Protein AF-0000000083202776 (afdb_homodimer)

Radius of gyration: 40.91 Å; Cα contacts (8 Å, |Δi|>4): 5464; chains: 2; bounding box: 104×120×97 Å

pLDDT: mean 87.48, std 12.52, range [18.85, 97.44]

InterPro domains:
  IPR012910 TonB-dependent receptor, plug domain [PF07715] (33-133)
  IPR023996 TonB-dependent outer membrane protein, SusC/RagA [TIGR04056] (6-969)
  IPR036942 TonB-dependent receptor-like, beta-barrel domain superfamily [G3DSA:2.40.170.20] (216-850)
  IPR037066 TonB-dependent receptor, plug domain superfamily [G3DSA:2.170.130.10] (11-143)
  IPR039426 TonB-dependent receptor-like [PS52016] (31-162)

Secondary structure (DSSP, 8-state):
------SSTTTTTTTTTGGG-EEEETTEEEEGGG--S-EEEEEHHHHTSS--SSHHHHTTTTSTTEEEE-----TT--PPEEEETT-SS-PEEEETTEE---TTS-GGGEEEEEEE-SHHHHGGG-TT-TT-EEEEEEP---SEEEEEEEEEEEEEEEES----B--HHHHHHHHHHHHHHTT------HHHHHHHHHT-TT-----HHHHH---EEEEEEEEEEEEE-SSEEEEEEEEEEEEE-SSTT-EEEEEEEEEEEEEEEETTEEEEEEEEEEEEEEEE-SS--S-----SGGG-GGG-HHHHHHHS-TTS-SEETTEEEEEE-TT--EE-HHHHHHTSEEEEEEEEEEEEEEEEEEE-TTSTTEEEEEEEEEEEEEEEEEEEE---EEEEEE---SS--S-EEEEEE-TTS-TT-SSS---EEEEEEEEEEEEEEEEEEEEEEEEETTTEEEEEEEEEEEEEEEEEEEEEEEEEES-TTS--GGG-SEEEEEEEEEEEEEEEEEEEEEEEEEEETTTEEEEEEEEEEEETTS-SSSTTTSEEEEEEEEEEEEGGGSGGGGGGTTTEEEEEEEEEEEEEEE-TTS-TTTTS-EEEE--SS-SEEETTEEE--EEEEE---TT---EEEEEEEEEEEEEETTTTEEEEEEEEEEEEEEEEEE-----GGGTT-S-SEEEEEEEEEEEEEEEEEEEEE-S---EEEEEEEEEEEEEEEEE----TTS-GGG--TTS-TT-EEEEPEEEE---HHHHHTS--BTT----TTSEEE--SS-SS-B-TTTSEEEESS-SS-SEEEEEEEEEEETTEEEEEEEEEEES-EEESSEE-TT--EE--TTTSTTGGG---BHHHHHTB-BTTBTT-SBPPP---TT-GGGGS-BGGGEEE--EEEEEEEEEEEEPPHHHHHTTT-SEEEEEEEEEEEEEEESSPTT--TT--S--SS----EEEEEEEEEEE-/------SSTTTGGGTTTGGG-EEEETTEEEEGGG--S-EEEEEHHHHTSS--SSHHHHTTTTSTTEEEE-----TT--PPEEEETT-SS-PEEEETTEE---TTS-GGGEEEEEEE-SHHHHGGG-TT-TT-EEEEEEP---SEEEEEEEEEEEEEEEES----B--HHHHHHHHHHHHHHTT------HHHHHHHHHT-TT-----HHHHH---EEEEEEEEEEEEE-SSEEEEEEEEEEEEE-SSTT-EEEEEEEEEEEEEEEETTEEEEEEEEEEEEEEEE-SS--S-----SGGG-GGG-HHHHHHHS-TTS-SEETTEEEEEE-TT--EE-HHHHHHTSEEEEEEEEEEEEEEEEEEE-TTSTTEEEEEEEEEEEEEEEEEEEE---EEEEEE---TTT-S-EEEEEE-TTS-TT-SSS---EEEEEEEEEEEEEEEEEEEEEEEEETTTEEEEEEEEEEEEEEEEEEEEEEEEEES-TTS--GGG-SEEEEEEEEEEEEEEEEEEEEEEEEEEETTTEEEEEEEEEEEETTS-SSSTTTSEEEEEEEEEEEEGGGSGGGGGGTTTEEEEEEEEEEEEEEE-TTS-TTTTS-EEEE--SS-SEEETTEEE--EEEEE---TT---EEEEEEEEEEEEEETTTTEEEEEEEEEEEEEEEEEE-----GGGTT-S-SEEEEEEEEEEEEEEEEEEEEE-S---EEEEEEEEEEEEEEEEE----TTS-GGG--TTS-TT-EEEEPEEEE---HHHHHTS--BTT----TTSEEE--SS-SS-B-TTTSEEEESS-SS-SEEEEEEEEEEETTEEEEEEEEEEES-EEESSEE-TT--EE--TTTSTTGGG---BHHHHHTB-BTTBTT-SBPPP---TT-GGGGS-BGGGEEE--EEEEEEEEEEEEPPHHHHHTTT-SEEEEEEEEEEEEEEESSPTT--TT--S--SS----EEEEEEEEEEE-

Structure (mmCIF, N/CA/C/O backbone):
data_AF-0000000083202776-model_v1
#
loop_
_entity.id
_entity.type
_entity.pdbx_description
1 polymer 'TonB-dependent receptor'
#
loop_
_atom_site.group_PDB
_atom_site.id
_atom_site.type_symbol
_atom_site.label_atom_id
_atom_site.label_alt_id
_atom_site.label_comp_id
_atom_site.label_asym_id
_atom_site.label_entity_id
_atom_site.label_seq_id
_atom_site.pdbx_PDB_ins_code
_atom_site.Cartn_x
_atom_site.Cartn_y
_atom_site.Cartn_z
_atom_site.occupancy
_atom_site.B_iso_or_equiv
_atom_site.auth_seq_id
_atom_site.auth_comp_id
_atom_site.auth_asym_id
_atom_site.auth_atom_id
_atom_site.pdbx_PDB_model_num
ATOM 1 N N . MET A 1 1 ? 58.041 21.54 5.74 1 18.85 1 MET A N 1
ATOM 2 C CA . MET A 1 1 ? 57.846 22.984 5.656 1 18.85 1 MET A CA 1
ATOM 3 C C . MET A 1 1 ? 56.395 23.32 5.331 1 18.85 1 MET A C 1
ATOM 5 O O . MET A 1 1 ? 55.989 23.278 4.168 1 18.85 1 MET A O 1
ATOM 9 N N . GLY A 1 2 ? 55.449 22.74 6.125 1 20.6 2 GLY A N 1
ATOM 10 C CA . GLY A 1 2 ? 54.08 22.614 6.599 1 20.6 2 GLY A CA 1
ATOM 11 C C . GLY A 1 2 ? 53.427 23.951 6.899 1 20.6 2 GLY A C 1
ATOM 12 O O . GLY A 1 2 ? 53.464 24.424 8.036 1 20.6 2 GLY A O 1
ATOM 13 N N . GLY A 1 3 ? 53.66 24.946 5.815 1 23.14 3 GLY A N 1
ATOM 14 C CA . GLY A 1 3 ? 53.224 26.333 5.845 1 23.14 3 GLY A CA 1
ATOM 15 C C . GLY A 1 3 ? 51.775 26.495 6.263 1 23.14 3 GLY A C 1
ATOM 16 O O . GLY A 1 3 ? 50.936 25.645 5.957 1 23.14 3 GLY A O 1
ATOM 17 N N . GLY A 1 4 ? 51.558 27.081 7.431 1 23.81 4 GLY A N 1
ATOM 18 C CA . GLY A 1 4 ? 50.467 27.503 8.295 1 23.81 4 GLY A CA 1
ATOM 19 C C . GLY A 1 4 ? 49.439 28.361 7.583 1 23.81 4 GLY A C 1
ATOM 20 O O . GLY A 1 4 ? 49.576 29.585 7.528 1 23.81 4 GLY A O 1
ATOM 21 N N . ILE A 1 5 ? 48.886 27.891 6.391 1 24.77 5 ILE A N 1
ATOM 22 C CA . ILE A 1 5 ? 47.933 28.768 5.719 1 24.77 5 ILE A CA 1
ATOM 23 C C . ILE A 1 5 ? 46.928 29.312 6.732 1 24.77 5 ILE A C 1
ATOM 25 O O . ILE A 1 5 ? 46.338 28.55 7.501 1 24.77 5 ILE A O 1
ATOM 29 N N . SER A 1 6 ? 47.024 30.615 7.006 1 24.49 6 SER A N 1
ATOM 30 C CA . SER A 1 6 ? 46.397 31.65 7.822 1 24.49 6 SER A CA 1
ATOM 31 C C . SER A 1 6 ? 44.878 31.516 7.813 1 24.49 6 SER A C 1
ATOM 33 O O . SER A 1 6 ? 44.275 31.305 6.759 1 24.49 6 SER A O 1
ATOM 35 N N . ASN A 1 7 ? 44.215 31.147 8.936 1 26.67 7 ASN A N 1
ATOM 36 C CA . ASN A 1 7 ? 42.873 30.953 9.474 1 26.67 7 ASN A CA 1
ATOM 37 C C . ASN A 1 7 ? 41.966 32.139 9.16 1 26.67 7 ASN A C 1
ATOM 39 O O . ASN A 1 7 ? 40.752 32.069 9.361 1 26.67 7 ASN A O 1
ATOM 43 N N . LEU A 1 8 ? 42.545 33.418 9.158 1 29.32 8 LEU A N 1
ATOM 44 C CA . LEU A 1 8 ? 41.735 34.631 9.172 1 29.32 8 LEU A CA 1
ATOM 45 C C . LEU A 1 8 ? 40.888 34.734 7.908 1 29.32 8 LEU A C 1
ATOM 47 O O . LEU A 1 8 ? 39.772 35.258 7.944 1 29.32 8 LEU A O 1
ATOM 51 N N . ASP A 1 9 ? 41.522 34.566 6.74 1 29.55 9 ASP A N 1
ATOM 52 C CA . ASP A 1 9 ? 40.92 34.837 5.438 1 29.55 9 ASP A CA 1
ATOM 53 C C . ASP A 1 9 ? 39.696 33.953 5.205 1 29.55 9 ASP A C 1
ATOM 55 O O . ASP A 1 9 ? 39.044 34.049 4.163 1 29.55 9 ASP A O 1
ATOM 59 N N . VAL A 1 10 ? 39.495 32.986 6.026 1 32.42 10 VAL A N 1
ATOM 60 C CA . VAL A 1 10 ? 38.434 32.015 5.778 1 32.42 10 VAL A CA 1
ATOM 61 C C . VAL A 1 10 ? 37.083 32.618 6.154 1 32.42 10 VAL A C 1
ATOM 63 O O . VAL A 1 10 ? 36.048 32.224 5.611 1 32.42 10 VAL A O 1
ATOM 66 N N . THR A 1 11 ? 37.04 33.511 7.227 1 32.16 11 THR A N 1
ATOM 67 C CA . THR A 1 11 ? 35.726 33.925 7.706 1 32.16 11 THR A CA 1
ATOM 68 C C . THR A 1 11 ? 35.081 34.908 6.733 1 32.16 11 THR A C 1
ATOM 70 O O . THR A 1 11 ? 33.858 34.927 6.581 1 32.16 11 THR A O 1
ATOM 73 N N . MET A 1 12 ? 35.79 36.041 6.343 1 34.08 12 MET A N 1
ATOM 74 C CA . MET A 1 12 ? 35.255 37.076 5.464 1 34.08 12 MET A CA 1
ATOM 75 C C . MET A 1 12 ? 34.798 36.479 4.137 1 34.08 12 MET A C 1
ATOM 77 O O . MET A 1 12 ? 34.042 37.109 3.395 1 34.08 12 MET A O 1
ATOM 81 N N . LYS A 1 13 ? 35.442 35.597 3.622 1 35.98 13 LYS A N 1
ATOM 82 C CA . LYS A 1 13 ? 35.142 34.893 2.378 1 35.98 13 LYS A CA 1
ATOM 83 C C . LYS A 1 13 ? 33.833 34.116 2.488 1 35.98 13 LYS A C 1
ATOM 85 O O . LYS A 1 13 ? 33.363 33.538 1.506 1 35.98 13 LYS A O 1
ATOM 90 N N . GLU A 1 14 ? 33.407 33.993 3.566 1 37.95 14 GLU A N 1
ATOM 91 C CA . GLU A 1 14 ? 32.157 33.255 3.717 1 37.95 14 GLU A CA 1
ATOM 92 C C . GLU A 1 14 ? 30.98 34.037 3.14 1 37.95 14 GLU A C 1
ATOM 94 O O . GLU A 1 14 ? 30.07 33.452 2.548 1 37.95 14 GLU A O 1
ATOM 99 N N . ASP A 1 15 ? 30.839 35.383 3.459 1 39.88 15 ASP A N 1
ATOM 100 C CA . ASP A 1 15 ? 29.658 36.158 3.089 1 39.88 15 ASP A CA 1
ATOM 101 C C . ASP A 1 15 ? 29.69 36.536 1.61 1 39.88 15 ASP A C 1
ATOM 103 O O . ASP A 1 15 ? 28.642 36.696 0.982 1 39.88 15 ASP A O 1
ATOM 107 N N . ALA A 1 16 ? 30.817 37.158 1.128 1 41.19 16 ALA A N 1
ATOM 108 C CA . ALA A 1 16 ? 30.925 37.203 -0.328 1 41.19 16 ALA A CA 1
ATOM 109 C C . ALA A 1 16 ? 30.571 35.854 -0.946 1 41.19 16 ALA A C 1
ATOM 111 O O . ALA A 1 16 ? 30.304 35.765 -2.147 1 41.19 16 ALA A O 1
ATOM 112 N N . ALA A 1 17 ? 30.573 34.939 -0.207 1 46.48 17 ALA A N 1
ATOM 113 C CA . ALA A 1 17 ? 30.279 33.523 -0.412 1 46.48 17 ALA A CA 1
ATOM 114 C C . ALA A 1 17 ? 28.777 33.29 -0.552 1 46.48 17 ALA A C 1
ATOM 116 O O . ALA A 1 17 ? 28.348 32.368 -1.248 1 46.48 17 ALA A O 1
ATOM 117 N N . ARG A 1 18 ? 28.024 34.19 -0.036 1 59.59 18 ARG A N 1
ATOM 118 C CA . ARG A 1 18 ? 26.58 34.018 -0.163 1 59.59 18 ARG A CA 1
ATOM 119 C C . ARG A 1 18 ? 26.109 34.369 -1.57 1 59.59 18 ARG A C 1
ATOM 121 O O . ARG A 1 18 ? 25.115 33.822 -2.052 1 59.59 18 ARG A O 1
ATOM 128 N N . LEU A 1 19 ? 26.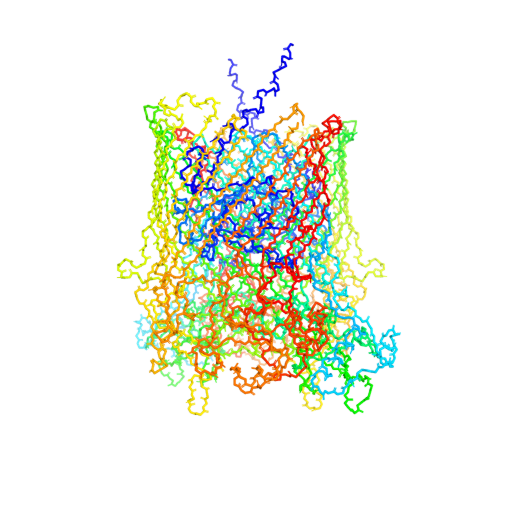847 35.321 -2.195 1 65.53 19 LEU A N 1
ATOM 129 C CA . LEU A 1 19 ? 26.476 35.643 -3.568 1 65.53 19 LEU A CA 1
ATOM 130 C C . LEU A 1 19 ? 26.696 34.446 -4.487 1 65.53 19 LEU A C 1
ATOM 132 O O . LEU A 1 19 ? 26.091 34.36 -5.558 1 65.53 19 LEU A O 1
ATOM 136 N N . ASP A 1 20 ? 27.487 33.538 -3.941 1 69.92 20 ASP A N 1
ATOM 137 C CA . ASP A 1 20 ? 27.792 32.375 -4.769 1 69.92 20 ASP A CA 1
ATOM 138 C C . ASP A 1 20 ? 26.954 31.169 -4.35 1 69.92 20 ASP A C 1
ATOM 140 O O . ASP A 1 20 ? 27.103 30.079 -4.907 1 69.92 20 ASP A O 1
ATOM 144 N N . GLU A 1 21 ? 26.06 31.518 -3.458 1 78.9 21 GLU A N 1
ATOM 145 C CA . GLU A 1 21 ? 25.17 30.431 -3.063 1 78.9 21 GLU A CA 1
ATOM 146 C C . GLU A 1 21 ? 24.256 30.019 -4.214 1 78.9 21 GLU A C 1
ATOM 148 O O . GLU A 1 21 ? 23.819 30.863 -4.998 1 78.9 21 GLU A O 1
ATOM 153 N N . VAL A 1 22 ? 24.114 28.783 -4.306 1 78.7 22 VAL A N 1
ATOM 154 C CA . VAL A 1 22 ? 23.293 28.255 -5.39 1 78.7 22 VAL A CA 1
ATOM 155 C C . VAL A 1 22 ? 21.826 28.241 -4.967 1 78.7 22 VAL A C 1
ATOM 157 O O . VAL A 1 22 ? 21.495 27.795 -3.866 1 78.7 22 VAL A O 1
ATOM 160 N N . VAL A 1 23 ? 21.034 28.817 -5.776 1 80.38 23 VAL A N 1
ATOM 161 C CA . VAL A 1 23 ? 19.59 28.836 -5.565 1 80.38 23 VAL A CA 1
ATOM 162 C C . VAL A 1 23 ? 18.9 27.996 -6.638 1 80.38 23 VAL A C 1
ATOM 164 O O . VAL A 1 23 ? 19.257 28.067 -7.816 1 80.38 23 VAL A O 1
ATOM 167 N N . ILE A 1 24 ? 18.075 27.225 -6.131 1 76.81 24 ILE A N 1
ATOM 168 C CA . ILE A 1 24 ? 17.343 26.387 -7.074 1 76.81 24 ILE A CA 1
ATOM 169 C C . ILE A 1 24 ? 16.126 27.144 -7.601 1 76.81 24 ILE A C 1
ATOM 171 O O . ILE A 1 24 ? 15.319 27.655 -6.821 1 76.81 24 ILE A O 1
ATOM 175 N N . LEU A 1 25 ? 16.085 27.31 -8.797 1 73.24 25 LEU A N 1
ATOM 176 C CA . LEU A 1 25 ? 14.978 27.976 -9.475 1 73.24 25 LEU A CA 1
ATOM 177 C C . LEU A 1 25 ? 14.502 27.158 -10.671 1 73.24 25 LEU A C 1
ATOM 179 O O . LEU A 1 25 ? 15.293 26.825 -11.556 1 73.24 25 LEU A O 1
ATOM 183 N N . GLY A 1 26 ? 13.278 26.905 -10.552 1 65.96 26 GLY A N 1
ATOM 184 C CA . GLY A 1 26 ? 12.766 26.152 -11.686 1 65.96 26 GLY A CA 1
ATOM 185 C C . GLY A 1 26 ? 13.402 24.783 -11.83 1 65.96 26 GLY A C 1
ATOM 186 O O . GLY A 1 26 ? 13.41 23.993 -10.883 1 65.96 26 GLY A O 1
ATOM 187 N N . TYR A 1 27 ? 13.799 24.472 -12.896 1 75.87 27 TYR A N 1
ATOM 188 C CA . TYR A 1 27 ? 14.425 23.196 -13.224 1 75.87 27 TYR A CA 1
ATOM 189 C C . TYR A 1 27 ? 15.933 23.353 -13.38 1 75.87 27 TYR A C 1
ATOM 191 O O . TYR A 1 27 ? 16.58 22.549 -14.055 1 75.87 27 TYR A O 1
ATOM 199 N N . GLY A 1 28 ? 16.423 24.528 -12.587 1 73.83 28 GLY A N 1
ATOM 200 C CA . GLY A 1 28 ? 17.858 24.758 -12.625 1 73.83 28 GLY A CA 1
ATOM 201 C C . GLY A 1 28 ? 18.386 25.447 -11.381 1 73.83 28 GLY A C 1
ATOM 202 O O . GLY A 1 28 ? 17.637 25.681 -10.43 1 73.83 28 GLY A O 1
ATOM 203 N N . SER A 1 29 ? 19.677 25.546 -11.366 1 79.58 29 SER A N 1
ATOM 204 C CA . SER A 1 29 ? 20.346 26.242 -10.271 1 79.58 29 SER A CA 1
ATOM 205 C C . SER A 1 29 ? 21.077 27.484 -10.77 1 79.58 29 SER A C 1
ATOM 207 O O . SER A 1 29 ? 21.527 27.527 -11.917 1 79.58 29 SER A O 1
ATOM 209 N N . GLN A 1 30 ? 20.966 28.463 -10.006 1 82.03 30 GLN A N 1
ATOM 210 C CA . GLN A 1 30 ? 21.667 29.712 -10.287 1 82.03 30 GLN A CA 1
ATOM 211 C C . GLN A 1 30 ? 22.412 30.214 -9.054 1 82.03 30 GLN A C 1
ATOM 213 O O . GLN A 1 30 ? 22.031 29.904 -7.923 1 82.03 30 GLN A O 1
ATOM 218 N N . ARG A 1 31 ? 23.405 31.119 -9.458 1 81.27 31 ARG A N 1
ATOM 219 C CA . ARG A 1 31 ? 24.037 31.862 -8.373 1 81.27 31 ARG A CA 1
ATOM 220 C C . ARG A 1 31 ? 23.11 32.949 -7.84 1 81.27 31 ARG A C 1
ATOM 222 O O . ARG A 1 31 ? 22.403 33.601 -8.61 1 81.27 31 ARG A O 1
ATOM 229 N N . ARG A 1 32 ? 23.09 33.002 -6.586 1 83.57 32 ARG A N 1
ATOM 230 C CA . ARG A 1 32 ? 22.244 34.002 -5.944 1 83.57 32 ARG A CA 1
ATOM 231 C C . ARG A 1 32 ? 22.433 35.373 -6.585 1 83.57 32 ARG A C 1
ATOM 233 O O . ARG A 1 32 ? 21.484 36.152 -6.689 1 83.57 32 ARG A O 1
ATOM 240 N N . ALA A 1 33 ? 23.657 35.691 -6.926 1 84.39 33 ALA A N 1
ATOM 241 C CA . ALA A 1 33 ? 23.966 36.986 -7.527 1 84.39 33 ALA A CA 1
ATOM 242 C C . ALA A 1 33 ? 23.26 37.15 -8.87 1 84.39 33 ALA A C 1
ATOM 244 O O . ALA A 1 33 ? 22.982 38.272 -9.3 1 84.39 33 ALA A O 1
ATOM 245 N N . ASP A 1 34 ? 22.94 36.069 -9.531 1 86.14 34 ASP A N 1
ATOM 246 C CA . ASP A 1 34 ? 22.37 36.121 -10.874 1 86.14 34 ASP A CA 1
ATOM 247 C C . ASP A 1 34 ? 20.849 36.001 -10.83 1 86.14 34 ASP A C 1
ATOM 249 O O . ASP A 1 34 ? 20.185 36.067 -11.867 1 86.14 34 ASP A O 1
ATOM 253 N N . VAL A 1 35 ? 20.344 35.834 -9.645 1 87.77 35 VAL A N 1
ATOM 254 C CA . VAL A 1 35 ? 18.902 35.645 -9.524 1 87.77 35 VAL A CA 1
ATOM 255 C C . VAL A 1 35 ? 18.192 36.991 -9.656 1 87.77 35 VAL A C 1
ATOM 257 O O . VAL A 1 35 ? 18.54 37.953 -8.968 1 87.77 35 VAL A O 1
ATOM 260 N N . THR A 1 36 ? 17.288 37.097 -10.531 1 89.22 36 THR A N 1
ATOM 261 C CA . THR A 1 36 ? 16.566 38.344 -10.759 1 89.22 36 THR A CA 1
ATOM 262 C C . THR A 1 36 ? 15.154 38.264 -10.186 1 89.22 36 THR A C 1
ATOM 264 O O . THR A 1 36 ? 14.474 39.283 -10.054 1 89.22 36 THR A O 1
ATOM 267 N N . ALA A 1 37 ? 14.692 37.088 -9.81 1 86.33 37 ALA A N 1
ATOM 268 C CA . ALA A 1 37 ? 13.356 36.886 -9.256 1 86.33 37 ALA A CA 1
ATOM 269 C C . ALA A 1 37 ? 13.38 36.945 -7.731 1 86.33 37 ALA A C 1
ATOM 271 O O . ALA A 1 37 ? 14.448 36.882 -7.118 1 86.33 37 ALA A O 1
ATOM 272 N N . ALA A 1 38 ? 12.247 37.166 -7.2 1 87.87 38 ALA A N 1
ATOM 273 C CA . ALA A 1 38 ? 12.137 37.194 -5.744 1 87.87 38 ALA A CA 1
ATOM 274 C C . ALA A 1 38 ? 12.125 35.782 -5.168 1 87.87 38 ALA A C 1
ATOM 276 O O . ALA A 1 38 ? 11.142 35.052 -5.316 1 87.87 38 ALA A O 1
ATOM 277 N N . VAL A 1 39 ? 13.161 35.403 -4.512 1 88.28 39 VAL A N 1
ATOM 278 C CA . VAL A 1 39 ? 13.297 34.069 -3.937 1 88.28 39 VAL A CA 1
ATOM 279 C C . VAL A 1 39 ? 13.896 34.17 -2.535 1 88.28 39 VAL A C 1
ATOM 281 O O . VAL A 1 39 ? 14.801 34.973 -2.296 1 88.28 39 VAL A O 1
ATOM 284 N N . SER A 1 40 ? 13.27 33.518 -1.673 1 89.43 40 SER A N 1
ATOM 285 C CA . SER A 1 40 ? 13.833 33.359 -0.337 1 89.43 40 SER A CA 1
ATOM 286 C C . SER A 1 40 ? 14.218 31.908 -0.068 1 89.43 40 SER A C 1
ATOM 288 O O . SER A 1 40 ? 13.542 30.986 -0.53 1 89.43 40 SER A O 1
ATOM 290 N N . GLN A 1 41 ? 15.282 31.713 0.62 1 90.01 41 GLN A N 1
ATOM 291 C CA . GLN A 1 41 ? 15.758 30.356 0.867 1 90.01 41 GLN A CA 1
ATOM 292 C C . GLN A 1 41 ? 16.238 30.194 2.306 1 90.01 41 GLN A C 1
ATOM 294 O O . GLN A 1 41 ? 16.724 31.149 2.915 1 90.01 41 GLN A O 1
ATOM 299 N N . ILE A 1 42 ? 16.075 29.007 2.784 1 90.27 42 ILE A N 1
ATOM 300 C CA . ILE A 1 42 ? 16.6 28.665 4.102 1 90.27 42 ILE A CA 1
ATOM 301 C C . ILE A 1 42 ? 17.325 27.322 4.036 1 90.27 42 ILE A C 1
ATOM 303 O O . ILE A 1 42 ? 16.914 26.424 3.298 1 90.27 42 ILE A O 1
ATOM 307 N N . ASP A 1 43 ? 18.36 27.326 4.82 1 89.82 43 ASP A N 1
ATOM 308 C CA . ASP A 1 43 ? 19.137 26.092 4.885 1 89.82 43 ASP A CA 1
ATOM 309 C C . ASP A 1 43 ? 18.495 25.09 5.842 1 89.82 43 ASP A C 1
ATOM 311 O O . ASP A 1 43 ? 17.945 25.475 6.876 1 89.82 43 ASP A O 1
ATOM 315 N N . GLY A 1 44 ? 18.66 23.905 5.509 1 88.68 44 GLY A N 1
ATOM 316 C CA . GLY A 1 44 ? 18.114 22.839 6.334 1 88.68 44 GLY A CA 1
ATOM 317 C C . GLY A 1 44 ? 18.674 22.828 7.744 1 88.68 44 GLY A C 1
ATOM 318 O O . GLY A 1 44 ? 17.982 22.446 8.69 1 88.68 44 GLY A O 1
ATOM 319 N N . LYS A 1 45 ? 19.897 23.209 7.909 1 85.39 45 LYS A N 1
ATOM 320 C CA . LYS A 1 45 ? 20.523 23.239 9.228 1 85.39 45 LYS A CA 1
ATOM 321 C C . LYS A 1 45 ? 19.808 24.22 10.153 1 85.39 45 LYS A C 1
ATOM 323 O O . LYS A 1 45 ? 19.691 23.975 11.356 1 85.39 45 LYS A O 1
ATOM 328 N N . GLU A 1 46 ? 19.365 25.26 9.554 1 86.01 46 GLU A N 1
ATOM 329 C CA . GLU A 1 46 ? 18.625 26.243 10.339 1 86.01 46 GLU A CA 1
ATOM 330 C C . GLU A 1 46 ? 17.268 25.696 10.773 1 86.01 46 GLU A C 1
ATOM 332 O O . GLU A 1 46 ? 16.771 26.036 11.848 1 86.01 46 GLU A O 1
ATOM 337 N N . LEU A 1 47 ? 16.725 24.851 9.966 1 85.93 47 LEU A N 1
ATOM 338 C CA . LEU A 1 47 ? 15.422 24.262 10.259 1 85.93 47 LEU A CA 1
ATOM 339 C C . LEU A 1 47 ? 15.519 23.276 11.418 1 85.93 47 LEU A C 1
ATOM 341 O O . LEU A 1 47 ? 14.538 23.051 12.13 1 85.93 47 LEU A O 1
ATOM 345 N N . GLN A 1 48 ? 16.702 22.752 11.565 1 85.81 48 GLN A N 1
ATOM 346 C CA . GLN A 1 48 ? 16.869 21.694 12.555 1 85.81 48 GLN A CA 1
ATOM 347 C C . GLN A 1 48 ? 17.094 22.275 13.948 1 85.81 48 GLN A C 1
ATOM 349 O O . GLN A 1 48 ? 17.235 21.532 14.922 1 85.81 48 GLN A O 1
ATOM 354 N N . LYS A 1 49 ? 17.066 23.583 14.133 1 85.64 49 LYS A N 1
ATOM 355 C CA . LYS A 1 49 ? 17.34 24.209 15.424 1 85.64 49 LYS A CA 1
ATOM 356 C C . LYS A 1 49 ? 16.055 24.401 16.225 1 85.64 49 LYS A C 1
ATOM 358 O O . LYS A 1 49 ? 15.955 25.324 17.036 1 85.64 49 LYS A O 1
ATOM 363 N N . MET A 1 50 ? 15.035 23.662 15.959 1 85.41 50 MET A N 1
ATOM 364 C CA . MET A 1 50 ? 13.799 23.59 16.734 1 85.41 50 MET A CA 1
ATOM 365 C C . MET A 1 50 ? 13.177 22.201 16.638 1 85.41 50 MET A C 1
ATOM 367 O O . MET A 1 50 ? 13.356 21.503 15.638 1 85.41 50 MET A O 1
ATOM 371 N N . PRO A 1 51 ? 12.521 21.856 17.678 1 85.87 51 PRO A N 1
ATOM 372 C CA . PRO A 1 51 ? 11.792 20.59 17.571 1 85.87 51 PRO A CA 1
ATOM 373 C C . PRO A 1 51 ? 10.608 20.672 16.61 1 85.87 51 PRO A C 1
ATOM 375 O O . PRO A 1 51 ? 9.81 21.609 16.686 1 85.87 51 PRO A O 1
ATOM 378 N N . MET A 1 52 ? 10.612 19.943 15.625 1 84.2 52 MET A N 1
ATOM 379 C CA . MET A 1 52 ? 9.485 19.958 14.696 1 84.2 52 MET A CA 1
ATOM 380 C C . MET A 1 52 ? 9.112 18.542 14.27 1 84.2 52 MET A C 1
ATOM 382 O O . MET A 1 52 ? 9.986 17.693 14.091 1 84.2 52 MET A O 1
ATOM 386 N N . SER A 1 53 ? 7.815 18.309 14.233 1 84.71 53 SER A N 1
ATOM 387 C CA . SER A 1 53 ? 7.31 17.03 13.744 1 84.71 53 SER A CA 1
ATOM 388 C C . SER A 1 53 ? 7.223 17.016 12.221 1 84.71 53 SER A C 1
ATOM 390 O O . SER A 1 53 ? 7.177 15.949 11.606 1 84.71 53 SER A O 1
ATOM 392 N N . ASN A 1 54 ? 7.125 18.219 11.658 1 88.96 54 ASN A N 1
ATOM 393 C CA . ASN A 1 54 ? 7.085 18.387 10.209 1 88.96 54 ASN A CA 1
ATOM 394 C C . ASN A 1 54 ? 7.743 19.694 9.778 1 88.96 54 ASN A C 1
ATOM 396 O O . ASN A 1 54 ? 7.909 20.608 10.588 1 88.96 54 ASN A O 1
ATOM 400 N N . ILE A 1 55 ? 8.02 19.857 8.592 1 89.59 55 ILE A N 1
ATOM 401 C CA . ILE A 1 55 ? 8.843 20.963 8.116 1 89.59 55 ILE A CA 1
ATOM 402 C C . ILE A 1 55 ? 8.033 22.257 8.139 1 89.59 55 ILE A C 1
ATOM 404 O O . ILE A 1 55 ? 8.591 23.344 8.308 1 89.59 55 ILE A O 1
ATOM 408 N N . SER A 1 56 ? 6.747 22.124 7.981 1 89.36 56 SER A N 1
ATOM 409 C CA . SER A 1 56 ? 5.93 23.331 7.915 1 89.36 56 SER A CA 1
ATOM 410 C C . SER A 1 56 ? 5.98 24.105 9.228 1 89.36 56 SER A C 1
ATOM 412 O O . SER A 1 56 ? 5.918 25.336 9.232 1 89.36 56 SER A O 1
ATOM 414 N N . GLN A 1 57 ? 6.169 23.441 10.307 1 87.52 57 GLN A N 1
ATOM 415 C CA . GLN A 1 57 ? 6.273 24.086 11.611 1 87.52 57 GLN A CA 1
ATOM 416 C C . GLN A 1 57 ? 7.545 24.924 11.711 1 87.52 57 GLN A C 1
ATOM 418 O O . GLN A 1 57 ? 7.554 25.974 12.357 1 87.52 57 GLN A O 1
ATOM 423 N N . GLY A 1 58 ? 8.535 24.456 11.032 1 87.42 58 GLY A N 1
ATOM 424 C CA . GLY A 1 58 ? 9.831 25.104 11.156 1 87.42 58 GLY A CA 1
ATOM 425 C C . GLY A 1 58 ? 9.999 26.285 10.219 1 87.42 58 GLY A C 1
ATOM 426 O O . GLY A 1 58 ? 10.942 27.066 10.359 1 87.42 58 GLY A O 1
ATOM 427 N N . LEU A 1 59 ? 9.067 26.469 9.415 1 90.24 59 LEU A N 1
ATOM 428 C CA . LEU A 1 59 ? 9.228 27.507 8.403 1 90.24 59 LEU A CA 1
ATOM 429 C C . LEU A 1 59 ? 8.611 28.822 8.87 1 90.24 59 LEU A C 1
ATOM 431 O O . LEU A 1 59 ? 8.883 29.878 8.295 1 90.24 59 LEU A O 1
ATOM 435 N N . ALA A 1 60 ? 7.888 28.782 9.885 1 86.45 60 ALA A N 1
ATOM 436 C CA . ALA A 1 60 ? 7.205 29.978 10.371 1 86.45 60 ALA A CA 1
ATOM 437 C C . ALA A 1 60 ? 8.207 31.062 10.76 1 86.45 60 ALA A C 1
ATOM 439 O O . ALA A 1 60 ? 9.08 30.836 11.602 1 86.45 60 ALA A O 1
ATOM 440 N N . GLY A 1 61 ? 8.156 32.172 10.076 1 87.38 61 GLY A N 1
ATOM 441 C CA . GLY A 1 61 ? 8.954 33.338 10.421 1 87.38 61 GLY A CA 1
ATOM 442 C C . GLY A 1 61 ? 10.347 33.306 9.822 1 87.38 61 GLY A C 1
ATOM 443 O O . GLY A 1 61 ? 11.134 34.235 10.019 1 87.38 61 GLY A O 1
ATOM 444 N N . ARG A 1 62 ? 10.572 32.353 9.098 1 90.34 62 ARG A N 1
ATOM 445 C CA . ARG A 1 62 ? 11.948 32.22 8.631 1 90.34 62 ARG A CA 1
ATOM 446 C C . ARG A 1 62 ? 12.097 32.748 7.209 1 90.34 62 ARG A C 1
ATOM 448 O O . ARG A 1 62 ? 13.206 33.063 6.771 1 90.34 62 ARG A O 1
ATOM 455 N N . LEU A 1 63 ? 11.026 32.846 6.575 1 91.22 63 LEU A N 1
ATOM 456 C CA . LEU A 1 63 ? 11.059 33.309 5.192 1 91.22 63 LEU A CA 1
ATOM 457 C C . LEU A 1 63 ? 10.121 34.495 4.993 1 91.22 63 LEU A C 1
ATOM 459 O O . LEU A 1 63 ? 8.912 34.377 5.206 1 91.22 63 LEU A O 1
ATOM 463 N N . PRO A 1 64 ? 10.719 35.613 4.601 1 91.76 64 PRO A N 1
ATOM 464 C CA . PRO A 1 64 ? 9.808 36.712 4.275 1 91.76 64 PRO A CA 1
ATOM 465 C C . PRO A 1 64 ? 8.814 36.348 3.173 1 91.76 64 PRO A C 1
ATOM 467 O O . PRO A 1 64 ? 9.173 35.654 2.219 1 91.76 64 PRO A O 1
ATOM 470 N N . GLY A 1 65 ? 7.623 36.78 3.35 1 90.31 65 GLY A N 1
ATOM 471 C CA . GLY A 1 65 ? 6.582 36.496 2.376 1 90.31 65 GLY A CA 1
ATOM 472 C C . GLY A 1 65 ? 5.734 35.292 2.743 1 90.31 65 GLY A C 1
ATOM 473 O O . GLY A 1 65 ? 4.659 35.087 2.175 1 90.31 65 GLY A O 1
ATOM 474 N N . LEU A 1 66 ? 6.232 34.556 3.674 1 90.26 66 LEU A N 1
ATOM 475 C CA . LEU A 1 66 ? 5.496 33.365 4.085 1 90.26 66 LEU A CA 1
ATOM 476 C C . LEU A 1 66 ? 4.664 33.644 5.332 1 90.26 66 LEU A C 1
ATOM 478 O O . LEU A 1 66 ? 5.195 34.091 6.351 1 90.26 66 LEU A O 1
ATOM 482 N N . ILE A 1 67 ? 3.458 33.358 5.206 1 85.86 67 ILE A N 1
ATOM 483 C CA . ILE A 1 67 ? 2.551 33.454 6.344 1 85.86 67 ILE A CA 1
ATOM 484 C C . ILE A 1 67 ? 2.13 32.055 6.788 1 85.86 67 ILE A C 1
ATOM 486 O O . ILE A 1 67 ? 1.61 31.273 5.988 1 85.86 67 ILE A O 1
ATOM 490 N N . SER A 1 68 ? 2.425 31.765 8.016 1 85.96 68 SER A N 1
ATOM 491 C CA . SER A 1 68 ? 2.14 30.438 8.553 1 85.96 68 SER A CA 1
ATOM 492 C C . SER A 1 68 ? 1.206 30.518 9.756 1 85.96 68 SER A C 1
ATOM 494 O O . SER A 1 68 ? 1.388 31.363 10.635 1 85.96 68 SER A O 1
ATOM 496 N N . VAL A 1 69 ? 0.157 29.672 9.772 1 83.46 69 VAL A N 1
ATOM 497 C CA . VAL A 1 69 ? -0.761 29.557 10.901 1 83.46 69 VAL A CA 1
ATOM 498 C C . VAL A 1 69 ? -0.942 28.086 11.272 1 83.46 69 VAL A C 1
ATOM 500 O O . VAL A 1 69 ? -1.297 27.265 10.423 1 83.46 69 VAL A O 1
ATOM 503 N N . GLN A 1 70 ? -0.662 27.751 12.478 1 86.46 70 GLN A N 1
ATOM 504 C CA . GLN A 1 70 ? -0.888 26.397 12.975 1 86.46 70 GLN A CA 1
ATOM 505 C C . GLN A 1 70 ? -2.139 26.333 13.847 1 86.46 70 GLN A C 1
ATOM 507 O O . GLN A 1 70 ? -2.095 26.675 15.03 1 86.46 70 GLN A O 1
ATOM 512 N N . ASN A 1 71 ? -3.141 25.663 13.326 1 81.76 71 ASN A N 1
ATOM 513 C CA . ASN A 1 71 ? -4.433 25.706 14.004 1 81.76 71 ASN A CA 1
ATOM 514 C C . ASN A 1 71 ? -4.65 24.473 14.876 1 81.76 71 ASN A C 1
ATOM 516 O O . ASN A 1 71 ? -5.701 24.328 15.504 1 81.76 71 ASN A O 1
ATOM 520 N N . SER A 1 72 ? -3.71 23.568 14.89 1 87.3 72 SER A N 1
ATOM 521 C CA . SER A 1 72 ? -3.902 22.356 15.679 1 87.3 72 SER A CA 1
ATOM 522 C C . SER A 1 72 ? -2.576 21.837 16.226 1 87.3 72 SER A C 1
ATOM 524 O O . SER A 1 72 ? -1.544 21.929 15.557 1 87.3 72 SER A O 1
ATOM 526 N N . GLY A 1 73 ? -2.699 21.335 17.395 1 89.19 73 GLY A N 1
ATOM 527 C CA . GLY A 1 73 ? -1.557 20.658 17.986 1 89.19 73 GLY A CA 1
ATOM 528 C C . GLY A 1 73 ? -1.732 19.153 18.067 1 89.19 73 GLY A C 1
ATOM 529 O O . GLY A 1 73 ? -0.942 18.465 18.718 1 89.19 73 GLY A O 1
ATOM 530 N N . GLN A 1 74 ? -2.773 18.589 17.413 1 91.41 74 GLN A N 1
ATOM 531 C CA . GLN A 1 74 ? -3.06 17.16 17.474 1 91.41 74 GLN A CA 1
ATOM 532 C C . GLN A 1 74 ? -1.951 16.348 16.813 1 91.41 74 GLN A C 1
ATOM 534 O O . GLN A 1 74 ? -1.515 16.668 15.705 1 91.41 74 GLN A O 1
ATOM 539 N N . PRO A 1 75 ? -1.532 15.314 17.492 1 92.14 75 PRO A N 1
ATOM 540 C CA . PRO A 1 75 ? -0.47 14.492 16.909 1 92.14 75 PRO A CA 1
ATOM 541 C C . PRO A 1 75 ? -0.789 14.038 15.486 1 92.14 75 PRO A C 1
ATOM 543 O O . PRO A 1 75 ? -1.858 13.473 15.239 1 92.14 75 PRO A O 1
ATOM 546 N N . GLY A 1 76 ? 0.093 14.326 14.653 1 90.74 76 GLY A N 1
ATOM 547 C CA . GLY A 1 76 ? -0.043 13.915 13.264 1 90.74 76 GLY A CA 1
ATOM 548 C C . GLY A 1 76 ? -0.865 14.882 12.433 1 90.74 76 GLY A C 1
ATOM 549 O O . GLY A 1 76 ? -0.989 14.714 11.218 1 90.74 76 GLY A O 1
ATOM 550 N N . GLN A 1 77 ? -1.499 15.818 12.984 1 89.1 77 GLN A N 1
ATOM 551 C CA . GLN A 1 77 ? -2.288 16.836 12.299 1 89.1 77 GLN A CA 1
ATOM 552 C C . GLN A 1 77 ? -1.9 18.237 12.763 1 89.1 77 GLN A C 1
ATOM 554 O O . GLN A 1 77 ? -2.767 19.085 12.987 1 89.1 77 GLN A O 1
ATOM 559 N N . ASP A 1 78 ? -0.675 18.385 13.033 1 88.39 78 ASP A N 1
ATOM 560 C CA . ASP A 1 78 ? -0.186 19.651 13.57 1 88.39 78 ASP A CA 1
ATOM 561 C C . ASP A 1 78 ? 0.558 20.45 12.503 1 88.39 78 ASP A C 1
ATOM 563 O O . ASP A 1 78 ? 1.381 21.31 12.826 1 88.39 78 ASP A O 1
ATOM 567 N N . GLN A 1 79 ? 0.236 20.263 11.322 1 89.07 79 GLN A N 1
ATOM 568 C CA . GLN A 1 79 ? 0.871 21.001 10.235 1 89.07 79 GLN A CA 1
ATOM 569 C C . GLN A 1 79 ? 0.379 22.445 10.189 1 89.07 79 GLN A C 1
ATOM 571 O O . GLN A 1 79 ? -0.775 22.723 10.523 1 89.07 79 GLN A O 1
ATOM 576 N N . ALA A 1 80 ? 1.264 23.287 9.718 1 87.36 80 ALA A N 1
ATOM 577 C CA . ALA A 1 80 ? 0.888 24.69 9.565 1 87.36 80 ALA A CA 1
ATOM 578 C C . ALA A 1 80 ? 0.323 24.958 8.173 1 87.36 80 ALA A C 1
ATOM 580 O O . ALA A 1 80 ? 0.798 24.395 7.184 1 87.36 80 ALA A O 1
ATOM 581 N N . SER A 1 81 ? -0.694 25.72 8.174 1 84.86 81 SER A N 1
ATOM 582 C CA . SER A 1 81 ? -1.185 26.238 6.902 1 84.86 81 SER A CA 1
ATOM 583 C C . SER A 1 81 ? -0.342 27.415 6.422 1 84.86 81 SER A C 1
ATOM 585 O O . SER A 1 81 ? -0.124 28.373 7.166 1 84.86 81 SER A O 1
ATOM 587 N N . MET A 1 82 ? 0.091 27.329 5.168 1 86.74 82 MET A N 1
ATOM 588 C CA . MET A 1 82 ? 1.018 28.338 4.661 1 86.74 82 MET A CA 1
ATOM 589 C C . MET A 1 82 ? 0.437 29.046 3.442 1 86.74 82 MET A C 1
ATOM 591 O O . MET A 1 82 ? -0.218 28.419 2.607 1 86.74 82 MET A O 1
ATOM 595 N N . THR A 1 83 ? 0.686 30.336 3.356 1 87.17 83 THR A N 1
ATOM 596 C CA . THR A 1 83 ? 0.357 31.166 2.202 1 87.17 83 THR A CA 1
ATOM 597 C C . THR A 1 83 ? 1.51 32.106 1.866 1 87.17 83 THR A C 1
ATOM 599 O O . THR A 1 83 ? 2.224 32.567 2.76 1 87.17 83 THR A O 1
ATOM 602 N N . ILE A 1 84 ? 1.645 32.32 0.687 1 90.21 84 ILE A N 1
ATOM 603 C CA . ILE A 1 84 ? 2.678 33.249 0.241 1 90.21 84 ILE A CA 1
ATOM 604 C C . ILE A 1 84 ? 2.045 34.592 -0.114 1 90.21 84 ILE A C 1
ATOM 606 O O . ILE A 1 84 ? 1.14 34.658 -0.949 1 90.21 84 ILE A O 1
ATOM 610 N N . ARG A 1 85 ? 2.538 35.653 0.512 1 87.98 85 ARG A N 1
ATOM 611 C CA . ARG A 1 85 ? 2.148 37.033 0.241 1 87.98 85 ARG A CA 1
ATOM 612 C C . ARG A 1 85 ? 0.632 37.193 0.294 1 87.98 85 ARG A C 1
ATOM 614 O O . ARG A 1 85 ? 0.048 37.9 -0.53 1 87.98 85 ARG A O 1
ATOM 621 N N . GLY A 1 86 ? -0.013 36.414 1.225 1 73.9 86 GLY A N 1
ATOM 622 C CA . GLY A 1 86 ? -1.436 36.555 1.488 1 73.9 86 GLY A CA 1
ATOM 623 C C . GLY A 1 86 ? -2.305 36.112 0.326 1 73.9 86 GLY A C 1
ATOM 624 O O . GLY A 1 86 ? -3.519 36.325 0.335 1 73.9 86 GLY A O 1
ATOM 625 N N . ALA A 1 87 ? -1.609 35.756 -0.747 1 63.39 87 ALA A N 1
ATOM 626 C CA . ALA A 1 87 ? -2.347 35.41 -1.96 1 63.39 87 ALA A CA 1
ATOM 627 C C . ALA A 1 87 ? -3.264 34.214 -1.721 1 63.39 87 ALA A C 1
ATOM 629 O O . ALA A 1 87 ? -3.4 33.744 -0.589 1 63.39 87 ALA A O 1
ATOM 630 N N . LYS A 1 88 ? -3.826 33.708 -2.852 1 63.66 88 LYS A N 1
ATOM 631 C CA . LYS A 1 88 ? -4.757 32.585 -2.914 1 63.66 88 LYS A CA 1
ATOM 632 C C . LYS A 1 88 ? -4.194 31.363 -2.194 1 63.66 88 LYS A C 1
ATOM 634 O O . LYS A 1 88 ? -2.976 31.187 -2.119 1 63.66 88 LYS A O 1
ATOM 639 N N . SER A 1 89 ? -5.116 30.773 -1.509 1 61.15 89 SER A N 1
ATOM 640 C CA . SER A 1 89 ? -4.858 29.561 -0.739 1 61.15 89 SER A CA 1
ATOM 641 C C . SER A 1 89 ? -4.297 28.453 -1.624 1 61.15 89 SER A C 1
ATOM 643 O O . SER A 1 89 ? -4.733 28.281 -2.764 1 61.15 89 SER A O 1
ATOM 645 N N . GLY A 1 90 ? -2.939 28.134 -1.589 1 70.08 90 GLY A N 1
ATOM 646 C CA . GLY A 1 90 ? -2.407 26.891 -2.123 1 70.08 90 GLY A CA 1
ATOM 647 C C . GLY A 1 90 ? -0.977 27.016 -2.615 1 70.08 90 GLY A C 1
ATOM 648 O O . GLY A 1 90 ? -0.72 27.663 -3.632 1 70.08 90 GLY A O 1
ATOM 649 N N . ILE A 1 91 ? -0.093 26.717 -1.849 1 83.24 91 ILE A N 1
ATOM 650 C CA . ILE A 1 91 ? 1.317 26.645 -2.218 1 83.24 91 ILE A CA 1
ATOM 651 C C . ILE A 1 91 ? 1.595 25.33 -2.941 1 83.24 91 ILE A C 1
ATOM 653 O O . ILE A 1 91 ? 1.12 24.271 -2.523 1 83.24 91 ILE A O 1
ATOM 657 N N . LEU A 1 92 ? 2.109 25.522 -4.157 1 89.47 92 LEU A N 1
ATOM 658 C CA . LEU A 1 92 ? 2.585 24.314 -4.822 1 89.47 92 LEU A CA 1
ATOM 659 C C . LEU A 1 92 ? 3.892 23.832 -4.202 1 89.47 92 LEU A C 1
ATOM 661 O O . LEU A 1 92 ? 4.854 24.597 -4.098 1 89.47 92 LEU A O 1
ATOM 665 N N . TYR A 1 93 ? 3.924 22.682 -3.766 1 91.96 93 TYR A N 1
ATOM 666 C CA . TYR A 1 93 ? 5.13 22.112 -3.176 1 91.96 93 TYR A CA 1
ATOM 667 C C . TYR A 1 93 ? 5.872 21.242 -4.183 1 91.96 93 TYR A C 1
ATOM 669 O O . TYR A 1 93 ? 5.28 20.352 -4.799 1 91.96 93 TYR A O 1
ATOM 677 N N . ILE A 1 94 ? 7.117 21.533 -4.343 1 92.91 94 ILE A N 1
ATOM 678 C CA . ILE A 1 94 ? 7.987 20.75 -5.214 1 92.91 94 ILE A CA 1
ATOM 679 C C . ILE A 1 94 ? 9.112 20.125 -4.392 1 92.91 94 ILE A C 1
ATOM 681 O O . ILE A 1 94 ? 9.884 20.836 -3.744 1 92.91 94 ILE A O 1
ATOM 685 N N . VAL A 1 95 ? 9.208 18.886 -4.411 1 94.33 95 VAL A N 1
ATOM 686 C CA . VAL A 1 95 ? 10.292 18.177 -3.738 1 94.33 95 VAL A CA 1
ATOM 687 C C . VAL A 1 95 ? 11.195 17.511 -4.774 1 94.33 95 VAL A C 1
ATOM 689 O O . VAL A 1 95 ? 10.774 16.582 -5.468 1 94.33 95 VAL A O 1
ATOM 692 N N . ASP A 1 96 ? 12.355 18.002 -4.915 1 91.97 96 ASP A N 1
ATOM 693 C CA . ASP A 1 96 ? 13.331 17.485 -5.869 1 91.97 96 ASP A CA 1
ATOM 694 C C . ASP A 1 96 ? 12.766 17.485 -7.287 1 91.97 96 ASP A C 1
ATOM 696 O O . ASP A 1 96 ? 12.86 16.483 -7.999 1 91.97 96 ASP A O 1
ATOM 700 N N . GLY A 1 97 ? 12.059 18.525 -7.631 1 89.07 97 GLY A N 1
ATOM 701 C CA . GLY A 1 97 ? 11.607 18.75 -8.995 1 89.07 97 GLY A CA 1
ATOM 702 C C . GLY A 1 97 ? 10.241 18.152 -9.276 1 89.07 97 GLY A C 1
ATOM 703 O O . GLY A 1 97 ? 9.712 18.293 -10.381 1 89.07 97 GLY A O 1
ATOM 704 N N . VAL A 1 98 ? 9.63 17.514 -8.252 1 92.34 98 VAL A N 1
ATOM 705 C CA . VAL A 1 98 ? 8.335 16.867 -8.434 1 92.34 98 VAL A CA 1
ATOM 706 C C . VAL A 1 98 ? 7.335 17.418 -7.419 1 92.34 98 VAL A C 1
ATOM 708 O O . VAL A 1 98 ? 7.688 17.672 -6.265 1 92.34 98 VAL A O 1
ATOM 711 N N . GLN A 1 99 ? 6.097 17.655 -7.803 1 91.1 99 GLN A N 1
ATOM 712 C CA . GLN A 1 99 ? 5.052 18.102 -6.888 1 91.1 99 GLN A CA 1
ATOM 713 C C . GLN A 1 99 ? 4.741 17.034 -5.844 1 91.1 99 GLN A C 1
ATOM 715 O O . GLN A 1 99 ? 4.35 15.917 -6.188 1 91.1 99 GLN A O 1
ATOM 720 N N . ARG A 1 100 ? 4.991 17.303 -4.632 1 93.52 100 ARG A N 1
ATOM 721 C CA . ARG A 1 100 ? 4.778 16.387 -3.516 1 93.52 100 ARG A CA 1
ATOM 722 C C . ARG A 1 100 ? 4.38 17.145 -2.254 1 93.52 100 ARG A C 1
ATOM 724 O O . ARG A 1 100 ? 4.59 18.356 -2.158 1 93.52 100 ARG A O 1
ATOM 731 N N . SER A 1 101 ? 3.738 16.476 -1.365 1 89.85 101 SER A N 1
ATOM 732 C CA . SER A 1 101 ? 3.507 17.052 -0.044 1 89.85 101 SER A CA 1
ATOM 733 C C . SER A 1 101 ? 4.806 17.161 0.746 1 89.85 101 SER A C 1
ATOM 735 O O . SER A 1 101 ? 5.717 16.349 0.568 1 89.85 101 SER A O 1
ATOM 737 N N . ILE A 1 102 ? 4.885 18.073 1.619 1 89.56 102 ILE A N 1
ATOM 738 C CA . ILE A 1 102 ? 6.097 18.257 2.41 1 89.56 102 ILE A CA 1
ATOM 739 C C . ILE A 1 102 ? 5.837 17.844 3.857 1 89.56 102 ILE A C 1
ATOM 741 O O . ILE A 1 102 ? 6.75 17.853 4.685 1 89.56 102 ILE A O 1
ATOM 745 N N . ASN A 1 103 ? 4.621 17.513 4.18 1 82.41 103 ASN A N 1
ATOM 746 C CA . ASN A 1 103 ? 4.199 17.353 5.568 1 82.41 103 ASN A CA 1
ATOM 747 C C . ASN A 1 103 ? 4.855 16.138 6.217 1 82.41 103 ASN A C 1
ATOM 749 O O . ASN A 1 103 ? 5.044 16.105 7.434 1 82.41 103 ASN A O 1
ATOM 753 N N . ASP A 1 104 ? 5.243 15.191 5.477 1 81.37 104 ASP A N 1
ATOM 754 C CA . ASP A 1 104 ? 5.718 13.97 6.12 1 81.37 104 ASP A CA 1
ATOM 755 C C . ASP A 1 104 ? 7.179 13.696 5.769 1 81.37 104 ASP A C 1
ATOM 757 O O . ASP A 1 104 ? 7.669 12.581 5.955 1 81.37 104 ASP A O 1
ATOM 761 N N . ILE A 1 105 ? 7.854 14.758 5.359 1 90.45 105 ILE A N 1
ATOM 762 C CA . ILE A 1 105 ? 9.289 14.646 5.128 1 90.45 105 ILE A CA 1
ATOM 763 C C . ILE A 1 105 ? 10.038 14.776 6.452 1 90.45 105 ILE A C 1
ATOM 765 O O . ILE A 1 105 ? 9.713 15.636 7.274 1 90.45 105 ILE A O 1
ATOM 769 N N . ASP A 1 106 ? 10.97 13.948 6.645 1 91.88 106 ASP A N 1
ATOM 770 C CA . ASP A 1 106 ? 11.855 14.116 7.793 1 91.88 106 ASP A CA 1
ATOM 771 C C . ASP A 1 106 ? 12.707 15.375 7.65 1 91.88 106 ASP A C 1
ATOM 773 O O . ASP A 1 106 ? 13.449 15.522 6.677 1 91.88 106 ASP A O 1
ATOM 777 N N . PRO A 1 107 ? 12.62 16.24 8.586 1 90.67 107 PRO A N 1
ATOM 778 C CA . PRO A 1 107 ? 13.407 17.473 8.501 1 90.67 107 PRO A CA 1
ATOM 779 C C . PRO A 1 107 ? 14.901 17.208 8.33 1 90.67 107 PRO A C 1
ATOM 781 O O . PRO A 1 107 ? 15.612 18.023 7.737 1 90.67 107 PRO A O 1
ATOM 784 N N . ASN A 1 108 ? 15.422 16.094 8.766 1 91.33 108 ASN A N 1
ATOM 785 C CA . ASN A 1 108 ? 16.838 15.756 8.673 1 91.33 108 ASN A CA 1
ATOM 786 C C . ASN A 1 108 ? 17.248 15.447 7.236 1 91.33 108 ASN A C 1
ATOM 788 O O . ASN A 1 108 ? 18.438 15.418 6.918 1 91.33 108 ASN A O 1
ATOM 792 N N . ASP A 1 109 ? 16.282 15.295 6.41 1 94.01 109 ASP A N 1
ATOM 793 C CA . ASP A 1 109 ? 16.565 14.973 5.015 1 94.01 109 ASP A CA 1
ATOM 794 C C . ASP A 1 109 ? 16.638 16.238 4.163 1 94.01 109 ASP A C 1
ATOM 796 O O . ASP A 1 109 ? 17.037 16.186 2.998 1 94.01 109 ASP A O 1
ATOM 800 N N . VAL A 1 110 ? 16.287 17.347 4.699 1 94.01 110 VAL A N 1
ATOM 801 C CA . VAL A 1 110 ? 16.127 18.572 3.924 1 94.01 110 VAL A CA 1
ATOM 802 C C . VAL A 1 110 ? 17.461 19.312 3.843 1 94.01 110 VAL A C 1
ATOM 804 O O . VAL A 1 110 ? 18.099 19.567 4.867 1 94.01 110 VAL A O 1
ATOM 807 N N . GLU A 1 111 ? 17.868 19.615 2.697 1 94.17 111 GLU A N 1
ATOM 808 C CA . GLU A 1 111 ? 19.058 20.428 2.465 1 94.17 111 GLU A CA 1
ATOM 809 C C . GLU A 1 111 ? 18.718 21.916 2.465 1 94.17 111 GLU A C 1
ATOM 811 O O . GLU A 1 111 ? 19.462 22.728 3.018 1 94.17 111 GLU A O 1
ATOM 816 N N . SER A 1 112 ? 17.63 22.23 1.77 1 92.77 112 SER A N 1
ATOM 817 C CA . SER A 1 112 ? 17.216 23.627 1.705 1 92.77 112 SER A CA 1
ATOM 818 C C . SER A 1 112 ? 15.746 23.751 1.318 1 92.77 112 SER A C 1
ATOM 820 O O . SER A 1 112 ? 15.157 22.806 0.789 1 92.77 112 SER A O 1
ATOM 822 N N . VAL A 1 113 ? 15.131 24.793 1.641 1 92.82 113 VAL A N 1
ATOM 823 C CA . VAL A 1 113 ? 13.78 25.174 1.243 1 92.82 113 VAL A CA 1
ATOM 824 C C . VAL A 1 113 ? 13.806 26.546 0.573 1 92.82 113 VAL A C 1
ATOM 826 O O . VAL A 1 113 ? 14.366 27.5 1.119 1 92.82 113 VAL A O 1
ATOM 829 N N . SER A 1 114 ? 13.255 26.647 -0.602 1 91.98 114 SER A N 1
ATOM 830 C CA . SER A 1 114 ? 13.182 27.902 -1.342 1 91.98 114 SER A CA 1
ATOM 831 C C . SER A 1 114 ? 11.736 28.318 -1.586 1 91.98 114 SER A C 1
ATOM 833 O O . SER A 1 114 ? 10.894 27.485 -1.927 1 91.98 114 SER A O 1
ATOM 835 N N . LEU A 1 115 ? 11.518 29.491 -1.367 1 91.69 115 LEU A N 1
ATOM 836 C CA . LEU A 1 115 ? 10.201 30.07 -1.607 1 91.69 115 LEU A CA 1
ATOM 837 C C . LEU A 1 115 ? 10.225 30.994 -2.82 1 91.69 115 LEU A C 1
ATOM 839 O O . LEU A 1 115 ? 10.928 32.007 -2.82 1 91.69 115 LEU A O 1
ATOM 843 N N . LEU A 1 116 ? 9.551 30.601 -3.801 1 90.86 116 LEU A N 1
ATOM 844 C CA . LEU A 1 116 ? 9.39 31.444 -4.981 1 90.86 116 LEU A CA 1
ATOM 845 C C . LEU A 1 116 ? 8.124 32.288 -4.877 1 90.86 116 LEU A C 1
ATOM 847 O O . LEU A 1 116 ? 7.018 31.749 -4.798 1 90.86 116 LEU A O 1
ATOM 851 N N . LYS A 1 117 ? 8.285 33.567 -4.992 1 89.32 117 LYS A N 1
ATOM 852 C CA . LYS A 1 117 ? 7.192 34.444 -4.583 1 89.32 117 LYS A CA 1
ATOM 853 C C . LYS A 1 117 ? 6.639 35.225 -5.772 1 89.32 117 LYS A C 1
ATOM 855 O O . LYS A 1 117 ? 5.543 35.784 -5.698 1 89.32 117 LYS A O 1
ATOM 860 N N . ASP A 1 118 ? 7.408 35.376 -6.815 1 85.06 118 ASP A N 1
ATOM 861 C CA . ASP A 1 118 ? 6.893 36.196 -7.908 1 85.06 118 ASP A CA 1
ATOM 862 C C . ASP A 1 118 ? 6.688 35.361 -9.17 1 85.06 118 ASP A C 1
ATOM 864 O O . ASP A 1 118 ? 7.104 34.202 -9.229 1 85.06 118 ASP A O 1
ATOM 868 N N . GLY A 1 119 ? 6.024 35.905 -10.067 1 80.5 119 GLY A N 1
ATOM 869 C CA . GLY A 1 119 ? 5.609 35.211 -11.276 1 80.5 119 GLY A CA 1
ATOM 870 C C . GLY A 1 119 ? 6.776 34.719 -12.112 1 80.5 119 GLY A C 1
ATOM 871 O O . GLY A 1 119 ? 6.704 33.649 -12.72 1 80.5 119 GLY A O 1
ATOM 872 N N . ALA A 1 120 ? 7.793 35.424 -12.099 1 78.44 120 ALA A N 1
ATOM 873 C CA . ALA A 1 120 ? 8.938 35.035 -12.918 1 78.44 120 ALA A CA 1
ATOM 874 C C . ALA A 1 120 ? 9.62 33.792 -12.354 1 78.44 120 ALA A C 1
ATOM 876 O O . ALA A 1 120 ? 10.141 32.966 -13.108 1 78.44 120 ALA A O 1
ATOM 877 N N . ALA A 1 121 ? 9.569 33.701 -11.14 1 76.54 121 ALA A N 1
ATOM 878 C CA . ALA A 1 121 ? 10.189 32.547 -10.495 1 76.54 121 ALA A CA 1
ATOM 879 C C . ALA A 1 121 ? 9.293 31.316 -10.595 1 76.54 121 ALA A C 1
ATOM 881 O O . ALA A 1 121 ? 9.784 30.186 -10.655 1 76.54 121 ALA A O 1
ATOM 882 N N . VAL A 1 122 ? 8.025 31.474 -10.569 1 80.98 122 VAL A N 1
ATOM 883 C CA . VAL A 1 122 ? 7.059 30.392 -10.407 1 80.98 122 VAL A CA 1
ATOM 884 C C . VAL A 1 122 ? 6.609 29.892 -11.778 1 80.98 122 VAL A C 1
ATOM 886 O O . VAL A 1 122 ? 6.136 28.76 -11.908 1 80.98 122 VAL A O 1
ATOM 889 N N . ALA A 1 123 ? 6.825 30.644 -12.77 1 75.26 123 ALA A N 1
ATOM 890 C CA . ALA A 1 123 ? 6.221 30.407 -14.078 1 75.26 123 ALA A CA 1
ATOM 891 C C . ALA A 1 123 ? 6.617 29.038 -14.625 1 75.26 123 ALA A C 1
ATOM 893 O O . ALA A 1 123 ? 5.851 28.411 -15.361 1 75.26 123 ALA A O 1
ATOM 894 N N . VAL A 1 124 ? 7.674 28.589 -14.218 1 78.59 124 VAL A N 1
ATOM 895 C CA . VAL A 1 124 ? 8.162 27.344 -14.801 1 78.59 124 VAL A CA 1
ATOM 896 C C . VAL A 1 124 ? 7.419 26.159 -14.187 1 78.59 124 VAL A C 1
ATOM 898 O O . VAL A 1 124 ? 7.38 25.073 -14.769 1 78.59 124 VAL A O 1
ATOM 901 N N . TYR A 1 125 ? 6.835 26.312 -13.11 1 77.95 125 TYR A N 1
ATOM 902 C CA . TYR A 1 125 ? 6.224 25.175 -12.429 1 77.95 125 TYR A CA 1
ATOM 903 C C . TYR A 1 125 ? 4.75 25.05 -12.793 1 77.95 125 TYR A C 1
ATOM 905 O O . TYR A 1 125 ? 4.129 24.013 -12.545 1 77.95 125 TYR A O 1
ATOM 913 N N . GLY A 1 126 ? 4.226 25.907 -13.584 1 64.88 126 GLY A N 1
ATOM 914 C CA . GLY A 1 126 ? 2.972 25.649 -14.275 1 64.88 126 GLY A CA 1
ATOM 915 C C . GLY A 1 126 ? 1.751 25.955 -13.429 1 64.88 126 GLY A C 1
ATOM 916 O O . GLY A 1 126 ? 1.76 26.897 -12.634 1 64.88 126 GLY A O 1
ATOM 917 N N . LEU A 1 127 ? 0.585 24.959 -13.554 1 61.49 127 LEU A N 1
ATOM 918 C CA . LEU A 1 127 ? -0.866 25.066 -13.448 1 61.49 127 LEU A CA 1
ATOM 919 C C . LEU A 1 127 ? -1.291 25.29 -12.001 1 61.49 127 LEU A C 1
ATOM 921 O O . LEU A 1 127 ? -2.328 25.905 -11.742 1 61.49 127 LEU A O 1
ATOM 925 N N . GLU A 1 128 ? -0.487 25.292 -11.104 1 68.41 128 GLU A N 1
ATOM 926 C CA . GLU A 1 128 ? -0.951 25.404 -9.724 1 68.41 128 GLU A CA 1
ATOM 927 C C . GLU A 1 128 ? 0.001 26.256 -8.889 1 68.41 128 GLU A C 1
ATOM 929 O O . GLU A 1 128 ? -0.021 26.194 -7.658 1 68.41 128 GLU A O 1
ATOM 934 N N . ALA A 1 129 ? 0.651 27.054 -9.59 1 74.26 129 ALA A N 1
ATOM 935 C CA . ALA A 1 129 ? 1.684 27.802 -8.879 1 74.26 129 ALA A CA 1
ATOM 936 C C . ALA A 1 129 ? 1.233 29.233 -8.601 1 74.26 129 ALA A C 1
ATOM 938 O O . ALA A 1 129 ? 2.044 30.086 -8.233 1 74.26 129 ALA A O 1
ATOM 939 N N . ALA A 1 130 ? -0.059 29.436 -8.829 1 70.45 130 ALA A N 1
ATOM 940 C CA . ALA A 1 130 ? -0.537 30.81 -8.693 1 70.45 130 ALA A CA 1
ATOM 941 C C . ALA A 1 130 ? -0.34 31.321 -7.269 1 70.45 130 ALA A C 1
ATOM 943 O O . ALA A 1 130 ? -0.169 32.523 -7.052 1 70.45 130 ALA A O 1
ATOM 944 N N . GLY A 1 131 ? -0.329 30.41 -6.345 1 74.73 131 GLY A N 1
ATOM 945 C CA . GLY A 1 131 ? -0.134 30.806 -4.96 1 74.73 131 GLY A CA 1
ATOM 946 C C . GLY A 1 131 ? 1.326 30.839 -4.549 1 74.73 131 GLY A C 1
ATOM 947 O O . GLY A 1 131 ? 1.646 31.16 -3.402 1 74.73 131 GLY A O 1
ATOM 948 N N . GLY A 1 132 ? 2.229 30.571 -5.437 1 82.87 132 GLY A N 1
ATOM 949 C CA . GLY A 1 132 ? 3.642 30.466 -5.112 1 82.87 132 GLY A CA 1
ATOM 950 C C . GLY A 1 132 ? 4.133 29.032 -5.039 1 82.87 132 GLY A C 1
ATOM 951 O O . GLY A 1 132 ? 3.332 28.095 -5.067 1 82.87 132 GLY A O 1
ATOM 952 N N . VAL A 1 133 ? 5.39 28.951 -5.047 1 89.73 133 VAL A N 1
ATOM 953 C CA . VAL A 1 133 ? 5.977 27.616 -5.056 1 89.73 133 VAL A CA 1
ATOM 954 C C . VAL A 1 133 ? 6.999 27.493 -3.928 1 89.73 133 VAL A C 1
ATOM 956 O O . VAL A 1 133 ? 7.77 28.422 -3.677 1 89.73 133 VAL A O 1
ATOM 959 N N . MET A 1 134 ? 6.906 26.453 -3.247 1 91.98 134 MET A N 1
ATOM 960 C CA . MET A 1 134 ? 7.94 26.08 -2.286 1 91.98 134 MET A CA 1
ATOM 961 C C . MET A 1 134 ? 8.712 24.856 -2.766 1 91.98 134 MET A C 1
ATOM 963 O O . MET A 1 134 ? 8.119 23.812 -3.044 1 91.98 134 MET A O 1
ATOM 967 N N . ILE A 1 135 ? 9.965 25.012 -2.864 1 92.92 135 ILE A N 1
ATOM 968 C CA . ILE A 1 135 ? 10.815 23.922 -3.33 1 92.92 135 ILE A CA 1
ATOM 969 C C . ILE A 1 135 ? 11.593 23.335 -2.154 1 92.92 135 ILE A C 1
ATOM 971 O O . ILE A 1 135 ? 12.284 24.061 -1.435 1 92.92 135 ILE A O 1
ATOM 975 N N . VAL A 1 136 ? 11.498 22.13 -1.973 1 93.99 136 VAL A N 1
ATOM 976 C CA . VAL A 1 136 ? 12.291 21.408 -0.983 1 93.99 136 VAL A CA 1
ATOM 977 C C . VAL A 1 136 ? 13.332 20.542 -1.687 1 93.99 136 VAL A C 1
ATOM 979 O O . VAL A 1 136 ? 12.989 19.709 -2.529 1 93.99 136 VAL A O 1
ATOM 982 N N . THR A 1 137 ? 14.503 20.838 -1.391 1 93.91 137 THR A N 1
ATOM 983 C CA . THR A 1 137 ? 15.606 20.023 -1.89 1 93.91 137 THR A CA 1
ATOM 984 C C . THR A 1 137 ? 16.129 19.094 -0.798 1 93.91 137 THR A C 1
ATOM 986 O O . THR A 1 137 ? 16.47 19.544 0.298 1 93.91 137 THR A O 1
ATOM 989 N N . THR A 1 138 ? 16.237 17.9 -1.052 1 94.87 138 THR A N 1
ATOM 990 C CA . THR A 1 138 ? 16.718 16.947 -0.058 1 94.87 138 THR A CA 1
ATOM 991 C C . THR A 1 138 ? 18.224 16.744 -0.188 1 94.87 138 THR A C 1
ATOM 993 O O . THR A 1 138 ? 18.818 17.096 -1.209 1 94.87 138 THR A O 1
ATOM 996 N N . LYS A 1 139 ? 18.804 16.31 0.811 1 94.18 139 LYS A N 1
ATOM 997 C CA . LYS A 1 139 ? 20.25 16.115 0.861 1 94.18 139 LYS A CA 1
ATOM 998 C C . LYS A 1 139 ? 20.704 15.098 -0.182 1 94.18 139 LYS A C 1
ATOM 1000 O O . LYS A 1 139 ? 19.999 14.125 -0.457 1 94.18 139 LYS A O 1
ATOM 1005 N N . LYS A 1 140 ? 21.852 15.454 -0.745 1 89.88 140 LYS A N 1
ATOM 1006 C CA . LYS A 1 140 ? 22.493 14.572 -1.717 1 89.88 140 LYS A CA 1
ATOM 1007 C C . LYS A 1 140 ? 23.785 13.984 -1.158 1 89.88 140 LYS A C 1
ATOM 1009 O O . LYS A 1 140 ? 24.217 14.35 -0.063 1 89.88 140 LYS A O 1
ATOM 1014 N N . GLY A 1 141 ? 24.359 13.082 -1.918 1 85.37 141 GLY A N 1
ATOM 1015 C CA . GLY A 1 141 ? 25.622 12.491 -1.505 1 85.37 141 GLY A CA 1
ATOM 1016 C C . GLY A 1 141 ? 26.803 13.43 -1.671 1 85.37 141 GLY A C 1
ATOM 1017 O O . GLY A 1 141 ? 26.719 14.417 -2.406 1 85.37 141 GLY A O 1
ATOM 1018 N N . ARG A 1 142 ? 27.791 13.238 -0.854 1 81.21 142 ARG A N 1
ATOM 1019 C CA . ARG A 1 142 ? 29.026 14.008 -0.957 1 81.21 142 ARG A CA 1
ATOM 1020 C C . ARG A 1 142 ? 30.21 13.103 -1.285 1 81.21 142 ARG A C 1
ATOM 1022 O O . ARG A 1 142 ? 30.228 11.933 -0.899 1 81.21 142 ARG A O 1
ATOM 1029 N N . GLN A 1 143 ? 31.07 13.704 -2.021 1 80.48 143 GLN A N 1
ATOM 1030 C CA . GLN A 1 143 ? 32.299 12.961 -2.275 1 80.48 143 GLN A CA 1
ATOM 1031 C C . GLN A 1 143 ? 33.136 12.831 -1.005 1 80.48 143 GLN A C 1
ATOM 1033 O O . GLN A 1 143 ? 33.198 13.76 -0.198 1 80.48 143 GLN A O 1
ATOM 1038 N N . GLY A 1 144 ? 33.658 11.697 -0.813 1 76.06 144 GLY A N 1
ATOM 1039 C CA . GLY A 1 144 ? 34.527 11.497 0.336 1 76.06 144 GLY A CA 1
ATOM 1040 C C . GLY A 1 144 ? 34.136 10.297 1.178 1 76.06 144 GLY A C 1
ATOM 1041 O O . GLY A 1 144 ? 33.348 9.456 0.741 1 76.06 144 GLY A O 1
ATOM 1042 N N . ALA A 1 145 ? 34.744 10.347 2.368 1 73.45 145 ALA A N 1
ATOM 1043 C CA . ALA A 1 145 ? 34.552 9.231 3.29 1 73.45 145 ALA A CA 1
ATOM 1044 C C . ALA A 1 145 ? 33.12 9.194 3.816 1 73.45 145 ALA A C 1
ATOM 1046 O O . ALA A 1 145 ? 32.442 10.223 3.862 1 73.45 145 ALA A O 1
ATOM 1047 N N . MET A 1 146 ? 32.63 8.104 4.1 1 77.28 146 MET A N 1
ATOM 1048 C CA . MET A 1 146 ? 31.293 7.928 4.659 1 77.28 146 MET A CA 1
ATOM 1049 C C . MET A 1 146 ? 31.16 8.657 5.992 1 77.28 146 MET A C 1
ATOM 1051 O O . MET A 1 146 ? 32.07 8.615 6.821 1 77.28 146 MET A O 1
ATOM 1055 N N . ASN A 1 147 ? 30.159 9.386 6.134 1 83.56 147 ASN A N 1
ATOM 1056 C CA . ASN A 1 147 ? 29.787 10.073 7.366 1 83.56 147 ASN A CA 1
ATOM 1057 C C . ASN A 1 147 ? 28.461 9.556 7.918 1 83.56 147 ASN A C 1
ATOM 1059 O O . ASN A 1 147 ? 27.45 9.55 7.213 1 83.56 147 ASN A O 1
ATOM 1063 N N . LEU A 1 148 ? 28.52 8.998 9.141 1 85.5 148 LEU A N 1
ATOM 1064 C CA . LEU A 1 148 ? 27.323 8.517 9.823 1 85.5 148 LEU A CA 1
ATOM 1065 C C . LEU A 1 148 ? 26.915 9.469 10.942 1 85.5 148 LEU A C 1
ATOM 1067 O O . LEU A 1 148 ? 27.72 9.78 11.823 1 85.5 148 LEU A O 1
ATOM 1071 N N . THR A 1 149 ? 25.728 9.9 10.885 1 91.51 149 THR A N 1
ATOM 1072 C CA . THR A 1 149 ? 25.241 10.827 11.9 1 91.51 149 THR A CA 1
ATOM 1073 C C . THR A 1 149 ? 23.989 10.277 12.578 1 91.51 149 THR A C 1
ATOM 1075 O O . THR A 1 149 ? 23.048 9.851 11.905 1 91.51 149 THR A O 1
ATOM 1078 N N . TYR A 1 150 ? 24.021 10.18 13.831 1 92.41 150 TYR A N 1
ATOM 1079 C CA . TYR A 1 150 ? 22.84 9.866 14.628 1 92.41 150 TYR A CA 1
ATOM 1080 C C . TYR A 1 150 ? 22.316 11.108 15.339 1 92.41 150 TYR A C 1
ATOM 1082 O O . TYR A 1 150 ? 23.077 11.823 15.996 1 92.41 150 TYR A O 1
ATOM 1090 N N . LYS A 1 151 ? 21.074 11.294 15.203 1 94.95 151 LYS A N 1
ATOM 1091 C CA . LYS A 1 151 ? 20.396 12.358 15.938 1 94.95 151 LYS A CA 1
ATOM 1092 C C . LYS A 1 151 ? 19.196 11.816 16.709 1 94.95 151 LYS A C 1
ATOM 1094 O O . LYS A 1 151 ? 18.303 11.199 16.125 1 94.95 151 LYS A O 1
ATOM 1099 N N . GLY A 1 152 ? 19.168 11.958 17.979 1 95.23 152 GLY A N 1
ATOM 1100 C CA . GLY A 1 152 ? 18.072 11.535 18.836 1 95.23 152 GLY A CA 1
ATOM 1101 C C . GLY A 1 152 ? 17.612 12.618 19.794 1 95.23 152 GLY A C 1
ATOM 1102 O O . GLY A 1 152 ? 18.427 13.39 20.303 1 95.23 152 GLY A O 1
ATOM 1103 N N . SER A 1 153 ? 16.347 12.676 19.969 1 96 153 SER A N 1
ATOM 1104 C CA . SER A 1 153 ? 15.813 13.65 20.916 1 96 153 SER A CA 1
ATOM 1105 C C . SER A 1 153 ? 14.573 13.112 21.623 1 96 153 SER A C 1
ATOM 1107 O O . SER A 1 153 ? 13.912 12.201 21.12 1 96 153 SER A O 1
ATOM 1109 N N . TYR A 1 154 ? 14.302 13.54 22.785 1 97.13 154 TYR A N 1
ATOM 1110 C CA . TYR A 1 154 ? 13.142 13.224 23.61 1 97.13 154 TYR A CA 1
ATOM 1111 C C . TYR A 1 154 ? 12.665 14.452 24.375 1 97.13 154 TYR A C 1
ATOM 1113 O O . TYR A 1 154 ? 13.478 15.245 24.858 1 97.13 154 TYR A O 1
ATOM 1121 N N . GLY A 1 155 ? 11.347 14.606 24.405 1 96.69 155 GLY A N 1
ATOM 1122 C CA . GLY A 1 155 ? 10.853 15.776 25.113 1 96.69 155 GLY A CA 1
ATOM 1123 C C . GLY A 1 155 ? 9.389 15.666 25.498 1 96.69 155 GLY A C 1
ATOM 1124 O O . GLY A 1 155 ? 8.806 14.582 25.437 1 96.69 155 GLY A O 1
ATOM 1125 N N . ALA A 1 156 ? 8.899 16.777 25.995 1 96.67 156 ALA A N 1
ATOM 1126 C CA . ALA A 1 156 ? 7.529 16.874 26.491 1 96.67 156 ALA A CA 1
ATOM 1127 C C . ALA A 1 156 ? 6.761 17.977 25.77 1 96.67 156 ALA A C 1
ATOM 1129 O O . ALA A 1 156 ? 7.36 18.919 25.245 1 96.67 156 ALA A O 1
ATOM 1130 N N . SER A 1 157 ? 5.437 17.826 25.735 1 95.17 157 SER A N 1
ATOM 1131 C CA . SER A 1 157 ? 4.555 18.802 25.103 1 95.17 157 SER A CA 1
ATOM 1132 C C . SER A 1 157 ? 3.388 19.164 26.016 1 95.17 157 SER A C 1
ATOM 1134 O O . SER A 1 157 ? 2.844 18.302 26.709 1 95.17 157 SER A O 1
ATOM 1136 N N . PHE A 1 158 ? 3.047 20.455 25.989 1 93.67 158 PHE A N 1
ATOM 1137 C CA . PHE A 1 158 ? 1.976 21.062 26.77 1 93.67 158 PHE A CA 1
ATOM 1138 C C . PHE A 1 158 ? 1.174 22.041 25.921 1 93.67 158 PHE A C 1
ATOM 1140 O O . PHE A 1 158 ? 1.648 22.5 24.879 1 93.67 158 PHE A O 1
ATOM 1147 N N . ASN A 1 159 ? -0.045 22.26 26.41 1 93.1 159 ASN A N 1
ATOM 1148 C CA . ASN A 1 159 ? -0.769 23.326 25.724 1 93.1 159 ASN A CA 1
ATOM 1149 C C . ASN A 1 159 ? -0.037 24.66 25.833 1 93.1 159 ASN A C 1
ATOM 1151 O O . ASN A 1 159 ? 0.538 24.975 26.876 1 93.1 159 ASN A O 1
ATOM 1155 N N . THR A 1 160 ? -0.015 25.416 24.807 1 92.21 160 THR A N 1
ATOM 1156 C CA . THR A 1 160 ? 0.541 26.762 24.888 1 92.21 160 THR A CA 1
ATOM 1157 C C . THR A 1 160 ? -0.301 27.64 25.809 1 92.21 160 THR A C 1
ATOM 1159 O O . THR A 1 160 ? 0.239 28.404 26.612 1 92.21 160 THR A O 1
ATOM 1162 N N . SER A 1 161 ? -1.592 27.551 25.519 1 89.02 161 SER A N 1
ATOM 1163 C CA . SER A 1 161 ? -2.552 28.324 26.299 1 89.02 161 SER A CA 1
ATOM 1164 C C . SER A 1 161 ? -3.962 27.76 26.158 1 89.02 161 SER A C 1
ATOM 1166 O O . SER A 1 161 ? -4.298 27.166 25.131 1 89.02 161 SER A O 1
ATOM 1168 N N . TYR A 1 162 ? -4.684 27.881 27.25 1 90.12 162 TYR A N 1
ATOM 1169 C CA . TYR A 1 162 ? -6.105 27.553 27.266 1 90.12 162 TYR A CA 1
ATOM 1170 C C . TYR A 1 162 ? -6.829 28.317 28.368 1 90.12 162 TYR A C 1
ATOM 1172 O O . TYR A 1 162 ? -6.338 28.404 29.497 1 90.12 162 TYR A O 1
ATOM 1180 N N . PRO A 1 163 ? -7.985 28.83 28.017 1 91.06 163 PRO A N 1
ATOM 1181 C CA . PRO A 1 163 ? -8.674 29.635 29.028 1 91.06 163 PRO A CA 1
ATOM 1182 C C . PRO A 1 163 ? -9.024 28.835 30.281 1 91.06 163 PRO A C 1
ATOM 1184 O O . PRO A 1 163 ? -9.332 27.644 30.192 1 91.06 163 PRO A O 1
ATOM 1187 N N . GLU A 1 164 ? -9.004 29.542 31.388 1 93.45 164 GLU A N 1
ATOM 1188 C CA . GLU A 1 164 ? -9.436 28.924 32.638 1 93.45 164 GLU A CA 1
ATOM 1189 C C . GLU A 1 164 ? -10.956 28.958 32.775 1 93.45 164 GLU A C 1
ATOM 1191 O O . GLU A 1 164 ? -11.59 29.966 32.457 1 93.45 164 GLU A O 1
ATOM 1196 N N . PHE A 1 165 ? -11.522 27.924 33.236 1 96.02 165 PHE A N 1
ATOM 1197 C CA . PHE A 1 165 ? -12.963 27.811 33.429 1 96.02 165 PHE A CA 1
ATOM 1198 C C . PHE A 1 165 ? -13.313 27.829 34.912 1 96.02 165 PHE A C 1
ATOM 1200 O O . PHE A 1 165 ? -12.428 27.742 35.766 1 96.02 165 PHE A O 1
ATOM 1207 N N . LEU A 1 166 ? -14.603 27.925 35.155 1 97.17 166 LEU A N 1
ATOM 1208 C CA . LEU A 1 166 ? -15.06 28.045 36.535 1 97.17 166 LEU A CA 1
ATOM 1209 C C . LEU A 1 166 ? -15.008 26.696 37.244 1 97.17 166 LEU A C 1
ATOM 1211 O O . LEU A 1 166 ? -15.223 25.654 36.62 1 97.17 166 LEU A O 1
ATOM 1215 N N . ASP A 1 167 ? -14.694 26.754 38.486 1 96.79 167 ASP A N 1
ATOM 1216 C CA . ASP A 1 167 ? -14.863 25.556 39.304 1 96.79 167 ASP A CA 1
ATOM 1217 C C . ASP A 1 167 ? -16.292 25.447 39.83 1 96.79 167 ASP A C 1
ATOM 1219 O O . ASP A 1 167 ? -17.161 26.235 39.45 1 96.79 167 ASP A O 1
ATOM 1223 N N . GLY A 1 168 ? -16.605 24.446 40.628 1 96.83 168 GLY A N 1
ATOM 1224 C CA . GLY A 1 168 ? -17.96 24.211 41.103 1 96.83 168 GLY A CA 1
ATOM 1225 C C . GLY A 1 168 ? -18.568 25.416 41.794 1 96.83 168 GLY A C 1
ATOM 1226 O O . GLY A 1 168 ? -19.581 25.953 41.34 1 96.83 168 GLY A O 1
ATOM 1227 N N . PRO A 1 169 ? -17.951 25.872 42.87 1 97.16 169 PRO A N 1
ATOM 1228 C CA . PRO A 1 169 ? -18.455 27.044 43.59 1 97.16 169 PRO A CA 1
ATOM 1229 C C . PRO A 1 169 ? -18.526 28.291 42.712 1 97.16 169 PRO A C 1
ATOM 1231 O O . PRO A 1 169 ? -19.482 29.064 42.807 1 97.16 169 PRO A O 1
ATOM 1234 N N . GLY A 1 170 ? -17.483 28.479 41.961 1 97.06 170 GLY A N 1
ATOM 1235 C CA . GLY A 1 170 ? -17.528 29.606 41.043 1 97.06 170 GLY A CA 1
ATOM 1236 C C . GLY A 1 170 ? -18.68 29.528 40.059 1 97.06 170 GLY A C 1
ATOM 1237 O O . GLY A 1 170 ? -19.321 30.539 39.765 1 97.06 170 GLY A O 1
ATOM 1238 N N . TYR A 1 171 ? -18.851 28.342 39.585 1 97.07 171 TYR A N 1
ATOM 1239 C CA . TYR A 1 171 ? -19.985 28.117 38.695 1 97.07 171 TYR A CA 1
ATOM 1240 C C . TYR A 1 171 ? -21.298 28.464 39.387 1 97.07 171 TYR A C 1
ATOM 1242 O O . TYR A 1 171 ? -22.145 29.155 38.815 1 97.07 171 TYR A O 1
ATOM 1250 N N . ALA A 1 172 ? -21.515 28.017 40.57 1 95.78 172 ALA A N 1
ATOM 1251 C CA . ALA A 1 172 ? -22.733 28.273 41.334 1 95.78 172 ALA A CA 1
ATOM 1252 C C . ALA A 1 172 ? -22.937 29.768 41.558 1 95.78 172 ALA A C 1
ATOM 1254 O O . ALA A 1 172 ? -24.05 30.279 41.409 1 95.78 172 ALA A O 1
ATOM 1255 N N . TYR A 1 173 ? -21.903 30.417 41.903 1 96.59 173 TYR A N 1
ATOM 1256 C CA . TYR A 1 173 ? -21.988 31.846 42.183 1 96.59 173 TYR A CA 1
ATOM 1257 C C . TYR A 1 173 ? -22.413 32.621 40.942 1 96.59 173 TYR A C 1
ATOM 1259 O O . TYR A 1 173 ? -23.38 33.385 40.98 1 96.59 173 TYR A O 1
ATOM 1267 N N . TRP A 1 174 ? -21.713 32.39 39.876 1 96.68 174 TRP A N 1
ATOM 1268 C CA . TRP A 1 174 ? -21.952 33.2 38.686 1 96.68 174 TRP A CA 1
ATOM 1269 C C . TRP A 1 174 ? -23.245 32.783 37.994 1 96.68 174 TRP A C 1
ATOM 1271 O O . TRP A 1 174 ? -23.929 33.613 37.39 1 96.68 174 TRP A O 1
ATOM 1281 N N . TYR A 1 175 ? -23.546 31.503 38.075 1 95.12 175 TYR A N 1
ATOM 1282 C CA . TYR A 1 175 ? -24.831 31.057 37.547 1 95.12 175 TYR A CA 1
ATOM 1283 C C . TYR A 1 175 ? -25.985 31.712 38.296 1 95.12 175 TYR A C 1
ATOM 1285 O O . TYR A 1 175 ? -26.947 32.18 37.681 1 95.12 175 TYR A O 1
ATOM 1293 N N . ASN A 1 176 ? -25.949 31.785 39.643 1 94.31 176 ASN A N 1
ATOM 1294 C CA . ASN A 1 176 ? -26.948 32.465 40.46 1 94.31 176 ASN A CA 1
ATOM 1295 C C . ASN A 1 176 ? -27.016 33.955 40.137 1 94.31 176 ASN A C 1
ATOM 1297 O O . ASN A 1 176 ? -28.1 34.54 40.112 1 94.31 176 ASN A O 1
ATOM 1301 N N . LYS A 1 177 ? -25.855 34.488 39.944 1 94.5 177 LYS A N 1
ATOM 1302 C CA . LYS A 1 177 ? -25.825 35.905 39.593 1 94.5 177 LYS A CA 1
ATOM 1303 C C . LYS A 1 177 ? -26.545 36.161 38.272 1 94.5 177 LYS A C 1
ATOM 1305 O O . LYS A 1 177 ? -27.254 37.159 38.129 1 94.5 177 LYS A O 1
ATOM 1310 N N . ALA A 1 178 ? -26.332 35.318 37.301 1 94.05 178 ALA A N 1
ATOM 1311 C CA . ALA A 1 178 ? -27.028 35.434 36.022 1 94.05 178 ALA A CA 1
ATOM 1312 C C . ALA A 1 178 ? -28.538 35.322 36.208 1 94.05 178 ALA A C 1
ATOM 1314 O O . ALA A 1 178 ? -29.303 36.065 35.588 1 94.05 178 ALA A O 1
ATOM 1315 N N . LEU A 1 179 ? -28.985 34.431 37.092 1 91.64 179 LEU A N 1
ATOM 1316 C CA . LEU A 1 179 ? -30.403 34.274 37.394 1 91.64 179 LEU A CA 1
ATOM 1317 C C . LEU A 1 179 ? -30.963 35.532 38.048 1 91.64 179 LEU A C 1
ATOM 1319 O O . LEU A 1 179 ? -32.056 35.985 37.7 1 91.64 179 LEU A O 1
ATOM 1323 N N . GLU A 1 180 ? -30.228 36.033 38.915 1 92.33 180 GLU A N 1
ATOM 1324 C CA . GLU A 1 180 ? -30.634 37.26 39.593 1 92.33 180 GLU A CA 1
ATOM 1325 C C . GLU A 1 180 ? -30.837 38.399 38.598 1 92.33 180 GLU A C 1
ATOM 1327 O O . GLU A 1 180 ? -31.837 39.118 38.665 1 92.33 180 GLU A O 1
ATOM 1332 N N . LEU A 1 181 ? -29.909 38.473 37.73 1 91.64 181 LEU A N 1
ATOM 1333 C CA . LEU A 1 181 ? -29.969 39.549 36.747 1 91.64 181 LEU A CA 1
ATOM 1334 C C . LEU A 1 181 ? -31.107 39.318 35.758 1 91.64 181 LEU A C 1
ATOM 1336 O O . LEU A 1 181 ? -31.584 40.262 35.124 1 91.64 181 LEU A O 1
ATOM 1340 N N . ASP A 1 182 ? -31.501 38.14 35.661 1 89.96 182 ASP A N 1
ATOM 1341 C CA . ASP A 1 182 ? -32.641 37.809 34.812 1 89.96 182 ASP A CA 1
ATOM 1342 C C . ASP A 1 182 ? -33.952 37.909 35.589 1 89.96 182 ASP A C 1
ATOM 1344 O O . ASP A 1 182 ? -35.026 37.65 35.042 1 89.96 182 ASP A O 1
ATOM 1348 N N . GLY A 1 183 ? -33.9 38.214 36.841 1 87.69 183 GLY A N 1
ATOM 1349 C CA . GLY A 1 183 ? -35.083 38.346 37.677 1 87.69 183 GLY A CA 1
ATOM 1350 C C . GLY A 1 183 ? -35.596 37.017 38.2 1 87.69 183 GLY A C 1
ATOM 1351 O O . GLY A 1 183 ? -36.787 36.873 38.481 1 87.69 183 GLY A O 1
ATOM 1352 N N . GLN A 1 184 ? -34.669 36.062 38.23 1 89.73 184 GLN A N 1
ATOM 1353 C CA . GLN A 1 184 ? -35.045 34.735 38.706 1 89.73 184 GLN A CA 1
ATOM 1354 C C . GLN A 1 184 ? -34.38 34.421 40.043 1 89.73 184 GLN A C 1
ATOM 1356 O O . GLN A 1 184 ? -33.43 35.097 40.443 1 89.73 184 GLN A O 1
ATOM 1361 N N . GLU A 1 185 ? -34.896 33.425 40.73 1 88.82 185 GLU A N 1
ATOM 1362 C CA . GLU A 1 185 ? -34.352 33.008 42.019 1 88.82 185 GLU A CA 1
ATOM 1363 C C . GLU A 1 185 ? -33.114 32.135 41.838 1 88.82 185 GLU A C 1
ATOM 1365 O O . GLU A 1 185 ? -33.035 31.348 40.893 1 88.82 185 GLU A O 1
ATOM 1370 N N . PRO A 1 186 ? -32.171 32.263 42.73 1 90.46 186 PRO A N 1
ATOM 1371 C CA . PRO A 1 186 ? -30.997 31.389 42.666 1 90.46 186 PRO A CA 1
ATOM 1372 C C . PRO A 1 186 ? -31.349 29.915 42.848 1 90.46 186 PRO A C 1
ATOM 1374 O O . PRO A 1 186 ? -32.273 29.584 43.596 1 90.46 186 PRO A O 1
ATOM 1377 N N . ILE A 1 187 ? -30.591 29.081 42.222 1 90.86 187 ILE A N 1
ATOM 1378 C CA . ILE A 1 187 ? -30.892 27.656 42.3 1 90.86 187 ILE A CA 1
ATOM 1379 C C . ILE A 1 187 ? -29.88 26.964 43.211 1 90.86 187 ILE A C 1
ATOM 1381 O O . ILE A 1 187 ? -30.19 25.945 43.832 1 90.86 187 ILE A O 1
ATOM 1385 N N . PHE A 1 188 ? -28.658 27.512 43.32 1 94.65 188 PHE A N 1
ATOM 1386 C CA . PHE A 1 188 ? -27.641 26.913 44.176 1 94.65 188 PHE A CA 1
ATOM 1387 C C . PHE A 1 188 ? -27.625 27.58 45.546 1 94.65 188 PHE A C 1
ATOM 1389 O O . PHE A 1 188 ? -27.548 28.807 45.644 1 94.65 188 PHE A O 1
ATOM 1396 N N . THR A 1 189 ? -27.668 26.791 46.584 1 93.5 189 THR A N 1
ATOM 1397 C CA . THR A 1 189 ? -27.671 27.293 47.954 1 93.5 189 THR A CA 1
ATOM 1398 C C . THR A 1 189 ? -26.275 27.208 48.564 1 93.5 189 THR A C 1
ATOM 1400 O O . THR A 1 189 ? -25.373 26.605 47.98 1 93.5 189 THR A O 1
ATOM 1403 N N . ALA A 1 190 ? -26.182 27.816 49.708 1 94.39 190 ALA A N 1
ATOM 1404 C CA . ALA A 1 190 ? -24.923 27.732 50.445 1 94.39 190 ALA A CA 1
ATOM 1405 C C . ALA A 1 190 ? -24.588 26.285 50.796 1 94.39 190 ALA A C 1
ATOM 1407 O O . ALA A 1 190 ? -23.416 25.902 50.823 1 94.39 190 ALA A O 1
ATOM 1408 N N . LYS A 1 191 ? -25.632 25.575 51.052 1 94.07 191 LYS A N 1
ATOM 1409 C CA . LYS A 1 191 ? -25.443 24.157 51.344 1 94.07 191 LYS A CA 1
ATOM 1410 C C . LYS A 1 191 ? -24.886 23.415 50.132 1 94.07 191 LYS A C 1
ATOM 1412 O O . LYS A 1 191 ? -24.012 22.557 50.271 1 94.07 191 LYS A O 1
ATOM 1417 N N . HIS A 1 192 ? -25.399 23.734 49.02 1 94.92 192 HIS A N 1
ATOM 1418 C CA . HIS A 1 192 ? -24.885 23.12 47.801 1 94.92 192 HIS A CA 1
ATOM 1419 C C . HIS A 1 192 ? -23.397 23.406 47.625 1 94.92 192 HIS A C 1
ATOM 1421 O O . HIS A 1 192 ? -22.621 22.504 47.299 1 94.92 192 HIS A O 1
ATOM 1427 N N . VAL A 1 193 ? -23.011 24.65 47.727 1 96.49 193 VAL A N 1
ATOM 1428 C CA . VAL A 1 193 ? -21.632 25.091 47.547 1 96.49 193 VAL A CA 1
ATOM 1429 C C . VAL A 1 193 ? -20.719 24.342 48.516 1 96.49 193 VAL A C 1
ATOM 1431 O O . VAL A 1 193 ? -19.607 23.952 48.154 1 96.49 193 VAL A O 1
ATOM 1434 N N . GLN A 1 194 ? -21.23 24.151 49.723 1 96.27 194 GLN A N 1
ATOM 1435 C CA . GLN A 1 194 ? -20.464 23.39 50.705 1 96.27 194 GLN A CA 1
ATOM 1436 C C . GLN A 1 194 ? -20.289 21.941 50.262 1 96.27 194 GLN A C 1
ATOM 1438 O O . GLN A 1 194 ? -19.197 21.379 50.374 1 96.27 194 GLN A O 1
ATOM 1443 N N . MET A 1 195 ? -21.342 21.388 49.803 1 96.18 195 MET A N 1
ATOM 1444 C CA . MET A 1 195 ? -21.289 20.006 49.335 1 96.18 195 MET A CA 1
ATOM 1445 C C . MET A 1 195 ? -20.353 19.871 48.138 1 96.18 195 MET A C 1
ATOM 1447 O O . MET A 1 195 ? -19.69 18.846 47.976 1 96.18 195 MET A O 1
ATOM 1451 N N . MET A 1 196 ? -20.305 20.882 47.283 1 97.13 196 MET A N 1
ATOM 1452 C CA . MET A 1 196 ? -19.374 20.894 46.158 1 97.13 196 MET A CA 1
ATOM 1453 C C . MET A 1 196 ? -17.93 20.857 46.647 1 97.13 196 MET A C 1
ATOM 1455 O O . MET A 1 196 ? -17.104 20.124 46.1 1 97.13 196 MET A O 1
ATOM 1459 N N . ARG A 1 197 ? -17.607 21.612 47.575 1 96.38 197 ARG A N 1
ATOM 1460 C CA . ARG A 1 197 ? -16.253 21.712 48.112 1 96.38 197 ARG A CA 1
ATOM 1461 C C . ARG A 1 197 ? -15.836 20.412 48.791 1 96.38 197 ARG A C 1
ATOM 1463 O O . ARG A 1 197 ? -14.667 20.026 48.74 1 96.38 197 ARG A O 1
ATOM 1470 N N . GLU A 1 198 ? -16.843 19.761 49.403 1 95.71 198 GLU A N 1
ATOM 1471 C CA . GLU A 1 198 ? -16.554 18.547 50.161 1 95.71 198 GLU A CA 1
ATOM 1472 C C . GLU A 1 198 ? -16.667 17.306 49.28 1 95.71 198 GLU A C 1
ATOM 1474 O O . GLU A 1 198 ? -16.153 16.241 49.63 1 95.71 198 GLU A O 1
ATOM 1479 N N . GLY A 1 199 ? -17.226 17.507 48.186 1 94.76 199 GLY A N 1
ATOM 1480 C CA . GLY A 1 199 ? -17.451 16.359 47.322 1 94.76 199 GLY A CA 1
ATOM 1481 C C . GLY A 1 199 ? -18.407 15.342 47.917 1 94.76 199 GLY A C 1
ATOM 1482 O O . GLY A 1 199 ? -18.108 14.147 47.953 1 94.76 199 GLY A O 1
ATOM 1483 N N . THR A 1 200 ? -19.551 15.817 48.498 1 94.23 200 THR A N 1
ATOM 1484 C CA . THR A 1 200 ? -20.49 14.928 49.174 1 94.23 200 THR A CA 1
ATOM 1485 C C . THR A 1 200 ? -21.864 14.989 48.513 1 94.23 200 THR A C 1
ATOM 1487 O O . THR A 1 200 ? -22.155 15.919 47.757 1 94.23 200 THR A O 1
ATOM 1490 N N . ASN A 1 201 ? -22.732 13.973 48.745 1 92.58 201 ASN A N 1
ATOM 1491 C CA . ASN A 1 201 ? -24.13 13.899 48.331 1 92.58 201 ASN A CA 1
ATOM 1492 C C . ASN A 1 201 ? -24.278 14.077 46.822 1 92.58 201 ASN A C 1
ATOM 1494 O O . ASN A 1 201 ? -25.179 14.779 46.361 1 92.58 201 ASN A O 1
ATOM 1498 N N . GLY A 1 202 ? -23.281 13.589 46.07 1 93.5 202 GLY A N 1
ATOM 1499 C CA . GLY A 1 202 ? -23.379 13.599 44.619 1 93.5 202 GLY A CA 1
ATOM 1500 C C . GLY A 1 202 ? -22.767 14.835 43.988 1 93.5 202 GLY A C 1
ATOM 1501 O O . GLY A 1 202 ? -22.753 14.971 42.763 1 93.5 202 GLY A O 1
ATOM 1502 N N . TRP A 1 203 ? -22.368 15.745 44.81 1 95.89 203 TRP A N 1
ATOM 1503 C CA . TRP A 1 203 ? -21.707 16.946 44.31 1 95.89 203 TRP A CA 1
ATOM 1504 C C . TRP A 1 203 ? -20.197 16.746 44.236 1 95.89 203 TRP A C 1
ATOM 1506 O O . TRP A 1 203 ? -19.646 15.879 44.918 1 95.89 203 TRP A O 1
ATOM 1516 N N . GLY A 1 204 ? -19.548 17.426 43.351 1 96.05 204 GLY A N 1
ATOM 1517 C CA . GLY A 1 204 ? -18.101 17.421 43.209 1 96.05 204 GLY A CA 1
ATOM 1518 C C . GLY A 1 204 ? -17.537 18.769 42.799 1 96.05 204 GLY A C 1
ATOM 1519 O O . GLY A 1 204 ? -18.25 19.775 42.81 1 96.05 204 GLY A O 1
ATOM 1520 N N . ASN A 1 205 ? -16.293 18.898 42.583 1 97.11 205 ASN A N 1
ATOM 1521 C CA . ASN A 1 205 ? -15.542 20.053 42.103 1 97.11 205 ASN A CA 1
ATOM 1522 C C . ASN A 1 205 ? -14.427 19.639 41.146 1 97.11 205 ASN A C 1
ATOM 1524 O O . ASN A 1 205 ? -13.252 19.646 41.516 1 97.11 205 ASN A O 1
ATOM 1528 N N . THR A 1 206 ? -14.864 19.356 39.988 1 96.27 206 THR A N 1
ATOM 1529 C CA . THR A 1 206 ? -13.957 18.759 39.014 1 96.27 206 THR A CA 1
ATOM 1530 C C . THR A 1 206 ? -13.538 19.785 37.966 1 96.27 206 THR A C 1
ATOM 1532 O O . THR A 1 206 ? -14.387 20.395 37.312 1 96.27 206 THR A O 1
ATOM 1535 N N . ASN A 1 207 ? -12.282 20 37.768 1 95.88 207 ASN A N 1
ATOM 1536 C CA . ASN A 1 207 ? -11.759 20.74 36.625 1 95.88 207 ASN A CA 1
ATOM 1537 C C . ASN A 1 207 ? -11.535 19.829 35.422 1 95.88 207 ASN A C 1
ATOM 1539 O O . ASN A 1 207 ? -10.438 19.301 35.233 1 95.88 207 ASN A O 1
ATOM 1543 N N . TRP A 1 208 ? -12.5 19.757 34.667 1 95.77 208 TRP A N 1
ATOM 1544 C CA . TRP A 1 208 ? -12.507 18.816 33.552 1 95.77 208 TRP A CA 1
ATOM 1545 C C . TRP A 1 208 ? -11.383 19.127 32.57 1 95.77 208 TRP A C 1
ATOM 1547 O O . TRP A 1 208 ? -10.852 18.225 31.918 1 95.77 208 TRP A O 1
ATOM 1557 N N . ILE A 1 209 ? -11 20.388 32.383 1 93.36 209 ILE A N 1
ATOM 1558 C CA . ILE A 1 209 ? -9.927 20.782 31.477 1 93.36 209 ILE A CA 1
ATOM 1559 C C . ILE A 1 209 ? -8.611 20.155 31.931 1 93.36 209 ILE A C 1
ATOM 1561 O O . ILE A 1 209 ? -7.864 19.606 31.118 1 93.36 209 ILE A O 1
ATOM 1565 N N . ASP A 1 210 ? -8.352 20.204 33.158 1 93.32 210 ASP A N 1
ATOM 1566 C CA . ASP A 1 210 ? -7.115 19.654 33.702 1 93.32 210 ASP A CA 1
ATOM 1567 C C . ASP A 1 210 ? -7.119 18.128 33.643 1 93.32 210 ASP A C 1
ATOM 1569 O O . ASP A 1 210 ? -6.06 17.502 33.563 1 93.32 210 ASP A O 1
ATOM 1573 N N . GLU A 1 211 ? -8.31 17.584 33.764 1 94.23 211 GLU A N 1
ATOM 1574 C CA . GLU A 1 211 ? -8.415 16.129 33.724 1 94.23 211 GLU A CA 1
ATOM 1575 C C . GLU A 1 211 ? -8.107 15.592 32.329 1 94.23 211 GLU A C 1
ATOM 1577 O O . GLU A 1 211 ? -7.614 14.471 32.185 1 94.23 211 GLU A O 1
ATOM 1582 N N . ILE A 1 212 ? -8.389 16.356 31.36 1 93.65 212 ILE A N 1
ATOM 1583 C CA . ILE A 1 212 ? -8.293 15.877 29.986 1 93.65 212 ILE A CA 1
ATOM 1584 C C . ILE A 1 212 ? -6.923 16.229 29.411 1 93.65 212 ILE A C 1
ATOM 1586 O O . ILE A 1 212 ? -6.32 15.429 28.692 1 93.65 212 ILE A O 1
ATOM 1590 N N . PHE A 1 213 ? -6.486 17.457 29.666 1 93.84 213 PHE A N 1
ATOM 1591 C CA . PHE A 1 213 ? -5.221 17.898 29.09 1 93.84 213 PHE A CA 1
ATOM 1592 C C . PHE A 1 213 ? -4.07 17.651 30.057 1 93.84 213 PHE A C 1
ATOM 1594 O O . PHE A 1 213 ? -4.039 18.218 31.151 1 93.84 213 PHE A O 1
ATOM 1601 N N . GLY A 1 214 ? -3.202 16.798 29.64 1 93.73 214 GLY A N 1
ATOM 1602 C CA . GLY A 1 214 ? -2.011 16.505 30.421 1 93.73 214 GLY A CA 1
ATOM 1603 C C . GLY A 1 214 ? -0.722 16.8 29.676 1 93.73 214 GLY A C 1
ATOM 1604 O O . GLY A 1 214 ? -0.576 17.866 29.077 1 93.73 214 GLY A O 1
ATOM 1605 N N . THR A 1 215 ? 0.134 15.921 29.845 1 95.62 215 THR A N 1
ATOM 1606 C CA . THR A 1 215 ? 1.442 16.064 29.214 1 95.62 215 THR A CA 1
ATOM 1607 C C . THR A 1 215 ? 1.62 15.039 28.098 1 95.62 215 THR A C 1
ATOM 1609 O O . THR A 1 215 ? 1.327 13.855 28.283 1 95.62 215 THR A O 1
ATOM 1612 N N . GLY A 1 216 ? 1.987 15.554 26.978 1 96.3 216 GLY A N 1
ATOM 1613 C CA . GLY A 1 216 ? 2.361 14.668 25.887 1 96.3 216 GLY A CA 1
ATOM 1614 C C . GLY A 1 216 ? 3.857 14.434 25.794 1 96.3 216 GLY A C 1
ATOM 1615 O O . GLY A 1 216 ? 4.629 14.999 26.571 1 96.3 216 GLY A O 1
ATOM 1616 N N . THR A 1 217 ? 4.262 13.523 24.926 1 96.72 217 THR A N 1
ATOM 1617 C CA . THR A 1 217 ? 5.678 13.259 24.698 1 96.72 217 THR A CA 1
ATOM 1618 C C . THR A 1 217 ? 5.986 13.215 23.204 1 96.72 217 THR A C 1
ATOM 1620 O O . THR A 1 217 ? 5.095 12.968 22.388 1 96.72 217 THR A O 1
ATOM 1623 N N . ILE A 1 218 ? 7.216 13.531 22.878 1 95.67 218 ILE A N 1
ATOM 1624 C CA . ILE A 1 218 ? 7.692 13.465 21.501 1 95.67 218 ILE A CA 1
ATOM 1625 C C . ILE A 1 218 ? 9.103 12.884 21.47 1 95.67 218 ILE A C 1
ATOM 1627 O O . ILE A 1 218 ? 9.934 13.209 22.321 1 95.67 218 ILE A O 1
ATOM 1631 N N . GLN A 1 219 ? 9.371 12.054 20.652 1 96.38 219 GLN A N 1
ATOM 1632 C CA . GLN A 1 219 ? 10.715 11.528 20.443 1 96.38 219 GLN A CA 1
ATOM 1633 C C . GLN A 1 219 ? 11.021 11.373 18.956 1 96.38 219 GLN A C 1
ATOM 1635 O O . GLN A 1 219 ? 10.125 11.085 18.16 1 96.38 219 GLN A O 1
ATOM 1640 N N . GLN A 1 220 ? 12.235 11.57 18.602 1 95.69 220 GLN A N 1
ATOM 1641 C CA . GLN A 1 220 ? 12.698 11.453 17.223 1 95.69 220 GLN A CA 1
ATOM 1642 C C . GLN A 1 220 ? 14.072 10.791 17.159 1 95.69 220 GLN A C 1
ATOM 1644 O O . GLN A 1 220 ? 14.937 11.062 17.993 1 95.69 220 GLN A O 1
ATOM 1649 N N . HIS A 1 221 ? 14.263 9.923 16.281 1 95.45 221 HIS A N 1
ATOM 1650 C CA . HIS A 1 221 ? 15.529 9.259 15.988 1 95.45 221 HIS A CA 1
ATOM 1651 C C . HIS A 1 221 ? 15.803 9.232 14.488 1 95.45 221 HIS A C 1
ATOM 1653 O O . HIS A 1 221 ? 14.909 8.927 13.695 1 95.45 221 HIS A O 1
ATOM 1659 N N . SER A 1 222 ? 16.97 9.665 14.137 1 94.33 222 SER A N 1
ATOM 1660 C CA . SER A 1 222 ? 17.359 9.66 12.73 1 94.33 222 SER A CA 1
ATOM 1661 C C . SER A 1 222 ? 18.793 9.172 12.555 1 94.33 222 SER A C 1
ATOM 1663 O O . SER A 1 222 ? 19.674 9.52 13.344 1 94.33 222 SER A O 1
ATOM 1665 N N . VAL A 1 223 ? 19.018 8.366 11.651 1 91.06 223 VAL A N 1
ATOM 1666 C CA . VAL A 1 223 ? 20.346 7.93 11.234 1 91.06 223 VAL A CA 1
ATOM 1667 C C . VAL A 1 223 ? 20.561 8.264 9.759 1 91.06 223 VAL A C 1
ATOM 1669 O O . VAL A 1 223 ? 19.753 7.887 8.907 1 91.06 223 VAL A O 1
ATOM 1672 N N . THR A 1 224 ? 21.548 9.039 9.503 1 91.24 224 THR A N 1
ATOM 1673 C CA . THR A 1 224 ? 21.855 9.431 8.131 1 91.24 224 THR A CA 1
ATOM 1674 C C . THR A 1 224 ? 23.27 9.005 7.751 1 91.24 224 THR A C 1
ATOM 1676 O O . THR A 1 224 ? 24.186 9.071 8.573 1 91.24 224 THR A O 1
ATOM 1679 N N . SER A 1 225 ? 23.422 8.591 6.581 1 86.21 225 SER A N 1
ATOM 1680 C CA . SER A 1 225 ? 24.722 8.221 6.03 1 86.21 225 SER A CA 1
ATOM 1681 C C . SER A 1 225 ? 24.964 8.896 4.684 1 86.21 225 SER A C 1
ATOM 1683 O O . SER A 1 225 ? 24.079 8.917 3.826 1 86.21 225 SER A O 1
ATOM 1685 N N . THR A 1 226 ? 26.094 9.501 4.562 1 87.5 226 THR A N 1
ATOM 1686 C CA . THR A 1 226 ? 26.478 10.132 3.305 1 87.5 226 THR A CA 1
ATOM 1687 C C . THR A 1 226 ? 27.906 9.751 2.923 1 87.5 226 THR A C 1
ATOM 1689 O O . THR A 1 226 ? 28.75 9.532 3.795 1 87.5 226 THR A O 1
ATOM 1692 N N . GLY A 1 227 ? 28.202 9.585 1.652 1 81.02 227 GLY A N 1
ATOM 1693 C CA . GLY A 1 227 ? 29.53 9.266 1.15 1 81.02 227 GLY A CA 1
ATOM 1694 C C . GLY A 1 227 ? 29.554 8.992 -0.342 1 81.02 227 GLY A C 1
ATOM 1695 O O . GLY A 1 227 ? 28.527 9.104 -1.015 1 81.02 227 GLY A O 1
ATOM 1696 N N . GLY A 1 228 ? 30.735 8.955 -0.871 1 78.75 228 GLY A N 1
ATOM 1697 C CA . GLY A 1 228 ? 30.842 8.621 -2.282 1 78.75 228 GLY A CA 1
ATOM 1698 C C . GLY A 1 228 ? 32.24 8.82 -2.838 1 78.75 228 GLY A C 1
ATOM 1699 O O . GLY A 1 228 ? 33.161 9.177 -2.101 1 78.75 228 GLY A O 1
ATOM 1700 N N . SER A 1 229 ? 32.398 8.384 -4.082 1 78.61 229 SER A N 1
ATOM 1701 C CA . SER A 1 229 ? 33.602 8.608 -4.876 1 78.61 229 SER A CA 1
ATOM 1702 C C . SER A 1 229 ? 33.364 9.654 -5.96 1 78.61 229 SER A C 1
ATOM 1704 O O . SER A 1 229 ? 32.343 10.345 -5.949 1 78.61 229 SER A O 1
ATOM 1706 N N . ASP A 1 230 ? 34.336 9.808 -6.755 1 77.24 230 ASP A N 1
ATOM 1707 C CA . ASP A 1 230 ? 34.212 10.768 -7.847 1 77.24 230 ASP A CA 1
ATOM 1708 C C . ASP A 1 230 ? 33.154 10.322 -8.854 1 77.24 230 ASP A C 1
ATOM 1710 O O . ASP A 1 230 ? 32.627 11.139 -9.611 1 77.24 230 ASP A O 1
ATOM 1714 N N . ARG A 1 231 ? 32.848 9.102 -8.846 1 76.62 231 ARG A N 1
ATOM 1715 C CA . ARG A 1 231 ? 31.935 8.593 -9.865 1 76.62 231 ARG A CA 1
ATOM 1716 C C . ARG A 1 231 ? 30.546 8.349 -9.283 1 76.62 231 ARG A C 1
ATOM 1718 O O . ARG A 1 231 ? 29.559 8.3 -10.02 1 76.62 231 ARG A O 1
ATOM 1725 N N . ILE A 1 232 ? 30.485 8.109 -7.963 1 78.47 232 ILE A N 1
ATOM 1726 C CA . ILE A 1 232 ? 29.186 7.815 -7.368 1 78.47 232 ILE A CA 1
ATOM 1727 C C . ILE A 1 232 ? 29.104 8.434 -5.974 1 78.47 232 ILE A C 1
ATOM 1729 O O . ILE A 1 232 ? 30.082 8.419 -5.223 1 78.47 232 ILE A O 1
ATOM 1733 N N . SER A 1 233 ? 28.079 9.027 -5.668 1 85.79 233 SER A N 1
ATOM 1734 C CA . SER A 1 233 ? 27.778 9.562 -4.343 1 85.79 233 SER A CA 1
ATOM 1735 C C . SER A 1 233 ? 26.384 9.15 -3.884 1 85.79 233 SER A C 1
ATOM 1737 O O . SER A 1 233 ? 25.487 8.952 -4.707 1 85.79 233 SER A O 1
ATOM 1739 N N . TYR A 1 234 ? 26.205 8.919 -2.579 1 83.01 234 TYR A N 1
ATOM 1740 C CA . TYR A 1 234 ? 24.907 8.484 -2.077 1 83.01 234 TYR A CA 1
ATOM 1741 C C . TYR A 1 234 ? 24.549 9.212 -0.787 1 83.01 234 TYR A C 1
ATOM 1743 O O . TYR A 1 234 ? 25.43 9.718 -0.087 1 83.01 234 TYR A O 1
ATOM 1751 N N . PHE A 1 235 ? 23.326 9.293 -0.498 1 91.12 235 PHE A N 1
ATOM 1752 C CA . PHE A 1 235 ? 22.701 9.715 0.75 1 91.12 235 PHE A CA 1
ATOM 1753 C C . PHE A 1 235 ? 21.629 8.721 1.181 1 91.12 235 PHE A C 1
ATOM 1755 O O . PHE A 1 235 ? 20.801 8.303 0.37 1 91.12 235 PHE A O 1
ATOM 1762 N N . ALA A 1 236 ? 21.671 8.22 2.409 1 87 236 ALA A N 1
ATOM 1763 C CA . ALA A 1 236 ? 20.657 7.335 2.976 1 87 236 ALA A CA 1
ATOM 1764 C C . ALA A 1 236 ? 20.222 7.814 4.358 1 87 236 ALA A C 1
ATOM 1766 O O . ALA A 1 236 ? 21.047 8.278 5.149 1 87 236 ALA A O 1
ATOM 1767 N N . SER A 1 237 ? 18.925 7.656 4.634 1 93.07 237 SER A N 1
ATOM 1768 C CA . SER A 1 237 ? 18.396 8.139 5.906 1 93.07 237 SER A CA 1
ATOM 1769 C C . SER A 1 237 ? 17.262 7.251 6.406 1 93.07 237 SER A C 1
ATOM 1771 O O . SER A 1 237 ? 16.429 6.797 5.62 1 93.07 237 SER A O 1
ATOM 1773 N N . LEU A 1 238 ? 17.315 6.871 7.674 1 90.02 238 LEU A N 1
ATOM 1774 C CA . LEU A 1 238 ? 16.237 6.221 8.412 1 90.02 238 LEU A CA 1
ATOM 1775 C C . LEU A 1 238 ? 15.762 7.097 9.565 1 90.02 238 LEU A C 1
ATOM 1777 O O . LEU A 1 238 ? 16.573 7.582 10.358 1 90.02 238 LEU A O 1
ATOM 1781 N N . GLY A 1 239 ? 14.463 7.297 9.592 1 93.97 239 GLY A N 1
ATOM 1782 C CA . GLY A 1 239 ? 13.911 8.153 10.629 1 93.97 239 GLY A CA 1
ATOM 1783 C C . GLY A 1 239 ? 12.703 7.548 11.321 1 93.97 239 GLY A C 1
ATOM 1784 O O . GLY A 1 239 ? 11.909 6.846 10.693 1 93.97 239 GLY A O 1
ATOM 1785 N N . TYR A 1 240 ? 12.574 7.791 12.633 1 94.85 240 TYR A N 1
ATOM 1786 C CA . TYR A 1 240 ? 11.421 7.422 13.447 1 94.85 240 TYR A CA 1
ATOM 1787 C C . TYR A 1 240 ? 10.964 8.595 14.307 1 94.85 240 TYR A C 1
ATOM 1789 O O . TYR A 1 240 ? 11.784 9.27 14.934 1 94.85 240 TYR A O 1
ATOM 1797 N N . MET A 1 241 ? 9.691 8.871 14.308 1 96.06 241 MET A N 1
ATOM 1798 C CA . MET A 1 241 ? 9.1 9.905 15.153 1 96.06 241 MET A CA 1
ATOM 1799 C C . MET A 1 241 ? 7.845 9.388 15.847 1 96.06 241 MET A C 1
ATOM 1801 O O . MET A 1 241 ? 7.01 8.732 15.222 1 96.06 241 MET A O 1
ATOM 1805 N N . ASN A 1 242 ? 7.723 9.609 17.105 1 96.5 242 ASN A N 1
ATOM 1806 C CA . ASN A 1 242 ? 6.542 9.293 17.902 1 96.5 242 ASN A CA 1
ATOM 1807 C C . ASN A 1 242 ? 6.022 10.52 18.644 1 96.5 242 ASN A C 1
ATOM 1809 O O . ASN A 1 242 ? 6.798 11.255 19.257 1 96.5 242 ASN A O 1
ATOM 1813 N N . GLN A 1 243 ? 4.741 10.762 18.484 1 95.82 243 GLN A N 1
ATOM 1814 C CA . GLN A 1 243 ? 4.048 11.827 19.199 1 95.82 243 GLN A CA 1
ATOM 1815 C C . GLN A 1 243 ? 2.862 11.28 19.988 1 95.82 243 GLN A C 1
ATOM 1817 O O . GLN A 1 243 ? 1.855 10.873 19.404 1 95.82 243 GLN A O 1
ATOM 1822 N N . THR A 1 244 ? 3.054 11.341 21.282 1 96.4 244 THR A N 1
ATOM 1823 C CA . THR A 1 244 ? 1.927 11.046 22.16 1 96.4 244 THR A CA 1
ATOM 1824 C C . THR A 1 244 ? 1.245 12.333 22.614 1 96.4 244 THR A C 1
ATOM 1826 O O . THR A 1 244 ? 1.885 13.208 23.202 1 96.4 244 THR A O 1
ATOM 1829 N N . GLY A 1 245 ? -0.045 12.412 22.358 1 94.92 245 GLY A N 1
ATOM 1830 C CA . GLY A 1 245 ? -0.772 13.629 22.682 1 94.92 245 GLY A CA 1
ATOM 1831 C C . GLY A 1 245 ? -0.918 13.858 24.174 1 94.92 245 GLY A C 1
ATOM 1832 O O . GLY A 1 245 ? -0.663 12.955 24.974 1 94.92 245 GLY A O 1
ATOM 1833 N N . ASN A 1 246 ? -1.22 15.046 24.557 1 94.9 246 ASN A N 1
ATOM 1834 C CA . ASN A 1 246 ? -1.479 15.356 25.959 1 94.9 246 ASN A CA 1
ATOM 1835 C C . ASN A 1 246 ? -2.905 14.991 26.36 1 94.9 246 ASN A C 1
ATOM 1837 O O . ASN A 1 246 ? -3.301 15.186 27.511 1 94.9 246 ASN A O 1
ATOM 1841 N N . VAL A 1 247 ? -3.669 14.573 25.38 1 94.56 247 VAL A N 1
ATOM 1842 C CA . VAL A 1 247 ? -4.943 13.903 25.614 1 94.56 247 VAL A CA 1
ATOM 1843 C C . VAL A 1 247 ? -4.791 12.403 25.37 1 94.56 247 VAL A C 1
ATOM 1845 O O . VAL A 1 247 ? -4.241 11.987 24.348 1 94.56 247 VAL A O 1
ATOM 1848 N N . LYS A 1 248 ? -5.296 11.679 26.236 1 94.36 248 LYS A N 1
ATOM 1849 C CA . LYS A 1 248 ? -5.11 10.232 26.171 1 94.36 248 LYS A CA 1
ATOM 1850 C C . LYS A 1 248 ? -5.642 9.667 24.857 1 94.36 248 LYS A C 1
ATOM 1852 O O . LYS A 1 248 ? -6.682 10.107 24.362 1 94.36 248 LYS A O 1
ATOM 1857 N N . ASN A 1 249 ? -4.94 8.72 24.269 1 94.5 249 ASN A N 1
ATOM 1858 C CA . ASN A 1 249 ? -5.316 7.881 23.136 1 94.5 249 ASN A CA 1
ATOM 1859 C C . ASN A 1 249 ? -5.194 8.635 21.815 1 94.5 249 ASN A C 1
ATOM 1861 O O . ASN A 1 249 ? -5.735 8.202 20.796 1 94.5 249 ASN A O 1
ATOM 1865 N N . PHE A 1 250 ? -4.571 9.801 21.834 1 94.84 250 PHE A N 1
ATOM 1866 C CA . PHE A 1 250 ? -4.104 10.446 20.613 1 94.84 250 PHE A CA 1
ATOM 1867 C C . PHE A 1 250 ? -2.622 10.172 20.388 1 94.84 250 PHE A C 1
ATOM 1869 O O . PHE A 1 250 ? -1.773 10.672 21.128 1 94.84 250 PHE A O 1
ATOM 1876 N N . ASP A 1 251 ? -2.34 9.438 19.394 1 95.58 251 ASP A N 1
ATOM 1877 C CA . ASP A 1 251 ? -0.96 9.035 19.143 1 95.58 251 ASP A CA 1
ATOM 1878 C C . ASP A 1 251 ? -0.654 9.027 17.647 1 95.58 251 ASP A C 1
ATOM 1880 O O . ASP A 1 251 ? -1.547 8.807 16.826 1 95.58 251 ASP A O 1
ATOM 1884 N N . TYR A 1 252 ? 0.613 9.273 17.35 1 96.01 252 TYR A N 1
ATOM 1885 C CA . TYR A 1 252 ? 1.067 9.223 15.965 1 96.01 252 TYR A CA 1
ATOM 1886 C C . TYR A 1 252 ? 2.476 8.65 15.873 1 96.01 252 TYR A C 1
ATOM 1888 O O . TYR A 1 252 ? 3.378 9.084 16.593 1 96.01 252 TYR A O 1
ATOM 1896 N N . ASP A 1 253 ? 2.723 7.712 15.028 1 96.03 253 ASP A N 1
ATOM 1897 C CA . ASP A 1 253 ? 4.025 7.146 14.688 1 96.03 253 ASP A CA 1
ATOM 1898 C C . ASP A 1 253 ? 4.347 7.358 13.211 1 96.03 253 ASP A C 1
ATOM 1900 O O . ASP A 1 253 ? 3.491 7.154 12.348 1 96.03 253 ASP A O 1
ATOM 1904 N N . ARG A 1 254 ? 5.54 7.741 12.95 1 95.68 254 ARG A N 1
ATOM 1905 C CA . ARG A 1 254 ? 5.968 7.91 11.565 1 95.68 254 ARG A CA 1
ATOM 1906 C C . ARG A 1 254 ? 7.329 7.261 11.33 1 95.68 254 ARG A C 1
ATOM 1908 O O . ARG A 1 254 ? 8.272 7.492 12.09 1 95.68 254 ARG A O 1
ATOM 1915 N N . TYR A 1 255 ? 7.492 6.526 10.376 1 93.53 255 TYR A N 1
ATOM 1916 C CA . TYR A 1 255 ? 8.735 5.924 9.906 1 93.53 255 TYR A CA 1
ATOM 1917 C C . TYR A 1 255 ? 9.122 6.471 8.537 1 93.53 255 TYR A C 1
ATOM 1919 O O . TYR A 1 255 ? 8.281 6.568 7.641 1 93.53 255 TYR A O 1
ATOM 1927 N N . ASN A 1 256 ? 10.348 6.859 8.401 1 94.46 256 ASN A N 1
ATOM 1928 C CA . ASN A 1 256 ? 10.824 7.41 7.137 1 94.46 256 ASN A CA 1
ATOM 1929 C C . ASN A 1 256 ? 12.051 6.66 6.625 1 94.46 256 ASN A C 1
ATOM 1931 O O . ASN A 1 256 ? 12.901 6.241 7.413 1 94.46 256 ASN A O 1
ATOM 1935 N N . LEU A 1 257 ? 12.128 6.56 5.376 1 90.76 257 LEU A N 1
ATOM 1936 C CA . LEU A 1 257 ? 13.287 6.067 4.64 1 90.76 257 LEU A CA 1
ATOM 1937 C C . LEU A 1 257 ? 13.558 6.928 3.411 1 90.76 257 LEU A C 1
ATOM 1939 O O . LEU A 1 257 ? 12.629 7.288 2.684 1 90.76 257 LEU A O 1
ATOM 1943 N N . ARG A 1 258 ? 14.774 7.294 3.181 1 92.88 258 ARG A N 1
ATOM 1944 C CA . ARG A 1 258 ? 15.137 8.031 1.975 1 92.88 258 ARG A CA 1
ATOM 1945 C C . ARG A 1 258 ? 16.526 7.632 1.488 1 92.88 258 ARG A C 1
ATOM 1947 O O . ARG A 1 258 ? 17.451 7.482 2.288 1 92.88 258 ARG A O 1
ATOM 1954 N N . THR A 1 259 ? 16.708 7.519 0.209 1 88.8 259 THR A N 1
ATOM 1955 C CA . THR A 1 259 ? 17.998 7.293 -0.434 1 88.8 259 THR A CA 1
ATOM 1956 C C . THR A 1 259 ? 18.102 8.088 -1.732 1 88.8 259 THR A C 1
ATOM 1958 O O . THR A 1 259 ? 17.156 8.126 -2.521 1 88.8 259 THR A O 1
ATOM 1961 N N . ASN A 1 260 ? 19.131 8.775 -1.893 1 91.28 260 ASN A N 1
ATOM 1962 C CA . ASN A 1 260 ? 19.5 9.477 -3.118 1 91.28 260 ASN A CA 1
ATOM 1963 C C . ASN A 1 260 ? 20.859 9.018 -3.639 1 91.28 260 ASN A C 1
ATOM 1965 O O . ASN A 1 260 ? 21.839 8.992 -2.893 1 91.28 260 ASN A O 1
ATOM 1969 N N . ILE A 1 261 ? 20.931 8.704 -4.896 1 85.1 261 ILE A N 1
ATOM 1970 C CA . ILE A 1 261 ? 22.159 8.225 -5.521 1 85.1 261 ILE A CA 1
ATOM 1971 C C . ILE A 1 261 ? 22.44 9.029 -6.789 1 85.1 261 ILE A C 1
ATOM 1973 O O . ILE A 1 261 ? 21.524 9.327 -7.558 1 85.1 261 ILE A O 1
ATOM 1977 N N . GLU A 1 262 ? 23.606 9.463 -6.983 1 87.96 262 GLU A N 1
ATOM 1978 C CA . GLU A 1 262 ? 24.108 10.081 -8.207 1 87.96 262 GLU A CA 1
ATOM 1979 C C . GLU A 1 262 ? 25.328 9.337 -8.741 1 87.96 262 GLU A C 1
ATOM 1981 O O . GLU A 1 262 ? 26.31 9.146 -8.021 1 87.96 262 GLU A O 1
ATOM 1986 N N . ALA A 1 263 ? 25.29 8.947 -9.975 1 80.29 263 ALA A N 1
ATOM 1987 C CA . ALA A 1 263 ? 26.375 8.169 -10.567 1 80.29 263 ALA A CA 1
ATOM 1988 C C . ALA A 1 263 ? 26.766 8.725 -11.934 1 80.29 263 ALA A C 1
ATOM 1990 O O . ALA A 1 263 ? 25.904 8.962 -12.784 1 80.29 263 ALA A O 1
ATOM 1991 N N . LYS A 1 264 ? 27.969 8.982 -12.089 1 83.8 264 LYS A N 1
ATOM 1992 C CA . LYS A 1 264 ? 28.504 9.285 -13.414 1 83.8 264 LYS A CA 1
ATOM 1993 C C . LYS A 1 264 ? 28.805 8.007 -14.191 1 83.8 264 LYS A C 1
ATOM 1995 O O . LYS A 1 264 ? 29.924 7.491 -14.138 1 83.8 264 LYS A O 1
ATOM 2000 N N . ILE A 1 265 ? 27.892 7.6 -14.99 1 73.86 265 ILE A N 1
ATOM 2001 C CA . ILE A 1 265 ? 27.968 6.318 -15.682 1 73.86 265 ILE A CA 1
ATOM 2002 C C . ILE A 1 265 ? 29.025 6.387 -16.782 1 73.86 265 ILE A C 1
ATOM 2004 O O . ILE A 1 265 ? 29.67 5.383 -17.095 1 73.86 265 ILE A O 1
ATOM 2008 N N . ALA A 1 266 ? 29.127 7.506 -17.464 1 74.93 266 ALA A N 1
ATOM 2009 C CA . ALA A 1 266 ? 30.152 7.835 -18.451 1 74.93 266 ALA A CA 1
ATOM 2010 C C . ALA A 1 266 ? 30.612 9.282 -18.303 1 74.93 266 ALA A C 1
ATOM 2012 O O . ALA A 1 266 ? 30.052 10.039 -17.507 1 74.93 266 ALA A O 1
ATOM 2013 N N . LYS A 1 267 ? 31.629 9.576 -18.851 1 77.14 267 LYS A N 1
ATOM 2014 C CA . LYS A 1 267 ? 32.192 10.916 -18.717 1 77.14 267 LYS A CA 1
ATOM 2015 C C . LYS A 1 267 ? 31.133 11.986 -18.97 1 77.14 267 LYS A C 1
ATOM 2017 O O . LYS A 1 267 ? 31.138 13.036 -18.326 1 77.14 267 LYS A O 1
ATOM 2022 N N . SER A 1 268 ? 30.171 11.62 -19.858 1 85.68 268 SER A N 1
ATOM 2023 C CA . SER A 1 268 ? 29.193 12.648 -20.201 1 85.68 268 SER A CA 1
ATOM 2024 C C . SER A 1 268 ? 27.778 12.205 -19.845 1 85.68 268 SER A C 1
ATOM 2026 O O . SER A 1 268 ? 26.801 12.793 -20.313 1 85.68 268 SER A O 1
ATOM 2028 N N . LEU A 1 269 ? 27.631 11.163 -19.114 1 85.96 269 LEU A N 1
ATOM 2029 C CA . LEU A 1 269 ? 26.313 10.637 -18.778 1 85.96 269 LEU A CA 1
ATOM 2030 C C . LEU A 1 269 ? 26.156 10.485 -17.269 1 85.96 269 LEU A C 1
ATOM 2032 O O . LEU A 1 269 ? 26.899 9.732 -16.636 1 85.96 269 LEU A O 1
ATOM 2036 N N . THR A 1 270 ? 25.205 11.221 -16.685 1 88.96 270 THR A N 1
ATOM 2037 C CA . THR A 1 270 ? 24.952 11.19 -15.249 1 88.96 270 THR A CA 1
ATOM 2038 C C . THR A 1 270 ? 23.573 10.609 -14.955 1 88.96 270 THR A C 1
ATOM 2040 O O . THR A 1 270 ? 22.577 11.03 -15.547 1 88.96 270 THR A O 1
ATOM 2043 N N . PHE A 1 271 ? 23.511 9.636 -14.152 1 86.43 271 PHE A N 1
ATOM 2044 C CA . PHE A 1 271 ? 22.261 9.028 -13.712 1 86.43 271 PHE A CA 1
ATOM 2045 C C . PHE A 1 271 ? 21.955 9.403 -12.267 1 86.43 271 PHE A C 1
ATOM 2047 O O . PHE A 1 271 ? 22.828 9.318 -11.4 1 86.43 271 PHE A O 1
ATOM 2054 N N . THR A 1 272 ? 20.772 9.88 -11.916 1 90.45 272 THR A N 1
ATOM 2055 C CA . THR A 1 272 ? 20.311 10.174 -10.564 1 90.45 272 THR A CA 1
ATOM 2056 C C . THR A 1 272 ? 19.076 9.346 -10.221 1 90.45 272 THR A C 1
ATOM 2058 O O . THR A 1 272 ? 18.184 9.177 -11.055 1 90.45 272 THR A O 1
ATOM 2061 N N . PHE A 1 273 ? 19.059 8.829 -9.055 1 87.29 273 PHE A N 1
ATOM 2062 C CA . PHE A 1 273 ? 17.942 8.021 -8.582 1 87.29 273 PHE A CA 1
ATOM 2063 C C . PHE A 1 273 ? 17.607 8.356 -7.133 1 87.29 273 PHE A C 1
ATOM 2065 O O . PHE A 1 273 ? 18.502 8.462 -6.292 1 87.29 273 PHE A O 1
ATOM 2072 N N . GLY A 1 274 ? 16.358 8.592 -6.787 1 89.45 274 GLY A N 1
ATOM 2073 C CA . GLY A 1 274 ? 15.876 8.831 -5.436 1 89.45 274 GLY A CA 1
ATOM 2074 C C . GLY A 1 274 ? 14.641 8.02 -5.091 1 89.45 274 GLY A C 1
ATOM 2075 O O . GLY A 1 274 ? 13.764 7.826 -5.936 1 89.45 274 GLY A O 1
ATOM 2076 N N . VAL A 1 275 ? 14.627 7.474 -3.927 1 88.27 275 VAL A N 1
ATOM 2077 C CA . VAL A 1 275 ? 13.45 6.792 -3.397 1 88.27 275 VAL A CA 1
ATOM 2078 C C . VAL A 1 275 ? 13.195 7.24 -1.96 1 88.27 275 VAL A C 1
ATOM 2080 O O . VAL A 1 275 ? 14.135 7.396 -1.176 1 88.27 275 VAL A O 1
ATOM 2083 N N . ALA A 1 276 ? 11.934 7.498 -1.643 1 93.02 276 ALA A N 1
ATOM 2084 C CA . ALA A 1 276 ? 11.508 7.842 -0.289 1 93.02 276 ALA A CA 1
ATOM 2085 C C . ALA A 1 276 ? 10.257 7.062 0.107 1 93.02 276 ALA A C 1
ATOM 2087 O O . ALA A 1 276 ? 9.367 6.843 -0.718 1 93.02 276 ALA A O 1
ATOM 2088 N N . GLY A 1 277 ? 10.281 6.545 1.241 1 90.33 277 GLY A N 1
ATOM 2089 C CA . GLY A 1 277 ? 9.132 5.86 1.813 1 90.33 277 GLY A CA 1
ATOM 2090 C C . GLY A 1 277 ? 8.732 6.4 3.172 1 90.33 277 GLY A C 1
ATOM 2091 O O . GLY A 1 277 ? 9.584 6.838 3.948 1 90.33 277 GLY A O 1
ATOM 2092 N N . GLN A 1 278 ? 7.441 6.342 3.461 1 94 278 GLN A N 1
ATOM 2093 C CA . GLN A 1 278 ? 6.925 6.791 4.749 1 94 278 GLN A CA 1
ATOM 2094 C C . GLN A 1 278 ? 5.737 5.943 5.193 1 94 278 GLN A C 1
ATOM 2096 O O . GLN A 1 278 ? 4.891 5.575 4.376 1 94 278 GLN A O 1
ATOM 2101 N N . ILE A 1 279 ? 5.688 5.558 6.452 1 94.07 279 ILE A N 1
ATOM 2102 C CA . ILE A 1 279 ? 4.542 4.923 7.094 1 94.07 279 ILE A CA 1
ATOM 2103 C C . ILE A 1 279 ? 4.068 5.779 8.267 1 94.07 279 ILE A C 1
ATOM 2105 O O . ILE A 1 279 ? 4.836 6.056 9.191 1 94.07 279 ILE A O 1
ATOM 2109 N N . GLY A 1 280 ? 2.875 6.22 8.215 1 95.42 280 GLY A N 1
ATOM 2110 C CA . GLY A 1 280 ? 2.264 6.983 9.293 1 95.42 280 GLY A CA 1
ATOM 2111 C C . GLY A 1 280 ? 1.09 6.272 9.937 1 95.42 280 GLY A C 1
ATOM 2112 O O . GLY A 1 280 ? 0.136 5.894 9.254 1 95.42 280 GLY A O 1
ATOM 2113 N N . ASP A 1 281 ? 1.193 6.034 11.262 1 95.62 281 ASP A N 1
ATOM 2114 C CA . ASP A 1 281 ? 0.131 5.403 12.04 1 95.62 281 ASP A CA 1
ATOM 2115 C C . ASP A 1 281 ? -0.512 6.399 13.002 1 95.62 281 ASP A C 1
ATOM 2117 O O . ASP A 1 281 ? 0.135 6.871 13.939 1 95.62 281 ASP A O 1
ATOM 2121 N N . ARG A 1 282 ? -1.761 6.639 12.797 1 95.67 282 ARG A N 1
ATOM 2122 C CA . ARG A 1 282 ? -2.5 7.57 13.643 1 95.67 282 ARG A CA 1
ATOM 2123 C C . ARG A 1 282 ? -3.59 6.85 14.429 1 95.67 282 ARG A C 1
ATOM 2125 O O . ARG A 1 282 ? -4.331 6.038 13.87 1 95.67 282 ARG A O 1
ATOM 2132 N N . LYS A 1 283 ? -3.694 7.136 15.697 1 95.25 283 LYS A N 1
ATOM 2133 C CA . LYS A 1 283 ? -4.727 6.601 16.578 1 95.25 283 LYS A CA 1
ATOM 2134 C C . LYS A 1 283 ? -5.465 7.721 17.305 1 95.25 283 LYS A C 1
ATOM 2136 O O . LYS A 1 283 ? -4.838 8.625 17.862 1 95.25 283 LYS A O 1
ATOM 2141 N N . GLU A 1 284 ? -6.768 7.616 17.301 1 93.53 284 GLU A N 1
ATOM 2142 C CA . GLU A 1 284 ? -7.665 8.548 17.978 1 93.53 284 GLU A CA 1
ATOM 2143 C C . GLU A 1 284 ? -8.835 7.815 18.628 1 93.53 284 GLU A C 1
ATOM 2145 O O . GLU A 1 284 ? -9.182 6.705 18.22 1 93.53 284 GLU A O 1
ATOM 2150 N N . PRO A 1 285 ? -9.389 8.409 19.644 1 93.13 285 PRO A N 1
ATOM 2151 C CA . PRO A 1 285 ? -10.63 7.845 20.178 1 93.13 285 PRO A CA 1
ATOM 2152 C C . PRO A 1 285 ? -11.793 7.938 19.193 1 93.13 285 PRO A C 1
ATOM 2154 O O . PRO A 1 285 ? -11.619 8.422 18.071 1 93.13 285 PRO A O 1
ATOM 2157 N N . GLY A 1 286 ? -12.941 7.417 19.704 1 89.14 286 GLY A N 1
ATOM 2158 C CA . GLY A 1 286 ? -14.124 7.471 18.86 1 89.14 286 GLY A CA 1
ATOM 2159 C C . GLY A 1 286 ? -14.595 8.887 18.582 1 89.14 286 GLY A C 1
ATOM 2160 O O . GLY A 1 286 ? -15.131 9.169 17.509 1 89.14 286 GLY A O 1
ATOM 2161 N N . PHE A 1 287 ? -14.365 9.744 19.537 1 89.31 287 PHE A N 1
ATOM 2162 C CA . PHE A 1 287 ? -14.695 11.153 19.359 1 89.31 287 PHE A CA 1
ATOM 2163 C C . PHE A 1 287 ? -13.463 11.95 18.944 1 89.31 287 PHE A C 1
ATOM 2165 O O . PHE A 1 287 ? -12.356 11.678 19.412 1 89.31 287 PHE A O 1
ATOM 2172 N N . PRO A 1 288 ? -13.668 12.926 18.11 1 86.19 288 PRO A N 1
ATOM 2173 C CA . PRO A 1 288 ? -12.525 13.737 17.683 1 86.19 288 PRO A CA 1
ATOM 2174 C C . PRO A 1 288 ? -12.05 14.704 18.765 1 86.19 288 PRO A C 1
ATOM 2176 O O . PRO A 1 288 ? -12.76 14.933 19.748 1 86.19 288 PRO A O 1
ATOM 2179 N N . ALA A 1 289 ? -10.79 15.165 18.572 1 79.74 289 ALA A N 1
ATOM 2180 C CA . ALA A 1 289 ? -10.256 16.125 19.534 1 79.74 289 ALA A CA 1
ATOM 2181 C C . ALA A 1 289 ? -10.888 17.501 19.344 1 79.74 289 ALA A C 1
ATOM 2183 O O . ALA A 1 289 ? -11.052 18.254 20.306 1 79.74 289 ALA A O 1
ATOM 2184 N N . GLY A 1 290 ? -11.159 17.843 18.121 1 69.67 290 GLY A N 1
ATOM 2185 C CA . GLY A 1 290 ? -11.707 19.143 17.767 1 69.67 290 GLY A CA 1
ATOM 2186 C C . GLY A 1 290 ? -11.525 19.488 16.301 1 69.67 290 GLY A C 1
ATOM 2187 O O . GLY A 1 290 ? -10.85 18.764 15.567 1 69.67 290 GLY A O 1
ATOM 2188 N N . GLY A 1 291 ? -12.173 20.433 15.808 1 55.11 291 GLY A N 1
ATOM 2189 C CA . GLY A 1 291 ? -11.898 21.135 14.565 1 55.11 291 GLY A CA 1
ATOM 2190 C C . GLY A 1 291 ? -12.391 20.392 13.338 1 55.11 291 GLY A C 1
ATOM 2191 O O . GLY A 1 291 ? -12.015 20.724 12.212 1 55.11 291 GLY A O 1
ATOM 2192 N N . THR A 1 292 ? -12.951 19.121 13.457 1 52.56 292 THR A N 1
ATOM 2193 C CA . THR A 1 292 ? -13.217 18.417 12.207 1 52.56 292 THR A CA 1
ATOM 2194 C C . THR A 1 292 ? -14.661 18.631 11.763 1 52.56 292 THR A C 1
ATOM 2196 O O . THR A 1 292 ? -15.509 19.033 12.562 1 52.56 292 THR A O 1
ATOM 2199 N N . SER A 1 293 ? -14.955 18.878 10.493 1 44.52 293 SER A N 1
ATOM 2200 C CA . SER A 1 293 ? -16.265 19.035 9.872 1 44.52 293 SER A CA 1
ATOM 2201 C C . SER A 1 293 ? -17.052 17.729 9.903 1 44.52 293 SER A C 1
ATOM 2203 O O . SER A 1 293 ? -18.103 17.616 9.269 1 44.52 293 SER A O 1
ATOM 2205 N N . GLY A 1 294 ? -16.643 16.757 10.73 1 48.42 294 GLY A N 1
ATOM 2206 C CA . GLY A 1 294 ? -17.378 15.521 10.517 1 48.42 294 GLY A CA 1
ATOM 2207 C C . GLY A 1 294 ? -18.846 15.629 10.884 1 48.42 294 GLY A C 1
ATOM 2208 O O . GLY A 1 294 ? -19.223 16.452 11.721 1 48.42 294 GLY A O 1
ATOM 2209 N N . THR A 1 295 ? -19.812 15.268 9.986 1 44.74 295 THR A N 1
ATOM 2210 C CA . THR A 1 295 ? -21.259 15.359 10.146 1 44.74 295 THR A CA 1
ATOM 2211 C C . THR A 1 295 ? -21.781 14.213 11.008 1 44.74 295 THR A C 1
ATOM 2213 O O . THR A 1 295 ? -22.912 14.263 11.497 1 44.74 295 THR A O 1
ATOM 2216 N N . SER A 1 296 ? -20.977 13.167 11.115 1 49.88 296 SER A N 1
ATOM 2217 C CA . SER A 1 296 ? -21.518 12.082 11.926 1 49.88 296 SER A CA 1
ATOM 2218 C C . SER A 1 296 ? -21.205 12.288 13.405 1 49.88 296 SER A C 1
ATOM 2220 O O . SER A 1 296 ? -20.222 12.946 13.75 1 49.88 296 SER A O 1
ATOM 2222 N N . VAL A 1 297 ? -22.216 12.02 14.2 1 46.22 297 VAL A N 1
ATOM 2223 C CA . VAL A 1 297 ? -22.117 12.21 15.644 1 46.22 297 VAL A CA 1
ATOM 2224 C C . VAL A 1 297 ? -20.738 11.77 16.13 1 46.22 297 VAL A C 1
ATOM 2226 O O . VAL A 1 297 ? -20.131 12.43 16.977 1 46.22 297 VAL A O 1
ATOM 2229 N N . SER A 1 298 ? -20.22 10.693 15.529 1 50.85 298 SER A N 1
ATOM 2230 C CA . SER A 1 298 ? -18.942 10.178 16.007 1 50.85 298 SER A CA 1
ATOM 2231 C C . SER A 1 298 ? -17.78 11.028 15.503 1 50.85 298 SER A C 1
ATOM 2233 O O . SER A 1 298 ? -16.676 10.966 16.048 1 50.85 298 SER A O 1
ATOM 2235 N N . THR A 1 299 ? -18.124 11.93 14.549 1 55.49 299 THR A N 1
ATOM 2236 C CA . THR A 1 299 ? -17.061 12.754 13.985 1 55.49 299 THR A CA 1
ATOM 2237 C C . THR A 1 299 ? -17.429 14.233 14.055 1 55.49 299 THR A C 1
ATOM 2239 O O . THR A 1 299 ? -16.749 15.076 13.466 1 55.49 299 THR A O 1
ATOM 2242 N N . ALA A 1 300 ? -18.5 14.469 14.844 1 63.32 300 ALA A N 1
ATOM 2243 C CA . ALA A 1 300 ? -19.006 15.839 14.848 1 63.32 300 ALA A CA 1
ATOM 2244 C C . ALA A 1 300 ? -18.14 16.741 15.723 1 63.32 300 ALA A C 1
ATOM 2246 O O . ALA A 1 300 ? -17.92 16.448 16.9 1 63.32 300 ALA A O 1
ATOM 2247 N N . PRO A 1 301 ? -17.753 17.736 15.245 1 64.55 301 PRO A N 1
ATOM 2248 C CA . PRO A 1 301 ? -16.91 18.658 16.01 1 64.55 301 PRO A CA 1
ATOM 2249 C C . PRO A 1 301 ? -17.604 19.192 17.261 1 64.55 301 PRO A C 1
ATOM 2251 O O . PRO A 1 301 ? -16.94 19.527 18.245 1 64.55 301 PRO A O 1
ATOM 2254 N N . TRP A 1 302 ? -18.965 19.126 17.287 1 72.68 302 TRP A N 1
ATOM 2255 C CA . TRP A 1 302 ? -19.67 19.691 18.433 1 72.68 302 TRP A CA 1
ATOM 2256 C C . TRP A 1 302 ? -19.732 18.69 19.582 1 72.68 302 TRP A C 1
ATOM 2258 O O . TRP A 1 302 ? -20.292 18.984 20.64 1 72.68 302 TRP A O 1
ATOM 2268 N N . LEU A 1 303 ? -19.133 17.567 19.332 1 81.81 303 LEU A N 1
ATOM 2269 C CA . LEU A 1 303 ? -19.004 16.582 20.4 1 81.81 303 LEU A CA 1
ATOM 2270 C C . LEU A 1 303 ? -17.545 16.186 20.602 1 81.81 303 LEU A C 1
ATOM 2272 O O . LEU A 1 303 ? -17.255 15.072 21.042 1 81.81 303 LEU A O 1
ATOM 2276 N N . SER A 1 304 ? -16.733 17.167 20.214 1 86.84 304 SER A N 1
ATOM 2277 C CA . SER A 1 304 ? -15.312 16.897 20.41 1 86.84 304 SER A CA 1
ATOM 2278 C C . SER A 1 304 ? -14.973 16.769 21.891 1 86.84 304 SER A C 1
ATOM 2280 O O . SER A 1 304 ? -15.71 17.263 22.747 1 86.84 304 SER A O 1
ATOM 2282 N N . ILE A 1 305 ? -13.885 16.176 22.147 1 91.47 305 ILE A N 1
ATOM 2283 C CA . ILE A 1 305 ? -13.459 15.939 23.522 1 91.47 305 ILE A CA 1
ATOM 2284 C C . ILE A 1 305 ? -13.168 17.272 24.209 1 91.47 305 ILE A C 1
ATOM 2286 O O . ILE A 1 305 ? -13.529 17.47 25.371 1 91.47 305 ILE A O 1
ATOM 2290 N N . ALA A 1 306 ? -12.586 18.162 23.51 1 89.09 306 ALA A N 1
ATOM 2291 C CA . ALA A 1 306 ? -12.295 19.48 24.069 1 89.09 306 ALA A CA 1
ATOM 2292 C C . ALA A 1 306 ? -13.581 20.245 24.368 1 89.09 306 ALA A C 1
ATOM 2294 O O . ALA A 1 306 ? -13.671 20.95 25.375 1 89.09 306 ALA A O 1
ATOM 2295 N N . GLU A 1 307 ? -14.498 20.139 23.497 1 88.9 307 GLU A N 1
ATOM 2296 C CA . GLU A 1 307 ? -15.784 20.785 23.743 1 88.9 307 GLU A CA 1
ATOM 2297 C C . GLU A 1 307 ? -16.489 20.172 24.95 1 88.9 307 GLU A C 1
ATOM 2299 O O . GLU A 1 307 ? -17.064 20.891 25.77 1 88.9 307 GLU A O 1
ATOM 2304 N N . GLN A 1 308 ? -16.45 18.893 25.008 1 91.98 308 GLN A N 1
ATOM 2305 C CA . GLN A 1 308 ? -17.081 18.226 26.142 1 91.98 308 GLN A CA 1
ATOM 2306 C C . GLN A 1 308 ? -16.437 18.65 27.458 1 91.98 308 GLN A C 1
ATOM 2308 O O . GLN A 1 308 ? -17.122 18.796 28.472 1 91.98 308 GLN A O 1
ATOM 2313 N N . ALA A 1 309 ? -15.203 18.85 27.44 1 92.88 309 ALA A N 1
ATOM 2314 C CA . ALA A 1 309 ? -14.509 19.288 28.648 1 92.88 309 ALA A CA 1
ATOM 2315 C C . ALA A 1 309 ? -14.958 20.686 29.062 1 92.88 309 ALA A C 1
ATOM 2317 O O . ALA A 1 309 ? -15.106 20.971 30.253 1 92.88 309 ALA A O 1
ATOM 2318 N N . ALA A 1 310 ? -15.18 21.48 28.116 1 90.69 310 ALA A N 1
ATOM 2319 C CA . ALA A 1 310 ? -15.604 22.851 28.388 1 90.69 310 ALA A CA 1
ATOM 2320 C C . ALA A 1 310 ? -17.069 22.898 28.812 1 90.69 310 ALA A C 1
ATOM 2322 O O . ALA A 1 310 ? -17.479 23.792 29.556 1 90.69 310 ALA A O 1
ATOM 2323 N N . TYR A 1 311 ? -17.82 21.95 28.358 1 92.27 311 TYR A N 1
ATOM 2324 C CA . TYR A 1 311 ? -19.26 21.956 28.586 1 92.27 311 TYR A CA 1
ATOM 2325 C C . TYR A 1 311 ? -19.61 21.247 29.889 1 92.27 311 TYR A C 1
ATOM 2327 O O . TYR A 1 311 ? -20.675 21.481 30.464 1 92.27 311 TYR A O 1
ATOM 2335 N N . ALA A 1 312 ? -18.759 20.422 30.325 1 95 312 ALA A N 1
ATOM 2336 C CA . ALA A 1 312 ? -19.051 19.645 31.526 1 95 312 ALA A CA 1
ATOM 2337 C C . ALA A 1 312 ? -19.167 20.549 32.75 1 95 312 ALA A C 1
ATOM 2339 O O . ALA A 1 312 ? -18.41 21.512 32.892 1 95 312 ALA A O 1
ATOM 2340 N N . HIS A 1 313 ? -20.134 20.212 33.613 1 96.85 313 HIS A N 1
ATOM 2341 C CA . HIS A 1 313 ? -20.344 21.021 34.809 1 96.85 313 HIS A CA 1
ATOM 2342 C C . HIS A 1 313 ? -19.264 20.754 35.852 1 96.85 313 HIS A C 1
ATOM 2344 O O . HIS A 1 313 ? -19.016 19.601 36.213 1 96.85 313 HIS A O 1
ATOM 2350 N N . PRO A 1 314 ? -18.649 21.782 36.315 1 97.23 314 PRO A N 1
ATOM 2351 C CA . PRO A 1 314 ? -17.509 21.602 37.218 1 97.23 314 PRO A CA 1
ATOM 2352 C C . PRO A 1 314 ? -17.928 21.138 38.611 1 97.23 314 PRO A C 1
ATOM 2354 O O . PRO A 1 314 ? -17.08 20.743 39.416 1 97.23 314 PRO A O 1
ATOM 2357 N N . TYR A 1 315 ? -19.265 21.12 38.95 1 97.13 315 TYR A N 1
ATOM 2358 C CA . TYR A 1 315 ? -19.716 20.715 40.276 1 97.13 315 TYR A CA 1
ATOM 2359 C C . TYR A 1 315 ? -20.043 19.227 40.311 1 97.13 315 TYR A C 1
ATOM 2361 O O . TYR A 1 315 ? -20.56 18.721 41.31 1 97.13 315 TYR A O 1
ATOM 2369 N N . LEU A 1 316 ? -19.752 18.519 39.28 1 97.18 316 LEU A N 1
ATOM 2370 C CA . LEU A 1 316 ? -19.973 17.078 39.235 1 97.18 316 LEU A CA 1
ATOM 2371 C C . LEU A 1 316 ? -18.714 16.322 39.647 1 97.18 316 LEU A C 1
ATOM 2373 O O . LEU A 1 316 ? -17.6 16.741 39.326 1 97.18 316 LEU A O 1
ATOM 2377 N N . PRO A 1 317 ? -18.906 15.201 40.318 1 96.45 317 PRO A N 1
ATOM 2378 C CA . PRO A 1 317 ? -17.767 14.298 40.5 1 96.45 317 PRO A CA 1
ATOM 2379 C C . PRO A 1 317 ? -17.41 13.533 39.228 1 96.45 317 PRO A C 1
ATOM 2381 O O . PRO A 1 317 ? -18.207 13.485 38.288 1 96.45 317 PRO A O 1
ATOM 2384 N N . LYS A 1 318 ? -16.347 12.918 39.223 1 96.09 318 LYS A N 1
ATOM 2385 C CA . LYS A 1 318 ? -15.919 12.158 38.052 1 96.09 318 LYS A CA 1
ATOM 2386 C C . LYS A 1 318 ? -16.782 10.915 37.857 1 96.09 318 LYS A C 1
ATOM 2388 O O . LYS A 1 318 ? -17.074 10.526 36.725 1 96.09 318 LYS A O 1
ATOM 2393 N N . THR A 1 319 ? -17.114 10.322 38.987 1 95.71 319 THR A N 1
ATOM 2394 C CA . THR A 1 319 ? -17.933 9.116 38.952 1 95.71 319 THR A CA 1
ATOM 2395 C C . THR A 1 319 ? -19.023 9.172 40.019 1 95.71 319 THR A C 1
ATOM 2397 O O . THR A 1 319 ? -18.894 9.895 41.008 1 95.71 319 THR A O 1
ATOM 2400 N N . TYR A 1 320 ? -20.16 8.543 39.786 1 95.87 320 TYR A N 1
ATOM 2401 C CA . TYR A 1 320 ? -21.277 8.345 40.704 1 95.87 320 TYR A CA 1
ATOM 2402 C C . TYR A 1 320 ? -21.874 6.952 40.544 1 95.87 320 TYR A C 1
ATOM 2404 O O . TYR A 1 320 ? -22.232 6.546 39.436 1 95.87 320 TYR A O 1
ATOM 2412 N N . ASP A 1 321 ? -22.363 6.315 41.687 1 93.3 321 ASP A N 1
ATOM 2413 C CA . ASP A 1 321 ? -22.91 4.961 41.719 1 93.3 321 ASP A CA 1
ATOM 2414 C C . ASP A 1 321 ? -22.144 4.037 40.775 1 93.3 321 ASP A C 1
ATOM 2416 O O . ASP A 1 321 ? -22.748 3.258 40.036 1 93.3 321 ASP A O 1
ATOM 2420 N N . GLY A 1 322 ? -20.536 4.164 40.413 1 93.17 322 GLY A N 1
ATOM 2421 C CA . GLY A 1 322 ? -19.657 3.295 39.648 1 93.17 322 GLY A CA 1
ATOM 2422 C C . GLY A 1 322 ? -19.56 3.684 38.185 1 93.17 322 GLY A C 1
ATOM 2423 O O . GLY A 1 322 ? -18.788 3.09 37.429 1 93.17 322 GLY A O 1
ATOM 2424 N N . LEU A 1 323 ? -20.246 4.658 37.738 1 95.49 323 LEU A N 1
ATOM 2425 C CA . LEU A 1 323 ? -20.24 5.107 36.35 1 95.49 323 LEU A CA 1
ATOM 2426 C C . LEU A 1 323 ? -19.763 6.552 36.249 1 95.49 323 LEU A C 1
ATOM 2428 O O . LEU A 1 323 ? -19.906 7.326 37.199 1 95.49 323 LEU A O 1
ATOM 2432 N N . PRO A 1 324 ? -19.136 6.889 35.079 1 96.75 324 PRO A N 1
ATOM 2433 C CA . PRO A 1 324 ? -18.787 8.302 34.91 1 96.75 324 PRO A CA 1
ATOM 2434 C C . PRO A 1 324 ? -20.006 9.22 34.952 1 96.75 324 PRO A C 1
ATOM 2436 O O . PRO A 1 324 ? -21.074 8.858 34.452 1 96.75 324 PRO A O 1
ATOM 2439 N N . THR A 1 325 ? -19.84 10.413 35.468 1 97.07 325 THR A N 1
ATOM 2440 C CA . THR A 1 325 ? -20.942 11.365 35.558 1 97.07 325 THR A CA 1
ATOM 2441 C C . THR A 1 325 ? -21.049 12.19 34.279 1 97.07 325 THR A C 1
ATOM 2443 O O . THR A 1 325 ? -20.079 12.308 33.527 1 97.07 325 THR A O 1
ATOM 2446 N N . ALA A 1 326 ? -22.234 12.689 33.978 1 95.27 326 ALA A N 1
ATOM 2447 C CA . ALA A 1 326 ? -22.445 13.492 32.777 1 95.27 326 ALA A CA 1
ATOM 2448 C C . ALA A 1 326 ? -23.32 14.706 33.076 1 95.27 326 ALA A C 1
ATOM 2450 O O . ALA A 1 326 ? -24.15 14.672 33.987 1 95.27 326 ALA A O 1
ATOM 2451 N N . SER A 1 327 ? -22.99 15.717 32.405 1 93.97 327 SER A N 1
ATOM 2452 C CA . SER A 1 327 ? -23.911 16.841 32.277 1 93.97 327 SER A CA 1
ATOM 2453 C C . SER A 1 327 ? -24.632 16.815 30.933 1 93.97 327 SER A C 1
ATOM 2455 O O . SER A 1 327 ? -24.223 16.097 30.018 1 93.97 327 SER A O 1
ATOM 2457 N N . GLN A 1 328 ? -25.672 17.404 30.877 1 90.52 328 GLN A N 1
ATOM 2458 C CA . GLN A 1 328 ? -26.417 17.499 29.626 1 90.52 328 GLN A CA 1
ATOM 2459 C C . GLN A 1 328 ? -26.451 18.936 29.114 1 90.52 328 GLN A C 1
ATOM 2461 O O . GLN A 1 328 ? -26.745 19.863 29.87 1 90.52 328 GLN A O 1
ATOM 2466 N N . ASN A 1 329 ? -26.078 19.059 27.954 1 84.66 329 ASN A N 1
ATOM 2467 C CA . ASN A 1 329 ? -26.209 20.395 27.383 1 84.66 329 ASN A CA 1
ATOM 2468 C C . ASN A 1 329 ? -27.641 20.677 26.938 1 84.66 329 ASN A C 1
ATOM 2470 O O . ASN A 1 329 ? -28.508 19.807 27.034 1 84.66 329 ASN A O 1
ATOM 2474 N N . ASN A 1 330 ? -27.912 21.803 26.448 1 80.13 330 ASN A N 1
ATOM 2475 C CA . ASN A 1 330 ? -29.268 22.215 26.1 1 80.13 330 ASN A CA 1
ATOM 2476 C C . ASN A 1 330 ? -29.76 21.513 24.837 1 80.13 330 ASN A C 1
ATOM 2478 O O . ASN A 1 330 ? -30.945 21.58 24.507 1 80.13 330 ASN A O 1
ATOM 2482 N N . TYR A 1 331 ? -28.843 20.842 24.16 1 76.32 331 TYR A N 1
ATOM 2483 C CA . TYR A 1 331 ? -29.237 20.092 22.973 1 76.32 331 TYR A CA 1
ATOM 2484 C C . TYR A 1 331 ? -29.562 18.645 23.325 1 76.32 331 TYR A C 1
ATOM 2486 O O . TYR A 1 331 ? -29.941 17.858 22.455 1 76.32 331 TYR A O 1
ATOM 2494 N N . GLY A 1 332 ? -29.413 18.359 24.592 1 80.3 332 GLY A N 1
ATOM 2495 C CA . GLY A 1 332 ? -29.795 17.043 25.076 1 80.3 332 GLY A CA 1
ATOM 2496 C C . GLY A 1 332 ? -28.662 16.036 25.025 1 80.3 332 GLY A C 1
ATOM 2497 O O . GLY A 1 332 ? -28.876 14.84 25.237 1 80.3 332 GLY A O 1
ATOM 2498 N N . ASN A 1 333 ? -27.473 16.518 24.793 1 86.95 333 ASN A N 1
ATOM 2499 C CA . ASN A 1 333 ? -26.34 15.604 24.699 1 86.95 333 ASN A CA 1
ATOM 2500 C C . ASN A 1 333 ? -25.726 15.329 26.069 1 86.95 333 ASN A C 1
ATOM 2502 O O . ASN A 1 333 ? -25.528 16.252 26.861 1 86.95 333 ASN A O 1
ATOM 2506 N N . THR A 1 334 ? -25.534 14.056 26.341 1 90.69 334 THR A N 1
ATOM 2507 C CA . THR A 1 334 ? -24.857 13.66 27.571 1 90.69 334 THR A CA 1
ATOM 2508 C C . THR A 1 334 ? -23.343 13.753 27.41 1 90.69 334 THR A C 1
ATOM 2510 O O . THR A 1 334 ? -22.754 13.034 26.6 1 90.69 334 THR A O 1
ATOM 2513 N N . ILE A 1 335 ? -22.791 14.567 28.269 1 90.68 335 ILE A N 1
ATOM 2514 C CA . ILE A 1 335 ? -21.405 14.957 28.033 1 90.68 335 ILE A CA 1
ATOM 2515 C C . ILE A 1 335 ? -20.52 14.422 29.156 1 90.68 335 ILE A C 1
ATOM 2517 O O . ILE A 1 335 ? -20.844 14.573 30.336 1 90.68 335 ILE A O 1
ATOM 2521 N N . ASN A 1 336 ? -19.426 13.781 28.844 1 94.75 336 ASN A N 1
ATOM 2522 C CA . ASN A 1 336 ? -18.331 13.391 29.726 1 94.75 336 ASN A CA 1
ATOM 2523 C C . ASN A 1 336 ? -17.027 13.211 28.955 1 94.75 336 ASN A C 1
ATOM 2525 O O . ASN A 1 336 ? -16.82 12.183 28.307 1 94.75 336 ASN A O 1
ATOM 2529 N N . PRO A 1 337 ? -16.119 14.156 29.052 1 94.04 337 PRO A N 1
ATOM 2530 C CA . PRO A 1 337 ? -14.921 14.117 28.21 1 94.04 337 PRO A CA 1
ATOM 2531 C C . PRO A 1 337 ? -14.022 12.922 28.517 1 94.04 337 PRO A C 1
ATOM 2533 O O . PRO A 1 337 ? -13.325 12.424 27.629 1 94.04 337 PRO A O 1
ATOM 2536 N N . ILE A 1 338 ? -13.937 12.418 29.711 1 95.9 338 ILE A N 1
ATOM 2537 C CA . ILE A 1 338 ? -13.094 11.282 30.067 1 95.9 338 ILE A CA 1
ATOM 2538 C C . ILE A 1 338 ? -13.631 10.013 29.409 1 95.9 338 ILE A C 1
ATOM 2540 O O . ILE A 1 338 ? -12.871 9.245 28.816 1 95.9 338 ILE A O 1
ATOM 2544 N N . ALA A 1 339 ? -14.981 9.807 29.549 1 95.53 339 ALA A N 1
ATOM 2545 C CA . ALA A 1 339 ? -15.591 8.639 28.919 1 95.53 339 ALA A CA 1
ATOM 2546 C C . ALA A 1 339 ? -15.447 8.697 27.401 1 95.53 339 ALA A C 1
ATOM 2548 O O . ALA A 1 339 ? -15.24 7.669 26.751 1 95.53 339 ALA A O 1
ATOM 2549 N N . ALA A 1 340 ? -15.583 9.834 26.85 1 92.72 340 ALA A N 1
ATOM 2550 C CA . ALA A 1 340 ? -15.447 10.012 25.407 1 92.72 340 ALA A CA 1
ATOM 2551 C C . ALA A 1 340 ? -14.055 9.605 24.933 1 92.72 340 ALA A C 1
ATOM 2553 O O . ALA A 1 340 ? -13.897 9.083 23.827 1 92.72 340 ALA A O 1
ATOM 2554 N N . THR A 1 341 ? -13.066 9.854 25.752 1 93.73 341 THR A N 1
ATOM 2555 C CA . THR A 1 341 ? -11.682 9.569 25.391 1 93.73 341 THR A CA 1
ATOM 2556 C C . THR A 1 341 ? -11.364 8.091 25.595 1 93.73 341 THR A C 1
ATOM 2558 O O . THR A 1 341 ? -10.642 7.49 24.796 1 93.73 341 THR A O 1
ATOM 2561 N N . GLU A 1 342 ? -11.927 7.495 26.614 1 94.97 342 GLU A N 1
ATOM 2562 C CA . GLU A 1 342 ? -11.416 6.198 27.047 1 94.97 342 GLU A CA 1
ATOM 2563 C C . GLU A 1 342 ? -12.368 5.071 26.656 1 94.97 342 GLU A C 1
ATOM 2565 O O . GLU A 1 342 ? -11.96 3.912 26.56 1 94.97 342 GLU A O 1
ATOM 2570 N N . LEU A 1 343 ? -13.658 5.383 26.415 1 94.26 343 LEU A N 1
ATOM 2571 C CA . LEU A 1 343 ? -14.636 4.309 26.28 1 94.26 343 LEU A CA 1
ATOM 2572 C C . LEU A 1 343 ? -15.309 4.354 24.912 1 94.26 343 LEU A C 1
ATOM 2574 O O . LEU A 1 343 ? -16.126 3.489 24.589 1 94.26 343 LEU A O 1
ATOM 2578 N N . SER A 1 344 ? -15.016 5.27 24.094 1 92.06 344 SER A N 1
ATOM 2579 C CA . SER A 1 344 ? -15.831 5.561 22.919 1 92.06 344 SER A CA 1
ATOM 2580 C C . SER A 1 344 ? -15.396 4.721 21.723 1 92.06 344 SER A C 1
ATOM 2582 O O . SER A 1 344 ? -15.993 4.806 20.648 1 92.06 344 SER A O 1
ATOM 2584 N N . GLY A 1 345 ? -14.38 3.896 21.875 1 93.37 345 GLY A N 1
ATOM 2585 C CA . GLY A 1 345 ? -13.811 3.183 20.741 1 93.37 345 GLY A CA 1
ATOM 2586 C C . GLY A 1 345 ? -12.556 3.837 20.195 1 93.37 345 GLY A C 1
ATOM 2587 O O . GLY A 1 345 ? -11.747 4.372 20.955 1 93.37 345 GLY A O 1
ATOM 2588 N N . TYR A 1 346 ? -12.335 3.623 18.891 1 93.37 346 TYR A N 1
ATOM 2589 C CA . TYR A 1 346 ? -11.123 4.195 18.314 1 93.37 346 TYR A CA 1
ATOM 2590 C C . TYR A 1 346 ? -11.321 4.518 16.838 1 93.37 346 TYR A C 1
ATOM 2592 O O . TYR A 1 346 ? -12.266 4.033 16.212 1 93.37 346 TYR A O 1
ATOM 2600 N N . SER A 1 347 ? -10.544 5.386 16.298 1 93.68 347 SER A N 1
ATOM 2601 C CA . SER A 1 347 ? -10.319 5.67 14.885 1 93.68 347 SER A CA 1
ATOM 2602 C C . SER A 1 347 ? -8.842 5.548 14.525 1 93.68 347 SER A C 1
ATOM 2604 O O . SER A 1 347 ? -8.031 6.391 14.913 1 93.68 347 SER A O 1
ATOM 2606 N N . LYS A 1 348 ? -8.516 4.523 13.856 1 94.81 348 LYS A N 1
ATOM 2607 C CA . LYS A 1 348 ? -7.13 4.272 13.469 1 94.81 348 LYS A CA 1
ATOM 2608 C C . LYS A 1 348 ? -6.941 4.436 11.964 1 94.81 348 LYS A C 1
ATOM 2610 O O . LYS A 1 348 ? -7.83 4.096 11.18 1 94.81 348 LYS A O 1
ATOM 2615 N N . SER A 1 349 ? -5.83 5.005 11.564 1 95.19 349 SER A N 1
ATOM 2616 C CA . SER A 1 349 ? -5.482 5.124 10.152 1 95.19 349 SER A CA 1
ATOM 2617 C C . SER A 1 349 ? -3.995 4.873 9.927 1 95.19 349 SER A C 1
ATOM 2619 O O . SER A 1 349 ? -3.166 5.222 10.77 1 95.19 349 SER A O 1
ATOM 2621 N N . GLN A 1 350 ? -3.663 4.211 8.897 1 94.84 350 GLN A N 1
ATOM 2622 C CA . GLN A 1 350 ? -2.288 3.99 8.462 1 94.84 350 GLN A CA 1
ATOM 2623 C C . GLN A 1 350 ? -2.086 4.451 7.021 1 94.84 350 GLN A C 1
ATOM 2625 O O . GLN A 1 350 ? -2.83 4.047 6.125 1 94.84 350 GLN A O 1
ATOM 2630 N N . THR A 1 351 ? -1.119 5.306 6.781 1 95.7 351 THR A N 1
ATOM 2631 C CA . THR A 1 351 ? -0.768 5.777 5.446 1 95.7 351 THR A CA 1
ATOM 2632 C C . THR A 1 351 ? 0.61 5.264 5.037 1 95.7 351 THR A C 1
ATOM 2634 O O . THR A 1 351 ? 1.577 5.401 5.789 1 95.7 351 THR A O 1
ATOM 2637 N N . VAL A 1 352 ? 0.705 4.71 3.95 1 93.57 352 VAL A N 1
ATOM 2638 C CA . VAL A 1 352 ? 1.965 4.287 3.348 1 93.57 352 VAL A CA 1
ATOM 2639 C C . VAL A 1 352 ? 2.188 5.034 2.035 1 93.57 352 VAL A C 1
ATOM 2641 O O . VAL A 1 352 ? 1.345 4.986 1.136 1 93.57 352 VAL A O 1
ATOM 2644 N N . ALA A 1 353 ? 3.255 5.731 1.949 1 94.48 353 ALA A N 1
ATOM 2645 C CA . ALA A 1 353 ? 3.573 6.496 0.747 1 94.48 353 ALA A CA 1
ATOM 2646 C C . ALA A 1 353 ? 4.954 6.128 0.212 1 94.48 353 ALA A C 1
ATOM 2648 O O . ALA A 1 353 ? 5.887 5.905 0.986 1 94.48 353 ALA A O 1
ATOM 2649 N N . VAL A 1 354 ? 5.08 6.072 -1.062 1 91.4 354 VAL A N 1
ATOM 2650 C CA . VAL A 1 354 ? 6.34 5.827 -1.756 1 91.4 354 VAL A CA 1
ATOM 2651 C C . VAL A 1 354 ? 6.533 6.865 -2.859 1 91.4 354 VAL A C 1
ATOM 2653 O O . VAL A 1 354 ? 5.596 7.177 -3.598 1 91.4 354 VAL A O 1
ATOM 2656 N N . GLN A 1 355 ? 7.688 7.383 -2.889 1 94.27 355 GLN A N 1
ATOM 2657 C CA . GLN A 1 355 ? 8.075 8.351 -3.909 1 94.27 355 GLN A CA 1
ATOM 2658 C C . GLN A 1 355 ? 9.371 7.936 -4.599 1 94.27 355 GLN A C 1
ATOM 2660 O O . GLN A 1 355 ? 10.36 7.62 -3.934 1 94.27 355 GLN A O 1
ATOM 2665 N N . THR A 1 356 ? 9.379 7.912 -5.922 1 90.46 356 THR A N 1
ATOM 2666 C CA . THR A 1 356 ? 10.586 7.588 -6.675 1 90.46 356 THR A CA 1
ATOM 2667 C C . THR A 1 356 ? 10.831 8.618 -7.774 1 90.46 356 THR A C 1
ATOM 2669 O O . THR A 1 356 ? 9.884 9.201 -8.308 1 90.46 356 THR A O 1
ATOM 2672 N N . ASN A 1 357 ? 12.002 8.901 -8.036 1 91.71 357 ASN A N 1
ATOM 2673 C CA . ASN A 1 357 ? 12.399 9.707 -9.186 1 91.71 357 ASN A CA 1
ATOM 2674 C C . ASN A 1 357 ? 13.72 9.225 -9.778 1 91.71 357 ASN A C 1
ATOM 2676 O O . ASN A 1 357 ? 14.633 8.846 -9.043 1 91.71 357 ASN A O 1
ATOM 2680 N N . ALA A 1 358 ? 13.805 9.18 -11.026 1 89.31 358 ALA A N 1
ATOM 2681 C CA . ALA A 1 358 ? 14.988 8.792 -11.789 1 89.31 358 ALA A CA 1
ATOM 2682 C C . ALA A 1 358 ? 15.23 9.75 -12.952 1 89.31 358 ALA A C 1
ATOM 2684 O O . ALA A 1 358 ? 14.283 10.194 -13.605 1 89.31 358 ALA A O 1
ATOM 2685 N N . ALA A 1 359 ? 16.472 10.124 -13.146 1 92.77 359 ALA A N 1
ATOM 2686 C CA . ALA A 1 359 ? 16.828 11.031 -14.235 1 92.77 359 ALA A CA 1
ATOM 2687 C C . ALA A 1 359 ? 18.112 10.581 -14.926 1 92.77 359 ALA A C 1
ATOM 2689 O O . ALA A 1 359 ? 19.026 10.066 -14.277 1 92.77 359 ALA A O 1
ATOM 2690 N N . LEU A 1 360 ? 18.177 10.702 -16.214 1 91.08 360 LEU A N 1
ATOM 2691 C CA . LEU A 1 360 ? 19.353 10.503 -17.054 1 91.08 360 LEU A CA 1
ATOM 2692 C C . LEU A 1 360 ? 19.72 11.788 -17.789 1 91.08 360 LEU A C 1
ATOM 2694 O O . LEU A 1 360 ? 18.906 12.333 -18.538 1 91.08 360 LEU A O 1
ATOM 2698 N N . GLN A 1 361 ? 20.87 12.257 -17.49 1 94.06 361 GLN A N 1
ATOM 2699 C CA . GLN A 1 361 ? 21.371 13.465 -18.138 1 94.06 361 GLN A CA 1
ATOM 2700 C C . GLN A 1 361 ? 22.567 13.153 -19.033 1 94.06 361 GLN A C 1
ATOM 2702 O O . GLN A 1 361 ? 23.536 12.534 -18.59 1 94.06 361 GLN A O 1
ATOM 2707 N N . TRP A 1 362 ? 22.535 13.619 -20.268 1 94.14 362 TRP A N 1
ATOM 2708 C CA . TRP A 1 362 ? 23.587 13.409 -21.257 1 94.14 362 TRP A CA 1
ATOM 2709 C C . TRP A 1 362 ? 24.167 14.738 -21.727 1 94.14 362 TRP A C 1
ATOM 2711 O O . TRP A 1 362 ? 23.526 15.468 -22.488 1 94.14 362 TRP A O 1
ATOM 2721 N N . ASP A 1 363 ? 25.361 14.98 -21.223 1 93.58 363 ASP A N 1
ATOM 2722 C CA . ASP A 1 363 ? 26.091 16.123 -21.763 1 93.58 363 ASP A CA 1
ATOM 2723 C C . ASP A 1 363 ? 26.763 15.769 -23.088 1 93.58 363 ASP A C 1
ATOM 2725 O O . ASP A 1 363 ? 27.788 15.084 -23.107 1 93.58 363 ASP A O 1
ATOM 2729 N N . LEU A 1 364 ? 26.27 16.331 -24.097 1 91.62 364 LEU A N 1
ATOM 2730 C CA . LEU A 1 364 ? 26.755 15.937 -25.416 1 91.62 364 LEU A CA 1
ATOM 2731 C C . LEU A 1 364 ? 28.21 16.353 -25.606 1 91.62 364 LEU A C 1
ATOM 2733 O O . LEU A 1 364 ? 28.526 17.545 -25.587 1 91.62 364 LEU A O 1
ATOM 2737 N N . PRO A 1 365 ? 29.164 15.434 -25.825 1 86.78 365 PRO A N 1
ATOM 2738 C CA . PRO A 1 365 ? 30.593 15.752 -25.876 1 86.78 365 PRO A CA 1
ATOM 2739 C C . PRO A 1 365 ? 30.975 16.557 -27.116 1 86.78 365 PRO A C 1
ATOM 2741 O O . PRO A 1 365 ? 31.984 17.267 -27.11 1 86.78 365 PRO A O 1
ATOM 2744 N N . TRP A 1 366 ? 30.181 16.543 -28.158 1 88.5 366 TRP A N 1
ATOM 2745 C CA . TRP A 1 366 ? 30.587 17.18 -29.406 1 88.5 366 TRP A CA 1
ATOM 2746 C C . TRP A 1 366 ? 30.03 18.597 -29.5 1 88.5 366 TRP A C 1
ATOM 2748 O O . TRP A 1 366 ? 30.373 19.346 -30.418 1 88.5 366 TRP A O 1
ATOM 2758 N N . VAL A 1 367 ? 29.075 18.92 -28.697 1 92.51 367 VAL A N 1
ATOM 2759 C CA . VAL A 1 367 ? 28.552 20.281 -28.632 1 92.51 367 VAL A CA 1
ATOM 2760 C C . VAL A 1 367 ? 28.725 20.834 -27.219 1 92.51 367 VAL A C 1
ATOM 2762 O O . VAL A 1 367 ? 27.945 20.511 -26.319 1 92.51 367 VAL A O 1
ATOM 2765 N N . LYS A 1 368 ? 29.574 21.665 -27.059 1 91.57 368 LYS A N 1
ATOM 2766 C CA . LYS A 1 368 ? 29.87 22.218 -25.741 1 91.57 368 LYS A CA 1
ATOM 2767 C C . LYS A 1 368 ? 28.649 22.922 -25.153 1 91.57 368 LYS A C 1
ATOM 2769 O O . LYS A 1 368 ? 28.039 23.769 -25.808 1 91.57 368 LYS A O 1
ATOM 2774 N N . GLY A 1 369 ? 28.257 22.508 -24.01 1 93.45 369 GLY A N 1
ATOM 2775 C CA . GLY A 1 369 ? 27.22 23.2 -23.261 1 93.45 369 GLY A CA 1
ATOM 2776 C C . GLY A 1 369 ? 25.841 22.6 -23.459 1 93.45 369 GLY A C 1
ATOM 2777 O O . GLY A 1 369 ? 24.888 22.981 -22.775 1 93.45 369 GLY A O 1
ATOM 2778 N N . LEU A 1 370 ? 25.675 21.748 -24.446 1 95.69 370 LEU A N 1
ATOM 2779 C CA . LEU A 1 370 ? 24.373 21.143 -24.705 1 95.69 370 LEU A CA 1
ATOM 2780 C C . LEU A 1 370 ? 24.172 19.898 -23.848 1 95.69 370 LEU A C 1
ATOM 2782 O O . LEU A 1 370 ? 25.04 19.023 -23.803 1 95.69 370 LEU A O 1
ATOM 2786 N N . SER A 1 371 ? 23.033 19.823 -23.147 1 95.17 371 SER A N 1
ATOM 2787 C CA . SER A 1 371 ? 22.714 18.69 -22.285 1 95.17 371 SER A CA 1
ATOM 2788 C C . SER A 1 371 ? 21.279 18.219 -22.498 1 95.17 371 SER A C 1
ATOM 2790 O O . SER A 1 371 ? 20.372 19.035 -22.67 1 95.17 371 SER A O 1
ATOM 2792 N N . LEU A 1 372 ? 21.065 16.96 -22.634 1 96.42 372 LEU A N 1
ATOM 2793 C CA . LEU A 1 372 ? 19.752 16.327 -22.686 1 96.42 372 LEU A CA 1
ATOM 2794 C C . LEU A 1 372 ? 19.437 15.619 -21.372 1 96.42 372 LEU A C 1
ATOM 2796 O O . LEU A 1 372 ? 20.294 14.93 -20.813 1 96.42 372 LEU A O 1
ATOM 2800 N N . LYS A 1 373 ? 18.209 15.828 -20.819 1 95.31 373 LYS A N 1
ATOM 2801 C CA . LYS A 1 373 ? 17.831 15.192 -19.56 1 95.31 373 LYS A CA 1
ATOM 2802 C C . LYS A 1 373 ? 16.428 14.597 -19.645 1 95.31 373 LYS A C 1
ATOM 2804 O O . LYS A 1 373 ? 15.507 15.236 -20.158 1 95.31 373 LYS A O 1
ATOM 2809 N N . VAL A 1 374 ? 16.236 13.382 -19.302 1 95.19 374 VAL A N 1
ATOM 2810 C CA . VAL A 1 374 ? 14.937 12.737 -19.147 1 95.19 374 VAL A CA 1
ATOM 2811 C C . VAL A 1 374 ? 14.735 12.323 -17.691 1 95.19 374 VAL A C 1
ATOM 2813 O O . VAL A 1 374 ? 15.641 11.768 -17.066 1 95.19 374 VAL A O 1
ATOM 2816 N N . MET A 1 375 ? 13.569 12.664 -17.117 1 94.66 375 MET A N 1
ATOM 2817 C CA . MET A 1 375 ? 13.266 12.334 -15.728 1 94.66 375 MET A CA 1
ATOM 2818 C C . MET A 1 375 ? 11.873 11.727 -15.604 1 94.66 375 MET A C 1
ATOM 2820 O O . MET A 1 375 ? 10.94 12.16 -16.283 1 94.66 375 MET A O 1
ATOM 2824 N N . GLY A 1 376 ? 11.732 10.735 -14.862 1 93.7 376 GLY A N 1
ATOM 2825 C CA . GLY A 1 376 ? 10.462 10.119 -14.513 1 93.7 376 GLY A CA 1
ATOM 2826 C C . GLY A 1 376 ? 10.277 9.936 -13.019 1 93.7 376 GLY A C 1
ATOM 2827 O O . GLY A 1 376 ? 11.235 9.637 -12.302 1 93.7 376 GLY A O 1
ATOM 2828 N N . ALA A 1 377 ? 9.025 10.177 -12.517 1 95.55 377 ALA A N 1
ATOM 2829 C CA . ALA A 1 377 ? 8.706 9.99 -11.104 1 95.55 377 ALA A CA 1
ATOM 2830 C C . ALA A 1 377 ? 7.405 9.21 -10.935 1 95.55 377 ALA A C 1
ATOM 2832 O O . ALA A 1 377 ? 6.449 9.414 -11.686 1 95.55 377 ALA A O 1
ATOM 2833 N N . TYR A 1 378 ? 7.418 8.253 -10.109 1 93.69 378 TYR A N 1
ATOM 2834 C CA . TYR A 1 378 ? 6.241 7.496 -9.699 1 93.69 378 TYR A CA 1
ATOM 2835 C C . TYR A 1 378 ? 5.958 7.69 -8.214 1 93.69 378 TYR A C 1
ATOM 2837 O O . TYR A 1 378 ? 6.784 7.34 -7.367 1 93.69 378 TYR A O 1
ATOM 2845 N N . ASP A 1 379 ? 4.793 8.221 -7.851 1 95.84 379 ASP A N 1
ATOM 2846 C CA . ASP A 1 379 ? 4.358 8.426 -6.472 1 95.84 379 ASP A CA 1
ATOM 2847 C C . ASP A 1 379 ? 3.073 7.655 -6.181 1 95.84 379 ASP A C 1
ATOM 2849 O O . ASP A 1 379 ? 2.16 7.624 -7.008 1 95.84 379 ASP A O 1
ATOM 2853 N N . ARG A 1 380 ? 3.081 7.077 -5.083 1 94.56 380 ARG A N 1
ATOM 2854 C CA . ARG A 1 380 ? 1.892 6.348 -4.654 1 94.56 380 ARG A CA 1
ATOM 2855 C C . ARG A 1 380 ? 1.652 6.524 -3.158 1 94.56 380 ARG A C 1
ATOM 2857 O O . ARG A 1 380 ? 2.6 6.541 -2.37 1 94.56 380 ARG A O 1
ATOM 2864 N N . SER A 1 381 ? 0.433 6.66 -2.76 1 95.51 381 SER A N 1
ATOM 2865 C CA . SER A 1 381 ? 0.016 6.719 -1.363 1 95.51 381 SER A CA 1
ATOM 2866 C C . SER A 1 381 ? -1.256 5.911 -1.13 1 95.51 381 SER A C 1
ATOM 2868 O O . SER A 1 381 ? -2.169 5.93 -1.958 1 95.51 381 SER A O 1
ATOM 2870 N N . SER A 1 382 ? -1.262 5.149 -0.15 1 95.29 382 SER A N 1
ATOM 2871 C CA . SER A 1 382 ? -2.43 4.376 0.257 1 95.29 382 SER A CA 1
ATOM 2872 C C . SER A 1 382 ? -2.74 4.58 1.736 1 95.29 382 SER A C 1
ATOM 2874 O O . SER A 1 382 ? -1.829 4.641 2.564 1 95.29 382 SER A O 1
ATOM 2876 N N . THR A 1 383 ? -3.975 4.701 2.08 1 96.38 383 THR A N 1
ATOM 2877 C CA . THR A 1 383 ? -4.424 4.879 3.456 1 96.38 383 THR A CA 1
ATOM 2878 C C . THR A 1 383 ? -5.5 3.856 3.81 1 96.38 383 THR A C 1
ATOM 2880 O O . THR A 1 383 ? -6.477 3.695 3.076 1 96.38 383 THR A O 1
ATOM 2883 N N . THR A 1 384 ? -5.317 3.156 4.901 1 95.77 384 THR A N 1
ATOM 2884 C CA . THR A 1 384 ? -6.337 2.292 5.485 1 95.77 384 THR A CA 1
ATOM 2885 C C . THR A 1 384 ? -6.902 2.908 6.761 1 95.77 384 THR A C 1
ATOM 2887 O O . THR A 1 384 ? -6.177 3.561 7.515 1 95.77 384 THR A O 1
ATOM 2890 N N . SER A 1 385 ? -8.147 2.752 6.952 1 95.84 385 SER A N 1
ATOM 2891 C CA . SER A 1 385 ? -8.795 3.256 8.159 1 95.84 385 SER A CA 1
ATOM 2892 C C . SER A 1 385 ? -9.692 2.195 8.789 1 95.84 385 SER A C 1
ATOM 2894 O O . SER A 1 385 ? -10.321 1.407 8.08 1 95.84 385 SER A O 1
ATOM 2896 N N . LYS A 1 386 ? -9.727 2.101 10.093 1 95.13 386 LYS A N 1
ATOM 2897 C CA . LYS A 1 386 ? -10.595 1.257 10.909 1 95.13 386 LYS A CA 1
ATOM 2898 C C . LYS A 1 386 ? -11.199 2.046 12.067 1 95.13 386 LYS A C 1
ATOM 2900 O O . LYS A 1 386 ? -10.476 2.528 12.941 1 95.13 386 LYS A O 1
ATOM 2905 N N . ILE A 1 387 ? -12.524 2.189 12.093 1 94.55 387 ILE A N 1
ATOM 2906 C CA . ILE A 1 387 ? -13.233 3.003 13.075 1 94.55 387 ILE A CA 1
ATOM 2907 C C . ILE A 1 387 ? -14.216 2.132 13.854 1 94.55 387 ILE A C 1
ATOM 2909 O O . ILE A 1 387 ? -15.148 1.568 13.276 1 94.55 387 ILE A O 1
ATOM 2913 N N . LEU A 1 388 ? -14.022 1.979 15.136 1 94.28 388 LEU A N 1
ATOM 2914 C CA . LEU A 1 388 ? -14.917 1.264 16.039 1 94.28 388 LEU A CA 1
ATOM 2915 C C . LEU A 1 388 ? -15.636 2.233 16.971 1 94.28 388 LEU A C 1
ATOM 2917 O O . LEU A 1 388 ? -14.993 2.989 17.704 1 94.28 388 LEU A O 1
ATOM 2921 N N . SER A 1 389 ? -16.89 2.236 16.864 1 91.56 389 SER A N 1
ATOM 2922 C CA . SER A 1 389 ? -17.726 3.017 17.77 1 91.56 389 SER A CA 1
ATOM 2923 C C . SER A 1 389 ? -18.329 2.139 18.861 1 91.56 389 SER A C 1
ATOM 2925 O O . SER A 1 389 ? -19.088 1.212 18.57 1 91.56 389 SER A O 1
ATOM 2927 N N . THR A 1 390 ? -18.001 2.445 20.082 1 92.05 390 THR A N 1
ATOM 2928 C CA . THR A 1 390 ? -18.5 1.691 21.227 1 92.05 390 THR A CA 1
ATOM 2929 C C . THR A 1 390 ? -19.379 2.571 22.112 1 92.05 390 THR A C 1
ATOM 2931 O O . THR A 1 390 ? -18.889 3.507 22.747 1 92.05 390 THR A O 1
ATOM 2934 N N . PRO A 1 391 ? -20.618 2.202 22.212 1 89.88 391 PRO A N 1
ATOM 2935 C CA . PRO A 1 391 ? -21.472 2.945 23.142 1 89.88 391 PRO A CA 1
ATOM 2936 C C . PRO A 1 391 ? -21.13 2.669 24.605 1 89.88 391 PRO A C 1
ATOM 2938 O O . PRO A 1 391 ? -20.606 1.6 24.93 1 89.88 391 PRO A O 1
ATOM 2941 N N . TYR A 1 392 ? -21.339 3.671 25.455 1 90.21 392 TYR A N 1
ATOM 2942 C CA . TYR A 1 392 ? -21.107 3.525 26.888 1 90.21 392 TYR A CA 1
ATOM 2943 C C . TYR A 1 392 ? -22.205 4.213 27.691 1 90.21 392 TYR A C 1
ATOM 2945 O O . TYR A 1 392 ? -22.998 4.98 27.14 1 90.21 392 TYR A O 1
ATOM 2953 N N . PHE A 1 393 ? -22.306 3.913 28.974 1 91.18 393 PHE A N 1
ATOM 2954 C CA . PHE A 1 393 ? -23.321 4.464 29.864 1 91.18 393 PHE A CA 1
ATOM 2955 C C . PHE A 1 393 ? -22.704 5.461 30.837 1 91.18 393 PHE A C 1
ATOM 2957 O O . PHE A 1 393 ? -21.522 5.36 31.172 1 91.18 393 PHE A O 1
ATOM 2964 N N . LEU A 1 394 ? -23.599 6.412 31.221 1 94.38 394 LEU A N 1
ATOM 2965 C CA . LEU A 1 394 ? -23.21 7.496 32.116 1 94.38 394 LEU A CA 1
ATOM 2966 C C . LEU A 1 394 ? -24.27 7.722 33.189 1 94.38 394 LEU A C 1
ATOM 2968 O O . LEU A 1 394 ? -25.384 7.204 33.085 1 94.38 394 LEU A O 1
ATOM 2972 N N . MET A 1 395 ? -23.852 8.406 34.239 1 95.42 395 MET A N 1
ATOM 2973 C CA . MET A 1 395 ? -24.789 8.92 35.234 1 95.42 395 MET A CA 1
ATOM 2974 C C . MET A 1 395 ? -25.074 10.4 35 1 95.42 395 MET A C 1
ATOM 2976 O O . MET A 1 395 ? -24.282 11.258 35.391 1 95.42 395 MET A O 1
ATOM 2980 N N . LEU A 1 396 ? -26.214 10.66 34.444 1 95.86 396 LEU A N 1
ATOM 2981 C CA . LEU A 1 396 ? -26.6 12.021 34.083 1 95.86 396 LEU A CA 1
ATOM 2982 C C . LEU A 1 396 ? -27.096 12.787 35.305 1 95.86 396 LEU A C 1
ATOM 2984 O O . LEU A 1 396 ? -28.01 12.334 35.998 1 95.86 396 LEU A O 1
ATOM 2988 N N . ALA A 1 397 ? -26.478 13.9 35.521 1 95.32 397 ALA A N 1
ATOM 2989 C CA . ALA A 1 397 ? -26.882 14.754 36.634 1 95.32 397 ALA A CA 1
ATOM 2990 C C . ALA A 1 397 ? -27.995 15.711 36.216 1 95.32 397 ALA A C 1
ATOM 2992 O O . ALA A 1 397 ? -27.951 16.285 35.125 1 95.32 397 ALA A O 1
ATOM 2993 N N . SER A 1 398 ? -28.973 15.789 37.046 1 90.99 398 SER A N 1
ATOM 2994 C CA . SER A 1 398 ? -30.006 16.806 36.874 1 90.99 398 SER A CA 1
ATOM 2995 C C . SER A 1 398 ? -29.79 17.98 37.824 1 90.99 398 SER A C 1
ATOM 2997 O O . SER A 1 398 ? -29.798 17.807 39.044 1 90.99 398 SER A O 1
ATOM 2999 N N . THR A 1 399 ? -29.523 19.056 37.232 1 84.43 399 THR A N 1
ATOM 3000 C CA . THR A 1 399 ? -29.316 20.272 38.01 1 84.43 399 THR A CA 1
ATOM 3001 C C . THR A 1 399 ? -30.558 20.607 38.831 1 84.43 399 THR A C 1
ATOM 3003 O O . THR A 1 399 ? -31.685 20.411 38.37 1 84.43 399 THR A O 1
ATOM 3006 N N . PRO A 1 400 ? -30.293 21.182 39.988 1 82.33 400 PRO A N 1
ATOM 3007 C CA . PRO A 1 400 ? -31.438 21.582 40.808 1 82.33 400 PRO A CA 1
ATOM 3008 C C . PRO A 1 400 ? -32.299 22.651 40.138 1 82.33 400 PRO A C 1
ATOM 3010 O O . PRO A 1 400 ? -31.781 23.491 39.397 1 82.33 400 PRO A O 1
ATOM 3013 N N . ASN A 1 401 ? -33.82 22.972 40.144 1 73.93 401 ASN A N 1
ATOM 3014 C CA . ASN A 1 401 ? -34.76 24.014 39.748 1 73.93 401 ASN A CA 1
ATOM 3015 C C . ASN A 1 401 ? -35.68 24.408 40.901 1 73.93 401 ASN A C 1
ATOM 3017 O O . ASN A 1 401 ? -35.491 23.956 42.032 1 73.93 401 ASN A O 1
ATOM 3021 N N . SER A 1 402 ? -36.721 25.622 40.577 1 60.46 402 SER A N 1
ATOM 3022 C CA . SER A 1 402 ? -37.535 26.197 41.642 1 60.46 402 SER A CA 1
ATOM 3023 C C . SER A 1 402 ? -38.344 25.122 42.361 1 60.46 402 SER A C 1
ATOM 3025 O O . SER A 1 402 ? -38.737 25.302 43.516 1 60.46 402 SER A O 1
ATOM 3027 N N . THR A 1 403 ? -38.08 23.182 41.893 1 64.88 403 THR A N 1
ATOM 3028 C CA . THR A 1 403 ? -38.841 22.071 42.454 1 64.88 403 THR A CA 1
ATOM 3029 C C . THR A 1 403 ? -37.911 21.057 43.114 1 64.88 403 THR A C 1
ATOM 3031 O O . THR A 1 403 ? -38.211 20.543 44.193 1 64.88 403 THR A O 1
ATOM 3034 N N . SER A 1 404 ? -36.766 20.619 42.218 1 67.72 404 SER A N 1
ATOM 3035 C CA . SER A 1 404 ? -35.822 19.64 42.746 1 67.72 404 SER A CA 1
ATOM 3036 C C . SER A 1 404 ? -34.756 20.309 43.607 1 67.72 404 SER A C 1
ATOM 3038 O O . SER A 1 404 ? -34.196 21.338 43.224 1 67.72 404 SER A O 1
ATOM 3040 N N . GLN A 1 405 ? -34.859 20.345 44.851 1 75.72 405 GLN A N 1
ATOM 3041 C CA . GLN A 1 405 ? -34.034 21.068 45.814 1 75.72 405 GLN A CA 1
ATOM 3042 C C . GLN A 1 405 ? -32.594 20.562 45.795 1 75.72 405 GLN A C 1
ATOM 3044 O O . GLN A 1 405 ? -31.677 21.268 46.217 1 75.72 405 GLN A O 1
ATOM 3049 N N . ASP A 1 406 ? -32.342 19.281 45.204 1 88.14 406 ASP A N 1
ATOM 3050 C CA . ASP A 1 406 ? -30.981 18.755 45.24 1 88.14 406 ASP A CA 1
ATOM 3051 C C . ASP A 1 406 ? -30.617 18.081 43.92 1 88.14 406 ASP A C 1
ATOM 3053 O O . ASP A 1 406 ? -31.486 17.841 43.079 1 88.14 406 ASP A O 1
ATOM 3057 N N . ILE A 1 407 ? -29.324 17.827 43.668 1 93.33 407 ILE A N 1
ATOM 3058 C CA . ILE A 1 407 ? -28.833 17.16 42.467 1 93.33 407 ILE A CA 1
ATOM 3059 C C . ILE A 1 407 ? -29.279 15.699 42.47 1 93.33 407 ILE A C 1
ATOM 3061 O O . ILE A 1 407 ? -29.321 15.059 43.523 1 93.33 407 ILE A O 1
ATOM 3065 N N . THR A 1 408 ? -29.783 15.122 41.376 1 92.75 408 THR A N 1
ATOM 3066 C CA . THR A 1 408 ? -30.146 13.721 41.194 1 92.75 408 THR A CA 1
ATOM 3067 C C . THR A 1 408 ? -29.429 13.129 39.984 1 92.75 408 THR A C 1
ATOM 3069 O O . THR A 1 408 ? -28.956 13.864 39.115 1 92.75 408 THR A O 1
ATOM 3072 N N . TYR A 1 409 ? -29.214 11.877 40.014 1 94.61 409 TYR A N 1
ATOM 3073 C CA . TYR A 1 409 ? -28.532 11.177 38.931 1 94.61 409 TYR A CA 1
ATOM 3074 C C . TYR A 1 409 ? -29.424 10.095 38.334 1 94.61 409 TYR A C 1
ATOM 3076 O O . TYR A 1 409 ? -30.164 9.423 39.057 1 94.61 409 TYR A O 1
ATOM 3084 N N . SER A 1 410 ? -29.358 9.946 37.007 1 93.85 410 SER A N 1
ATOM 3085 C CA . SER A 1 410 ? -30.008 8.862 36.278 1 93.85 410 SER A CA 1
ATOM 3086 C C . SER A 1 410 ? -29.075 8.26 35.234 1 93.85 410 SER A C 1
ATOM 3088 O O . SER A 1 410 ? -28.237 8.962 34.664 1 93.85 410 SER A O 1
ATOM 3090 N N . LYS A 1 411 ? -29.167 7.009 35.039 1 92.98 411 LYS A N 1
ATOM 3091 C CA . LYS A 1 411 ? -28.363 6.339 34.021 1 92.98 411 LYS A CA 1
ATOM 3092 C C . LYS A 1 411 ? -28.75 6.805 32.62 1 92.98 411 LYS A C 1
ATOM 3094 O O . LYS A 1 411 ? -29.935 6.95 32.313 1 92.98 411 LYS A O 1
ATOM 3099 N N . ALA A 1 412 ? -27.766 7.154 31.848 1 90.54 412 ALA A N 1
ATOM 3100 C CA . ALA A 1 412 ? -27.992 7.627 30.485 1 90.54 412 ALA A CA 1
ATOM 3101 C C . ALA A 1 412 ? -26.971 7.031 29.521 1 90.54 412 ALA A C 1
ATOM 3103 O O . ALA A 1 412 ? -25.924 6.535 29.944 1 90.54 412 ALA A O 1
ATOM 3104 N N . SER A 1 413 ? -27.318 7.094 28.221 1 87.04 413 SER A N 1
ATOM 3105 C CA . SER A 1 413 ? -26.402 6.664 27.169 1 87.04 413 SER A CA 1
ATOM 3106 C C . SER A 1 413 ? -25.498 7.807 26.721 1 87.04 413 SER A C 1
ATOM 3108 O O . SER A 1 413 ? -25.786 8.975 26.99 1 87.04 413 SER A O 1
ATOM 3110 N N . ASP A 1 414 ? -24.402 7.435 25.998 1 88.12 414 ASP A N 1
ATOM 3111 C CA . ASP A 1 414 ? -23.542 8.479 25.451 1 88.12 414 ASP A CA 1
ATOM 3112 C C . ASP A 1 414 ? -24.263 9.272 24.363 1 88.12 414 ASP A C 1
ATOM 3114 O O . ASP A 1 414 ? -25.363 8.903 23.945 1 88.12 414 ASP A O 1
ATOM 3118 N N . PRO A 1 415 ? -23.741 10.348 23.866 1 82.27 415 PRO A N 1
ATOM 3119 C CA . PRO A 1 415 ? -24.493 11.274 23.017 1 82.27 415 PRO A CA 1
ATOM 3120 C C . PRO A 1 415 ? -24.792 10.697 21.635 1 82.27 415 PRO A C 1
ATOM 3122 O O . PRO A 1 415 ? -25.586 11.267 20.882 1 82.27 415 PRO A O 1
ATOM 3125 N N . ARG A 1 416 ? -24.244 9.867 21.089 1 74.61 416 ARG A N 1
ATOM 3126 C CA . ARG A 1 416 ? -24.507 9.289 19.775 1 74.61 416 ARG A CA 1
ATOM 3127 C C . ARG A 1 416 ? -25.878 8.624 19.733 1 74.61 416 ARG A C 1
ATOM 3129 O O . ARG A 1 416 ? -26.454 8.443 18.658 1 74.61 416 ARG A O 1
ATOM 3136 N N . ASN A 1 417 ? -26.209 8.21 20.926 1 59.16 417 ASN A N 1
ATOM 3137 C CA . ASN A 1 417 ? -27.498 7.527 20.96 1 59.16 417 ASN A CA 1
ATOM 3138 C C . ASN A 1 417 ? -28.653 8.516 21.082 1 59.16 417 ASN A C 1
ATOM 3140 O O . ASN A 1 417 ? -28.624 9.409 21.931 1 59.16 417 ASN A O 1
ATOM 3144 N N . ASN A 1 418 ? -29.223 8.944 20.068 1 47.06 418 ASN A N 1
ATOM 3145 C CA . ASN A 1 418 ? -30.434 9.736 20.253 1 47.06 418 ASN A CA 1
ATOM 3146 C C . ASN A 1 418 ? -31.181 9.332 21.521 1 47.06 418 ASN A C 1
ATOM 3148 O O . ASN A 1 418 ? -31.223 8.152 21.872 1 47.06 418 ASN A O 1
ATOM 3152 N N . ALA A 1 419 ? -31.42 10.188 22.351 1 40.07 419 ALA A N 1
ATOM 3153 C CA . ALA A 1 419 ? -32.243 10.059 23.551 1 40.07 419 ALA A CA 1
ATOM 3154 C C . ALA A 1 419 ? -33.301 8.973 23.375 1 40.07 419 ALA A C 1
ATOM 3156 O O . ALA A 1 419 ? -33.746 8.368 24.353 1 40.07 419 ALA A O 1
ATOM 3157 N N . ASN A 1 420 ? -34.102 9.22 22.331 1 33.82 420 ASN A N 1
ATOM 3158 C CA . ASN A 1 420 ? -35.327 8.43 22.256 1 33.82 420 ASN A CA 1
ATOM 3159 C C . ASN A 1 420 ? -35.027 6.953 22.018 1 33.82 420 ASN A C 1
ATOM 3161 O O . ASN A 1 420 ? -35.896 6.204 21.568 1 33.82 420 ASN A O 1
ATOM 3165 N N . VAL A 1 421 ? -33.86 6.629 21.722 1 35.2 421 VAL A N 1
ATOM 3166 C CA . VAL A 1 421 ? -33.781 5.172 21.704 1 35.2 421 VAL A CA 1
ATOM 3167 C C . VAL A 1 421 ? -33.887 4.631 23.127 1 35.2 421 VAL A C 1
ATOM 3169 O O . VAL A 1 421 ? -32.9 4.611 23.866 1 35.2 421 VAL A O 1
ATOM 3172 N N . THR A 1 422 ? -34.73 5.066 23.962 1 35.24 422 THR A N 1
ATOM 3173 C CA . THR A 1 422 ? -35.136 4.265 25.112 1 35.24 422 THR A CA 1
ATOM 3174 C C . THR A 1 422 ? -34.713 2.809 24.933 1 35.24 422 THR A C 1
ATOM 3176 O O . THR A 1 422 ? -34.338 2.143 25.9 1 35.24 422 THR A O 1
ATOM 3179 N N . THR A 1 423 ? -35.526 2.052 24.195 1 37.31 423 THR A N 1
ATOM 3180 C CA . THR A 1 423 ? -35.511 0.602 24.04 1 37.31 423 THR A CA 1
ATOM 3181 C C . THR A 1 423 ? -34.327 0.161 23.185 1 37.31 423 THR A C 1
ATOM 3183 O O . THR A 1 423 ? -34.052 -1.035 23.065 1 37.31 423 THR A O 1
ATOM 3186 N N . GLY A 1 424 ? -34.033 0.824 21.899 1 40.53 424 GLY A N 1
ATOM 3187 C CA . GLY A 1 424 ? -33.303 0.064 20.898 1 40.53 424 GLY A CA 1
ATOM 3188 C C . GLY A 1 424 ? -31.817 -0.033 21.188 1 40.53 424 GLY A C 1
ATOM 3189 O O . GLY A 1 424 ? -31.234 0.881 21.775 1 40.53 424 GLY A O 1
ATOM 3190 N N . LYS A 1 425 ? -31.194 -1.15 21.234 1 48.26 425 LYS A N 1
ATOM 3191 C CA . LYS A 1 425 ? -29.923 -1.838 21.439 1 48.26 425 LYS A CA 1
ATOM 3192 C C . LYS A 1 425 ? -28.803 -1.174 20.644 1 48.26 425 LYS A C 1
ATOM 3194 O O . LYS A 1 425 ? -28.766 -1.27 19.415 1 48.26 425 LYS A O 1
ATOM 3199 N N . LYS A 1 426 ? -28.107 -0.051 20.96 1 57.63 426 LYS A N 1
ATOM 3200 C CA . LYS A 1 426 ? -26.943 0.43 20.221 1 57.63 426 LYS A CA 1
ATOM 3201 C C . LYS A 1 426 ? -25.769 -0.536 20.355 1 57.63 426 LYS A C 1
ATOM 3203 O O . LYS A 1 426 ? -25.431 -0.96 21.462 1 57.63 426 LYS A O 1
ATOM 3208 N N . THR A 1 427 ? -25.386 -0.863 19.39 1 78.33 427 THR A N 1
ATOM 3209 C CA . THR A 1 427 ? -24.404 -1.936 19.28 1 78.33 427 THR A CA 1
ATOM 3210 C C . THR A 1 427 ? -23.093 -1.413 18.7 1 78.33 427 THR A C 1
ATOM 3212 O O . THR A 1 427 ? -23.001 -0.245 18.316 1 78.33 427 THR A O 1
ATOM 3215 N N . ASN A 1 428 ? -22.129 -1.966 18.978 1 90.25 428 ASN A N 1
ATOM 3216 C CA . ASN A 1 428 ? -20.814 -1.703 18.404 1 90.25 428 ASN A CA 1
ATOM 3217 C C . ASN A 1 428 ? -20.87 -1.642 16.88 1 90.25 428 ASN A C 1
ATOM 3219 O O . ASN A 1 428 ? -21.487 -2.497 16.242 1 90.25 428 ASN A O 1
ATOM 3223 N N . ASN A 1 429 ? -20.41 -0.491 16.37 1 91.98 429 ASN A N 1
ATOM 3224 C CA . ASN A 1 429 ? -20.338 -0.329 14.922 1 91.98 429 ASN A CA 1
ATOM 3225 C C . ASN A 1 429 ? -18.893 -0.288 14.433 1 91.98 429 ASN A C 1
ATOM 3227 O O . ASN A 1 429 ? -18.02 0.26 15.109 1 91.98 429 ASN A O 1
ATOM 3231 N N . LEU A 1 430 ? -18.676 -0.861 13.291 1 94.32 430 LEU A N 1
ATOM 3232 C CA . LEU A 1 430 ? -17.334 -0.909 12.72 1 94.32 430 LEU A CA 1
ATOM 3233 C C . LEU A 1 430 ? -17.35 -0.467 11.26 1 94.32 430 LEU A C 1
ATOM 3235 O O . LEU A 1 430 ? -18.206 -0.899 10.485 1 94.32 430 LEU A O 1
ATOM 3239 N N . THR A 1 431 ? -16.48 0.455 10.851 1 95.67 431 THR A N 1
ATOM 3240 C CA . THR A 1 431 ? -16.259 0.859 9.466 1 95.67 431 THR A CA 1
ATOM 3241 C C . THR A 1 431 ? -14.792 0.686 9.08 1 95.67 431 THR A C 1
ATOM 3243 O O . THR A 1 431 ? -13.899 1.142 9.796 1 95.67 431 THR A O 1
ATOM 3246 N N . GLU A 1 432 ? -14.534 0.059 7.994 1 96.7 432 GLU A N 1
ATOM 3247 C CA . GLU A 1 432 ? -13.198 -0.018 7.411 1 96.7 432 GLU A CA 1
ATOM 3248 C C . GLU A 1 432 ? -13.15 0.668 6.049 1 96.7 432 GLU A C 1
ATOM 3250 O O . GLU A 1 432 ? -14.107 0.592 5.275 1 96.7 432 GLU A O 1
ATOM 3255 N N . GLY A 1 433 ? -12.102 1.412 5.767 1 96.93 433 GLY A N 1
ATOM 3256 C CA . GLY A 1 433 ? -11.946 2.153 4.526 1 96.93 433 GLY A CA 1
ATOM 3257 C C . GLY A 1 433 ? -10.558 2.025 3.926 1 96.93 433 GLY A C 1
ATOM 3258 O O . GLY A 1 433 ? -9.586 1.781 4.643 1 96.93 433 GLY A O 1
ATOM 3259 N N . PHE A 1 434 ? -10.508 2.071 2.606 1 96.2 434 PHE A N 1
ATOM 3260 C CA . PHE A 1 434 ? -9.268 2.115 1.84 1 96.2 434 PHE A CA 1
ATOM 3261 C C . PHE A 1 434 ? -9.306 3.241 0.813 1 96.2 434 PHE A C 1
ATOM 3263 O O . PHE A 1 434 ? -10.339 3.481 0.185 1 96.2 434 PHE A O 1
ATOM 3270 N N . SER A 1 435 ? -8.234 4.018 0.71 1 97.16 435 SER A N 1
ATOM 3271 C CA . SER A 1 435 ? -8.047 5.029 -0.326 1 97.16 435 SER A CA 1
ATOM 3272 C C . SER A 1 435 ? -6.62 5.015 -0.862 1 97.16 435 SER A C 1
ATOM 3274 O O . SER A 1 435 ? -5.671 4.78 -0.111 1 97.16 435 SER A O 1
ATOM 3276 N N . GLN A 1 436 ? -6.488 5.253 -2.126 1 95.78 436 GLN A N 1
ATOM 3277 C CA . GLN A 1 436 ? -5.158 5.316 -2.722 1 95.78 436 GLN A CA 1
ATOM 3278 C C . GLN A 1 436 ? -5.116 6.321 -3.87 1 95.78 436 GLN A C 1
ATOM 3280 O O . GLN A 1 436 ? -6.15 6.64 -4.461 1 95.78 436 GLN A O 1
ATOM 3285 N N . TRP A 1 437 ? -3.976 6.868 -4.165 1 95.97 437 TRP A N 1
ATOM 3286 C CA . TRP A 1 437 ? -3.698 7.627 -5.38 1 95.97 437 TRP A CA 1
ATOM 3287 C C . TRP A 1 437 ? -2.317 7.287 -5.931 1 95.97 437 TRP A C 1
ATOM 3289 O O . TRP A 1 437 ? -1.437 6.846 -5.188 1 95.97 437 TRP A O 1
ATOM 3299 N N . ARG A 1 438 ? -2.135 7.397 -7.163 1 94.8 438 ARG A N 1
ATOM 3300 C CA . ARG A 1 438 ? -0.869 7.25 -7.875 1 94.8 438 ARG A CA 1
ATOM 3301 C C . ARG A 1 438 ? -0.666 8.385 -8.872 1 94.8 438 ARG A C 1
ATOM 3303 O O . ARG A 1 438 ? -1.62 8.836 -9.51 1 94.8 438 ARG A O 1
ATOM 3310 N N . ARG A 1 439 ? 0.556 8.826 -9.012 1 95.99 439 ARG A N 1
ATOM 3311 C CA . ARG A 1 439 ? 0.914 9.894 -9.94 1 95.99 439 ARG A CA 1
ATOM 3312 C C . ARG A 1 439 ? 2.182 9.547 -10.711 1 95.99 439 ARG A C 1
ATOM 3314 O O . ARG A 1 439 ? 3.187 9.148 -10.118 1 95.99 439 ARG A O 1
ATOM 3321 N N . ILE A 1 440 ? 2.148 9.689 -11.981 1 95.6 440 ILE A N 1
ATOM 3322 C CA . ILE A 1 440 ? 3.319 9.558 -12.842 1 95.6 440 ILE A CA 1
ATOM 3323 C C . ILE A 1 440 ? 3.663 10.914 -13.455 1 95.6 440 ILE A C 1
ATOM 3325 O O . ILE A 1 440 ? 2.82 11.543 -14.098 1 95.6 440 ILE A O 1
ATOM 3329 N N . THR A 1 441 ? 4.835 11.371 -13.225 1 95.61 441 THR A N 1
ATOM 3330 C CA . THR A 1 441 ? 5.35 12.604 -13.809 1 95.61 441 THR A CA 1
ATOM 3331 C C . THR A 1 441 ? 6.523 12.311 -14.74 1 95.61 441 THR A C 1
ATOM 3333 O O . THR A 1 441 ? 7.462 11.606 -14.363 1 95.61 441 THR A O 1
ATOM 3336 N N . SER A 1 442 ? 6.498 12.862 -15.933 1 95.45 442 SER A N 1
ATOM 3337 C CA . SER A 1 442 ? 7.589 12.709 -16.89 1 95.45 442 SER A CA 1
ATOM 3338 C C . SER A 1 442 ? 8.083 14.064 -17.387 1 95.45 442 SER A C 1
ATOM 3340 O O . SER A 1 442 ? 7.285 14.973 -17.624 1 95.45 442 SER A O 1
ATOM 3342 N N . GLN A 1 443 ? 9.393 14.165 -17.492 1 95.23 443 GLN A N 1
ATOM 3343 C CA . GLN A 1 443 ? 10.029 15.377 -17.995 1 95.23 443 GLN A CA 1
ATOM 3344 C C . GLN A 1 443 ? 11.131 15.045 -18.997 1 95.23 443 GLN A C 1
ATOM 3346 O O . GLN A 1 443 ? 11.919 14.123 -18.778 1 95.23 443 GLN A O 1
ATOM 3351 N N . ALA A 1 444 ? 11.149 15.718 -20.075 1 96.26 444 ALA A N 1
ATOM 3352 C CA . ALA A 1 444 ? 12.235 15.714 -21.051 1 96.26 444 ALA A CA 1
ATOM 3353 C C . ALA A 1 444 ? 12.717 17.133 -21.341 1 96.26 444 ALA A C 1
ATOM 3355 O O . ALA A 1 444 ? 11.908 18.035 -21.568 1 96.26 444 ALA A O 1
ATOM 3356 N N . SER A 1 445 ? 13.983 17.312 -21.238 1 95.54 445 SER A N 1
ATOM 3357 C CA . SER A 1 445 ? 14.461 18.68 -21.409 1 95.54 445 SER A CA 1
ATOM 3358 C C . SER A 1 445 ? 15.74 18.719 -22.238 1 95.54 445 SER A C 1
ATOM 3360 O O . SER A 1 445 ? 16.472 17.73 -22.306 1 95.54 445 SER A O 1
ATOM 3362 N N . ILE A 1 446 ? 15.991 19.832 -22.867 1 96.53 446 ILE A N 1
ATOM 3363 C CA . ILE A 1 446 ? 17.204 20.223 -23.577 1 96.53 446 ILE A CA 1
ATOM 3364 C C . ILE A 1 446 ? 17.719 21.551 -23.028 1 96.53 446 ILE A C 1
ATOM 3366 O O . ILE A 1 446 ? 16.953 22.507 -22.881 1 96.53 446 ILE A O 1
ATOM 3370 N N . SER A 1 447 ? 18.9 21.548 -22.598 1 95.3 447 SER A N 1
ATOM 3371 C CA . SER A 1 447 ? 19.491 22.77 -22.061 1 95.3 447 SER A CA 1
ATOM 3372 C C . SER A 1 447 ? 20.783 23.125 -22.788 1 95.3 447 SER A C 1
ATOM 3374 O O . SER A 1 447 ? 21.519 22.238 -23.226 1 95.3 447 SER A O 1
ATOM 3376 N N . TYR A 1 448 ? 21.021 24.342 -22.961 1 95.74 448 TYR A N 1
ATOM 3377 C CA . TYR A 1 448 ? 22.23 24.877 -23.577 1 95.74 448 TYR A CA 1
ATOM 3378 C C . TYR A 1 448 ? 22.836 25.981 -22.718 1 95.74 448 TYR A C 1
ATOM 3380 O O . TYR A 1 448 ? 22.198 27.008 -22.474 1 95.74 448 TYR A O 1
ATOM 3388 N N . LYS A 1 449 ? 23.978 25.758 -22.19 1 94.25 449 LYS A N 1
ATOM 3389 C CA . LYS A 1 449 ? 24.716 26.728 -21.385 1 94.25 449 LYS A CA 1
ATOM 3390 C C . LYS A 1 449 ? 26.097 26.995 -21.976 1 94.25 449 LYS A C 1
ATOM 3392 O O . LYS A 1 449 ? 26.893 26.07 -22.152 1 94.25 449 LYS A O 1
ATOM 3397 N N . ASN A 1 450 ? 26.35 28.251 -22.249 1 94.25 450 ASN A N 1
ATOM 3398 C CA . ASN A 1 450 ? 27.647 28.605 -22.814 1 94.25 450 ASN A CA 1
ATOM 3399 C C . ASN A 1 450 ? 27.983 30.073 -22.572 1 94.25 450 ASN A C 1
ATOM 3401 O O . ASN A 1 450 ? 27.096 30.876 -22.277 1 94.25 450 ASN A O 1
ATOM 3405 N N . THR A 1 451 ? 29.187 30.372 -22.564 1 94.3 451 THR A N 1
ATOM 3406 C CA . THR A 1 451 ? 29.699 31.734 -22.469 1 94.3 451 THR A CA 1
ATOM 3407 C C . THR A 1 451 ? 30.408 32.137 -23.759 1 94.3 451 THR A C 1
ATOM 3409 O O . THR A 1 451 ? 31.33 31.451 -24.207 1 94.3 451 THR A O 1
ATOM 3412 N N . PHE A 1 452 ? 29.976 33.261 -24.321 1 94.24 452 PHE A N 1
ATOM 3413 C CA . PHE A 1 452 ? 30.58 33.777 -25.544 1 94.24 452 PHE A CA 1
ATOM 3414 C C . PHE A 1 452 ? 31.368 35.051 -25.263 1 94.24 452 PHE A C 1
ATOM 3416 O O . PHE A 1 452 ? 30.902 35.926 -24.53 1 94.24 452 PHE A O 1
ATOM 3423 N N . ALA A 1 453 ? 32.591 35.22 -25.832 1 93.59 453 ALA A N 1
ATOM 3424 C CA . ALA A 1 453 ? 33.45 36.396 -25.728 1 93.59 453 ALA A CA 1
ATOM 3425 C C . ALA A 1 453 ? 33.652 36.801 -24.271 1 93.59 453 ALA A C 1
ATOM 3427 O O . ALA A 1 453 ? 33.696 37.992 -23.952 1 93.59 453 ALA A O 1
ATOM 3428 N N . GLU A 1 454 ? 33.564 35.889 -23.296 1 90.37 454 GLU A N 1
ATOM 3429 C CA . GLU A 1 454 ? 33.844 36.008 -21.868 1 90.37 454 GLU A CA 1
ATOM 3430 C C . GLU A 1 454 ? 32.811 36.891 -21.175 1 90.37 454 GLU A C 1
ATOM 3432 O O . GLU A 1 454 ? 32.772 36.961 -19.945 1 90.37 454 GLU A O 1
ATOM 3437 N N . LYS A 1 455 ? 31.953 37.518 -21.916 1 92.9 455 LYS A N 1
ATOM 3438 C CA . LYS A 1 455 ? 31.036 38.463 -21.285 1 92.9 455 LYS A CA 1
ATOM 3439 C C . LYS A 1 455 ? 29.588 38.002 -21.429 1 92.9 455 LYS A C 1
ATOM 3441 O O . LYS A 1 455 ? 28.712 38.452 -20.687 1 92.9 455 LYS A O 1
ATOM 3446 N N . HIS A 1 456 ? 29.306 37.223 -22.539 1 95.86 456 HIS A N 1
ATOM 3447 C CA . HIS A 1 456 ? 27.937 36.804 -22.817 1 95.86 456 HIS A CA 1
ATOM 3448 C C . HIS A 1 456 ? 27.669 35.403 -22.278 1 95.86 456 HIS A C 1
ATOM 3450 O O . HIS A 1 456 ? 28.047 34.41 -22.904 1 95.86 456 HIS A O 1
ATOM 3456 N N . LYS A 1 457 ? 27.018 35.255 -21.165 1 94.99 457 LYS A N 1
ATOM 3457 C CA . LYS A 1 457 ? 26.602 33.958 -20.639 1 94.99 457 LYS A CA 1
ATOM 3458 C C . LYS A 1 457 ? 25.155 33.652 -21.012 1 94.99 457 LYS A C 1
ATOM 3460 O O . LYS A 1 457 ? 24.264 34.476 -20.796 1 94.99 457 LYS A O 1
ATOM 3465 N N . VAL A 1 458 ? 24.974 32.498 -21.642 1 94.97 458 VAL A N 1
ATOM 3466 C CA . VAL A 1 458 ? 23.644 32.101 -22.094 1 94.97 458 VAL A CA 1
ATOM 3467 C C . VAL A 1 458 ? 23.256 30.771 -21.451 1 94.97 458 VAL A C 1
ATOM 3469 O O . VAL A 1 458 ? 24.081 29.86 -21.348 1 94.97 458 VAL A O 1
ATOM 3472 N N . ASP A 1 459 ? 22.074 30.696 -20.91 1 94.11 459 ASP A N 1
ATOM 3473 C CA . ASP A 1 459 ? 21.474 29.482 -20.365 1 94.11 459 ASP A CA 1
ATOM 3474 C C . ASP A 1 459 ? 20.057 29.283 -20.896 1 94.11 459 ASP A C 1
ATOM 3476 O O . ASP A 1 459 ? 19.141 30.022 -20.529 1 94.11 459 ASP A O 1
ATOM 3480 N N . LEU A 1 460 ? 19.847 28.324 -21.808 1 94.9 460 LEU A N 1
ATOM 3481 C CA . LEU A 1 460 ? 18.559 28.035 -22.429 1 94.9 460 LEU A CA 1
ATOM 3482 C C . LEU A 1 460 ? 18.032 26.676 -21.982 1 94.9 460 LEU A C 1
ATOM 3484 O O . LEU A 1 460 ? 18.803 25.725 -21.834 1 94.9 460 LEU A O 1
ATOM 3488 N N . LEU A 1 461 ? 16.733 26.635 -21.709 1 94.58 461 LEU A N 1
ATOM 3489 C CA . LEU A 1 461 ? 16.096 25.385 -21.312 1 94.58 461 LEU A CA 1
ATOM 3490 C C . LEU A 1 461 ? 14.756 25.209 -22.019 1 94.58 461 LEU A C 1
ATOM 3492 O O . LEU A 1 461 ? 13.973 26.157 -22.118 1 94.58 461 LEU A O 1
ATOM 3496 N N . ALA A 1 462 ? 14.508 24.093 -22.641 1 95.38 462 ALA A N 1
ATOM 3497 C CA . ALA A 1 462 ? 13.204 23.631 -23.108 1 95.38 462 ALA A CA 1
ATOM 3498 C C . ALA A 1 462 ? 12.818 22.313 -22.443 1 95.38 462 ALA A C 1
ATOM 3500 O O . ALA A 1 462 ? 13.636 21.394 -22.351 1 95.38 462 ALA A O 1
ATOM 3501 N N . LEU A 1 463 ? 11.582 22.264 -21.892 1 94.92 463 LEU A N 1
ATOM 3502 C CA . LEU A 1 463 ? 11.167 21.101 -21.114 1 94.92 463 LEU A CA 1
ATOM 3503 C C . LEU A 1 463 ? 9.705 20.761 -21.383 1 94.92 463 LEU A C 1
ATOM 3505 O O . LEU A 1 463 ? 8.862 21.655 -21.479 1 94.92 463 LEU A O 1
ATOM 3509 N N . ILE A 1 464 ? 9.4 19.533 -21.649 1 95.26 464 ILE A N 1
ATOM 3510 C CA . ILE A 1 464 ? 8.03 19.032 -21.69 1 95.26 464 ILE A CA 1
ATOM 3511 C C . ILE A 1 464 ? 7.739 18.223 -20.429 1 95.26 464 ILE A C 1
ATOM 3513 O O . ILE A 1 464 ? 8.552 17.394 -20.014 1 95.26 464 ILE A O 1
ATOM 3517 N N . GLU A 1 465 ? 6.606 18.47 -19.767 1 93.49 465 GLU A N 1
ATOM 3518 C CA . GLU A 1 465 ? 6.196 17.772 -18.552 1 93.49 465 GLU A CA 1
ATOM 3519 C C . GLU A 1 465 ? 4.796 17.182 -18.699 1 93.49 465 GLU A C 1
ATOM 3521 O O . GLU A 1 465 ? 3.893 17.838 -19.223 1 93.49 465 GLU A O 1
ATOM 3526 N N . THR A 1 466 ? 4.611 15.98 -18.316 1 94.46 466 THR A N 1
ATOM 3527 C CA . THR A 1 466 ? 3.3 15.345 -18.252 1 94.46 466 THR A CA 1
ATOM 3528 C C . THR A 1 466 ? 3.02 14.823 -16.845 1 94.46 466 THR A C 1
ATOM 3530 O O . THR A 1 466 ? 3.937 14.387 -16.146 1 94.46 466 THR A O 1
ATOM 3533 N N . ARG A 1 467 ? 1.755 14.869 -16.428 1 93.24 467 ARG A N 1
ATOM 3534 C CA . ARG A 1 467 ? 1.309 14.349 -15.139 1 93.24 467 ARG A CA 1
ATOM 3535 C C . ARG A 1 467 ? 0.037 13.522 -15.293 1 93.24 467 ARG A C 1
ATOM 3537 O O . ARG A 1 467 ? -0.958 14 -15.842 1 93.24 467 ARG A O 1
ATOM 3544 N N . ASP A 1 468 ? 0.093 12.322 -14.883 1 95.29 468 ASP A N 1
ATOM 3545 C CA . ASP A 1 468 ? -1.052 11.419 -14.829 1 95.29 468 ASP A CA 1
ATOM 3546 C C . ASP A 1 468 ? -1.392 11.049 -13.387 1 95.29 468 ASP A C 1
ATOM 3548 O O . ASP A 1 468 ? -0.571 10.458 -12.682 1 95.29 468 ASP A O 1
ATOM 3552 N N . TYR A 1 469 ? -2.648 11.416 -12.938 1 94.44 469 TYR A N 1
ATOM 3553 C CA . TYR A 1 469 ? -3.079 11.227 -11.557 1 94.44 469 TYR A CA 1
ATOM 3554 C C . TYR A 1 469 ? -4.35 10.389 -11.491 1 94.44 469 TYR A C 1
ATOM 3556 O O . TYR A 1 469 ? -5.352 10.719 -12.13 1 94.44 469 TYR A O 1
ATOM 3564 N N . LYS A 1 470 ? -4.318 9.297 -10.733 1 95.58 470 LYS A N 1
ATOM 3565 C CA . LYS A 1 470 ? -5.475 8.423 -10.554 1 95.58 470 LYS A CA 1
ATOM 3566 C C . LYS A 1 470 ? -5.729 8.144 -9.076 1 95.58 470 LYS A C 1
ATOM 3568 O O . LYS A 1 470 ? -4.786 7.996 -8.295 1 95.58 470 LYS A O 1
ATOM 3573 N N . THR A 1 471 ? -7.008 8.09 -8.688 1 95.52 471 THR A N 1
ATOM 3574 C CA . THR A 1 471 ? -7.395 7.819 -7.308 1 95.52 471 THR A CA 1
ATOM 3575 C C . THR A 1 471 ? -8.471 6.739 -7.249 1 95.52 471 THR A C 1
ATOM 3577 O O . THR A 1 471 ? -9.188 6.516 -8.228 1 95.52 471 THR A O 1
ATOM 3580 N N . ASN A 1 472 ? -8.537 5.985 -6.202 1 95.5 472 ASN A N 1
ATOM 3581 C CA . ASN A 1 472 ? -9.551 4.987 -5.88 1 95.5 472 ASN A CA 1
ATOM 3582 C C . ASN A 1 472 ? -9.794 4.9 -4.376 1 95.5 472 ASN A C 1
ATOM 3584 O O . ASN A 1 472 ? -8.852 4.974 -3.585 1 95.5 472 ASN A O 1
ATOM 3588 N N . LYS A 1 473 ? -11.076 4.861 -3.963 1 96.94 473 LYS A N 1
ATOM 3589 C CA . LYS A 1 473 ? -11.431 4.665 -2.561 1 96.94 473 LYS A CA 1
ATOM 3590 C C . LYS A 1 473 ? -12.678 3.796 -2.425 1 96.94 473 LYS A C 1
ATOM 3592 O O . LYS A 1 473 ? -13.562 3.832 -3.284 1 96.94 473 LYS A O 1
ATOM 3597 N N . PHE A 1 474 ? -12.842 3.049 -1.399 1 96.91 474 PHE A N 1
ATOM 3598 C CA . PHE A 1 474 ? -14.06 2.324 -1.059 1 96.91 474 PHE A CA 1
ATOM 3599 C C . PHE A 1 474 ? -14.104 2.008 0.431 1 96.91 474 PHE A C 1
ATOM 3601 O O . PHE A 1 474 ? -13.095 2.136 1.128 1 96.91 474 PHE A O 1
ATOM 3608 N N . SER A 1 475 ? -15.248 1.686 0.962 1 97.06 475 SER A N 1
ATOM 3609 C CA . SER A 1 475 ? -15.441 1.439 2.387 1 97.06 475 SER A CA 1
ATOM 3610 C C . SER A 1 475 ? -16.535 0.403 2.625 1 97.06 475 SER A C 1
ATOM 3612 O O . SER A 1 475 ? -17.362 0.153 1.746 1 97.06 475 SER A O 1
ATOM 3614 N N . ALA A 1 476 ? -16.521 -0.237 3.769 1 97.1 476 ALA A N 1
ATOM 3615 C CA . ALA A 1 476 ? -17.498 -1.199 4.273 1 97.1 476 ALA A CA 1
ATOM 3616 C C . ALA A 1 476 ? -17.837 -0.922 5.735 1 97.1 476 ALA A C 1
ATOM 3618 O O . ALA A 1 476 ? -16.958 -0.578 6.528 1 97.1 476 ALA A O 1
ATOM 3619 N N . SER A 1 477 ? -19.117 -0.999 6.049 1 95.78 477 SER A N 1
ATOM 3620 C CA . SER A 1 477 ? -19.569 -0.695 7.403 1 95.78 477 SER A CA 1
ATOM 3621 C C . SER A 1 477 ? -20.573 -1.731 7.897 1 95.78 477 SER A C 1
ATOM 3623 O O . SER A 1 477 ? -21.462 -2.146 7.15 1 95.78 477 SER A O 1
ATOM 3625 N N . GLY A 1 478 ? -20.409 -2.159 9.121 1 93.42 478 GLY A N 1
ATOM 3626 C CA . GLY A 1 478 ? -21.31 -3.074 9.804 1 93.42 478 GLY A CA 1
ATOM 3627 C C . GLY A 1 478 ? -21.661 -2.626 11.21 1 93.42 478 GLY A C 1
ATOM 3628 O O . GLY A 1 478 ? -20.95 -1.813 11.804 1 93.42 478 GLY A O 1
ATOM 3629 N N . LYS A 1 479 ? -22.829 -3.129 11.652 1 91.21 479 LYS A N 1
ATOM 3630 C CA . LYS A 1 479 ? -23.271 -2.789 13.002 1 91.21 479 LYS A CA 1
ATOM 3631 C C . LYS A 1 479 ? -23.534 -4.045 13.827 1 91.21 479 LYS A C 1
ATOM 3633 O O . LYS A 1 479 ? -23.447 -5.162 13.312 1 91.21 479 LYS A O 1
ATOM 3638 N N . ASP A 1 480 ? -23.713 -3.887 15.127 1 87.78 480 ASP A N 1
ATOM 3639 C CA . ASP A 1 480 ? -24.079 -4.928 16.083 1 87.78 480 ASP A CA 1
ATOM 3640 C C . ASP A 1 480 ? -22.954 -5.95 16.239 1 87.78 480 ASP A C 1
ATOM 3642 O O . ASP A 1 480 ? -23.187 -7.156 16.137 1 87.78 480 ASP A O 1
ATOM 3646 N N . ILE A 1 481 ? -21.871 -5.417 16.459 1 89.16 481 ILE A N 1
ATOM 3647 C CA . ILE A 1 481 ? -20.739 -6.28 16.782 1 89.16 481 ILE A CA 1
ATOM 3648 C C . ILE A 1 481 ? -20.825 -6.718 18.242 1 89.16 481 ILE A C 1
ATOM 3650 O O . ILE A 1 481 ? -20.693 -5.897 19.152 1 89.16 481 ILE A O 1
ATOM 3654 N N . PRO A 1 482 ? -20.946 -7.855 18.445 1 83.07 482 PRO A N 1
ATOM 3655 C CA . PRO A 1 482 ? -21.235 -8.312 19.807 1 83.07 482 PRO A CA 1
ATOM 3656 C C . PRO A 1 482 ? -20.067 -8.088 20.765 1 83.07 482 PRO A C 1
ATOM 3658 O O . PRO A 1 482 ? -20.279 -7.784 21.941 1 83.07 482 PRO A O 1
ATOM 3661 N N . PHE A 1 483 ? -18.755 -8.32 20.241 1 86.62 483 PHE A N 1
ATOM 3662 C CA . PHE A 1 483 ? -17.564 -8.172 21.07 1 86.62 483 PHE A CA 1
ATOM 3663 C C . PHE A 1 483 ? -16.654 -7.081 20.519 1 86.62 483 PHE A C 1
ATOM 3665 O O . PHE A 1 483 ? -15.974 -7.283 19.511 1 86.62 483 PHE A O 1
ATOM 3672 N N . PRO A 1 484 ? -16.578 -5.997 21.216 1 88.72 484 PRO A N 1
ATOM 3673 C CA . PRO A 1 484 ? -15.709 -4.928 20.72 1 88.72 484 PRO A CA 1
ATOM 3674 C C . PRO A 1 484 ? -14.236 -5.33 20.693 1 88.72 484 PRO A C 1
ATOM 3676 O O . PRO A 1 484 ? -13.43 -4.688 20.014 1 88.72 484 PRO A O 1
ATOM 3679 N N . GLN A 1 485 ? -13.882 -6.348 21.402 1 87.25 485 GLN A N 1
ATOM 3680 C CA . GLN A 1 485 ? -12.506 -6.833 21.428 1 87.25 485 GLN A CA 1
ATOM 3681 C C . GLN A 1 485 ? -12.159 -7.572 20.139 1 87.25 485 GLN A C 1
ATOM 3683 O O . GLN A 1 485 ? -10.985 -7.808 19.85 1 87.25 485 GLN A O 1
ATOM 3688 N N . LEU A 1 486 ? -13.214 -7.998 19.408 1 88.33 486 LEU A N 1
ATOM 3689 C CA . LEU A 1 486 ? -13.055 -8.626 18.1 1 88.33 486 LEU A CA 1
ATOM 3690 C C . LEU A 1 486 ? -13.712 -7.786 17.01 1 88.33 486 LEU A C 1
ATOM 3692 O O . LEU A 1 486 ? -14.658 -8.236 16.36 1 88.33 486 LEU A O 1
ATOM 3696 N N . PRO A 1 487 ? -13.166 -6.678 16.778 1 92.19 487 PRO A N 1
ATOM 3697 C CA . PRO A 1 487 ? -13.807 -5.733 15.86 1 92.19 487 PRO A CA 1
ATOM 3698 C C . PRO A 1 487 ? -13.562 -6.078 14.393 1 92.19 487 PRO A C 1
ATOM 3700 O O . PRO A 1 487 ? -12.762 -5.418 13.725 1 92.19 487 PRO A O 1
ATOM 3703 N N . GLU A 1 488 ? -14.331 -7.093 13.929 1 93.98 488 GLU A N 1
ATOM 3704 C CA . GLU A 1 488 ? -14.223 -7.526 12.539 1 93.98 488 GLU A CA 1
ATOM 3705 C C . GLU A 1 488 ? -15.563 -7.411 11.819 1 93.98 488 GLU A C 1
ATOM 3707 O O . GLU A 1 488 ? -16.613 -7.686 12.403 1 93.98 488 GLU A O 1
ATOM 3712 N N . LEU A 1 489 ? -15.523 -7.051 10.568 1 94.94 489 LEU A N 1
ATOM 3713 C CA . LEU A 1 489 ? -16.746 -6.905 9.787 1 94.94 489 LEU A CA 1
ATOM 3714 C C . LEU A 1 489 ? -17.489 -8.232 9.686 1 94.94 489 LEU A C 1
ATOM 3716 O O . LEU A 1 489 ? -18.721 -8.257 9.643 1 94.94 489 LEU A O 1
ATOM 3720 N N . ASP A 1 490 ? -16.783 -9.298 9.676 1 90.5 490 ASP A N 1
ATOM 3721 C CA . ASP A 1 490 ? -17.403 -10.617 9.603 1 90.5 490 ASP A CA 1
ATOM 3722 C C . ASP A 1 490 ? -18.194 -10.923 10.872 1 90.5 490 ASP A C 1
ATOM 3724 O O . ASP A 1 490 ? -18.996 -11.86 10.9 1 90.5 490 ASP A O 1
ATOM 3728 N N . GLN A 1 491 ? -17.914 -10.178 11.908 1 88.54 491 GLN A N 1
ATOM 3729 C CA . GLN A 1 491 ? -18.627 -10.37 13.167 1 88.54 491 GLN A CA 1
ATOM 3730 C C . GLN A 1 491 ? -19.866 -9.482 13.238 1 88.54 491 GLN A C 1
ATOM 3732 O O . GLN A 1 491 ? -20.672 -9.605 14.163 1 88.54 491 GLN A O 1
ATOM 3737 N N . ALA A 1 492 ? -19.984 -8.615 12.277 1 89.41 492 ALA A N 1
ATOM 3738 C CA . ALA A 1 492 ? -21.175 -7.769 12.265 1 89.41 492 ALA A CA 1
ATOM 3739 C C . ALA A 1 492 ? -22.426 -8.587 11.961 1 89.41 492 ALA A C 1
ATOM 3741 O O . ALA A 1 492 ? -22.459 -9.344 10.987 1 89.41 492 ALA A O 1
ATOM 3742 N N . THR A 1 493 ? -23.374 -8.431 12.711 1 83.82 493 THR A N 1
ATOM 3743 C CA . THR A 1 493 ? -24.598 -9.196 12.499 1 83.82 493 THR A CA 1
ATOM 3744 C C . THR A 1 493 ? -25.524 -8.475 11.524 1 83.82 493 THR A C 1
ATOM 3746 O O . THR A 1 493 ? -26.423 -9.088 10.944 1 83.82 493 THR A O 1
ATOM 3749 N N . THR A 1 494 ? -25.303 -7.179 11.42 1 84.16 494 THR A N 1
ATOM 3750 C CA . THR A 1 494 ? -26.137 -6.387 10.523 1 84.16 494 THR A CA 1
ATOM 3751 C C . THR A 1 494 ? -25.288 -5.408 9.717 1 84.16 494 THR A C 1
ATOM 3753 O O . THR A 1 494 ? -24.446 -4.703 10.276 1 84.16 494 THR A O 1
ATOM 3756 N N . PRO A 1 495 ? -25.566 -5.402 8.401 1 87.05 495 PRO A N 1
ATOM 3757 C CA . PRO A 1 495 ? -24.932 -4.311 7.657 1 87.05 495 PRO A CA 1
ATOM 3758 C C . PRO A 1 495 ? -25.432 -2.934 8.087 1 87.05 495 PRO A C 1
ATOM 3760 O O . PRO A 1 495 ? -26.579 -2.798 8.521 1 87.05 495 PRO A O 1
ATOM 3763 N N . ALA A 1 496 ? -24.582 -1.972 7.964 1 88.62 496 ALA A N 1
ATOM 3764 C CA . ALA A 1 496 ? -25.012 -0.603 8.237 1 88.62 496 ALA A CA 1
ATOM 3765 C C . ALA A 1 496 ? -26.08 -0.155 7.243 1 88.62 496 ALA A C 1
ATOM 3767 O O . ALA A 1 496 ? -26.352 -0.848 6.26 1 88.62 496 ALA A O 1
ATOM 3768 N N . ASP A 1 497 ? -26.685 0.947 7.536 1 81.07 497 ASP A N 1
ATOM 3769 C CA . ASP A 1 497 ? -27.697 1.481 6.63 1 81.07 497 ASP A CA 1
ATOM 3770 C C . ASP A 1 497 ? -27.094 1.812 5.267 1 81.07 497 ASP A C 1
ATOM 3772 O O . ASP A 1 497 ? -27.728 1.595 4.232 1 81.07 497 ASP A O 1
ATOM 3776 N N . LYS A 1 498 ? -25.931 2.36 5.329 1 86.56 498 LYS A N 1
ATOM 3777 C CA . LYS A 1 498 ? -25.094 2.528 4.144 1 86.56 498 LYS A CA 1
ATOM 3778 C C . LYS A 1 498 ? -23.819 1.696 4.249 1 86.56 498 LYS A C 1
ATOM 3780 O O . LYS A 1 498 ? -22.746 2.229 4.541 1 86.56 498 LYS A O 1
ATOM 3785 N N . PRO A 1 499 ? -23.941 0.521 3.929 1 93.35 499 PRO A N 1
ATOM 3786 C CA . PRO A 1 499 ? -22.866 -0.409 4.282 1 93.35 499 PRO A CA 1
ATOM 3787 C C . PRO A 1 499 ? -21.672 -0.319 3.335 1 93.35 499 PRO A C 1
ATOM 3789 O O . PRO A 1 499 ? -20.58 -0.791 3.664 1 93.35 499 PRO A O 1
ATOM 3792 N N . ILE A 1 500 ? -21.972 0.296 2.124 1 94.79 500 ILE A N 1
ATOM 3793 C CA . ILE A 1 500 ? -20.88 0.312 1.156 1 94.79 500 ILE A CA 1
ATOM 3794 C C . ILE A 1 500 ? -20.734 1.713 0.567 1 94.79 500 ILE A C 1
ATOM 3796 O O . ILE A 1 500 ? -21.687 2.496 0.567 1 94.79 500 ILE A O 1
ATOM 3800 N N . GLY A 1 501 ? -19.529 2.039 0.079 1 93.79 501 GLY A N 1
ATOM 3801 C CA . GLY A 1 501 ? -19.189 3.248 -0.654 1 93.79 501 GLY A CA 1
ATOM 3802 C C . GLY A 1 501 ? -17.879 3.138 -1.41 1 93.79 501 GLY A C 1
ATOM 3803 O O . GLY A 1 501 ? -16.967 2.426 -0.984 1 93.79 501 GLY A O 1
ATOM 3804 N N . GLY A 1 502 ? -17.9 3.824 -2.556 1 94.75 502 GLY A N 1
ATOM 3805 C CA . GLY A 1 502 ? -16.651 3.815 -3.302 1 94.75 502 GLY A CA 1
ATOM 3806 C C . GLY A 1 502 ? -16.718 4.616 -4.588 1 94.75 502 GLY A C 1
ATOM 3807 O O . GLY A 1 502 ? -17.773 4.697 -5.22 1 94.75 502 GLY A O 1
ATOM 3808 N N . SER A 1 503 ? -15.587 5.2 -4.955 1 94.73 503 SER A N 1
ATOM 3809 C CA . SER A 1 503 ? -15.464 5.985 -6.18 1 94.73 503 SER A CA 1
ATOM 3810 C C . SER A 1 503 ? -14.016 6.043 -6.655 1 94.73 503 SER A C 1
ATOM 3812 O O . SER A 1 503 ? -13.099 5.682 -5.915 1 94.73 503 SER A O 1
ATOM 3814 N N . SER A 1 504 ? -13.823 6.38 -7.917 1 94.25 504 SER A N 1
ATOM 3815 C CA . SER A 1 504 ? -12.507 6.597 -8.51 1 94.25 504 SER A CA 1
ATOM 3816 C C . SER A 1 504 ? -12.481 7.872 -9.346 1 94.25 504 SER A C 1
ATOM 3818 O O . SER A 1 504 ? -13.532 8.409 -9.701 1 94.25 504 SER A O 1
ATOM 3820 N N . ASP A 1 505 ? -11.276 8.379 -9.583 1 92.66 505 ASP A N 1
ATOM 3821 C CA . ASP A 1 505 ? -11.076 9.572 -10.399 1 92.66 505 ASP A CA 1
ATOM 3822 C C . ASP A 1 505 ? -9.731 9.525 -11.121 1 92.66 505 ASP A C 1
ATOM 3824 O O . ASP A 1 505 ? -8.861 8.723 -10.773 1 92.66 505 ASP A O 1
ATOM 3828 N N . ALA A 1 506 ? -9.652 10.369 -12.224 1 91.93 506 ALA A N 1
ATOM 3829 C CA . ALA A 1 506 ? -8.424 10.453 -13.011 1 91.93 506 ALA A CA 1
ATOM 3830 C C . ALA A 1 506 ? -8.243 11.85 -13.598 1 91.93 506 ALA A C 1
ATOM 3832 O O . ALA A 1 506 ? -9.221 12.519 -13.937 1 91.93 506 ALA A O 1
ATOM 3833 N N . SER A 1 507 ? -7.007 12.312 -13.665 1 91.19 507 SER A N 1
ATOM 3834 C CA . SER A 1 507 ? -6.663 13.589 -14.281 1 91.19 507 SER A CA 1
ATOM 3835 C C . SER A 1 507 ? -5.323 13.511 -15.003 1 91.19 507 SER A C 1
ATOM 3837 O O . SER A 1 507 ? -4.421 12.789 -14.574 1 91.19 507 SER A O 1
ATOM 3839 N N . ARG A 1 508 ? -5.233 14.29 -16.158 1 89.52 508 ARG A N 1
ATOM 3840 C CA . ARG A 1 508 ? -4.004 14.375 -16.941 1 89.52 508 ARG A CA 1
ATOM 3841 C C . ARG A 1 508 ? -3.708 15.817 -17.339 1 89.52 508 ARG A C 1
ATOM 3843 O O . ARG A 1 508 ? -4.618 16.566 -17.702 1 89.52 508 ARG A O 1
ATOM 3850 N N . LYS A 1 509 ? -2.501 16.205 -17.201 1 89.78 509 LYS A N 1
ATOM 3851 C CA . LYS A 1 509 ? -2.039 17.534 -17.589 1 89.78 509 LYS A CA 1
ATOM 3852 C C . LYS A 1 509 ? -0.721 17.456 -18.355 1 89.78 509 LYS A C 1
ATOM 3854 O O . LYS A 1 509 ? 0.085 16.553 -18.122 1 89.78 509 LYS A O 1
ATOM 3859 N N . VAL A 1 510 ? -0.527 18.453 -19.304 1 91.39 510 VAL A N 1
ATOM 3860 C CA . VAL A 1 510 ? 0.713 18.567 -20.065 1 91.39 510 VAL A CA 1
ATOM 3861 C C . VAL A 1 510 ? 1.173 20.023 -20.089 1 91.39 510 VAL A C 1
ATOM 3863 O O . VAL A 1 510 ? 0.349 20.94 -20.134 1 91.39 510 VAL A O 1
ATOM 3866 N N . GLY A 1 511 ? 2.467 20.27 -19.996 1 91.33 511 GLY A N 1
ATOM 3867 C CA . GLY A 1 511 ? 3.034 21.607 -20.069 1 91.33 511 GLY A CA 1
ATOM 3868 C C . GLY A 1 511 ? 4.339 21.661 -20.84 1 91.33 511 GLY A C 1
ATOM 3869 O O . GLY A 1 511 ? 5.164 20.75 -20.739 1 91.33 511 GLY A O 1
ATOM 3870 N N . LEU A 1 512 ? 4.482 22.665 -21.675 1 93.88 512 LEU A N 1
ATOM 3871 C CA . LEU A 1 512 ? 5.729 22.997 -22.356 1 93.88 512 LEU A CA 1
ATOM 3872 C C . LEU A 1 512 ? 6.384 24.22 -21.724 1 93.88 512 LEU A C 1
ATOM 3874 O O . LEU A 1 512 ? 5.774 25.289 -21.653 1 93.88 512 LEU A O 1
ATOM 3878 N N . VAL A 1 513 ? 7.573 24.069 -21.296 1 93.12 513 VAL A N 1
ATOM 3879 C CA . VAL A 1 513 ? 8.261 25.131 -20.569 1 93.12 513 VAL A CA 1
ATOM 3880 C C . VAL A 1 513 ? 9.478 25.597 -21.365 1 93.12 513 VAL A C 1
ATOM 3882 O O . VAL A 1 513 ? 10.193 24.782 -21.953 1 93.12 513 VAL A O 1
ATOM 3885 N N . PHE A 1 514 ? 9.743 26.815 -21.422 1 93.29 514 PHE A N 1
ATOM 3886 C CA . PHE A 1 514 ? 10.954 27.399 -21.987 1 93.29 514 PHE A CA 1
ATOM 3887 C C . PHE A 1 514 ? 11.525 28.465 -21.06 1 93.29 514 PHE A C 1
ATOM 3889 O O . PHE A 1 514 ? 10.775 29.205 -20.42 1 93.29 514 PHE A O 1
ATOM 3896 N N . ARG A 1 515 ? 12.758 28.56 -20.94 1 92.88 515 ARG A N 1
ATOM 3897 C CA . ARG A 1 515 ? 13.449 29.547 -20.116 1 92.88 515 ARG A CA 1
ATOM 3898 C C . ARG A 1 515 ? 14.761 29.978 -20.763 1 92.88 515 ARG A C 1
ATOM 3900 O O . ARG A 1 515 ? 15.498 29.147 -21.298 1 92.88 515 ARG A O 1
ATOM 3907 N N . GLY A 1 516 ? 15.019 31.21 -20.849 1 92.54 516 GLY A N 1
ATOM 3908 C CA . GLY A 1 516 ? 16.264 31.79 -21.325 1 92.54 516 GLY A CA 1
ATOM 3909 C C . GLY A 1 516 ? 16.851 32.812 -20.369 1 92.54 516 GLY A C 1
ATOM 3910 O O . GLY A 1 516 ? 16.145 33.705 -19.898 1 92.54 516 GLY A O 1
ATOM 3911 N N . GLN A 1 517 ? 18.028 32.647 -20.003 1 93.19 517 GLN A N 1
ATOM 3912 C CA . GLN A 1 517 ? 18.755 33.583 -19.152 1 93.19 517 GLN A CA 1
ATOM 3913 C C . GLN A 1 517 ? 19.964 34.163 -19.879 1 93.19 517 GLN A C 1
ATOM 3915 O O . GLN A 1 517 ? 20.679 33.443 -20.578 1 93.19 517 GLN A O 1
ATOM 3920 N N . TYR A 1 518 ? 20.129 35.416 -19.775 1 95 518 TYR A N 1
ATOM 3921 C CA . TYR A 1 518 ? 21.238 36.132 -20.396 1 95 518 TYR A CA 1
ATOM 3922 C C . TYR A 1 518 ? 21.926 37.048 -19.392 1 95 518 TYR A C 1
ATOM 3924 O O . TYR A 1 518 ? 21.271 37.851 -18.724 1 95 518 TYR A O 1
ATOM 3932 N N . ASN A 1 519 ? 23.137 36.861 -19.177 1 95.78 519 ASN A N 1
ATOM 3933 C CA . ASN A 1 519 ? 23.982 37.684 -18.318 1 95.78 519 ASN A CA 1
ATOM 3934 C C . ASN A 1 519 ? 25.089 38.371 -19.113 1 95.78 519 ASN A C 1
ATOM 3936 O O . ASN A 1 519 ? 25.972 37.706 -19.658 1 95.78 519 ASN A O 1
ATOM 3940 N N . TYR A 1 520 ? 25.09 39.702 -19.143 1 96.4 520 TYR A N 1
ATOM 3941 C CA . TYR A 1 520 ? 26.133 40.456 -19.828 1 96.4 520 TYR A CA 1
ATOM 3942 C C . TYR A 1 520 ? 27.117 41.056 -18.831 1 96.4 520 TYR A C 1
ATOM 3944 O O . TYR A 1 520 ? 26.778 41.989 -18.1 1 96.4 520 TYR A O 1
ATOM 3952 N N . ALA A 1 521 ? 28.325 40.552 -18.813 1 94.21 521 ALA A N 1
ATOM 3953 C CA . ALA A 1 521 ? 29.47 41.054 -18.056 1 94.21 521 ALA A CA 1
ATOM 3954 C C . ALA A 1 521 ? 29.175 41.064 -16.559 1 94.21 521 ALA A C 1
ATOM 3956 O O . ALA A 1 521 ? 29.674 41.923 -15.828 1 94.21 521 ALA A O 1
ATOM 3957 N N . ASP A 1 522 ? 28.164 40.258 -16.066 1 90.97 522 ASP A N 1
ATOM 3958 C CA . ASP A 1 522 ? 27.757 40.168 -14.667 1 90.97 522 ASP A CA 1
ATOM 3959 C C . ASP A 1 522 ? 27.164 41.489 -14.182 1 90.97 522 ASP A C 1
ATOM 3961 O O . ASP A 1 522 ? 27.238 41.81 -12.994 1 90.97 522 ASP A O 1
ATOM 3965 N N . LYS A 1 523 ? 26.704 42.377 -15.108 1 93.47 523 LYS A N 1
ATOM 3966 C CA . LYS A 1 523 ? 26.126 43.685 -14.813 1 93.47 523 LYS A CA 1
ATOM 3967 C C . LYS A 1 523 ? 24.641 43.721 -15.158 1 93.47 523 LYS A C 1
ATOM 3969 O O . LYS A 1 523 ? 23.823 44.179 -14.358 1 93.47 523 LYS A O 1
ATOM 3974 N N . TYR A 1 524 ? 24.362 43.222 -16.397 1 96.69 524 TYR A N 1
ATOM 3975 C CA . TYR A 1 524 ? 22.989 43.221 -16.887 1 96.69 524 TYR A CA 1
ATOM 3976 C C . TYR A 1 524 ? 22.452 41.799 -17 1 96.69 524 TYR A C 1
ATOM 3978 O O . TYR A 1 524 ? 23.018 40.97 -17.716 1 96.69 524 TYR A O 1
ATOM 3986 N N . LEU A 1 525 ? 21.427 41.581 -16.268 1 96.22 525 LEU A N 1
ATOM 3987 C CA . LEU A 1 525 ? 20.829 40.252 -16.217 1 96.22 525 LEU A CA 1
ATOM 3988 C C . LEU A 1 525 ? 19.426 40.264 -16.816 1 96.22 525 LEU A C 1
ATOM 3990 O O . LEU A 1 525 ? 18.642 41.179 -16.553 1 96.22 525 LEU A O 1
ATOM 3994 N N . PHE A 1 526 ? 19.145 39.292 -17.661 1 94.99 526 PHE A N 1
ATOM 3995 C CA . PHE A 1 526 ? 17.839 39.14 -18.293 1 94.99 526 PHE A CA 1
ATOM 3996 C C . PHE A 1 526 ? 17.379 37.688 -18.242 1 94.99 526 PHE A C 1
ATOM 3998 O O . PHE A 1 526 ? 18.174 36.771 -18.455 1 94.99 526 PHE A O 1
ATOM 4005 N N . GLU A 1 527 ? 16.123 37.483 -17.84 1 92.85 527 GLU A N 1
ATOM 4006 C CA . GLU A 1 527 ? 15.527 36.151 -17.886 1 92.85 527 GLU A CA 1
ATOM 4007 C C . GLU A 1 527 ? 14.133 36.191 -18.506 1 92.85 527 GLU A C 1
ATOM 4009 O O . GLU A 1 527 ? 13.338 37.082 -18.2 1 92.85 527 GLU A O 1
ATOM 4014 N N . PHE A 1 528 ? 13.887 35.362 -19.428 1 92.93 528 PHE A N 1
ATOM 4015 C CA . PHE A 1 528 ? 12.568 35.154 -20.015 1 92.93 528 PHE A CA 1
ATOM 4016 C C . PHE A 1 528 ? 12.142 33.696 -19.887 1 92.93 528 PHE A C 1
ATOM 4018 O O . PHE A 1 528 ? 12.952 32.788 -20.081 1 92.93 528 PHE A O 1
ATOM 4025 N N . SER A 1 529 ? 10.964 33.493 -19.394 1 91.01 529 SER A N 1
ATOM 4026 C CA . SER A 1 529 ? 10.425 32.141 -19.292 1 91.01 529 SER A CA 1
ATOM 4027 C C . SER A 1 529 ? 8.944 32.107 -19.653 1 91.01 529 SER A C 1
ATOM 4029 O O . SER A 1 529 ? 8.294 33.152 -19.73 1 91.01 529 SER A O 1
ATOM 4031 N N . GLY A 1 530 ? 8.453 30.971 -19.93 1 89.63 530 GLY A N 1
ATOM 4032 C CA . GLY A 1 530 ? 7.044 30.767 -20.226 1 89.63 530 GLY A CA 1
ATOM 4033 C C . GLY A 1 530 ? 6.633 29.307 -20.194 1 89.63 530 GLY A C 1
ATOM 4034 O O . GLY A 1 530 ? 7.483 28.416 -20.235 1 89.63 530 GLY A O 1
ATOM 4035 N N . ARG A 1 531 ? 5.379 29.165 -20.088 1 92.01 531 ARG A N 1
ATOM 4036 C CA . ARG A 1 531 ? 4.814 27.82 -20.14 1 92.01 531 ARG A CA 1
ATOM 4037 C C . ARG A 1 531 ? 3.525 27.798 -20.953 1 92.01 531 ARG A C 1
ATOM 4039 O O . ARG A 1 531 ? 2.771 28.774 -20.958 1 92.01 531 ARG A O 1
ATOM 4046 N N . TYR A 1 532 ? 3.36 26.772 -21.692 1 92.7 532 TYR A N 1
ATOM 4047 C CA . TYR A 1 532 ? 2.145 26.462 -22.437 1 92.7 532 TYR A CA 1
ATOM 4048 C C . TYR A 1 532 ? 1.478 25.204 -21.894 1 92.7 532 TYR A C 1
ATOM 4050 O O . TYR A 1 532 ? 1.865 24.087 -22.247 1 92.7 532 TYR A O 1
ATOM 4058 N N . ASP A 1 533 ? 0.377 25.428 -21.052 1 91.35 533 ASP A N 1
ATOM 4059 C CA . ASP A 1 533 ? -0.214 24.33 -20.293 1 91.35 533 ASP A CA 1
ATOM 4060 C C . ASP A 1 533 ? -1.558 23.913 -20.886 1 91.35 533 ASP A C 1
ATOM 4062 O O . ASP A 1 533 ? -2.329 24.758 -21.344 1 91.35 533 ASP A O 1
ATOM 4066 N N . GLY A 1 534 ? -1.803 22.61 -20.911 1 89.78 534 GLY A N 1
ATOM 4067 C CA . GLY A 1 534 ? -3.099 22.045 -21.252 1 89.78 534 GLY A CA 1
ATOM 4068 C C . GLY A 1 534 ? -3.794 21.391 -20.072 1 89.78 534 GLY A C 1
ATOM 4069 O O . GLY A 1 534 ? -3.172 20.643 -19.316 1 89.78 534 GLY A O 1
ATOM 4070 N N . SER A 1 535 ? -5.155 21.777 -19.91 1 88.74 535 SER A N 1
ATOM 4071 C CA . SER A 1 535 ? -5.937 21.233 -18.805 1 88.74 535 SER A CA 1
ATOM 4072 C C . SER A 1 535 ? -7.083 20.366 -19.313 1 88.74 535 SER A C 1
ATOM 4074 O O . SER A 1 535 ? -7.725 20.698 -20.312 1 88.74 535 SER A O 1
ATOM 4076 N N . TYR A 1 536 ? -7.394 19.305 -18.653 1 86.29 536 TYR A N 1
ATOM 4077 C CA . TYR A 1 536 ? -8.501 18.413 -18.977 1 86.29 536 TYR A CA 1
ATOM 4078 C C . TYR A 1 536 ? -9.838 19.046 -18.607 1 86.29 536 TYR A C 1
ATOM 4080 O O . TYR A 1 536 ? -10.895 18.562 -19.016 1 86.29 536 TYR A O 1
ATOM 4088 N N . LYS A 1 537 ? -9.92 20.091 -17.837 1 88.35 537 LYS A N 1
ATOM 4089 C CA . LYS A 1 537 ? -11.147 20.673 -17.3 1 88.35 537 LYS A CA 1
ATOM 4090 C C . LYS A 1 537 ? -11.838 21.553 -18.338 1 88.35 537 LYS A C 1
ATOM 4092 O O . LYS A 1 537 ? -13.014 21.892 -18.188 1 88.35 537 LYS A O 1
ATOM 4097 N N . PHE A 1 538 ? -11.162 21.881 -19.392 1 89.04 538 PHE A N 1
ATOM 4098 C CA . PHE A 1 538 ? -11.722 22.775 -20.399 1 89.04 538 PHE A CA 1
ATOM 4099 C C . PHE A 1 538 ? -11.905 22.049 -21.726 1 89.04 538 PHE A C 1
ATOM 4101 O O . PHE A 1 538 ? -11.204 21.076 -22.009 1 89.04 538 PHE A O 1
ATOM 4108 N N . ILE A 1 539 ? -12.924 22.621 -22.577 1 79.17 539 ILE A N 1
ATOM 4109 C CA . ILE A 1 539 ? -13.336 22 -23.831 1 79.17 539 ILE A CA 1
ATOM 4110 C C . ILE A 1 539 ? -12.182 22.038 -24.83 1 79.17 539 ILE A C 1
ATOM 4112 O O . ILE A 1 539 ? -11.46 23.034 -24.916 1 79.17 539 ILE A O 1
ATOM 4116 N N . GLY A 1 540 ? -11.836 21.082 -25.506 1 70.95 540 GLY A N 1
ATOM 4117 C CA . GLY A 1 540 ? -10.707 20.971 -26.416 1 70.95 540 GLY A CA 1
ATOM 4118 C C . GLY A 1 540 ? -11.005 21.509 -27.803 1 70.95 540 GLY A C 1
ATOM 4119 O O . GLY A 1 540 ? -10.089 21.874 -28.543 1 70.95 540 GLY A O 1
ATOM 4120 N N . ASN A 1 541 ? -12.236 21.639 -28.166 1 64.7 541 ASN A N 1
ATOM 4121 C CA . ASN A 1 541 ? -12.558 21.965 -29.551 1 64.7 541 ASN A CA 1
ATOM 4122 C C . ASN A 1 541 ? -12.759 23.466 -29.742 1 64.7 541 ASN A C 1
ATOM 4124 O O . ASN A 1 541 ? -13.055 23.921 -30.848 1 64.7 541 ASN A O 1
ATOM 4128 N N . VAL A 1 542 ? -12.749 24.127 -28.716 1 71.17 542 VAL A N 1
ATOM 4129 C CA . VAL A 1 542 ? -12.851 25.575 -28.856 1 71.17 542 VAL A CA 1
ATOM 4130 C C . VAL A 1 542 ? -11.482 26.214 -28.631 1 71.17 542 VAL A C 1
ATOM 4132 O O . VAL A 1 542 ? -10.869 26.027 -27.577 1 71.17 542 VAL A O 1
ATOM 4135 N N . SER A 1 543 ? -11.146 26.785 -29.554 1 68.93 543 SER A N 1
ATOM 4136 C CA . SER A 1 543 ? -9.799 27.344 -29.584 1 68.93 543 SER A CA 1
ATOM 4137 C C . SER A 1 543 ? -9.567 28.291 -28.411 1 68.93 543 SER A C 1
ATOM 4139 O O . SER A 1 543 ? -10.432 29.107 -28.085 1 68.93 543 SER A O 1
ATOM 4141 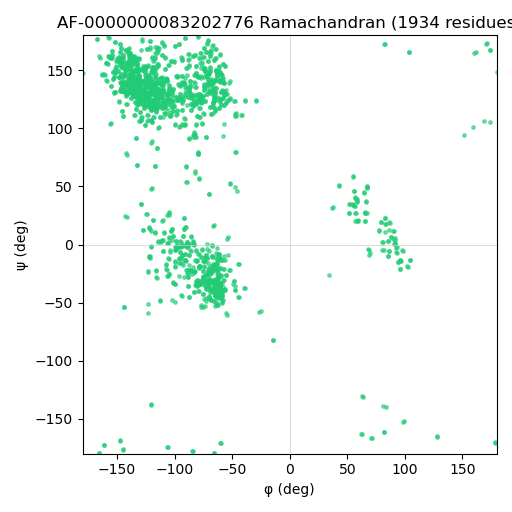N N . GLY A 1 544 ? -8.499 28.133 -27.718 1 73.05 544 GLY A N 1
ATOM 4142 C CA . GLY A 1 544 ? -7.991 29.072 -26.73 1 73.05 544 GLY A CA 1
ATOM 4143 C C . GLY A 1 544 ? -8.494 28.792 -25.327 1 73.05 544 GLY A C 1
ATOM 4144 O O . GLY A 1 544 ? -8.303 29.604 -24.42 1 73.05 544 GLY A O 1
ATOM 4145 N N . ARG A 1 545 ? -9.18 27.728 -25.191 1 84.85 545 ARG A N 1
ATOM 4146 C CA . ARG A 1 545 ? -9.727 27.515 -23.855 1 84.85 545 ARG A CA 1
ATOM 4147 C C . ARG A 1 545 ? -8.905 26.487 -23.085 1 84.85 545 ARG A C 1
ATOM 4149 O O . ARG A 1 545 ? -8.433 26.763 -21.98 1 84.85 545 ARG A O 1
ATOM 4156 N N . ARG A 1 546 ? -8.629 25.39 -23.712 1 88.15 546 ARG A N 1
ATOM 4157 C CA . ARG A 1 546 ? -7.949 24.286 -23.042 1 88.15 546 ARG A CA 1
ATOM 4158 C C . ARG A 1 546 ? -6.493 24.635 -22.752 1 88.15 546 ARG A C 1
ATOM 4160 O O . ARG A 1 546 ? -5.961 24.276 -21.7 1 88.15 546 ARG A O 1
ATOM 4167 N N . TRP A 1 547 ? -5.878 25.386 -23.699 1 90.39 547 TRP A N 1
ATOM 4168 C CA . TRP A 1 547 ? -4.457 25.706 -23.598 1 90.39 547 TRP A CA 1
ATOM 4169 C C . TRP A 1 547 ? -4.255 27.155 -23.168 1 90.39 547 TRP A C 1
ATOM 4171 O O . TRP A 1 547 ? -4.991 28.045 -23.6 1 90.39 547 TRP A O 1
ATOM 4181 N N . GLY A 1 548 ? -3.384 27.429 -22.222 1 88.38 548 GLY A N 1
ATOM 4182 C CA . GLY A 1 548 ? -3.011 28.761 -21.774 1 88.38 548 GLY A CA 1
ATOM 4183 C C . GLY A 1 548 ? -1.52 29.024 -21.859 1 88.38 548 GLY A C 1
ATOM 4184 O O . GLY A 1 548 ? -0.711 28.135 -21.585 1 88.38 548 GLY A O 1
ATOM 4185 N N . PHE A 1 549 ? -1.176 30.167 -22.321 1 91.47 549 PHE A N 1
ATOM 4186 C CA . PHE A 1 549 ? 0.214 30.605 -22.357 1 91.47 549 PHE A CA 1
ATOM 4187 C C . PHE A 1 549 ? 0.502 31.587 -21.227 1 91.47 549 PHE A C 1
ATOM 4189 O O . PHE A 1 549 ? -0.193 32.594 -21.081 1 91.47 549 PHE A O 1
ATOM 4196 N N . PHE A 1 550 ? 1.541 31.413 -20.483 1 91.29 550 PHE A N 1
ATOM 4197 C CA . PHE A 1 550 ? 1.876 32.199 -19.301 1 91.29 550 PHE A CA 1
ATOM 4198 C C . PHE A 1 550 ? 3.344 32.607 -19.321 1 91.29 550 PHE A C 1
ATOM 4200 O O . PHE A 1 550 ? 4.193 31.914 -18.757 1 91.29 550 PHE A O 1
ATOM 4207 N N . PRO A 1 551 ? 3.682 33.705 -19.832 1 92.47 551 PRO A N 1
ATOM 4208 C CA . PRO A 1 551 ? 5.058 34.192 -19.946 1 92.47 551 PRO A CA 1
ATOM 4209 C C . PRO A 1 551 ? 5.512 34.974 -18.715 1 92.47 551 PRO A C 1
ATOM 4211 O O . PRO A 1 551 ? 4.678 35.456 -17.944 1 92.47 551 PRO A O 1
ATOM 4214 N N . SER A 1 552 ? 6.756 35.099 -18.5 1 92.65 552 SER A N 1
ATOM 4215 C CA . SER A 1 552 ? 7.357 35.9 -17.438 1 92.65 552 SER A CA 1
ATOM 4216 C C . SER A 1 552 ? 8.684 36.503 -17.885 1 92.65 552 SER A C 1
ATOM 4218 O O . SER A 1 552 ? 9.376 35.934 -18.732 1 92.65 552 SER A O 1
ATOM 4220 N N . VAL A 1 553 ? 9.011 37.668 -17.429 1 94.43 553 VAL A N 1
ATOM 4221 C CA . VAL A 1 553 ? 10.263 38.359 -17.722 1 94.43 553 VAL A CA 1
ATOM 4222 C C . VAL A 1 553 ? 10.845 38.94 -16.436 1 94.43 553 VAL A C 1
ATOM 4224 O O . VAL A 1 553 ? 10.103 39.36 -15.545 1 94.43 553 VAL A O 1
ATOM 4227 N N . SER A 1 554 ? 12.071 38.889 -16.268 1 94.54 554 SER A N 1
ATOM 4228 C CA . SER A 1 554 ? 12.76 39.49 -15.131 1 94.54 554 SER A CA 1
ATOM 4229 C C . SER A 1 554 ? 14.044 40.188 -15.568 1 94.54 554 SER A C 1
ATOM 4231 O O . SER A 1 554 ? 14.759 39.693 -16.441 1 94.54 554 SER A O 1
ATOM 4233 N N . LEU A 1 555 ? 14.35 41.377 -15.024 1 96.21 555 LEU A N 1
ATOM 4234 C CA . LEU A 1 555 ? 15.531 42.189 -15.294 1 96.21 555 LEU A CA 1
ATOM 4235 C C . LEU A 1 555 ? 16.31 42.46 -14.012 1 96.21 555 LEU A C 1
ATOM 4237 O O . LEU A 1 555 ? 15.717 42.649 -12.948 1 96.21 555 LEU A O 1
ATOM 4241 N N . GLY A 1 556 ? 17.572 42.381 -14.098 1 96.16 556 GLY A N 1
ATOM 4242 C CA . GLY A 1 556 ? 18.469 42.734 -13.009 1 96.16 556 GLY A CA 1
ATOM 4243 C C . GLY A 1 556 ? 19.621 43.619 -13.448 1 96.16 556 GLY A C 1
ATOM 4244 O O . GLY A 1 556 ? 20.151 43.455 -14.549 1 96.16 556 GLY A O 1
ATOM 4245 N N . TRP A 1 557 ? 19.947 44.635 -12.636 1 97.21 557 TRP A N 1
ATOM 4246 C CA . TRP A 1 557 ? 21.053 45.557 -12.87 1 97.21 557 TRP A CA 1
ATOM 4247 C C . TRP A 1 557 ? 21.935 45.676 -11.632 1 97.21 557 TRP A C 1
ATOM 4249 O O . TRP A 1 557 ? 21.515 46.233 -10.614 1 97.21 557 TRP A O 1
ATOM 4259 N N . ARG A 1 558 ? 23.079 45.075 -11.767 1 95.79 558 ARG A N 1
ATOM 4260 C CA . ARG A 1 558 ? 24.044 45.216 -10.682 1 95.79 558 ARG A CA 1
ATOM 4261 C C . ARG A 1 558 ? 24.8 46.536 -10.79 1 95.79 558 ARG A C 1
ATOM 4263 O O . ARG A 1 558 ? 25.932 46.571 -11.278 1 95.79 558 ARG A O 1
ATOM 4270 N N . MET A 1 559 ? 24.35 47.452 -10.188 1 94.37 559 MET A N 1
ATOM 4271 C CA . MET A 1 559 ? 24.865 48.815 -10.283 1 94.37 559 MET A CA 1
ATOM 4272 C C . MET A 1 559 ? 26.256 48.915 -9.664 1 94.37 559 MET A C 1
ATOM 4274 O O . MET A 1 559 ? 27.069 49.74 -10.085 1 94.37 559 MET A O 1
ATOM 4278 N N . SER A 1 560 ? 26.508 48.135 -8.697 1 92.49 560 SER A N 1
ATOM 4279 C CA . SER A 1 560 ? 27.796 48.179 -8.012 1 92.49 560 SER A CA 1
ATOM 4280 C C . SER A 1 560 ? 28.938 47.824 -8.958 1 92.49 560 SER A C 1
ATOM 4282 O O . SER A 1 560 ? 30.1 48.124 -8.677 1 92.49 560 SER A O 1
ATOM 4284 N N . GLU A 1 561 ? 28.59 47.151 -10.027 1 92.01 561 GLU A N 1
ATOM 4285 C CA . GLU A 1 561 ? 29.621 46.735 -10.972 1 92.01 561 GLU A CA 1
ATOM 4286 C C . GLU A 1 561 ? 29.871 47.81 -12.026 1 92.01 561 GLU A C 1
ATOM 4288 O O . GLU A 1 561 ? 30.78 47.683 -12.848 1 92.01 561 GLU A O 1
ATOM 4293 N N . GLU A 1 562 ? 29.156 48.975 -11.991 1 94.38 562 GLU A N 1
ATOM 4294 C CA . GLU A 1 562 ? 29.374 50.079 -12.92 1 94.38 562 GLU A CA 1
ATOM 4295 C C . GLU A 1 562 ? 30.601 50.897 -12.527 1 94.38 562 GLU A C 1
ATOM 4297 O O . GLU A 1 562 ? 30.92 51.017 -11.343 1 94.38 562 GLU A O 1
ATOM 4302 N N . ASN A 1 563 ? 31.112 51.638 -13.5 1 92.37 563 ASN A N 1
ATOM 4303 C CA . ASN A 1 563 ? 32.305 52.441 -13.251 1 92.37 563 ASN A CA 1
ATOM 4304 C C . ASN A 1 563 ? 31.997 53.642 -12.362 1 92.37 563 ASN A C 1
ATOM 4306 O O . ASN A 1 563 ? 32.83 54.047 -11.549 1 92.37 563 ASN A O 1
ATOM 4310 N N . PHE A 1 564 ? 30.903 54.169 -12.499 1 92.99 564 PHE A N 1
ATOM 4311 C CA . PHE A 1 564 ? 30.57 55.363 -11.732 1 92.99 564 PHE A CA 1
ATOM 4312 C C . PHE A 1 564 ? 30.373 55.023 -10.259 1 92.99 564 PHE A C 1
ATOM 4314 O O . PHE A 1 564 ? 30.396 55.91 -9.403 1 92.99 564 PHE A O 1
ATOM 4321 N N . PHE A 1 565 ? 30.203 53.75 -9.941 1 92.25 565 PHE A N 1
ATOM 4322 C CA . PHE A 1 565 ? 29.957 53.313 -8.572 1 92.25 565 PHE A CA 1
ATOM 4323 C C . PHE A 1 565 ? 31.269 53.044 -7.845 1 92.25 565 PHE A C 1
ATOM 4325 O O . PHE A 1 565 ? 31.272 52.743 -6.649 1 92.25 565 PHE A O 1
ATOM 4332 N N . ALA A 1 566 ? 32.412 53.182 -8.337 1 88.48 566 ALA A N 1
ATOM 4333 C CA . ALA A 1 566 ? 33.737 52.825 -7.837 1 88.48 566 ALA A CA 1
ATOM 4334 C C . ALA A 1 566 ? 34.034 53.53 -6.517 1 88.48 566 ALA A C 1
ATOM 4336 O O . ALA A 1 566 ? 34.559 52.919 -5.583 1 88.48 566 ALA A O 1
ATOM 4337 N N . PRO A 1 567 ? 33.653 54.821 -6.353 1 89.39 567 PRO A N 1
ATOM 4338 C CA . PRO A 1 567 ? 33.982 55.483 -5.088 1 89.39 567 PRO A CA 1
ATOM 4339 C C . PRO A 1 567 ? 33.237 54.883 -3.898 1 89.39 567 PRO A C 1
ATOM 4341 O O . PRO A 1 567 ? 33.671 55.035 -2.753 1 89.39 567 PRO A O 1
ATOM 4344 N N . LEU A 1 568 ? 32.161 54.244 -4.112 1 91.62 568 LEU A N 1
ATOM 4345 C CA . LEU A 1 568 ? 31.317 53.724 -3.043 1 91.62 568 LEU A CA 1
ATOM 4346 C C . LEU A 1 568 ? 31.606 52.248 -2.79 1 91.62 568 LEU A C 1
ATOM 4348 O O . LEU A 1 568 ? 31.052 51.652 -1.864 1 91.62 568 LEU A O 1
ATOM 4352 N N . ARG A 1 569 ? 32.462 51.66 -3.471 1 88.19 569 ARG A N 1
ATOM 4353 C CA . ARG A 1 569 ? 32.697 50.22 -3.43 1 88.19 569 ARG A CA 1
ATOM 4354 C C . ARG A 1 569 ? 33.303 49.802 -2.095 1 88.19 569 ARG A C 1
ATOM 4356 O O . ARG A 1 569 ? 33.191 48.642 -1.693 1 88.19 569 ARG A O 1
ATOM 4363 N N . ASN A 1 570 ? 33.94 50.755 -1.399 1 87.93 570 ASN A N 1
ATOM 4364 C CA . ASN A 1 570 ? 34.496 50.421 -0.092 1 87.93 570 ASN A CA 1
ATOM 4365 C C . ASN A 1 570 ? 33.4 50.244 0.955 1 87.93 570 ASN A C 1
ATOM 4367 O O . ASN A 1 570 ? 33.571 49.494 1.917 1 87.93 570 ASN A O 1
ATOM 4371 N N . ALA A 1 571 ? 32.289 50.881 0.759 1 91.68 571 ALA A N 1
ATOM 4372 C CA . ALA A 1 571 ? 31.184 50.833 1.713 1 91.68 571 ALA A CA 1
ATOM 4373 C C . ALA A 1 571 ? 30.094 49.874 1.242 1 91.68 571 ALA A C 1
ATOM 4375 O O . ALA A 1 571 ? 29.362 49.308 2.057 1 91.68 571 ALA A O 1
ATOM 4376 N N . VAL A 1 572 ? 29.917 49.756 -0.112 1 93.66 572 VAL A N 1
ATOM 4377 C CA . VAL A 1 572 ? 28.858 48.938 -0.694 1 93.66 572 VAL A CA 1
ATOM 4378 C C . VAL A 1 572 ? 29.472 47.798 -1.504 1 93.66 572 VAL A C 1
ATOM 4380 O O . VAL A 1 572 ? 30.136 48.035 -2.516 1 93.66 572 VAL A O 1
ATOM 4383 N N . ASP A 1 573 ? 29.206 46.619 -0.986 1 90.46 573 ASP A N 1
ATOM 4384 C CA . ASP A 1 573 ? 29.775 45.444 -1.64 1 90.46 573 ASP A CA 1
ATOM 4385 C C . ASP A 1 573 ? 28.967 45.059 -2.877 1 90.46 573 ASP A C 1
ATOM 4387 O O . ASP A 1 573 ? 29.528 44.595 -3.872 1 90.46 573 ASP A O 1
ATOM 4391 N N . ASN A 1 574 ? 27.742 45.16 -2.769 1 92.11 574 ASN A N 1
ATOM 4392 C CA . ASN A 1 574 ? 26.844 44.788 -3.858 1 92.11 574 ASN A CA 1
ATOM 4393 C C . ASN A 1 574 ? 25.54 45.579 -3.805 1 92.11 574 ASN A C 1
ATOM 4395 O O . ASN A 1 574 ? 24.976 45.782 -2.728 1 92.11 574 ASN A O 1
ATOM 4399 N N . PHE A 1 575 ? 25.16 46.134 -4.875 1 95.09 575 PHE A N 1
ATOM 4400 C CA . PHE A 1 575 ? 23.862 46.779 -5.034 1 95.09 575 PHE A CA 1
ATOM 4401 C C . PHE A 1 575 ? 23.212 46.37 -6.351 1 95.09 575 PHE A C 1
ATOM 4403 O O . PHE A 1 575 ? 23.692 46.735 -7.426 1 95.09 575 PHE A O 1
ATOM 4410 N N . LYS A 1 576 ? 22.144 45.624 -6.256 1 95.83 576 LYS A N 1
ATOM 4411 C CA . LYS A 1 576 ? 21.452 45.105 -7.432 1 95.83 576 LYS A CA 1
ATOM 4412 C C . LYS A 1 576 ? 19.983 45.518 -7.432 1 95.83 576 LYS A C 1
ATOM 4414 O O . LYS A 1 576 ? 19.28 45.33 -6.438 1 95.83 576 LYS A O 1
ATOM 4419 N N . LEU A 1 577 ? 19.548 46.105 -8.541 1 96.64 577 LEU A N 1
ATOM 4420 C CA . LEU A 1 577 ? 18.134 46.384 -8.765 1 96.64 577 LEU A CA 1
ATOM 4421 C C . LEU A 1 577 ? 17.49 45.285 -9.604 1 96.64 577 LEU A C 1
ATOM 4423 O O . LEU A 1 577 ? 18.108 44.769 -10.538 1 96.64 577 LEU A O 1
ATOM 4427 N N . ARG A 1 578 ? 16.328 44.939 -9.181 1 95.55 578 ARG A N 1
ATOM 4428 C CA . ARG A 1 578 ? 15.628 43.891 -9.916 1 95.55 578 ARG A CA 1
ATOM 4429 C C . ARG A 1 578 ? 14.176 44.279 -10.173 1 95.55 578 ARG A C 1
ATOM 4431 O O . ARG A 1 578 ? 13.549 44.943 -9.344 1 95.55 578 ARG A O 1
ATOM 4438 N N . ALA A 1 579 ? 13.598 43.811 -11.253 1 96.31 579 ALA A N 1
ATOM 4439 C CA . ALA A 1 579 ? 12.192 43.95 -11.623 1 96.31 579 ALA A CA 1
ATOM 4440 C C . ALA A 1 579 ? 11.702 42.724 -12.388 1 96.31 579 ALA A C 1
ATOM 4442 O O . ALA A 1 579 ? 12.437 42.156 -13.199 1 96.31 579 ALA A O 1
ATOM 4443 N N . SER A 1 580 ? 10.505 42.342 -12.049 1 94.68 580 SER A N 1
ATOM 4444 C CA . SER A 1 580 ? 9.983 41.167 -12.739 1 94.68 580 SER A CA 1
ATOM 4445 C C . SER A 1 580 ? 8.485 41.297 -12.995 1 94.68 580 SER A C 1
ATOM 4447 O O . SER A 1 580 ? 7.788 42.022 -12.282 1 94.68 580 SER A O 1
ATOM 4449 N N . PHE A 1 581 ? 8.023 40.624 -13.99 1 93.61 581 PHE A N 1
ATOM 4450 C CA . PHE A 1 581 ? 6.626 40.476 -14.381 1 93.61 581 PHE A CA 1
ATOM 4451 C C . PHE A 1 581 ? 6.34 39.05 -14.837 1 93.61 581 PHE A C 1
ATOM 4453 O O . PHE A 1 581 ? 7.163 38.433 -15.516 1 93.61 581 PHE A O 1
ATOM 4460 N N . GLY A 1 582 ? 5.226 38.543 -14.407 1 91.3 582 GLY A N 1
ATOM 4461 C CA . GLY A 1 582 ? 4.851 37.213 -14.86 1 91.3 582 GLY A CA 1
ATOM 4462 C C . GLY A 1 582 ? 3.351 36.994 -14.892 1 91.3 582 GLY A C 1
ATOM 4463 O O . GLY A 1 582 ? 2.614 37.597 -14.109 1 91.3 582 GLY A O 1
ATOM 4464 N N . SER A 1 583 ? 2.954 36.119 -15.827 1 90.8 583 SER A N 1
ATOM 4465 C CA . SER A 1 583 ? 1.574 35.65 -15.904 1 90.8 583 SER A CA 1
ATOM 4466 C C . SER A 1 583 ? 1.463 34.188 -15.484 1 90.8 583 SER A C 1
ATOM 4468 O O . SER A 1 583 ? 2.279 33.357 -15.887 1 90.8 583 SER A O 1
ATOM 4470 N N . LEU A 1 584 ? 0.523 33.918 -14.646 1 88.88 584 LEU A N 1
ATOM 4471 C CA . LEU A 1 584 ? 0.311 32.561 -14.153 1 88.88 584 LEU A CA 1
ATOM 4472 C C . LEU A 1 584 ? -1.133 32.124 -14.371 1 88.88 584 LEU A C 1
ATOM 4474 O O . LEU A 1 584 ? -2.039 32.959 -14.417 1 88.88 584 LEU A O 1
ATOM 4478 N N . GLY A 1 585 ? -1.281 30.808 -14.522 1 85.36 585 GLY A N 1
ATOM 4479 C CA . GLY A 1 585 ? -2.614 30.254 -14.694 1 85.36 585 GLY A CA 1
ATOM 4480 C C . GLY A 1 585 ? -3.014 29.304 -13.581 1 85.36 585 GLY A C 1
ATOM 4481 O O . GLY A 1 585 ? -2.155 28.696 -12.938 1 85.36 585 GLY A O 1
ATOM 4482 N N . ASP A 1 586 ? -4.367 29.188 -13.314 1 86.6 586 ASP A N 1
ATOM 4483 C CA . ASP A 1 586 ? -4.946 28.258 -12.35 1 86.6 586 ASP A CA 1
ATOM 4484 C C . ASP A 1 586 ? -6.269 27.691 -12.86 1 86.6 586 ASP A C 1
ATOM 4486 O O . ASP A 1 586 ? -7.088 28.422 -13.422 1 86.6 586 ASP A O 1
ATOM 4490 N N . ASP A 1 587 ? -6.425 26.421 -12.761 1 87.35 587 ASP A N 1
ATOM 4491 C CA . ASP A 1 587 ? -7.675 25.807 -13.198 1 87.35 587 ASP A CA 1
ATOM 4492 C C . ASP A 1 587 ? -8.397 25.138 -12.031 1 87.35 587 ASP A C 1
ATOM 4494 O O . ASP A 1 587 ? -9.305 24.33 -12.236 1 87.35 587 ASP A O 1
ATOM 4498 N N . SER A 1 588 ? -8.011 25.322 -10.801 1 82.92 588 SER A N 1
ATOM 4499 C CA . SER A 1 588 ? -8.483 24.563 -9.647 1 82.92 588 SER A CA 1
ATOM 4500 C C . SER A 1 588 ? -9.892 24.985 -9.246 1 82.92 588 SER A C 1
ATOM 4502 O O . SER A 1 588 ? -10.579 24.264 -8.52 1 82.92 588 SER A O 1
ATOM 4504 N N . GLY A 1 589 ? -10.444 26.024 -9.657 1 83.46 589 GLY A N 1
ATOM 4505 C CA . GLY A 1 589 ? -11.694 26.566 -9.149 1 83.46 589 GLY A CA 1
ATOM 4506 C C . GLY A 1 589 ? -12.919 25.958 -9.805 1 83.46 589 GLY A C 1
ATOM 4507 O O . GLY A 1 589 ? -14.044 26.395 -9.557 1 83.46 589 GLY A O 1
ATOM 4508 N N . SER A 1 590 ? -12.722 24.936 -10.632 1 85.21 590 SER A N 1
ATOM 4509 C CA . SER A 1 590 ? -13.864 24.29 -11.271 1 85.21 590 SER A CA 1
ATOM 4510 C C . SER A 1 590 ? -13.789 22.773 -11.136 1 85.21 590 SER A C 1
ATOM 4512 O O . SER A 1 590 ? -12.711 22.217 -10.915 1 85.21 590 SER A O 1
ATOM 4514 N N . ALA A 1 591 ? -15.053 22.213 -11.322 1 85.26 591 ALA A N 1
ATOM 4515 C CA . ALA A 1 591 ? -15.132 20.754 -11.32 1 85.26 591 ALA A CA 1
ATOM 4516 C C . ALA A 1 591 ? -14.615 20.176 -12.634 1 85.26 591 ALA A C 1
ATOM 4518 O O . ALA A 1 591 ? -14.49 20.893 -13.629 1 85.26 591 ALA A O 1
ATOM 4519 N N . ALA A 1 592 ? -14.212 18.966 -12.563 1 86.68 592 ALA A N 1
ATOM 4520 C CA . ALA A 1 592 ? -13.798 18.27 -13.779 1 86.68 592 ALA A CA 1
ATOM 4521 C C . ALA A 1 592 ? -14.921 18.257 -14.813 1 86.68 592 ALA A C 1
ATOM 4523 O O . ALA A 1 592 ? -16.09 18.07 -14.467 1 86.68 592 ALA A O 1
ATOM 4524 N N . TYR A 1 593 ? -14.628 18.614 -16.077 1 87.19 593 TYR A N 1
ATOM 4525 C CA . TYR A 1 593 ? -15.521 18.53 -17.227 1 87.19 593 TYR A CA 1
ATOM 4526 C C . TYR A 1 593 ? -16.679 19.512 -17.091 1 87.19 593 TYR A C 1
ATOM 4528 O O . TYR A 1 593 ? -17.785 19.246 -17.566 1 87.19 593 TYR A O 1
ATOM 4536 N N . ALA A 1 594 ? -16.486 20.556 -16.393 1 89.88 594 ALA A N 1
ATOM 4537 C CA . ALA A 1 594 ? -17.532 21.553 -16.181 1 89.88 594 ALA A CA 1
ATOM 4538 C C . ALA A 1 594 ? -17.967 22.181 -17.502 1 89.88 594 ALA A C 1
ATOM 4540 O O . ALA A 1 594 ? -18.982 22.88 -17.559 1 89.88 594 ALA A O 1
ATOM 4541 N N . PHE A 1 595 ? -17.251 21.885 -18.595 1 89.72 595 PHE A N 1
ATOM 4542 C CA . PHE A 1 595 ? -17.652 22.333 -19.924 1 89.72 595 PHE A CA 1
ATOM 4543 C C . PHE A 1 595 ? -18.761 21.448 -20.481 1 89.72 595 PHE A C 1
ATOM 4545 O O . PHE A 1 595 ? -19.37 21.776 -21.502 1 89.72 595 PHE A O 1
ATOM 4552 N N . LEU A 1 596 ? -19.061 20.358 -19.798 1 89.74 596 LEU A N 1
ATOM 4553 C CA . LEU A 1 596 ? -20.178 19.471 -20.104 1 89.74 596 LEU A CA 1
ATOM 4554 C C . LEU A 1 596 ? -21.214 19.495 -18.985 1 89.74 596 LEU A C 1
ATOM 4556 O O . LEU A 1 596 ? -20.888 19.808 -17.838 1 89.74 596 LEU A O 1
ATOM 4560 N N . SER A 1 597 ? -22.393 19.193 -19.347 1 91.08 597 SER A N 1
ATOM 4561 C CA . SER A 1 597 ? -23.372 18.921 -18.3 1 91.08 597 SER A CA 1
ATOM 4562 C C . SER A 1 597 ? -23.172 17.532 -17.703 1 91.08 597 SER A C 1
ATOM 4564 O O . SER A 1 597 ? -23.032 16.551 -18.436 1 91.08 597 SER A O 1
ATOM 4566 N N . THR A 1 598 ? -22.988 17.528 -16.491 1 88.27 598 THR A N 1
ATOM 4567 C CA . THR A 1 598 ? -22.787 16.243 -15.83 1 88.27 598 THR A CA 1
ATOM 4568 C C . THR A 1 598 ? -24.053 15.806 -15.099 1 88.27 598 THR A C 1
ATOM 4570 O O . THR A 1 598 ? -24.942 16.622 -14.845 1 88.27 598 THR A O 1
ATOM 4573 N N . PHE A 1 599 ? -24.141 14.479 -14.874 1 84.59 599 PHE A N 1
ATOM 4574 C CA . PHE A 1 599 ? -25.277 13.88 -14.183 1 84.59 599 PHE A CA 1
ATOM 4575 C C . PHE A 1 599 ? -24.82 13.135 -12.934 1 84.59 599 PHE A C 1
ATOM 4577 O O . PHE A 1 599 ? -23.712 12.594 -12.898 1 84.59 599 PHE A O 1
ATOM 4584 N N . SER A 1 600 ? -25.549 13.22 -11.855 1 80.21 600 SER A N 1
ATOM 4585 C CA . SER A 1 600 ? -25.292 12.455 -10.639 1 80.21 600 SER A CA 1
ATOM 4586 C C . SER A 1 600 ? -26.574 11.839 -10.092 1 80.21 600 SER A C 1
ATOM 4588 O O . SER A 1 600 ? -27.675 12.287 -10.42 1 80.21 600 SER A O 1
ATOM 4590 N N . ASN A 1 601 ? -26.405 10.748 -9.305 1 73.75 601 ASN A N 1
ATOM 4591 C CA . ASN A 1 601 ? -27.537 10.134 -8.619 1 73.75 601 ASN A CA 1
ATOM 4592 C C . ASN A 1 601 ? -28.137 11.074 -7.577 1 73.75 601 ASN A C 1
ATOM 4594 O O . ASN A 1 601 ? -27.407 11.779 -6.878 1 73.75 601 ASN A O 1
ATOM 4598 N N . VAL A 1 602 ? -29.372 11.217 -7.624 1 65.32 602 VAL A N 1
ATOM 4599 C CA . VAL A 1 602 ? -30.035 11.986 -6.576 1 65.32 602 VAL A CA 1
ATOM 4600 C C . VAL A 1 602 ? -30.205 11.12 -5.329 1 65.32 602 VAL A C 1
ATOM 4602 O O . VAL A 1 602 ? -30.949 10.137 -5.345 1 65.32 602 VAL A O 1
ATOM 4605 N N . SER A 1 603 ? -29.197 10.868 -4.452 1 56.52 603 SER A N 1
ATOM 4606 C CA . SER A 1 603 ? -29.158 9.903 -3.358 1 56.52 603 SER A CA 1
ATOM 4607 C C . SER A 1 603 ? -30.208 10.224 -2.3 1 56.52 603 SER A C 1
ATOM 4609 O O . SER A 1 603 ? -30.675 9.332 -1.59 1 56.52 603 SER A O 1
ATOM 4611 N N . THR A 1 604 ? -30.49 11.455 -1.788 1 55.88 604 THR A N 1
ATOM 4612 C CA . THR A 1 604 ? -31.178 11.722 -0.53 1 55.88 604 THR A CA 1
ATOM 4613 C C . THR A 1 604 ? -32.691 11.654 -0.716 1 55.88 604 THR A C 1
ATOM 4615 O O . THR A 1 604 ? -33.435 11.495 0.254 1 55.88 604 THR A O 1
ATOM 4618 N N . ALA A 1 605 ? -33.294 11.863 -2.019 1 59.58 605 ALA A N 1
ATOM 4619 C CA . ALA A 1 605 ? -34.743 11.868 -2.2 1 59.58 605 ALA A CA 1
ATOM 4620 C C . ALA A 1 605 ? -35.128 11.314 -3.569 1 59.58 605 ALA A C 1
ATOM 4622 O O . ALA A 1 605 ? -34.338 11.375 -4.514 1 59.58 605 ALA A O 1
ATOM 4623 N N . PRO A 1 606 ? -36.198 10.354 -3.416 1 68.98 606 PRO A N 1
ATOM 4624 C CA . PRO A 1 606 ? -36.661 9.95 -4.745 1 68.98 606 PRO A CA 1
ATOM 4625 C C . PRO A 1 606 ? -36.692 11.111 -5.737 1 68.98 606 PRO A C 1
ATOM 4627 O O . PRO A 1 606 ? -37.09 12.223 -5.379 1 68.98 606 PRO A O 1
ATOM 4630 N N . SER A 1 607 ? -35.984 10.918 -6.812 1 71.45 607 SER A N 1
ATOM 4631 C CA . SER A 1 607 ? -35.926 11.937 -7.855 1 71.45 607 SER A CA 1
ATOM 4632 C C . SER A 1 607 ? -37.3 12.172 -8.475 1 71.45 607 SER A C 1
ATOM 4634 O O . SER A 1 607 ? -37.593 13.272 -8.949 1 71.45 607 SER A O 1
ATOM 4636 N N . VAL A 1 608 ? -38.09 11.038 -8.5 1 75.94 608 VAL A N 1
ATOM 4637 C CA . VAL A 1 608 ? -39.416 11.108 -9.105 1 75.94 608 VAL A CA 1
ATOM 4638 C C . VAL A 1 608 ? -40.326 10.053 -8.481 1 75.94 608 VAL A C 1
ATOM 4640 O O . VAL A 1 608 ? -39.846 9.072 -7.907 1 75.94 608 VAL A O 1
ATOM 4643 N N . VAL A 1 609 ? -41.472 10.416 -8.321 1 80.86 609 VAL A N 1
ATOM 4644 C CA . VAL A 1 609 ? -42.466 9.43 -7.911 1 80.86 609 VAL A CA 1
ATOM 4645 C C . VAL A 1 609 ? -43.159 8.852 -9.144 1 80.86 609 VAL A C 1
ATOM 4647 O O . VAL A 1 609 ? -43.813 9.579 -9.894 1 80.86 609 VAL A O 1
ATOM 4650 N N . LEU A 1 610 ? -42.745 7.701 -9.425 1 78.52 610 LEU A N 1
ATOM 4651 C CA . LEU A 1 610 ? -43.407 6.996 -10.516 1 78.52 610 LEU A CA 1
ATOM 4652 C C . LEU A 1 610 ? -44.316 5.895 -9.98 1 78.52 610 LEU A C 1
ATOM 4654 O O . LEU A 1 610 ? -43.876 5.045 -9.202 1 78.52 610 LEU A O 1
ATOM 4658 N N . GLY A 1 611 ? -45.506 5.885 -10.415 1 84.93 611 GLY A N 1
ATOM 4659 C CA . GLY A 1 611 ? -46.456 4.891 -9.943 1 84.93 611 GLY A CA 1
ATOM 4660 C C . GLY A 1 611 ? -46.635 4.904 -8.436 1 84.93 611 GLY A C 1
ATOM 4661 O O . GLY A 1 611 ? -46.828 3.854 -7.82 1 84.93 611 GLY A O 1
ATOM 4662 N N . GLY A 1 612 ? -46.395 6.063 -7.855 1 81.67 612 GLY A N 1
ATOM 4663 C CA . GLY A 1 612 ? -46.583 6.22 -6.422 1 81.67 612 GLY A CA 1
ATOM 4664 C C . GLY A 1 612 ? -45.369 5.807 -5.612 1 81.67 612 GLY A C 1
ATOM 4665 O O . GLY A 1 612 ? -45.393 5.856 -4.38 1 81.67 612 GLY A O 1
ATOM 4666 N N . VAL A 1 613 ? -44.421 5.281 -6.38 1 79.03 613 VAL A N 1
ATOM 4667 C CA . VAL A 1 613 ? -43.209 4.847 -5.693 1 79.03 613 VAL A CA 1
ATOM 4668 C C . VAL A 1 613 ? -42.056 5.788 -6.034 1 79.03 613 VAL A C 1
ATOM 4670 O O . VAL A 1 613 ? -41.843 6.12 -7.203 1 79.03 613 VAL A O 1
ATOM 4673 N N . GLY A 1 614 ? -41.444 6.351 -5.014 1 75.97 614 GLY A N 1
ATOM 4674 C CA . GLY A 1 614 ? -40.248 7.151 -5.227 1 75.97 614 GLY A CA 1
ATOM 4675 C C . GLY A 1 614 ? -39.139 6.39 -5.929 1 75.97 614 GLY A C 1
ATOM 4676 O O . GLY A 1 614 ? -38.86 5.238 -5.592 1 75.97 614 GLY A O 1
ATOM 4677 N N . GLN A 1 615 ? -38.782 6.932 -7.069 1 74.49 615 GLN A N 1
ATOM 4678 C CA . GLN A 1 615 ? -37.697 6.342 -7.847 1 74.49 615 GLN A CA 1
ATOM 4679 C C . GLN A 1 615 ? -36.442 7.208 -7.785 1 74.49 615 GLN A C 1
ATOM 4681 O O . GLN A 1 615 ? -36.527 8.437 -7.819 1 74.49 615 GLN A O 1
ATOM 4686 N N . ASN A 1 616 ? -35.401 6.5 -7.452 1 71.39 616 ASN A N 1
ATOM 4687 C CA . ASN A 1 616 ? -34.124 7.188 -7.607 1 71.39 616 ASN A CA 1
ATOM 4688 C C . ASN A 1 616 ? -33.752 7.355 -9.078 1 71.39 616 ASN A C 1
ATOM 4690 O O . ASN A 1 616 ? -34.226 6.603 -9.932 1 71.39 616 ASN A O 1
ATOM 4694 N N . GLY A 1 617 ? -33.296 8.452 -9.411 1 75.49 617 GLY A N 1
ATOM 4695 C CA . GLY A 1 617 ? -32.897 8.709 -10.785 1 75.49 617 GLY A CA 1
ATOM 4696 C C . GLY A 1 617 ? -31.621 9.522 -10.895 1 75.49 617 GLY A C 1
ATOM 4697 O O . GLY A 1 617 ? -31.001 9.853 -9.882 1 75.49 617 GLY A O 1
ATOM 4698 N N . ILE A 1 618 ? -31.05 9.636 -12.029 1 79.34 618 ILE A N 1
ATOM 4699 C CA . ILE A 1 618 ? -29.898 10.46 -12.375 1 79.34 618 ILE A CA 1
ATOM 4700 C C . ILE A 1 618 ? -30.37 11.808 -12.914 1 79.34 618 ILE A C 1
ATOM 4702 O O . ILE A 1 618 ? -31.249 11.865 -13.778 1 79.34 618 ILE A O 1
ATOM 4706 N N . MET A 1 619 ? -29.912 12.834 -12.233 1 81.15 619 MET A N 1
ATOM 4707 C CA . MET A 1 619 ? -30.271 14.181 -12.668 1 81.15 619 MET A CA 1
ATOM 4708 C C . MET A 1 619 ? -29.025 15 -12.987 1 81.15 619 MET A C 1
ATOM 4710 O O . MET A 1 619 ? -27.914 14.621 -12.61 1 81.15 619 MET A O 1
ATOM 4714 N N . THR A 1 620 ? -29.312 16.122 -13.579 1 84.04 620 THR A N 1
ATOM 4715 C CA . THR A 1 620 ? -28.22 17.041 -13.881 1 84.04 620 THR A CA 1
ATOM 4716 C C . THR A 1 620 ? -27.604 17.589 -12.597 1 84.04 620 THR A C 1
ATOM 4718 O O . THR A 1 620 ? -28.307 18.153 -11.756 1 84.04 620 THR A O 1
ATOM 4721 N N . SER A 1 621 ? -26.48 17.33 -12.252 1 84.2 621 SER A N 1
ATOM 4722 C CA . SER A 1 621 ? -25.759 17.805 -11.075 1 84.2 621 SER A CA 1
ATOM 4723 C C . SER A 1 621 ? -24.971 19.073 -11.385 1 84.2 621 SER A C 1
ATOM 4725 O O . SER A 1 621 ? -24.629 19.835 -10.478 1 84.2 621 SER A O 1
ATOM 4727 N N . LEU A 1 622 ? -24.522 19.303 -12.691 1 89.88 622 LEU A N 1
ATOM 4728 C CA . LEU A 1 622 ? -23.787 20.472 -13.161 1 89.88 622 LEU A CA 1
ATOM 4729 C C . LEU A 1 622 ? -24.26 20.889 -14.55 1 89.88 622 LEU A C 1
ATOM 4731 O O . LEU A 1 622 ? -24.46 20.041 -15.423 1 89.88 622 LEU A O 1
ATOM 4735 N N . VAL A 1 623 ? -24.563 22.207 -14.693 1 93.18 623 VAL A N 1
ATOM 4736 C CA . VAL A 1 623 ? -24.906 22.752 -16.002 1 93.18 623 VAL A CA 1
ATOM 4737 C C . VAL A 1 623 ? -23.645 23.263 -16.696 1 93.18 623 VAL A C 1
ATOM 4739 O O . VAL A 1 623 ? -22.877 24.032 -16.113 1 93.18 623 VAL A O 1
ATOM 4742 N N . ALA A 1 624 ? -23.505 22.971 -17.925 1 92.3 624 ALA A N 1
ATOM 4743 C CA . ALA A 1 624 ? -22.272 23.165 -18.683 1 92.3 624 ALA A CA 1
ATOM 4744 C C . ALA A 1 624 ? -22.011 24.647 -18.936 1 92.3 624 ALA A C 1
ATOM 4746 O O . ALA A 1 624 ? -22.949 25.429 -19.108 1 92.3 624 ALA A O 1
ATOM 4747 N N . ASN A 1 625 ? -20.781 25.104 -18.886 1 92.33 625 ASN A N 1
ATOM 4748 C CA . ASN A 1 625 ? -20.263 26.366 -19.404 1 92.33 625 ASN A CA 1
ATOM 4749 C C . ASN A 1 625 ? -19.081 26.144 -20.342 1 92.33 625 ASN A C 1
ATOM 4751 O O . ASN A 1 625 ? -17.94 26.017 -19.892 1 92.33 625 ASN A O 1
ATOM 4755 N N . GLU A 1 626 ? -19.276 26.229 -21.545 1 90.36 626 GLU A N 1
ATOM 4756 C CA . GLU A 1 626 ? -18.258 25.948 -22.554 1 90.36 626 GLU A CA 1
ATOM 4757 C C . GLU A 1 626 ? -17.254 27.092 -22.659 1 90.36 626 GLU A C 1
ATOM 4759 O O . GLU A 1 626 ? -16.196 26.942 -23.273 1 90.36 626 GLU A O 1
ATOM 4764 N N . LEU A 1 627 ? -17.5 28.182 -21.903 1 89.27 627 LEU A N 1
ATOM 4765 C CA . LEU A 1 627 ? -16.653 29.364 -22.026 1 89.27 627 LEU A CA 1
ATOM 4766 C C . LEU A 1 627 ? -15.615 29.406 -20.91 1 89.27 627 LEU A C 1
ATOM 4768 O O . LEU A 1 627 ? -14.819 30.345 -20.833 1 89.27 627 LEU A O 1
ATOM 4772 N N . LEU A 1 628 ? -15.597 28.402 -20.089 1 91.52 628 LEU A N 1
ATOM 4773 C CA . LEU A 1 628 ? -14.634 28.39 -18.993 1 91.52 628 LEU A CA 1
ATOM 4774 C C . LEU A 1 628 ? -13.205 28.424 -19.524 1 91.52 628 LEU A C 1
ATOM 4776 O O . LEU A 1 628 ? -12.913 27.837 -20.569 1 91.52 628 LEU A O 1
ATOM 4780 N N . THR A 1 629 ? -12.419 29.133 -18.855 1 89.56 629 THR A N 1
ATOM 4781 C CA . THR A 1 629 ? -10.999 29.214 -19.178 1 89.56 629 THR A CA 1
ATOM 4782 C C . THR A 1 629 ? -10.167 29.4 -17.913 1 89.56 629 THR A C 1
ATOM 4784 O O . THR A 1 629 ? -10.683 29.276 -16.8 1 89.56 629 THR A O 1
ATOM 4787 N N . TRP A 1 630 ? -8.917 29.709 -18.096 1 89.12 630 TRP A N 1
ATOM 4788 C CA . TRP A 1 630 ? -7.969 29.783 -16.989 1 89.12 630 TRP A CA 1
ATOM 4789 C C . TRP A 1 630 ? -8.2 31.04 -16.157 1 89.12 630 TRP A C 1
ATOM 4791 O O . TRP A 1 630 ? -8.501 32.105 -16.701 1 89.12 630 TRP A O 1
ATOM 4801 N N . GLU A 1 631 ? -8.132 30.834 -14.808 1 90.64 631 GLU A N 1
ATOM 4802 C CA . GLU A 1 631 ? -7.85 31.975 -13.942 1 90.64 631 GLU A CA 1
ATOM 4803 C C . GLU A 1 631 ? -6.449 32.525 -14.194 1 90.64 631 GLU A C 1
ATOM 4805 O O . GLU A 1 631 ? -5.495 31.761 -14.352 1 90.64 631 GLU A O 1
ATOM 4810 N N . ARG A 1 632 ? -6.324 33.799 -14.16 1 89.75 632 ARG A N 1
ATOM 4811 C CA . ARG A 1 632 ? -5.034 34.396 -14.493 1 89.75 632 ARG A CA 1
ATOM 4812 C C . ARG A 1 632 ? -4.541 35.297 -13.366 1 89.75 632 ARG A C 1
ATOM 4814 O O . ARG A 1 632 ? -5.339 35.953 -12.694 1 89.75 632 ARG A O 1
ATOM 4821 N N . ASN A 1 633 ? -3.283 35.336 -13.111 1 90.52 633 ASN A N 1
ATOM 4822 C CA . ASN A 1 633 ? -2.608 36.178 -12.129 1 90.52 633 ASN A CA 1
ATOM 4823 C C . ASN A 1 633 ? -1.431 36.927 -12.747 1 90.52 633 ASN A C 1
ATOM 4825 O O . ASN A 1 633 ? -0.451 36.312 -13.169 1 90.52 633 ASN A O 1
ATOM 4829 N N . TYR A 1 634 ? -1.526 38.242 -12.907 1 92.58 634 TYR A N 1
ATOM 4830 C CA . TYR A 1 634 ? -0.385 39.074 -13.27 1 92.58 634 TYR A CA 1
ATOM 4831 C C . TYR A 1 634 ? 0.398 39.496 -12.031 1 92.58 634 TYR A C 1
ATOM 4833 O O . TYR A 1 634 ? -0.133 40.189 -11.16 1 92.58 634 TYR A O 1
ATOM 4841 N N . SER A 1 635 ? 1.589 39.052 -11.96 1 92.5 635 SER A N 1
ATOM 4842 C CA . SER A 1 635 ? 2.435 39.323 -10.802 1 92.5 635 SER A CA 1
ATOM 4843 C C . SER A 1 635 ? 3.54 40.316 -11.145 1 92.5 635 SER A C 1
ATOM 4845 O O . SER A 1 635 ? 4.329 40.082 -12.064 1 92.5 635 SER A O 1
ATOM 4847 N N . TYR A 1 636 ? 3.607 41.419 -10.462 1 94.52 636 TYR A N 1
ATOM 4848 C CA . TYR A 1 636 ? 4.639 42.442 -10.591 1 94.52 636 TYR A CA 1
ATOM 4849 C C . TYR A 1 636 ? 5.51 42.498 -9.341 1 94.52 636 TYR A C 1
ATOM 4851 O O . TYR A 1 636 ? 5.009 42.37 -8.221 1 94.52 636 TYR A O 1
ATOM 4859 N N . ASN A 1 637 ? 6.77 42.646 -9.553 1 95.8 637 ASN A N 1
ATOM 4860 C CA . ASN A 1 637 ? 7.693 42.751 -8.428 1 95.8 637 ASN A CA 1
ATOM 4861 C C . ASN A 1 637 ? 8.855 43.689 -8.741 1 95.8 637 ASN A C 1
ATOM 4863 O O . ASN A 1 637 ? 9.396 43.666 -9.848 1 95.8 637 ASN A O 1
ATOM 4867 N N . VAL A 1 638 ? 9.186 44.622 -7.812 1 97.18 638 VAL A N 1
ATOM 4868 C CA . VAL A 1 638 ? 10.378 45.462 -7.86 1 97.18 638 VAL A CA 1
ATOM 4869 C C . VAL A 1 638 ? 11.121 45.381 -6.529 1 97.18 638 VAL A C 1
ATOM 4871 O O . VAL A 1 638 ? 10.5 45.373 -5.464 1 97.18 638 VAL A O 1
ATOM 4874 N N . GLY A 1 639 ? 12.357 45.195 -6.641 1 96.18 639 GLY A N 1
ATOM 4875 C CA . GLY A 1 639 ? 13.121 45.089 -5.408 1 96.18 639 GLY A CA 1
ATOM 4876 C C . GLY A 1 639 ? 14.592 45.416 -5.589 1 96.18 639 GLY A C 1
ATOM 4877 O O . GLY A 1 639 ? 15.028 45.752 -6.692 1 96.18 639 GLY A O 1
ATOM 4878 N N . PHE A 1 640 ? 15.369 45.395 -4.547 1 95.95 640 PHE A N 1
ATOM 4879 C CA . PHE A 1 640 ? 16.816 45.571 -4.6 1 95.95 640 PHE A CA 1
ATOM 4880 C C . PHE A 1 640 ? 17.504 44.715 -3.544 1 95.95 640 PHE A C 1
ATOM 4882 O O . PHE A 1 640 ? 16.895 44.358 -2.533 1 95.95 640 PHE A O 1
ATOM 4889 N N . ASP A 1 641 ? 18.666 44.353 -3.812 1 95.25 641 ASP A N 1
ATOM 4890 C CA . ASP A 1 641 ? 19.577 43.665 -2.903 1 95.25 641 ASP A CA 1
ATOM 4891 C C . ASP A 1 641 ? 20.796 44.529 -2.589 1 95.25 641 ASP A C 1
ATOM 4893 O O . ASP A 1 641 ? 21.458 45.033 -3.499 1 95.25 641 ASP A O 1
ATOM 4897 N N . LEU A 1 642 ? 21.003 44.694 -1.283 1 94.63 642 LEU A N 1
ATOM 4898 C CA . LEU A 1 642 ? 22.101 45.547 -0.84 1 94.63 642 LEU A CA 1
ATOM 4899 C C . LEU A 1 642 ? 22.976 44.821 0.176 1 94.63 642 LEU A C 1
ATOM 4901 O O . LEU A 1 642 ? 22.464 44.173 1.092 1 94.63 642 LEU A O 1
ATOM 4905 N N . ALA A 1 643 ? 24.215 44.745 -0.046 1 93.93 643 ALA A N 1
ATOM 4906 C CA . ALA A 1 643 ? 25.211 44.277 0.914 1 93.93 643 ALA A CA 1
ATOM 4907 C C . ALA A 1 643 ? 26.227 45.372 1.228 1 93.93 643 ALA A C 1
ATOM 4909 O O . ALA A 1 643 ? 26.784 45.99 0.318 1 93.93 643 ALA A O 1
ATOM 4910 N N . MET A 1 644 ? 26.477 45.602 2.538 1 94.11 644 MET A N 1
ATOM 4911 C CA . MET A 1 644 ? 27.364 46.695 2.926 1 94.11 644 MET A CA 1
ATOM 4912 C C . MET A 1 644 ? 28.367 46.234 3.979 1 94.11 644 MET A C 1
ATOM 4914 O O . MET A 1 644 ? 28.142 45.231 4.658 1 94.11 644 MET A O 1
ATOM 4918 N N . TRP A 1 645 ? 29.452 47.028 4.073 1 93.19 645 TRP A N 1
ATOM 4919 C CA . TRP A 1 645 ? 30.464 46.924 5.118 1 93.19 645 TRP A CA 1
ATOM 4920 C C . TRP A 1 645 ? 31.058 45.52 5.163 1 93.19 645 TRP A C 1
ATOM 4922 O O . TRP A 1 645 ? 31.119 44.898 6.226 1 93.19 645 TRP A O 1
ATOM 4932 N N . SER A 1 646 ? 31.399 44.956 4.048 1 88.06 646 SER A N 1
ATOM 4933 C CA . SER A 1 646 ? 32.044 43.663 3.844 1 88.06 646 SER A CA 1
ATOM 4934 C C . SER A 1 646 ? 31.127 42.517 4.258 1 88.06 646 SER A C 1
ATOM 4936 O O . SER A 1 646 ? 31.554 41.593 4.954 1 88.06 646 SER A O 1
ATOM 4938 N N . GLY A 1 647 ? 29.842 42.774 3.958 1 85.39 647 GLY A N 1
ATOM 4939 C CA . GLY A 1 647 ? 28.887 41.696 4.158 1 85.39 647 GLY A CA 1
ATOM 4940 C C . GLY A 1 647 ? 28.251 41.711 5.535 1 85.39 647 GLY A C 1
ATOM 4941 O O . GLY A 1 647 ? 27.445 40.837 5.862 1 85.39 647 GLY A O 1
ATOM 4942 N N . LYS A 1 648 ? 28.545 42.647 6.443 1 91.89 648 LYS A N 1
ATOM 4943 C CA . LYS A 1 648 ? 28.003 42.702 7.798 1 91.89 648 LYS A CA 1
ATOM 4944 C C . LYS A 1 648 ? 26.516 43.041 7.782 1 91.89 648 LYS A C 1
ATOM 4946 O O . LYS A 1 648 ? 25.769 42.623 8.669 1 91.89 648 LYS A O 1
ATOM 4951 N N . LEU A 1 649 ? 26.18 43.831 6.777 1 94.71 649 LEU A N 1
ATOM 4952 C CA . LEU A 1 649 ? 24.773 44.198 6.661 1 94.71 649 LEU A CA 1
ATOM 4953 C C . LEU A 1 649 ? 24.211 43.775 5.307 1 94.71 649 LEU A C 1
ATOM 4955 O O . LEU A 1 649 ? 24.824 44.032 4.268 1 94.71 649 LEU A O 1
ATOM 4959 N N . GLY A 1 650 ? 23.135 43.091 5.34 1 94.1 650 GLY A N 1
ATOM 4960 C CA . GLY A 1 650 ? 22.395 42.724 4.143 1 94.1 650 GLY A CA 1
ATOM 4961 C C . GLY A 1 650 ? 20.946 43.172 4.176 1 94.1 650 GLY A C 1
ATOM 4962 O O . GLY A 1 650 ? 20.293 43.104 5.219 1 94.1 650 GLY A O 1
ATOM 4963 N N . VAL A 1 651 ? 20.491 43.738 3.012 1 95.51 651 VAL A N 1
ATOM 4964 C CA . VAL A 1 651 ? 19.103 44.17 2.894 1 95.51 651 VAL A CA 1
ATOM 4965 C C . VAL A 1 651 ? 18.487 43.588 1.623 1 95.51 651 VAL A C 1
ATOM 4967 O O . VAL A 1 651 ? 19.06 43.706 0.538 1 95.51 651 VAL A O 1
ATOM 4970 N N . GLU A 1 652 ? 17.449 42.911 1.786 1 95.21 652 GLU A N 1
ATOM 4971 C CA . GLU A 1 652 ? 16.61 42.495 0.666 1 95.21 652 GLU A CA 1
ATOM 4972 C C . GLU A 1 652 ? 15.217 43.111 0.761 1 95.21 652 GLU A C 1
ATOM 4974 O O . GLU A 1 652 ? 14.502 42.895 1.741 1 95.21 652 GLU A O 1
ATOM 4979 N N . PHE A 1 653 ? 14.911 43.845 -0.219 1 96.35 653 PHE A N 1
ATOM 4980 C CA . PHE A 1 653 ? 13.626 44.534 -0.248 1 96.35 653 PHE A CA 1
ATOM 4981 C C . PHE A 1 653 ? 12.852 44.183 -1.513 1 96.35 653 PHE A C 1
ATOM 4983 O O . PHE A 1 653 ? 13.422 44.143 -2.605 1 96.35 653 PHE A O 1
ATOM 4990 N N . ASP A 1 654 ? 11.536 43.912 -1.374 1 96.75 654 ASP A N 1
ATOM 4991 C CA . ASP A 1 654 ? 10.653 43.663 -2.51 1 96.75 654 ASP A CA 1
ATOM 4992 C C . ASP A 1 654 ? 9.312 44.37 -2.328 1 96.75 654 ASP A C 1
ATOM 4994 O O . ASP A 1 654 ? 8.705 44.297 -1.258 1 96.75 654 ASP A O 1
ATOM 4998 N N . ALA A 1 655 ? 8.895 45.014 -3.305 1 97.27 655 ALA A N 1
ATOM 4999 C CA . ALA A 1 655 ? 7.525 45.504 -3.434 1 97.27 655 ALA A CA 1
ATOM 5000 C C . ALA A 1 655 ? 6.772 44.747 -4.524 1 97.27 655 ALA A C 1
ATOM 5002 O O . ALA A 1 655 ? 7.309 44.512 -5.609 1 97.27 655 ALA A O 1
ATOM 5003 N N . PHE A 1 656 ? 5.592 44.346 -4.219 1 94.77 656 PHE A N 1
ATOM 5004 C CA . PHE A 1 656 ? 4.914 43.481 -5.178 1 94.77 656 PHE A CA 1
ATOM 5005 C C . PHE A 1 656 ? 3.458 43.898 -5.349 1 94.77 656 PHE A C 1
ATOM 5007 O O . PHE A 1 656 ? 2.897 44.579 -4.488 1 94.77 656 PHE A O 1
ATOM 5014 N N . TYR A 1 657 ? 2.883 43.48 -6.422 1 94.91 657 TYR A N 1
ATOM 5015 C CA . TYR A 1 657 ? 1.476 43.636 -6.774 1 94.91 657 TYR A CA 1
ATOM 5016 C C . TYR A 1 657 ? 0.991 42.462 -7.617 1 94.91 657 TYR A C 1
ATOM 5018 O O . TYR A 1 657 ? 1.58 42.151 -8.655 1 94.91 657 TYR A O 1
ATOM 5026 N N . ASN A 1 658 ? -0.014 41.815 -7.14 1 93.06 658 ASN A N 1
ATOM 5027 C CA . ASN A 1 658 ? -0.647 40.716 -7.861 1 93.06 658 ASN A CA 1
ATOM 5028 C C . ASN A 1 658 ? -2.082 41.055 -8.253 1 93.06 658 ASN A C 1
ATOM 5030 O O . ASN A 1 658 ? -2.892 41.423 -7.4 1 93.06 658 ASN A O 1
ATOM 5034 N N . TYR A 1 659 ? -2.242 40.986 -9.406 1 94.23 659 TYR A N 1
ATOM 5035 C CA . TYR A 1 659 ? -3.594 41.159 -9.928 1 94.23 659 TYR A CA 1
ATOM 5036 C C . TYR A 1 659 ? -4.168 39.83 -10.405 1 94.23 659 TYR A C 1
ATOM 5038 O O . TYR A 1 659 ? -3.745 39.298 -11.434 1 94.23 659 TYR A O 1
ATOM 5046 N N . ILE A 1 660 ? -5.159 39.223 -9.832 1 92.53 660 ILE A N 1
ATOM 5047 C CA . ILE A 1 660 ? -5.796 37.95 -10.148 1 92.53 660 ILE A CA 1
ATOM 5048 C C . ILE A 1 660 ? -7.181 38.2 -10.742 1 92.53 660 ILE A C 1
ATOM 5050 O O . ILE A 1 660 ? -8.022 38.851 -10.118 1 92.53 660 ILE A O 1
ATOM 5054 N N . PHE A 1 661 ? -7.382 37.681 -11.895 1 93.43 661 PHE A N 1
ATOM 5055 C CA . PHE A 1 661 ? -8.659 37.939 -12.549 1 93.43 661 PHE A CA 1
ATOM 5056 C C . PHE A 1 661 ? -9.162 36.693 -13.268 1 93.43 661 PHE A C 1
ATOM 5058 O O . PHE A 1 661 ? -8.445 35.694 -13.364 1 93.43 661 PHE A O 1
ATOM 5065 N N . ASP A 1 662 ? -10.486 36.695 -13.662 1 92.36 662 ASP A N 1
ATOM 5066 C CA . ASP A 1 662 ? -11.184 35.546 -14.231 1 92.36 662 ASP A CA 1
ATOM 5067 C C . ASP A 1 662 ? -11.146 34.354 -13.277 1 92.36 662 ASP A C 1
ATOM 5069 O O . ASP A 1 662 ? -10.859 33.229 -13.691 1 92.36 662 ASP A O 1
ATOM 5073 N N . ILE A 1 663 ? -11.302 34.727 -12.026 1 92.49 663 ILE A N 1
ATOM 5074 C CA . ILE A 1 663 ? -11.264 33.678 -11.013 1 92.49 663 ILE A CA 1
ATOM 5075 C C . ILE A 1 663 ? -12.405 32.691 -11.248 1 92.49 663 ILE A C 1
ATOM 5077 O O . ILE A 1 663 ? -13.553 33.096 -11.444 1 92.49 663 ILE A O 1
ATOM 5081 N N . LEU A 1 664 ? -12.04 31.452 -11.339 1 91.4 664 LEU A N 1
ATOM 5082 C CA . LEU A 1 664 ? -13.029 30.39 -11.485 1 91.4 664 LEU A CA 1
ATOM 5083 C C . LEU A 1 664 ? -13.786 30.169 -10.179 1 91.4 664 LEU A C 1
ATOM 5085 O O . LEU A 1 664 ? -13.177 30.076 -9.111 1 91.4 664 LEU A O 1
ATOM 5089 N N . GLY A 1 665 ? -15.069 30.156 -10.249 1 90.27 665 GLY A N 1
ATOM 5090 C CA . GLY A 1 665 ? -15.898 29.917 -9.079 1 90.27 665 GLY A CA 1
ATOM 5091 C C . GLY A 1 665 ? -17.342 29.608 -9.424 1 90.27 665 GLY A C 1
ATOM 5092 O O . GLY A 1 665 ? -17.711 29.571 -10.599 1 90.27 665 GLY A O 1
ATOM 5093 N N . SER A 1 666 ? -18.117 29.4 -8.438 1 90.2 666 SER A N 1
ATOM 5094 C CA . SER A 1 666 ? -19.532 29.086 -8.612 1 90.2 666 SER A CA 1
ATOM 5095 C C . SER A 1 666 ? -20.314 30.307 -9.084 1 90.2 666 SER A C 1
ATOM 5097 O O . SER A 1 666 ? -20.039 31.43 -8.658 1 90.2 666 SER A O 1
ATOM 5099 N N . ASN A 1 667 ? -21.181 29.957 -9.987 1 89.97 667 ASN A N 1
ATOM 5100 C CA . ASN A 1 667 ? -22.113 30.982 -10.444 1 89.97 667 ASN A CA 1
ATOM 5101 C C . ASN A 1 667 ? -23.285 31.144 -9.481 1 89.97 667 ASN A C 1
ATOM 5103 O O . ASN A 1 667 ? -24.17 30.288 -9.424 1 89.97 667 ASN A O 1
ATOM 5107 N N . THR A 1 668 ? -23.224 32.225 -8.658 1 81.13 668 THR A N 1
ATOM 5108 C CA . THR A 1 668 ? -24.244 32.41 -7.632 1 81.13 668 THR A CA 1
ATOM 5109 C C . THR A 1 668 ? -25.057 33.673 -7.899 1 81.13 668 THR A C 1
ATOM 5111 O O . THR A 1 668 ? -24.735 34.444 -8.806 1 81.13 668 THR A O 1
ATOM 5114 N N . GLY A 1 669 ? -26.108 33.887 -7.213 1 75.71 669 GLY A N 1
ATOM 5115 C CA . GLY A 1 669 ? -26.881 35.118 -7.208 1 75.71 669 GLY A CA 1
ATOM 5116 C C . GLY A 1 669 ? -27.927 35.171 -8.305 1 75.71 669 GLY A C 1
ATOM 5117 O O . GLY A 1 669 ? -28.315 36.254 -8.749 1 75.71 669 GLY A O 1
ATOM 5118 N N . LYS A 1 670 ? -28.261 33.971 -8.816 1 82.9 670 LYS A N 1
ATOM 5119 C CA . LYS A 1 670 ? -29.302 33.945 -9.839 1 82.9 670 LYS A CA 1
ATOM 5120 C C . LYS A 1 670 ? -30.682 33.764 -9.213 1 82.9 670 LYS A C 1
ATOM 5122 O O . LYS A 1 670 ? -30.817 33.126 -8.166 1 82.9 670 LYS A O 1
ATOM 5127 N N . PRO A 1 671 ? -31.784 34.435 -9.784 1 80.67 671 PRO A N 1
ATOM 5128 C CA . PRO A 1 671 ? -33.115 34.277 -9.194 1 80.67 671 PRO A CA 1
ATOM 5129 C C . PRO A 1 671 ? -33.6 32.829 -9.211 1 80.67 671 PRO A C 1
ATOM 5131 O O . PRO A 1 671 ? -33.307 32.087 -10.152 1 80.67 671 PRO A O 1
ATOM 5134 N N . ALA A 1 672 ? -34.33 32.407 -8.327 1 78.33 672 ALA A N 1
ATOM 5135 C CA . ALA A 1 672 ? -34.857 31.052 -8.185 1 78.33 672 ALA A CA 1
ATOM 5136 C C . ALA A 1 672 ? -35.683 30.655 -9.405 1 78.33 672 ALA A C 1
ATOM 5138 O O . ALA A 1 672 ? -35.749 29.476 -9.761 1 78.33 672 ALA A O 1
ATOM 5139 N N . SER A 1 673 ? -36.404 31.714 -10.052 1 80.86 673 SER A N 1
ATOM 5140 C CA . SER A 1 673 ? -37.272 31.484 -11.202 1 80.86 673 SER A CA 1
ATOM 5141 C C . SER A 1 673 ? -36.508 30.83 -12.349 1 80.86 673 SER A C 1
ATOM 5143 O O . SER A 1 673 ? -37.113 30.271 -13.265 1 80.86 673 SER A O 1
ATOM 5145 N N . MET A 1 674 ? -35.052 30.674 -12.356 1 82.07 674 MET A N 1
ATOM 5146 C CA . MET A 1 674 ? -34.246 30.041 -13.395 1 82.07 674 MET A CA 1
ATOM 5147 C C . MET A 1 674 ? -34.118 28.541 -13.147 1 82.07 674 MET A C 1
ATOM 5149 O O . MET A 1 674 ? -33.613 27.808 -13.998 1 82.07 674 MET A O 1
ATOM 5153 N N . GLY A 1 675 ? -34.667 27.966 -12.195 1 77.09 675 GLY A N 1
ATOM 5154 C CA . GLY A 1 675 ? -34.714 26.546 -11.885 1 77.09 675 GLY A CA 1
ATOM 5155 C C . GLY A 1 675 ? -33.34 25.917 -11.759 1 77.09 675 GLY A C 1
ATOM 5156 O O . GLY A 1 675 ? -33.158 24.741 -12.08 1 77.09 675 GLY A O 1
ATOM 5157 N N . GLY A 1 676 ? -32.358 26.717 -11.537 1 81.35 676 GLY A N 1
ATOM 5158 C CA . GLY A 1 676 ? -31.008 26.195 -11.393 1 81.35 676 GLY A CA 1
ATOM 5159 C C . GLY A 1 676 ? -30.333 25.913 -12.721 1 81.35 676 GLY A C 1
ATOM 5160 O O . GLY A 1 676 ? -29.214 25.396 -12.757 1 81.35 676 GLY A O 1
ATOM 5161 N N . TYR A 1 677 ? -30.932 26.173 -13.811 1 86.84 677 TYR A N 1
ATOM 5162 C CA . TYR A 1 677 ? -30.407 25.839 -15.129 1 86.84 677 TYR A CA 1
ATOM 5163 C C . TYR A 1 677 ? -29.556 26.976 -15.682 1 86.84 677 TYR A C 1
ATOM 5165 O O . TYR A 1 677 ? -29.935 27.625 -16.66 1 86.84 677 TYR A O 1
ATOM 5173 N N . TYR A 1 678 ? -28.589 27.218 -15.184 1 90.28 678 TYR A N 1
ATOM 5174 C CA . TYR A 1 678 ? -27.527 28.134 -15.585 1 90.28 678 TYR A CA 1
ATOM 5175 C C . TYR A 1 678 ? -26.155 27.525 -15.323 1 90.28 678 TYR A C 1
ATOM 5177 O O . TYR A 1 678 ? -26.022 26.6 -14.519 1 90.28 678 TYR A O 1
ATOM 5185 N N . PRO A 1 679 ? -25.154 28.092 -16.044 1 91.87 679 PRO A N 1
ATOM 5186 C CA . PRO A 1 679 ? -23.831 27.505 -15.822 1 91.87 679 PRO A CA 1
ATOM 5187 C C . PRO A 1 679 ? -23.427 27.498 -14.349 1 91.87 679 PRO A C 1
ATOM 5189 O O . PRO A 1 679 ? -23.525 28.526 -13.674 1 91.87 679 PRO A O 1
ATOM 5192 N N . THR A 1 680 ? -23.027 26.374 -13.926 1 92.53 680 THR A N 1
ATOM 5193 C CA . THR A 1 680 ? -22.696 26.194 -12.517 1 92.53 680 THR A CA 1
ATOM 5194 C C . THR A 1 680 ? -21.406 26.929 -12.167 1 92.53 680 THR A C 1
ATOM 5196 O O . THR A 1 680 ? -21.263 27.45 -11.059 1 92.53 680 THR A O 1
ATOM 5199 N N . TYR A 1 681 ? -20.451 26.964 -13.154 1 93.7 681 TYR A N 1
ATOM 5200 C CA . TYR A 1 681 ? -19.175 27.638 -12.944 1 93.7 681 TYR A CA 1
ATOM 5201 C C . TYR A 1 681 ? -18.973 28.753 -13.963 1 93.7 681 TYR A C 1
ATOM 5203 O O . TYR A 1 681 ? -19.439 28.655 -15.101 1 93.7 681 TYR A O 1
ATOM 5211 N N . ILE A 1 682 ? -18.277 29.802 -13.551 1 93.49 682 ILE A N 1
ATOM 5212 C CA . ILE A 1 682 ? -17.985 30.918 -14.443 1 93.49 682 ILE A CA 1
ATOM 5213 C C . ILE A 1 682 ? -16.623 31.515 -14.095 1 93.49 682 ILE A C 1
ATOM 5215 O O . ILE A 1 682 ? -16.102 31.29 -13 1 93.49 682 ILE A O 1
ATOM 5219 N N . ASN A 1 683 ? -16.034 32.265 -15.051 1 92.92 683 ASN A N 1
ATOM 5220 C CA . ASN A 1 683 ? -14.927 33.187 -14.82 1 92.92 683 ASN A CA 1
ATOM 5221 C C . ASN A 1 683 ? -15.425 34.595 -14.508 1 92.92 683 ASN A C 1
ATOM 5223 O O . ASN A 1 683 ? -15.859 35.318 -15.407 1 92.92 683 ASN A O 1
ATOM 5227 N N . ASN A 1 684 ? -15.302 35.04 -13.274 1 92.83 684 ASN A N 1
ATOM 5228 C CA . ASN A 1 684 ? -15.934 36.33 -13.015 1 92.83 684 ASN A CA 1
ATOM 5229 C C . ASN A 1 684 ? -15.118 37.167 -12.035 1 92.83 684 ASN A C 1
ATOM 5231 O O . ASN A 1 684 ? -14.77 38.312 -12.33 1 92.83 684 ASN A O 1
ATOM 5235 N N . ASN A 1 685 ? -14.749 36.712 -10.849 1 92.98 685 ASN A N 1
ATOM 5236 C CA . ASN A 1 685 ? -14.208 37.506 -9.751 1 92.98 685 ASN A CA 1
ATOM 5237 C C . ASN A 1 685 ? -12.795 37.994 -10.056 1 92.98 685 ASN A C 1
ATOM 5239 O O . ASN A 1 685 ? -12.118 37.445 -10.927 1 92.98 685 ASN A O 1
ATOM 5243 N N . ALA A 1 686 ? -12.43 38.969 -9.431 1 94.69 686 ALA A N 1
ATOM 5244 C CA . ALA A 1 686 ? -11.079 39.518 -9.517 1 94.69 686 ALA A CA 1
ATOM 5245 C C . ALA A 1 686 ? -10.608 40.031 -8.159 1 94.69 686 ALA A C 1
ATOM 5247 O O . ALA A 1 686 ? -11.407 40.541 -7.37 1 94.69 686 ALA A O 1
ATOM 5248 N N . GLN A 1 687 ? -9.367 39.94 -7.903 1 94.1 687 GLN A N 1
ATOM 5249 C CA . GLN A 1 687 ? -8.722 40.356 -6.662 1 94.1 687 GLN A CA 1
ATOM 5250 C C . GLN A 1 687 ? -7.338 40.938 -6.93 1 94.1 687 GLN A C 1
ATOM 5252 O O . GLN A 1 687 ? -6.737 40.671 -7.972 1 94.1 687 GLN A O 1
ATOM 5257 N N . ASP A 1 688 ? -6.906 41.702 -6.039 1 93.83 688 ASP A N 1
ATOM 5258 C CA . ASP A 1 688 ? -5.501 42.096 -6.077 1 93.83 688 ASP A CA 1
ATOM 5259 C C . ASP A 1 688 ? -4.863 41.991 -4.694 1 93.83 688 ASP A C 1
ATOM 5261 O O . ASP A 1 688 ? -5.566 41.897 -3.686 1 93.83 688 ASP A O 1
ATOM 5265 N N . VAL A 1 689 ? -3.6 41.874 -4.595 1 93.32 689 VAL A N 1
ATOM 5266 C CA . VAL A 1 689 ? -2.786 41.849 -3.384 1 93.32 689 VAL A CA 1
ATOM 5267 C C . VAL A 1 689 ? -1.544 42.715 -3.578 1 93.32 689 VAL A C 1
ATOM 5269 O O . VAL A 1 689 ? -0.846 42.593 -4.587 1 93.32 689 VAL A O 1
ATOM 5272 N N . LYS A 1 690 ? -1.304 43.59 -2.718 1 94.82 690 LYS A N 1
ATOM 5273 C CA . LYS A 1 690 ? -0.1 44.416 -2.755 1 94.82 690 LYS A CA 1
ATOM 5274 C C . LYS A 1 690 ? 0.621 44.397 -1.41 1 94.82 690 LYS A C 1
ATOM 5276 O O . LYS A 1 690 ? 0.002 44.161 -0.371 1 94.82 690 LYS A O 1
ATOM 5281 N N . GLY A 1 691 ? 1.917 44.575 -1.444 1 95.41 691 GLY A N 1
ATOM 5282 C CA . GLY A 1 691 ? 2.644 44.559 -0.185 1 95.41 691 GLY A CA 1
ATOM 5283 C C . GLY A 1 691 ? 4.142 44.727 -0.359 1 95.41 691 GLY A C 1
ATOM 5284 O O . GLY A 1 691 ? 4.604 45.177 -1.409 1 95.41 691 GLY A O 1
ATOM 5285 N N . ILE A 1 692 ? 4.89 44.526 0.722 1 96.54 692 ILE A N 1
ATOM 5286 C CA . ILE A 1 692 ? 6.345 44.627 0.745 1 96.54 692 ILE A CA 1
ATOM 5287 C C . ILE A 1 692 ? 6.929 43.482 1.57 1 96.54 692 ILE A C 1
ATOM 5289 O O . ILE A 1 692 ? 6.287 42.99 2.501 1 96.54 692 ILE A O 1
ATOM 5293 N N . ASP A 1 693 ? 8.071 43.041 1.169 1 96.36 693 ASP A N 1
ATOM 5294 C CA . ASP A 1 693 ? 8.915 42.107 1.909 1 96.36 693 ASP A CA 1
ATOM 5295 C C . ASP A 1 693 ? 10.269 42.733 2.238 1 96.36 693 ASP A C 1
ATOM 5297 O O . ASP A 1 693 ? 10.874 43.395 1.393 1 96.36 693 ASP A O 1
ATOM 5301 N N . VAL A 1 694 ? 10.708 42.507 3.48 1 96.61 694 VAL A N 1
ATOM 5302 C CA . VAL A 1 694 ? 12.011 43.025 3.883 1 96.61 694 VAL A CA 1
ATOM 5303 C C . VAL A 1 694 ? 12.771 41.958 4.668 1 96.61 694 VAL A C 1
ATOM 5305 O O . VAL A 1 694 ? 12.197 41.284 5.527 1 96.61 694 VAL A O 1
ATOM 5308 N N . LYS A 1 695 ? 13.895 41.71 4.337 1 96.17 695 LYS A N 1
ATOM 5309 C CA . LYS A 1 695 ? 14.832 40.892 5.102 1 96.17 695 LYS A CA 1
ATOM 5310 C C . LYS A 1 695 ? 16.098 41.675 5.438 1 96.17 695 LYS A C 1
ATOM 5312 O O . LYS A 1 695 ? 16.792 42.157 4.54 1 96.17 695 LYS A O 1
ATOM 5317 N N . LEU A 1 696 ? 16.384 41.878 6.674 1 96.62 696 LEU A N 1
ATOM 5318 C CA . LEU A 1 696 ? 17.591 42.531 7.171 1 96.62 696 LEU A CA 1
ATOM 5319 C C . LEU A 1 696 ? 18.484 41.537 7.904 1 96.62 696 LEU A C 1
ATOM 5321 O O . LEU A 1 696 ? 18.018 40.806 8.782 1 96.62 696 LEU A O 1
ATOM 5325 N N . THR A 1 697 ? 19.641 41.481 7.521 1 94.99 697 THR A N 1
ATOM 5326 C CA . THR A 1 697 ? 20.578 40.576 8.177 1 94.99 697 THR A CA 1
ATOM 5327 C C . THR A 1 697 ? 21.817 41.33 8.652 1 94.99 697 THR A C 1
ATOM 5329 O O . THR A 1 697 ? 22.353 42.171 7.928 1 94.99 697 THR A O 1
ATOM 5332 N N . HIS A 1 698 ? 22.227 41.125 9.851 1 96.19 698 HIS A N 1
ATOM 5333 C CA . HIS A 1 698 ? 23.479 41.625 10.409 1 96.19 698 HIS A CA 1
ATOM 5334 C C . HIS A 1 698 ? 24.309 40.492 11.003 1 96.19 698 HIS A C 1
ATOM 5336 O O . HIS A 1 698 ? 23.822 39.737 11.848 1 96.19 698 HIS A O 1
ATOM 5342 N N . ARG A 1 699 ? 25.389 40.291 10.574 1 93.69 699 ARG A N 1
ATOM 5343 C CA . ARG A 1 699 ? 26.305 39.275 11.083 1 93.69 699 ARG A CA 1
ATOM 5344 C C . ARG A 1 699 ? 27.676 39.873 11.379 1 93.69 699 ARG A C 1
ATOM 5346 O O . ARG A 1 699 ? 28.171 40.71 10.621 1 93.69 699 ARG A O 1
ATOM 5353 N N . ASN A 1 700 ? 28.254 39.498 12.475 1 92.26 700 ASN A N 1
ATOM 5354 C CA . ASN A 1 700 ? 29.564 40.01 12.86 1 92.26 700 ASN A CA 1
ATOM 5355 C C . ASN A 1 700 ? 30.284 39.053 13.806 1 92.26 700 ASN A C 1
ATOM 5357 O O . ASN A 1 700 ? 29.699 38.071 14.266 1 92.26 700 ASN A O 1
ATOM 5361 N N . HIS A 1 701 ? 31.511 39.185 13.903 1 92.33 701 HIS A N 1
ATOM 5362 C CA . HIS A 1 701 ? 32.327 38.413 14.834 1 92.33 701 HIS A CA 1
ATOM 5363 C C . HIS A 1 701 ? 33.137 39.328 15.746 1 92.33 701 HIS A C 1
ATOM 5365 O O . HIS A 1 701 ? 33.562 40.408 15.33 1 92.33 701 HIS A O 1
ATOM 5371 N N . ILE A 1 702 ? 33.25 39.075 16.997 1 92.34 702 ILE A N 1
ATOM 5372 C CA . ILE A 1 702 ? 34.103 39.756 17.965 1 92.34 702 ILE A CA 1
ATOM 5373 C C . ILE A 1 702 ? 35.256 38.84 18.369 1 92.34 702 ILE A C 1
ATOM 5375 O O . ILE A 1 702 ? 35.048 37.83 19.046 1 92.34 702 ILE A O 1
ATOM 5379 N N . GLY A 1 703 ? 36.37 39.217 18.101 1 86.81 703 GLY A N 1
ATOM 5380 C CA . GLY A 1 703 ? 37.507 38.335 18.313 1 86.81 703 GLY A CA 1
ATOM 5381 C C . GLY A 1 703 ? 37.454 37.079 17.464 1 86.81 703 GLY A C 1
ATOM 5382 O O . GLY A 1 703 ? 36.781 37.049 16.432 1 86.81 703 GLY A O 1
ATOM 5383 N N . LYS A 1 704 ? 38.193 36.156 17.833 1 83.99 704 LYS A N 1
ATOM 5384 C CA . LYS A 1 704 ? 38.295 34.937 17.036 1 83.99 704 LYS A CA 1
ATOM 5385 C C . LYS A 1 704 ? 37.213 33.933 17.426 1 83.99 704 LYS A C 1
ATOM 5387 O O . LYS A 1 704 ? 36.84 33.072 16.627 1 83.99 704 LYS A O 1
ATOM 5392 N N . ASP A 1 705 ? 36.48 34.309 18.598 1 87.92 705 ASP A N 1
ATOM 5393 C CA . ASP A 1 705 ? 35.705 33.184 19.112 1 87.92 705 ASP A CA 1
ATOM 5394 C C . ASP A 1 705 ? 34.216 33.52 19.164 1 87.92 705 ASP A C 1
ATOM 5396 O O . ASP A 1 705 ? 33.375 32.622 19.244 1 87.92 705 ASP A O 1
ATOM 5400 N N . PHE A 1 706 ? 33.172 35.841 18.867 1 92.82 706 PHE A N 1
ATOM 5401 C CA . PHE A 1 706 ? 31.768 36.189 19.048 1 92.82 706 PHE A CA 1
ATOM 5402 C C . PHE A 1 706 ? 31.176 36.738 17.755 1 92.82 706 PHE A C 1
ATOM 5404 O O . PHE A 1 706 ? 31.648 37.748 17.23 1 92.82 706 PHE A O 1
ATOM 5411 N N . GLN A 1 707 ? 30.882 34.976 17.583 1 94.42 707 GLN A N 1
ATOM 5412 C CA . GLN A 1 707 ? 30.131 35.373 16.397 1 94.42 707 GLN A CA 1
ATOM 5413 C C . GLN A 1 707 ? 28.651 35.56 16.719 1 94.42 707 GLN A C 1
ATOM 5415 O O . GLN A 1 707 ? 28.083 34.804 17.511 1 94.42 707 GLN A O 1
ATOM 5420 N N . TYR A 1 708 ? 28.033 36.482 16.234 1 94.75 708 TYR A N 1
ATOM 5421 C CA . TYR A 1 708 ? 26.605 36.686 16.448 1 94.75 708 TYR A CA 1
ATOM 5422 C C . TYR A 1 708 ? 25.927 37.172 15.172 1 94.75 708 TYR A C 1
ATOM 5424 O O . TYR A 1 708 ? 26.593 37.649 14.25 1 94.75 708 TYR A O 1
ATOM 5432 N N . GLY A 1 709 ? 24.702 36.925 15.073 1 95.08 709 GLY A N 1
ATOM 5433 C CA . GLY A 1 709 ? 23.896 37.328 13.932 1 95.08 709 GLY A CA 1
ATOM 5434 C C . GLY A 1 709 ? 22.474 37.699 14.307 1 95.08 709 GLY A C 1
ATOM 5435 O O . GLY A 1 709 ? 21.917 37.156 15.264 1 95.08 709 GLY A O 1
ATOM 5436 N N . VAL A 1 710 ? 21.966 38.694 13.605 1 96.48 710 VAL A N 1
ATOM 5437 C CA . VAL A 1 710 ? 20.577 39.118 13.744 1 96.48 710 VAL A CA 1
ATOM 5438 C C . VAL A 1 710 ? 19.902 39.131 12.375 1 96.48 710 VAL A C 1
ATOM 5440 O O . VAL A 1 710 ? 20.453 39.664 11.408 1 96.48 710 VAL A O 1
ATOM 5443 N N . THR A 1 711 ? 18.805 38.458 12.268 1 95.82 711 THR A N 1
ATOM 5444 C CA . THR A 1 711 ? 18 38.49 11.052 1 95.82 711 THR A CA 1
ATOM 5445 C C . THR A 1 711 ? 16.583 38.969 11.353 1 95.82 711 THR A C 1
ATOM 5447 O O . THR A 1 711 ? 15.92 38.439 12.247 1 95.82 711 THR A O 1
ATOM 5450 N N . VAL A 1 712 ? 16.153 39.948 10.629 1 96.89 712 VAL A N 1
ATOM 5451 C CA . VAL A 1 712 ? 14.799 40.477 10.755 1 96.89 712 VAL A CA 1
ATOM 5452 C C . VAL A 1 712 ? 14.036 40.26 9.451 1 96.89 712 VAL A C 1
ATOM 5454 O O . VAL A 1 712 ? 14.519 40.619 8.375 1 96.89 712 VAL A O 1
ATOM 5457 N N . ASN A 1 713 ? 12.898 39.644 9.52 1 95.99 713 ASN A N 1
ATOM 5458 C CA . ASN A 1 713 ? 11.989 39.464 8.392 1 95.99 713 ASN A CA 1
ATOM 5459 C C . ASN A 1 713 ? 10.665 40.187 8.619 1 95.99 713 ASN A C 1
ATOM 5461 O O . ASN A 1 713 ? 10.121 40.164 9.725 1 95.99 713 ASN A O 1
ATOM 5465 N N . MET A 1 714 ? 10.218 40.77 7.569 1 94.85 714 MET A N 1
ATOM 5466 C CA . MET A 1 714 ? 8.937 41.466 7.634 1 94.85 714 MET A CA 1
ATOM 5467 C C . MET A 1 714 ? 8.171 41.32 6.323 1 94.85 714 MET A C 1
ATOM 5469 O O . MET A 1 714 ? 8.763 41.377 5.244 1 94.85 714 MET A O 1
ATOM 5473 N N . THR A 1 715 ? 6.904 41.096 6.439 1 95.14 715 THR A N 1
ATOM 5474 C CA . THR A 1 715 ? 6.016 41.045 5.283 1 95.14 715 THR A CA 1
ATOM 5475 C C . THR A 1 715 ? 4.709 41.778 5.573 1 95.14 715 THR A C 1
ATOM 5477 O O . THR A 1 715 ? 4.062 41.525 6.592 1 95.14 715 THR A O 1
ATOM 5480 N N . TRP A 1 716 ? 4.394 42.641 4.768 1 95.51 716 TRP A N 1
ATOM 5481 C CA . TRP A 1 716 ? 3.082 43.279 4.77 1 95.51 716 TRP A CA 1
ATOM 5482 C C . TRP A 1 716 ? 2.343 43.009 3.463 1 95.51 716 TRP A C 1
ATOM 5484 O O . TRP A 1 716 ? 2.871 43.267 2.379 1 95.51 716 TRP A O 1
ATOM 5494 N N . ALA A 1 717 ? 1.176 42.455 3.495 1 93.23 717 ALA A N 1
ATOM 5495 C CA . ALA A 1 717 ? 0.367 42.137 2.322 1 93.23 717 ALA A CA 1
ATOM 5496 C C . ALA A 1 717 ? -1.106 42.446 2.572 1 93.23 717 ALA A C 1
ATOM 5498 O O . ALA A 1 717 ? -1.667 42.045 3.594 1 93.23 717 ALA A O 1
ATOM 5499 N N . LYS A 1 718 ? -1.712 43.116 1.679 1 92.61 718 LYS A N 1
ATOM 5500 C CA . LYS A 1 718 ? -3.128 43.463 1.759 1 92.61 718 LYS A CA 1
ATOM 5501 C C . LYS A 1 718 ? -3.88 42.991 0.518 1 92.61 718 LYS A C 1
ATOM 5503 O O . LYS A 1 718 ? -3.481 43.294 -0.608 1 92.61 718 LYS A O 1
ATOM 5508 N N . ASP A 1 719 ? -4.881 42.332 0.733 1 91.61 719 ASP A N 1
ATOM 5509 C CA . ASP A 1 719 ? -5.701 41.854 -0.376 1 91.61 719 ASP A CA 1
ATOM 5510 C C . ASP A 1 719 ? -7.022 42.616 -0.451 1 91.61 719 ASP A C 1
ATOM 5512 O O . ASP A 1 719 ? -7.47 43.192 0.542 1 91.61 719 ASP A O 1
ATOM 5516 N N . ARG A 1 720 ? -7.65 42.566 -1.594 1 92.52 720 ARG A N 1
ATOM 5517 C CA . ARG A 1 720 ? -8.932 43.227 -1.819 1 92.52 720 ARG A CA 1
ATOM 5518 C C . ARG A 1 720 ? -9.666 42.609 -3.004 1 92.52 720 ARG A C 1
ATOM 5520 O O . ARG A 1 720 ? -9.048 42.275 -4.018 1 92.52 720 ARG A O 1
ATOM 5527 N N . TRP A 1 721 ? -11.005 42.478 -2.859 1 94.45 721 TRP A N 1
ATOM 5528 C CA . TRP A 1 721 ? -11.837 42.105 -3.999 1 94.45 721 TRP A CA 1
ATOM 5529 C C . TRP A 1 721 ? -12.049 43.294 -4.93 1 94.45 721 TRP A C 1
ATOM 5531 O O . TRP A 1 721 ? -12.51 44.354 -4.498 1 94.45 721 TRP A O 1
ATOM 5541 N N . LEU A 1 722 ? -11.676 43.174 -6.174 1 95.5 722 LEU A N 1
ATOM 5542 C CA . LEU A 1 722 ? -11.923 44.217 -7.165 1 95.5 722 LEU A CA 1
ATOM 5543 C C . LEU A 1 722 ? -13.284 44.028 -7.826 1 95.5 722 LEU A C 1
ATOM 5545 O O . LEU A 1 722 ? -13.922 45.002 -8.232 1 95.5 722 LEU A O 1
ATOM 5549 N N . ARG A 1 723 ? -13.623 42.771 -8.014 1 94.62 723 ARG A N 1
ATOM 5550 C CA . ARG A 1 723 ? -14.916 42.372 -8.562 1 94.62 723 ARG A CA 1
ATOM 5551 C C . ARG A 1 723 ? -15.436 41.113 -7.877 1 94.62 723 ARG A C 1
ATOM 5553 O O . ARG A 1 723 ? -14.699 40.137 -7.718 1 94.62 723 ARG A O 1
ATOM 5560 N N . TYR A 1 724 ? -16.645 41.211 -7.424 1 93.69 724 TYR A N 1
ATOM 5561 C CA . TYR A 1 724 ? -17.357 40.104 -6.795 1 93.69 724 TYR A CA 1
ATOM 5562 C C . TYR A 1 724 ? -18.822 40.09 -7.213 1 93.69 724 TYR A C 1
ATOM 5564 O O . TYR A 1 724 ? -19.345 41.096 -7.699 1 93.69 724 TYR A O 1
ATOM 5572 N N . GLN A 1 725 ? -19.492 38.945 -7.13 1 90.87 725 GLN A N 1
ATOM 5573 C CA . GLN A 1 725 ? -20.889 38.83 -7.534 1 90.87 725 GLN A CA 1
ATOM 5574 C C . GLN A 1 725 ? -21.821 39.379 -6.457 1 90.87 725 GLN A C 1
ATOM 5576 O O . GLN A 1 725 ? -22.752 38.695 -6.027 1 90.87 725 GLN A O 1
ATOM 5581 N N . ASP A 1 726 ? -21.59 40.631 -6.112 1 90.36 726 ASP A N 1
ATOM 5582 C CA . ASP A 1 726 ? -22.493 41.281 -5.167 1 90.36 726 ASP A CA 1
ATOM 5583 C C . ASP A 1 726 ? -23.844 41.578 -5.814 1 90.36 726 ASP A C 1
ATOM 5585 O O . ASP A 1 726 ? -23.907 41.965 -6.983 1 90.36 726 ASP A O 1
ATOM 5589 N N . SER A 1 727 ? -24.935 41.458 -4.946 1 86.11 727 SER A N 1
ATOM 5590 C CA . SER A 1 727 ? -26.237 41.894 -5.439 1 86.11 727 SER A CA 1
ATOM 5591 C C . SER A 1 727 ? -26.288 43.409 -5.602 1 86.11 727 SER A C 1
ATOM 5593 O O . SER A 1 727 ? -25.729 44.145 -4.786 1 86.11 727 SER A O 1
ATOM 5595 N N . PRO A 1 728 ? -26.981 43.761 -6.806 1 82.68 728 PRO A N 1
ATOM 5596 C CA . PRO A 1 728 ? -27.085 45.207 -7.013 1 82.68 728 PRO A CA 1
ATOM 5597 C C . PRO A 1 728 ? -27.798 45.917 -5.865 1 82.68 728 PRO A C 1
ATOM 5599 O O . PRO A 1 728 ? -27.564 47.105 -5.628 1 82.68 728 PRO A O 1
ATOM 5602 N N . ASN A 1 729 ? -28.564 45.181 -5.119 1 83.1 729 ASN A N 1
ATOM 5603 C CA . ASN A 1 729 ? -29.356 45.781 -4.051 1 83.1 729 ASN A CA 1
ATOM 5604 C C . ASN A 1 729 ? -28.636 45.705 -2.708 1 83.1 729 ASN A C 1
ATOM 5606 O O . ASN A 1 729 ? -29.158 46.166 -1.691 1 83.1 729 ASN A O 1
ATOM 5610 N N . THR A 1 730 ? -27.437 45.19 -2.702 1 88.46 730 THR A N 1
ATOM 5611 C CA . THR A 1 730 ? -26.68 45.104 -1.458 1 88.46 730 THR A CA 1
ATOM 5612 C C . THR A 1 730 ? -26.057 46.453 -1.111 1 88.46 730 THR A C 1
ATOM 5614 O O . THR A 1 730 ? -25.379 47.062 -1.941 1 88.46 730 THR A O 1
ATOM 5617 N N . PRO A 1 731 ? -26.327 46.996 0.085 1 89.7 731 PRO A N 1
ATOM 5618 C CA . PRO A 1 731 ? -25.682 48.252 0.477 1 89.7 731 PRO A CA 1
ATOM 5619 C C . PRO A 1 731 ? -24.16 48.145 0.523 1 89.7 731 PRO A C 1
ATOM 5621 O O . PRO A 1 731 ? -23.618 47.044 0.654 1 89.7 731 PRO A O 1
ATOM 5624 N N . ASP A 1 732 ? -23.432 49.296 0.517 1 89.06 732 ASP A N 1
ATOM 5625 C CA . ASP A 1 732 ? -21.978 49.34 0.394 1 89.06 732 ASP A CA 1
ATOM 5626 C C . ASP A 1 732 ? -21.306 48.651 1.58 1 89.06 732 ASP A C 1
ATOM 5628 O O . ASP A 1 732 ? -20.295 47.964 1.414 1 89.06 732 ASP A O 1
ATOM 5632 N N . TYR A 1 733 ? -21.745 48.937 2.843 1 91.38 733 TYR A N 1
ATOM 5633 C CA . TYR A 1 733 ? -21.125 48.37 4.034 1 91.38 733 TYR A CA 1
ATOM 5634 C C . TYR A 1 733 ? -21.27 46.853 4.055 1 91.38 733 TYR A C 1
ATOM 5636 O O . TYR A 1 733 ? -20.575 46.167 4.808 1 91.38 733 TYR A O 1
ATOM 5644 N N . ALA A 1 734 ? -22.182 46.237 3.122 1 92.07 734 ALA A N 1
ATOM 5645 C CA . ALA A 1 734 ? -22.413 44.796 3.077 1 92.07 734 ALA A CA 1
ATOM 5646 C C . ALA A 1 734 ? -21.867 44.193 1.786 1 92.07 734 ALA A C 1
ATOM 5648 O O . ALA A 1 734 ? -21.932 42.977 1.585 1 92.07 734 ALA A O 1
ATOM 5649 N N . LYS A 1 735 ? -21.277 44.937 0.991 1 91.92 735 LYS A N 1
ATOM 5650 C CA . LYS A 1 735 ? -20.68 44.418 -0.236 1 91.92 735 LYS A CA 1
ATOM 5651 C C . LYS A 1 735 ? -19.293 43.839 0.03 1 91.92 735 LYS A C 1
ATOM 5653 O O . LYS A 1 735 ? -18.546 44.359 0.861 1 91.92 735 LYS A O 1
ATOM 5658 N N . ARG A 1 736 ? -18.994 42.836 -0.692 1 91.94 736 ARG A N 1
ATOM 5659 C CA . ARG A 1 736 ? -17.673 42.219 -0.612 1 91.94 736 ARG A CA 1
ATOM 5660 C C . ARG A 1 736 ? -16.658 42.989 -1.45 1 91.94 736 ARG A C 1
ATOM 5662 O O . ARG A 1 736 ? -15.474 43.039 -1.108 1 91.94 736 ARG A O 1
ATOM 5669 N N . THR A 1 737 ? -17.09 43.576 -2.524 1 93.51 737 THR A N 1
ATOM 5670 C CA . THR A 1 737 ? -16.208 44.324 -3.414 1 93.51 737 THR A CA 1
ATOM 5671 C C . THR A 1 737 ? -15.531 45.469 -2.667 1 93.51 737 THR A C 1
ATOM 5673 O O . THR A 1 737 ? -16.196 46.254 -1.989 1 93.51 737 THR A O 1
ATOM 5676 N N . GLY A 1 738 ? -14.268 45.454 -2.741 1 92.8 738 GLY A N 1
ATOM 5677 C CA . GLY A 1 738 ? -13.491 46.508 -2.108 1 92.8 738 GLY A CA 1
ATOM 5678 C C . GLY A 1 738 ? -12.942 46.112 -0.75 1 92.8 738 GLY A C 1
ATOM 5679 O O . GLY A 1 738 ? -12.162 46.854 -0.149 1 92.8 738 GLY A O 1
ATOM 5680 N N . LYS A 1 739 ? -13.291 45.06 -0.341 1 92.64 739 LYS A N 1
ATOM 5681 C CA . LYS A 1 739 ? -12.871 44.627 0.988 1 92.64 739 LYS A CA 1
ATOM 5682 C C . LYS A 1 739 ? -11.935 43.425 0.905 1 92.64 739 LYS A C 1
ATOM 5684 O O . LYS A 1 739 ? -11.787 42.819 -0.158 1 92.64 739 LYS A O 1
ATOM 5689 N N . SER A 1 740 ? -11.322 43.13 2.085 1 89.36 740 SER A N 1
ATOM 5690 C CA . SER A 1 740 ? -10.441 41.97 2.162 1 89.36 740 SER A CA 1
ATOM 5691 C C . SER A 1 740 ? -11.238 40.669 2.164 1 89.36 740 SER A C 1
ATOM 5693 O O . SER A 1 740 ? -12.339 40.611 2.714 1 89.36 740 SER A O 1
ATOM 5695 N N . ARG A 1 741 ? -10.679 39.611 1.628 1 85.65 741 ARG A N 1
ATOM 5696 C CA . ARG A 1 741 ? -11.323 38.304 1.538 1 85.65 741 ARG A CA 1
ATOM 5697 C C . ARG A 1 741 ? -11.495 37.682 2.919 1 85.65 741 ARG A C 1
ATOM 5699 O O . ARG A 1 741 ? -12.325 36.789 3.104 1 85.65 741 ARG A O 1
ATOM 5706 N N . TYR A 1 742 ? -10.802 38.096 3.927 1 82.74 742 TYR A N 1
ATOM 5707 C CA . TYR A 1 742 ? -10.81 37.456 5.238 1 82.74 742 TYR A CA 1
ATOM 5708 C C . TYR A 1 742 ? -11.737 38.192 6.198 1 82.74 742 TYR A C 1
ATOM 5710 O O . TYR A 1 742 ? -11.937 37.756 7.335 1 82.74 742 TYR A O 1
ATOM 5718 N N . MET A 1 743 ? -12.288 39.286 5.726 1 85.88 743 MET A N 1
ATOM 5719 C CA . MET A 1 743 ? -13.246 39.996 6.568 1 85.88 743 MET A CA 1
ATOM 5720 C C . MET A 1 743 ? -14.543 39.204 6.704 1 85.88 743 MET A C 1
ATOM 5722 O O . MET A 1 743 ? -14.946 38.501 5.776 1 85.88 743 MET A O 1
ATOM 5726 N N . THR A 1 744 ? -15.137 39.322 7.843 1 82.83 744 THR A N 1
ATOM 5727 C CA . THR A 1 744 ? -16.384 38.614 8.108 1 82.83 744 THR A CA 1
ATOM 5728 C C . THR A 1 744 ? -17.52 39.599 8.366 1 82.83 744 THR A C 1
ATOM 5730 O O . THR A 1 744 ? -17.278 40.756 8.715 1 82.83 744 THR A O 1
ATOM 5733 N N . MET A 1 745 ? -18.709 39.075 8.226 1 86.16 745 MET A N 1
ATOM 5734 C CA . MET A 1 745 ? -19.889 39.918 8.4 1 86.16 745 MET A CA 1
ATOM 5735 C C . MET A 1 745 ? -20.413 39.832 9.829 1 86.16 745 MET A C 1
ATOM 5737 O O . MET A 1 745 ? -20.417 38.757 10.43 1 86.16 745 MET A O 1
ATOM 5741 N N . GLY A 1 746 ? -20.818 40.968 10.388 1 87.82 746 GLY A N 1
ATOM 5742 C CA . GLY A 1 746 ? -21.436 41.053 11.702 1 87.82 746 GLY A CA 1
ATOM 5743 C C . GLY A 1 746 ? -22.069 42.404 11.977 1 87.82 746 GLY A C 1
ATOM 5744 O O . GLY A 1 746 ? -22.061 43.286 11.116 1 87.82 746 GLY A O 1
ATOM 5745 N N . PHE A 1 747 ? -22.726 42.559 13.14 1 90.54 747 PHE A N 1
ATOM 5746 C CA . PHE A 1 747 ? -23.328 43.82 13.556 1 90.54 747 PHE A CA 1
ATOM 5747 C C . PHE A 1 747 ? -22.272 44.768 14.111 1 90.54 747 PHE A C 1
ATOM 5749 O O . PHE A 1 747 ? -21.28 44.327 14.694 1 90.54 747 PHE A O 1
ATOM 5756 N N . MET A 1 748 ? -22.451 46.013 13.856 1 93.5 748 MET A N 1
ATOM 5757 C CA . MET A 1 748 ? -21.597 47.015 14.488 1 93.5 748 MET A CA 1
ATOM 5758 C C . MET A 1 748 ? -22.114 47.373 15.877 1 93.5 748 MET A C 1
ATOM 5760 O O . MET A 1 748 ? -23.236 47.862 16.019 1 93.5 748 MET A O 1
ATOM 5764 N N . ALA A 1 749 ? -21.262 47.118 16.867 1 94.24 749 ALA A N 1
ATOM 5765 C CA . ALA A 1 749 ? -21.671 47.36 18.248 1 94.24 749 ALA A CA 1
ATOM 5766 C C . ALA A 1 749 ? -21.405 48.807 18.654 1 94.24 749 ALA A C 1
ATOM 5768 O O . ALA A 1 749 ? -20.43 49.415 18.205 1 94.24 749 ALA A O 1
ATOM 5769 N N . ASP A 1 750 ? -22.305 49.37 19.4 1 93.5 750 ASP A N 1
ATOM 5770 C CA . ASP A 1 750 ? -22.176 50.71 19.964 1 93.5 750 ASP A CA 1
ATOM 5771 C C . ASP A 1 750 ? -22.228 50.671 21.49 1 93.5 750 ASP A C 1
ATOM 5773 O O . ASP A 1 750 ? -23.045 51.359 22.106 1 93.5 750 ASP A O 1
ATOM 5777 N N . GLY A 1 751 ? -21.435 49.759 22.081 1 92.65 751 GLY A N 1
ATOM 5778 C CA . GLY A 1 751 ? -21.321 49.632 23.525 1 92.65 751 GLY A CA 1
ATOM 5779 C C . GLY A 1 751 ? -22.45 48.831 24.145 1 92.65 751 GLY A C 1
ATOM 5780 O O . GLY A 1 751 ? -23.048 47.978 23.485 1 92.65 751 GLY A O 1
ATOM 5781 N N . LEU A 1 752 ? -22.638 49.008 25.512 1 95.22 752 LEU A N 1
ATOM 5782 C CA . LEU A 1 752 ? -23.699 48.36 26.276 1 95.22 752 LEU A CA 1
ATOM 5783 C C . LEU A 1 752 ? -24.783 49.362 26.658 1 95.22 752 LEU A C 1
ATOM 5785 O O . LEU A 1 752 ? -24.49 50.531 26.92 1 95.22 752 LEU A O 1
ATOM 5789 N N . PHE A 1 753 ? -26.001 48.938 26.64 1 95.02 753 PHE A N 1
ATOM 5790 C CA . PHE A 1 753 ? -27.071 49.793 27.14 1 95.02 753 PHE A CA 1
ATOM 5791 C C . PHE A 1 753 ? -26.828 50.167 28.598 1 95.02 753 PHE A C 1
ATOM 5793 O O . PHE A 1 753 ? -26.507 49.306 29.42 1 95.02 753 PHE A O 1
ATOM 5800 N N . GLN A 1 754 ? -26.981 51.419 28.892 1 93.64 754 GLN A N 1
ATOM 5801 C CA . GLN A 1 754 ? -26.624 51.884 30.228 1 93.64 754 GLN A CA 1
ATOM 5802 C C . GLN A 1 754 ? -27.868 52.204 31.051 1 93.64 754 GLN A C 1
ATOM 5804 O O . GLN A 1 754 ? -27.795 52.327 32.275 1 93.64 754 GLN A O 1
ATOM 5809 N N . SER A 1 755 ? -29.055 52.38 30.296 1 94.1 755 SER A N 1
ATOM 5810 C CA . SER A 1 755 ? -30.281 52.725 31.007 1 94.1 755 SER A CA 1
ATOM 5811 C C . SER A 1 755 ? -31.515 52.269 30.236 1 94.1 755 SER A C 1
ATOM 5813 O O . SER A 1 755 ? -31.436 51.992 29.037 1 94.1 755 SER A O 1
ATOM 5815 N N . GLU A 1 756 ? -32.625 52.229 30.98 1 94.29 756 GLU A N 1
ATOM 5816 C CA . GLU A 1 756 ? -33.899 51.89 30.352 1 94.29 756 GLU A CA 1
ATOM 5817 C C . GLU A 1 756 ? -34.317 52.954 29.341 1 94.29 756 GLU A C 1
ATOM 5819 O O . GLU A 1 756 ? -34.926 52.638 28.317 1 94.29 756 GLU A O 1
ATOM 5824 N N . GLU A 1 757 ? -34.019 54.179 29.64 1 95.42 757 GLU A N 1
ATOM 5825 C CA . GLU A 1 757 ? -34.328 55.279 28.73 1 95.42 757 GLU A CA 1
ATOM 5826 C C . GLU A 1 757 ? -33.589 55.122 27.404 1 95.42 757 GLU A C 1
ATOM 5828 O O . GLU A 1 757 ? -34.156 55.373 26.339 1 95.42 757 GLU A O 1
ATOM 5833 N N . GLU A 1 758 ? -32.386 54.728 27.551 1 94.63 758 GLU A N 1
ATOM 5834 C CA . GLU A 1 758 ? -31.599 54.51 26.341 1 94.63 758 GLU A CA 1
ATOM 5835 C C . GLU A 1 758 ? -32.193 53.391 25.49 1 94.63 758 GLU A C 1
ATOM 5837 O O . GLU A 1 758 ? -32.218 53.486 24.261 1 94.63 758 GLU A O 1
ATOM 5842 N N . ILE A 1 759 ? -32.668 52.339 26.028 1 94.32 759 ILE A N 1
ATOM 5843 C CA . ILE A 1 759 ? -33.276 51.213 25.328 1 94.32 759 ILE A CA 1
ATOM 5844 C C . ILE A 1 759 ? -34.542 51.675 24.609 1 94.32 759 ILE A C 1
ATOM 5846 O O . ILE A 1 759 ? -34.771 51.318 23.452 1 94.32 759 ILE A O 1
ATOM 5850 N N . ASP A 1 760 ? -35.286 52.561 25.289 1 92.99 760 ASP A N 1
ATOM 5851 C CA . ASP A 1 760 ? -36.556 53.023 24.738 1 92.99 760 ASP A CA 1
ATOM 5852 C C . ASP A 1 760 ? -36.331 53.958 23.551 1 92.99 760 ASP A C 1
ATOM 5854 O O . ASP A 1 760 ? -37.185 54.064 22.668 1 92.99 760 ASP A O 1
ATOM 5858 N N . ASN A 1 761 ? -35.222 54.583 23.531 1 92.79 761 ASN A N 1
ATOM 5859 C CA . ASN A 1 761 ? -34.966 55.581 22.498 1 92.79 761 ASN A CA 1
ATOM 5860 C C . ASN A 1 761 ? -34.011 55.052 21.432 1 92.79 761 ASN A C 1
ATOM 5862 O O . ASN A 1 761 ? -33.493 55.82 20.62 1 92.79 761 ASN A O 1
ATOM 5866 N N . SER A 1 762 ? -33.604 53.792 21.435 1 92.51 762 SER A N 1
ATOM 5867 C CA . SER A 1 762 ? -32.689 53.192 20.47 1 92.51 762 SER A CA 1
ATOM 5868 C C . SER A 1 762 ? -33.356 52.048 19.713 1 92.51 762 SER A C 1
ATOM 5870 O O . SER A 1 762 ? -34.222 51.36 20.255 1 92.51 762 SER A O 1
ATOM 5872 N N . PRO A 1 763 ? -32.949 51.876 18.435 1 91.74 763 PRO A N 1
ATOM 5873 C CA . PRO A 1 763 ? -33.406 50.671 17.738 1 91.74 763 PRO A CA 1
ATOM 5874 C C . PRO A 1 763 ? -32.759 49.397 18.277 1 91.74 763 PRO A C 1
ATOM 5876 O O . PRO A 1 763 ? -31.627 49.434 18.765 1 91.74 763 PRO A O 1
ATOM 5879 N N . TRP A 1 764 ? -33.375 48.373 18.279 1 89.18 764 TRP A N 1
ATOM 5880 C CA . TRP A 1 764 ? -32.81 47.082 18.658 1 89.18 764 TRP A CA 1
ATOM 5881 C C . TRP A 1 764 ? -33.377 45.964 17.789 1 89.18 764 TRP A C 1
ATOM 5883 O O . TRP A 1 764 ? -34.244 46.204 16.946 1 89.18 764 TRP A O 1
ATOM 5893 N N . ILE A 1 765 ? -32.866 44.84 17.789 1 84.04 765 ILE A N 1
ATOM 5894 C CA . ILE A 1 765 ? -33.246 43.709 16.95 1 84.04 765 ILE A CA 1
ATOM 5895 C C . ILE A 1 765 ? -34.664 43.262 17.297 1 84.04 765 ILE A C 1
ATOM 5897 O O . ILE A 1 765 ? -34.994 43.081 18.471 1 84.04 765 ILE A O 1
ATOM 5901 N N . SER A 1 766 ? -35.539 43.162 16.268 1 74.64 766 SER A N 1
ATOM 5902 C CA . SER A 1 766 ? -36.958 42.871 16.445 1 74.64 766 SER A CA 1
ATOM 5903 C C . SER A 1 766 ? -37.164 41.541 17.162 1 74.64 766 SER A C 1
ATOM 5905 O O . SER A 1 766 ? -36.458 40.568 16.891 1 74.64 766 SER A O 1
ATOM 5907 N N . GLY A 1 767 ? -38.08 41.468 18.004 1 69.74 767 GLY A N 1
ATOM 5908 C CA . GLY A 1 767 ? -38.536 40.246 18.647 1 69.74 767 GLY A CA 1
ATOM 5909 C C . GLY A 1 767 ? -38.025 40.092 20.067 1 69.74 767 GLY A C 1
ATOM 5910 O O . GLY A 1 767 ? -38.543 39.279 20.834 1 69.74 767 GLY A O 1
ATOM 5911 N N . SER A 1 768 ? -36.948 40.788 20.49 1 73.68 768 SER A N 1
ATOM 5912 C CA . SER A 1 768 ? -36.508 40.666 21.876 1 73.68 768 SER A CA 1
ATOM 5913 C C . SER A 1 768 ? -35.967 41.991 22.402 1 73.68 768 SER A C 1
ATOM 5915 O O . SER A 1 768 ? -34.885 42.428 22.004 1 73.68 768 SER A O 1
ATOM 5917 N N . ARG A 1 769 ? -36.681 42.586 23.306 1 84.93 769 ARG A N 1
ATOM 5918 C CA . ARG A 1 769 ? -36.216 43.83 23.911 1 84.93 769 ARG A CA 1
ATOM 5919 C C . ARG A 1 769 ? -34.959 43.599 24.742 1 84.93 769 ARG A C 1
ATOM 5921 O O . ARG A 1 769 ? -34.932 42.72 25.606 1 84.93 769 ARG A O 1
ATOM 5928 N N . PRO A 1 770 ? -33.871 44.276 24.481 1 90.51 770 PRO A N 1
ATOM 5929 C CA . PRO A 1 770 ? -32.657 44.137 25.289 1 90.51 770 PRO A CA 1
ATOM 5930 C C . PRO A 1 770 ? -32.82 44.699 26.699 1 90.51 770 PRO A C 1
ATOM 5932 O O . PRO A 1 770 ? -33.828 45.344 26.998 1 90.51 770 PRO A O 1
ATOM 5935 N N . ARG A 1 771 ? -31.921 44.415 27.561 1 90.87 771 ARG A N 1
ATOM 5936 C CA . ARG A 1 771 ? -31.85 44.925 28.926 1 90.87 771 ARG A CA 1
ATOM 5937 C C . ARG A 1 771 ? -30.59 45.759 29.134 1 90.87 771 ARG A C 1
ATOM 5939 O O . ARG A 1 771 ? -29.7 45.773 28.281 1 90.87 771 ARG A O 1
ATOM 5946 N N . VAL A 1 772 ? -30.638 46.538 30.301 1 92.71 772 VAL A N 1
ATOM 5947 C CA . VAL A 1 772 ? -29.444 47.305 30.638 1 92.71 772 VAL A CA 1
ATOM 5948 C C . VAL A 1 772 ? -28.249 46.365 30.78 1 92.71 772 VAL A C 1
ATOM 5950 O O . VAL A 1 772 ? -28.345 45.322 31.431 1 92.71 772 VAL A O 1
ATOM 5953 N N . GLY A 1 773 ? -27.18 46.657 30.047 1 93.53 773 GLY A N 1
ATOM 5954 C CA . GLY A 1 773 ? -25.987 45.826 30.067 1 93.53 773 GLY A CA 1
ATOM 5955 C C . GLY A 1 773 ? -25.838 44.967 28.825 1 93.53 773 GLY A C 1
ATOM 5956 O O . GLY A 1 773 ? -24.78 44.378 28.595 1 93.53 773 GLY A O 1
ATOM 5957 N N . ASP A 1 774 ? -26.936 44.87 28.012 1 92.4 774 ASP A N 1
ATOM 5958 C CA . ASP A 1 774 ? -26.849 44.143 26.749 1 92.4 774 ASP A CA 1
ATOM 5959 C C . ASP A 1 774 ? -26.148 44.979 25.681 1 92.4 774 ASP A C 1
ATOM 5961 O O . ASP A 1 774 ? -26.015 46.196 25.827 1 92.4 774 ASP A O 1
ATOM 5965 N N . ILE A 1 775 ? -25.743 44.282 24.617 1 92.87 775 ILE A N 1
ATOM 5966 C CA . ILE A 1 775 ? -24.999 44.959 23.56 1 92.87 775 ILE A CA 1
ATOM 5967 C C . ILE A 1 775 ? -25.946 45.832 22.74 1 92.87 775 ILE A C 1
ATOM 5969 O O . ILE A 1 775 ? -27.045 45.401 22.383 1 92.87 775 ILE A O 1
ATOM 5973 N N . LYS A 1 776 ? -25.55 47.009 22.504 1 93.45 776 LYS A N 1
ATOM 5974 C CA . LYS A 1 776 ? -26.247 47.937 21.618 1 93.45 776 LYS A CA 1
ATOM 5975 C C . LYS A 1 776 ? -25.654 47.904 20.212 1 93.45 776 LYS A C 1
ATOM 5977 O O . LYS A 1 776 ? -24.44 48.041 20.041 1 93.45 776 LYS A O 1
ATOM 5982 N N . TYR A 1 777 ? -26.54 47.664 19.185 1 93.67 777 TYR A N 1
ATOM 5983 C CA . TYR A 1 777 ? -26.075 47.624 17.803 1 93.67 777 TYR A CA 1
ATOM 5984 C C . TYR A 1 777 ? -26.476 48.89 17.056 1 93.67 777 TYR A C 1
ATOM 5986 O O . TYR A 1 777 ? -27.489 49.515 17.379 1 93.67 777 TYR A O 1
ATOM 5994 N N . LYS A 1 778 ? -25.704 49.182 16.054 1 94.36 778 LYS A N 1
ATOM 5995 C CA . LYS A 1 778 ? -25.962 50.377 15.255 1 94.36 778 LYS A CA 1
ATOM 5996 C C . LYS A 1 778 ? -26.944 50.081 14.125 1 94.36 778 LYS A C 1
ATOM 5998 O O . LYS A 1 778 ? -26.858 49.034 13.479 1 94.36 778 LYS A O 1
ATOM 6003 N N . ASP A 1 779 ? -27.903 50.882 13.972 1 94.35 779 ASP A N 1
ATOM 6004 C CA . ASP A 1 779 ? -28.78 50.878 12.806 1 94.35 779 ASP A CA 1
ATOM 6005 C C . ASP A 1 779 ? -28.088 51.503 11.597 1 94.35 779 ASP A C 1
ATOM 6007 O O . ASP A 1 779 ? -28.011 52.728 11.484 1 94.35 779 ASP A O 1
ATOM 6011 N N . LEU A 1 780 ? -27.679 50.722 10.725 1 93.85 780 LEU A N 1
ATOM 6012 C CA . LEU A 1 780 ? -26.815 51.199 9.65 1 93.85 780 LEU A CA 1
ATOM 6013 C C . LEU A 1 780 ? -27.633 51.877 8.556 1 93.85 780 LEU A C 1
ATOM 6015 O O . LEU A 1 780 ? -27.14 52.78 7.876 1 93.85 780 LEU A O 1
ATOM 6019 N N . ASN A 1 781 ? -28.903 51.445 8.333 1 91.3 781 ASN A N 1
ATOM 6020 C CA . ASN A 1 781 ? -29.703 52.033 7.264 1 91.3 781 ASN A CA 1
ATOM 6021 C C . ASN A 1 781 ? -30.619 53.135 7.79 1 91.3 781 ASN A C 1
ATOM 6023 O O . ASN A 1 781 ? -31.29 53.814 7.012 1 91.3 781 ASN A O 1
ATOM 6027 N N . GLY A 1 782 ? -30.854 53.343 9.064 1 90.81 782 GLY A N 1
ATOM 6028 C CA . GLY A 1 782 ? -31.569 54.452 9.674 1 90.81 782 GLY A CA 1
ATOM 6029 C C . GLY A 1 782 ? -33.074 54.262 9.677 1 90.81 782 GLY A C 1
ATOM 6030 O O . GLY A 1 782 ? -33.827 55.23 9.805 1 90.81 782 GLY A O 1
ATOM 6031 N N . ASP A 1 783 ? -33.529 53.084 9.488 1 90.24 783 ASP A N 1
ATOM 6032 C CA . ASP A 1 783 ? -34.971 52.878 9.383 1 90.24 783 ASP A CA 1
ATOM 6033 C C . ASP A 1 783 ? -35.593 52.637 10.757 1 90.24 783 ASP A C 1
ATOM 6035 O O . ASP A 1 783 ? -36.783 52.335 10.861 1 90.24 783 ASP A O 1
ATOM 6039 N N . GLY A 1 784 ? -34.766 52.667 11.793 1 90 784 GLY A N 1
ATOM 6040 C CA . GLY A 1 784 ? -35.256 52.552 13.157 1 90 784 GLY A CA 1
ATOM 6041 C C . GLY A 1 784 ? -35.369 51.116 13.632 1 90 784 GLY A C 1
ATOM 6042 O O . GLY A 1 784 ? -35.879 50.855 14.723 1 90 784 GLY A O 1
ATOM 6043 N N . ALA A 1 785 ? -34.875 50.184 12.783 1 89.72 785 ALA A N 1
ATOM 6044 C CA . ALA A 1 785 ? -34.874 48.773 13.157 1 89.72 785 ALA A CA 1
ATOM 6045 C C . ALA A 1 785 ? -33.53 48.123 12.842 1 89.72 785 ALA A C 1
ATOM 6047 O O . ALA A 1 785 ? -32.848 48.52 11.894 1 89.72 785 ALA A O 1
ATOM 6048 N N . ILE A 1 786 ? -33.123 47.23 13.691 1 91.71 786 ILE A N 1
ATOM 6049 C CA . ILE A 1 786 ? -31.929 46.437 13.422 1 91.71 786 ILE A CA 1
ATOM 6050 C C . ILE A 1 786 ? -32.329 45.077 12.854 1 91.71 786 ILE A C 1
ATOM 6052 O O . ILE A 1 786 ? -32.985 44.283 13.532 1 91.71 786 ILE A O 1
ATOM 6056 N N . THR A 1 787 ? -31.974 44.754 11.597 1 86.78 787 THR A N 1
ATOM 6057 C CA . THR A 1 787 ? -32.313 43.489 10.956 1 86.78 787 THR A CA 1
ATOM 6058 C C . THR A 1 787 ? -31.061 42.802 10.418 1 86.78 787 THR A C 1
ATOM 6060 O O . THR A 1 787 ? -30.07 43.465 10.102 1 86.78 787 THR A O 1
ATOM 6063 N N . TYR A 1 788 ? -31.149 41.473 10.381 1 82.72 788 TYR A N 1
ATOM 6064 C CA . TYR A 1 788 ? -30.026 40.664 9.92 1 82.72 788 TYR A CA 1
ATOM 6065 C C . TYR A 1 788 ? -29.67 40.997 8.476 1 82.72 788 TYR A C 1
ATOM 6067 O O . TYR A 1 788 ? -28.492 41.031 8.113 1 82.72 788 TYR A O 1
ATOM 6075 N N . ASP A 1 789 ? -30.564 41.249 7.714 1 80.65 789 ASP A N 1
ATOM 6076 C CA . ASP A 1 789 ? -30.359 41.401 6.277 1 80.65 789 ASP A CA 1
ATOM 6077 C C . ASP A 1 789 ? -29.88 42.81 5.936 1 80.65 789 ASP A C 1
ATOM 6079 O O . ASP A 1 789 ? -29.189 43.012 4.935 1 80.65 789 ASP A O 1
ATOM 6083 N N . GLN A 1 790 ? -30.179 43.747 6.837 1 87.49 790 GLN A N 1
ATOM 6084 C CA . GLN A 1 790 ? -29.958 45.118 6.389 1 87.49 790 GLN A CA 1
ATOM 6085 C C . GLN A 1 790 ? -28.973 45.843 7.302 1 87.49 790 GLN A C 1
ATOM 6087 O O . GLN A 1 790 ? -28.489 46.926 6.967 1 87.49 790 GLN A O 1
ATOM 6092 N N . ASP A 1 791 ? -28.633 45.271 8.4 1 90.74 791 ASP A N 1
ATOM 6093 C CA . ASP A 1 791 ? -27.814 46.024 9.346 1 90.74 791 ASP A CA 1
ATOM 6094 C C . ASP A 1 791 ? -26.507 45.292 9.644 1 90.74 791 ASP A C 1
ATOM 6096 O O . ASP A 1 791 ? -25.867 45.546 10.667 1 90.74 791 ASP A O 1
ATOM 6100 N N . ARG A 1 792 ? -26.127 44.367 8.916 1 91.3 792 ARG A N 1
ATOM 6101 C CA . ARG A 1 792 ? -24.824 43.722 9.042 1 91.3 792 ARG A CA 1
ATOM 6102 C C . ARG A 1 792 ? -23.836 44.279 8.023 1 91.3 792 ARG A C 1
ATOM 6104 O O . ARG A 1 792 ? -24.225 44.657 6.916 1 91.3 792 ARG A O 1
ATOM 6111 N N . ALA A 1 793 ? -22.607 44.361 8.449 1 91.16 793 ALA A N 1
ATOM 6112 C CA . ALA A 1 793 ? -21.539 44.884 7.602 1 91.16 793 ALA A CA 1
ATOM 6113 C C . ALA A 1 793 ? -20.277 44.034 7.722 1 91.16 793 ALA A C 1
ATOM 6115 O O . ALA A 1 793 ? -20.14 43.245 8.659 1 91.16 793 ALA A O 1
ATOM 6116 N N . TYR A 1 794 ? -19.464 44.075 6.664 1 90.48 794 TYR A N 1
ATOM 6117 C CA . TYR A 1 794 ? -18.119 43.53 6.81 1 90.48 794 TYR A CA 1
ATOM 6118 C C . TYR A 1 794 ? -17.292 44.368 7.777 1 90.48 794 TYR A C 1
ATOM 6120 O O . TYR A 1 794 ? -17.151 45.58 7.594 1 90.48 794 TYR A O 1
ATOM 6128 N N . LEU A 1 795 ? -16.832 43.605 8.828 1 86.39 795 LEU A N 1
ATOM 6129 C CA . LEU A 1 795 ? -16.205 44.311 9.941 1 86.39 795 LEU A CA 1
ATOM 6130 C C . LEU A 1 795 ? -14.761 43.857 10.129 1 86.39 795 LEU A C 1
ATOM 6132 O O . LEU A 1 795 ? -14.412 42.726 9.785 1 86.39 795 LEU A O 1
ATOM 6136 N N . GLY A 1 796 ? -14.025 44.856 10.683 1 82.52 796 GLY A N 1
ATOM 6137 C CA . GLY A 1 796 ? -12.694 44.534 11.171 1 82.52 796 GLY A CA 1
ATOM 6138 C C . GLY A 1 796 ? -11.702 44.252 10.059 1 82.52 796 GLY A C 1
ATOM 6139 O O . GLY A 1 796 ? -11.872 44.726 8.933 1 82.52 796 GLY A O 1
ATOM 6140 N N . ARG A 1 797 ? -10.433 43.648 10.241 1 82.96 797 ARG A N 1
ATOM 6141 C CA . ARG A 1 797 ? -9.307 43.428 9.338 1 82.96 797 ARG A CA 1
ATOM 6142 C C . ARG A 1 797 ? -9.206 41.961 8.937 1 82.96 797 ARG A C 1
ATOM 6144 O O . ARG A 1 797 ? -8.346 41.589 8.135 1 82.96 797 ARG A O 1
ATOM 6151 N N . GLY A 1 798 ? -10.086 41.182 9.396 1 77.73 798 GLY A N 1
ATOM 6152 C CA . GLY A 1 798 ? -10.021 39.752 9.14 1 77.73 798 GLY A CA 1
ATOM 6153 C C . GLY A 1 798 ? -9.083 39.02 10.082 1 77.73 798 GLY A C 1
ATOM 6154 O O . GLY A 1 798 ? -8.271 39.644 10.767 1 77.73 798 GLY A O 1
ATOM 6155 N N . GLN A 1 799 ? -9.053 37.642 10.056 1 76.5 799 GLN A N 1
ATOM 6156 C CA . GLN A 1 799 ? -8.287 36.831 10.996 1 76.5 799 GLN A CA 1
ATOM 6157 C C . GLN A 1 799 ? -6.87 36.586 10.485 1 76.5 799 GLN A C 1
ATOM 6159 O O . GLN A 1 799 ? -5.965 36.29 11.267 1 76.5 799 GLN A O 1
ATOM 6164 N N . ARG A 1 800 ? -6.632 36.632 9.274 1 82.09 800 ARG A N 1
ATOM 6165 C CA . ARG A 1 800 ? -5.283 36.465 8.743 1 82.09 800 ARG A CA 1
ATOM 6166 C C . ARG A 1 800 ? -4.49 37.764 8.845 1 82.09 800 ARG A C 1
ATOM 6168 O O . ARG A 1 800 ? -4.919 38.801 8.335 1 82.09 800 ARG A O 1
ATOM 6175 N N . PRO A 1 801 ? -3.355 37.675 9.384 1 88.61 801 PRO A N 1
ATOM 6176 C CA . PRO A 1 801 ? -2.587 38.907 9.58 1 88.61 801 PRO A CA 1
ATOM 6177 C C . PRO A 1 801 ? -2.079 39.501 8.269 1 88.61 801 PRO A C 1
ATOM 6179 O O . PRO A 1 801 ? -1.654 38.763 7.376 1 88.61 801 PRO A O 1
ATOM 6182 N N . GLN A 1 802 ? -2.148 40.819 8.14 1 91.78 802 GLN A N 1
ATOM 6183 C CA . GLN A 1 802 ? -1.591 41.52 6.987 1 91.78 802 GLN A CA 1
ATOM 6184 C C . GLN A 1 802 ? -0.111 41.829 7.195 1 91.78 802 GLN A C 1
ATOM 6186 O O . GLN A 1 802 ? 0.612 42.101 6.234 1 91.78 802 GLN A O 1
ATOM 6191 N N . PHE A 1 803 ? 0.25 41.85 8.489 1 93.09 803 PHE A N 1
ATOM 6192 C CA . PHE A 1 803 ? 1.656 42.061 8.815 1 93.09 803 PHE A CA 1
ATOM 6193 C C . PHE A 1 803 ? 2.215 40.875 9.591 1 93.09 803 PHE A C 1
ATOM 6195 O O . PHE A 1 803 ? 1.621 40.436 10.578 1 93.09 803 PHE A O 1
ATOM 6202 N N . ASN A 1 804 ? 3.295 40.353 9.18 1 93.03 804 ASN A N 1
ATOM 6203 C CA . ASN A 1 804 ? 4.045 39.302 9.86 1 93.03 804 ASN A CA 1
ATOM 6204 C C . ASN A 1 804 ? 5.53 39.64 9.948 1 93.03 804 ASN A C 1
ATOM 6206 O O . ASN A 1 804 ? 6.104 40.187 9.004 1 93.03 804 ASN A O 1
ATOM 6210 N N . GLY A 1 805 ? 6.099 39.364 11.076 1 93.73 805 GLY A N 1
ATOM 6211 C CA . GLY A 1 805 ? 7.514 39.643 11.262 1 93.73 805 GLY A CA 1
ATOM 6212 C C . GLY A 1 805 ? 8.196 38.669 12.204 1 93.73 805 GLY A C 1
ATOM 6213 O O . GLY A 1 805 ? 7.529 37.955 12.956 1 93.73 805 GLY A O 1
ATOM 6214 N N . SER A 1 806 ? 9.466 38.629 12.117 1 96.68 806 SER A N 1
ATOM 6215 C CA . SER A 1 806 ? 10.251 37.784 13.011 1 96.68 806 SER A CA 1
ATOM 6216 C C . SER A 1 806 ? 11.638 38.371 13.25 1 96.68 806 SER A C 1
ATOM 6218 O O . SER A 1 806 ? 12.12 39.181 12.456 1 96.68 806 SER A O 1
ATOM 6220 N N . VAL A 1 807 ? 12.214 38.075 14.352 1 97.44 807 VAL A N 1
ATOM 6221 C CA . VAL A 1 807 ? 13.598 38.385 14.697 1 97.44 807 VAL A CA 1
ATOM 6222 C C . VAL A 1 807 ? 14.315 37.114 15.147 1 97.44 807 VAL A C 1
ATOM 6224 O O . VAL A 1 807 ? 13.858 36.426 16.062 1 97.44 807 VAL A O 1
ATOM 6227 N N . ASN A 1 808 ? 15.299 36.821 14.474 1 96.22 808 ASN A N 1
ATOM 6228 C CA . ASN A 1 808 ? 16.126 35.675 14.834 1 96.22 808 ASN A CA 1
ATOM 6229 C C . ASN A 1 808 ? 17.489 36.111 15.365 1 96.22 808 ASN A C 1
ATOM 6231 O O . ASN A 1 808 ? 18.219 36.839 14.689 1 96.22 808 ASN A O 1
ATOM 6235 N N . LEU A 1 809 ? 17.846 35.738 16.548 1 97 809 LEU A N 1
ATOM 6236 C CA . LEU A 1 809 ? 19.131 36.019 17.178 1 97 809 LEU A CA 1
ATOM 6237 C C . LEU A 1 809 ? 19.962 34.747 17.31 1 97 809 LEU A C 1
ATOM 6239 O O . LEU A 1 809 ? 19.498 33.754 17.874 1 97 809 LEU A O 1
ATOM 6243 N N . ASN A 1 810 ? 21.091 34.755 16.77 1 95.35 810 ASN A N 1
ATOM 6244 C CA . ASN A 1 810 ? 21.976 33.605 16.92 1 95.35 810 ASN A CA 1
ATOM 6245 C C . ASN A 1 810 ? 23.362 34.023 17.403 1 95.35 810 ASN A C 1
ATOM 6247 O O . ASN A 1 810 ? 23.806 35.141 17.135 1 95.35 810 ASN A O 1
ATOM 6251 N N . ALA A 1 811 ? 24.001 33.154 18.116 1 95.84 811 ALA A N 1
ATOM 6252 C CA . ALA A 1 811 ? 25.357 33.378 18.613 1 95.84 811 ALA A CA 1
ATOM 6253 C C . ALA A 1 811 ? 26.088 32.056 18.826 1 95.84 811 ALA A C 1
ATOM 6255 O O . ALA A 1 811 ? 25.458 31.018 19.039 1 95.84 811 ALA A O 1
ATOM 6256 N N . SER A 1 812 ? 27.317 32.116 18.634 1 94.54 812 SER A N 1
ATOM 6257 C CA . SER A 1 812 ? 28.169 30.963 18.905 1 94.54 812 SER A CA 1
ATOM 6258 C C . SER A 1 812 ? 29.451 31.378 19.618 1 94.54 812 SER A C 1
ATOM 6260 O O . SER A 1 812 ? 30.012 32.437 19.331 1 94.54 812 SER A O 1
ATOM 6262 N N . TRP A 1 813 ? 29.899 30.602 20.641 1 94.78 813 TRP A N 1
ATOM 6263 C CA . TRP A 1 813 ? 31.113 30.853 21.411 1 94.78 813 TRP A CA 1
ATOM 6264 C C . TRP A 1 813 ? 31.782 29.544 21.816 1 94.78 813 TRP A C 1
ATOM 6266 O O . TRP A 1 813 ? 31.284 28.83 22.689 1 94.78 813 TRP A O 1
ATOM 6276 N N . LYS A 1 814 ? 32.953 29.187 21.376 1 91.15 814 LYS A N 1
ATOM 6277 C CA . LYS A 1 814 ? 33.771 28.028 21.717 1 91.15 814 LYS A CA 1
ATOM 6278 C C . LYS A 1 814 ? 32.923 26.763 21.806 1 91.15 814 LYS A C 1
ATOM 6280 O O . LYS A 1 814 ? 32.96 26.053 22.814 1 91.15 814 LYS A O 1
ATOM 6285 N N . GLY A 1 815 ? 32.117 26.48 20.8 1 90.67 815 GLY A N 1
ATOM 6286 C CA . GLY A 1 815 ? 31.323 25.265 20.714 1 90.67 815 GLY A CA 1
ATOM 6287 C C . GLY A 1 815 ? 29.9 25.445 21.207 1 90.67 815 GLY A C 1
ATOM 6288 O O . GLY A 1 815 ? 29.032 24.614 20.931 1 90.67 815 GLY A O 1
ATOM 6289 N N . LEU A 1 816 ? 29.679 26.515 22.042 1 95.33 816 LEU A N 1
ATOM 6290 C CA . LEU A 1 816 ? 28.326 26.835 22.485 1 95.33 816 LEU A CA 1
ATOM 6291 C C . LEU A 1 816 ? 27.552 27.559 21.389 1 95.33 816 LEU A C 1
ATOM 6293 O O . LEU A 1 816 ? 28.082 28.468 20.746 1 95.33 816 LEU A O 1
ATOM 6297 N N . GLU A 1 817 ? 26.408 27.08 21.118 1 95.01 817 GLU A N 1
ATOM 6298 C CA . GLU A 1 817 ? 25.539 27.703 20.125 1 95.01 817 GLU A CA 1
ATOM 6299 C C . GLU A 1 817 ? 24.203 28.112 20.739 1 95.01 817 GLU A C 1
ATOM 6301 O O . GLU A 1 817 ? 23.628 27.37 21.537 1 95.01 817 GLU A O 1
ATOM 6306 N N . PHE A 1 818 ? 23.793 29.307 20.438 1 94.92 818 PHE A N 1
ATOM 6307 C CA . PHE A 1 818 ? 22.526 29.874 20.886 1 94.92 818 PHE A CA 1
ATOM 6308 C C . PHE A 1 818 ? 21.717 30.392 19.703 1 94.92 818 PHE A C 1
ATOM 6310 O O . PHE A 1 818 ? 22.261 31.045 18.81 1 94.92 818 PHE A O 1
ATOM 6317 N N . ASP A 1 819 ? 20.413 30.041 19.647 1 96.14 819 ASP A N 1
ATOM 6318 C CA . ASP A 1 819 ? 19.514 30.52 18.602 1 96.14 819 ASP A CA 1
ATOM 6319 C C . ASP A 1 819 ? 18.124 30.81 19.163 1 96.14 819 ASP A C 1
ATOM 6321 O O . ASP A 1 819 ? 17.502 29.94 19.776 1 96.14 819 ASP A O 1
ATOM 6325 N N . ILE A 1 820 ? 17.64 32.027 19.051 1 96.71 820 ILE A N 1
ATOM 6326 C CA . ILE A 1 820 ? 16.342 32.457 19.56 1 96.71 820 ILE A CA 1
ATOM 6327 C C . ILE A 1 820 ? 15.529 33.091 18.433 1 96.71 820 ILE A C 1
ATOM 6329 O O . ILE A 1 820 ? 16.015 33.984 17.736 1 96.71 820 ILE A O 1
ATOM 6333 N N . LEU A 1 821 ? 14.317 32.642 18.239 1 96.59 821 LEU A N 1
ATOM 6334 C CA . LEU A 1 821 ? 13.442 33.164 17.195 1 96.59 821 LEU A CA 1
ATOM 6335 C C . LEU A 1 821 ? 12.161 33.734 17.794 1 96.59 821 LEU A C 1
ATOM 6337 O O . LEU A 1 821 ? 11.429 33.028 18.491 1 96.59 821 LEU A O 1
ATOM 6341 N N . PHE A 1 822 ? 11.892 35.006 17.576 1 97.02 822 PHE A N 1
ATOM 6342 C CA . PHE A 1 822 ? 10.623 35.656 17.879 1 97.02 822 PHE A CA 1
ATOM 6343 C C . PHE A 1 822 ? 9.783 35.818 16.618 1 97.02 822 PHE A C 1
ATOM 6345 O O . PHE A 1 822 ? 10.301 36.195 15.565 1 97.02 822 PHE A O 1
ATOM 6352 N N . VAL A 1 823 ? 8.542 35.483 16.691 1 95.93 823 VAL A N 1
ATOM 6353 C CA . VAL A 1 823 ? 7.615 35.661 15.578 1 95.93 823 VAL A CA 1
ATOM 6354 C C . VAL A 1 823 ? 6.418 36.493 16.031 1 95.93 823 VAL A C 1
ATOM 6356 O O . VAL A 1 823 ? 5.914 36.313 17.143 1 95.93 823 VAL A O 1
ATOM 6359 N N . GLY A 1 824 ? 6.024 37.4 15.249 1 94.4 824 GLY A N 1
ATOM 6360 C CA . GLY A 1 824 ? 4.886 38.243 15.577 1 94.4 824 GLY A CA 1
ATOM 6361 C C . GLY A 1 824 ? 3.969 38.494 14.395 1 94.4 824 GLY A C 1
ATOM 6362 O O . GLY A 1 824 ? 4.359 38.288 13.244 1 94.4 824 GLY A O 1
ATOM 6363 N N . ALA A 1 825 ? 2.758 38.849 14.647 1 93.59 825 ALA A N 1
ATOM 6364 C CA . ALA A 1 825 ? 1.753 39.223 13.655 1 93.59 825 ALA A CA 1
ATOM 6365 C C . ALA A 1 825 ? 0.934 40.42 14.129 1 93.59 825 ALA A C 1
ATOM 6367 O O . ALA A 1 825 ? 0.785 40.641 15.333 1 93.59 825 ALA A O 1
ATOM 6368 N N . ALA A 1 826 ? 0.563 41.224 13.131 1 93.61 826 ALA A N 1
ATOM 6369 C CA . ALA A 1 826 ? -0.257 42.392 13.444 1 93.61 826 ALA A CA 1
ATOM 6370 C C . ALA A 1 826 ? -1.226 42.702 12.306 1 93.61 826 ALA A C 1
ATOM 6372 O O . ALA A 1 826 ? -1.177 42.067 11.25 1 93.61 826 ALA A O 1
ATOM 6373 N N . VAL A 1 827 ? -2.183 43.614 12.592 1 92.54 827 VAL A N 1
ATOM 6374 C CA . VAL A 1 827 ? -3.2 44.094 11.661 1 92.54 827 VAL A CA 1
ATOM 6375 C C . VAL A 1 827 ? -4.163 42.96 11.318 1 92.54 827 VAL A C 1
ATOM 6377 O O . VAL A 1 827 ? -4.312 42.596 10.149 1 92.54 827 VAL A O 1
ATOM 6380 N N . CYS A 1 828 ? -4.601 42.344 12.259 1 90.54 828 CYS A N 1
ATOM 6381 C CA . CYS A 1 828 ? -5.608 41.291 12.188 1 90.54 828 CYS A CA 1
ATOM 6382 C C . CYS A 1 828 ? -6.5 41.305 13.423 1 90.54 828 CYS A C 1
ATOM 6384 O O . CYS A 1 828 ? -6.132 41.869 14.454 1 90.54 828 CYS A O 1
ATOM 6386 N N . ASP A 1 829 ? -7.619 40.779 13.257 1 90.04 829 ASP A N 1
ATOM 6387 C CA . ASP A 1 829 ? -8.553 40.64 14.37 1 90.04 829 ASP A CA 1
ATOM 6388 C C . ASP A 1 829 ? -8.895 39.173 14.621 1 90.04 829 ASP A C 1
ATOM 6390 O O . ASP A 1 829 ? -8.891 38.362 13.693 1 90.04 829 ASP A O 1
ATOM 6394 N N . VAL A 1 830 ? -8.995 38.845 15.894 1 87.21 830 VAL A N 1
ATOM 6395 C CA . VAL A 1 830 ? -9.456 37.52 16.294 1 87.21 830 VAL A CA 1
ATOM 6396 C C . VAL A 1 830 ? -10.915 37.593 16.739 1 87.21 830 VAL A C 1
ATOM 6398 O O . VAL A 1 830 ? -11.277 38.431 17.568 1 87.21 830 VAL A O 1
ATOM 6401 N N . SER A 1 831 ? -11.721 36.809 16.07 1 85.2 831 SER A N 1
ATOM 6402 C CA . SER A 1 831 ? -13.121 36.724 16.473 1 85.2 831 SER A CA 1
ATOM 6403 C C . SER A 1 831 ? -13.317 35.691 17.578 1 85.2 831 SER A C 1
ATOM 6405 O O . SER A 1 831 ? -12.921 34.533 17.429 1 85.2 831 SER A O 1
ATOM 6407 N N . LEU A 1 832 ? -13.882 36.084 18.582 1 86.25 832 LEU A N 1
ATOM 6408 C CA . LEU A 1 832 ? -14.176 35.138 19.653 1 86.25 832 LEU A CA 1
ATOM 6409 C C . LEU A 1 832 ? -15.448 34.353 19.352 1 86.25 832 LEU A C 1
ATOM 6411 O O . LEU A 1 832 ? -15.713 33.326 19.981 1 86.25 832 LEU A O 1
ATOM 6415 N N . THR A 1 833 ? -16.128 34.924 18.371 1 81.67 833 THR A N 1
ATOM 6416 C CA . THR A 1 833 ? -17.262 34.143 17.89 1 81.67 833 THR A CA 1
ATOM 6417 C C . THR A 1 833 ? -16.792 33.005 16.988 1 81.67 833 THR A C 1
ATOM 6419 O O . THR A 1 833 ? -15.617 32.942 16.621 1 81.67 833 THR A O 1
ATOM 6422 N N . GLY A 1 834 ? -17.55 31.896 16.926 1 69.3 834 GLY A N 1
ATOM 6423 C CA . GLY A 1 834 ? -17.195 30.784 16.059 1 69.3 834 GLY A CA 1
ATOM 6424 C C . GLY A 1 834 ? -17.683 30.96 14.634 1 69.3 834 GLY A C 1
ATOM 6425 O O . GLY A 1 834 ? -18.816 31.39 14.409 1 69.3 834 GLY A O 1
ATOM 6426 N N . THR A 1 835 ? -16.74 30.943 13.693 1 63.07 835 THR A N 1
ATOM 6427 C CA . THR A 1 835 ? -17.112 30.937 12.283 1 63.07 835 THR A CA 1
ATOM 6428 C C . THR A 1 835 ? -16.887 29.558 11.67 1 63.07 835 THR A C 1
ATOM 6430 O O . THR A 1 835 ? -15.765 29.048 11.67 1 63.07 835 THR A O 1
ATOM 6433 N N . TYR A 1 836 ? -17.953 28.866 11.217 1 61.31 836 TYR A N 1
ATOM 6434 C CA . TYR A 1 836 ? -17.852 27.578 10.541 1 61.31 836 TYR A CA 1
ATOM 6435 C C . TYR A 1 836 ? -17.233 27.735 9.157 1 61.31 836 TYR A C 1
ATOM 6437 O O . TYR A 1 836 ? -17.111 28.852 8.648 1 61.31 836 TYR A O 1
ATOM 6445 N N . TYR A 1 837 ? -16.772 26.443 8.538 1 55.35 837 TYR A N 1
ATOM 6446 C CA . TYR A 1 837 ? -16.071 26.445 7.259 1 55.35 837 TYR A CA 1
ATOM 6447 C C . TYR A 1 837 ? -16.957 27.003 6.152 1 55.35 837 TYR A C 1
ATOM 6449 O O . TYR A 1 837 ? -16.458 27.479 5.129 1 55.35 837 TYR A O 1
ATOM 6457 N N . ASN A 1 838 ? -18.376 27.176 6.621 1 49.5 838 ASN A N 1
ATOM 6458 C CA . ASN A 1 838 ? -19.312 27.752 5.661 1 49.5 838 ASN A CA 1
ATOM 6459 C C . ASN A 1 838 ? -19.586 29.223 5.96 1 49.5 838 ASN A C 1
ATOM 6461 O O . ASN A 1 838 ? -20.527 29.806 5.418 1 49.5 838 ASN A O 1
ATOM 6465 N N . TRP A 1 839 ? -18.938 29.818 6.923 1 54.4 839 TRP A N 1
ATOM 6466 C CA . TRP A 1 839 ? -18.914 31.241 7.245 1 54.4 839 TRP A CA 1
ATOM 6467 C C . TRP A 1 839 ? -20.126 31.63 8.086 1 54.4 839 TRP A C 1
ATOM 6469 O O . TRP A 1 839 ? -20.443 32.814 8.22 1 54.4 839 TRP A O 1
ATOM 6479 N N . ASN A 1 840 ? -20.798 30.595 8.518 1 58.95 840 ASN A N 1
ATOM 6480 C CA . ASN A 1 840 ? -21.841 30.893 9.495 1 58.95 840 ASN A CA 1
ATOM 6481 C C . ASN A 1 840 ? -21.253 31.166 10.876 1 58.95 840 ASN A C 1
ATOM 6483 O O . ASN A 1 840 ? -20.326 30.479 11.309 1 58.95 840 ASN A O 1
ATOM 6487 N N . GLU A 1 841 ? -21.666 32.304 11.33 1 64.49 841 GLU A N 1
ATOM 6488 C CA . GLU A 1 841 ? -21.178 32.657 12.659 1 64.49 841 GLU A CA 1
ATOM 6489 C C . GLU A 1 841 ? -22.125 32.157 13.746 1 64.49 841 GLU A C 1
ATOM 6491 O O . GLU A 1 841 ? -23.342 32.13 13.551 1 64.49 841 GLU A O 1
ATOM 6496 N N . ASP A 1 842 ? -21.524 31.548 14.693 1 69.77 842 ASP A N 1
ATOM 6497 C CA . ASP A 1 842 ? -22.293 31.076 15.84 1 69.77 842 ASP A CA 1
ATOM 6498 C C . ASP A 1 842 ? -21.686 31.575 17.15 1 69.77 842 ASP A C 1
ATOM 6500 O O . ASP A 1 842 ? -20.541 32.03 17.176 1 69.77 842 ASP A O 1
ATOM 6504 N N . ASN A 1 843 ? -22.602 31.659 18.134 1 76.76 843 ASN A N 1
ATOM 6505 C CA . ASN A 1 843 ? -22.091 31.872 19.484 1 76.76 843 ASN A CA 1
ATOM 6506 C C . ASN A 1 843 ? -21.219 30.707 19.943 1 76.76 843 ASN A C 1
ATOM 6508 O O . ASN A 1 843 ? -21.348 29.592 19.435 1 76.76 843 ASN A O 1
ATOM 6512 N N . THR A 1 844 ? -20.246 31.105 20.676 1 82.44 844 THR A N 1
ATOM 6513 C CA . THR A 1 844 ? -19.373 30.077 21.233 1 82.44 844 THR A CA 1
ATOM 6514 C C . THR A 1 844 ? -19.355 30.151 22.757 1 82.44 844 THR A C 1
ATOM 6516 O O . THR A 1 844 ? -19.926 31.071 23.346 1 82.44 844 THR A O 1
ATOM 6519 N N . ILE A 1 845 ? -18.716 29.258 23.347 1 86.18 845 ILE A N 1
ATOM 6520 C CA . ILE A 1 845 ? -18.535 29.222 24.794 1 86.18 845 ILE A CA 1
ATOM 6521 C C . ILE A 1 845 ? -17.645 30.383 25.232 1 86.18 845 ILE A C 1
ATOM 6523 O O . ILE A 1 845 ? -17.646 30.767 26.404 1 86.18 845 ILE A O 1
ATOM 6527 N N . PHE A 1 846 ? -17.059 31.038 24.329 1 88.46 846 PHE A N 1
ATOM 6528 C CA . PHE A 1 846 ? -16.108 32.095 24.649 1 88.46 846 PHE A CA 1
ATOM 6529 C C . PHE A 1 846 ? -16.766 33.466 24.546 1 88.46 846 PHE A C 1
ATOM 6531 O O . PHE A 1 846 ? -16.157 34.48 24.893 1 88.46 846 PHE A O 1
ATOM 6538 N N . THR A 1 847 ? -17.993 33.472 24.113 1 88.72 847 THR A N 1
ATOM 6539 C CA . THR A 1 847 ? -18.684 34.75 23.981 1 88.72 847 THR A CA 1
ATOM 6540 C C . THR A 1 847 ? -19.976 34.752 24.792 1 88.72 847 THR A C 1
ATOM 6542 O O . THR A 1 847 ? -20.51 35.815 25.117 1 88.72 847 THR A O 1
ATOM 6545 N N . ARG A 1 848 ? -20.42 33.552 24.99 1 87.93 848 ARG A N 1
ATOM 6546 C CA . ARG A 1 848 ? -21.664 33.411 25.741 1 87.93 848 ARG A CA 1
ATOM 6547 C C . ARG A 1 848 ? -21.443 32.613 27.022 1 87.93 848 ARG A C 1
ATOM 6549 O O . ARG A 1 848 ? -21.151 31.417 26.972 1 87.93 848 ARG A O 1
ATOM 6556 N N . PRO A 1 849 ? -21.692 33.36 28.121 1 90.03 849 PRO A N 1
ATOM 6557 C CA . PRO A 1 849 ? -21.58 32.604 29.37 1 90.03 849 PRO A CA 1
ATOM 6558 C C . PRO A 1 849 ? -22.619 31.491 29.482 1 90.03 849 PRO A C 1
ATOM 6560 O O . PRO A 1 849 ? -23.782 31.689 29.122 1 90.03 849 PRO A O 1
ATOM 6563 N N . PHE A 1 850 ? -22.171 30.319 29.908 1 91.68 850 PHE A N 1
ATOM 6564 C CA . PHE A 1 850 ? -23.015 29.149 30.124 1 91.68 850 PHE A CA 1
ATOM 6565 C C . PHE A 1 850 ? -23.735 28.756 28.84 1 91.68 850 PHE A C 1
ATOM 6567 O O . PHE A 1 850 ? -24.925 28.437 28.862 1 91.68 850 PHE A O 1
ATOM 6574 N N . LYS A 1 851 ? -23.029 28.917 27.771 1 86.8 851 LYS A N 1
ATOM 6575 C CA . LYS A 1 851 ? -23.586 28.577 26.464 1 86.8 851 LYS A CA 1
ATOM 6576 C C . LYS A 1 851 ? -24.116 27.146 26.448 1 86.8 851 LYS A C 1
ATOM 6578 O O . LYS A 1 851 ? -23.39 26.206 26.775 1 86.8 851 LYS A O 1
ATOM 6583 N N . ALA A 1 852 ? -25.378 26.982 26.092 1 83.91 852 ALA A N 1
ATOM 6584 C CA . ALA A 1 852 ? -26.029 25.68 25.975 1 83.91 852 ALA A CA 1
ATOM 6585 C C . ALA A 1 852 ? -25.906 24.887 27.273 1 83.91 852 ALA A C 1
ATOM 6587 O O . ALA A 1 852 ? -25.69 23.673 27.248 1 83.91 852 ALA A O 1
ATOM 6588 N N . GLY A 1 853 ? -25.94 25.59 28.375 1 86.84 853 GLY A N 1
ATOM 6589 C CA . GLY A 1 853 ? -25.873 24.949 29.679 1 86.84 853 GLY A CA 1
ATOM 6590 C C . GLY A 1 853 ? -24.466 24.544 30.073 1 86.84 853 GLY A C 1
ATOM 6591 O O . GLY A 1 853 ? -24.28 23.717 30.968 1 86.84 853 GLY A O 1
ATOM 6592 N N . ALA A 1 854 ? -23.495 25.1 29.479 1 91.26 854 ALA A N 1
ATOM 6593 C CA . ALA A 1 854 ? -22.099 24.713 29.663 1 91.26 854 ALA A CA 1
ATOM 6594 C C . ALA A 1 854 ? -21.447 25.525 30.779 1 91.26 854 ALA A C 1
ATOM 6596 O O . ALA A 1 854 ? -22.115 26.312 31.454 1 91.26 854 ALA A O 1
ATOM 6597 N N . ASN A 1 855 ? -20.225 25.213 31.04 1 93.99 855 ASN A N 1
ATOM 6598 C CA . ASN A 1 855 ? -19.376 26.052 31.879 1 93.99 855 ASN A CA 1
ATOM 6599 C C . ASN A 1 855 ? -18.991 27.347 31.17 1 93.99 855 ASN A C 1
ATOM 6601 O O . ASN A 1 855 ? -19.426 27.597 30.045 1 93.99 855 ASN A O 1
ATOM 6605 N N . SER A 1 856 ? -18.312 28.195 31.824 1 94.39 856 SER A N 1
ATOM 6606 C CA . SER A 1 856 ? -17.906 29.471 31.245 1 94.39 856 SER A CA 1
ATOM 6607 C C . SER A 1 856 ? -16.455 29.797 31.586 1 94.39 856 SER A C 1
ATOM 6609 O O . SER A 1 856 ? -15.994 29.513 32.693 1 94.39 856 SER A O 1
ATOM 6611 N N . PRO A 1 857 ? -15.791 30.387 30.655 1 94.2 857 PRO A N 1
ATOM 6612 C CA . PRO A 1 857 ? -14.47 30.906 31.017 1 94.2 857 PRO A CA 1
ATOM 6613 C C . PRO A 1 857 ? -14.538 32.014 32.066 1 94.2 857 PRO A C 1
ATOM 6615 O O . PRO A 1 857 ? -15.455 32.839 32.039 1 94.2 857 PRO A O 1
ATOM 6618 N N . ARG A 1 858 ? -13.565 32.137 32.885 1 95.38 858 ARG A N 1
ATOM 6619 C CA . ARG A 1 858 ? -13.542 33.074 34.003 1 95.38 858 ARG A CA 1
ATOM 6620 C C . ARG A 1 858 ? -13.605 34.516 33.51 1 95.38 858 ARG A C 1
ATOM 6622 O O . ARG A 1 858 ? -14.293 35.351 34.102 1 95.38 858 ARG A O 1
ATOM 6629 N N . TYR A 1 859 ? -12.953 34.851 32.452 1 93.57 859 TYR A N 1
ATOM 6630 C CA . TYR A 1 859 ? -12.866 36.234 31.997 1 93.57 859 TYR A CA 1
ATOM 6631 C C . TYR A 1 859 ? -14.232 36.751 31.56 1 93.57 859 TYR A C 1
ATOM 6633 O O . TYR A 1 859 ? -14.51 37.948 31.66 1 93.57 859 TYR A O 1
ATOM 6641 N N . LEU A 1 860 ? -15.053 35.875 31.062 1 93.18 860 LEU A N 1
ATOM 6642 C CA . LEU A 1 860 ? -16.345 36.261 30.506 1 93.18 860 LEU A CA 1
ATOM 6643 C C . LEU A 1 860 ? -17.324 36.635 31.613 1 93.18 860 LEU A C 1
ATOM 6645 O O . LEU A 1 860 ? -18.201 37.478 31.414 1 93.18 860 LEU A O 1
ATOM 6649 N N . VAL A 1 861 ? -17.244 36.066 32.807 1 95.59 861 VAL A N 1
ATOM 6650 C CA . VAL A 1 861 ? -18.21 36.294 33.876 1 95.59 861 VAL A CA 1
ATOM 6651 C C . VAL A 1 861 ? -17.652 37.309 34.87 1 95.59 861 VAL A C 1
ATOM 6653 O O . VAL A 1 861 ? -18.408 38.067 35.483 1 95.59 861 VAL A O 1
ATOM 6656 N N . GLU A 1 862 ? -16.402 37.292 35.069 1 95.08 862 GLU A N 1
ATOM 6657 C CA . GLU A 1 862 ? -15.797 38.181 36.056 1 95.08 862 GLU A CA 1
ATOM 6658 C C . GLU A 1 862 ? -15.775 39.624 35.56 1 95.08 862 GLU A C 1
ATOM 6660 O O . GLU A 1 862 ? -15.827 40.562 36.358 1 95.08 862 GLU A O 1
ATOM 6665 N N . LYS A 1 863 ? -15.762 39.763 34.305 1 94.41 863 LYS A N 1
ATOM 6666 C CA . LYS A 1 863 ? -15.68 41.106 33.738 1 94.41 863 LYS A CA 1
ATOM 6667 C C . LYS A 1 863 ? -16.99 41.496 33.058 1 94.41 863 LYS A C 1
ATOM 6669 O O . LYS A 1 863 ? -17.017 42.41 32.231 1 94.41 863 LYS A O 1
ATOM 6674 N N . ALA A 1 864 ? -18.042 40.854 33.403 1 95.4 864 ALA A N 1
ATOM 6675 C CA . ALA A 1 864 ? -19.354 41.119 32.817 1 95.4 864 ALA A CA 1
ATOM 6676 C C . ALA A 1 864 ? -20.028 42.306 33.499 1 95.4 864 ALA A C 1
ATOM 6678 O O . ALA A 1 864 ? -19.639 42.702 34.6 1 95.4 864 ALA A O 1
ATOM 6679 N N . TRP A 1 865 ? -20.998 42.821 32.868 1 95.11 865 TRP A N 1
ATOM 6680 C CA . TRP A 1 865 ? -21.795 43.931 33.38 1 95.11 865 TRP A CA 1
ATOM 6681 C C . TRP A 1 865 ? -22.641 43.492 34.57 1 95.11 865 TRP A C 1
ATOM 6683 O O . TRP A 1 865 ? -23.277 42.436 34.532 1 95.11 865 TRP A O 1
ATOM 6693 N N . THR A 1 866 ? -22.642 44.201 35.598 1 92.34 866 THR A N 1
ATOM 6694 C CA . THR A 1 866 ? -23.526 44.17 36.758 1 92.34 866 THR A CA 1
ATOM 6695 C C . THR A 1 866 ? -23.86 45.585 37.222 1 92.34 866 THR A C 1
ATOM 6697 O O . THR A 1 866 ? -23.193 46.546 36.831 1 92.34 866 THR A O 1
ATOM 6700 N N . PRO A 1 867 ? -24.965 45.708 37.942 1 90.13 867 PRO A N 1
ATOM 6701 C CA . PRO A 1 867 ? -25.26 47.056 38.435 1 90.13 867 PRO A CA 1
ATOM 6702 C C . PRO A 1 867 ? -24.084 47.682 39.181 1 90.13 867 PRO A C 1
ATOM 6704 O O . PRO A 1 867 ? -23.938 48.907 39.194 1 90.13 867 PRO A O 1
ATOM 6707 N N . GLU A 1 868 ? -23.2 46.84 39.66 1 91.45 868 GLU A N 1
ATOM 6708 C CA . GLU A 1 868 ? -22.021 47.307 40.384 1 91.45 868 GLU A CA 1
ATOM 6709 C C . GLU A 1 868 ? -20.847 47.539 39.437 1 91.45 868 GLU A C 1
ATOM 6711 O O . GLU A 1 868 ? -19.857 48.171 39.81 1 91.45 868 GLU A O 1
ATOM 6716 N N . ASN A 1 869 ? -21.003 47.014 38.219 1 93.64 869 ASN A N 1
ATOM 6717 C CA . ASN A 1 869 ? -19.957 47.15 37.211 1 93.64 869 ASN A CA 1
ATOM 6718 C C . ASN A 1 869 ? -20.524 47.608 35.871 1 93.64 869 ASN A C 1
ATOM 6720 O O . ASN A 1 869 ? -20.463 46.875 34.883 1 93.64 869 ASN A O 1
ATOM 6724 N N . PRO A 1 870 ? -20.991 48.803 35.756 1 91.52 870 PRO A N 1
ATOM 6725 C CA . PRO A 1 870 ? -21.656 49.276 34.54 1 91.52 870 PRO A CA 1
ATOM 6726 C C . PRO A 1 870 ? -20.689 49.468 33.374 1 91.52 870 PRO A C 1
ATOM 6728 O O . PRO A 1 870 ? -21.106 49.464 32.213 1 91.52 870 PRO A O 1
ATOM 6731 N N . ASN A 1 871 ? -19.418 49.812 33.746 1 91.31 871 ASN A N 1
ATOM 6732 C CA . ASN A 1 871 ? -18.415 49.938 32.694 1 91.31 871 ASN A CA 1
ATOM 6733 C C . ASN A 1 871 ? -17.7 48.614 32.44 1 91.31 871 ASN A C 1
ATOM 6735 O O . ASN A 1 871 ? -16.469 48.557 32.449 1 91.31 871 ASN A O 1
ATOM 6739 N N . ALA A 1 872 ? -18.489 47.624 32.194 1 94.57 872 ALA A N 1
ATOM 6740 C CA . ALA A 1 872 ? -17.977 46.263 32.066 1 94.57 872 ALA A CA 1
ATOM 6741 C C . ALA A 1 872 ? -17.404 46.021 30.672 1 94.57 872 ALA A C 1
ATOM 6743 O O . ALA A 1 872 ? -17.785 46.695 29.712 1 94.57 872 ALA A O 1
ATOM 6744 N N . GLU A 1 873 ? -16.471 45.099 30.56 1 93.59 873 GLU A N 1
ATOM 6745 C CA . GLU A 1 873 ? -15.879 44.692 29.289 1 93.59 873 GLU A CA 1
ATOM 6746 C C . GLU A 1 873 ? -16.812 43.763 28.518 1 93.59 873 GLU A C 1
ATOM 6748 O O . GLU A 1 873 ? -16.816 43.763 27.285 1 93.59 873 GLU A O 1
ATOM 6753 N N . TYR A 1 874 ? -17.53 42.96 29.257 1 94.23 874 TYR A N 1
ATOM 6754 C CA . TYR A 1 874 ? -18.435 42 28.634 1 94.23 874 TYR A CA 1
ATOM 6755 C C . TYR A 1 874 ? -19.879 42.267 29.044 1 94.23 874 TYR A C 1
ATOM 6757 O O . TYR A 1 874 ? -20.132 42.92 30.059 1 94.23 874 TYR A O 1
ATOM 6765 N N . PRO A 1 875 ? -20.833 41.794 28.238 1 93.34 875 PRO A N 1
ATOM 6766 C CA . PRO A 1 875 ? -22.234 42.141 28.485 1 93.34 875 PRO A CA 1
ATOM 6767 C C . PRO A 1 875 ? -22.807 41.443 29.717 1 93.34 875 PRO A C 1
ATOM 6769 O O . PRO A 1 875 ? -22.136 40.603 30.323 1 93.34 875 PRO A O 1
ATOM 6772 N N . ARG A 1 876 ? -23.988 41.872 29.973 1 92.65 876 ARG A N 1
ATOM 6773 C CA . ARG A 1 876 ? -24.715 41.348 31.125 1 92.65 876 ARG A CA 1
ATOM 6774 C C . ARG A 1 876 ? -24.856 39.832 31.04 1 92.65 876 ARG A C 1
ATOM 6776 O O . ARG A 1 876 ? -25.094 39.285 29.962 1 92.65 876 ARG A O 1
ATOM 6783 N N . LEU A 1 877 ? -24.674 39.16 32.203 1 91.88 877 LEU A N 1
ATOM 6784 C CA . LEU A 1 877 ? -24.878 37.717 32.258 1 91.88 877 LEU A CA 1
ATOM 6785 C C . LEU A 1 877 ? -26.357 37.371 32.117 1 91.88 877 LEU A C 1
ATOM 6787 O O . LEU A 1 877 ? -27.213 38.036 32.705 1 91.88 877 LEU A O 1
ATOM 6791 N N . SER A 1 878 ? -26.58 36.444 31.238 1 88.53 878 SER A N 1
ATOM 6792 C CA . SER A 1 878 ? -27.954 35.988 31.055 1 88.53 878 SER A CA 1
ATOM 6793 C C . SER A 1 878 ? -28.003 34.503 30.713 1 88.53 878 SER A C 1
ATOM 6795 O O . SER A 1 878 ? -27.12 33.99 30.023 1 88.53 878 SER A O 1
ATOM 6797 N N . LEU A 1 879 ? -28.994 33.792 31.304 1 85.4 879 LEU A N 1
ATOM 6798 C CA . LEU A 1 879 ? -29.224 32.393 30.962 1 85.4 879 LEU A CA 1
ATOM 6799 C C . LEU A 1 879 ? -30.376 32.257 29.973 1 85.4 879 LEU A C 1
ATOM 6801 O O . LEU A 1 879 ? -30.619 31.171 29.441 1 85.4 879 LEU A O 1
ATOM 6805 N N . ASN A 1 880 ? -31.143 33.278 29.819 1 67.27 880 ASN A N 1
ATOM 6806 C CA . ASN A 1 880 ? -32.336 33.243 28.98 1 67.27 880 ASN A CA 1
ATOM 6807 C C . ASN A 1 880 ? -31.978 33.109 27.502 1 67.27 880 ASN A C 1
ATOM 6809 O O . ASN A 1 880 ? -31.246 33.938 26.959 1 67.27 880 ASN A O 1
ATOM 6813 N N . PRO A 1 881 ? -32.38 31.832 26.919 1 56.99 881 PRO A N 1
ATOM 6814 C CA . PRO A 1 881 ? -32.102 31.536 25.512 1 56.99 881 PRO A CA 1
ATOM 6815 C C . PRO A 1 881 ? -32.424 32.708 24.587 1 56.99 881 PRO A C 1
ATOM 6817 O O . PRO A 1 881 ? -31.721 32.929 23.597 1 56.99 881 PRO A O 1
ATOM 6820 N N . PRO A 1 882 ? -33.621 33.273 24.876 1 47.59 882 PRO A N 1
ATOM 6821 C CA . PRO A 1 882 ? -34 34.278 23.881 1 47.59 882 PRO A CA 1
ATOM 6822 C C . PRO A 1 882 ? -32.988 35.417 23.777 1 47.59 882 PRO A C 1
ATOM 6824 O O . PRO A 1 882 ? -33.071 36.24 22.862 1 47.59 882 PRO A O 1
ATOM 6827 N N . ASN A 1 883 ? -32.084 35.456 24.783 1 55.23 883 ASN A N 1
ATOM 6828 C CA . ASN A 1 883 ? -31.266 36.655 24.635 1 55.23 883 ASN A CA 1
ATOM 6829 C C . ASN A 1 883 ? -30.135 36.443 23.634 1 55.23 883 ASN A C 1
ATOM 6831 O O . ASN A 1 883 ? -28.991 36.202 24.024 1 55.23 883 ASN A O 1
ATOM 6835 N N . THR A 1 884 ? -30.558 36.201 22.442 1 66.64 884 THR A N 1
ATOM 6836 C CA . THR A 1 884 ? -29.712 36.021 21.268 1 66.64 884 THR A CA 1
ATOM 6837 C C . THR A 1 884 ? -29.015 37.327 20.897 1 66.64 884 THR A C 1
ATOM 6839 O O . THR A 1 884 ? -28.098 37.335 20.073 1 66.64 884 THR A O 1
ATOM 6842 N N . ASN A 1 885 ? -29.353 38.354 21.717 1 79.37 885 ASN A N 1
ATOM 6843 C CA . ASN A 1 885 ? -28.829 39.661 21.336 1 79.37 885 ASN A CA 1
ATOM 6844 C C . ASN A 1 885 ? -27.316 39.734 21.522 1 79.37 885 ASN A C 1
ATOM 6846 O O . ASN A 1 885 ? -26.61 40.307 20.69 1 79.37 885 ASN A O 1
ATOM 6850 N N . ASN A 1 886 ? -26.84 39.18 22.594 1 83.16 886 ASN A N 1
ATOM 6851 C CA . ASN A 1 886 ? -25.428 39.327 22.931 1 83.16 886 ASN A CA 1
ATOM 6852 C C . ASN A 1 886 ? -24.566 38.308 22.191 1 83.16 886 ASN A C 1
ATOM 6854 O O . ASN A 1 886 ? -23.344 38.295 22.343 1 83.16 886 ASN A O 1
ATOM 6858 N N . SER A 1 887 ? -25.124 37.509 21.415 1 75.4 887 SER A N 1
ATOM 6859 C CA . SER A 1 887 ? -24.337 36.408 20.871 1 75.4 887 SER A CA 1
ATOM 6860 C C . SER A 1 887 ? -24.162 36.546 19.363 1 75.4 887 SER A C 1
ATOM 6862 O O . SER A 1 887 ? -23.506 35.716 18.73 1 75.4 887 SER A O 1
ATOM 6864 N N . TYR A 1 888 ? -24.623 37.532 18.828 1 79.93 888 TYR A N 1
ATOM 6865 C CA . TYR A 1 888 ? -24.465 37.729 17.392 1 79.93 888 TYR A CA 1
ATOM 6866 C C . TYR A 1 888 ? -23.037 38.139 17.051 1 79.93 888 TYR A C 1
ATOM 6868 O O . TYR A 1 888 ? -22.378 38.826 17.835 1 79.93 888 TYR A O 1
ATOM 6876 N N . ALA A 1 889 ? -22.629 37.638 15.916 1 84.07 889 ALA A N 1
ATOM 6877 C CA . ALA A 1 889 ? -21.35 38.142 15.423 1 84.07 889 ALA A CA 1
ATOM 6878 C C . ALA A 1 889 ? -21.368 39.664 15.311 1 84.07 889 ALA A C 1
ATOM 6880 O O . ALA A 1 889 ? -22.294 40.24 14.736 1 84.07 889 ALA A O 1
ATOM 6881 N N . SER A 1 890 ? -20.497 40.307 15.955 1 88.99 890 SER A N 1
ATOM 6882 C CA . SER A 1 890 ? -20.448 41.766 15.986 1 88.99 890 SER A CA 1
ATOM 6883 C C . SER A 1 890 ? -19.037 42.266 16.274 1 88.99 890 SER A C 1
ATOM 6885 O O . SER A 1 890 ? -18.172 41.494 16.693 1 88.99 890 SER A O 1
ATOM 6887 N N . SER A 1 891 ? -18.87 43.503 16.045 1 91.23 891 SER A N 1
ATOM 6888 C CA . SER A 1 891 ? -17.58 44.131 16.311 1 91.23 891 SER A CA 1
ATOM 6889 C C . SER A 1 891 ? -17.237 44.082 17.797 1 91.23 891 SER A C 1
ATOM 6891 O O . SER A 1 891 ? -16.077 44.248 18.177 1 91.23 891 SER A O 1
ATOM 6893 N N . PHE A 1 892 ? -18.284 43.804 18.643 1 91.92 892 PHE A N 1
ATOM 6894 C CA . PHE A 1 892 ? -18.063 43.71 20.081 1 91.92 892 PHE A CA 1
ATOM 6895 C C . PHE A 1 892 ? -17.122 42.558 20.41 1 91.92 892 PHE A C 1
ATOM 6897 O O . PHE A 1 892 ? -16.346 42.636 21.366 1 91.92 892 PHE A O 1
ATOM 6904 N N . TRP A 1 893 ? -17.139 41.548 19.673 1 90.24 893 TRP A N 1
ATOM 6905 C CA . TRP A 1 893 ? -16.423 40.314 19.979 1 90.24 893 TRP A CA 1
ATOM 6906 C C . TRP A 1 893 ? -15.111 40.239 19.205 1 90.24 893 TRP A C 1
ATOM 6908 O O . TRP A 1 893 ? -14.385 39.246 19.297 1 90.24 893 TRP A O 1
ATOM 6918 N N . TYR A 1 894 ? -14.785 41.171 18.384 1 89.46 894 TYR A N 1
ATOM 6919 C CA . TYR A 1 894 ? -13.506 41.222 17.685 1 89.46 894 TYR A CA 1
ATOM 6920 C C . TYR A 1 894 ? -12.426 41.836 18.568 1 89.46 894 TYR A C 1
ATOM 6922 O O . TYR A 1 894 ? -12.678 42.811 19.28 1 89.46 894 TYR A O 1
ATOM 6930 N N . ARG A 1 895 ? -11.373 41.148 18.662 1 91.03 895 ARG A N 1
ATOM 6931 C CA . ARG A 1 895 ? -10.233 41.626 19.439 1 91.03 895 ARG A CA 1
ATOM 6932 C C . ARG A 1 895 ? -9.008 41.819 18.552 1 91.03 895 ARG A C 1
ATOM 6934 O O . ARG A 1 895 ? -8.838 41.113 17.557 1 91.03 895 ARG A O 1
ATOM 6941 N N . ASP A 1 896 ? -8.224 42.757 18.957 1 92.79 896 ASP A N 1
ATOM 6942 C CA . ASP A 1 896 ? -6.955 42.936 18.259 1 92.79 896 ASP A CA 1
ATOM 6943 C C . ASP A 1 896 ? -6.098 41.675 18.345 1 92.79 896 ASP A C 1
ATOM 6945 O O . ASP A 1 896 ? -5.743 41.233 19.44 1 92.79 896 ASP A O 1
ATOM 6949 N N . GLY A 1 897 ? -5.777 41.146 17.219 1 91.99 897 GLY A N 1
ATOM 6950 C CA . GLY A 1 897 ? -5.097 39.862 17.164 1 91.99 897 GLY A CA 1
ATOM 6951 C C . GLY A 1 897 ? -3.585 39.988 17.14 1 91.99 897 GLY A C 1
ATOM 6952 O O . GLY A 1 897 ? -2.881 39.017 16.857 1 91.99 897 GLY A O 1
ATOM 6953 N N . LYS A 1 898 ? -2.987 41.141 17.424 1 94.77 898 LYS A N 1
ATOM 6954 C CA . LYS A 1 898 ? -1.536 41.298 17.396 1 94.77 898 LYS A CA 1
ATOM 6955 C C . LYS A 1 898 ? -0.873 40.47 18.493 1 94.77 898 LYS A C 1
ATOM 6957 O O . LYS A 1 898 ? -1.401 40.36 19.601 1 94.77 898 LYS A O 1
ATOM 6962 N N . TYR A 1 899 ? 0.22 39.845 18.228 1 95.19 899 TYR A N 1
ATOM 6963 C CA . TYR A 1 899 ? 0.922 39.05 19.229 1 95.19 899 TYR A CA 1
ATOM 6964 C C . TYR A 1 899 ? 2.407 38.946 18.9 1 95.19 899 TYR A C 1
ATOM 6966 O O . TYR A 1 899 ? 2.826 39.271 17.787 1 95.19 899 TYR A O 1
ATOM 6974 N N . LEU A 1 900 ? 3.187 38.627 19.835 1 96.48 900 LEU A N 1
ATOM 6975 C CA . LEU A 1 900 ? 4.593 38.247 19.754 1 96.48 900 LEU A CA 1
ATOM 6976 C C . LEU A 1 900 ? 4.838 36.917 20.458 1 96.48 900 LEU A C 1
ATOM 6978 O O . LEU A 1 900 ? 4.433 36.735 21.608 1 96.48 900 LEU A O 1
ATOM 6982 N N . ARG A 1 901 ? 5.428 36.007 19.798 1 96.11 901 ARG A N 1
ATOM 6983 C CA . ARG A 1 901 ? 5.659 34.671 20.338 1 96.11 901 ARG A CA 1
ATOM 6984 C C . ARG A 1 901 ? 7.143 34.323 20.323 1 96.11 901 ARG A C 1
ATOM 6986 O O . ARG A 1 901 ? 7.822 34.519 19.312 1 96.11 901 ARG A O 1
ATOM 6993 N N . LEU A 1 902 ? 7.641 33.883 21.466 1 96.83 902 LEU A N 1
ATOM 6994 C CA . LEU A 1 902 ? 8.928 33.197 21.461 1 96.83 902 LEU A CA 1
ATOM 6995 C C . LEU A 1 902 ? 8.799 31.803 20.855 1 96.83 902 LEU A C 1
ATOM 6997 O O . LEU A 1 902 ? 8.496 30.84 21.563 1 96.83 902 LEU A O 1
ATOM 7001 N N . LYS A 1 903 ? 9.043 31.778 19.607 1 95.25 903 LYS A N 1
ATOM 7002 C CA . LYS A 1 903 ? 8.708 30.607 18.802 1 95.25 903 LYS A CA 1
ATOM 7003 C C . LYS A 1 903 ? 9.692 29.468 19.052 1 95.25 903 LYS A C 1
ATOM 7005 O O . LYS A 1 903 ? 9.295 28.303 19.126 1 95.25 903 LYS A O 1
ATOM 7010 N N . SER A 1 904 ? 10.982 29.813 19.13 1 94.76 904 SER A N 1
ATOM 7011 C CA . SER A 1 904 ? 11.941 28.729 19.322 1 94.76 904 SER A CA 1
ATOM 7012 C C . SER A 1 904 ? 13.182 29.214 20.062 1 94.76 904 SER A C 1
ATOM 7014 O O . SER A 1 904 ? 13.577 30.374 19.93 1 94.76 904 SER A O 1
ATOM 7016 N N . VAL A 1 905 ? 13.738 28.343 20.823 1 96.41 905 VAL A N 1
ATOM 7017 C CA . VAL A 1 905 ? 15.023 28.517 21.492 1 96.41 905 VAL A CA 1
ATOM 7018 C C . VAL A 1 905 ? 15.863 27.252 21.332 1 96.41 905 VAL A C 1
ATOM 7020 O O . VAL A 1 905 ? 15.361 26.139 21.506 1 96.41 905 VAL A O 1
ATOM 7023 N N . HIS A 1 906 ? 17.037 27.448 20.913 1 96.92 906 HIS A N 1
ATOM 7024 C CA . HIS A 1 906 ? 17.974 26.339 20.772 1 96.92 906 HIS A CA 1
ATOM 7025 C C . HIS A 1 906 ? 19.278 26.623 21.509 1 96.92 906 HIS A C 1
ATOM 7027 O O . HIS A 1 906 ? 19.909 27.66 21.288 1 96.92 906 HIS A O 1
ATOM 7033 N N . LEU A 1 907 ? 19.68 25.774 22.392 1 97.22 907 LEU A N 1
ATOM 7034 C CA . LEU A 1 907 ? 20.968 25.792 23.077 1 97.22 907 LEU A CA 1
ATOM 7035 C C . LEU A 1 907 ? 21.728 24.492 22.838 1 97.22 907 LEU A C 1
ATOM 7037 O O . LEU A 1 907 ? 21.251 23.413 23.199 1 97.22 907 LEU A O 1
ATOM 7041 N N . GLY A 1 908 ? 22.866 24.625 22.256 1 96.33 908 GLY A N 1
ATOM 7042 C CA . GLY A 1 908 ? 23.665 23.446 21.965 1 96.33 908 GLY A CA 1
ATOM 7043 C C . GLY A 1 908 ? 25.122 23.6 22.358 1 96.33 908 GLY A C 1
ATOM 7044 O O . GLY A 1 908 ? 25.647 24.715 22.39 1 96.33 908 GLY A O 1
ATOM 7045 N N . TYR A 1 909 ? 25.731 22.517 22.681 1 96.71 909 TYR A N 1
ATOM 7046 C CA . TYR A 1 909 ? 27.156 22.477 22.988 1 96.71 909 TYR A CA 1
ATOM 7047 C C . TYR A 1 909 ? 27.84 21.33 22.253 1 96.71 909 TYR A C 1
ATOM 7049 O O . TYR A 1 909 ? 27.458 20.168 22.411 1 96.71 909 TYR A O 1
ATOM 7057 N N . THR A 1 910 ? 28.743 21.714 21.487 1 95.23 910 THR A N 1
ATOM 7058 C CA . THR A 1 910 ? 29.566 20.724 20.802 1 95.23 910 THR A CA 1
ATOM 7059 C C . THR A 1 910 ? 30.834 20.431 21.598 1 95.23 910 THR A C 1
ATOM 7061 O O . THR A 1 910 ? 31.636 21.332 21.853 1 95.23 910 THR A O 1
ATOM 7064 N N . LEU A 1 911 ? 31.097 19.273 21.877 1 93.92 911 LEU A N 1
ATOM 7065 C CA . LEU A 1 911 ? 32.273 18.885 22.649 1 93.92 911 LEU A CA 1
ATOM 7066 C C . LEU A 1 911 ? 33.55 19.126 21.852 1 93.92 911 LEU A C 1
ATOM 7068 O O . LEU A 1 911 ? 33.582 18.901 20.64 1 93.92 911 LEU A O 1
ATOM 7072 N N . PRO A 1 912 ? 34.584 19.556 22.474 1 90.96 912 PRO A N 1
ATOM 7073 C CA . PRO A 1 912 ? 35.854 19.79 21.782 1 90.96 912 PRO A CA 1
ATOM 7074 C C . PRO A 1 912 ? 36.394 18.535 21.099 1 90.96 912 PRO A C 1
ATOM 7076 O O . PRO A 1 912 ? 36.276 17.433 21.642 1 90.96 912 PRO A O 1
ATOM 7079 N N . LYS A 1 913 ? 36.955 18.789 20.002 1 87.79 913 LYS A N 1
ATOM 7080 C CA . LYS A 1 913 ? 37.473 17.707 19.169 1 87.79 913 LYS A CA 1
ATOM 7081 C C . LYS A 1 913 ? 38.494 16.868 19.931 1 87.79 913 LYS A C 1
ATOM 7083 O O . LYS A 1 913 ? 38.64 15.671 19.671 1 87.79 913 LYS A O 1
ATOM 7088 N N . ASN A 1 914 ? 39.246 17.467 20.878 1 84.18 914 ASN A N 1
ATOM 7089 C CA . ASN A 1 914 ? 40.265 16.749 21.637 1 84.18 914 ASN A CA 1
ATOM 7090 C C . ASN A 1 914 ? 39.655 15.622 22.467 1 84.18 914 ASN A C 1
ATOM 7092 O O . ASN A 1 914 ? 40.311 14.612 22.727 1 84.18 914 ASN A O 1
ATOM 7096 N N . TRP A 1 915 ? 38.451 15.776 22.864 1 85.21 915 TRP A N 1
ATOM 7097 C CA . TRP A 1 915 ? 37.77 14.764 23.665 1 85.21 915 TRP A CA 1
ATOM 7098 C C . TRP A 1 915 ? 37.22 13.65 22.781 1 85.21 915 TRP A C 1
ATOM 7100 O O . TRP A 1 915 ? 37.268 12.474 23.151 1 85.21 915 TRP A O 1
ATOM 7110 N N . THR A 1 916 ? 36.788 14.111 21.572 1 83.78 916 THR A N 1
ATOM 7111 C CA . THR A 1 916 ? 36.06 13.156 20.743 1 83.78 916 THR A CA 1
ATOM 7112 C C . THR A 1 916 ? 37.021 12.364 19.86 1 83.78 916 THR A C 1
ATOM 7114 O O . THR A 1 916 ? 36.748 11.213 19.514 1 83.78 916 THR A O 1
ATOM 7117 N N . ASN A 1 917 ? 38.154 12.986 19.53 1 80.24 917 ASN A N 1
ATOM 7118 C CA . ASN A 1 917 ? 39.134 12.309 18.687 1 80.24 917 ASN A CA 1
ATOM 7119 C C . ASN A 1 917 ? 39.67 11.046 19.354 1 80.24 917 ASN A C 1
ATOM 7121 O O . ASN A 1 917 ? 40.009 10.075 18.674 1 80.24 917 ASN A O 1
ATOM 7125 N N . LYS A 1 918 ? 39.735 11.192 20.734 1 68.83 918 LYS A N 1
ATOM 7126 C CA . LYS A 1 918 ? 40.243 10.046 21.483 1 68.83 918 LYS A CA 1
ATOM 7127 C C . LYS A 1 918 ? 39.338 8.83 21.309 1 68.83 918 LYS A C 1
ATOM 7129 O O . LYS A 1 918 ? 39.788 7.69 21.44 1 68.83 918 LYS A O 1
ATOM 7134 N N . LEU A 1 919 ? 38.132 9.094 20.983 1 71.24 919 LEU A N 1
ATOM 7135 C CA . LEU A 1 919 ? 37.165 8.007 20.871 1 71.24 919 LEU A CA 1
ATOM 7136 C C . LEU A 1 919 ? 36.779 7.77 19.415 1 71.24 919 LEU A C 1
ATOM 7138 O O . LEU A 1 919 ? 35.849 7.012 19.131 1 71.24 919 LEU A O 1
ATOM 7142 N N . ARG A 1 920 ? 37.339 8.454 18.235 1 75.28 920 ARG A N 1
ATOM 7143 C CA . ARG A 1 920 ? 37.101 8.41 16.796 1 75.28 920 ARG A CA 1
ATOM 7144 C C . ARG A 1 920 ? 35.705 8.921 16.456 1 75.28 920 ARG A C 1
ATOM 7146 O O . ARG A 1 920 ? 35.021 8.35 15.604 1 75.28 920 ARG A O 1
ATOM 7153 N N . ILE A 1 921 ? 35.262 9.739 17.306 1 83.63 921 ILE A N 1
ATOM 7154 C CA . ILE A 1 921 ? 34.009 10.448 17.069 1 83.63 921 ILE A CA 1
ATOM 7155 C C . ILE A 1 921 ? 34.302 11.84 16.513 1 83.63 921 ILE A C 1
ATOM 7157 O O . ILE A 1 921 ? 35.141 12.566 17.051 1 83.63 921 ILE A O 1
ATOM 7161 N N . GLN A 1 922 ? 33.679 12.066 15.353 1 85.62 922 GLN A N 1
ATOM 7162 C CA . GLN A 1 922 ? 33.938 13.341 14.692 1 85.62 922 GLN A CA 1
ATOM 7163 C C . GLN A 1 922 ? 33.301 14.497 15.459 1 85.62 922 GLN A C 1
ATOM 7165 O O . GLN A 1 922 ? 33.873 15.586 15.536 1 85.62 922 GLN A O 1
ATOM 7170 N N . LYS A 1 923 ? 32.113 14.27 15.848 1 91.13 923 LYS A N 1
ATOM 7171 C CA . LYS A 1 923 ? 31.384 15.365 16.482 1 91.13 923 LYS A CA 1
ATOM 7172 C C . LYS A 1 923 ? 30.338 14.836 17.459 1 91.13 923 LYS A C 1
ATOM 7174 O O . LYS A 1 923 ? 29.657 13.849 17.173 1 91.13 923 LYS A O 1
ATOM 7179 N N . VAL A 1 924 ? 30.317 15.357 18.633 1 93.84 924 VAL A N 1
ATOM 7180 C CA . VAL A 1 924 ? 29.254 15.118 19.605 1 93.84 924 VAL A CA 1
ATOM 7181 C C . VAL A 1 924 ? 28.628 16.446 20.023 1 93.84 924 VAL A C 1
ATOM 7183 O O . VAL A 1 924 ? 29.323 17.341 20.512 1 93.84 924 VAL A O 1
ATOM 7186 N N . LYS A 1 925 ? 27.405 16.539 19.821 1 95.69 925 LYS A N 1
ATOM 7187 C CA . LYS A 1 925 ? 26.674 17.749 20.186 1 95.69 925 LYS A CA 1
ATOM 7188 C C . LYS A 1 925 ? 25.479 17.421 21.076 1 95.69 925 LYS A C 1
ATOM 7190 O O . LYS A 1 925 ? 24.666 16.557 20.74 1 95.69 925 LYS A O 1
ATOM 7195 N N . VAL A 1 926 ? 25.377 18.033 22.224 1 96.44 926 VAL A N 1
ATOM 7196 C CA . VAL A 1 926 ? 24.211 17.963 23.098 1 96.44 926 VAL A CA 1
ATOM 7197 C C . VAL A 1 926 ? 23.415 19.263 23.004 1 96.44 926 VAL A C 1
ATOM 7199 O O . VAL A 1 926 ? 23.995 20.348 22.912 1 96.44 926 VAL A O 1
ATOM 7202 N N . TYR A 1 927 ? 22.135 19.077 22.933 1 96.56 927 TYR A N 1
ATOM 7203 C CA . TYR A 1 927 ? 21.369 20.31 22.788 1 96.56 927 TYR A CA 1
ATOM 7204 C C . TYR A 1 927 ? 20.039 20.216 23.527 1 96.56 927 TYR A C 1
ATOM 7206 O O . TYR A 1 927 ? 19.589 19.121 23.872 1 96.56 927 TYR A O 1
ATOM 7214 N N . ILE A 1 928 ? 19.402 21.34 23.826 1 97.03 928 ILE A N 1
ATOM 7215 C CA . ILE A 1 928 ? 18.046 21.535 24.325 1 97.03 928 ILE A CA 1
ATOM 7216 C C . ILE A 1 928 ? 17.315 22.551 23.449 1 97.03 928 ILE A C 1
ATOM 7218 O O . ILE A 1 928 ? 17.893 23.564 23.05 1 97.03 928 ILE A O 1
ATOM 7222 N N . GLU A 1 929 ? 16.133 22.173 23.087 1 95.96 929 GLU A N 1
ATOM 7223 C CA . GLU A 1 929 ? 15.347 23.027 22.202 1 95.96 929 GLU A CA 1
ATOM 7224 C C . GLU A 1 929 ? 13.923 23.2 22.723 1 95.96 929 GLU A C 1
ATOM 7226 O O . GLU A 1 929 ? 13.391 22.315 23.395 1 95.96 929 GLU A O 1
ATOM 7231 N N . GLY A 1 930 ? 13.34 24.35 22.455 1 95.32 930 GLY A N 1
ATOM 7232 C CA . GLY A 1 930 ? 11.956 24.655 22.779 1 95.32 930 GLY A CA 1
ATOM 7233 C C . GLY A 1 930 ? 11.197 25.282 21.625 1 95.32 930 GLY A C 1
ATOM 7234 O O . GLY A 1 930 ? 11.787 25.967 20.786 1 95.32 930 GLY A O 1
ATOM 7235 N N . ASN A 1 931 ? 9.908 25.015 21.576 1 94.52 931 ASN A N 1
ATOM 7236 C CA . ASN A 1 931 ? 9.004 25.565 20.571 1 94.52 931 ASN A CA 1
ATOM 7237 C C . ASN A 1 931 ? 7.739 26.133 21.206 1 94.52 931 ASN A C 1
ATOM 7239 O O . ASN A 1 931 ? 7.153 25.513 22.095 1 94.52 931 ASN A O 1
ATOM 7243 N N . ASN A 1 932 ? 7.3 27.277 20.776 1 94.11 932 ASN A N 1
ATOM 7244 C CA . ASN A 1 932 ? 6.115 27.954 21.292 1 94.11 932 ASN A CA 1
ATOM 7245 C C . ASN A 1 932 ? 6.197 28.155 22.802 1 94.11 932 ASN A C 1
ATOM 7247 O O . ASN A 1 932 ? 5.283 27.773 23.534 1 94.11 932 ASN A O 1
ATOM 7251 N N . LEU A 1 933 ? 7.178 28.817 23.253 1 95.04 933 LEU A N 1
ATOM 7252 C CA . LEU A 1 933 ? 7.492 28.817 24.677 1 95.04 933 LEU A CA 1
ATOM 7253 C C . LEU A 1 933 ? 6.64 29.84 25.422 1 95.04 933 LEU A C 1
ATOM 7255 O O . LEU A 1 933 ? 6.197 29.585 26.544 1 95.04 933 LEU A O 1
ATOM 7259 N N . CYS A 1 934 ? 6.463 31.062 24.756 1 93.59 934 CYS A N 1
ATOM 7260 C CA . CYS A 1 934 ? 5.668 32.117 25.376 1 93.59 934 CYS A CA 1
ATOM 7261 C C . CYS A 1 934 ? 5.042 33.02 24.32 1 93.59 934 CYS A C 1
ATOM 7263 O O . CYS A 1 934 ? 5.651 33.283 23.282 1 93.59 934 CYS A O 1
ATOM 7265 N N . THR A 1 935 ? 3.857 33.474 24.588 1 94.82 935 THR A N 1
ATOM 7266 C CA . THR A 1 935 ? 3.148 34.355 23.667 1 94.82 935 THR A CA 1
ATOM 7267 C C . THR A 1 935 ? 2.621 35.588 24.395 1 94.82 935 THR A C 1
ATOM 7269 O O . THR A 1 935 ? 1.959 35.47 25.428 1 94.82 935 THR A O 1
ATOM 7272 N N . TRP A 1 936 ? 2.944 36.74 23.92 1 95.62 936 TRP A N 1
ATOM 7273 C CA . TRP A 1 936 ? 2.374 37.998 24.391 1 95.62 936 TRP A CA 1
ATOM 7274 C C . TRP A 1 936 ? 1.314 38.512 23.422 1 95.62 936 TRP A C 1
ATOM 7276 O O . TRP A 1 936 ? 1.594 38.719 22.239 1 95.62 936 TRP A O 1
ATOM 7286 N N . SER A 1 937 ? 0.134 38.626 23.871 1 94.92 937 SER A N 1
ATOM 7287 C CA . SER A 1 937 ? -0.968 39.138 23.062 1 94.92 937 SER A CA 1
ATOM 7288 C C . SER A 1 937 ? -1.936 39.962 23.904 1 94.92 937 SER A C 1
ATOM 7290 O O . SER A 1 937 ? -1.846 39.969 25.134 1 94.92 937 SER A O 1
ATOM 7292 N N . GLY A 1 938 ? -2.77 40.758 23.288 1 91.23 938 GLY A N 1
ATOM 7293 C CA . GLY A 1 938 ? -3.803 41.518 23.974 1 91.23 938 GLY A CA 1
ATOM 7294 C C . GLY A 1 938 ? -5.12 40.773 24.08 1 91.23 938 GLY A C 1
ATOM 7295 O O . GLY A 1 938 ? -6.142 41.357 24.447 1 91.23 938 GLY A O 1
ATOM 7296 N N . LEU A 1 939 ? -5.126 39.525 23.862 1 93.49 939 LEU A N 1
ATOM 7297 C CA . LEU A 1 939 ? -6.334 38.709 23.912 1 93.49 939 LEU A CA 1
ATOM 7298 C C . LEU A 1 939 ? -6.639 38.276 25.342 1 93.49 939 LEU A C 1
ATOM 7300 O O . LEU A 1 939 ? -5.776 38.361 26.218 1 93.49 939 LEU A O 1
ATOM 7304 N N . PRO A 1 940 ? -7.884 37.865 25.532 1 91.71 940 PRO A N 1
ATOM 7305 C CA . PRO A 1 940 ? -8.178 37.357 26.874 1 91.71 940 PRO A CA 1
ATOM 7306 C C . PRO A 1 940 ? -7.253 36.216 27.289 1 91.71 940 PRO A C 1
ATOM 7308 O O . PRO A 1 940 ? -6.743 35.488 26.433 1 91.71 940 PRO A O 1
ATOM 7311 N N . GLU A 1 941 ? -7.13 36.139 28.521 1 88.45 941 GLU A N 1
ATOM 7312 C CA . GLU A 1 941 ? -6.211 35.133 29.046 1 88.45 941 GLU A CA 1
ATOM 7313 C C . GLU A 1 941 ? -6.595 33.735 28.571 1 88.45 941 GLU A C 1
ATOM 7315 O O . GLU A 1 941 ? -7.758 33.336 28.673 1 88.45 941 GLU A O 1
ATOM 7320 N N . GLY A 1 942 ? -5.637 33.11 28.06 1 89.58 942 GLY A N 1
ATOM 7321 C CA . GLY A 1 942 ? -5.829 31.73 27.645 1 89.58 942 GLY A CA 1
ATOM 7322 C C . GLY A 1 942 ? -6.198 31.593 26.18 1 89.58 942 GLY A C 1
ATOM 7323 O O . GLY A 1 942 ? -6.115 30.501 25.613 1 89.58 942 GLY A O 1
ATOM 7324 N N . VAL A 1 943 ? -6.588 32.651 25.562 1 90.55 943 VAL A N 1
ATOM 7325 C CA . VAL A 1 943 ? -6.939 32.607 24.146 1 90.55 943 VAL A CA 1
ATOM 7326 C C . VAL A 1 943 ? -5.674 32.717 23.297 1 90.55 943 VAL A C 1
ATOM 7328 O O . VAL A 1 943 ? -4.902 33.667 23.442 1 90.55 943 VAL A O 1
ATOM 7331 N N . ASP A 1 944 ? -5.5 31.756 22.464 1 90.83 944 ASP A N 1
ATOM 7332 C CA . ASP A 1 944 ? -4.351 31.766 21.563 1 90.83 944 ASP A CA 1
ATOM 7333 C C . ASP A 1 944 ? -4.67 32.521 20.275 1 90.83 944 ASP A C 1
ATOM 7335 O O . ASP A 1 944 ? -5.739 32.335 19.688 1 90.83 944 ASP A O 1
ATOM 7339 N N . PRO A 1 945 ? -3.831 33.33 19.829 1 89.85 945 PRO A N 1
ATOM 7340 C CA . PRO A 1 945 ? -4.108 34.121 18.628 1 89.85 945 PRO A CA 1
ATOM 7341 C C . PRO A 1 945 ? -4.255 33.26 17.375 1 89.85 945 PRO A C 1
ATOM 7343 O O . PRO A 1 945 ? -4.827 33.708 16.378 1 89.85 945 PRO A O 1
ATOM 7346 N N . GLU A 1 946 ? -3.741 32.041 17.361 1 87.12 946 GLU A N 1
ATOM 7347 C CA . GLU A 1 946 ? -3.803 31.188 16.178 1 87.12 946 GLU A CA 1
ATOM 7348 C C . GLU A 1 946 ? -4.888 30.124 16.321 1 87.12 946 GLU A C 1
ATOM 7350 O O . GLU A 1 946 ? -4.897 29.137 15.583 1 87.12 946 GLU A O 1
ATOM 7355 N N . TRP A 1 947 ? -5.716 30.254 17.243 1 84.8 947 TRP A N 1
ATOM 7356 C CA . TRP A 1 947 ? -6.77 29.258 17.41 1 84.8 947 TRP A CA 1
ATOM 7357 C C . TRP A 1 947 ? -7.616 29.144 16.146 1 84.8 947 TRP A C 1
ATOM 7359 O O . TRP A 1 947 ? -7.632 30.057 15.318 1 84.8 947 TRP A O 1
ATOM 7369 N N . PRO A 1 948 ? -8.257 28.044 15.901 1 80.86 948 PRO A N 1
ATOM 7370 C CA . PRO A 1 948 ? -9.041 27.862 14.678 1 80.86 948 PRO A CA 1
ATOM 7371 C C . PRO A 1 948 ? -10.342 28.663 14.685 1 80.86 948 PRO A C 1
ATOM 7373 O O . PRO A 1 948 ? -10.76 29.157 15.735 1 80.86 948 PRO A O 1
ATOM 7376 N N . GLY A 1 949 ? -10.962 28.795 13.525 1 72.2 949 GLY A N 1
ATOM 7377 C CA . GLY A 1 949 ? -12.224 29.505 13.388 1 72.2 949 GLY A CA 1
ATOM 7378 C C . GLY A 1 949 ? -13.345 28.89 14.204 1 72.2 949 GLY A C 1
ATOM 7379 O O . GLY A 1 949 ? -14.187 29.606 14.75 1 72.2 949 GLY A O 1
ATOM 7380 N N . VAL A 1 950 ? -13.312 27.502 14.172 1 70.23 950 VAL A N 1
ATOM 7381 C CA . VAL A 1 950 ? -14.261 26.811 15.039 1 70.23 950 VAL A CA 1
ATOM 7382 C C . VAL A 1 950 ? -13.618 26.542 16.397 1 70.23 950 VAL A C 1
ATOM 7384 O O . VAL A 1 950 ? -12.886 25.563 16.562 1 70.23 950 VAL A O 1
ATOM 7387 N N . THR A 1 951 ? -13.998 27.337 17.378 1 73.91 951 THR A N 1
ATOM 7388 C CA . THR A 1 951 ? -13.23 27.39 18.618 1 73.91 951 THR A CA 1
ATOM 7389 C C . THR A 1 951 ? -13.946 26.629 19.73 1 73.91 951 THR A C 1
ATOM 7391 O O . THR A 1 951 ? -13.412 26.481 20.831 1 73.91 951 THR A O 1
ATOM 7394 N N . ASN A 1 952 ? -15.219 26.143 19.455 1 74 952 ASN A N 1
ATOM 7395 C CA . ASN A 1 952 ? -15.976 25.505 20.527 1 74 952 ASN A CA 1
ATOM 7396 C C . ASN A 1 952 ? -15.281 24.243 21.03 1 74 952 ASN A C 1
ATOM 7398 O O . ASN A 1 952 ? -15.61 23.734 22.103 1 74 952 ASN A O 1
ATOM 7402 N N . GLY A 1 953 ? -14.248 23.868 20.495 1 77.02 953 GLY A N 1
ATOM 7403 C CA . GLY A 1 953 ? -13.49 22.682 20.86 1 77.02 953 GLY A CA 1
ATOM 7404 C C . GLY A 1 953 ? -12.416 22.326 19.85 1 77.02 953 GLY A C 1
ATOM 7405 O O . GLY A 1 953 ? -12.722 21.939 18.72 1 77.02 953 GLY A O 1
ATOM 7406 N N . TYR A 1 954 ? -11.24 22.603 20.271 1 82.23 954 TYR A N 1
ATOM 7407 C CA . TYR A 1 954 ? -10.125 22.266 19.392 1 82.23 954 TYR A CA 1
ATOM 7408 C C . TYR A 1 954 ? -8.938 21.745 20.193 1 82.23 954 TYR A C 1
ATOM 7410 O O . TYR A 1 954 ? -8.866 21.944 21.408 1 82.23 954 TYR A O 1
ATOM 7418 N N . TYR A 1 955 ? -8.118 21.007 19.588 1 90.03 955 TYR A N 1
ATOM 7419 C CA . TYR A 1 955 ? -6.855 20.598 20.195 1 90.03 955 TYR A CA 1
ATOM 7420 C C . TYR A 1 955 ? -5.857 21.749 20.203 1 90.03 955 TYR A C 1
ATOM 7422 O O . TYR A 1 955 ? -5.392 22.184 19.147 1 90.03 955 TYR A O 1
ATOM 7430 N N . PRO A 1 956 ? -5.513 22.249 21.268 1 90.71 956 PRO A N 1
ATOM 7431 C CA . PRO A 1 956 ? -4.698 23.465 21.327 1 90.71 956 PRO A CA 1
ATOM 7432 C C . PRO A 1 956 ? -3.295 23.263 20.761 1 90.71 956 PRO A C 1
ATOM 7434 O O . PRO A 1 956 ? -2.782 22.141 20.757 1 90.71 956 PRO A O 1
ATOM 7437 N N . GLN A 1 957 ? -2.724 24.375 20.407 1 91.22 957 GLN A N 1
ATOM 7438 C CA . GLN A 1 957 ? -1.321 24.358 20.008 1 91.22 957 GLN A CA 1
ATOM 7439 C C . GLN A 1 957 ? -0.429 23.891 21.155 1 91.22 957 GLN A C 1
ATOM 7441 O O . GLN A 1 957 ? -0.738 24.126 22.324 1 91.22 957 GLN A O 1
ATOM 7446 N N . GLN A 1 958 ? 0.703 23.335 20.772 1 93.45 958 GLN A N 1
ATOM 7447 C CA . GLN A 1 958 ? 1.527 22.709 21.801 1 93.45 958 GLN A CA 1
ATOM 7448 C C . GLN A 1 958 ? 2.829 23.478 22.006 1 93.45 958 GLN A C 1
ATOM 7450 O O . GLN A 1 958 ? 3.415 23.984 21.047 1 93.45 958 GLN A O 1
ATOM 7455 N N . ARG A 1 959 ? 3.182 23.588 23.235 1 94.84 959 ARG A N 1
ATOM 7456 C CA . ARG A 1 959 ? 4.534 23.949 23.651 1 94.84 959 ARG A CA 1
ATOM 7457 C C . ARG A 1 959 ? 5.398 22.708 23.844 1 94.84 959 ARG A C 1
ATOM 7459 O O . ARG A 1 959 ? 5.006 21.776 24.551 1 94.84 959 ARG A O 1
ATOM 7466 N N . THR A 1 960 ? 6.52 22.711 23.237 1 95.41 960 THR A N 1
ATOM 7467 C CA . THR A 1 960 ? 7.356 21.518 23.307 1 95.41 960 THR A CA 1
ATOM 7468 C C . THR A 1 960 ? 8.759 21.867 23.795 1 95.41 960 THR A C 1
ATOM 7470 O O . THR A 1 960 ? 9.31 22.906 23.425 1 95.41 960 THR A O 1
ATOM 7473 N N . VAL A 1 961 ? 9.343 21.021 24.598 1 96.51 961 VAL A N 1
ATOM 7474 C CA . VAL A 1 961 ? 10.729 21.089 25.05 1 96.51 961 VAL A CA 1
ATOM 7475 C C . VAL A 1 961 ? 11.407 19.736 24.845 1 96.51 961 VAL A C 1
ATOM 7477 O O . VAL A 1 961 ? 10.91 18.709 25.312 1 96.51 961 VAL A O 1
ATOM 7480 N N . VAL A 1 962 ? 12.505 19.822 24.196 1 96.88 962 VAL A N 1
ATOM 7481 C CA . VAL A 1 962 ? 13.142 18.563 23.824 1 96.88 962 VAL A CA 1
ATOM 7482 C C . VAL A 1 962 ? 14.636 18.629 24.131 1 96.88 962 VAL A C 1
ATOM 7484 O O . VAL A 1 962 ? 15.266 19.676 23.96 1 96.88 962 VAL A O 1
ATOM 7487 N N . GLY A 1 963 ? 15.208 17.548 24.616 1 97.33 963 GLY A N 1
ATOM 7488 C CA . GLY A 1 963 ? 16.641 17.32 24.714 1 97.33 963 GLY A CA 1
ATOM 7489 C C . GLY A 1 963 ? 17.146 16.274 23.738 1 97.33 963 GLY A C 1
ATOM 7490 O O . GLY A 1 963 ? 16.466 15.279 23.478 1 97.33 963 GLY A O 1
ATOM 7491 N N . GLY A 1 964 ? 18.277 16.632 23.22 1 96.19 964 GLY A N 1
ATOM 7492 C CA . GLY A 1 964 ? 18.727 15.678 22.219 1 96.19 964 GLY A CA 1
ATOM 7493 C C . GLY A 1 964 ? 20.237 15.554 22.149 1 96.19 964 GLY A C 1
ATOM 7494 O O . GLY A 1 964 ? 20.956 16.236 22.882 1 96.19 964 GLY A O 1
ATOM 7495 N N . LEU A 1 965 ? 20.671 14.587 21.363 1 95.73 965 LEU A N 1
ATOM 7496 C CA . LEU A 1 965 ? 22.062 14.219 21.121 1 95.73 965 LEU A CA 1
ATOM 7497 C C . LEU A 1 965 ? 22.309 13.977 19.636 1 95.73 965 LEU A C 1
ATOM 7499 O O . LEU A 1 965 ? 21.477 13.376 18.953 1 95.73 965 LEU A O 1
ATOM 7503 N N . GLU A 1 966 ? 23.375 14.596 19.169 1 95.12 966 GLU A N 1
ATOM 7504 C CA . GLU A 1 966 ? 23.835 14.363 17.803 1 95.12 966 GLU A CA 1
ATOM 7505 C C . GLU A 1 966 ? 25.261 13.82 17.786 1 95.12 966 GLU A C 1
ATOM 7507 O O . GLU A 1 966 ? 26.168 14.426 18.36 1 95.12 966 GLU A O 1
ATOM 7512 N N . VAL A 1 967 ? 25.47 12.751 17.181 1 93.54 967 VAL A N 1
ATOM 7513 C CA . VAL A 1 967 ? 26.783 12.118 17.11 1 93.54 967 VAL A CA 1
ATOM 7514 C C . VAL A 1 967 ? 27.13 11.808 15.656 1 93.54 967 VAL A C 1
ATOM 7516 O O . VAL A 1 967 ? 26.32 11.231 14.927 1 93.54 967 VAL A O 1
ATOM 7519 N N . SER A 1 968 ? 28.241 12.273 15.32 1 90.94 968 SER A N 1
ATOM 7520 C CA . SER A 1 968 ? 28.745 11.977 13.983 1 90.94 968 SER A CA 1
ATOM 7521 C C . SER A 1 968 ? 30.041 11.175 14.046 1 90.94 968 SER A C 1
ATOM 7523 O O . SER A 1 968 ? 30.891 11.425 14.904 1 90.94 968 SER A O 1
ATOM 7525 N N . PHE A 1 969 ? 30.204 10.341 13.186 1 85.2 969 PHE A N 1
ATOM 7526 C CA . PHE A 1 969 ? 31.377 9.477 13.127 1 85.2 969 PHE A CA 1
ATOM 7527 C C . PHE A 1 969 ? 32.069 9.595 11.774 1 85.2 969 PHE A C 1
ATOM 7529 O O . PHE A 1 969 ? 31.42 9.866 10.761 1 85.2 969 PHE A O 1
ATOM 7536 N N . MET B 1 1 ? 57.616 -3.398 -22.993 1 18.96 1 MET B N 1
ATOM 7537 C CA . MET B 1 1 ? 57.896 -4.83 -22.944 1 18.96 1 MET B CA 1
ATOM 7538 C C . MET B 1 1 ? 56.827 -5.565 -22.143 1 18.96 1 MET B C 1
ATOM 7540 O O . MET B 1 1 ? 56.862 -5.571 -20.911 1 18.96 1 MET B O 1
ATOM 7544 N N . GLY B 1 2 ? 55.534 -5.356 -22.553 1 20.77 2 GLY B N 1
ATOM 7545 C CA . GLY B 1 2 ? 54.13 -5.724 -22.459 1 20.77 2 GLY B CA 1
ATOM 7546 C C . GLY B 1 2 ? 53.899 -7.221 -22.538 1 20.77 2 GLY B C 1
ATOM 7547 O O . GLY B 1 2 ? 53.748 -7.774 -23.63 1 20.77 2 GLY B O 1
ATOM 7548 N N . GLY B 1 3 ? 54.763 -7.978 -21.615 1 22.85 3 GLY B N 1
ATOM 7549 C CA . GLY B 1 3 ? 54.825 -9.423 -21.47 1 22.85 3 GLY B CA 1
ATOM 7550 C C . GLY B 1 3 ? 53.457 -10.074 -21.386 1 22.85 3 GLY B C 1
ATOM 7551 O O . GLY B 1 3 ? 52.518 -9.489 -20.842 1 22.85 3 GLY B O 1
ATOM 7552 N N . GLY B 1 4 ? 53.107 -10.865 -22.414 1 23.71 4 GLY B N 1
ATOM 7553 C CA . GLY B 1 4 ? 52.033 -11.73 -22.877 1 23.71 4 GLY B CA 1
ATOM 7554 C C . GLY B 1 4 ? 51.618 -12.768 -21.851 1 23.71 4 GLY B C 1
ATOM 7555 O O . GLY B 1 4 ? 52.183 -13.863 -21.805 1 23.71 4 GLY B O 1
ATOM 7556 N N . ILE B 1 5 ? 51.279 -12.362 -20.561 1 24.83 5 ILE B N 1
ATOM 7557 C CA . ILE B 1 5 ? 50.903 -13.399 -19.606 1 24.83 5 ILE B CA 1
ATOM 7558 C C . ILE B 1 5 ? 49.896 -14.35 -20.248 1 24.83 5 ILE B C 1
ATOM 7560 O O . ILE B 1 5 ? 48.891 -13.912 -20.813 1 24.83 5 ILE B O 1
ATOM 7564 N N . SER B 1 6 ? 50.351 -15.591 -20.505 1 24.58 6 SER B N 1
ATOM 7565 C CA . SER B 1 6 ? 49.883 -16.849 -21.077 1 24.58 6 SER B CA 1
ATOM 7566 C C . SER B 1 6 ? 48.47 -17.177 -20.61 1 24.58 6 SER B C 1
ATOM 7568 O O . SER B 1 6 ? 48.16 -17.061 -19.422 1 24.58 6 SER B O 1
ATOM 7570 N N . ASN B 1 7 ? 47.425 -17.144 -21.477 1 26.82 7 ASN B N 1
ATOM 7571 C CA . ASN B 1 7 ? 45.997 -17.417 -21.601 1 26.82 7 ASN B CA 1
ATOM 7572 C C . ASN B 1 7 ? 45.641 -18.798 -21.058 1 26.82 7 ASN B C 1
ATOM 7574 O O . ASN B 1 7 ? 44.463 -19.136 -20.935 1 26.82 7 ASN B O 1
ATOM 7578 N N . LEU B 1 8 ? 46.571 -19.821 -21.206 1 29.23 8 LEU B N 1
ATOM 7579 C CA . LEU B 1 8 ? 46.217 -21.222 -21.008 1 29.23 8 LEU B CA 1
ATOM 7580 C C . LEU B 1 8 ? 45.799 -21.479 -19.564 1 29.23 8 LEU B C 1
ATOM 7582 O O . LEU B 1 8 ? 44.931 -22.315 -19.304 1 29.23 8 LEU B O 1
ATOM 7586 N N . ASP B 1 9 ? 46.632 -21.049 -18.609 1 29.53 9 ASP B N 1
ATOM 7587 C CA . ASP B 1 9 ? 46.503 -21.422 -17.204 1 29.53 9 ASP B CA 1
ATOM 7588 C C . ASP B 1 9 ? 45.164 -20.959 -16.634 1 29.53 9 ASP B C 1
ATOM 7590 O O . ASP B 1 9 ? 44.866 -21.198 -15.462 1 29.53 9 ASP B O 1
ATOM 7594 N N . VAL B 1 10 ? 44.456 -20.143 -17.348 1 32.35 10 VAL B N 1
ATOM 7595 C CA . VAL B 1 10 ? 43.244 -19.547 -16.797 1 32.35 10 VAL B CA 1
ATOM 7596 C C . VAL B 1 10 ? 42.107 -20.566 -16.825 1 32.35 10 VAL B C 1
ATOM 7598 O O . VAL B 1 10 ? 41.166 -20.476 -16.033 1 32.35 10 VAL B O 1
ATOM 7601 N N . THR B 1 11 ? 42.081 -21.496 -17.855 1 32.39 11 THR B N 1
ATOM 7602 C CA . THR B 1 11 ? 40.885 -22.319 -17.994 1 32.39 11 THR B CA 1
ATOM 7603 C C . THR B 1 11 ? 40.846 -23.404 -16.921 1 32.39 11 THR B C 1
ATOM 7605 O O . THR B 1 11 ? 39.77 -23.79 -16.46 1 32.39 11 THR B O 1
ATOM 7608 N N . MET B 1 12 ? 41.943 -24.254 -16.766 1 33.87 12 MET B N 1
ATOM 7609 C CA . MET B 1 12 ? 41.982 -25.365 -15.82 1 33.87 12 MET B CA 1
ATOM 7610 C C . MET B 1 12 ? 41.72 -24.879 -14.398 1 33.87 12 MET B C 1
ATOM 7612 O O . MET B 1 12 ? 41.384 -25.673 -13.518 1 33.87 12 MET B O 1
ATOM 7616 N N . LYS B 1 13 ? 42.186 -23.829 -14.003 1 35.83 13 LYS B N 1
ATOM 7617 C CA . LYS B 1 13 ? 42.013 -23.205 -12.695 1 35.83 13 LYS B CA 1
ATOM 7618 C C . LYS B 1 13 ? 40.547 -22.872 -12.435 1 35.83 13 LYS B C 1
ATOM 7620 O O . LYS B 1 13 ? 40.192 -22.419 -11.344 1 35.83 13 LYS B O 1
ATOM 7625 N N . GLU B 1 14 ? 39.834 -22.945 -13.352 1 37.95 14 GLU B N 1
ATOM 7626 C CA . GLU B 1 14 ? 38.423 -22.633 -13.149 1 37.95 14 GLU B CA 1
ATOM 7627 C C . GLU B 1 14 ? 37.734 -23.707 -12.313 1 37.95 14 GLU B C 1
ATOM 7629 O O . GLU B 1 14 ? 36.869 -23.401 -11.49 1 37.95 14 GLU B O 1
ATOM 7634 N N . ASP B 1 15 ? 37.945 -25.045 -12.617 1 39.67 15 ASP B N 1
ATOM 7635 C CA . ASP B 1 15 ? 37.198 -26.121 -11.973 1 39.67 15 ASP B CA 1
ATOM 7636 C C . ASP B 1 15 ? 37.725 -26.389 -10.565 1 39.67 15 ASP B C 1
ATOM 7638 O O . ASP B 1 15 ? 36.969 -26.798 -9.681 1 39.67 15 ASP B O 1
ATOM 7642 N N . ALA B 1 16 ? 39.057 -26.631 -10.412 1 41.37 16 ALA B N 1
ATOM 7643 C CA . ALA B 1 16 ? 39.541 -26.569 -9.035 1 41.37 16 ALA B CA 1
ATOM 7644 C C . ALA B 1 16 ? 38.97 -25.355 -8.307 1 41.37 16 ALA B C 1
ATOM 7646 O O . ALA B 1 16 ? 38.977 -25.302 -7.075 1 41.37 16 ALA B O 1
ATOM 7647 N N . ALA B 1 17 ? 38.501 -24.511 -8.991 1 46.65 17 ALA B N 1
ATOM 7648 C CA . ALA B 1 17 ? 37.848 -23.243 -8.675 1 46.65 17 ALA B CA 1
ATOM 7649 C C . ALA B 1 17 ? 36.428 -23.47 -8.165 1 46.65 17 ALA B C 1
ATOM 7651 O O . ALA B 1 17 ? 35.927 -22.699 -7.344 1 46.65 17 ALA B O 1
ATOM 7652 N N . ARG B 1 18 ? 35.868 -24.575 -8.505 1 60.01 18 ARG B N 1
ATOM 7653 C CA . ARG B 1 18 ? 34.516 -24.838 -8.023 1 60.01 18 ARG B CA 1
ATOM 7654 C C . ARG B 1 18 ? 34.529 -25.261 -6.558 1 60.01 18 ARG B C 1
ATOM 7656 O O . ARG B 1 18 ? 33.572 -25.005 -5.824 1 60.01 18 ARG B O 1
ATOM 7663 N N . LEU B 1 19 ? 35.645 -25.941 -6.16 1 65.72 19 LEU B N 1
ATOM 7664 C CA . LEU B 1 19 ? 35.732 -26.306 -4.75 1 65.72 19 LEU B CA 1
ATOM 7665 C C . LEU B 1 19 ? 35.81 -25.063 -3.871 1 65.72 19 LEU B C 1
ATOM 7667 O O . LEU B 1 19 ? 35.487 -25.117 -2.682 1 65.72 19 LEU B O 1
ATOM 7671 N N . ASP B 1 20 ? 36.142 -23.983 -4.56 1 69.85 20 ASP B N 1
ATOM 7672 C CA . ASP B 1 20 ? 36.284 -22.75 -3.793 1 69.85 20 ASP B CA 1
ATOM 7673 C C . ASP B 1 20 ? 35.054 -21.86 -3.951 1 69.85 20 ASP B C 1
ATOM 7675 O O . ASP B 1 20 ? 35.006 -20.754 -3.407 1 69.85 20 ASP B O 1
ATOM 7679 N N . GLU B 1 21 ? 34.108 -22.494 -4.615 1 78.98 21 GLU B N 1
ATOM 7680 C CA . GLU B 1 21 ? 32.869 -21.733 -4.743 1 78.98 21 GLU B CA 1
ATOM 7681 C C . GLU B 1 21 ? 32.184 -21.561 -3.39 1 78.98 21 GLU B C 1
ATOM 7683 O O . GLU B 1 21 ? 32.219 -22.465 -2.552 1 78.98 21 GLU B O 1
ATOM 7688 N N . VAL B 1 22 ? 31.709 -20.412 -3.218 1 78.9 22 VAL B N 1
ATOM 7689 C CA . VAL B 1 22 ? 31.06 -20.106 -1.948 1 78.9 22 VAL B CA 1
ATOM 7690 C C . VAL B 1 22 ? 29.596 -20.536 -1.998 1 78.9 22 VAL B C 1
ATOM 7692 O O . VAL B 1 22 ? 28.891 -20.248 -2.968 1 78.9 22 VAL B O 1
ATOM 7695 N N . VAL B 1 23 ? 29.232 -21.287 -1.052 1 80.57 23 VAL B N 1
ATOM 7696 C CA . VAL B 1 23 ? 27.852 -21.736 -0.903 1 80.57 23 VAL B CA 1
ATOM 7697 C C . VAL B 1 23 ? 27.231 -21.095 0.336 1 80.57 23 VAL B C 1
ATOM 7699 O O . VAL B 1 23 ? 27.87 -21.016 1.388 1 80.57 23 VAL B O 1
ATOM 7702 N N . ILE B 1 24 ? 26.11 -20.615 0.076 1 77.03 24 ILE B N 1
ATOM 7703 C CA . ILE B 1 24 ? 25.42 -19.991 1.2 1 77.03 24 ILE B CA 1
ATOM 7704 C C . ILE B 1 24 ? 24.643 -21.049 1.98 1 77.03 24 ILE B C 1
ATOM 7706 O O . ILE B 1 24 ? 23.858 -21.803 1.402 1 77.03 24 ILE B O 1
ATOM 7710 N N . LEU B 1 25 ? 24.936 -21.174 3.146 1 73.96 25 LEU B N 1
ATOM 7711 C CA . LEU B 1 25 ? 24.273 -22.106 4.052 1 73.96 25 LEU B CA 1
ATOM 7712 C C . LEU B 1 25 ? 23.894 -21.417 5.358 1 73.96 25 LEU B C 1
ATOM 7714 O O . LEU B 1 25 ? 24.747 -20.826 6.024 1 73.96 25 LEU B O 1
ATOM 7718 N N . GLY B 1 26 ? 22.664 -21.545 5.561 1 66.42 26 GLY B N 1
ATOM 7719 C CA . GLY B 1 26 ? 22.254 -20.935 6.816 1 66.42 26 GLY B CA 1
ATOM 7720 C C . GLY B 1 26 ? 22.472 -19.434 6.849 1 66.42 26 GLY B C 1
ATOM 7721 O O . GLY B 1 26 ? 22.005 -18.715 5.963 1 66.42 26 GLY B O 1
ATOM 7722 N N . TYR B 1 27 ? 23.03 -18.973 7.77 1 76.17 27 TYR B N 1
ATOM 7723 C CA . TYR B 1 27 ? 23.318 -17.558 7.976 1 76.17 27 TYR B CA 1
ATOM 7724 C C . TYR B 1 27 ? 24.796 -17.264 7.751 1 76.17 27 TYR B C 1
ATOM 7726 O O . TYR B 1 27 ? 25.327 -16.282 8.275 1 76.17 27 TYR B O 1
ATOM 7734 N N . GLY B 1 28 ? 25.389 -18.275 6.835 1 74.01 28 GLY B N 1
ATOM 7735 C CA . GLY B 1 28 ? 26.792 -18.077 6.511 1 74.01 28 GLY B CA 1
ATOM 7736 C C . GLY B 1 28 ? 27.173 -18.626 5.149 1 74.01 28 GLY B C 1
ATOM 7737 O O . GLY B 1 28 ? 26.312 -19.091 4.398 1 74.01 28 GLY B O 1
ATOM 7738 N N . SER B 1 29 ? 28.389 -18.351 4.819 1 79.59 29 SER B N 1
ATOM 7739 C CA . SER B 1 29 ? 28.941 -18.861 3.568 1 79.59 29 SER B CA 1
ATOM 7740 C C . SER B 1 29 ? 30.1 -19.817 3.825 1 79.59 29 SER B C 1
ATOM 7742 O O . SER B 1 29 ? 30.812 -19.684 4.822 1 79.59 29 SER B O 1
ATOM 7744 N N . GLN B 1 30 ? 30.096 -20.807 3.08 1 82.2 30 GLN B N 1
ATOM 7745 C CA . GLN B 1 30 ? 31.175 -21.788 3.136 1 82.2 30 GLN B CA 1
ATOM 7746 C C . GLN B 1 30 ? 31.712 -22.095 1.741 1 82.2 30 GLN B C 1
ATOM 7748 O O . GLN B 1 30 ? 30.996 -21.948 0.748 1 82.2 30 GLN B O 1
ATOM 7753 N N . ARG B 1 31 ? 33.001 -22.655 1.862 1 81.25 31 ARG B N 1
ATOM 7754 C CA . ARG B 1 31 ? 33.539 -23.22 0.629 1 81.25 31 ARG B CA 1
ATOM 7755 C C . ARG B 1 31 ? 32.869 -24.549 0.297 1 81.25 31 ARG B C 1
ATOM 7757 O O . ARG B 1 31 ? 32.591 -25.351 1.191 1 81.25 31 ARG B O 1
ATOM 7764 N N . ARG B 1 32 ? 32.555 -24.658 -0.915 1 83.61 32 ARG B N 1
ATOM 7765 C CA . ARG B 1 32 ? 31.907 -25.885 -1.368 1 83.61 32 ARG B CA 1
ATOM 7766 C C . ARG B 1 32 ? 32.637 -27.116 -0.842 1 83.61 32 ARG B C 1
ATOM 7768 O O . ARG B 1 32 ? 32.008 -28.129 -0.528 1 83.61 32 ARG B O 1
ATOM 7775 N N . ALA B 1 33 ? 33.94 -27.051 -0.826 1 84.56 33 ALA B N 1
ATOM 7776 C CA . ALA B 1 33 ? 34.747 -28.177 -0.364 1 84.56 33 ALA B CA 1
ATOM 7777 C C . ALA B 1 33 ? 34.469 -28.486 1.104 1 84.56 33 ALA B C 1
ATOM 7779 O O . ALA B 1 33 ? 34.646 -29.622 1.55 1 84.56 33 ALA B O 1
ATOM 7780 N N . ASP B 1 34 ? 34.026 -27.522 1.863 1 86.22 34 ASP B N 1
ATOM 7781 C CA . ASP B 1 34 ? 33.84 -27.684 3.302 1 86.22 34 ASP B CA 1
ATOM 7782 C C . ASP B 1 34 ? 32.387 -28.015 3.635 1 86.22 34 ASP B C 1
ATOM 7784 O O . ASP B 1 34 ? 32.042 -28.219 4.8 1 86.22 34 ASP B O 1
ATOM 7788 N N . VAL B 1 35 ? 31.583 -28.049 2.624 1 87.77 35 VAL B N 1
ATOM 7789 C CA . VAL B 1 35 ? 30.165 -28.295 2.865 1 87.77 35 VAL B CA 1
ATOM 7790 C C . VAL B 1 35 ? 29.935 -29.782 3.123 1 87.77 35 VAL B C 1
ATOM 7792 O O . VAL B 1 35 ? 30.367 -30.629 2.338 1 87.77 35 VAL B O 1
ATOM 7795 N N . THR B 1 36 ? 29.333 -30.101 4.185 1 89.3 36 THR B N 1
ATOM 7796 C CA . THR B 1 36 ? 29.086 -31.492 4.545 1 89.3 36 THR B CA 1
ATOM 7797 C C . THR B 1 36 ? 27.617 -31.852 4.339 1 89.3 36 THR B C 1
ATOM 7799 O O . THR B 1 36 ? 27.253 -33.029 4.354 1 89.3 36 THR B O 1
ATOM 7802 N N . ALA B 1 37 ? 26.761 -30.899 4.123 1 86.53 37 ALA B N 1
ATOM 7803 C CA . ALA B 1 37 ? 25.331 -31.118 3.922 1 86.53 37 ALA B CA 1
ATOM 7804 C C . ALA B 1 37 ? 24.995 -31.224 2.437 1 86.53 37 ALA B C 1
ATOM 7806 O O . ALA B 1 37 ? 25.817 -30.886 1.583 1 86.53 37 ALA B O 1
ATOM 7807 N N . ALA B 1 38 ? 23.879 -31.768 2.191 1 87.95 38 ALA B N 1
ATOM 7808 C CA . ALA B 1 38 ? 23.428 -31.884 0.806 1 87.95 38 ALA B CA 1
ATOM 7809 C C . ALA B 1 38 ? 22.866 -30.558 0.3 1 87.95 38 ALA B C 1
ATOM 7811 O O . ALA B 1 38 ? 21.771 -30.15 0.695 1 87.95 38 ALA B O 1
ATOM 7812 N N . VAL B 1 39 ? 23.557 -29.921 -0.576 1 88.33 39 VAL B N 1
ATOM 7813 C CA . VAL B 1 39 ? 23.156 -28.628 -1.12 1 88.33 39 VAL B CA 1
ATOM 7814 C C . VAL B 1 39 ? 23.398 -28.603 -2.627 1 88.33 39 VAL B C 1
ATOM 7816 O O . VAL B 1 39 ? 24.41 -29.118 -3.109 1 88.33 39 VAL B O 1
ATOM 7819 N N . SER B 1 40 ? 22.426 -28.191 -3.291 1 89.48 40 SER B N 1
ATOM 7820 C CA . SER B 1 40 ? 22.574 -27.927 -4.718 1 89.48 40 SER B CA 1
ATOM 7821 C C . SER B 1 40 ? 22.439 -26.439 -5.022 1 89.48 40 SER B C 1
ATOM 7823 O O . SER B 1 40 ? 21.657 -25.737 -4.377 1 89.48 40 SER B O 1
ATOM 7825 N N . GLN B 1 41 ? 23.19 -25.971 -5.944 1 89.98 41 GLN B N 1
ATOM 7826 C CA . GLN B 1 41 ? 23.172 -24.545 -6.25 1 89.98 41 GLN B CA 1
ATOM 7827 C C . GLN B 1 41 ? 23.217 -24.305 -7.757 1 89.98 41 GLN B C 1
ATOM 7829 O O . GLN B 1 41 ? 23.797 -25.099 -8.5 1 89.98 41 GLN B O 1
ATOM 7834 N N . ILE B 1 42 ? 22.603 -23.236 -8.141 1 90.32 42 ILE B N 1
ATOM 7835 C CA . ILE B 1 42 ? 22.667 -22.806 -9.534 1 90.32 42 ILE B CA 1
ATOM 7836 C C . ILE B 1 42 ? 22.96 -21.309 -9.598 1 90.32 42 ILE B C 1
ATOM 7838 O O . ILE B 1 42 ? 22.499 -20.542 -8.75 1 90.32 42 ILE B O 1
ATOM 7842 N N . ASP B 1 43 ? 23.725 -21.038 -10.609 1 89.83 43 ASP B N 1
ATOM 7843 C CA . ASP B 1 43 ? 24.066 -19.633 -10.816 1 89.83 43 ASP B CA 1
ATOM 7844 C C . ASP B 1 43 ? 22.946 -18.898 -11.548 1 89.83 43 ASP B C 1
ATOM 7846 O O . ASP B 1 43 ? 22.295 -19.466 -12.427 1 89.83 43 ASP B O 1
ATOM 7850 N N . GLY B 1 44 ? 22.84 -17.711 -11.225 1 88.64 44 GLY B N 1
ATOM 7851 C CA . GLY B 1 44 ? 21.822 -16.883 -11.851 1 88.64 44 GLY B CA 1
ATOM 7852 C C . GLY B 1 44 ? 21.991 -16.763 -13.354 1 88.64 44 GLY B C 1
ATOM 7853 O O . GLY B 1 44 ? 21.007 -16.634 -14.086 1 88.64 44 GLY B O 1
ATOM 7854 N N . LYS B 1 45 ? 23.183 -16.767 -13.824 1 85.44 45 LYS B N 1
ATOM 7855 C CA . LYS B 1 45 ? 23.445 -16.664 -15.257 1 85.44 45 LYS B CA 1
ATOM 7856 C C . LYS B 1 45 ? 22.845 -17.847 -16.012 1 85.44 45 LYS B C 1
ATOM 7858 O O . LYS B 1 45 ? 22.364 -17.693 -17.137 1 85.44 45 LYS B O 1
ATOM 7863 N N . GLU B 1 46 ? 22.892 -18.944 -15.371 1 85.97 46 GLU B N 1
ATOM 7864 C CA . GLU B 1 46 ? 22.304 -20.131 -15.983 1 85.97 46 GLU B CA 1
ATOM 7865 C C . GLU B 1 46 ? 20.783 -20.025 -16.045 1 85.97 46 GLU B C 1
ATOM 7867 O O . GLU B 1 46 ? 20.157 -20.532 -16.978 1 85.97 46 GLU B O 1
ATOM 7872 N N . LEU B 1 47 ? 20.239 -19.351 -15.094 1 85.97 47 LEU B N 1
ATOM 7873 C CA . LEU B 1 47 ? 18.791 -19.184 -15.03 1 85.97 47 LEU B CA 1
ATOM 7874 C C . LEU B 1 47 ? 18.301 -18.26 -16.139 1 85.97 47 LEU B C 1
ATOM 7876 O O . LEU B 1 47 ? 17.153 -18.364 -16.578 1 85.97 47 LEU B O 1
ATOM 7880 N N . GLN B 1 48 ? 19.201 -17.411 -16.56 1 85.84 48 GLN B N 1
ATOM 7881 C CA . GLN B 1 48 ? 18.796 -16.39 -17.521 1 85.84 48 GLN B CA 1
ATOM 7882 C C . GLN B 1 48 ? 18.833 -16.931 -18.947 1 85.84 48 GLN B C 1
ATOM 7884 O O . GLN B 1 48 ? 18.504 -16.217 -19.896 1 85.84 48 GLN B O 1
ATOM 7889 N N . LYS B 1 49 ? 19.143 -18.192 -19.164 1 85.74 49 LYS B N 1
ATOM 7890 C CA . LYS B 1 49 ? 19.263 -18.757 -20.504 1 85.74 49 LYS B CA 1
ATOM 7891 C C . LYS B 1 49 ? 17.936 -19.347 -20.974 1 85.74 49 LYS B C 1
ATOM 7893 O O . LYS B 1 49 ? 17.917 -20.295 -21.762 1 85.74 49 LYS B O 1
ATOM 7898 N N . MET B 1 50 ? 16.847 -18.931 -20.438 1 85.45 50 MET B N 1
ATOM 7899 C CA . MET B 1 50 ? 15.493 -19.249 -20.883 1 85.45 50 MET B CA 1
ATOM 7900 C C . MET B 1 50 ? 14.538 -18.099 -20.585 1 85.45 50 MET B C 1
ATOM 7902 O O . MET B 1 50 ? 14.748 -17.342 -19.636 1 85.45 50 MET B O 1
ATOM 7906 N N . PRO B 1 51 ? 13.574 -17.995 -21.427 1 85.97 51 PRO B N 1
ATOM 7907 C CA . PRO B 1 51 ? 12.561 -16.989 -21.098 1 85.97 51 PRO B CA 1
ATOM 7908 C C . PRO B 1 51 ? 11.72 -17.374 -19.883 1 85.97 51 PRO B C 1
ATOM 7910 O O . PRO B 1 51 ? 11.22 -18.499 -19.805 1 85.97 51 PRO B O 1
ATOM 7913 N N . MET B 1 52 ? 11.76 -16.645 -18.892 1 84.27 52 MET B N 1
ATOM 7914 C CA . MET B 1 52 ? 10.946 -16.95 -17.718 1 84.27 52 MET B CA 1
ATOM 7915 C C . MET B 1 52 ? 10.3 -15.687 -17.16 1 84.27 52 MET B C 1
ATOM 7917 O O . MET B 1 52 ? 10.912 -14.617 -17.165 1 84.27 52 MET B O 1
ATOM 7921 N N . SER B 1 53 ? 9.038 -15.835 -16.804 1 84.88 53 SER B N 1
ATOM 7922 C CA . SER B 1 53 ? 8.325 -14.738 -16.158 1 84.88 53 SER B CA 1
ATOM 7923 C C . SER B 1 53 ? 8.61 -14.7 -14.66 1 84.88 53 SER B C 1
ATOM 7925 O O . SER B 1 53 ? 8.408 -13.671 -14.011 1 84.88 53 SER B O 1
ATOM 7927 N N . ASN B 1 54 ? 9.006 -15.863 -14.141 1 88.95 54 ASN B N 1
ATOM 7928 C CA . ASN B 1 54 ? 9.368 -15.987 -12.733 1 88.95 54 ASN B CA 1
ATOM 7929 C C . ASN B 1 54 ? 10.464 -17.029 -12.526 1 88.95 54 ASN B C 1
ATOM 7931 O O . ASN B 1 54 ? 10.688 -17.88 -13.388 1 88.95 54 ASN B O 1
ATOM 7935 N N . ILE B 1 55 ? 11.055 -17.056 -11.446 1 89.62 55 ILE B N 1
ATOM 7936 C CA . ILE B 1 55 ? 12.254 -17.857 -11.229 1 89.62 55 ILE B CA 1
ATOM 7937 C C . ILE B 1 55 ? 11.874 -19.33 -11.099 1 89.62 55 ILE B C 1
ATOM 7939 O O . ILE B 1 55 ? 12.663 -20.214 -11.442 1 89.62 55 ILE B O 1
ATOM 7943 N N . SER B 1 56 ? 10.691 -19.572 -10.627 1 89.46 56 SER B N 1
ATOM 7944 C CA . SER B 1 56 ? 10.303 -20.962 -10.408 1 89.46 56 SER B CA 1
ATOM 7945 C C . SER B 1 56 ? 10.25 -21.735 -11.721 1 89.46 56 SER B C 1
ATOM 7947 O O . SER B 1 56 ? 10.552 -22.93 -11.757 1 89.46 56 SER B O 1
ATOM 7949 N N . GLN B 1 57 ? 9.964 -21.082 -12.785 1 87.49 57 GLN B N 1
ATOM 7950 C CA . GLN B 1 57 ? 9.924 -21.72 -14.097 1 87.49 57 GLN B CA 1
ATOM 7951 C C . GLN B 1 57 ? 11.316 -22.163 -14.537 1 87.49 57 GLN B C 1
ATOM 7953 O O . GLN B 1 57 ? 11.465 -23.187 -15.206 1 87.49 57 GLN B O 1
ATOM 7958 N N . GLY B 1 58 ? 12.267 -21.407 -14.105 1 87.54 58 GLY B N 1
ATOM 7959 C CA . GLY B 1 58 ? 13.621 -21.66 -14.571 1 87.54 58 GLY B CA 1
ATOM 7960 C C . GLY B 1 58 ? 14.351 -22.702 -13.745 1 87.54 58 GLY B C 1
ATOM 7961 O O . GLY B 1 58 ? 15.419 -23.176 -14.137 1 87.54 58 GLY B O 1
ATOM 7962 N N . LEU B 1 59 ? 13.741 -23.119 -12.752 1 90.3 59 LEU B N 1
ATOM 7963 C CA . LEU B 1 59 ? 14.445 -24.02 -11.846 1 90.3 59 LEU B CA 1
ATOM 7964 C C . LEU B 1 59 ? 14.149 -25.476 -12.189 1 90.3 59 LEU B C 1
ATOM 7966 O O . LEU B 1 59 ? 14.852 -26.381 -11.734 1 90.3 59 LEU B O 1
ATOM 7970 N N . ALA B 1 60 ? 13.225 -25.696 -12.985 1 86.32 60 ALA B N 1
ATOM 7971 C CA . ALA B 1 60 ? 12.829 -27.06 -13.327 1 86.32 60 ALA B CA 1
ATOM 7972 C C . ALA B 1 60 ? 13.978 -27.816 -13.988 1 86.32 60 ALA B C 1
ATOM 7974 O O . ALA B 1 60 ? 14.509 -27.378 -15.012 1 86.32 60 ALA B O 1
ATOM 7975 N N . GLY B 1 61 ? 14.417 -28.859 -13.355 1 87.39 61 GLY B N 1
ATOM 7976 C CA . GLY B 1 61 ? 15.413 -29.751 -13.927 1 87.39 61 GLY B CA 1
ATOM 7977 C C . GLY B 1 61 ? 16.837 -29.287 -13.689 1 87.39 61 GLY B C 1
ATOM 7978 O O . GLY B 1 61 ? 17.79 -29.951 -14.102 1 87.39 61 GLY B O 1
ATOM 7979 N N . ARG B 1 62 ? 16.943 -28.284 -13.017 1 90.3 62 ARG B N 1
ATOM 7980 C CA . ARG B 1 62 ? 18.289 -27.733 -12.898 1 90.3 62 ARG B CA 1
ATOM 7981 C C . ARG B 1 62 ? 18.932 -28.139 -11.575 1 90.3 62 ARG B C 1
ATOM 7983 O O . ARG B 1 62 ? 20.156 -28.103 -11.437 1 90.3 62 ARG B O 1
ATOM 7990 N N . LEU B 1 63 ? 18.128 -28.515 -10.693 1 91.21 63 LEU B N 1
ATOM 7991 C CA . LEU B 1 63 ? 18.633 -28.894 -9.378 1 91.21 63 LEU B CA 1
ATOM 7992 C C . LEU B 1 63 ? 18.162 -30.293 -8.997 1 91.21 63 LEU B C 1
ATOM 7994 O O . LEU B 1 63 ? 16.959 -30.543 -8.897 1 91.21 63 LEU B O 1
ATOM 7998 N N . PRO B 1 64 ? 19.136 -31.164 -8.806 1 91.73 64 PRO B N 1
ATOM 7999 C CA . PRO B 1 64 ? 18.699 -32.47 -8.308 1 91.73 64 PRO B CA 1
ATOM 8000 C C . PRO B 1 64 ? 17.939 -32.374 -6.987 1 91.73 64 PRO B C 1
ATOM 8002 O O . PRO B 1 64 ? 18.296 -31.569 -6.123 1 91.73 64 PRO B O 1
ATOM 8005 N N . GLY B 1 65 ? 16.92 -33.147 -6.886 1 90.32 65 GLY B N 1
ATOM 8006 C CA . GLY B 1 65 ? 16.108 -33.145 -5.68 1 90.32 65 GLY B CA 1
ATOM 8007 C C . GLY B 1 65 ? 14.882 -32.258 -5.787 1 90.32 65 GLY B C 1
ATOM 8008 O O . GLY B 1 65 ? 13.961 -32.363 -4.974 1 90.32 65 GLY B O 1
ATOM 8009 N N . LEU B 1 66 ? 14.903 -31.441 -6.776 1 90.18 66 LEU B N 1
ATOM 8010 C CA . LEU B 1 66 ? 13.775 -30.532 -6.952 1 90.18 66 LEU B CA 1
ATOM 8011 C C . LEU B 1 66 ? 12.781 -31.09 -7.965 1 90.18 66 LEU B C 1
ATOM 8013 O O . LEU B 1 66 ? 13.152 -31.404 -9.098 1 90.18 66 LEU B O 1
ATOM 8017 N N . ILE B 1 67 ? 11.613 -31.166 -7.538 1 85.79 67 ILE B N 1
ATOM 8018 C CA . ILE B 1 67 ? 10.521 -31.569 -8.418 1 85.79 67 ILE B CA 1
ATOM 8019 C C . ILE B 1 67 ? 9.613 -30.374 -8.695 1 85.79 67 ILE B C 1
ATOM 8021 O O . ILE B 1 67 ? 9.101 -29.747 -7.764 1 85.79 67 ILE B O 1
ATOM 8025 N N . SER B 1 68 ? 9.496 -30.066 -9.946 1 85.79 68 SER B N 1
ATOM 8026 C CA . SER B 1 68 ? 8.714 -28.901 -10.347 1 85.79 68 SER B CA 1
ATOM 8027 C C . SER B 1 68 ? 7.58 -29.294 -11.288 1 85.79 68 SER B C 1
ATOM 8029 O O . SER B 1 68 ? 7.78 -30.08 -12.216 1 85.79 68 SER B O 1
ATOM 8031 N N . VAL B 1 69 ? 6.356 -28.781 -11.021 1 83.39 69 VAL B N 1
ATOM 8032 C CA . VAL B 1 69 ? 5.198 -28.979 -11.885 1 83.39 69 VAL B CA 1
ATOM 8033 C C . VAL B 1 69 ? 4.512 -27.64 -12.145 1 83.39 69 VAL B C 1
ATOM 8035 O O . VAL B 1 69 ? 4.156 -26.925 -11.205 1 83.39 69 VAL B O 1
ATOM 8038 N N . GLN B 1 70 ? 4.373 -27.287 -13.374 1 86.53 70 GLN B N 1
ATOM 8039 C CA . GLN B 1 70 ? 3.648 -26.076 -13.747 1 86.53 70 GLN B CA 1
ATOM 8040 C C . GLN B 1 70 ? 2.261 -26.411 -14.286 1 86.53 70 GLN B C 1
ATOM 8042 O O . GLN B 1 70 ? 2.112 -26.756 -15.461 1 86.53 70 GLN B O 1
ATOM 8047 N N . ASN B 1 71 ? 1.268 -26.04 -13.513 1 81.91 71 ASN B N 1
ATOM 8048 C CA . ASN B 1 71 ? -0.078 -26.482 -13.861 1 81.91 71 ASN B CA 1
ATOM 8049 C C . ASN B 1 71 ? -0.849 -25.398 -14.609 1 81.91 71 ASN B C 1
ATOM 8051 O O . ASN B 1 71 ? -2.012 -25.592 -14.969 1 81.91 71 ASN B O 1
ATOM 8055 N N . SER B 1 72 ? -0.246 -24.268 -14.806 1 87.36 72 SER B N 1
ATOM 8056 C CA . SER B 1 72 ? -0.968 -23.192 -15.478 1 87.36 72 SER B CA 1
ATOM 8057 C C . SER B 1 72 ? -0.027 -22.334 -16.315 1 87.36 72 SER B C 1
ATOM 8059 O O . SER B 1 72 ? 1.119 -22.098 -15.926 1 87.36 72 SER B O 1
ATOM 8061 N N . GLY B 1 73 ? -0.575 -21.936 -17.396 1 89.2 73 GLY B N 1
ATOM 8062 C CA . GLY B 1 73 ? 0.138 -20.98 -18.228 1 89.2 73 GLY B CA 1
ATOM 8063 C C . GLY B 1 73 ? -0.48 -19.594 -18.208 1 89.2 73 GLY B C 1
ATOM 8064 O O . GLY B 1 73 ? -0.105 -18.73 -19.003 1 89.2 73 GLY B O 1
ATOM 8065 N N . GLN B 1 74 ? -1.456 -19.331 -17.299 1 91.41 74 GLN B N 1
ATOM 8066 C CA . GLN B 1 74 ? -2.153 -18.051 -17.236 1 91.41 74 GLN B CA 1
ATOM 8067 C C . GLN B 1 74 ? -1.202 -16.925 -16.839 1 91.41 74 GLN B C 1
ATOM 8069 O O . GLN B 1 74 ? -0.434 -17.062 -15.885 1 91.41 74 GLN B O 1
ATOM 8074 N N . PRO B 1 75 ? -1.277 -15.84 -17.563 1 92.16 75 PRO B N 1
ATOM 8075 C CA . PRO B 1 75 ? -0.391 -14.723 -17.23 1 92.16 75 PRO B CA 1
ATOM 8076 C C . PRO B 1 75 ? -0.471 -14.324 -15.758 1 92.16 75 PRO B C 1
ATOM 8078 O O . PRO B 1 75 ? -1.564 -14.081 -15.239 1 92.16 75 PRO B O 1
ATOM 8081 N N . GLY B 1 76 ? 0.633 -14.316 -15.176 1 90.75 76 GLY B N 1
ATOM 8082 C CA . GLY B 1 76 ? 0.728 -13.906 -13.784 1 90.75 76 GLY B CA 1
ATOM 8083 C C . GLY B 1 76 ? 0.455 -15.036 -12.809 1 90.75 76 GLY B C 1
ATOM 8084 O O . GLY B 1 76 ? 0.594 -14.863 -11.596 1 90.75 76 GLY B O 1
ATOM 8085 N N . GLN B 1 77 ? 0.01 -16.132 -13.228 1 89.19 77 GLN B N 1
ATOM 8086 C CA . GLN B 1 77 ? -0.251 -17.309 -12.407 1 89.19 77 GLN B CA 1
ATOM 8087 C C . GLN B 1 77 ? 0.404 -18.552 -13.002 1 89.19 77 GLN B C 1
ATOM 8089 O O . GLN B 1 77 ? -0.202 -19.625 -13.033 1 89.19 77 GLN B O 1
ATOM 8094 N N . ASP B 1 78 ? 1.505 -18.345 -13.569 1 88.58 78 ASP B N 1
ATOM 8095 C CA . ASP B 1 78 ? 2.195 -19.433 -14.257 1 88.58 78 ASP B CA 1
ATOM 8096 C C . ASP B 1 78 ? 3.379 -19.938 -13.436 1 88.58 78 ASP B C 1
ATOM 8098 O O . ASP B 1 78 ? 4.312 -20.53 -13.983 1 88.58 78 ASP B O 1
ATOM 8102 N N . GLN B 1 79 ? 3.32 -19.819 -12.215 1 89.34 79 GLN B N 1
ATOM 8103 C CA . GLN B 1 79 ? 4.39 -20.299 -11.348 1 89.34 79 GLN B CA 1
ATOM 8104 C C . GLN B 1 79 ? 4.365 -21.821 -11.233 1 89.34 79 GLN B C 1
ATOM 8106 O O . GLN B 1 79 ? 3.297 -22.435 -11.287 1 89.34 79 GLN B O 1
ATOM 8111 N N . ALA B 1 80 ? 5.546 -22.347 -11.016 1 87.6 80 ALA B N 1
ATOM 8112 C CA . ALA B 1 80 ? 5.644 -23.792 -10.825 1 87.6 80 ALA B CA 1
ATOM 8113 C C . ALA B 1 80 ? 5.539 -24.158 -9.347 1 87.6 80 ALA B C 1
ATOM 8115 O O . ALA B 1 80 ? 6.055 -23.442 -8.486 1 87.6 80 ALA B O 1
ATOM 8116 N N . SER B 1 81 ? 4.822 -25.193 -9.124 1 84.92 81 SER B N 1
ATOM 8117 C CA . SER B 1 81 ? 4.83 -25.782 -7.789 1 84.92 81 SER B CA 1
ATOM 8118 C C . SER B 1 81 ? 6.069 -26.646 -7.574 1 84.92 81 SER B C 1
ATOM 8120 O O . SER B 1 81 ? 6.368 -27.524 -8.386 1 84.92 81 SER B O 1
ATOM 8122 N N . MET B 1 82 ? 6.747 -26.384 -6.457 1 86.67 82 MET B N 1
ATOM 8123 C CA . MET B 1 82 ? 8.021 -27.061 -6.231 1 86.67 82 MET B CA 1
ATOM 8124 C C . MET B 1 82 ? 7.991 -27.858 -4.932 1 86.67 82 MET B C 1
ATOM 8126 O O . MET B 1 82 ? 7.409 -27.415 -3.94 1 86.67 82 MET B O 1
ATOM 8130 N N . THR B 1 83 ? 8.622 -29.029 -4.954 1 87.2 83 THR B N 1
ATOM 8131 C CA . THR B 1 83 ? 8.846 -29.871 -3.784 1 87.2 83 THR B CA 1
ATOM 8132 C C . THR B 1 83 ? 10.27 -30.419 -3.776 1 87.2 83 THR B C 1
ATOM 8134 O O . THR B 1 83 ? 10.845 -30.68 -4.835 1 87.2 83 THR B O 1
ATOM 8137 N N . ILE B 1 84 ? 10.748 -30.536 -2.673 1 90.23 84 ILE B N 1
ATOM 8138 C CA . ILE B 1 84 ? 12.083 -31.106 -2.531 1 90.23 84 ILE B CA 1
ATOM 8139 C C . ILE B 1 84 ? 11.978 -32.56 -2.077 1 90.23 84 ILE B C 1
ATOM 8141 O O . ILE B 1 84 ? 11.372 -32.852 -1.043 1 90.23 84 ILE B O 1
ATOM 8145 N N . ARG B 1 85 ? 12.587 -33.455 -2.845 1 88 85 ARG B N 1
ATOM 8146 C CA . ARG B 1 85 ? 12.694 -34.877 -2.535 1 88 85 ARG B CA 1
ATOM 8147 C C . ARG B 1 85 ? 11.327 -35.472 -2.213 1 88 85 ARG B C 1
ATOM 8149 O O . ARG B 1 85 ? 11.199 -36.287 -1.296 1 88 85 ARG B O 1
ATOM 8156 N N . GLY B 1 86 ? 10.272 -34.951 -2.916 1 73.99 86 GLY B N 1
ATOM 8157 C CA . GLY B 1 86 ? 8.932 -35.507 -2.821 1 73.99 86 GLY B CA 1
ATOM 8158 C C . GLY B 1 86 ? 8.286 -35.28 -1.468 1 73.99 86 GLY B C 1
ATOM 8159 O O . GLY B 1 86 ? 7.219 -35.828 -1.184 1 73.99 86 GLY B O 1
ATOM 8160 N N . ALA B 1 87 ? 9.089 -34.699 -0.572 1 63.65 87 ALA B N 1
ATOM 8161 C CA . ALA B 1 87 ? 8.606 -34.527 0.796 1 63.65 87 ALA B CA 1
ATOM 8162 C C . ALA B 1 87 ? 7.347 -33.665 0.829 1 63.65 87 ALA B C 1
ATOM 8164 O O . ALA B 1 87 ? 6.813 -33.295 -0.22 1 63.65 87 ALA B O 1
ATOM 8165 N N . LYS B 1 88 ? 6.931 -33.288 2.097 1 63.55 88 LYS B N 1
ATOM 8166 C CA . LYS B 1 88 ? 5.754 -32.491 2.426 1 63.55 88 LYS B CA 1
ATOM 8167 C C . LYS B 1 88 ? 5.727 -31.193 1.623 1 63.55 88 LYS B C 1
ATOM 8169 O O . LYS B 1 88 ? 6.776 -30.672 1.241 1 63.55 88 LYS B O 1
ATOM 8174 N N . SER B 1 89 ? 4.509 -30.896 1.235 1 60.64 89 SER B N 1
ATOM 8175 C CA . SER B 1 89 ? 4.167 -29.719 0.443 1 60.64 89 SER B CA 1
ATOM 8176 C C . SER B 1 89 ? 4.59 -28.435 1.15 1 60.64 89 SER B C 1
ATOM 8178 O O . SER B 1 89 ? 4.349 -28.272 2.348 1 60.64 89 SER B O 1
ATOM 8180 N N . GLY B 1 90 ? 5.83 -27.843 0.901 1 70.01 90 GLY B N 1
ATOM 8181 C CA . GLY B 1 90 ? 6.101 -26.454 1.236 1 70.01 90 GLY B CA 1
ATOM 8182 C C . GLY B 1 90 ? 7.582 -26.148 1.359 1 70.01 90 GLY B C 1
ATOM 8183 O O . GLY B 1 90 ? 8.265 -26.698 2.224 1 70.01 90 GLY B O 1
ATOM 8184 N N . ILE B 1 91 ? 8.123 -25.597 0.41 1 83.35 91 ILE B N 1
ATOM 8185 C CA . ILE B 1 91 ? 9.497 -25.106 0.422 1 83.35 91 ILE B CA 1
ATOM 8186 C C . ILE B 1 91 ? 9.552 -23.741 1.104 1 83.35 91 ILE B C 1
ATOM 8188 O O . ILE B 1 91 ? 8.703 -22.882 0.856 1 83.35 91 ILE B O 1
ATOM 8192 N N . LEU B 1 92 ? 10.379 -23.723 2.144 1 89.54 92 LEU B N 1
ATOM 8193 C CA . LEU B 1 92 ? 10.632 -22.405 2.716 1 89.54 92 LEU B CA 1
ATOM 8194 C C . LEU B 1 92 ? 11.545 -21.585 1.81 1 89.54 92 LEU B C 1
ATOM 8196 O O . LEU B 1 92 ? 12.629 -22.041 1.439 1 89.54 92 LEU B O 1
ATOM 8200 N N . TYR B 1 93 ? 11.138 -20.491 1.425 1 92.03 93 TYR B N 1
ATOM 8201 C CA . TYR B 1 93 ? 11.938 -19.616 0.576 1 92.03 93 TYR B CA 1
ATOM 8202 C C . TYR B 1 93 ? 12.619 -18.53 1.4 1 92.03 93 TYR B C 1
ATOM 8204 O O . TYR B 1 93 ? 11.965 -17.829 2.176 1 92.03 93 TYR B O 1
ATOM 8212 N N . ILE B 1 94 ? 13.891 -18.437 1.238 1 93 94 ILE B N 1
ATOM 8213 C CA . ILE B 1 94 ? 14.682 -17.403 1.896 1 93 94 ILE B CA 1
ATOM 8214 C C . ILE B 1 94 ? 15.337 -16.509 0.845 1 93 94 ILE B C 1
ATOM 8216 O O . ILE B 1 94 ? 16.098 -16.987 0.001 1 93 94 ILE B O 1
ATOM 8220 N N . VAL B 1 95 ? 15.066 -15.292 0.883 1 94.44 95 VAL B N 1
ATOM 8221 C CA . VAL B 1 95 ? 15.697 -14.325 -0.009 1 94.44 95 VAL B CA 1
ATOM 8222 C C . VAL B 1 95 ? 16.59 -13.385 0.797 1 94.44 95 VAL B C 1
ATOM 8224 O O . VAL B 1 95 ? 16.099 -12.591 1.603 1 94.44 95 VAL B O 1
ATOM 8227 N N . ASP B 1 96 ? 17.837 -13.507 0.636 1 92.08 96 ASP B N 1
ATOM 8228 C CA . ASP B 1 96 ? 18.822 -12.691 1.339 1 92.08 96 ASP B CA 1
ATOM 8229 C C . ASP B 1 96 ? 18.647 -12.802 2.852 1 92.08 96 ASP B C 1
ATOM 8231 O O . ASP B 1 96 ? 18.612 -11.789 3.554 1 92.08 96 ASP B O 1
ATOM 8235 N N . GLY B 1 97 ? 18.376 -13.99 3.316 1 89.15 97 GLY B N 1
ATOM 8236 C CA . GLY B 1 97 ? 18.356 -14.285 4.74 1 89.15 97 GLY B CA 1
ATOM 8237 C C . GLY B 1 97 ? 16.988 -14.102 5.369 1 89.15 97 GLY B C 1
ATOM 8238 O O . GLY B 1 97 ? 16.81 -14.35 6.563 1 89.15 97 GLY B O 1
ATOM 8239 N N . VAL B 1 98 ? 15.981 -13.71 4.555 1 92.46 98 VAL B N 1
ATOM 8240 C CA . VAL B 1 98 ? 14.638 -13.463 5.07 1 92.46 98 VAL B CA 1
ATOM 8241 C C . VAL B 1 98 ? 13.628 -14.322 4.313 1 92.46 98 VAL B C 1
ATOM 8243 O O . VAL B 1 98 ? 13.749 -14.509 3.1 1 92.46 98 VAL B O 1
ATOM 8246 N N . GLN B 1 99 ? 12.651 -14.899 4.978 1 91.16 99 GLN B N 1
ATOM 8247 C CA . GLN B 1 99 ? 11.59 -15.667 4.335 1 91.16 99 GLN B CA 1
ATOM 8248 C C . GLN B 1 99 ? 10.735 -14.778 3.436 1 91.16 99 GLN B C 1
ATOM 8250 O O . GLN B 1 99 ? 10.133 -13.809 3.904 1 91.16 99 GLN B O 1
ATOM 8255 N N . ARG B 1 100 ? 10.746 -15.003 2.197 1 93.54 100 ARG B N 1
ATOM 8256 C CA . ARG B 1 100 ? 10.009 -14.231 1.201 1 93.54 100 ARG B CA 1
ATOM 8257 C C . ARG B 1 100 ? 9.552 -15.12 0.049 1 93.54 100 ARG B C 1
ATOM 8259 O O . ARG B 1 100 ? 10.074 -16.221 -0.138 1 93.54 100 ARG B O 1
ATOM 8266 N N . SER B 1 101 ? 8.553 -14.704 -0.631 1 89.85 101 SER B N 1
ATOM 8267 C CA . SER B 1 101 ? 8.186 -15.372 -1.875 1 89.85 101 SER B CA 1
ATOM 8268 C C . SER B 1 101 ? 9.227 -15.127 -2.962 1 89.85 101 SER B C 1
ATOM 8270 O O . SER B 1 101 ? 9.88 -14.082 -2.979 1 89.85 101 SER B O 1
ATOM 8272 N N . ILE B 1 102 ? 9.347 -16.008 -3.864 1 89.62 102 ILE B N 1
ATOM 8273 C CA . ILE B 1 102 ? 10.329 -15.863 -4.933 1 89.62 102 ILE B CA 1
ATOM 8274 C C . ILE B 1 102 ? 9.616 -15.599 -6.257 1 89.62 102 ILE B C 1
ATOM 8276 O O . ILE B 1 102 ? 10.262 -15.37 -7.282 1 89.62 102 ILE B O 1
ATOM 8280 N N . ASN B 1 103 ? 8.314 -15.651 -6.27 1 82.62 103 ASN B N 1
ATOM 8281 C CA . ASN B 1 103 ? 7.541 -15.671 -7.508 1 82.62 103 ASN B CA 1
ATOM 8282 C C . ASN B 1 103 ? 7.636 -14.341 -8.25 1 82.62 103 ASN B C 1
ATOM 8284 O O . ASN B 1 103 ? 7.514 -14.299 -9.475 1 82.62 103 ASN B O 1
ATOM 8288 N N . ASP B 1 104 ? 7.903 -13.29 -7.59 1 81.28 104 ASP B N 1
ATOM 8289 C CA . ASP B 1 104 ? 7.828 -12.007 -8.283 1 81.28 104 ASP B CA 1
ATOM 8290 C C . ASP B 1 104 ? 9.185 -11.307 -8.292 1 81.28 104 ASP B C 1
ATOM 8292 O O . ASP B 1 104 ? 9.267 -10.104 -8.547 1 81.28 104 ASP B O 1
ATOM 8296 N N . ILE B 1 105 ? 10.215 -12.121 -8.105 1 90.63 105 ILE B N 1
ATOM 8297 C CA . ILE B 1 105 ? 11.567 -11.587 -8.229 1 90.63 105 ILE B CA 1
ATOM 8298 C C . ILE B 1 105 ? 11.972 -11.543 -9.7 1 90.63 105 ILE B C 1
ATOM 8300 O O . ILE B 1 105 ? 11.723 -12.493 -10.448 1 90.63 105 ILE B O 1
ATOM 8304 N N . ASP B 1 106 ? 12.545 -10.477 -10.083 1 92 106 ASP B N 1
ATOM 8305 C CA . ASP B 1 106 ? 13.133 -10.423 -11.418 1 92 106 ASP B CA 1
ATOM 8306 C C . ASP B 1 106 ? 14.323 -11.372 -11.533 1 92 106 ASP B C 1
ATOM 8308 O O . ASP B 1 106 ? 15.29 -11.259 -10.777 1 92 106 ASP B O 1
ATOM 8312 N N . PRO B 1 107 ? 14.269 -12.26 -12.453 1 90.82 107 PRO B N 1
ATOM 8313 C CA . PRO B 1 107 ? 15.377 -13.205 -12.61 1 90.82 107 PRO B CA 1
ATOM 8314 C C . PRO B 1 107 ? 16.723 -12.509 -12.8 1 90.82 107 PRO B C 1
ATOM 8316 O O . PRO B 1 107 ? 17.764 -13.06 -12.431 1 90.82 107 PRO B O 1
ATOM 8319 N N . ASN B 1 108 ? 16.768 -11.309 -13.305 1 91.46 108 ASN B N 1
ATOM 8320 C CA . ASN B 1 108 ? 18.002 -10.569 -13.548 1 91.46 108 ASN B CA 1
ATOM 8321 C C . ASN B 1 108 ? 18.641 -10.101 -12.244 1 91.46 108 ASN B C 1
ATOM 8323 O O . ASN B 1 108 ? 19.811 -9.713 -12.225 1 91.46 108 ASN B O 1
ATOM 8327 N N . ASP B 1 109 ? 17.91 -10.208 -11.202 1 94.08 109 ASP B N 1
ATOM 8328 C CA . ASP B 1 109 ? 18.417 -9.765 -9.908 1 94.08 109 ASP B CA 1
ATOM 8329 C C . ASP B 1 109 ? 19.062 -10.92 -9.146 1 94.08 109 ASP B C 1
ATOM 8331 O O . ASP B 1 109 ? 19.699 -10.71 -8.111 1 94.08 109 ASP B O 1
ATOM 8335 N N . VAL B 1 110 ? 18.928 -12.095 -9.619 1 94.14 110 VAL B N 1
ATOM 8336 C CA . VAL B 1 110 ? 19.327 -13.284 -8.872 1 94.14 110 VAL B CA 1
ATOM 8337 C C . VAL B 1 110 ? 20.796 -13.599 -9.148 1 94.14 110 VAL B C 1
ATOM 8339 O O . VAL B 1 110 ? 21.208 -13.702 -10.306 1 94.14 110 VAL B O 1
ATOM 8342 N N . GLU B 1 111 ? 21.539 -13.728 -8.144 1 94.28 111 GLU B N 1
ATOM 8343 C CA . GLU B 1 111 ? 22.933 -14.15 -8.241 1 94.28 111 GLU B CA 1
ATOM 8344 C C . GLU B 1 111 ? 23.052 -15.672 -8.213 1 94.28 111 GLU B C 1
ATOM 8346 O O . GLU B 1 111 ? 23.838 -16.252 -8.964 1 94.28 111 GLU B O 1
ATOM 8351 N N . SER B 1 112 ? 22.318 -16.267 -7.281 1 92.8 112 SER B N 1
ATOM 8352 C CA . SER B 1 112 ? 22.358 -17.721 -7.168 1 92.8 112 SER B CA 1
ATOM 8353 C C . SER B 1 112 ? 21.128 -18.253 -6.439 1 92.8 112 SER B C 1
ATOM 8355 O O . SER B 1 112 ? 20.436 -17.502 -5.749 1 92.8 112 SER B O 1
ATOM 8357 N N . VAL B 1 113 ? 20.779 -19.449 -6.642 1 92.88 113 VAL B N 1
ATOM 8358 C CA . VAL B 1 113 ? 19.738 -20.192 -5.94 1 92.88 113 VAL B CA 1
ATOM 8359 C C . VAL B 1 113 ? 20.325 -21.472 -5.349 1 92.88 113 VAL B C 1
ATOM 8361 O O . VAL B 1 113 ? 20.982 -22.243 -6.052 1 92.88 113 VAL B O 1
ATOM 8364 N N . SER B 1 114 ? 20.128 -21.675 -4.083 1 92.01 114 SER B N 1
ATOM 8365 C CA . SER B 1 114 ? 20.609 -22.869 -3.395 1 92.01 114 SER B CA 1
ATOM 8366 C C . SER B 1 114 ? 19.452 -23.679 -2.82 1 92.01 114 SER B C 1
ATOM 8368 O O . SER B 1 114 ? 18.509 -23.114 -2.261 1 92.01 114 SER B O 1
ATOM 8370 N N . LEU B 1 115 ? 19.551 -24.876 -3.014 1 91.75 115 LEU B N 1
ATOM 8371 C CA . LEU B 1 115 ? 18.56 -25.804 -2.479 1 91.75 115 LEU B CA 1
ATOM 8372 C C . LEU B 1 115 ? 19.149 -26.633 -1.343 1 91.75 115 LEU B C 1
ATOM 8374 O O . LEU B 1 115 ? 20.092 -27.399 -1.552 1 91.75 115 LEU B O 1
ATOM 8378 N N . LEU B 1 116 ? 18.644 -26.405 -0.213 1 90.96 116 LEU B N 1
ATOM 8379 C CA . LEU B 1 116 ? 19.028 -27.213 0.939 1 90.96 116 LEU B CA 1
ATOM 8380 C C . LEU B 1 116 ? 18.077 -28.392 1.118 1 90.96 116 LEU B C 1
ATOM 8382 O O . LEU B 1 116 ? 16.879 -28.201 1.337 1 90.96 116 LEU B O 1
ATOM 8386 N N . LYS B 1 117 ? 18.63 -29.576 1.155 1 89.5 117 LYS B N 1
ATOM 8387 C CA . LYS B 1 117 ? 17.775 -30.748 0.992 1 89.5 117 LYS B CA 1
ATOM 8388 C C . LYS B 1 117 ? 17.778 -31.61 2.252 1 89.5 117 LYS B C 1
ATOM 8390 O O . LYS B 1 117 ? 16.906 -32.464 2.428 1 89.5 117 LYS B O 1
ATOM 8395 N N . ASP B 1 118 ? 18.795 -31.502 3.055 1 85.18 118 ASP B N 1
ATOM 8396 C CA . ASP B 1 118 ? 18.822 -32.392 4.212 1 85.18 118 ASP B CA 1
ATOM 8397 C C . ASP B 1 118 ? 18.698 -31.604 5.514 1 85.18 118 ASP B C 1
ATOM 8399 O O . ASP B 1 118 ? 18.765 -30.373 5.51 1 85.18 118 ASP B O 1
ATOM 8403 N N . GLY B 1 119 ? 18.455 -32.278 6.536 1 80.57 119 GLY B N 1
ATOM 8404 C CA . GLY B 1 119 ? 18.168 -31.685 7.832 1 80.57 119 GLY B CA 1
ATOM 8405 C C . GLY B 1 119 ? 19.309 -30.842 8.369 1 80.57 119 GLY B C 1
ATOM 8406 O O . GLY B 1 119 ? 19.081 -29.812 9.007 1 80.57 119 GLY B O 1
ATOM 8407 N N . ALA B 1 120 ? 20.449 -31.216 8.089 1 78.42 120 ALA B N 1
ATOM 8408 C CA . ALA B 1 120 ? 21.597 -30.479 8.61 1 78.42 120 ALA B CA 1
ATOM 8409 C C . ALA B 1 120 ? 21.728 -29.118 7.932 1 78.42 120 ALA B C 1
ATOM 8411 O O . ALA B 1 120 ? 22.154 -28.144 8.558 1 78.42 120 ALA B O 1
ATOM 8412 N N . ALA B 1 121 ? 21.357 -29.112 6.764 1 76.21 121 ALA B N 1
ATOM 8413 C CA . ALA B 1 121 ? 21.438 -27.857 6.02 1 76.21 121 ALA B CA 1
ATOM 8414 C C . ALA B 1 121 ? 20.283 -26.928 6.385 1 76.21 121 ALA B C 1
ATOM 8416 O O . ALA B 1 121 ? 20.431 -25.704 6.357 1 76.21 121 ALA B O 1
ATOM 8417 N N . VAL B 1 122 ? 19.15 -27.446 6.673 1 81.15 122 VAL B N 1
ATOM 8418 C CA . VAL B 1 122 ? 17.91 -26.687 6.797 1 81.15 122 VAL B CA 1
ATOM 8419 C C . VAL B 1 122 ? 17.688 -26.292 8.256 1 81.15 122 VAL B C 1
ATOM 8421 O O . VAL B 1 122 ? 16.954 -25.345 8.544 1 81.15 122 VAL B O 1
ATOM 8424 N N . ALA B 1 123 ? 18.361 -26.902 9.132 1 75.45 123 ALA B N 1
ATOM 8425 C CA . ALA B 1 123 ? 18.06 -26.81 10.558 1 75.45 123 ALA B CA 1
ATOM 8426 C C . ALA B 1 123 ? 18.154 -25.367 11.046 1 75.45 123 ALA B C 1
ATOM 8428 O O . ALA B 1 123 ? 17.436 -24.968 11.966 1 75.45 123 ALA B O 1
ATOM 8429 N N . VAL B 1 124 ? 18.905 -24.642 10.415 1 78.59 124 VAL B N 1
ATOM 8430 C CA . VAL B 1 124 ? 19.129 -23.288 10.912 1 78.59 124 VAL B CA 1
ATOM 8431 C C . VAL B 1 124 ? 17.942 -22.4 10.547 1 78.59 124 VAL B C 1
ATOM 8433 O O . VAL B 1 124 ? 17.736 -21.348 11.155 1 78.59 124 VAL B O 1
ATOM 8436 N N . TYR B 1 125 ? 17.171 -22.77 9.644 1 78.15 125 TYR B N 1
ATOM 8437 C CA . TYR B 1 125 ? 16.098 -21.896 9.183 1 78.15 125 TYR B CA 1
ATOM 8438 C C . TYR B 1 125 ? 14.791 -22.21 9.902 1 78.15 125 TYR B C 1
ATOM 8440 O O . TYR B 1 125 ? 13.848 -21.416 9.865 1 78.15 125 TYR B O 1
ATOM 8448 N N . GLY B 1 126 ? 14.769 -23.181 10.752 1 65.09 126 GLY B N 1
ATOM 8449 C CA . GLY B 1 126 ? 13.711 -23.312 11.741 1 65.09 126 GLY B CA 1
ATOM 8450 C C . GLY B 1 126 ? 12.451 -23.95 11.186 1 65.09 126 GLY B C 1
ATOM 8451 O O . GLY B 1 126 ? 12.523 -24.852 10.349 1 65.09 126 GLY B O 1
ATOM 8452 N N . LEU B 1 127 ? 11.122 -23.333 11.651 1 61.97 127 LEU B N 1
ATOM 8453 C CA . LEU B 1 127 ? 9.779 -23.853 11.887 1 61.97 127 LEU B CA 1
ATOM 8454 C C . LEU B 1 127 ? 9.101 -24.223 10.572 1 61.97 127 LEU B C 1
ATOM 8456 O O . LEU B 1 127 ? 8.257 -25.121 10.535 1 61.97 127 LEU B O 1
ATOM 8460 N N . GLU B 1 128 ? 9.612 -23.998 9.499 1 68.91 128 GLU B N 1
ATOM 8461 C CA . GLU B 1 128 ? 8.882 -24.268 8.265 1 68.91 128 GLU B CA 1
ATOM 8462 C C . GLU B 1 128 ? 9.804 -24.841 7.192 1 68.91 128 GLU B C 1
ATOM 8464 O O . GLU B 1 128 ? 9.462 -24.843 6.008 1 68.91 128 GLU B O 1
ATOM 8469 N N . ALA B 1 129 ? 10.806 -25.395 7.694 1 74.72 129 ALA B N 1
ATOM 8470 C CA . ALA B 1 129 ? 11.804 -25.837 6.723 1 74.72 129 ALA B CA 1
ATOM 8471 C C . ALA B 1 129 ? 11.734 -27.347 6.514 1 74.72 129 ALA B C 1
ATOM 8473 O O . ALA B 1 129 ? 12.636 -27.939 5.917 1 74.72 129 ALA B O 1
ATOM 8474 N N . ALA B 1 130 ? 10.663 -27.912 7.048 1 70.9 130 ALA B N 1
ATOM 8475 C CA . ALA B 1 130 ? 10.587 -29.369 6.984 1 70.9 130 ALA B CA 1
ATOM 8476 C C . ALA B 1 130 ? 10.567 -29.854 5.537 1 70.9 130 ALA B C 1
ATOM 8478 O O . ALA B 1 130 ? 11.024 -30.96 5.24 1 70.9 130 ALA B O 1
ATOM 8479 N N . GLY B 1 131 ? 10.082 -29.024 4.68 1 74.98 131 GLY B N 1
ATOM 8480 C CA . GLY B 1 131 ? 10.037 -29.398 3.275 1 74.98 131 GLY B CA 1
ATOM 8481 C C . GLY B 1 131 ? 11.295 -29.021 2.516 1 74.98 131 GLY B C 1
ATOM 8482 O O . GLY B 1 131 ? 11.405 -29.284 1.317 1 74.98 131 GLY B O 1
ATOM 8483 N N . GLY B 1 132 ? 12.268 -28.458 3.165 1 83.38 132 GLY B N 1
ATOM 8484 C CA . GLY B 1 132 ? 13.465 -27.958 2.508 1 83.38 132 GLY B CA 1
ATOM 8485 C C . GLY B 1 132 ? 13.483 -26.447 2.371 1 83.38 132 GLY B C 1
ATOM 8486 O O . GLY B 1 132 ? 12.479 -25.782 2.637 1 83.38 132 GLY B O 1
ATOM 8487 N N . VAL B 1 133 ? 14.623 -26.003 2.071 1 89.87 133 VAL B N 1
ATOM 8488 C CA . VAL B 1 133 ? 14.779 -24.555 1.986 1 89.87 133 VAL B CA 1
ATOM 8489 C C . VAL B 1 133 ? 15.41 -24.181 0.647 1 89.87 133 VAL B C 1
ATOM 8491 O O . VAL B 1 133 ? 16.331 -24.854 0.178 1 89.87 133 VAL B O 1
ATOM 8494 N N . MET B 1 134 ? 14.858 -23.243 0.051 1 92.1 134 MET B N 1
ATOM 8495 C CA . MET B 1 134 ? 15.469 -22.62 -1.12 1 92.1 134 MET B CA 1
ATOM 8496 C C . MET B 1 134 ? 15.944 -21.207 -0.8 1 92.1 134 MET B C 1
ATOM 8498 O O . MET B 1 134 ? 15.16 -20.371 -0.349 1 92.1 134 MET B O 1
ATOM 8502 N N . ILE B 1 135 ? 17.171 -20.986 -1.019 1 92.99 135 ILE B N 1
ATOM 8503 C CA . ILE B 1 135 ? 17.753 -19.679 -0.736 1 92.99 135 ILE B CA 1
ATOM 8504 C C . ILE B 1 135 ? 18.013 -18.935 -2.044 1 92.99 135 ILE B C 1
ATOM 8506 O O . ILE B 1 135 ? 18.687 -19.454 -2.937 1 92.99 135 ILE B O 1
ATOM 8510 N N . VAL B 1 136 ? 17.526 -17.815 -2.16 1 94.1 136 VAL B N 1
ATOM 8511 C CA . VAL B 1 136 ? 17.805 -16.931 -3.287 1 94.1 136 VAL B CA 1
ATOM 8512 C C . VAL B 1 136 ? 18.689 -15.773 -2.83 1 94.1 136 VAL B C 1
ATOM 8514 O O . VAL B 1 136 ? 18.334 -15.041 -1.903 1 94.1 136 VAL B O 1
ATOM 8517 N N . THR B 1 137 ? 19.785 -15.722 -3.407 1 93.97 137 THR B N 1
ATOM 8518 C CA . THR B 1 137 ? 20.692 -14.606 -3.166 1 93.97 137 THR B CA 1
ATOM 8519 C C . THR B 1 137 ? 20.636 -13.605 -4.317 1 93.97 137 THR B C 1
ATOM 8521 O O . THR B 1 137 ? 20.815 -13.976 -5.478 1 93.97 137 THR B O 1
ATOM 8524 N N . THR B 1 138 ? 20.448 -12.427 -4.06 1 94.95 138 THR B N 1
ATOM 8525 C CA . THR B 1 138 ? 20.372 -11.413 -5.106 1 94.95 138 THR B CA 1
ATOM 8526 C C . THR B 1 138 ? 21.738 -10.774 -5.34 1 94.95 138 THR B C 1
ATOM 8528 O O . THR B 1 138 ? 22.637 -10.896 -4.506 1 94.95 138 THR B O 1
ATOM 8531 N N . LYS B 1 139 ? 21.902 -10.227 -6.43 1 94.3 139 LYS B N 1
ATOM 8532 C CA . LYS B 1 139 ? 23.171 -9.624 -6.826 1 94.3 139 LYS B CA 1
ATOM 8533 C C . LYS B 1 139 ? 23.552 -8.48 -5.89 1 94.3 139 LYS B C 1
ATOM 8535 O O . LYS B 1 139 ? 22.684 -7.743 -5.418 1 94.3 139 LYS B O 1
ATOM 8540 N N . LYS B 1 140 ? 24.86 -8.469 -5.635 1 90.02 140 LYS B N 1
ATOM 8541 C CA . LYS B 1 140 ? 25.434 -7.407 -4.815 1 90.02 140 LYS B CA 1
ATOM 8542 C C . LYS B 1 140 ? 26.32 -6.486 -5.65 1 90.02 140 LYS B C 1
ATOM 8544 O O . LYS B 1 140 ? 26.561 -6.75 -6.83 1 90.02 140 LYS B O 1
ATOM 8549 N N . GLY B 1 141 ? 26.766 -5.43 -5.024 1 85.44 141 GLY B N 1
ATOM 8550 C CA . GLY B 1 141 ? 27.66 -4.51 -5.709 1 85.44 141 GLY B CA 1
ATOM 8551 C C . GLY B 1 141 ? 29.066 -5.057 -5.877 1 85.44 141 GLY B C 1
ATOM 8552 O O . GLY B 1 141 ? 29.458 -5.997 -5.183 1 85.44 141 GLY B O 1
ATOM 8553 N N . ARG B 1 142 ? 29.726 -4.608 -6.902 1 81.45 142 ARG B N 1
ATOM 8554 C CA . ARG B 1 142 ? 31.117 -4.978 -7.139 1 81.45 142 ARG B CA 1
ATOM 8555 C C . ARG B 1 142 ? 32.027 -3.756 -7.083 1 81.45 142 ARG B C 1
ATOM 8557 O O . ARG B 1 142 ? 31.609 -2.648 -7.423 1 81.45 142 ARG B O 1
ATOM 8564 N N . GLN B 1 143 ? 33.167 -4.046 -6.599 1 80.76 143 GLN B N 1
ATOM 8565 C CA . GLN B 1 143 ? 34.149 -2.968 -6.631 1 80.76 143 GLN B CA 1
ATOM 8566 C C . GLN B 1 143 ? 34.574 -2.653 -8.062 1 80.76 143 GLN B C 1
ATOM 8568 O O . GLN B 1 143 ? 34.705 -3.557 -8.89 1 80.76 143 GLN B O 1
ATOM 8573 N N . GLY B 1 144 ? 34.68 -1.436 -8.341 1 76.24 144 GLY B N 1
ATOM 8574 C CA . GLY B 1 144 ? 35.142 -1.037 -9.661 1 76.24 144 GLY B CA 1
ATOM 8575 C C . GLY B 1 144 ? 34.224 -0.038 -10.338 1 76.24 144 GLY B C 1
ATOM 8576 O O . GLY B 1 144 ? 33.353 0.549 -9.693 1 76.24 144 GLY B O 1
ATOM 8577 N N . ALA B 1 145 ? 34.519 0.042 -11.638 1 73.54 145 ALA B N 1
ATOM 8578 C CA . ALA B 1 145 ? 33.79 1.017 -12.445 1 73.54 145 ALA B CA 1
ATOM 8579 C C . ALA B 1 145 ? 32.326 0.615 -12.601 1 73.54 145 ALA B C 1
ATOM 8581 O O . ALA B 1 145 ? 31.988 -0.568 -12.516 1 73.54 145 ALA B O 1
ATOM 8582 N N . MET B 1 146 ? 31.485 1.499 -12.717 1 77.41 146 MET B N 1
ATOM 8583 C CA . MET B 1 146 ? 30.06 1.256 -12.923 1 77.41 146 MET B CA 1
ATOM 8584 C C . MET B 1 146 ? 29.822 0.47 -14.208 1 77.41 146 MET B C 1
ATOM 8586 O O . MET B 1 146 ? 30.448 0.744 -15.233 1 77.41 146 MET B O 1
ATOM 8590 N N . ASN B 1 147 ? 29.081 -0.518 -14.122 1 83.62 147 ASN B N 1
ATOM 8591 C CA . ASN B 1 147 ? 28.633 -1.33 -15.248 1 83.62 147 ASN B CA 1
ATOM 8592 C C . ASN B 1 147 ? 27.121 -1.24 -15.437 1 83.62 147 ASN B C 1
ATOM 8594 O O . ASN B 1 147 ? 26.358 -1.51 -14.508 1 83.62 147 ASN B O 1
ATOM 8598 N N . LEU B 1 148 ? 26.715 -0.727 -16.614 1 85.57 148 LEU B N 1
ATOM 8599 C CA . LEU B 1 148 ? 25.301 -0.638 -16.963 1 85.57 148 LEU B CA 1
ATOM 8600 C C . LEU B 1 148 ? 24.925 -1.707 -17.984 1 85.57 148 LEU B C 1
ATOM 8602 O O . LEU B 1 148 ? 25.541 -1.798 -19.048 1 85.57 148 LEU B O 1
ATOM 8606 N N . THR B 1 149 ? 23.965 -2.464 -17.648 1 91.55 149 THR B N 1
ATOM 8607 C CA . THR B 1 149 ? 23.536 -3.53 -18.546 1 91.55 149 THR B CA 1
ATOM 8608 C C . THR B 1 149 ? 22.052 -3.395 -18.876 1 91.55 149 THR B C 1
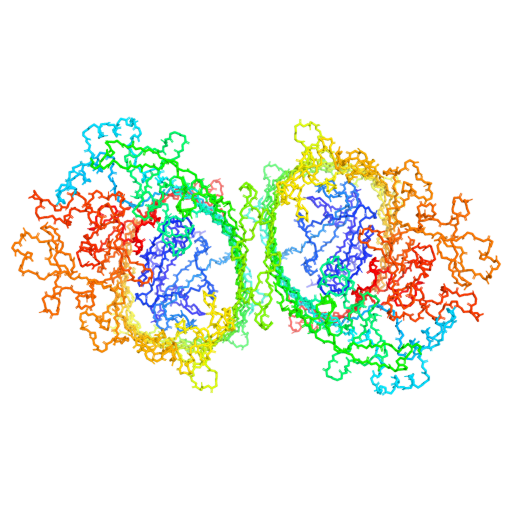ATOM 8610 O O . THR B 1 149 ? 21.223 -3.233 -17.978 1 91.55 149 THR B O 1
ATOM 8613 N N . TYR B 1 150 ? 21.745 -3.34 -20.099 1 92.4 150 TYR B N 1
ATOM 8614 C CA . TYR B 1 150 ? 20.367 -3.414 -20.57 1 92.4 150 TYR B CA 1
ATOM 8615 C C . TYR B 1 150 ? 20.07 -4.781 -21.175 1 92.4 150 TYR B C 1
ATOM 8617 O O . TYR B 1 150 ? 20.822 -5.268 -22.022 1 92.4 150 TYR B O 1
ATOM 8625 N N . LYS B 1 151 ? 19.012 -5.319 -20.744 1 95.01 151 LYS B N 1
ATOM 8626 C CA . LYS B 1 151 ? 18.514 -6.56 -21.328 1 95.01 151 LYS B CA 1
ATOM 8627 C C . LYS B 1 151 ? 17.058 -6.418 -21.763 1 95.01 151 LYS B C 1
ATOM 8629 O O . LYS B 1 151 ? 16.194 -6.075 -20.954 1 95.01 151 LYS B O 1
ATOM 8634 N N . GLY B 1 152 ? 16.769 -6.602 -22.99 1 95.3 152 GLY B N 1
ATOM 8635 C CA . GLY B 1 152 ? 15.422 -6.55 -23.538 1 95.3 152 GLY B CA 1
ATOM 8636 C C . GLY B 1 152 ? 15.078 -7.755 -24.392 1 95.3 152 GLY B C 1
ATOM 8637 O O . GLY B 1 152 ? 15.931 -8.274 -25.115 1 95.3 152 GLY B O 1
ATOM 8638 N N . SER B 1 153 ? 13.877 -8.188 -24.255 1 96.05 153 SER B N 1
ATOM 8639 C CA . SER B 1 153 ? 13.437 -9.31 -25.078 1 96.05 153 SER B CA 1
ATOM 8640 C C . SER B 1 153 ? 11.96 -9.185 -25.437 1 96.05 153 SER B C 1
ATOM 8642 O O . SER B 1 153 ? 11.207 -8.486 -24.756 1 96.05 153 SER B O 1
ATOM 8644 N N . TYR B 1 154 ? 11.557 -9.722 -26.516 1 97.14 154 TYR B N 1
ATOM 8645 C CA . TYR B 1 154 ? 10.19 -9.791 -27.017 1 97.14 154 TYR B CA 1
ATOM 8646 C C . TYR B 1 154 ? 9.921 -11.135 -27.684 1 97.14 154 TYR B C 1
ATOM 8648 O O . TYR B 1 154 ? 10.785 -11.674 -28.38 1 97.14 154 TYR B O 1
ATOM 8656 N N . GLY B 1 155 ? 8.734 -11.668 -27.396 1 96.69 155 GLY B N 1
ATOM 8657 C CA . GLY B 1 155 ? 8.443 -12.957 -28.004 1 96.69 155 GLY B CA 1
ATOM 8658 C C . GLY B 1 155 ? 6.963 -13.293 -28.009 1 96.69 155 GLY B C 1
ATOM 8659 O O . GLY B 1 155 ? 6.123 -12.425 -27.765 1 96.69 155 GLY B O 1
ATOM 8660 N N . ALA B 1 156 ? 6.722 -14.527 -28.418 1 96.69 156 ALA B N 1
ATOM 8661 C CA . ALA B 1 156 ? 5.36 -15.036 -28.563 1 96.69 156 ALA B CA 1
ATOM 8662 C C . ALA B 1 156 ? 5.151 -16.289 -27.717 1 96.69 156 ALA B C 1
ATOM 8664 O O . ALA B 1 156 ? 6.109 -16.996 -27.396 1 96.69 156 ALA B O 1
ATOM 8665 N N . SER B 1 157 ? 3.886 -16.522 -27.338 1 95.18 157 SER B N 1
ATOM 8666 C CA . SER B 1 157 ? 3.511 -17.689 -26.547 1 95.18 157 SER B CA 1
ATOM 8667 C C . SER B 1 157 ? 2.315 -18.41 -27.159 1 95.18 157 SER B C 1
ATOM 8669 O O . SER B 1 157 ? 1.39 -17.771 -27.664 1 95.18 157 SER B O 1
ATOM 8671 N N . PHE B 1 158 ? 2.401 -19.755 -27.112 1 93.7 158 PHE B N 1
ATOM 8672 C CA . PHE B 1 158 ? 1.395 -20.677 -27.626 1 93.7 158 PHE B CA 1
ATOM 8673 C C . PHE B 1 158 ? 1.149 -21.813 -26.64 1 93.7 158 PHE B C 1
ATOM 8675 O O . PHE B 1 158 ? 1.972 -22.067 -25.758 1 93.7 158 PHE B O 1
ATOM 8682 N N . ASN B 1 159 ? -0.039 -22.399 -26.822 1 93.13 159 ASN B N 1
ATOM 8683 C CA . ASN B 1 159 ? -0.229 -23.6 -26.015 1 93.13 159 ASN B CA 1
ATOM 8684 C C . ASN B 1 159 ? 0.809 -24.668 -26.346 1 93.13 159 ASN B C 1
ATOM 8686 O O . ASN B 1 159 ? 1.176 -24.844 -27.51 1 93.13 159 ASN B O 1
ATOM 8690 N N . THR B 1 160 ? 1.296 -25.348 -25.386 1 92.28 160 THR B N 1
ATOM 8691 C CA . THR B 1 160 ? 2.181 -26.478 -25.646 1 92.28 160 THR B CA 1
ATOM 8692 C C . THR B 1 160 ? 1.432 -27.598 -26.363 1 92.28 160 THR B C 1
ATOM 8694 O O . THR B 1 160 ? 1.958 -28.204 -27.298 1 92.28 160 THR B O 1
ATOM 8697 N N . SER B 1 161 ? 0.285 -27.869 -25.767 1 88.99 161 SER B N 1
ATOM 8698 C CA . SER B 1 161 ? -0.57 -28.916 -26.317 1 88.99 161 SER B CA 1
ATOM 8699 C C . SER B 1 161 ? -2.004 -28.778 -25.818 1 88.99 161 SER B C 1
ATOM 8701 O O . SER B 1 161 ? -2.239 -28.262 -24.723 1 88.99 161 SER B O 1
ATOM 8703 N N . TYR B 1 162 ? -2.91 -29.156 -26.704 1 90.06 162 TYR B N 1
ATOM 8704 C CA . TYR B 1 162 ? -4.323 -29.262 -26.358 1 90.06 162 TYR B CA 1
ATOM 8705 C C . TYR B 1 162 ? -5.039 -30.241 -27.281 1 90.06 162 TYR B C 1
ATOM 8707 O O . TYR B 1 162 ? -4.844 -30.211 -28.498 1 90.06 162 TYR B O 1
ATOM 8715 N N . PRO B 1 163 ? -5.87 -31.062 -26.681 1 91.3 163 PRO B N 1
ATOM 8716 C CA . PRO B 1 163 ? -6.517 -32.07 -27.524 1 91.3 163 PRO B CA 1
ATOM 8717 C C . PRO B 1 163 ? -7.38 -31.454 -28.623 1 91.3 163 PRO B C 1
ATOM 8719 O O . PRO B 1 163 ? -7.987 -30.4 -28.418 1 91.3 163 PRO B O 1
ATOM 8722 N N . GLU B 1 164 ? -7.44 -32.175 -29.711 1 93.52 164 GLU B N 1
ATOM 8723 C CA . GLU B 1 164 ? -8.331 -31.759 -30.79 1 93.52 164 GLU B CA 1
ATOM 8724 C C . GLU B 1 164 ? -9.758 -32.242 -30.546 1 93.52 164 GLU B C 1
ATOM 8726 O O . GLU B 1 164 ? -9.968 -33.376 -30.11 1 93.52 164 GLU B O 1
ATOM 8731 N N . PHE B 1 165 ? -10.704 -31.43 -30.835 1 96.12 165 PHE B N 1
ATOM 8732 C CA . PHE B 1 165 ? -12.114 -31.754 -30.655 1 96.12 165 PHE B CA 1
ATOM 8733 C C . PHE B 1 165 ? -12.803 -31.94 -32.001 1 96.12 165 PHE B C 1
ATOM 8735 O O . PHE B 1 165 ? -12.223 -31.643 -33.048 1 96.12 165 PHE B O 1
ATOM 8742 N N . LEU B 1 166 ? -14.027 -32.402 -31.92 1 97.14 166 LEU B N 1
ATOM 8743 C CA . LEU B 1 166 ? -14.76 -32.707 -33.144 1 97.14 166 LEU B CA 1
ATOM 8744 C C . LEU B 1 166 ? -15.281 -31.432 -33.798 1 97.14 166 LEU B C 1
ATOM 8746 O O . LEU B 1 166 ? -15.634 -30.474 -33.107 1 97.14 166 LEU B O 1
ATOM 8750 N N . ASP B 1 167 ? -15.259 -31.441 -35.086 1 96.89 167 ASP B N 1
ATOM 8751 C CA . ASP B 1 167 ? -15.964 -30.38 -35.797 1 96.89 167 ASP B CA 1
ATOM 8752 C C . ASP B 1 167 ? -17.446 -30.713 -35.951 1 96.89 167 ASP B C 1
ATOM 8754 O O . ASP B 1 167 ? -17.925 -31.706 -35.401 1 96.89 167 ASP B O 1
ATOM 8758 N N . GLY B 1 168 ? -18.218 -29.887 -36.617 1 96.88 168 GLY B N 1
ATOM 8759 C CA . GLY B 1 168 ? -19.656 -30.073 -36.735 1 96.88 168 GLY B CA 1
ATOM 8760 C C . GLY B 1 168 ? -20.038 -31.427 -37.301 1 96.88 168 GLY B C 1
ATOM 8761 O O . GLY B 1 168 ? -20.709 -32.218 -36.634 1 96.88 168 GLY B O 1
ATOM 8762 N N . PRO B 1 169 ? -19.585 -31.726 -38.495 1 97.19 169 PRO B N 1
ATOM 8763 C CA . PRO B 1 169 ? -19.887 -33.019 -39.112 1 97.19 169 PRO B CA 1
ATOM 8764 C C . PRO B 1 169 ? -19.376 -34.2 -38.289 1 97.19 169 PRO B C 1
ATOM 8766 O O . PRO B 1 169 ? -20.059 -35.22 -38.176 1 97.19 169 PRO B O 1
ATOM 8769 N N . GLY B 1 170 ? -18.177 -34.051 -37.834 1 97.1 170 GLY B N 1
ATOM 8770 C CA . GLY B 1 170 ? -17.668 -35.107 -36.973 1 97.1 170 GLY B CA 1
ATOM 8771 C C . GLY B 1 170 ? -18.517 -35.33 -35.736 1 97.1 170 GLY B C 1
ATOM 8772 O O . GLY B 1 170 ? -18.748 -36.472 -35.332 1 97.1 170 GLY B O 1
ATOM 8773 N N . TYR B 1 171 ? -18.902 -34.231 -35.18 1 97.11 171 TYR B N 1
ATOM 8774 C CA . TYR B 1 171 ? -19.8 -34.311 -34.033 1 97.11 171 TYR B CA 1
ATOM 8775 C C . TYR B 1 171 ? -21.082 -35.051 -34.395 1 97.11 171 TYR B C 1
ATOM 8777 O O . TYR B 1 171 ? -21.522 -35.939 -33.66 1 97.11 171 TYR B O 1
ATOM 8785 N N . ALA B 1 172 ? -21.697 -34.728 -35.478 1 95.87 172 ALA B N 1
ATOM 8786 C CA . ALA B 1 172 ? -22.936 -35.356 -35.93 1 95.87 172 ALA B CA 1
ATOM 8787 C C . ALA B 1 172 ? -22.744 -36.854 -36.148 1 95.87 172 ALA B C 1
ATOM 8789 O O . ALA B 1 172 ? -23.587 -37.66 -35.745 1 95.87 172 ALA B O 1
ATOM 8790 N N . TYR B 1 173 ? -21.684 -37.19 -36.75 1 96.61 173 TYR B N 1
ATOM 8791 C CA . TYR B 1 173 ? -21.416 -38.591 -37.05 1 96.61 173 TYR B CA 1
ATOM 8792 C C . TYR B 1 173 ? -21.278 -39.407 -35.77 1 96.61 173 TYR B C 1
ATOM 8794 O O . TYR B 1 173 ? -21.957 -40.422 -35.597 1 96.61 173 TYR B O 1
ATOM 8802 N N . TRP B 1 174 ? -20.433 -38.939 -34.908 1 96.73 174 TRP B N 1
ATOM 8803 C CA . TRP B 1 174 ? -20.126 -39.736 -33.725 1 96.73 174 TRP B CA 1
ATOM 8804 C C . TRP B 1 174 ? -21.273 -39.685 -32.721 1 96.73 174 TRP B C 1
ATOM 8806 O O . TRP B 1 174 ? -21.511 -40.649 -31.99 1 96.73 174 TRP B O 1
ATOM 8816 N N . TYR B 1 175 ? -21.944 -38.557 -32.687 1 95.23 175 TYR B N 1
ATOM 8817 C CA . TYR B 1 175 ? -23.132 -38.483 -31.844 1 95.23 175 TYR B CA 1
ATOM 8818 C C . TYR B 1 175 ? -24.193 -39.474 -32.308 1 95.23 175 TYR B C 1
ATOM 8820 O O . TYR B 1 175 ? -24.794 -40.176 -31.492 1 95.23 175 TYR B O 1
ATOM 8828 N N . ASN B 1 176 ? -24.46 -39.583 -33.621 1 94.41 176 ASN B N 1
ATOM 8829 C CA . ASN B 1 176 ? -25.386 -40.556 -34.189 1 94.41 176 ASN B CA 1
ATOM 8830 C C . ASN B 1 176 ? -24.937 -41.988 -33.91 1 94.41 176 ASN B C 1
ATOM 8832 O O . ASN B 1 176 ? -25.763 -42.859 -33.634 1 94.41 176 ASN B O 1
ATOM 8836 N N . LYS B 1 177 ? -23.668 -42.155 -34.031 1 94.53 177 LYS B N 1
ATOM 8837 C CA . LYS B 1 177 ? -23.142 -43.487 -33.745 1 94.53 177 LYS B CA 1
ATOM 8838 C C . LYS B 1 177 ? -23.41 -43.886 -32.297 1 94.53 177 LYS B C 1
ATOM 8840 O O . LYS B 1 177 ? -23.739 -45.04 -32.016 1 94.53 177 LYS B O 1
ATOM 8845 N N . ALA B 1 178 ? -23.218 -42.982 -31.379 1 94.08 178 ALA B N 1
ATOM 8846 C CA . ALA B 1 178 ? -23.516 -43.243 -29.973 1 94.08 178 ALA B CA 1
ATOM 8847 C C . ALA B 1 178 ? -24.991 -43.581 -29.779 1 94.08 178 ALA B C 1
ATOM 8849 O O . ALA B 1 178 ? -25.331 -44.491 -29.018 1 94.08 178 ALA B O 1
ATOM 8850 N N . LEU B 1 179 ? -25.882 -42.884 -30.5 1 91.73 179 LEU B N 1
ATOM 8851 C CA . LEU B 1 179 ? -27.314 -43.158 -30.439 1 91.73 179 LEU B CA 1
ATOM 8852 C C . LEU B 1 179 ? -27.624 -44.551 -30.977 1 91.73 179 LEU B C 1
ATOM 8854 O O . LEU B 1 179 ? -28.413 -45.289 -30.383 1 91.73 179 LEU B O 1
ATOM 8858 N N . GLU B 1 180 ? -27.011 -44.861 -32.007 1 92.36 180 GLU B N 1
ATOM 8859 C CA . GLU B 1 180 ? -27.194 -46.18 -32.605 1 92.36 180 GLU B CA 1
ATOM 8860 C C . GLU B 1 180 ? -26.806 -47.287 -31.629 1 92.36 180 GLU B C 1
ATOM 8862 O O . GLU B 1 180 ? -27.537 -48.268 -31.472 1 92.36 180 GLU B O 1
ATOM 8867 N N . LEU B 1 181 ? -25.706 -47.057 -31.019 1 91.62 181 LEU B N 1
ATOM 8868 C CA . LEU B 1 181 ? -25.207 -48.062 -30.087 1 91.62 181 LEU B CA 1
ATOM 8869 C C . LEU B 1 181 ? -26.083 -48.13 -28.841 1 91.62 181 LEU B C 1
ATOM 8871 O O . LEU B 1 181 ? -26.092 -49.143 -28.138 1 91.62 181 LEU B O 1
ATOM 8875 N N . ASP B 1 182 ? -26.768 -47.109 -28.612 1 89.91 182 ASP B N 1
ATOM 8876 C CA . ASP B 1 182 ? -27.71 -47.088 -27.497 1 89.91 182 ASP B CA 1
ATOM 8877 C C . ASP B 1 182 ? -29.084 -47.596 -27.93 1 89.91 182 ASP B C 1
ATOM 8879 O O . ASP B 1 182 ? -30.019 -47.633 -27.128 1 89.91 182 ASP B O 1
ATOM 8883 N N . GLY B 1 183 ? -29.254 -47.925 -29.165 1 87.69 183 GLY B N 1
ATOM 8884 C CA . GLY B 1 183 ? -30.513 -48.43 -29.687 1 87.69 183 GLY B CA 1
ATOM 8885 C C . GLY B 1 183 ? -31.502 -47.33 -30.026 1 87.69 183 GLY B C 1
ATOM 8886 O O . GLY B 1 183 ? -32.716 -47.547 -29.992 1 87.69 183 GLY B O 1
ATOM 8887 N N . GLN B 1 184 ? -30.936 -46.156 -30.249 1 89.87 184 GLN B N 1
ATOM 8888 C CA . GLN B 1 184 ? -31.786 -45.016 -30.576 1 89.87 184 GLN B CA 1
ATOM 8889 C C . GLN B 1 184 ? -31.587 -44.579 -32.024 1 89.87 184 GLN B C 1
ATOM 8891 O O . GLN B 1 184 ? -30.609 -44.966 -32.666 1 89.87 184 GLN B O 1
ATOM 8896 N N . GLU B 1 185 ? -32.526 -43.799 -32.537 1 88.89 185 GLU B N 1
ATOM 8897 C CA . GLU B 1 185 ? -32.457 -43.297 -33.906 1 88.89 185 GLU B CA 1
ATOM 8898 C C . GLU B 1 185 ? -31.526 -42.092 -34.006 1 88.89 185 GLU B C 1
ATOM 8900 O O . GLU B 1 185 ? -31.456 -41.276 -33.084 1 88.89 185 GLU B O 1
ATOM 8905 N N . PRO B 1 186 ? -30.825 -41.977 -35.102 1 90.51 186 PRO B N 1
ATOM 8906 C CA . PRO B 1 186 ? -29.98 -40.797 -35.298 1 90.51 186 PRO B CA 1
ATOM 8907 C C . PRO B 1 186 ? -30.781 -39.498 -35.344 1 90.51 186 PRO B C 1
ATOM 8909 O O . PRO B 1 186 ? -31.915 -39.485 -35.832 1 90.51 186 PRO B O 1
ATOM 8912 N N . ILE B 1 187 ? -30.175 -38.445 -34.897 1 90.95 187 ILE B N 1
ATOM 8913 C CA . ILE B 1 187 ? -30.891 -37.175 -34.856 1 90.95 187 ILE B CA 1
ATOM 8914 C C . ILE B 1 187 ? -30.374 -36.255 -35.959 1 90.95 187 ILE B C 1
ATOM 8916 O O . ILE B 1 187 ? -31.107 -35.398 -36.457 1 90.95 187 ILE B O 1
ATOM 8920 N N . PHE B 1 188 ? -29.104 -36.43 -36.369 1 94.71 188 PHE B N 1
ATOM 8921 C CA . PHE B 1 188 ? -28.542 -35.595 -37.425 1 94.71 188 PHE B CA 1
ATOM 8922 C C . PHE B 1 188 ? -28.664 -36.281 -38.78 1 94.71 188 PHE B C 1
ATOM 8924 O O . PHE B 1 188 ? -28.247 -37.43 -38.94 1 94.71 188 PHE B O 1
ATOM 8931 N N . THR B 1 189 ? -29.192 -35.582 -39.742 1 93.59 189 THR B N 1
ATOM 8932 C CA . THR B 1 189 ? -29.384 -36.117 -41.086 1 93.59 189 THR B CA 1
ATOM 8933 C C . THR B 1 189 ? -28.269 -35.65 -42.018 1 93.59 189 THR B C 1
ATOM 8935 O O . THR B 1 189 ? -27.465 -34.791 -41.651 1 93.59 189 THR B O 1
ATOM 8938 N N . ALA B 1 190 ? -28.281 -36.251 -43.17 1 94.44 190 ALA B N 1
ATOM 8939 C CA . ALA B 1 190 ? -27.323 -35.831 -44.19 1 94.44 190 ALA B CA 1
ATOM 8940 C C . ALA B 1 190 ? -27.523 -34.364 -44.56 1 94.44 190 ALA B C 1
ATOM 8942 O O . ALA B 1 190 ? -26.559 -33.656 -44.86 1 94.44 190 ALA B O 1
ATOM 8943 N N . LYS B 1 191 ? -28.775 -33.995 -44.524 1 94.11 191 LYS B N 1
ATOM 8944 C CA . LYS B 1 191 ? -29.089 -32.596 -44.802 1 94.11 191 LYS B CA 1
ATOM 8945 C C . LYS B 1 191 ? -28.492 -31.677 -43.74 1 94.11 191 LYS B C 1
ATOM 8947 O O . LYS B 1 191 ? -27.973 -30.605 -44.059 1 94.11 191 LYS B O 1
ATOM 8952 N N . HIS B 1 192 ? -28.6 -32.084 -42.543 1 94.99 192 HIS B N 1
ATOM 8953 C CA . HIS B 1 192 ? -28.005 -31.3 -41.468 1 94.99 192 HIS B CA 1
ATOM 8954 C C . HIS B 1 192 ? -26.503 -31.133 -41.674 1 94.99 192 HIS B C 1
ATOM 8956 O O . HIS B 1 192 ? -25.97 -30.031 -41.522 1 94.99 192 HIS B O 1
ATOM 8962 N N . VAL B 1 193 ? -25.811 -32.219 -41.925 1 96.53 193 VAL B N 1
ATOM 8963 C CA . VAL B 1 193 ? -24.363 -32.233 -42.107 1 96.53 193 VAL B CA 1
ATOM 8964 C C . VAL B 1 193 ? -23.976 -31.289 -43.244 1 96.53 193 VAL B C 1
ATOM 8966 O O . VAL B 1 193 ? -22.975 -30.575 -43.153 1 96.53 193 VAL B O 1
ATOM 8969 N N . GLN B 1 194 ? -24.797 -31.298 -44.274 1 96.31 194 GLN B N 1
ATOM 8970 C CA . GLN B 1 194 ? -24.553 -30.386 -45.387 1 96.31 194 GLN B CA 1
ATOM 8971 C C . GLN B 1 194 ? -24.704 -28.932 -44.95 1 96.31 194 GLN B C 1
ATOM 8973 O O . GLN B 1 194 ? -23.886 -28.082 -45.31 1 96.31 194 GLN B O 1
ATOM 8978 N N . MET B 1 195 ? -25.719 -28.688 -44.225 1 96.21 195 MET B N 1
ATOM 8979 C CA . MET B 1 195 ? -25.958 -27.333 -43.738 1 96.21 195 MET B CA 1
ATOM 8980 C C . MET B 1 195 ? -24.838 -26.885 -42.804 1 96.21 195 MET B C 1
ATOM 8982 O O . MET B 1 195 ? -24.484 -25.705 -42.775 1 96.21 195 MET B O 1
ATOM 8986 N N . MET B 1 196 ? -24.288 -27.807 -42.019 1 97.15 196 MET B N 1
ATOM 8987 C CA . MET B 1 196 ? -23.147 -27.504 -41.159 1 97.15 196 MET B CA 1
ATOM 8988 C C . MET B 1 196 ? -21.942 -27.068 -41.986 1 97.15 196 MET B C 1
ATOM 8990 O O . MET B 1 196 ? -21.254 -26.111 -41.631 1 97.15 196 MET B O 1
ATOM 8994 N N . ARG B 1 197 ? -21.66 -27.726 -43.003 1 96.4 197 ARG B N 1
ATOM 8995 C CA . ARG B 1 197 ? -20.512 -27.448 -43.861 1 96.4 197 ARG B CA 1
ATOM 8996 C C . ARG B 1 197 ? -20.674 -26.111 -44.577 1 96.4 197 ARG B C 1
ATOM 8998 O O . ARG B 1 197 ? -19.693 -25.399 -44.802 1 96.4 197 ARG B O 1
ATOM 9005 N N . GLU B 1 198 ? -21.949 -25.803 -44.894 1 95.68 198 GLU B N 1
ATOM 9006 C CA . GLU B 1 198 ? -22.223 -24.589 -45.657 1 95.68 198 GLU B CA 1
ATOM 9007 C C . GLU B 1 198 ? -22.472 -23.4 -44.733 1 95.68 198 GLU B C 1
ATOM 9009 O O . GLU B 1 198 ? -22.397 -22.247 -45.163 1 95.68 198 GLU B O 1
ATOM 9014 N N . GLY B 1 199 ? -22.661 -23.72 -43.537 1 94.74 199 GLY B N 1
ATOM 9015 C CA . GLY B 1 199 ? -22.991 -22.653 -42.605 1 94.74 199 GLY B CA 1
ATOM 9016 C C . GLY B 1 199 ? -24.318 -21.984 -42.91 1 94.74 199 GLY B C 1
ATOM 9017 O O . GLY B 1 199 ? -24.399 -20.755 -42.975 1 94.74 199 GLY B O 1
ATOM 9018 N N . THR B 1 200 ? -25.387 -22.782 -43.213 1 94.3 200 THR B N 1
ATOM 9019 C CA . THR B 1 200 ? -26.68 -22.234 -43.606 1 94.3 200 THR B CA 1
ATOM 9020 C C . THR B 1 200 ? -27.77 -22.667 -42.629 1 94.3 200 THR B C 1
ATOM 9022 O O . THR B 1 200 ? -27.58 -23.61 -41.857 1 94.3 200 THR B O 1
ATOM 9025 N N . ASN B 1 201 ? -28.919 -21.949 -42.593 1 92.6 201 ASN B N 1
ATOM 9026 C CA . ASN B 1 201 ? -30.13 -22.27 -41.844 1 92.6 201 ASN B CA 1
ATOM 9027 C C . ASN B 1 201 ? -29.843 -22.421 -40.353 1 92.6 201 ASN B C 1
ATOM 9029 O O . ASN B 1 201 ? -30.356 -23.337 -39.708 1 92.6 201 ASN B O 1
ATOM 9033 N N . GLY B 1 202 ? -28.89 -21.646 -39.859 1 93.59 202 GLY B N 1
ATOM 9034 C CA . GLY B 1 202 ? -28.621 -21.625 -38.431 1 93.59 202 GLY B CA 1
ATOM 9035 C C . GLY B 1 202 ? -27.538 -22.602 -38.013 1 93.59 202 GLY B C 1
ATOM 9036 O O . GLY B 1 202 ? -27.182 -22.676 -36.835 1 93.59 202 GLY B O 1
ATOM 9037 N N . TRP B 1 203 ? -27.113 -23.398 -38.934 1 95.92 203 TRP B N 1
ATOM 9038 C CA . TRP B 1 203 ? -26.027 -24.332 -38.655 1 95.92 203 TRP B CA 1
ATOM 9039 C C . TRP B 1 203 ? -24.672 -23.696 -38.949 1 95.92 203 TRP B C 1
ATOM 9041 O O . TRP B 1 203 ? -24.586 -22.73 -39.712 1 95.92 203 TRP B O 1
ATOM 9051 N N . GLY B 1 204 ? -23.653 -24.115 -38.288 1 96.1 204 GLY B N 1
ATOM 9052 C CA . GLY B 1 204 ? -22.282 -23.683 -38.51 1 96.1 204 GLY B CA 1
ATOM 9053 C C . GLY B 1 204 ? -21.266 -24.788 -38.294 1 96.1 204 GLY B C 1
ATOM 9054 O O . GLY B 1 204 ? -21.63 -25.959 -38.17 1 96.1 204 GLY B O 1
ATOM 9055 N N . ASN B 1 205 ? -20.032 -24.542 -38.383 1 97.15 205 ASN B N 1
ATOM 9056 C CA . ASN B 1 205 ? -18.882 -25.405 -38.137 1 97.15 205 ASN B CA 1
ATOM 9057 C C . ASN B 1 205 ? -17.738 -24.641 -37.476 1 97.15 205 ASN B C 1
ATOM 9059 O O . ASN B 1 205 ? -16.749 -24.307 -38.13 1 97.15 205 ASN B O 1
ATOM 9063 N N . THR B 1 206 ? -17.93 -24.469 -36.237 1 96.3 206 THR B N 1
ATOM 9064 C CA . THR B 1 206 ? -17.026 -23.595 -35.497 1 96.3 206 THR B CA 1
ATOM 9065 C C . THR B 1 206 ? -16.079 -24.411 -34.623 1 96.3 206 THR B C 1
ATOM 9067 O O . THR B 1 206 ? -16.522 -25.224 -33.809 1 96.3 206 THR B O 1
ATOM 9070 N N . ASN B 1 207 ? -14.808 -24.234 -34.747 1 95.95 207 ASN B N 1
ATOM 9071 C CA . ASN B 1 207 ? -13.824 -24.745 -33.798 1 95.95 207 ASN B CA 1
ATOM 9072 C C . ASN B 1 207 ? -13.586 -23.763 -32.655 1 95.95 207 ASN B C 1
ATOM 9074 O O . ASN B 1 207 ? -12.676 -22.934 -32.722 1 95.95 207 ASN B O 1
ATOM 9078 N N . TRP B 1 208 ? -14.314 -23.941 -31.681 1 95.84 208 TRP B N 1
ATOM 9079 C CA . TRP B 1 208 ? -14.322 -22.999 -30.566 1 95.84 208 TRP B CA 1
ATOM 9080 C C . TRP B 1 208 ? -12.951 -22.93 -29.902 1 95.84 208 TRP B C 1
ATOM 9082 O O . TRP B 1 208 ? -12.563 -21.887 -29.371 1 95.84 208 TRP B O 1
ATOM 9092 N N . ILE B 1 209 ? -12.182 -24.03 -29.863 1 93.41 209 ILE B N 1
ATOM 9093 C CA . ILE B 1 209 ? -10.853 -24.06 -29.262 1 93.41 209 ILE B CA 1
ATOM 9094 C C . ILE B 1 209 ? -9.929 -23.096 -30.003 1 93.41 209 ILE B C 1
ATOM 9096 O O . ILE B 1 209 ? -9.199 -22.323 -29.378 1 93.41 209 ILE B O 1
ATOM 9100 N N . ASP B 1 210 ? -9.98 -23.109 -31.254 1 93.37 210 ASP B N 1
ATOM 9101 C CA . ASP B 1 210 ? -9.13 -22.244 -32.066 1 93.37 210 ASP B CA 1
ATOM 9102 C C . ASP B 1 210 ? -9.565 -20.785 -31.954 1 93.37 210 ASP B C 1
ATOM 9104 O O . ASP B 1 210 ? -8.751 -19.874 -32.122 1 93.37 210 ASP B O 1
ATOM 9108 N N . GLU B 1 211 ? -10.856 -20.607 -31.744 1 94.26 211 GLU B N 1
ATOM 9109 C CA . GLU B 1 211 ? -11.369 -19.245 -31.628 1 94.26 211 GLU B CA 1
ATOM 9110 C C . GLU B 1 211 ? -10.901 -18.587 -30.333 1 94.26 211 GLU B C 1
ATOM 9112 O O . GLU B 1 211 ? -10.748 -17.365 -30.272 1 94.26 211 GLU B O 1
ATOM 9117 N N . ILE B 1 212 ? -10.696 -19.37 -29.361 1 93.65 212 ILE B N 1
ATOM 9118 C CA . ILE B 1 212 ? -10.408 -18.83 -28.037 1 93.65 212 ILE B CA 1
ATOM 9119 C C . ILE B 1 212 ? -8.897 -18.745 -27.831 1 93.65 212 ILE B C 1
ATOM 9121 O O . ILE B 1 212 ? -8.396 -17.776 -27.256 1 93.65 212 ILE B O 1
ATOM 9125 N N . PHE B 1 213 ? -8.207 -19.792 -28.231 1 93.89 213 PHE B N 1
ATOM 9126 C CA . PHE B 1 213 ? -6.767 -19.823 -27.999 1 93.89 213 PHE B CA 1
ATOM 9127 C C . PHE B 1 213 ? -6.012 -19.287 -29.209 1 93.89 213 PHE B C 1
ATOM 9129 O O . PHE B 1 213 ? -6.089 -19.858 -30.299 1 93.89 213 PHE B O 1
ATOM 9136 N N . GLY B 1 214 ? -5.355 -18.203 -28.99 1 93.78 214 GLY B N 1
ATOM 9137 C CA . GLY B 1 214 ? -4.53 -17.605 -30.027 1 93.78 214 GLY B CA 1
ATOM 9138 C C . GLY B 1 214 ? -3.07 -17.485 -29.633 1 93.78 214 GLY B C 1
ATOM 9139 O O . GLY B 1 214 ? -2.475 -18.443 -29.134 1 93.78 214 GLY B O 1
ATOM 9140 N N . THR B 1 215 ? -2.58 -16.397 -29.965 1 95.64 215 THR B N 1
ATOM 9141 C CA . THR B 1 215 ? -1.175 -16.131 -29.679 1 95.64 215 THR B CA 1
ATOM 9142 C C . THR B 1 215 ? -1.035 -15.056 -28.604 1 95.64 215 THR B C 1
ATOM 9144 O O . THR B 1 215 ? -1.695 -14.016 -28.67 1 95.64 215 THR B O 1
ATOM 9147 N N . GLY B 1 216 ? -0.27 -15.402 -27.635 1 96.3 216 GLY B N 1
ATOM 9148 C CA . GLY B 1 216 ? 0.084 -14.405 -26.637 1 96.3 216 GLY B CA 1
ATOM 9149 C C . GLY B 1 216 ? 1.425 -13.747 -26.901 1 96.3 216 GLY B C 1
ATOM 9150 O O . GLY B 1 216 ? 2.115 -14.094 -27.862 1 96.3 216 GLY B O 1
ATOM 9151 N N . THR B 1 217 ? 1.743 -12.72 -26.12 1 96.71 217 THR B N 1
ATOM 9152 C CA . THR B 1 217 ? 3.033 -12.047 -26.236 1 96.71 217 THR B CA 1
ATOM 9153 C C . THR B 1 217 ? 3.669 -11.858 -24.862 1 96.71 217 THR B C 1
ATOM 9155 O O . THR B 1 217 ? 2.972 -11.853 -23.845 1 96.71 217 THR B O 1
ATOM 9158 N N . ILE B 1 218 ? 4.981 -11.795 -24.86 1 95.69 218 ILE B N 1
ATOM 9159 C CA . ILE B 1 218 ? 5.738 -11.537 -23.64 1 95.69 218 ILE B CA 1
ATOM 9160 C C . ILE B 1 218 ? 6.881 -10.57 -23.937 1 95.69 218 ILE B C 1
ATOM 9162 O O . ILE B 1 218 ? 7.537 -10.674 -24.977 1 95.69 218 ILE B O 1
ATOM 9166 N N . GLN B 1 219 ? 7.087 -9.642 -23.184 1 96.43 219 GLN B N 1
ATOM 9167 C CA . GLN B 1 219 ? 8.227 -8.737 -23.293 1 96.43 219 GLN B CA 1
ATOM 9168 C C . GLN B 1 219 ? 8.828 -8.443 -21.921 1 96.43 219 GLN B C 1
ATOM 9170 O O . GLN B 1 219 ? 8.11 -8.397 -20.92 1 96.43 219 GLN B O 1
ATOM 9175 N N . GLN B 1 220 ? 10.096 -8.285 -21.885 1 95.73 220 GLN B N 1
ATOM 9176 C CA . GLN B 1 220 ? 10.827 -7.986 -20.658 1 95.73 220 GLN B CA 1
ATOM 9177 C C . GLN B 1 220 ? 11.921 -6.951 -20.907 1 95.73 220 GLN B C 1
ATOM 9179 O O . GLN B 1 220 ? 12.595 -6.99 -21.939 1 95.73 220 GLN B O 1
ATOM 9184 N N . HIS B 1 221 ? 12.051 -6.017 -20.075 1 95.45 221 HIS B N 1
ATOM 9185 C CA . HIS B 1 221 ? 13.1 -5.003 -20.076 1 95.45 221 HIS B CA 1
ATOM 9186 C C . HIS B 1 221 ? 13.713 -4.842 -18.689 1 95.45 221 HIS B C 1
ATOM 9188 O O . HIS B 1 221 ? 12.992 -4.78 -17.691 1 95.45 221 HIS B O 1
ATOM 9194 N N . SER B 1 222 ? 15.006 -4.913 -18.65 1 94.34 222 SER B N 1
ATOM 9195 C CA . SER B 1 222 ? 15.711 -4.744 -17.383 1 94.34 222 SER B CA 1
ATOM 9196 C C . SER B 1 222 ? 16.937 -3.853 -17.547 1 94.34 222 SER B C 1
ATOM 9198 O O . SER B 1 222 ? 17.662 -3.962 -18.538 1 94.34 222 SER B O 1
ATOM 9200 N N . VAL B 1 223 ? 17.126 -2.971 -16.689 1 91.09 223 VAL B N 1
ATOM 9201 C CA . VAL B 1 223 ? 18.329 -2.151 -16.595 1 91.09 223 VAL B CA 1
ATOM 9202 C C . VAL B 1 223 ? 18.988 -2.354 -15.232 1 91.09 223 VAL B C 1
ATOM 9204 O O . VAL B 1 223 ? 18.341 -2.197 -14.194 1 91.09 223 VAL B O 1
ATOM 9207 N N . THR B 1 224 ? 20.193 -2.812 -15.258 1 91.32 224 THR B N 1
ATOM 9208 C CA . THR B 1 224 ? 20.929 -3.046 -14.02 1 91.32 224 THR B CA 1
ATOM 9209 C C . THR B 1 224 ? 22.205 -2.211 -13.983 1 91.32 224 THR B C 1
ATOM 9211 O O . THR B 1 224 ? 22.869 -2.037 -15.007 1 91.32 224 THR B O 1
ATOM 9214 N N . SER B 1 225 ? 22.502 -1.713 -12.868 1 86.18 225 SER B N 1
ATOM 9215 C CA . SER B 1 225 ? 23.73 -0.959 -12.64 1 86.18 225 SER B CA 1
ATOM 9216 C C . SER B 1 225 ? 24.481 -1.482 -11.42 1 86.18 225 SER B C 1
ATOM 9218 O O . SER B 1 225 ? 23.881 -1.722 -10.37 1 86.18 225 SER B O 1
ATOM 9220 N N . THR B 1 226 ? 25.744 -1.74 -11.604 1 87.55 226 THR B N 1
ATOM 9221 C CA . THR B 1 226 ? 26.59 -2.185 -10.502 1 87.55 226 THR B CA 1
ATOM 9222 C C . THR B 1 226 ? 27.895 -1.395 -10.469 1 87.55 226 THR B C 1
ATOM 9224 O O . THR B 1 226 ? 28.4 -0.977 -11.513 1 87.55 226 THR B O 1
ATOM 9227 N N . GLY B 1 227 ? 28.425 -1.097 -9.3 1 80.98 227 GLY B N 1
ATOM 9228 C CA . GLY B 1 227 ? 29.683 -0.388 -9.13 1 80.98 227 GLY B CA 1
ATOM 9229 C C . GLY B 1 227 ? 29.99 -0.058 -7.681 1 80.98 227 GLY B C 1
ATOM 9230 O O . GLY B 1 227 ? 29.24 -0.438 -6.78 1 80.98 227 GLY B O 1
ATOM 9231 N N . GLY B 1 228 ? 31.209 0.343 -7.457 1 78.86 228 GLY B N 1
ATOM 9232 C CA . GLY B 1 228 ? 31.553 0.755 -6.105 1 78.86 228 GLY B CA 1
ATOM 9233 C C . GLY B 1 228 ? 33.04 0.985 -5.913 1 78.86 228 GLY B C 1
ATOM 9234 O O . GLY B 1 228 ? 33.82 0.864 -6.86 1 78.86 228 GLY B O 1
ATOM 9235 N N . SER B 1 229 ? 33.365 1.51 -4.737 1 78.62 229 SER B N 1
ATOM 9236 C CA . SER B 1 229 ? 34.738 1.675 -4.27 1 78.62 229 SER B CA 1
ATOM 9237 C C . SER B 1 229 ? 35.085 0.645 -3.199 1 78.62 229 SER B C 1
ATOM 9239 O O . SER B 1 229 ? 34.339 -0.313 -2.987 1 78.62 229 SER B O 1
ATOM 9241 N N . ASP B 1 230 ? 36.23 0.807 -2.674 1 77.31 230 ASP B N 1
ATOM 9242 C CA . ASP B 1 230 ? 36.662 -0.107 -1.621 1 77.31 230 ASP B CA 1
ATOM 9243 C C . ASP B 1 230 ? 35.8 0.05 -0.37 1 77.31 230 ASP B C 1
ATOM 9245 O O . ASP B 1 230 ? 35.735 -0.856 0.464 1 77.31 230 ASP B O 1
ATOM 9249 N N . ARG B 1 231 ? 35.155 1.119 -0.265 1 76.71 231 ARG B N 1
ATOM 9250 C CA . ARG B 1 231 ? 34.413 1.378 0.965 1 76.71 231 ARG B CA 1
ATOM 9251 C C . ARG B 1 231 ? 32.915 1.184 0.752 1 76.71 231 ARG B C 1
ATOM 9253 O O . ARG B 1 231 ? 32.169 0.976 1.711 1 76.71 231 ARG B O 1
ATOM 9260 N N . ILE B 1 232 ? 32.467 1.348 -0.503 1 78.61 232 ILE B N 1
ATOM 9261 C CA . ILE B 1 232 ? 31.034 1.23 -0.749 1 78.61 232 ILE B CA 1
ATOM 9262 C C . ILE B 1 232 ? 30.796 0.565 -2.103 1 78.61 232 ILE B C 1
ATOM 9264 O O . ILE B 1 232 ? 31.511 0.838 -3.069 1 78.61 232 ILE B O 1
ATOM 9268 N N . SER B 1 233 ? 29.937 -0.314 -2.167 1 85.83 233 SER B N 1
ATOM 9269 C CA . SER B 1 233 ? 29.491 -0.962 -3.397 1 85.83 233 SER B CA 1
ATOM 9270 C C . SER B 1 233 ? 27.969 -0.996 -3.483 1 85.83 233 SER B C 1
ATOM 9272 O O . SER B 1 233 ? 27.285 -1.035 -2.459 1 85.83 233 SER B O 1
ATOM 9274 N N . TYR B 1 234 ? 27.426 -0.882 -4.695 1 83.1 234 TYR B N 1
ATOM 9275 C CA . TYR B 1 234 ? 25.976 -0.869 -4.848 1 83.1 234 TYR B CA 1
ATOM 9276 C C . TYR B 1 234 ? 25.545 -1.719 -6.037 1 83.1 234 TYR B C 1
ATOM 9278 O O . TYR B 1 234 ? 26.339 -1.976 -6.945 1 83.1 234 TYR B O 1
ATOM 9286 N N . PHE B 1 235 ? 24.363 -2.169 -6.017 1 91.28 235 PHE B N 1
ATOM 9287 C CA . PHE B 1 235 ? 23.606 -2.802 -7.09 1 91.28 235 PHE B CA 1
ATOM 9288 C C . PHE B 1 235 ? 22.215 -2.189 -7.206 1 91.28 235 PHE B C 1
ATOM 9290 O O . PHE B 1 235 ? 21.524 -2.011 -6.201 1 91.28 235 PHE B O 1
ATOM 9297 N N . ALA B 1 236 ? 21.812 -1.732 -8.385 1 87.2 236 ALA B N 1
ATOM 9298 C CA . ALA B 1 236 ? 20.476 -1.205 -8.65 1 87.2 236 ALA B CA 1
ATOM 9299 C C . ALA B 1 236 ? 19.874 -1.839 -9.9 1 87.2 236 ALA B C 1
ATOM 9301 O O . ALA B 1 236 ? 20.577 -2.069 -10.887 1 87.2 236 ALA B O 1
ATOM 9302 N N . SER B 1 237 ? 18.553 -2.081 -9.847 1 93.14 237 SER B N 1
ATOM 9303 C CA . SER B 1 237 ? 17.892 -2.743 -10.967 1 93.14 237 SER B CA 1
ATOM 9304 C C . SER B 1 237 ? 16.463 -2.239 -11.141 1 93.14 237 SER B C 1
ATOM 9306 O O . SER B 1 237 ? 15.753 -2.019 -10.158 1 93.14 237 SER B O 1
ATOM 9308 N N . LEU B 1 238 ? 16.091 -1.902 -12.369 1 89.98 238 LEU B N 1
ATOM 9309 C CA . LEU B 1 238 ? 14.724 -1.621 -12.794 1 89.98 238 LEU B CA 1
ATOM 9310 C C . LEU B 1 238 ? 14.256 -2.639 -13.829 1 89.98 238 LEU B C 1
ATOM 9312 O O . LEU B 1 238 ? 14.954 -2.896 -14.813 1 89.98 238 LEU B O 1
ATOM 9316 N N . GLY B 1 239 ? 13.104 -3.206 -13.539 1 94 239 GLY B N 1
ATOM 9317 C CA . GLY B 1 239 ? 12.588 -4.222 -14.442 1 94 239 GLY B CA 1
ATOM 9318 C C . GLY B 1 239 ? 11.126 -4.019 -14.795 1 94 239 GLY B C 1
ATOM 9319 O O . GLY B 1 239 ? 10.341 -3.553 -13.967 1 94 239 GLY B O 1
ATOM 9320 N N . TYR B 1 240 ? 10.757 -4.336 -16.045 1 94.86 240 TYR B N 1
ATOM 9321 C CA . TYR B 1 240 ? 9.384 -4.35 -16.538 1 94.86 240 TYR B CA 1
ATOM 9322 C C . TYR B 1 240 ? 9.093 -5.635 -17.303 1 94.86 240 TYR B C 1
ATOM 9324 O O . TYR B 1 240 ? 9.895 -6.065 -18.135 1 94.86 240 TYR B O 1
ATOM 9332 N N . MET B 1 241 ? 7.993 -6.272 -16.995 1 96.1 241 MET B N 1
ATOM 9333 C CA . MET B 1 241 ? 7.543 -7.464 -17.708 1 96.1 241 MET B CA 1
ATOM 9334 C C . MET B 1 241 ? 6.061 -7.365 -18.054 1 96.1 241 MET B C 1
ATOM 9336 O O . MET B 1 241 ? 5.249 -6.968 -17.216 1 96.1 241 MET B O 1
ATOM 9340 N N . ASN B 1 242 ? 5.713 -7.654 -19.255 1 96.53 242 ASN B N 1
ATOM 9341 C CA . ASN B 1 242 ? 4.333 -7.728 -19.724 1 96.53 242 ASN B CA 1
ATOM 9342 C C . ASN B 1 242 ? 4.029 -9.08 -20.362 1 96.53 242 ASN B C 1
ATOM 9344 O O . ASN B 1 242 ? 4.807 -9.574 -21.18 1 96.53 242 ASN B O 1
ATOM 9348 N N . GLN B 1 243 ? 2.957 -9.682 -19.897 1 95.81 243 GLN B N 1
ATOM 9349 C CA . GLN B 1 243 ? 2.456 -10.933 -20.456 1 95.81 243 GLN B CA 1
ATOM 9350 C C . GLN B 1 243 ? 1.005 -10.792 -20.909 1 95.81 243 GLN B C 1
ATOM 9352 O O . GLN B 1 243 ? 0.1 -10.672 -20.081 1 95.81 243 GLN B O 1
ATOM 9357 N N . THR B 1 244 ? 0.891 -10.858 -22.216 1 96.39 244 THR B N 1
ATOM 9358 C CA . THR B 1 244 ? -0.454 -10.94 -22.776 1 96.39 244 THR B CA 1
ATOM 9359 C C . THR B 1 244 ? -0.82 -12.387 -23.095 1 96.39 244 THR B C 1
ATOM 9361 O O . THR B 1 244 ? -0.115 -13.06 -23.849 1 96.39 244 THR B O 1
ATOM 9364 N N . GLY B 1 245 ? -1.935 -12.83 -22.533 1 94.93 245 GLY B N 1
ATOM 9365 C CA . GLY B 1 245 ? -2.334 -14.217 -22.715 1 94.93 245 GLY B CA 1
ATOM 9366 C C . GLY B 1 245 ? -2.766 -14.532 -24.135 1 94.93 245 GLY B C 1
ATOM 9367 O O . GLY B 1 245 ? -2.984 -13.623 -24.939 1 94.93 245 GLY B O 1
ATOM 9368 N N . ASN B 1 246 ? -2.789 -15.763 -24.475 1 94.95 246 ASN B N 1
ATOM 9369 C CA . ASN B 1 246 ? -3.279 -16.184 -25.784 1 94.95 246 ASN B CA 1
ATOM 9370 C C . ASN B 1 246 ? -4.802 -16.266 -25.813 1 94.95 246 ASN B C 1
ATOM 9372 O O . ASN B 1 246 ? -5.391 -16.607 -26.84 1 94.95 246 ASN B O 1
ATOM 9376 N N . VAL B 1 247 ? -5.386 -16.059 -24.663 1 94.68 247 VAL B N 1
ATOM 9377 C CA . VAL B 1 247 ? -6.818 -15.798 -24.555 1 94.68 247 VAL B CA 1
ATOM 9378 C C . VAL B 1 247 ? -7.053 -14.311 -24.298 1 94.68 247 VAL B C 1
ATOM 9380 O O . VAL B 1 247 ? -6.412 -13.715 -23.43 1 94.68 247 VAL B O 1
ATOM 9383 N N . LYS B 1 248 ? -7.948 -13.788 -24.988 1 94.39 248 LYS B N 1
ATOM 9384 C CA . LYS B 1 248 ? -8.181 -12.348 -24.913 1 94.39 248 LYS B CA 1
ATOM 9385 C C . LYS B 1 248 ? -8.517 -11.919 -23.488 1 94.39 248 LYS B C 1
ATOM 9387 O O . LYS B 1 248 ? -9.228 -12.627 -22.772 1 94.39 248 LYS B O 1
ATOM 9392 N N . ASN B 1 249 ? -8.003 -10.783 -23.057 1 94.53 249 ASN B N 1
ATOM 9393 C CA . ASN B 1 249 ? -8.322 -10.053 -21.835 1 94.53 249 ASN B CA 1
ATOM 9394 C C . ASN B 1 249 ? -7.668 -10.692 -20.613 1 94.53 249 ASN B C 1
ATOM 9396 O O . ASN B 1 249 ? -8.058 -10.413 -19.478 1 94.53 249 ASN B O 1
ATOM 9400 N N . PHE B 1 250 ? -6.745 -11.613 -20.836 1 94.92 250 PHE B N 1
ATOM 9401 C CA . PHE B 1 250 ? -5.828 -12.05 -19.79 1 94.92 250 PHE B CA 1
ATOM 9402 C C . PHE B 1 250 ? -4.481 -11.348 -19.923 1 94.92 250 PHE B C 1
ATOM 9404 O O . PHE B 1 250 ? -3.731 -11.608 -20.866 1 94.92 250 PHE B O 1
ATOM 9411 N N . ASP B 1 251 ? -4.198 -10.521 -18.999 1 95.59 251 ASP B N 1
ATOM 9412 C CA . ASP B 1 251 ? -2.978 -9.724 -19.076 1 95.59 251 ASP B CA 1
ATOM 9413 C C . ASP B 1 251 ? -2.333 -9.574 -17.7 1 95.59 251 ASP B C 1
ATOM 9415 O O . ASP B 1 251 ? -3.024 -9.594 -16.679 1 95.59 251 ASP B O 1
ATOM 9419 N N . TYR B 1 252 ? -1.015 -9.435 -17.728 1 96.04 252 TYR B N 1
ATOM 9420 C CA . TYR B 1 252 ? -0.273 -9.204 -16.494 1 96.04 252 TYR B CA 1
ATOM 9421 C C . TYR B 1 252 ? 0.886 -8.242 -16.727 1 96.04 252 TYR B C 1
ATOM 9423 O O . TYR B 1 252 ? 1.675 -8.425 -17.658 1 96.04 252 TYR B O 1
ATOM 9431 N N . ASP B 1 253 ? 1.043 -7.227 -15.942 1 96.04 253 ASP B N 1
ATOM 9432 C CA . ASP B 1 253 ? 2.165 -6.294 -15.91 1 96.04 253 ASP B CA 1
ATOM 9433 C C . ASP B 1 253 ? 2.887 -6.35 -14.566 1 96.04 253 ASP B C 1
ATOM 9435 O O . ASP B 1 253 ? 2.248 -6.379 -13.512 1 96.04 253 ASP B O 1
ATOM 9439 N N . ARG B 1 254 ? 4.173 -6.357 -14.622 1 95.71 254 ARG B N 1
ATOM 9440 C CA . ARG B 1 254 ? 4.958 -6.342 -13.392 1 95.71 254 ARG B CA 1
ATOM 9441 C C . ARG B 1 254 ? 6.084 -5.316 -13.473 1 95.71 254 ARG B C 1
ATOM 9443 O O . ARG B 1 254 ? 6.838 -5.291 -14.448 1 95.71 254 ARG B O 1
ATOM 9450 N N . TYR B 1 255 ? 6.252 -4.52 -12.561 1 93.6 255 TYR B N 1
ATOM 9451 C CA . TYR B 1 255 ? 7.341 -3.566 -12.388 1 93.6 255 TYR B CA 1
ATOM 9452 C C . TYR B 1 255 ? 8.194 -3.926 -11.178 1 93.6 255 TYR B C 1
ATOM 9454 O O . TYR B 1 255 ? 7.666 -4.237 -10.108 1 93.6 255 TYR B O 1
ATOM 9462 N N . ASN B 1 256 ? 9.48 -3.945 -11.364 1 94.48 256 ASN B N 1
ATOM 9463 C CA . ASN B 1 256 ? 10.392 -4.29 -10.278 1 94.48 256 ASN B CA 1
ATOM 9464 C C . ASN B 1 256 ? 11.435 -3.199 -10.054 1 94.48 256 ASN B C 1
ATOM 9466 O O . ASN B 1 256 ? 11.903 -2.576 -11.008 1 94.48 256 ASN B O 1
ATOM 9470 N N . LEU B 1 257 ? 11.775 -3.031 -8.857 1 90.79 257 LEU B N 1
ATOM 9471 C CA . LEU B 1 257 ? 12.885 -2.197 -8.409 1 90.79 257 LEU B CA 1
ATOM 9472 C C . LEU B 1 257 ? 13.688 -2.9 -7.319 1 90.79 257 LEU B C 1
ATOM 9474 O O . LEU B 1 257 ? 13.113 -3.496 -6.405 1 90.79 257 LEU B O 1
ATOM 9478 N N . ARG B 1 258 ? 14.977 -2.898 -7.403 1 92.89 258 ARG B N 1
ATOM 9479 C CA . ARG B 1 258 ? 15.826 -3.45 -6.352 1 92.89 258 ARG B CA 1
ATOM 9480 C C . ARG B 1 258 ? 17.113 -2.645 -6.209 1 92.89 258 ARG B C 1
ATOM 9482 O O . ARG B 1 258 ? 17.727 -2.262 -7.207 1 92.89 258 ARG B O 1
ATOM 9489 N N . THR B 1 259 ? 17.554 -2.425 -5.013 1 88.89 259 THR B N 1
ATOM 9490 C CA . THR B 1 259 ? 18.837 -1.807 -4.7 1 88.89 259 THR B CA 1
ATOM 9491 C C . THR B 1 259 ? 19.485 -2.485 -3.496 1 88.89 259 THR B C 1
ATOM 9493 O O . THR B 1 259 ? 18.817 -2.759 -2.497 1 88.89 259 THR B O 1
ATOM 9496 N N . ASN B 1 260 ? 20.682 -2.846 -3.62 1 91.37 260 ASN B N 1
ATOM 9497 C CA . ASN B 1 260 ? 21.529 -3.363 -2.551 1 91.37 260 ASN B CA 1
ATOM 9498 C C . ASN B 1 260 ? 22.778 -2.507 -2.362 1 91.37 260 ASN B C 1
ATOM 9500 O O . ASN B 1 260 ? 23.496 -2.229 -3.324 1 91.37 260 ASN B O 1
ATOM 9504 N N . ILE B 1 261 ? 23.055 -2.128 -1.151 1 85.17 261 ILE B N 1
ATOM 9505 C CA . ILE B 1 261 ? 24.204 -1.289 -0.83 1 85.17 261 ILE B CA 1
ATOM 9506 C C . ILE B 1 261 ? 25.009 -1.926 0.3 1 85.17 261 ILE B C 1
ATOM 9508 O O . ILE B 1 261 ? 24.438 -2.448 1.26 1 85.17 261 ILE B O 1
ATOM 9512 N N . GLU B 1 262 ? 26.261 -2 0.189 1 88.09 262 GLU B N 1
ATOM 9513 C CA . GLU B 1 262 ? 27.205 -2.399 1.229 1 88.09 262 GLU B CA 1
ATOM 9514 C C . GLU B 1 262 ? 28.248 -1.312 1.473 1 88.09 262 GLU B C 1
ATOM 9516 O O . GLU B 1 262 ? 28.92 -0.868 0.539 1 88.09 262 GLU B O 1
ATOM 9521 N N . ALA B 1 263 ? 28.398 -0.897 2.691 1 80.35 263 ALA B N 1
ATOM 9522 C CA . ALA B 1 263 ? 29.321 0.184 3.025 1 80.35 263 ALA B CA 1
ATOM 9523 C C . ALA B 1 263 ? 30.18 -0.182 4.233 1 80.35 263 ALA B C 1
ATOM 9525 O O . ALA B 1 263 ? 29.662 -0.634 5.257 1 80.35 263 ALA B O 1
ATOM 9526 N N . LYS B 1 264 ? 31.408 -0.068 4.083 1 83.9 264 LYS B N 1
ATOM 9527 C CA . LYS B 1 264 ? 32.317 -0.152 5.222 1 83.9 264 LYS B CA 1
ATOM 9528 C C . LYS B 1 264 ? 32.415 1.188 5.947 1 83.9 264 LYS B C 1
ATOM 9530 O O . LYS B 1 264 ? 33.287 2.003 5.64 1 83.9 264 LYS B O 1
ATOM 9535 N N . ILE B 1 265 ? 31.644 1.329 6.962 1 73.89 265 ILE B N 1
ATOM 9536 C CA . ILE B 1 265 ? 31.506 2.605 7.656 1 73.89 265 ILE B CA 1
ATOM 9537 C C . ILE B 1 265 ? 32.768 2.89 8.468 1 73.89 265 ILE B C 1
ATOM 9539 O O . ILE B 1 265 ? 33.147 4.049 8.649 1 73.89 265 ILE B O 1
ATOM 9543 N N . ALA B 1 266 ? 33.367 1.885 9.061 1 74.88 266 ALA B N 1
ATOM 9544 C CA . ALA B 1 266 ? 34.649 1.911 9.761 1 74.88 266 ALA B CA 1
ATOM 9545 C C . ALA B 1 266 ? 35.463 0.655 9.461 1 74.88 266 ALA B C 1
ATOM 9547 O O . ALA B 1 266 ? 34.977 -0.263 8.796 1 74.88 266 ALA B O 1
ATOM 9548 N N . LYS B 1 267 ? 36.624 0.691 9.729 1 76.94 267 LYS B N 1
ATOM 9549 C CA . LYS B 1 267 ? 37.507 -0.427 9.414 1 76.94 267 LYS B CA 1
ATOM 9550 C C . LYS B 1 267 ? 36.902 -1.752 9.869 1 76.94 267 LYS B C 1
ATOM 9552 O O . LYS B 1 267 ? 37.064 -2.776 9.203 1 76.94 267 LYS B O 1
ATOM 9557 N N . SER B 1 268 ? 36.111 -1.658 10.976 1 85.5 268 SER B N 1
ATOM 9558 C CA . SER B 1 268 ? 35.589 -2.917 11.497 1 85.5 268 SER B CA 1
ATOM 9559 C C . SER B 1 268 ? 34.064 -2.916 11.521 1 85.5 268 SER B C 1
ATOM 9561 O O . SER B 1 268 ? 33.448 -3.743 12.196 1 85.5 268 SER B O 1
ATOM 9563 N N . LEU B 1 269 ? 33.444 -1.996 10.882 1 85.9 269 LEU B N 1
ATOM 9564 C CA . LEU B 1 269 ? 31.99 -1.888 10.901 1 85.9 269 LEU B CA 1
ATOM 9565 C C . LEU B 1 269 ? 31.428 -1.845 9.484 1 85.9 269 LEU B C 1
ATOM 9567 O O . LEU B 1 269 ? 31.734 -0.928 8.718 1 85.9 269 LEU B O 1
ATOM 9571 N N . THR B 1 270 ? 30.626 -2.848 9.127 1 89.06 270 THR B N 1
ATOM 9572 C CA . THR B 1 270 ? 30.03 -2.948 7.799 1 89.06 270 THR B CA 1
ATOM 9573 C C . THR B 1 270 ? 28.513 -2.805 7.875 1 89.06 270 THR B C 1
ATOM 9575 O O . THR B 1 270 ? 27.86 -3.478 8.674 1 89.06 270 THR B O 1
ATOM 9578 N N . PHE B 1 271 ? 27.978 -1.921 7.146 1 86.43 271 PHE B N 1
ATOM 9579 C CA . PHE B 1 271 ? 26.537 -1.719 7.049 1 86.43 271 PHE B CA 1
ATOM 9580 C C . PHE B 1 271 ? 26.009 -2.222 5.711 1 86.43 271 PHE B C 1
ATOM 9582 O O . PHE B 1 271 ? 26.576 -1.918 4.66 1 86.43 271 PHE B O 1
ATOM 9589 N N . THR B 1 272 ? 24.97 -3.035 5.64 1 90.5 272 THR B N 1
ATOM 9590 C CA . THR B 1 272 ? 24.299 -3.504 4.433 1 90.5 272 THR B CA 1
ATOM 9591 C C . THR B 1 272 ? 22.832 -3.086 4.433 1 90.5 272 THR B C 1
ATOM 9593 O O . THR B 1 272 ? 22.162 -3.153 5.466 1 90.5 272 THR B O 1
ATOM 9596 N N . PHE B 1 273 ? 22.376 -2.64 3.333 1 87.22 273 PHE B N 1
ATOM 9597 C CA . PHE B 1 273 ? 20.991 -2.211 3.178 1 87.22 273 PHE B CA 1
ATOM 9598 C C . PHE B 1 273 ? 20.424 -2.682 1.844 1 87.22 273 PHE B C 1
ATOM 9600 O O . PHE B 1 273 ? 21.077 -2.553 0.806 1 87.22 273 PHE B O 1
ATOM 9607 N N . GLY B 1 274 ? 19.252 -3.282 1.805 1 89.47 274 GLY B N 1
ATOM 9608 C CA . GLY B 1 274 ? 18.546 -3.702 0.605 1 89.47 274 GLY B CA 1
ATOM 9609 C C . GLY B 1 274 ? 17.084 -3.299 0.602 1 89.47 274 GLY B C 1
ATOM 9610 O O . GLY B 1 274 ? 16.421 -3.337 1.641 1 89.47 274 GLY B O 1
ATOM 9611 N N . VAL B 1 275 ? 16.63 -2.827 -0.499 1 88.17 275 VAL B N 1
ATOM 9612 C CA . VAL B 1 275 ? 15.213 -2.54 -0.698 1 88.17 275 VAL B CA 1
ATOM 9613 C C . VAL B 1 275 ? 14.756 -3.1 -2.043 1 88.17 275 VAL B C 1
ATOM 9615 O O . VAL B 1 275 ? 15.478 -3.007 -3.039 1 88.17 275 VAL B O 1
ATOM 9618 N N . ALA B 1 276 ? 13.587 -3.723 -2.054 1 93.07 276 ALA B N 1
ATOM 9619 C CA . ALA B 1 276 ? 12.962 -4.229 -3.273 1 93.07 276 ALA B CA 1
ATOM 9620 C C . ALA B 1 276 ? 11.482 -3.861 -3.324 1 93.07 276 ALA B C 1
ATOM 9622 O O . ALA B 1 276 ? 10.796 -3.879 -2.3 1 93.07 276 ALA B O 1
ATOM 9623 N N . GLY B 1 277 ? 11.075 -3.408 -4.403 1 90.3 277 GLY B N 1
ATOM 9624 C CA . GLY B 1 277 ? 9.674 -3.107 -4.651 1 90.3 277 GLY B CA 1
ATOM 9625 C C . GLY B 1 277 ? 9.126 -3.794 -5.888 1 90.3 277 GLY B C 1
ATOM 9626 O O . GLY B 1 277 ? 9.852 -4 -6.863 1 90.3 277 GLY B O 1
ATOM 9627 N N . GLN B 1 278 ? 7.839 -4.122 -5.845 1 94.01 278 GLN B N 1
ATOM 9628 C CA . GLN B 1 278 ? 7.175 -4.751 -6.982 1 94.01 278 GLN B CA 1
ATOM 9629 C C . GLN B 1 278 ? 5.723 -4.297 -7.091 1 94.01 278 GLN B C 1
ATOM 9631 O O . GLN B 1 278 ? 5.032 -4.16 -6.079 1 94.01 278 GLN B O 1
ATOM 9636 N N . ILE B 1 279 ? 5.258 -3.987 -8.281 1 94.13 279 ILE B N 1
ATOM 9637 C CA . ILE B 1 279 ? 3.857 -3.736 -8.599 1 94.13 279 ILE B CA 1
ATOM 9638 C C . ILE B 1 279 ? 3.38 -4.735 -9.651 1 94.13 279 ILE B C 1
ATOM 9640 O O . ILE B 1 279 ? 3.941 -4.807 -10.747 1 94.13 279 ILE B O 1
ATOM 9644 N N . GLY B 1 280 ? 2.42 -5.504 -9.327 1 95.5 280 GLY B N 1
ATOM 9645 C CA . GLY B 1 280 ? 1.814 -6.452 -10.249 1 95.5 280 GLY B CA 1
ATOM 9646 C C . GLY B 1 280 ? 0.362 -6.139 -10.558 1 95.5 280 GLY B C 1
ATOM 9647 O O . GLY B 1 280 ? -0.461 -6.023 -9.647 1 95.5 280 GLY B O 1
ATOM 9648 N N . ASP B 1 281 ? 0.06 -5.935 -11.86 1 95.67 281 ASP B N 1
ATOM 9649 C CA . ASP B 1 281 ? -1.297 -5.673 -12.328 1 95.67 281 ASP B CA 1
ATOM 9650 C C . ASP B 1 281 ? -1.834 -6.849 -13.141 1 95.67 281 ASP B C 1
ATOM 9652 O O . ASP B 1 281 ? -1.327 -7.145 -14.225 1 95.67 281 ASP B O 1
ATOM 9656 N N . ARG B 1 282 ? -2.868 -7.439 -12.642 1 95.74 282 ARG B N 1
ATOM 9657 C CA . ARG B 1 282 ? -3.485 -8.577 -13.316 1 95.74 282 ARG B CA 1
ATOM 9658 C C . ARG B 1 282 ? -4.897 -8.237 -13.781 1 95.74 282 ARG B C 1
ATOM 9660 O O . ARG B 1 282 ? -5.684 -7.662 -13.026 1 95.74 282 ARG B O 1
ATOM 9667 N N . LYS B 1 283 ? -5.218 -8.582 -14.995 1 95.32 283 LYS B N 1
ATOM 9668 C CA . LYS B 1 283 ? -6.546 -8.404 -15.574 1 95.32 283 LYS B CA 1
ATOM 9669 C C . LYS B 1 283 ? -7.08 -9.718 -16.139 1 95.32 283 LYS B C 1
ATOM 9671 O O . LYS B 1 283 ? -6.372 -10.421 -16.863 1 95.32 283 LYS B O 1
ATOM 9676 N N . GLU B 1 284 ? -8.316 -9.996 -15.822 1 93.59 284 GLU B N 1
ATOM 9677 C CA . GLU B 1 284 ? -9.04 -11.173 -16.291 1 93.59 284 GLU B CA 1
ATOM 9678 C C . GLU B 1 284 ? -10.494 -10.837 -16.611 1 93.59 284 GLU B C 1
ATOM 9680 O O . GLU B 1 284 ? -11.039 -9.86 -16.091 1 93.59 284 GLU B O 1
ATOM 9685 N N . PRO B 1 285 ? -11.079 -11.605 -17.484 1 93.19 285 PRO B N 1
ATOM 9686 C CA . PRO B 1 285 ? -12.522 -11.447 -17.678 1 93.19 285 PRO B CA 1
ATOM 9687 C C . PRO B 1 285 ? -13.331 -11.837 -16.443 1 93.19 285 PRO B C 1
ATOM 9689 O O . PRO B 1 285 ? -12.756 -12.203 -15.415 1 93.19 285 PRO B O 1
ATOM 9692 N N . GLY B 1 286 ? -14.665 -11.7 -16.643 1 89.21 286 GLY B N 1
ATOM 9693 C CA . GLY B 1 286 ? -15.536 -12.065 -15.538 1 89.21 286 GLY B CA 1
ATOM 9694 C C . GLY B 1 286 ? -15.487 -13.543 -15.203 1 89.21 286 GLY B C 1
ATOM 9695 O O . GLY B 1 286 ? -15.627 -13.926 -14.039 1 89.21 286 GLY B O 1
ATOM 9696 N N . PHE B 1 287 ? -15.266 -14.326 -16.21 1 89.42 287 PHE B N 1
ATOM 9697 C CA . PHE B 1 287 ? -15.115 -15.761 -16.004 1 89.42 287 PHE B CA 1
ATOM 9698 C C . PHE B 1 287 ? -13.642 -16.145 -15.93 1 89.42 287 PHE B C 1
ATOM 9700 O O . PHE B 1 287 ? -12.812 -15.584 -16.648 1 89.42 287 PHE B O 1
ATOM 9707 N N . PRO B 1 288 ? -13.35 -17.115 -15.106 1 86.35 288 PRO B N 1
ATOM 9708 C CA . PRO B 1 288 ? -11.951 -17.538 -15.001 1 86.35 288 PRO B CA 1
ATOM 9709 C C . PRO B 1 288 ? -11.494 -18.368 -16.198 1 86.35 288 PRO B C 1
ATOM 9711 O O . PRO B 1 288 ? -12.322 -18.825 -16.99 1 86.35 288 PRO B O 1
ATOM 9714 N N . ALA B 1 289 ? -10.147 -18.434 -16.331 1 80.18 289 ALA B N 1
ATOM 9715 C CA . ALA B 1 289 ? -9.605 -19.237 -17.424 1 80.18 289 ALA B CA 1
ATOM 9716 C C . ALA B 1 289 ? -9.746 -20.728 -17.131 1 80.18 289 ALA B C 1
ATOM 9718 O O . ALA B 1 289 ? -9.922 -21.533 -18.049 1 80.18 289 ALA B O 1
ATOM 9719 N N . GLY B 1 290 ? -9.616 -21.087 -15.91 1 69.68 290 GLY B N 1
ATOM 9720 C CA . GLY B 1 290 ? -9.662 -22.474 -15.475 1 69.68 290 GLY B CA 1
ATOM 9721 C C . GLY B 1 290 ? -9.02 -22.695 -14.118 1 69.68 290 GLY B C 1
ATOM 9722 O O . GLY B 1 290 ? -8.408 -21.783 -13.559 1 69.68 290 GLY B O 1
ATOM 9723 N N . GLY B 1 291 ? -9.24 -23.753 -13.499 1 55.24 291 GLY B N 1
ATOM 9724 C CA . GLY B 1 291 ? -8.47 -24.296 -12.392 1 55.24 291 GLY B CA 1
ATOM 9725 C C . GLY B 1 291 ? -8.834 -23.68 -11.054 1 55.24 291 GLY B C 1
ATOM 9726 O O . GLY B 1 291 ? -8.104 -23.837 -10.073 1 55.24 291 GLY B O 1
ATOM 9727 N N . THR B 1 292 ? -9.763 -22.621 -10.98 1 52.53 292 THR B N 1
ATOM 9728 C CA . THR B 1 292 ? -9.907 -21.979 -9.678 1 52.53 292 THR B CA 1
ATOM 9729 C C . THR B 1 292 ? -11.083 -22.575 -8.909 1 52.53 292 THR B C 1
ATOM 9731 O O . THR B 1 292 ? -11.959 -23.211 -9.499 1 52.53 292 THR B O 1
ATOM 9734 N N . SER B 1 293 ? -10.974 -22.868 -7.612 1 44.4 293 SER B N 1
ATOM 9735 C CA . SER B 1 293 ? -12 -23.369 -6.703 1 44.4 293 SER B CA 1
ATOM 9736 C C . SER B 1 293 ? -13.104 -22.338 -6.493 1 44.4 293 SER B C 1
ATOM 9738 O O . SER B 1 293 ? -13.965 -22.51 -5.628 1 44.4 293 SER B O 1
ATOM 9740 N N . GLY B 1 294 ? -13.203 -21.319 -7.374 1 48.42 294 GLY B N 1
ATOM 9741 C CA . GLY B 1 294 ? -14.188 -20.336 -6.953 1 48.42 294 GLY B CA 1
ATOM 9742 C C . GLY B 1 294 ? -15.607 -20.875 -6.952 1 48.42 294 GLY B C 1
ATOM 9743 O O . GLY B 1 294 ? -15.922 -21.809 -7.692 1 48.42 294 GLY B O 1
ATOM 9744 N N . THR B 1 295 ? -16.409 -20.779 -5.832 1 44.66 295 THR B N 1
ATOM 9745 C CA . THR B 1 295 ? -17.76 -21.293 -5.635 1 44.66 295 THR B CA 1
ATOM 9746 C C . THR B 1 295 ? -18.787 -20.387 -6.308 1 44.66 295 THR B C 1
ATOM 9748 O O . THR B 1 295 ? -19.938 -20.783 -6.506 1 44.66 295 THR B O 1
ATOM 9751 N N . SER B 1 296 ? -18.385 -19.146 -6.57 1 49.7 296 SER B N 1
ATOM 9752 C CA . SER B 1 296 ? -19.405 -18.303 -7.185 1 49.7 296 SER B CA 1
ATOM 9753 C C . SER B 1 296 ? -19.42 -18.47 -8.701 1 49.7 296 SER B C 1
ATOM 9755 O O . SER B 1 296 ? -18.403 -18.822 -9.301 1 49.7 296 SER B O 1
ATOM 9757 N N . VAL B 1 297 ? -20.627 -18.567 -9.214 1 46.15 297 VAL B N 1
ATOM 9758 C CA . VAL B 1 297 ? -20.833 -18.777 -10.643 1 46.15 297 VAL B CA 1
ATOM 9759 C C . VAL B 1 297 ? -19.813 -17.963 -11.437 1 46.15 297 VAL B C 1
ATOM 9761 O O . VAL B 1 297 ? -19.266 -18.443 -12.432 1 46.15 297 VAL B O 1
ATOM 9764 N N . SER B 1 298 ? -19.513 -16.755 -10.943 1 50.46 298 SER B N 1
ATOM 9765 C CA . SER B 1 298 ? -18.607 -15.899 -11.703 1 50.46 298 SER B CA 1
ATOM 9766 C C . SER B 1 298 ? -17.158 -16.347 -11.54 1 50.46 298 SER B C 1
ATOM 9768 O O . SER B 1 298 ? -16.297 -15.984 -12.344 1 50.46 298 SER B O 1
ATOM 9770 N N . THR B 1 299 ? -16.968 -17.273 -10.557 1 55.39 299 THR B N 1
ATOM 9771 C CA . THR B 1 299 ? -15.603 -17.723 -10.306 1 55.39 299 THR B CA 1
ATOM 9772 C C . THR B 1 299 ? -15.522 -19.246 -10.333 1 55.39 299 THR B C 1
ATOM 9774 O O . THR B 1 299 ? -14.505 -19.826 -9.947 1 55.39 299 THR B O 1
ATOM 9777 N N . ALA B 1 300 ? -16.636 -19.819 -10.841 1 63.11 300 ALA B N 1
ATOM 9778 C CA . ALA B 1 300 ? -16.7 -21.276 -10.764 1 63.11 300 ALA B CA 1
ATOM 9779 C C . ALA B 1 300 ? -15.838 -21.921 -11.845 1 63.11 300 ALA B C 1
ATOM 9781 O O . ALA B 1 300 ? -16.01 -21.641 -13.034 1 63.11 300 ALA B O 1
ATOM 9782 N N . PRO B 1 301 ? -15.049 -22.729 -11.502 1 64.9 301 PRO B N 1
ATOM 9783 C CA . PRO B 1 301 ? -14.173 -23.392 -12.471 1 64.9 301 PRO B CA 1
ATOM 9784 C C . PRO B 1 301 ? -14.948 -24.173 -13.529 1 64.9 301 PRO B C 1
ATOM 9786 O O . PRO B 1 301 ? -14.466 -24.345 -14.652 1 64.9 301 PRO B O 1
ATOM 9789 N N . TRP B 1 302 ? -16.236 -24.51 -13.232 1 73.31 302 TRP B N 1
ATOM 9790 C CA . TRP B 1 302 ? -16.99 -25.312 -14.19 1 73.31 302 TRP B CA 1
ATOM 9791 C C . TRP B 1 302 ? -17.616 -24.431 -15.265 1 73.31 302 TRP B C 1
ATOM 9793 O O . TRP B 1 302 ? -18.288 -24.929 -16.171 1 73.31 302 TRP B O 1
ATOM 9803 N N . LEU B 1 303 ? -17.341 -23.175 -15.12 1 82.23 303 LEU B N 1
ATOM 9804 C CA . LEU B 1 303 ? -17.766 -22.247 -16.162 1 82.23 303 LEU B CA 1
ATOM 9805 C C . LEU B 1 303 ? -16.58 -21.454 -16.701 1 82.23 303 LEU B C 1
ATOM 9807 O O . LEU B 1 303 ? -16.742 -20.32 -17.158 1 82.23 303 LEU B O 1
ATOM 9811 N N . SER B 1 304 ? -15.446 -22.14 -16.549 1 87.08 304 SER B N 1
ATOM 9812 C CA . SER B 1 304 ? -14.258 -21.478 -17.078 1 87.08 304 SER B CA 1
ATOM 9813 C C . SER B 1 304 ? -14.343 -21.315 -18.592 1 87.08 304 SER B C 1
ATOM 9815 O O . SER B 1 304 ? -15.097 -22.029 -19.257 1 87.08 304 SER B O 1
ATOM 9817 N N . ILE B 1 305 ? -13.576 -20.435 -19.087 1 91.54 305 ILE B N 1
ATOM 9818 C CA . ILE B 1 305 ? -13.589 -20.141 -20.515 1 91.54 305 ILE B CA 1
ATOM 9819 C C . ILE B 1 305 ? -13.101 -21.358 -21.297 1 91.54 305 ILE B C 1
ATOM 9821 O O . ILE B 1 305 ? -13.664 -21.7 -22.34 1 91.54 305 ILE B O 1
ATOM 9825 N N . ALA B 1 306 ? -12.133 -22.015 -20.79 1 89.17 306 ALA B N 1
ATOM 9826 C CA . ALA B 1 306 ? -11.62 -23.214 -21.449 1 89.17 306 ALA B CA 1
ATOM 9827 C C . ALA B 1 306 ? -12.662 -24.329 -21.446 1 89.17 306 ALA B C 1
ATOM 9829 O O . ALA B 1 306 ? -12.789 -25.07 -22.424 1 89.17 306 ALA B O 1
ATOM 9830 N N . GLU B 1 307 ? -13.326 -24.458 -20.374 1 89.08 307 GLU B N 1
ATOM 9831 C CA . GLU B 1 307 ? -14.388 -25.459 -20.318 1 89.08 307 GLU B CA 1
ATOM 9832 C C . GLU B 1 307 ? -15.512 -25.126 -21.295 1 89.08 307 GLU B C 1
ATOM 9834 O O . GLU B 1 307 ? -16.033 -26.012 -21.975 1 89.08 307 GLU B O 1
ATOM 9839 N N . GLN B 1 308 ? -15.865 -23.889 -21.314 1 92.06 308 GLN B N 1
ATOM 9840 C CA . GLN B 1 308 ? -16.92 -23.483 -22.236 1 92.06 308 GLN B CA 1
ATOM 9841 C C . GLN B 1 308 ? -16.521 -23.756 -23.684 1 92.06 308 GLN B C 1
ATOM 9843 O O . GLN B 1 308 ? -17.358 -24.14 -24.502 1 92.06 308 GLN B O 1
ATOM 9848 N N . ALA B 1 309 ? -15.31 -23.592 -23.974 1 92.92 309 ALA B N 1
ATOM 9849 C CA . ALA B 1 309 ? -14.835 -23.857 -25.33 1 92.92 309 ALA B CA 1
ATOM 9850 C C . ALA B 1 309 ? -14.943 -25.342 -25.668 1 92.92 309 ALA B C 1
ATOM 9852 O O . ALA B 1 309 ? -15.288 -25.704 -26.795 1 92.92 309 ALA B O 1
ATOM 9853 N N . ALA B 1 310 ? -14.679 -26.127 -24.727 1 90.75 310 ALA B N 1
ATOM 9854 C CA . ALA B 1 310 ? -14.735 -27.572 -24.933 1 90.75 310 ALA B CA 1
ATOM 9855 C C . ALA B 1 310 ? -16.178 -28.064 -24.986 1 90.75 310 ALA B C 1
ATOM 9857 O O . ALA B 1 310 ? -16.475 -29.07 -25.635 1 90.75 310 ALA B O 1
ATOM 9858 N N . TYR B 1 311 ? -17.043 -27.356 -24.332 1 92.3 311 TYR B N 1
ATOM 9859 C CA . TYR B 1 311 ? -18.427 -27.797 -24.199 1 92.3 311 TYR B CA 1
ATOM 9860 C C . TYR B 1 311 ? -19.279 -27.271 -25.348 1 92.3 311 TYR B C 1
ATOM 9862 O O . TYR B 1 311 ? -20.338 -27.828 -25.649 1 92.3 311 TYR B O 1
ATOM 9870 N N . ALA B 1 312 ? -18.854 -26.255 -25.954 1 95.06 312 ALA B N 1
ATOM 9871 C CA . ALA B 1 312 ? -19.647 -25.644 -27.017 1 95.06 312 ALA B CA 1
ATOM 9872 C C . ALA B 1 312 ? -19.792 -26.588 -28.206 1 95.06 312 ALA B C 1
ATOM 9874 O O . ALA B 1 312 ? -18.847 -27.294 -28.565 1 95.06 312 ALA B O 1
ATOM 9875 N N . HIS B 1 313 ? -20.994 -26.569 -28.799 1 96.9 313 HIS B N 1
ATOM 9876 C CA . HIS B 1 313 ? -21.246 -27.447 -29.936 1 96.9 313 HIS B CA 1
ATOM 9877 C C . HIS B 1 313 ? -20.577 -26.918 -31.2 1 96.9 313 HIS B C 1
ATOM 9879 O O . HIS B 1 313 ? -20.766 -25.756 -31.567 1 96.9 313 HIS B O 1
ATOM 9885 N N . PRO B 1 314 ? -19.829 -27.753 -31.838 1 97.28 314 PRO B N 1
ATOM 9886 C CA . PRO B 1 314 ? -19.047 -27.286 -32.985 1 97.28 314 PRO B CA 1
ATOM 9887 C C . PRO B 1 314 ? -19.91 -27.013 -34.215 1 97.28 314 PRO B C 1
ATOM 9889 O O . PRO B 1 314 ? -19.435 -26.42 -35.187 1 97.28 314 PRO B O 1
ATOM 9892 N N . TYR B 1 315 ? -21.232 -27.39 -34.21 1 97.15 315 TYR B N 1
ATOM 9893 C CA . TYR B 1 315 ? -22.091 -27.185 -35.371 1 97.15 315 TYR B CA 1
ATOM 9894 C C . TYR B 1 315 ? -22.835 -25.859 -35.27 1 97.15 315 TYR B C 1
ATOM 9896 O O . TYR B 1 315 ? -23.705 -25.564 -36.094 1 97.15 315 TYR B O 1
ATOM 9904 N N . LEU B 1 316 ? -22.515 -25.061 -34.314 1 97.22 316 LEU B N 1
ATOM 9905 C CA . LEU B 1 316 ? -23.128 -23.745 -34.164 1 97.22 316 LEU B CA 1
ATOM 9906 C C . LEU B 1 316 ? -22.284 -22.672 -34.844 1 97.22 316 LEU B C 1
ATOM 9908 O O . LEU B 1 316 ? -21.053 -22.736 -34.819 1 97.22 316 LEU B O 1
ATOM 9912 N N . PRO B 1 317 ? -22.949 -21.674 -35.412 1 96.45 317 PRO B N 1
ATOM 9913 C CA . PRO B 1 317 ? -22.203 -20.487 -35.835 1 96.45 317 PRO B CA 1
ATOM 9914 C C . PRO B 1 317 ? -21.783 -19.604 -34.661 1 96.45 317 PRO B C 1
ATOM 9916 O O . PRO B 1 317 ? -22.303 -19.757 -33.553 1 96.45 317 PRO B O 1
ATOM 9919 N N . LYS B 1 318 ? -20.979 -18.703 -34.892 1 96.05 318 LYS B N 1
ATOM 9920 C CA . LYS B 1 318 ? -20.517 -17.809 -33.834 1 96.05 318 LYS B CA 1
ATOM 9921 C C . LYS B 1 318 ? -21.629 -16.863 -33.39 1 96.05 318 LYS B C 1
ATOM 9923 O O . LYS B 1 318 ? -21.733 -16.53 -32.207 1 96.05 318 LYS B O 1
ATOM 9928 N N . THR B 1 319 ? -22.385 -16.43 -34.386 1 95.73 319 THR B N 1
ATOM 9929 C CA . THR B 1 319 ? -23.485 -15.513 -34.109 1 95.73 319 THR B CA 1
ATOM 9930 C C . THR B 1 319 ? -24.738 -15.923 -34.877 1 95.73 319 THR B C 1
ATOM 9932 O O . THR B 1 319 ? -24.651 -16.618 -35.892 1 95.73 319 THR B O 1
ATOM 9935 N N . TYR B 1 320 ? -25.924 -15.636 -34.355 1 95.87 320 TYR B N 1
ATOM 9936 C CA . TYR B 1 320 ? -27.239 -15.806 -34.963 1 95.87 320 TYR B CA 1
ATOM 9937 C C . TYR B 1 320 ? -28.157 -14.642 -34.611 1 95.87 320 TYR B C 1
ATOM 9939 O O . TYR B 1 320 ? -28.337 -14.319 -33.434 1 95.87 320 TYR B O 1
ATOM 9947 N N . ASP B 1 321 ? -29.06 -14.203 -35.567 1 93.22 321 ASP B N 1
ATOM 9948 C CA . ASP B 1 321 ? -29.966 -13.07 -35.412 1 93.22 321 ASP B CA 1
ATOM 9949 C C . ASP B 1 321 ? -29.294 -11.928 -34.652 1 93.22 321 ASP B C 1
ATOM 9951 O O . ASP B 1 321 ? -29.895 -11.334 -33.755 1 93.22 321 ASP B O 1
ATOM 9955 N N . GLY B 1 322 ? -27.695 -11.583 -34.715 1 93.07 322 GLY B N 1
ATOM 9956 C CA . GLY B 1 322 ? -26.949 -10.465 -34.159 1 93.07 322 GLY B CA 1
ATOM 9957 C C . GLY B 1 322 ? -26.387 -10.749 -32.779 1 93.07 322 GLY B C 1
ATOM 9958 O O . GLY B 1 322 ? -25.664 -9.925 -32.216 1 93.07 322 GLY B O 1
ATOM 9959 N N . LEU B 1 323 ? -26.644 -11.867 -32.223 1 95.44 323 LEU B N 1
ATOM 9960 C CA . LEU B 1 323 ? -26.166 -12.236 -30.895 1 95.44 323 LEU B CA 1
ATOM 9961 C C . LEU B 1 323 ? -25.278 -13.474 -30.962 1 95.44 323 LEU B C 1
ATOM 9963 O O . LEU B 1 323 ? -25.41 -14.289 -31.878 1 95.44 323 LEU B O 1
ATOM 9967 N N . PRO B 1 324 ? -24.31 -13.579 -29.986 1 96.76 324 PRO B N 1
ATOM 9968 C CA . PRO B 1 324 ? -23.535 -14.821 -29.959 1 96.76 324 PRO B CA 1
ATOM 9969 C C . PRO B 1 324 ? -24.405 -16.055 -29.735 1 96.76 324 PRO B C 1
ATOM 9971 O O . PRO B 1 324 ? -25.377 -16.001 -28.977 1 96.76 324 PRO B O 1
ATOM 9974 N N . THR B 1 325 ? -24.025 -17.173 -30.323 1 97.12 325 THR B N 1
ATOM 9975 C CA . THR B 1 325 ? -24.788 -18.408 -30.176 1 97.12 325 THR B CA 1
ATOM 9976 C C . THR B 1 325 ? -24.334 -19.179 -28.939 1 97.12 325 THR B C 1
ATOM 9978 O O . THR B 1 325 ? -23.219 -18.983 -28.454 1 97.12 325 THR B O 1
ATOM 9981 N N . ALA B 1 326 ? -25.215 -19.99 -28.373 1 95.34 326 ALA B N 1
ATOM 9982 C CA . ALA B 1 326 ? -24.881 -20.775 -27.188 1 95.34 326 ALA B CA 1
ATOM 9983 C C . ALA B 1 326 ? -25.414 -22.201 -27.306 1 95.34 326 ALA B C 1
ATOM 9985 O O . ALA B 1 326 ? -26.417 -22.441 -27.982 1 95.34 326 ALA B O 1
ATOM 9986 N N . SER B 1 327 ? -24.651 -23.047 -26.783 1 94.1 327 SER B N 1
ATOM 9987 C CA . SER B 1 327 ? -25.149 -24.384 -26.473 1 94.1 327 SER B CA 1
ATOM 9988 C C . SER B 1 327 ? -25.491 -24.517 -24.993 1 94.1 327 SER B C 1
ATOM 9990 O O . SER B 1 327 ? -25.092 -23.68 -24.181 1 94.1 327 SER B O 1
ATOM 9992 N N . GLN B 1 328 ? -26.265 -25.386 -24.7 1 90.59 328 GLN B N 1
ATOM 9993 C CA . GLN B 1 328 ? -26.618 -25.645 -23.308 1 90.59 328 GLN B CA 1
ATOM 9994 C C . GLN B 1 328 ? -26.105 -27.008 -22.854 1 90.59 328 GLN B C 1
ATOM 9996 O O . GLN B 1 328 ? -26.293 -28.01 -23.548 1 90.59 328 GLN B O 1
ATOM 10001 N N . ASN B 1 329 ? -25.439 -26.984 -21.826 1 84.88 329 ASN B N 1
ATOM 10002 C CA . ASN B 1 329 ? -25.031 -28.277 -21.289 1 84.88 329 ASN B CA 1
ATOM 10003 C C . ASN B 1 329 ? -26.167 -28.948 -20.521 1 84.88 329 ASN B C 1
ATOM 10005 O O . ASN B 1 329 ? -27.248 -28.376 -20.378 1 84.88 329 ASN B O 1
ATOM 10009 N N . ASN B 1 330 ? -25.972 -30.073 -20.016 1 80.76 330 ASN B N 1
ATOM 10010 C CA . ASN B 1 330 ? -27.021 -30.848 -19.364 1 80.76 330 ASN B CA 1
ATOM 10011 C C . ASN B 1 330 ? -27.38 -30.268 -17.999 1 80.76 330 ASN B C 1
ATOM 10013 O O . ASN B 1 330 ? -28.378 -30.665 -17.394 1 80.76 330 ASN B O 1
ATOM 10017 N N . TYR B 1 331 ? -26.56 -29.335 -17.547 1 76.6 331 TYR B N 1
ATOM 10018 C CA . TYR B 1 331 ? -26.858 -28.683 -16.277 1 76.6 331 TYR B CA 1
ATOM 10019 C C . TYR B 1 331 ? -27.666 -27.409 -16.494 1 76.6 331 TYR B C 1
ATOM 10021 O O . TYR B 1 331 ? -28.041 -26.733 -15.533 1 76.6 331 TYR B O 1
ATOM 10029 N N . GLY B 1 332 ? -27.918 -27.148 -17.739 1 80.63 332 GLY B N 1
ATOM 10030 C CA . GLY B 1 332 ? -28.773 -26.02 -18.074 1 80.63 332 GLY B CA 1
ATOM 10031 C C . GLY B 1 332 ? -28.005 -24.725 -18.26 1 80.63 332 GLY B C 1
ATOM 10032 O O . GLY B 1 332 ? -28.603 -23.652 -18.367 1 80.63 332 GLY B O 1
ATOM 10033 N N . ASN B 1 333 ? -26.701 -24.833 -18.341 1 87.02 333 ASN B N 1
ATOM 10034 C CA . ASN B 1 333 ? -25.895 -23.626 -18.49 1 87.02 333 ASN B CA 1
ATOM 10035 C C . ASN B 1 333 ? -25.739 -23.234 -19.957 1 87.02 333 ASN B C 1
ATOM 10037 O O . ASN B 1 333 ? -25.476 -24.086 -20.807 1 87.02 333 ASN B O 1
ATOM 10041 N N . THR B 1 334 ? -26 -21.97 -20.221 1 90.82 334 THR B N 1
ATOM 10042 C CA . THR B 1 334 ? -25.788 -21.439 -21.563 1 90.82 334 THR B CA 1
ATOM 10043 C C . THR B 1 334 ? -24.32 -21.082 -21.778 1 90.82 334 THR B C 1
ATOM 10045 O O . THR B 1 334 ? -23.787 -20.195 -21.108 1 90.82 334 THR B O 1
ATOM 10048 N N . ILE B 1 335 ? -23.773 -21.736 -22.778 1 90.94 335 ILE B N 1
ATOM 10049 C CA . ILE B 1 335 ? -22.319 -21.689 -22.892 1 90.94 335 ILE B CA 1
ATOM 10050 C C . ILE B 1 335 ? -21.926 -20.976 -24.184 1 90.94 335 ILE B C 1
ATOM 10052 O O . ILE B 1 335 ? -22.467 -21.271 -25.253 1 90.94 335 ILE B O 1
ATOM 10056 N N . ASN B 1 336 ? -21.033 -20.023 -24.133 1 94.83 336 ASN B N 1
ATOM 10057 C CA . ASN B 1 336 ? -20.347 -19.369 -25.243 1 94.83 336 ASN B CA 1
ATOM 10058 C C . ASN B 1 336 ? -19.005 -18.787 -24.808 1 94.83 336 ASN B C 1
ATOM 10060 O O . ASN B 1 336 ? -18.955 -17.717 -24.2 1 94.83 336 ASN B O 1
ATOM 10064 N N . PRO B 1 337 ? -17.913 -19.43 -25.157 1 94.12 337 PRO B N 1
ATOM 10065 C CA . PRO B 1 337 ? -16.611 -19.013 -24.632 1 94.12 337 PRO B CA 1
ATOM 10066 C C . PRO B 1 337 ? -16.202 -17.62 -25.106 1 94.12 337 PRO B C 1
ATOM 10068 O O . PRO B 1 337 ? -15.486 -16.908 -24.397 1 94.12 337 PRO B O 1
ATOM 10071 N N . ILE B 1 338 ? -16.569 -17.155 -26.263 1 95.91 338 ILE B N 1
ATOM 10072 C CA . ILE B 1 338 ? -16.21 -15.837 -26.775 1 95.91 338 ILE B CA 1
ATOM 10073 C C . ILE B 1 338 ? -16.915 -14.757 -25.958 1 95.91 338 ILE B C 1
ATOM 10075 O O . ILE B 1 338 ? -16.291 -13.779 -25.539 1 95.91 338 ILE B O 1
ATOM 10079 N N . ALA B 1 339 ? -18.254 -14.951 -25.745 1 95.52 339 ALA B N 1
ATOM 10080 C CA . ALA B 1 339 ? -19.005 -13.989 -24.944 1 95.52 339 ALA B CA 1
ATOM 10081 C C . ALA B 1 339 ? -18.485 -13.944 -23.51 1 95.52 339 ALA B C 1
ATOM 10083 O O . ALA B 1 339 ? -18.439 -12.877 -22.893 1 95.52 339 ALA B O 1
ATOM 10084 N N . ALA B 1 340 ? -18.147 -15.056 -23 1 92.77 340 ALA B N 1
ATOM 10085 C CA . ALA B 1 340 ? -17.616 -15.131 -21.642 1 92.77 340 ALA B CA 1
ATOM 10086 C C . ALA B 1 340 ? -16.331 -14.318 -21.509 1 92.77 340 ALA B C 1
ATOM 10088 O O . ALA B 1 340 ? -16.067 -13.73 -20.458 1 92.77 340 ALA B O 1
ATOM 10089 N N . THR B 1 341 ? -15.544 -14.297 -22.552 1 93.81 341 THR B N 1
ATOM 10090 C CA . THR B 1 341 ? -14.258 -13.609 -22.532 1 93.81 341 THR B CA 1
ATOM 10091 C C . THR B 1 341 ? -14.443 -12.11 -22.75 1 93.81 341 THR B C 1
ATOM 10093 O O . THR B 1 341 ? -13.752 -11.298 -22.133 1 93.81 341 THR B O 1
ATOM 10096 N N . GLU B 1 342 ? -15.396 -11.729 -23.574 1 95.01 342 GLU B N 1
ATOM 10097 C CA . GLU B 1 342 ? -15.41 -10.356 -24.07 1 95.01 342 GLU B CA 1
ATOM 10098 C C . GLU B 1 342 ? -16.528 -9.546 -23.419 1 95.01 342 GLU B C 1
ATOM 10100 O O . GLU B 1 342 ? -16.47 -8.315 -23.384 1 95.01 342 GLU B O 1
ATOM 10105 N N . LEU B 1 343 ? -17.568 -10.215 -22.876 1 94.27 343 LEU B N 1
ATOM 10106 C CA . LEU B 1 343 ? -18.754 -9.471 -22.467 1 94.27 343 LEU B CA 1
ATOM 10107 C C . LEU B 1 343 ? -19.029 -9.662 -20.979 1 94.27 343 LEU B C 1
ATOM 10109 O O . LEU B 1 343 ? -19.96 -9.066 -20.433 1 94.27 343 LEU B O 1
ATOM 10113 N N . SER B 1 344 ? -18.281 -10.412 -20.294 1 92.13 344 SER B N 1
ATOM 10114 C CA . SER B 1 344 ? -18.661 -10.885 -18.966 1 92.13 344 SER B CA 1
ATOM 10115 C C . SER B 1 344 ? -18.209 -9.91 -17.883 1 92.13 344 SER B C 1
ATOM 10117 O O . SER B 1 344 ? -18.468 -10.128 -16.698 1 92.13 344 SER B O 1
ATOM 10119 N N . GLY B 1 345 ? -17.553 -8.827 -18.245 1 93.53 345 GLY B N 1
ATOM 10120 C CA . GLY B 1 345 ? -16.957 -7.94 -17.26 1 93.53 345 GLY B CA 1
ATOM 10121 C C . GLY B 1 345 ? -15.473 -8.183 -17.058 1 93.53 345 GLY B C 1
ATOM 10122 O O . GLY B 1 345 ? -14.754 -8.493 -18.01 1 93.53 345 GLY B O 1
ATOM 10123 N N . TYR B 1 346 ? -15.016 -7.849 -15.846 1 93.43 346 TYR B N 1
ATOM 10124 C CA . TYR B 1 346 ? -13.588 -8.024 -15.605 1 93.43 346 TYR B CA 1
ATOM 10125 C C . TYR B 1 346 ? -13.316 -8.33 -14.137 1 93.43 346 TYR B C 1
ATOM 10127 O O . TYR B 1 346 ? -14.176 -8.112 -13.281 1 93.43 346 TYR B O 1
ATOM 10135 N N . SER B 1 347 ? -12.213 -8.921 -13.84 1 93.74 347 SER B N 1
ATOM 10136 C CA . SER B 1 347 ? -11.576 -9.07 -12.536 1 93.74 347 SER B CA 1
ATOM 10137 C C . SER B 1 347 ? -10.158 -8.509 -12.546 1 93.74 347 SER B C 1
ATOM 10139 O O . SER B 1 347 ? -9.257 -9.093 -13.151 1 93.74 347 SER B O 1
ATOM 10141 N N . LYS B 1 348 ? -9.987 -7.409 -11.934 1 94.85 348 LYS B N 1
ATOM 10142 C CA . LYS B 1 348 ? -8.684 -6.751 -11.891 1 94.85 348 LYS B CA 1
ATOM 10143 C C . LYS B 1 348 ? -8.092 -6.794 -10.485 1 94.85 348 LYS B C 1
ATOM 10145 O O . LYS B 1 348 ? -8.821 -6.696 -9.496 1 94.85 348 LYS B O 1
ATOM 10150 N N . SER B 1 349 ? -6.809 -7.007 -10.392 1 95.26 349 SER B N 1
ATOM 10151 C CA . SER B 1 349 ? -6.106 -6.968 -9.114 1 95.26 349 SER B CA 1
ATOM 10152 C C . SER B 1 349 ? -4.749 -6.286 -9.251 1 95.26 349 SER B C 1
ATOM 10154 O O . SER B 1 349 ? -4.086 -6.413 -10.282 1 95.26 349 SER B O 1
ATOM 10156 N N . GLN B 1 350 ? -4.382 -5.508 -8.31 1 94.89 350 GLN B N 1
ATOM 10157 C CA . GLN B 1 350 ? -3.067 -4.882 -8.217 1 94.89 350 GLN B CA 1
ATOM 10158 C C . GLN B 1 350 ? -2.395 -5.211 -6.887 1 94.89 350 GLN B C 1
ATOM 10160 O O . GLN B 1 350 ? -2.982 -5.01 -5.822 1 94.89 350 GLN B O 1
ATOM 10165 N N . THR B 1 351 ? -1.19 -5.742 -6.923 1 95.69 351 THR B N 1
ATOM 10166 C CA . THR B 1 351 ? -0.401 -6.038 -5.733 1 95.69 351 THR B CA 1
ATOM 10167 C C . THR B 1 351 ? 0.825 -5.133 -5.658 1 95.69 351 THR B C 1
ATOM 10169 O O . THR B 1 351 ? 1.574 -5.01 -6.63 1 95.69 351 THR B O 1
ATOM 10172 N N . VAL B 1 352 ? 1.009 -4.522 -4.61 1 93.6 352 VAL B N 1
ATOM 10173 C CA . VAL B 1 352 ? 2.199 -3.728 -4.321 1 93.6 352 VAL B CA 1
ATOM 10174 C C . VAL B 1 352 ? 2.943 -4.327 -3.13 1 93.6 352 VAL B C 1
ATOM 10176 O O . VAL B 1 352 ? 2.37 -4.487 -2.049 1 93.6 352 VAL B O 1
ATOM 10179 N N . ALA B 1 353 ? 4.159 -4.684 -3.336 1 94.46 353 ALA B N 1
ATOM 10180 C CA . ALA B 1 353 ? 4.971 -5.279 -2.278 1 94.46 353 ALA B CA 1
ATOM 10181 C C . ALA B 1 353 ? 6.274 -4.508 -2.087 1 94.46 353 ALA B C 1
ATOM 10183 O O . ALA B 1 353 ? 6.882 -4.055 -3.06 1 94.46 353 ALA B O 1
ATOM 10184 N N . VAL B 1 354 ? 6.685 -4.366 -0.879 1 91.38 354 VAL B N 1
ATOM 10185 C CA . VAL B 1 354 ? 7.952 -3.742 -0.509 1 91.38 354 VAL B CA 1
ATOM 10186 C C . VAL B 1 354 ? 8.702 -4.638 0.474 1 91.38 354 VAL B C 1
ATOM 10188 O O . VAL B 1 354 ? 8.106 -5.182 1.407 1 91.38 354 VAL B O 1
ATOM 10191 N N . GLN B 1 355 ? 9.934 -4.799 0.206 1 94.22 355 GLN B N 1
ATOM 10192 C CA . GLN B 1 355 ? 10.825 -5.575 1.062 1 94.22 355 GLN B CA 1
ATOM 10193 C C . GLN B 1 355 ? 12.073 -4.776 1.425 1 94.22 355 GLN B C 1
ATOM 10195 O O . GLN B 1 355 ? 12.737 -4.219 0.548 1 94.22 355 GLN B O 1
ATOM 10200 N N . THR B 1 356 ? 12.39 -4.69 2.705 1 90.44 356 THR B N 1
ATOM 10201 C CA . THR B 1 356 ? 13.595 -3.999 3.15 1 90.44 356 THR B CA 1
ATOM 10202 C C . THR B 1 356 ? 14.39 -4.868 4.12 1 90.44 356 THR B C 1
ATOM 10204 O O . THR B 1 356 ? 13.814 -5.67 4.858 1 90.44 356 THR B O 1
ATOM 10207 N N . ASN B 1 357 ? 15.619 -4.791 4.073 1 91.69 357 ASN B N 1
ATOM 10208 C CA . ASN B 1 357 ? 16.503 -5.404 5.059 1 91.69 357 ASN B CA 1
ATOM 10209 C C . ASN B 1 357 ? 17.732 -4.539 5.325 1 91.69 357 ASN B C 1
ATOM 10211 O O . ASN B 1 357 ? 18.284 -3.938 4.402 1 91.69 357 ASN B O 1
ATOM 10215 N N . ALA B 1 358 ? 18.098 -4.419 6.515 1 89.28 358 ALA B N 1
ATOM 10216 C CA . ALA B 1 358 ? 19.269 -3.679 6.976 1 89.28 358 ALA B CA 1
ATOM 10217 C C . ALA B 1 358 ? 20.056 -4.484 8.007 1 89.28 358 ALA B C 1
ATOM 10219 O O . ALA B 1 358 ? 19.468 -5.157 8.857 1 89.28 358 ALA B O 1
ATOM 10220 N N . ALA B 1 359 ? 21.364 -4.477 7.876 1 92.81 359 ALA B N 1
ATOM 10221 C CA . ALA B 1 359 ? 22.224 -5.201 8.808 1 92.81 359 ALA B CA 1
ATOM 10222 C C . ALA B 1 359 ? 23.452 -4.373 9.178 1 92.81 359 ALA B C 1
ATOM 10224 O O . ALA B 1 359 ? 23.986 -3.637 8.344 1 92.81 359 ALA B O 1
ATOM 10225 N N . LEU B 1 360 ? 23.858 -4.417 10.408 1 91.1 360 LEU B N 1
ATOM 10226 C CA . LEU B 1 360 ? 25.095 -3.855 10.938 1 91.1 360 LEU B CA 1
ATOM 10227 C C . LEU B 1 360 ? 25.987 -4.949 11.513 1 91.1 360 LEU B C 1
ATOM 10229 O O . LEU B 1 360 ? 25.578 -5.678 12.42 1 91.1 360 LEU B O 1
ATOM 10233 N N . GLN B 1 361 ? 27.123 -5.066 10.926 1 94.1 361 GLN B N 1
ATOM 10234 C CA . GLN B 1 361 ? 28.097 -6.05 11.386 1 94.1 361 GLN B CA 1
ATOM 10235 C C . GLN B 1 361 ? 29.332 -5.372 11.97 1 94.1 361 GLN B C 1
ATOM 10237 O O . GLN B 1 361 ? 29.943 -4.518 11.322 1 94.1 361 GLN B O 1
ATOM 10242 N N . TRP B 1 362 ? 29.742 -5.776 13.159 1 94.15 362 TRP B N 1
ATOM 10243 C CA . TRP B 1 362 ? 30.896 -5.23 13.866 1 94.15 362 TRP B CA 1
ATOM 10244 C C . TRP B 1 362 ? 31.934 -6.315 14.132 1 94.15 362 TRP B C 1
ATOM 10246 O O . TRP B 1 362 ? 31.745 -7.163 15.007 1 94.15 362 TRP B O 1
ATOM 10256 N N . ASP B 1 363 ? 32.985 -6.224 13.345 1 93.52 363 ASP B N 1
ATOM 10257 C CA . ASP B 1 363 ? 34.125 -7.084 13.646 1 93.52 363 ASP B CA 1
ATOM 10258 C C . ASP B 1 363 ? 34.969 -6.5 14.777 1 93.52 363 ASP B C 1
ATOM 10260 O O . ASP B 1 363 ? 35.725 -5.549 14.568 1 93.52 363 ASP B O 1
ATOM 10264 N N . LEU B 1 364 ? 34.923 -7.144 15.85 1 91.57 364 LEU B N 1
ATOM 10265 C CA . LEU B 1 364 ? 35.581 -6.577 17.022 1 91.57 364 LEU B CA 1
ATOM 10266 C C . LEU B 1 364 ? 37.094 -6.545 16.834 1 91.57 364 LEU B C 1
ATOM 10268 O O . LEU B 1 364 ? 37.728 -7.593 16.689 1 91.57 364 LEU B O 1
ATOM 10272 N N . PRO B 1 365 ? 37.761 -5.38 16.853 1 86.69 365 PRO B N 1
ATOM 10273 C CA . PRO B 1 365 ? 39.188 -5.264 16.542 1 86.69 365 PRO B CA 1
ATOM 10274 C C . PRO B 1 365 ? 40.079 -5.875 17.621 1 86.69 365 PRO B C 1
ATOM 10276 O O . PRO B 1 365 ? 41.22 -6.253 17.345 1 86.69 365 PRO B O 1
ATOM 10279 N N . TRP B 1 366 ? 39.594 -6.064 18.827 1 88.34 366 TRP B N 1
ATOM 10280 C CA . TRP B 1 366 ? 40.458 -6.507 19.915 1 88.34 366 TRP B CA 1
ATOM 10281 C C . TRP B 1 366 ? 40.385 -8.021 20.086 1 88.34 366 TRP B C 1
ATOM 10283 O O . TRP B 1 366 ? 41.15 -8.602 20.859 1 88.34 366 TRP B O 1
ATOM 10293 N N . VAL B 1 367 ? 39.398 -8.629 19.527 1 92.47 367 VAL B N 1
ATOM 10294 C CA . VAL B 1 367 ? 39.299 -10.085 19.539 1 92.47 367 VAL B CA 1
ATOM 10295 C C . VAL B 1 367 ? 39.272 -10.613 18.106 1 92.47 367 VAL B C 1
ATOM 10297 O O . VAL B 1 367 ? 38.235 -10.565 17.44 1 92.47 367 VAL B O 1
ATOM 10300 N N . LYS B 1 368 ? 40.262 -11.171 17.718 1 91.55 368 LYS B N 1
ATOM 10301 C CA . LYS B 1 368 ? 40.37 -11.662 16.348 1 91.55 368 LYS B CA 1
ATOM 10302 C C . LYS B 1 368 ? 39.301 -12.712 16.054 1 91.55 368 LYS B C 1
ATOM 10304 O O . LYS B 1 368 ? 39.146 -13.675 16.807 1 91.55 368 LYS B O 1
ATOM 10309 N N . GLY B 1 369 ? 38.534 -12.477 15.054 1 93.44 369 GLY B N 1
ATOM 10310 C CA . GLY B 1 369 ? 37.59 -13.467 14.561 1 93.44 369 GLY B CA 1
ATOM 10311 C C . GLY B 1 369 ? 36.19 -13.285 15.116 1 93.44 369 GLY B C 1
ATOM 10312 O O . GLY B 1 369 ? 35.252 -13.955 14.68 1 93.44 369 GLY B O 1
ATOM 10313 N N . LEU B 1 370 ? 36.031 -12.48 16.148 1 95.68 370 LEU B N 1
ATOM 10314 C CA . LEU B 1 370 ? 34.717 -12.269 16.745 1 95.68 370 LEU B CA 1
ATOM 10315 C C . LEU B 1 370 ? 33.957 -11.169 16.012 1 95.68 370 LEU B C 1
ATOM 10317 O O . LEU B 1 370 ? 34.494 -10.082 15.786 1 95.68 370 LEU B O 1
ATOM 10321 N N . SER B 1 371 ? 32.707 -11.459 15.616 1 95.21 371 SER B N 1
ATOM 10322 C CA . SER B 1 371 ? 31.871 -10.498 14.903 1 95.21 371 SER B CA 1
ATOM 10323 C C . SER B 1 371 ? 30.46 -10.458 15.48 1 95.21 371 SER B C 1
ATOM 10325 O O . SER B 1 371 ? 29.901 -11.496 15.839 1 95.21 371 SER B O 1
ATOM 10327 N N . LEU B 1 372 ? 29.922 -9.315 15.709 1 96.39 372 LEU B N 1
ATOM 10328 C CA . LEU B 1 372 ? 28.536 -9.089 16.104 1 96.39 372 LEU B CA 1
ATOM 10329 C C . LEU B 1 372 ? 27.718 -8.553 14.934 1 96.39 372 LEU B C 1
ATOM 10331 O O . LEU B 1 372 ? 28.172 -7.666 14.208 1 96.39 372 LEU B O 1
ATOM 10335 N N . LYS B 1 373 ? 26.517 -9.134 14.684 1 95.32 373 LYS B N 1
ATOM 10336 C CA . LYS B 1 373 ? 25.675 -8.684 13.579 1 95.32 373 LYS B CA 1
ATOM 10337 C C . LYS B 1 373 ? 24.225 -8.519 14.024 1 95.32 373 LYS B C 1
ATOM 10339 O O . LYS B 1 373 ? 23.683 -9.378 14.723 1 95.32 373 LYS B O 1
ATOM 10344 N N . VAL B 1 374 ? 23.606 -7.431 13.784 1 95.16 374 VAL B N 1
ATOM 10345 C CA . VAL B 1 374 ? 22.178 -7.198 13.975 1 95.16 374 VAL B CA 1
ATOM 10346 C C . VAL B 1 374 ? 21.515 -6.916 12.629 1 95.16 374 VAL B C 1
ATOM 10348 O O . VAL B 1 374 ? 22.039 -6.144 11.822 1 95.16 374 VAL B O 1
ATOM 10351 N N . MET B 1 375 ? 20.397 -7.606 12.344 1 94.68 375 MET B N 1
ATOM 10352 C CA . MET B 1 375 ? 19.68 -7.43 11.084 1 94.68 375 MET B CA 1
ATOM 10353 C C . MET B 1 375 ? 18.184 -7.26 11.329 1 94.68 375 MET B C 1
ATOM 10355 O O . MET B 1 375 ? 17.614 -7.922 12.198 1 94.68 375 MET B O 1
ATOM 10359 N N . GLY B 1 376 ? 17.582 -6.378 10.682 1 93.63 376 GLY B N 1
ATOM 10360 C CA . GLY B 1 376 ? 16.143 -6.17 10.68 1 93.63 376 GLY B CA 1
ATOM 10361 C C . GLY B 1 376 ? 15.552 -6.107 9.284 1 93.63 376 GLY B C 1
ATOM 10362 O O . GLY B 1 376 ? 16.173 -5.57 8.365 1 93.63 376 GLY B O 1
ATOM 10363 N N . ALA B 1 377 ? 14.344 -6.729 9.101 1 95.5 377 ALA B N 1
ATOM 10364 C CA . ALA B 1 377 ? 13.647 -6.697 7.818 1 95.5 377 ALA B CA 1
ATOM 10365 C C . ALA B 1 377 ? 12.176 -6.334 8.001 1 95.5 377 ALA B C 1
ATOM 10367 O O . ALA B 1 377 ? 11.536 -6.777 8.958 1 95.5 377 ALA B O 1
ATOM 10368 N N . TYR B 1 378 ? 11.702 -5.442 7.232 1 93.59 378 TYR B N 1
ATOM 10369 C CA . TYR B 1 378 ? 10.292 -5.075 7.154 1 93.59 378 TYR B CA 1
ATOM 10370 C C . TYR B 1 378 ? 9.722 -5.394 5.778 1 93.59 378 TYR B C 1
ATOM 10372 O O . TYR B 1 378 ? 10.172 -4.845 4.769 1 93.59 378 TYR B O 1
ATOM 10380 N N . ASP B 1 379 ? 8.711 -6.257 5.687 1 95.83 379 ASP B N 1
ATOM 10381 C CA . ASP B 1 379 ? 8.028 -6.626 4.45 1 95.83 379 ASP B CA 1
ATOM 10382 C C . ASP B 1 379 ? 6.545 -6.27 4.514 1 95.83 379 ASP B C 1
ATOM 10384 O O . ASP B 1 379 ? 5.896 -6.472 5.542 1 95.83 379 ASP B O 1
ATOM 10388 N N . ARG B 1 380 ? 6.113 -5.756 3.471 1 94.54 380 ARG B N 1
ATOM 10389 C CA . ARG B 1 380 ? 4.696 -5.422 3.376 1 94.54 380 ARG B CA 1
ATOM 10390 C C . ARG B 1 380 ? 4.158 -5.712 1.979 1 94.54 380 ARG B C 1
ATOM 10392 O O . ARG B 1 380 ? 4.845 -5.479 0.982 1 94.54 380 ARG B O 1
ATOM 10399 N N . SER B 1 381 ? 2.975 -6.213 1.887 1 95.54 381 SER B N 1
ATOM 10400 C CA . SER B 1 381 ? 2.265 -6.442 0.633 1 95.54 381 SER B CA 1
ATOM 10401 C C . SER B 1 381 ? 0.796 -6.051 0.75 1 95.54 381 SER B C 1
ATOM 10403 O O . SER B 1 381 ? 0.16 -6.305 1.775 1 95.54 381 SER B O 1
ATOM 10405 N N . SER B 1 382 ? 0.329 -5.361 -0.164 1 95.28 382 SER B N 1
ATOM 10406 C CA . SER B 1 382 ? -1.077 -4.979 -0.244 1 95.28 382 SER B CA 1
ATOM 10407 C C . SER B 1 382 ? -1.667 -5.321 -1.607 1 95.28 382 SER B C 1
ATOM 10409 O O . SER B 1 382 ? -1.013 -5.139 -2.636 1 95.28 382 SER B O 1
ATOM 10411 N N . THR B 1 383 ? -2.857 -5.814 -1.644 1 96.42 383 THR B N 1
ATOM 10412 C CA . THR B 1 383 ? -3.558 -6.168 -2.873 1 96.42 383 THR B CA 1
ATOM 10413 C C . THR B 1 383 ? -4.938 -5.518 -2.915 1 96.42 383 THR B C 1
ATOM 10415 O O . THR B 1 383 ? -5.708 -5.622 -1.958 1 96.42 383 THR B O 1
ATOM 10418 N N . THR B 1 384 ? -5.239 -4.837 -3.991 1 95.77 384 THR B N 1
ATOM 10419 C CA . THR B 1 384 ? -6.578 -4.331 -4.273 1 95.77 384 THR B CA 1
ATOM 10420 C C . THR B 1 384 ? -7.234 -5.132 -5.394 1 95.77 384 THR B C 1
ATOM 10422 O O . THR B 1 384 ? -6.558 -5.571 -6.327 1 95.77 384 THR B O 1
ATOM 10425 N N . SER B 1 385 ? -8.482 -5.356 -5.269 1 95.89 385 SER B N 1
ATOM 10426 C CA . SER B 1 385 ? -9.23 -6.071 -6.298 1 95.89 385 SER B CA 1
ATOM 10427 C C . SER B 1 385 ? -10.522 -5.342 -6.65 1 95.89 385 SER B C 1
ATOM 10429 O O . SER B 1 385 ? -11.162 -4.747 -5.781 1 95.89 385 SER B O 1
ATOM 10431 N N . LYS B 1 386 ? -10.899 -5.307 -7.901 1 95.18 386 LYS B N 1
ATOM 10432 C CA . LYS B 1 386 ? -12.147 -4.782 -8.448 1 95.18 386 LYS B CA 1
ATOM 10433 C C . LYS B 1 386 ? -12.76 -5.756 -9.45 1 95.18 386 LYS B C 1
ATOM 10435 O O . LYS B 1 386 ? -12.167 -6.035 -10.495 1 95.18 386 LYS B O 1
ATOM 10440 N N . ILE B 1 387 ? -13.951 -6.288 -9.155 1 94.58 387 ILE B N 1
ATOM 10441 C CA . ILE B 1 387 ? -14.61 -7.308 -9.962 1 94.58 387 ILE B CA 1
ATOM 10442 C C . ILE B 1 387 ? -15.962 -6.79 -10.446 1 94.58 387 ILE B C 1
ATOM 10444 O O . ILE B 1 387 ? -16.85 -6.504 -9.638 1 94.58 387 ILE B O 1
ATOM 10448 N N . LEU B 1 388 ? -16.131 -6.63 -11.728 1 94.34 388 LEU B N 1
ATOM 10449 C CA . LEU B 1 388 ? -17.387 -6.24 -12.359 1 94.34 388 LEU B CA 1
ATOM 10450 C C . LEU B 1 388 ? -17.997 -7.409 -13.124 1 94.34 388 LEU B C 1
ATOM 10452 O O . LEU B 1 388 ? -17.359 -7.973 -14.016 1 94.34 388 LEU B O 1
ATOM 10456 N N . SER B 1 389 ? -19.132 -7.778 -12.717 1 91.5 389 SER B N 1
ATOM 10457 C CA . SER B 1 389 ? -19.898 -8.803 -13.418 1 91.5 389 SER B CA 1
ATOM 10458 C C . SER B 1 389 ? -20.981 -8.182 -14.294 1 91.5 389 SER B C 1
ATOM 10460 O O . SER B 1 389 ? -21.881 -7.506 -13.791 1 91.5 389 SER B O 1
ATOM 10462 N N . THR B 1 390 ? -20.886 -8.424 -15.571 1 92.04 390 THR B N 1
ATOM 10463 C CA . THR B 1 390 ? -21.851 -7.894 -16.529 1 92.04 390 THR B CA 1
ATOM 10464 C C . THR B 1 390 ? -22.617 -9.027 -17.207 1 92.04 390 THR B C 1
ATOM 10466 O O . THR B 1 390 ? -22.049 -9.779 -18.001 1 92.04 390 THR B O 1
ATOM 10469 N N . PRO B 1 391 ? -23.892 -9.055 -16.97 1 89.79 391 PRO B N 1
ATOM 10470 C CA . PRO B 1 391 ? -24.69 -10.051 -17.689 1 89.79 391 PRO B CA 1
ATOM 10471 C C . PRO B 1 391 ? -24.823 -9.738 -19.177 1 89.79 391 PRO B C 1
ATOM 10473 O O . PRO B 1 391 ? -24.741 -8.573 -19.576 1 89.79 391 PRO B O 1
ATOM 10476 N N . TYR B 1 392 ? -24.925 -10.788 -19.991 1 90.08 392 TYR B N 1
ATOM 10477 C CA . TYR B 1 392 ? -25.107 -10.63 -21.429 1 90.08 392 TYR B CA 1
ATOM 10478 C C . TYR B 1 392 ? -26.116 -11.638 -21.965 1 90.08 392 TYR B C 1
ATOM 10480 O O . TYR B 1 392 ? -26.49 -12.583 -21.267 1 90.08 392 TYR B O 1
ATOM 10488 N N . PHE B 1 393 ? -26.608 -11.43 -23.174 1 91.05 393 PHE B N 1
ATOM 10489 C CA . PHE B 1 393 ? -27.602 -12.286 -23.811 1 91.05 393 PHE B CA 1
ATOM 10490 C C . PHE B 1 393 ? -26.977 -13.092 -24.943 1 91.05 393 PHE B C 1
ATOM 10492 O O . PHE B 1 393 ? -25.996 -12.66 -25.552 1 91.05 393 PHE B O 1
ATOM 10499 N N . LEU B 1 394 ? -27.627 -14.289 -25.128 1 94.35 394 LEU B N 1
ATOM 10500 C CA . LEU B 1 394 ? -27.171 -15.241 -26.134 1 94.35 394 LEU B CA 1
ATOM 10501 C C . LEU B 1 394 ? -28.348 -15.804 -26.924 1 94.35 394 LEU B C 1
ATOM 10503 O O . LEU B 1 394 ? -29.504 -15.63 -26.531 1 94.35 394 LEU B O 1
ATOM 10507 N N . MET B 1 395 ? -28.006 -16.37 -28.077 1 95.46 395 MET B N 1
ATOM 10508 C CA . MET B 1 395 ? -28.967 -17.172 -28.829 1 95.46 395 MET B CA 1
ATOM 10509 C C . MET B 1 395 ? -28.744 -18.661 -28.583 1 95.46 395 MET B C 1
ATOM 10511 O O . MET B 1 395 ? -27.854 -19.267 -29.181 1 95.46 395 MET B O 1
ATOM 10515 N N . LEU B 1 396 ? -29.596 -19.227 -27.771 1 95.91 396 LEU B N 1
ATOM 10516 C CA . LEU B 1 396 ? -29.47 -20.626 -27.375 1 95.91 396 LEU B CA 1
ATOM 10517 C C . LEU B 1 396 ? -30.004 -21.549 -28.464 1 95.91 396 LEU B C 1
ATOM 10519 O O . LEU B 1 396 ? -31.152 -21.412 -28.893 1 95.91 396 LEU B O 1
ATOM 10523 N N . ALA B 1 397 ? -29.162 -22.447 -28.864 1 95.42 397 ALA B N 1
ATOM 10524 C CA . ALA B 1 397 ? -29.557 -23.425 -29.874 1 95.42 397 ALA B CA 1
ATOM 10525 C C . ALA B 1 397 ? -30.205 -24.648 -29.23 1 95.42 397 ALA B C 1
ATOM 10527 O O . ALA B 1 397 ? -29.73 -25.141 -28.204 1 95.42 397 ALA B O 1
ATOM 10528 N N . SER B 1 398 ? -31.286 -25.047 -29.799 1 91.15 398 SER B N 1
ATOM 10529 C CA . SER B 1 398 ? -31.901 -26.314 -29.414 1 91.15 398 SER B CA 1
ATOM 10530 C C . SER B 1 398 ? -31.583 -27.412 -30.424 1 91.15 398 SER B C 1
ATOM 10532 O O . SER B 1 398 ? -31.936 -27.302 -31.6 1 91.15 398 SER B O 1
ATOM 10534 N N . THR B 1 399 ? -30.878 -28.34 -29.951 1 84.75 399 THR B N 1
ATOM 10535 C CA . THR B 1 399 ? -30.52 -29.476 -30.793 1 84.75 399 THR B CA 1
ATOM 10536 C C . THR B 1 399 ? -31.77 -30.189 -31.3 1 84.75 399 THR B C 1
ATOM 10538 O O . THR B 1 399 ? -32.758 -30.313 -30.573 1 84.75 399 THR B O 1
ATOM 10541 N N . PRO B 1 400 ? -31.642 -30.693 -32.505 1 82.61 400 PRO B N 1
AT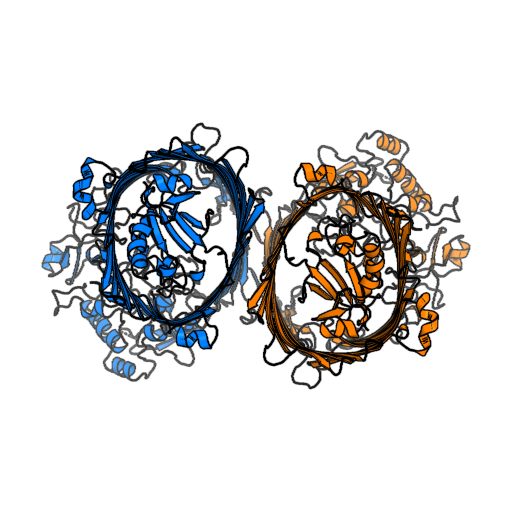OM 10542 C CA . PRO B 1 400 ? -32.786 -31.434 -33.04 1 82.61 400 PRO B CA 1
ATOM 10543 C C . PRO B 1 400 ? -33.116 -32.681 -32.224 1 82.61 400 PRO B C 1
ATOM 10545 O O . PRO B 1 400 ? -32.216 -33.316 -31.668 1 82.61 400 PRO B O 1
ATOM 10548 N N . ASN B 1 401 ? -34.482 -33.385 -31.908 1 74.15 401 ASN B N 1
ATOM 10549 C CA . ASN B 1 401 ? -34.973 -34.636 -31.342 1 74.15 401 ASN B CA 1
ATOM 10550 C C . ASN B 1 401 ? -35.995 -35.303 -32.258 1 74.15 401 ASN B C 1
ATOM 10552 O O . ASN B 1 401 ? -36.226 -34.842 -33.377 1 74.15 401 ASN B O 1
ATOM 10556 N N . SER B 1 402 ? -36.533 -36.799 -31.764 1 60.71 402 SER B N 1
ATOM 10557 C CA . SER B 1 402 ? -37.387 -37.606 -32.63 1 60.71 402 SER B CA 1
ATOM 10558 C C . SER B 1 402 ? -38.61 -36.819 -33.089 1 60.71 402 SER B C 1
ATOM 10560 O O . SER B 1 402 ? -39.197 -37.125 -34.129 1 60.71 402 SER B O 1
ATOM 10562 N N . THR B 1 403 ? -38.842 -34.812 -32.665 1 64.64 403 THR B N 1
ATOM 10563 C CA . THR B 1 403 ? -40.003 -33.984 -32.97 1 64.64 403 THR B CA 1
ATOM 10564 C C . THR B 1 403 ? -39.602 -32.781 -33.819 1 64.64 403 THR B C 1
ATOM 10566 O O . THR B 1 403 ? -40.307 -32.416 -34.761 1 64.64 403 THR B O 1
ATOM 10569 N N . SER B 1 404 ? -38.585 -31.752 -33.358 1 66.79 404 SER B N 1
ATOM 10570 C CA . SER B 1 404 ? -38.256 -30.475 -33.984 1 66.79 404 SER B CA 1
ATOM 10571 C C . SER B 1 404 ? -37.486 -30.678 -35.284 1 66.79 404 SER B C 1
ATOM 10573 O O . SER B 1 404 ? -37.532 -29.831 -36.178 1 66.79 404 SER B O 1
ATOM 10575 N N . GLN B 1 405 ? -37.166 -31.733 -35.778 1 75.71 405 GLN B N 1
ATOM 10576 C CA . GLN B 1 405 ? -36.431 -32.234 -36.935 1 75.71 405 GLN B CA 1
ATOM 10577 C C . GLN B 1 405 ? -35.273 -31.307 -37.295 1 75.71 405 GLN B C 1
ATOM 10579 O O . GLN B 1 405 ? -34.318 -31.724 -37.952 1 75.71 405 GLN B O 1
ATOM 10584 N N . ASP B 1 406 ? -35.358 -29.753 -36.899 1 88.47 406 ASP B N 1
ATOM 10585 C CA . ASP B 1 406 ? -34.265 -28.853 -37.256 1 88.47 406 ASP B CA 1
ATOM 10586 C C . ASP B 1 406 ? -33.804 -28.043 -36.046 1 88.47 406 ASP B C 1
ATOM 10588 O O . ASP B 1 406 ? -34.471 -28.029 -35.01 1 88.47 406 ASP B O 1
ATOM 10592 N N . ILE B 1 407 ? -32.625 -27.365 -36.18 1 93.44 407 ILE B N 1
ATOM 10593 C CA . ILE B 1 407 ? -32.071 -26.537 -35.114 1 93.44 407 ILE B CA 1
ATOM 10594 C C . ILE B 1 407 ? -32.907 -25.268 -34.959 1 93.44 407 ILE B C 1
ATOM 10596 O O . ILE B 1 407 ? -33.382 -24.706 -35.948 1 93.44 407 ILE B O 1
ATOM 10600 N N . THR B 1 408 ? -33.291 -24.799 -33.758 1 92.81 408 THR B N 1
ATOM 10601 C CA . THR B 1 408 ? -33.989 -23.556 -33.446 1 92.81 408 THR B CA 1
ATOM 10602 C C . THR B 1 408 ? -33.201 -22.735 -32.429 1 92.81 408 THR B C 1
ATOM 10604 O O . THR B 1 408 ? -32.336 -23.267 -31.73 1 92.81 408 THR B O 1
ATOM 10607 N N . TYR B 1 409 ? -33.374 -21.476 -32.476 1 94.65 409 TYR B N 1
ATOM 10608 C CA . TYR B 1 409 ? -32.682 -20.567 -31.569 1 94.65 409 TYR B CA 1
ATOM 10609 C C . TYR B 1 409 ? -33.676 -19.768 -30.735 1 94.65 409 TYR B C 1
ATOM 10611 O O . TYR B 1 409 ? -34.732 -19.368 -31.23 1 94.65 409 TYR B O 1
ATOM 10619 N N . SER B 1 410 ? -33.339 -19.545 -29.449 1 93.92 410 SER B N 1
ATOM 10620 C CA . SER B 1 410 ? -34.079 -18.67 -28.546 1 93.92 410 SER B CA 1
ATOM 10621 C C . SER B 1 410 ? -33.137 -17.781 -27.741 1 93.92 410 SER B C 1
ATOM 10623 O O . SER B 1 410 ? -32.019 -18.186 -27.417 1 93.92 410 SER B O 1
ATOM 10625 N N . LYS B 1 411 ? -33.53 -16.603 -27.493 1 92.92 411 LYS B N 1
ATOM 10626 C CA . LYS B 1 411 ? -32.733 -15.69 -26.679 1 92.92 411 LYS B CA 1
ATOM 10627 C C . LYS B 1 411 ? -32.614 -16.194 -25.244 1 92.92 411 LYS B C 1
ATOM 10629 O O . LYS B 1 411 ? -33.594 -16.664 -24.662 1 92.92 411 LYS B O 1
ATOM 10634 N N . ALA B 1 412 ? -31.41 -16.213 -24.751 1 90.42 412 ALA B N 1
ATOM 10635 C CA . ALA B 1 412 ? -31.152 -16.682 -23.392 1 90.42 412 ALA B CA 1
ATOM 10636 C C . ALA B 1 412 ? -30.142 -15.784 -22.684 1 90.42 412 ALA B C 1
ATOM 10638 O O . ALA B 1 412 ? -29.412 -15.03 -23.331 1 90.42 412 ALA B O 1
ATOM 10639 N N . SER B 1 413 ? -30.138 -15.896 -21.347 1 87.02 413 SER B N 1
ATOM 10640 C CA . SER B 1 413 ? -29.158 -15.184 -20.534 1 87.02 413 SER B CA 1
ATOM 10641 C C . SER B 1 413 ? -27.877 -15.996 -20.375 1 87.02 413 SER B C 1
ATOM 10643 O O . SER B 1 413 ? -27.87 -17.207 -20.609 1 87.02 413 SER B O 1
ATOM 10645 N N . ASP B 1 414 ? -26.793 -15.295 -19.934 1 88.16 414 ASP B N 1
ATOM 10646 C CA . ASP B 1 414 ? -25.559 -16.024 -19.658 1 88.16 414 ASP B CA 1
ATOM 10647 C C . ASP B 1 414 ? -25.728 -16.957 -18.461 1 88.16 414 ASP B C 1
ATOM 10649 O O . ASP B 1 414 ? -26.754 -16.919 -17.778 1 88.16 414 ASP B O 1
ATOM 10653 N N . PRO B 1 415 ? -24.798 -17.82 -18.151 1 82.4 415 PRO B N 1
ATOM 10654 C CA . PRO B 1 415 ? -25.013 -18.897 -17.181 1 82.4 415 PRO B CA 1
ATOM 10655 C C . PRO B 1 415 ? -25.121 -18.387 -15.747 1 82.4 415 PRO B C 1
ATOM 10657 O O . PRO B 1 415 ? -25.491 -19.143 -14.845 1 82.4 415 PRO B O 1
ATOM 10660 N N . ARG B 1 416 ? -24.738 -17.418 -15.309 1 74.5 416 ARG B N 1
ATOM 10661 C CA . ARG B 1 416 ? -24.832 -16.899 -13.948 1 74.5 416 ARG B CA 1
ATOM 10662 C C . ARG B 1 416 ? -26.286 -16.686 -13.542 1 74.5 416 ARG B C 1
ATOM 10664 O O . ARG B 1 416 ? -26.606 -16.654 -12.352 1 74.5 416 ARG B O 1
ATOM 10671 N N . ASN B 1 417 ? -27.017 -16.433 -14.605 1 58.53 417 ASN B N 1
ATOM 10672 C CA . ASN B 1 417 ? -28.421 -16.189 -14.291 1 58.53 417 ASN B CA 1
ATOM 10673 C C . ASN B 1 417 ? -29.205 -17.493 -14.175 1 58.53 417 ASN B C 1
ATOM 10675 O O . ASN B 1 417 ? -29.098 -18.365 -15.039 1 58.53 417 ASN B O 1
ATOM 10679 N N . ASN B 1 418 ? -29.362 -18.038 -13.058 1 47.12 418 ASN B N 1
ATOM 10680 C CA . ASN B 1 418 ? -30.291 -19.161 -12.998 1 47.12 418 ASN B CA 1
ATOM 10681 C C . ASN B 1 418 ? -31.393 -19.035 -14.046 1 47.12 418 ASN B C 1
ATOM 10683 O O . ASN B 1 418 ? -31.861 -17.931 -14.331 1 47.12 418 ASN B O 1
ATOM 10687 N N . ALA B 1 419 ? -31.553 -19.938 -14.853 1 39.99 419 ALA B N 1
ATOM 10688 C CA . ALA B 1 419 ? -32.629 -20.086 -15.83 1 39.99 419 ALA B CA 1
ATOM 10689 C C . ALA B 1 419 ? -33.885 -19.345 -15.38 1 39.99 419 ALA B C 1
ATOM 10691 O O . ALA B 1 419 ? -34.701 -18.934 -16.208 1 39.99 419 ALA B O 1
ATOM 10692 N N . ASN B 1 420 ? -34.325 -19.757 -14.186 1 33.74 420 ASN B N 1
ATOM 10693 C CA . ASN B 1 420 ? -35.672 -19.341 -13.808 1 33.74 420 ASN B CA 1
ATOM 10694 C C . ASN B 1 420 ? -35.75 -17.834 -13.582 1 33.74 420 ASN B C 1
ATOM 10696 O O . ASN B 1 420 ? -36.666 -17.349 -12.916 1 33.74 420 ASN B O 1
ATOM 10700 N N . VAL B 1 421 ? -34.656 -17.171 -13.553 1 35.22 421 VAL B N 1
ATOM 10701 C CA . VAL B 1 421 ? -34.996 -15.756 -13.457 1 35.22 421 VAL B CA 1
ATOM 10702 C C . VAL B 1 421 ? -35.599 -15.279 -14.777 1 35.22 421 VAL B C 1
ATOM 10704 O O . VAL B 1 421 ? -34.871 -14.965 -15.722 1 35.22 421 VAL B O 1
ATOM 10707 N N . THR B 1 422 ? -36.47 -15.955 -15.423 1 35.42 422 THR B N 1
ATOM 10708 C CA . THR B 1 422 ? -37.359 -15.312 -16.385 1 35.42 422 THR B CA 1
ATOM 10709 C C . THR B 1 422 ? -37.342 -13.797 -16.208 1 35.42 422 THR B C 1
ATOM 10711 O O . THR B 1 422 ? -37.419 -13.052 -17.188 1 35.42 422 THR B O 1
ATOM 10714 N N . THR B 1 423 ? -38.122 -13.307 -15.237 1 37.31 423 THR B N 1
ATOM 10715 C CA . THR B 1 423 ? -38.509 -11.921 -14.998 1 37.31 423 THR B CA 1
ATOM 10716 C C . THR B 1 423 ? -37.341 -11.125 -14.421 1 37.31 423 THR B C 1
ATOM 10718 O O . THR B 1 423 ? -37.421 -9.902 -14.289 1 37.31 423 THR B O 1
ATOM 10721 N N . GLY B 1 424 ? -36.533 -11.66 -13.315 1 40.55 424 GLY B N 1
ATOM 10722 C CA . GLY B 1 424 ? -35.828 -10.71 -12.469 1 40.55 424 GLY B CA 1
ATOM 10723 C C . GLY B 1 424 ? -34.578 -10.146 -13.118 1 40.55 424 GLY B C 1
ATOM 10724 O O . GLY B 1 424 ? -33.943 -10.813 -13.937 1 40.55 424 GLY B O 1
ATOM 10725 N N . LYS B 1 425 ? -34.376 -8.879 -13.262 1 48.88 425 LYS B N 1
ATOM 10726 C CA . LYS B 1 425 ? -33.474 -7.844 -13.761 1 48.88 425 LYS B CA 1
ATOM 10727 C C . LYS B 1 425 ? -32.039 -8.103 -13.311 1 48.88 425 LYS B C 1
ATOM 10729 O O . LYS B 1 425 ? -31.729 -8.01 -12.122 1 48.88 425 LYS B O 1
ATOM 10734 N N . LYS B 1 426 ? -31.194 -9 -13.891 1 57.95 426 LYS B N 1
ATOM 10735 C CA . LYS B 1 426 ? -29.788 -9.105 -13.515 1 57.95 426 LYS B CA 1
ATOM 10736 C C . LYS B 1 426 ? -29.028 -7.829 -13.868 1 57.95 426 LYS B C 1
ATOM 10738 O O . LYS B 1 426 ? -29.147 -7.318 -14.983 1 57.95 426 LYS B O 1
ATOM 10743 N N . THR B 1 427 ? -28.511 -7.392 -12.966 1 78.59 427 THR B N 1
ATOM 10744 C CA . THR B 1 427 ? -27.896 -6.072 -13.043 1 78.59 427 THR B CA 1
ATOM 10745 C C . THR B 1 427 ? -26.387 -6.165 -12.834 1 78.59 427 THR B C 1
ATOM 10747 O O . THR B 1 427 ? -25.862 -7.239 -12.534 1 78.59 427 THR B O 1
ATOM 10750 N N . ASN B 1 428 ? -25.721 -5.379 -13.321 1 90.24 428 ASN B N 1
ATOM 10751 C CA . ASN B 1 428 ? -24.288 -5.222 -13.097 1 90.24 428 ASN B CA 1
ATOM 10752 C C . ASN B 1 428 ? -23.947 -5.24 -11.609 1 90.24 428 ASN B C 1
ATOM 10754 O O . ASN B 1 428 ? -24.612 -4.581 -10.808 1 90.24 428 ASN B O 1
ATOM 10758 N N . ASN B 1 429 ? -23.062 -6.187 -11.283 1 91.93 429 ASN B N 1
ATOM 10759 C CA . ASN B 1 429 ? -22.59 -6.266 -9.904 1 91.93 429 ASN B CA 1
ATOM 10760 C C . ASN B 1 429 ? -21.124 -5.859 -9.788 1 91.93 429 ASN B C 1
ATOM 10762 O O . ASN B 1 429 ? -20.324 -6.144 -10.681 1 91.93 429 ASN B O 1
ATOM 10766 N N . LEU B 1 430 ? -20.811 -5.209 -8.703 1 94.27 430 LEU B N 1
ATOM 10767 C CA . LEU B 1 430 ? -19.444 -4.752 -8.476 1 94.27 430 LEU B CA 1
ATOM 10768 C C . LEU B 1 430 ? -18.972 -5.125 -7.074 1 94.27 430 LEU B C 1
ATOM 10770 O O . LEU B 1 430 ? -19.702 -4.937 -6.098 1 94.27 430 LEU B O 1
ATOM 10774 N N . THR B 1 431 ? -17.8 -5.733 -6.926 1 95.69 431 THR B N 1
ATOM 10775 C CA . THR B 1 431 ? -17.138 -6.002 -5.655 1 95.69 431 THR B CA 1
ATOM 10776 C C . THR B 1 431 ? -15.739 -5.393 -5.634 1 95.69 431 THR B C 1
ATOM 10778 O O . THR B 1 431 ? -14.955 -5.594 -6.565 1 95.69 431 THR B O 1
ATOM 10781 N N . GLU B 1 432 ? -15.417 -4.678 -4.62 1 96.75 432 GLU B N 1
ATOM 10782 C CA . GLU B 1 432 ? -14.062 -4.192 -4.378 1 96.75 432 GLU B CA 1
ATOM 10783 C C . GLU B 1 432 ? -13.485 -4.783 -3.095 1 96.75 432 GLU B C 1
ATOM 10785 O O . GLU B 1 432 ? -14.203 -4.959 -2.109 1 96.75 432 GLU B O 1
ATOM 10790 N N . GLY B 1 433 ? -12.234 -5.174 -3.11 1 96.96 433 GLY B N 1
ATOM 10791 C CA . GLY B 1 433 ? -11.57 -5.791 -1.973 1 96.96 433 GLY B CA 1
ATOM 10792 C C . GLY B 1 433 ? -10.177 -5.242 -1.726 1 96.96 433 GLY B C 1
ATOM 10793 O O . GLY B 1 433 ? -9.525 -4.751 -2.65 1 96.96 433 GLY B O 1
ATOM 10794 N N . PHE B 1 434 ? -9.791 -5.223 -0.46 1 96.15 434 PHE B N 1
ATOM 10795 C CA . PHE B 1 434 ? -8.444 -4.877 -0.022 1 96.15 434 PHE B CA 1
ATOM 10796 C C . PHE B 1 434 ? -7.9 -5.928 0.938 1 96.15 434 PHE B C 1
ATOM 10798 O O . PHE B 1 434 ? -8.633 -6.44 1.787 1 96.15 434 PHE B O 1
ATOM 10805 N N . SER B 1 435 ? -6.654 -6.348 0.751 1 97.16 435 SER B N 1
ATOM 10806 C CA . SER B 1 435 ? -5.933 -7.221 1.671 1 97.16 435 SER B CA 1
ATOM 10807 C C . SER B 1 435 ? -4.486 -6.771 1.84 1 97.16 435 SER B C 1
ATOM 10809 O O . SER B 1 435 ? -3.863 -6.295 0.888 1 97.16 435 SER B O 1
ATOM 10811 N N . GLN B 1 436 ? -3.984 -6.922 3.025 1 95.79 436 GLN B N 1
ATOM 10812 C CA . GLN B 1 436 ? -2.589 -6.573 3.273 1 95.79 436 GLN B CA 1
ATOM 10813 C C . GLN B 1 436 ? -1.976 -7.479 4.337 1 95.79 436 GLN B C 1
ATOM 10815 O O . GLN B 1 436 ? -2.694 -8.062 5.152 1 95.79 436 GLN B O 1
ATOM 10820 N N . TRP B 1 437 ? -0.693 -7.645 4.329 1 95.94 437 TRP B N 1
ATOM 10821 C CA . TRP B 1 437 ? 0.083 -8.246 5.409 1 95.94 437 TRP B CA 1
ATOM 10822 C C . TRP B 1 437 ? 1.396 -7.499 5.617 1 95.94 437 TRP B C 1
ATOM 10824 O O . TRP B 1 437 ? 1.898 -6.846 4.7 1 95.94 437 TRP B O 1
ATOM 10834 N N . ARG B 1 438 ? 1.896 -7.513 6.759 1 94.76 438 ARG B N 1
ATOM 10835 C CA . ARG B 1 438 ? 3.198 -6.979 7.145 1 94.76 438 ARG B CA 1
ATOM 10836 C C . ARG B 1 438 ? 3.962 -7.972 8.015 1 94.76 438 ARG B C 1
ATOM 10838 O O . ARG B 1 438 ? 3.368 -8.662 8.846 1 94.76 438 ARG B O 1
ATOM 10845 N N . ARG B 1 439 ? 5.255 -8.016 7.84 1 96.03 439 ARG B N 1
ATOM 10846 C CA . ARG B 1 439 ? 6.127 -8.902 8.605 1 96.03 439 ARG B CA 1
ATOM 10847 C C . ARG B 1 439 ? 7.389 -8.173 9.054 1 96.03 439 ARG B C 1
ATOM 10849 O O . ARG B 1 439 ? 8.056 -7.522 8.248 1 96.03 439 ARG B O 1
ATOM 10856 N N . ILE B 1 440 ? 7.707 -8.279 10.288 1 95.58 440 ILE B N 1
ATOM 10857 C CA . ILE B 1 440 ? 8.963 -7.783 10.84 1 95.58 440 ILE B CA 1
ATOM 10858 C C . ILE B 1 440 ? 9.825 -8.956 11.299 1 95.58 440 ILE B C 1
ATOM 10860 O O . ILE B 1 440 ? 9.385 -9.78 12.105 1 95.58 440 ILE B O 1
ATOM 10864 N N . THR B 1 441 ? 10.988 -9.057 10.779 1 95.72 441 THR B N 1
ATOM 10865 C CA . THR B 1 441 ? 11.968 -10.063 11.174 1 95.72 441 THR B CA 1
ATOM 10866 C C . THR B 1 441 ? 13.197 -9.406 11.796 1 95.72 441 THR B C 1
ATOM 10868 O O . THR B 1 441 ? 13.764 -8.472 11.224 1 95.72 441 THR B O 1
ATOM 10871 N N . SER B 1 442 ? 13.62 -9.897 12.931 1 95.44 442 SER B N 1
ATOM 10872 C CA . SER B 1 442 ? 14.823 -9.399 13.59 1 95.44 442 SER B CA 1
ATOM 10873 C C . SER B 1 442 ? 15.796 -10.532 13.897 1 95.44 442 SER B C 1
ATOM 10875 O O . SER B 1 442 ? 15.38 -11.628 14.28 1 95.44 442 SER B O 1
ATOM 10877 N N . GLN B 1 443 ? 17.062 -10.246 13.678 1 95.27 443 GLN B N 1
ATOM 10878 C CA . GLN B 1 443 ? 18.13 -11.199 13.962 1 95.27 443 GLN B CA 1
ATOM 10879 C C . GLN B 1 443 ? 19.296 -10.523 14.676 1 95.27 443 GLN B C 1
ATOM 10881 O O . GLN B 1 443 ? 19.706 -9.422 14.302 1 95.27 443 GLN B O 1
ATOM 10886 N N . ALA B 1 444 ? 19.766 -11.118 15.694 1 96.24 444 ALA B N 1
ATOM 10887 C CA . ALA B 1 444 ? 21.009 -10.761 16.374 1 96.24 444 ALA B CA 1
ATOM 10888 C C . ALA B 1 444 ? 21.939 -11.966 16.485 1 96.24 444 ALA B C 1
ATOM 10890 O O . ALA B 1 444 ? 21.51 -13.055 16.872 1 96.24 444 ALA B O 1
ATOM 10891 N N . SER B 1 445 ? 23.137 -11.764 16.075 1 95.52 445 SER B N 1
ATOM 10892 C CA . SER B 1 445 ? 24.02 -12.926 16.075 1 95.52 445 SER B CA 1
ATOM 10893 C C . SER B 1 445 ? 25.417 -12.559 16.562 1 95.52 445 SER B C 1
ATOM 10895 O O . SER B 1 445 ? 25.82 -11.396 16.491 1 95.52 445 SER B O 1
ATOM 10897 N N . ILE B 1 446 ? 26.128 -13.529 17.07 1 96.53 446 ILE B N 1
ATOM 10898 C CA . ILE B 1 446 ? 27.538 -13.522 17.444 1 96.53 446 ILE B CA 1
ATOM 10899 C C . ILE B 1 446 ? 28.265 -14.662 16.737 1 96.53 446 ILE B C 1
ATOM 10901 O O . ILE B 1 446 ? 27.802 -15.805 16.749 1 96.53 446 ILE B O 1
ATOM 10905 N N . SER B 1 447 ? 29.254 -14.325 16.026 1 95.3 447 SER B N 1
ATOM 10906 C CA . SER B 1 447 ? 30.023 -15.341 15.315 1 95.3 447 SER B CA 1
ATOM 10907 C C . SER B 1 447 ? 31.501 -15.277 15.688 1 95.3 447 SER B C 1
ATOM 10909 O O . SER B 1 447 ? 32.031 -14.198 15.964 1 95.3 447 SER B O 1
ATOM 10911 N N . TYR B 1 448 ? 32.11 -16.365 15.757 1 95.79 448 TYR B N 1
ATOM 10912 C CA . TYR B 1 448 ? 33.536 -16.502 16.034 1 95.79 448 TYR B CA 1
ATOM 10913 C C . TYR B 1 448 ? 34.204 -17.414 15.013 1 95.79 448 TYR B C 1
ATOM 10915 O O . TYR B 1 448 ? 33.857 -18.592 14.903 1 95.79 448 TYR B O 1
ATOM 10923 N N . LYS B 1 449 ? 35.065 -16.889 14.226 1 94.23 449 LYS B N 1
ATOM 10924 C CA . LYS B 1 449 ? 35.832 -17.631 13.23 1 94.23 449 LYS B CA 1
ATOM 10925 C C . LYS B 1 449 ? 37.332 -17.462 13.451 1 94.23 449 LYS B C 1
ATOM 10927 O O . LYS B 1 449 ? 37.843 -16.34 13.444 1 94.23 449 LYS B O 1
ATOM 10932 N N . ASN B 1 450 ? 38.001 -18.579 13.608 1 94.34 450 ASN B N 1
ATOM 10933 C CA . ASN B 1 450 ? 39.443 -18.515 13.822 1 94.34 450 ASN B CA 1
ATOM 10934 C C . ASN B 1 450 ? 40.123 -19.832 13.46 1 94.34 450 ASN B C 1
ATOM 10936 O O . ASN B 1 450 ? 39.465 -20.87 13.365 1 94.34 450 ASN B O 1
ATOM 10940 N N . THR B 1 451 ? 41.324 -19.77 13.161 1 94.47 451 THR B N 1
ATOM 10941 C CA . THR B 1 451 ? 42.172 -20.927 12.901 1 94.47 451 THR B CA 1
ATOM 10942 C C . THR B 1 451 ? 43.261 -21.049 13.964 1 94.47 451 THR B C 1
ATOM 10944 O O . THR B 1 451 ? 44.024 -20.108 14.19 1 94.47 451 THR B O 1
ATOM 10947 N N . PHE B 1 452 ? 43.328 -22.229 14.569 1 94.5 452 PHE B N 1
ATOM 10948 C CA . PHE B 1 452 ? 44.335 -22.495 15.589 1 94.5 452 PHE B CA 1
ATOM 10949 C C . PHE B 1 452 ? 45.365 -23.498 15.085 1 94.5 452 PHE B C 1
ATOM 10951 O O . PHE B 1 452 ? 45.009 -24.503 14.466 1 94.5 452 PHE B O 1
ATOM 10958 N N . ALA B 1 453 ? 46.668 -23.286 15.345 1 93.81 453 ALA B N 1
ATOM 10959 C CA . ALA B 1 453 ? 47.78 -24.17 15.001 1 93.81 453 ALA B CA 1
ATOM 10960 C C . ALA B 1 453 ? 47.734 -24.559 13.526 1 93.81 453 ALA B C 1
ATOM 10962 O O . ALA B 1 453 ? 48.032 -25.702 13.17 1 93.81 453 ALA B O 1
ATOM 10963 N N . GLU B 1 454 ? 47.157 -23.734 12.628 1 90.66 454 GLU B N 1
ATOM 10964 C CA . GLU B 1 454 ? 47.108 -23.828 11.172 1 90.66 454 GLU B CA 1
ATOM 10965 C C . GLU B 1 454 ? 46.228 -24.992 10.723 1 90.66 454 GLU B C 1
ATOM 10967 O O . GLU B 1 454 ? 45.9 -25.109 9.541 1 90.66 454 GLU B O 1
ATOM 10972 N N . LYS B 1 455 ? 45.809 -25.814 11.638 1 93.22 455 LYS B N 1
ATOM 10973 C CA . LYS B 1 455 ? 45.076 -27.006 11.22 1 93.22 455 LYS B CA 1
ATOM 10974 C C . LYS B 1 455 ? 43.636 -26.97 11.723 1 93.22 455 LYS B C 1
ATOM 10976 O O . LYS B 1 455 ? 42.77 -27.67 11.194 1 93.22 455 LYS B O 1
ATOM 10981 N N . HIS B 1 456 ? 43.412 -26.274 12.892 1 96.29 456 HIS B N 1
ATOM 10982 C CA . HIS B 1 456 ? 42.088 -26.254 13.504 1 96.29 456 HIS B CA 1
ATOM 10983 C C . HIS B 1 456 ? 41.304 -25.017 13.081 1 96.29 456 HIS B C 1
ATOM 10985 O O . HIS B 1 456 ? 41.524 -23.926 13.61 1 96.29 456 HIS B O 1
ATOM 10991 N N . LYS B 1 457 ? 40.398 -25.136 12.182 1 95.17 457 LYS B N 1
ATOM 10992 C CA . LYS B 1 457 ? 39.508 -24.04 11.809 1 95.17 457 LYS B CA 1
ATOM 10993 C C . LYS B 1 457 ? 38.17 -24.148 12.534 1 95.17 457 LYS B C 1
ATOM 10995 O O . LYS B 1 457 ? 37.526 -25.199 12.508 1 95.17 457 LYS B O 1
ATOM 11000 N N . VAL B 1 458 ? 37.81 -23.07 13.244 1 95.05 458 VAL B N 1
ATOM 11001 C CA . VAL B 1 458 ? 36.575 -23.056 14.021 1 95.05 458 VAL B CA 1
ATOM 11002 C C . VAL B 1 458 ? 35.675 -21.92 13.54 1 95.05 458 VAL B C 1
ATOM 11004 O O . VAL B 1 458 ? 36.149 -20.812 13.278 1 95.05 458 VAL B O 1
ATOM 11007 N N . ASP B 1 459 ? 34.436 -22.214 13.298 1 94.18 459 ASP B N 1
ATOM 11008 C CA . ASP B 1 459 ? 33.395 -21.249 12.959 1 94.18 459 ASP B CA 1
ATOM 11009 C C . ASP B 1 459 ? 32.156 -21.449 13.827 1 94.18 459 ASP B C 1
ATOM 11011 O O . ASP B 1 459 ? 31.43 -22.433 13.665 1 94.18 459 ASP B O 1
ATOM 11015 N N . LEU B 1 460 ? 31.908 -20.561 14.796 1 94.9 460 LEU B N 1
ATOM 11016 C CA . LEU B 1 460 ? 30.787 -20.636 15.727 1 94.9 460 LEU B CA 1
ATOM 11017 C C . LEU B 1 460 ? 29.794 -19.506 15.475 1 94.9 460 LEU B C 1
ATOM 11019 O O . LEU B 1 460 ? 30.194 -18.378 15.179 1 94.9 460 LEU B O 1
ATOM 11023 N N . LEU B 1 461 ? 28.518 -19.861 15.52 1 94.61 461 LEU B N 1
ATOM 11024 C CA . LEU B 1 461 ? 27.467 -18.866 15.337 1 94.61 461 LEU B CA 1
ATOM 11025 C C . LEU B 1 461 ? 26.351 -19.06 16.358 1 94.61 461 LEU B C 1
ATOM 11027 O O . LEU B 1 461 ? 25.923 -20.189 16.609 1 94.61 461 LEU B O 1
ATOM 11031 N N . ALA B 1 462 ? 25.941 -18.044 17.067 1 95.36 462 ALA B N 1
ATOM 11032 C CA . ALA B 1 462 ? 24.716 -17.961 17.859 1 95.36 462 ALA B CA 1
ATOM 11033 C C . ALA B 1 462 ? 23.812 -16.84 17.356 1 95.36 462 ALA B C 1
ATOM 11035 O O . ALA B 1 462 ? 24.276 -15.727 17.101 1 95.36 462 ALA B O 1
ATOM 11036 N N . LEU B 1 463 ? 22.525 -17.175 17.121 1 94.99 463 LEU B N 1
ATOM 11037 C CA . LEU B 1 463 ? 21.613 -16.215 16.509 1 94.99 463 LEU B CA 1
ATOM 11038 C C . LEU B 1 463 ? 20.227 -16.305 17.139 1 94.99 463 LEU B C 1
ATOM 11040 O O . LEU B 1 463 ? 19.731 -17.402 17.406 1 94.99 463 LEU B O 1
ATOM 11044 N N . ILE B 1 464 ? 19.646 -15.219 17.524 1 95.22 464 ILE B N 1
ATOM 11045 C CA . ILE B 1 464 ? 18.244 -15.136 17.918 1 95.22 464 ILE B CA 1
ATOM 11046 C C . ILE B 1 464 ? 17.43 -14.496 16.796 1 95.22 464 ILE B C 1
ATOM 11048 O O . ILE B 1 464 ? 17.837 -13.481 16.227 1 95.22 464 ILE B O 1
ATOM 11052 N N . GLU B 1 465 ? 16.299 -15.082 16.417 1 93.6 465 GLU B N 1
ATOM 11053 C CA . GLU B 1 465 ? 15.419 -14.581 15.366 1 93.6 465 GLU B CA 1
ATOM 11054 C C . GLU B 1 465 ? 13.99 -14.417 15.876 1 93.6 465 GLU B C 1
ATOM 11056 O O . GLU B 1 465 ? 13.471 -15.287 16.578 1 93.6 465 GLU B O 1
ATOM 11061 N N . THR B 1 466 ? 13.365 -13.336 15.597 1 94.46 466 THR B N 1
ATOM 11062 C CA . THR B 1 466 ? 11.952 -13.11 15.883 1 94.46 466 THR B CA 1
ATOM 11063 C C . THR B 1 466 ? 11.195 -12.747 14.609 1 94.46 466 THR B C 1
ATOM 11065 O O . THR B 1 466 ? 11.746 -12.101 13.715 1 94.46 466 THR B O 1
ATOM 11068 N N . ARG B 1 467 ? 9.942 -13.164 14.515 1 93.3 467 ARG B N 1
ATOM 11069 C CA . ARG B 1 467 ? 9.062 -12.844 13.396 1 93.3 467 ARG B CA 1
ATOM 11070 C C . ARG B 1 467 ? 7.683 -12.418 13.887 1 93.3 467 ARG B C 1
ATOM 11072 O O . ARG B 1 467 ? 7.043 -13.138 14.657 1 93.3 467 ARG B O 1
ATOM 11079 N N . ASP B 1 468 ? 7.275 -11.276 13.525 1 95.26 468 ASP B N 1
ATOM 11080 C CA . ASP B 1 468 ? 5.938 -10.749 13.783 1 95.26 468 ASP B CA 1
ATOM 11081 C C . ASP B 1 468 ? 5.165 -10.553 12.481 1 95.26 468 ASP B C 1
ATOM 11083 O O . ASP B 1 468 ? 5.576 -9.772 11.62 1 95.26 468 ASP B O 1
ATOM 11087 N N . TYR B 1 469 ? 4.006 -11.285 12.335 1 94.45 469 TYR B N 1
ATOM 11088 C CA . TYR B 1 469 ? 3.217 -11.282 11.109 1 94.45 469 TYR B CA 1
ATOM 11089 C C . TYR B 1 469 ? 1.78 -10.857 11.386 1 94.45 469 TYR B C 1
ATOM 11091 O O . TYR B 1 469 ? 1.105 -11.445 12.235 1 94.45 469 TYR B O 1
ATOM 11099 N N . LYS B 1 470 ? 1.303 -9.827 10.678 1 95.53 470 LYS B N 1
ATOM 11100 C CA . LYS B 1 470 ? -0.065 -9.337 10.819 1 95.53 470 LYS B CA 1
ATOM 11101 C C . LYS B 1 470 ? -0.743 -9.2 9.459 1 95.53 470 LYS B C 1
ATOM 11103 O O . LYS B 1 470 ? -0.105 -8.812 8.478 1 95.53 470 LYS B O 1
ATOM 11108 N N . THR B 1 471 ? -2.034 -9.544 9.4 1 95.58 471 THR B N 1
ATOM 11109 C CA . THR B 1 471 ? -2.809 -9.45 8.168 1 95.58 471 THR B CA 1
ATOM 11110 C C . THR B 1 471 ? -4.133 -8.734 8.415 1 95.58 471 THR B C 1
ATOM 11112 O O . THR B 1 471 ? -4.622 -8.694 9.546 1 95.58 471 THR B O 1
ATOM 11115 N N . ASN B 1 472 ? -4.672 -8.061 7.443 1 95.46 472 ASN B N 1
ATOM 11116 C CA . ASN B 1 472 ? -5.98 -7.414 7.42 1 95.46 472 ASN B CA 1
ATOM 11117 C C . ASN B 1 472 ? -6.601 -7.455 6.026 1 95.46 472 ASN B C 1
ATOM 11119 O O . ASN B 1 472 ? -5.903 -7.28 5.026 1 95.46 472 ASN B O 1
ATOM 11123 N N . LYS B 1 473 ? -7.897 -7.813 5.943 1 96.96 473 LYS B N 1
ATOM 11124 C CA . LYS B 1 473 ? -8.626 -7.781 4.679 1 96.96 473 LYS B CA 1
ATOM 11125 C C . LYS B 1 473 ? -10.065 -7.317 4.886 1 96.96 473 LYS B C 1
ATOM 11127 O O . LYS B 1 473 ? -10.662 -7.575 5.933 1 96.96 473 LYS B O 1
ATOM 11132 N N . PHE B 1 474 ? -10.684 -6.682 3.961 1 96.91 474 PHE B N 1
ATOM 11133 C CA . PHE B 1 474 ? -12.106 -6.358 3.957 1 96.91 474 PHE B CA 1
ATOM 11134 C C . PHE B 1 474 ? -12.604 -6.124 2.536 1 96.91 474 PHE B C 1
ATOM 11136 O O . PHE B 1 474 ? -11.804 -5.978 1.609 1 96.91 474 PHE B O 1
ATOM 11143 N N . SER B 1 475 ? -13.882 -6.172 2.316 1 97.11 475 SER B N 1
ATOM 11144 C CA . SER B 1 475 ? -14.48 -6.045 0.991 1 97.11 475 SER B CA 1
ATOM 11145 C C . SER B 1 475 ? -15.854 -5.387 1.066 1 97.11 475 SER B C 1
ATOM 11147 O O . SER B 1 475 ? -16.478 -5.361 2.128 1 97.11 475 SER B O 1
ATOM 11149 N N . ALA B 1 476 ? -16.302 -4.807 -0.027 1 97.13 476 ALA B N 1
ATOM 11150 C CA . ALA B 1 476 ? -17.611 -4.195 -0.24 1 97.13 476 ALA B CA 1
ATOM 11151 C C . ALA B 1 476 ? -18.202 -4.617 -1.583 1 97.13 476 ALA B C 1
ATOM 11153 O O . ALA B 1 476 ? -17.483 -4.719 -2.579 1 97.13 476 ALA B O 1
ATOM 11154 N N . SER B 1 477 ? -19.487 -4.936 -1.571 1 95.82 477 SER B N 1
ATOM 11155 C CA . SER B 1 477 ? -20.147 -5.412 -2.782 1 95.82 477 SER B CA 1
ATOM 11156 C C . SER B 1 477 ? -21.5 -4.734 -2.976 1 95.82 477 SER B C 1
ATOM 11158 O O . SER B 1 477 ? -22.259 -4.567 -2.02 1 95.82 477 SER B O 1
ATOM 11160 N N . GLY B 1 478 ? -21.769 -4.321 -4.182 1 93.33 478 GLY B N 1
ATOM 11161 C CA . GLY B 1 478 ? -23.038 -3.738 -4.588 1 93.33 478 GLY B CA 1
ATOM 11162 C C . GLY B 1 478 ? -23.576 -4.32 -5.881 1 93.33 478 GLY B C 1
ATOM 11163 O O . GLY B 1 478 ? -22.826 -4.909 -6.662 1 93.33 478 GLY B O 1
ATOM 11164 N N . LYS B 1 479 ? -24.909 -4.205 -6.01 1 91.14 479 LYS B N 1
ATOM 11165 C CA . LYS B 1 479 ? -25.547 -4.71 -7.222 1 91.14 479 LYS B CA 1
ATOM 11166 C C . LYS B 1 479 ? -26.364 -3.619 -7.908 1 91.14 479 LYS B C 1
ATOM 11168 O O . LYS B 1 479 ? -26.489 -2.509 -7.386 1 91.14 479 LYS B O 1
ATOM 11173 N N . ASP B 1 480 ? -26.805 -3.862 -9.136 1 87.74 480 ASP B N 1
ATOM 11174 C CA . ASP B 1 480 ? -27.683 -3.011 -9.934 1 87.74 480 ASP B CA 1
ATOM 11175 C C . ASP B 1 480 ? -26.984 -1.71 -10.321 1 87.74 480 ASP B C 1
ATOM 11177 O O . ASP B 1 480 ? -27.53 -0.623 -10.124 1 87.74 480 ASP B O 1
ATOM 11181 N N . ILE B 1 481 ? -25.871 -1.918 -10.804 1 89.09 481 ILE B N 1
ATOM 11182 C CA . ILE B 1 481 ? -25.158 -0.775 -11.363 1 89.09 481 ILE B CA 1
ATOM 11183 C C . ILE B 1 481 ? -25.723 -0.437 -12.741 1 89.09 481 ILE B C 1
ATOM 11185 O O . ILE B 1 481 ? -25.583 -1.218 -13.685 1 89.09 481 ILE B O 1
ATOM 11189 N N . PRO B 1 482 ? -26.22 0.621 -12.867 1 82.84 482 PRO B N 1
ATOM 11190 C CA . PRO B 1 482 ? -26.953 0.919 -14.1 1 82.84 482 PRO B CA 1
ATOM 11191 C C . PRO B 1 482 ? -26.04 1.014 -15.321 1 82.84 482 PRO B C 1
ATOM 11193 O O . PRO B 1 482 ? -26.432 0.619 -16.422 1 82.84 482 PRO B O 1
ATOM 11196 N N . PHE B 1 483 ? -24.772 1.632 -15.118 1 86.43 483 PHE B N 1
ATOM 11197 C CA . PHE B 1 483 ? -23.832 1.813 -16.218 1 86.43 483 PHE B CA 1
ATOM 11198 C C . PHE B 1 483 ? -22.535 1.06 -15.951 1 86.43 483 PHE B C 1
ATOM 11200 O O . PHE B 1 483 ? -21.712 1.497 -15.144 1 86.43 483 PHE B O 1
ATOM 11207 N N . PRO B 1 484 ? -22.325 0.016 -16.69 1 88.67 484 PRO B N 1
ATOM 11208 C CA . PRO B 1 484 ? -21.084 -0.729 -16.464 1 88.67 484 PRO B CA 1
ATOM 11209 C C . PRO B 1 484 ? -19.837 0.087 -16.792 1 88.67 484 PRO B C 1
ATOM 11211 O O . PRO B 1 484 ? -18.734 -0.263 -16.363 1 88.67 484 PRO B O 1
ATOM 11214 N N . GLN B 1 485 ? -19.981 1.14 -17.527 1 87.17 485 GLN B N 1
ATOM 11215 C CA . GLN B 1 485 ? -18.86 2.006 -17.878 1 87.17 485 GLN B CA 1
ATOM 11216 C C . GLN B 1 485 ? -18.433 2.862 -16.689 1 87.17 485 GLN B C 1
ATOM 11218 O O . GLN B 1 485 ? -17.345 3.441 -16.692 1 87.17 485 GLN B O 1
ATOM 11223 N N . LEU B 1 486 ? -19.349 2.989 -15.7 1 88.22 486 LEU B N 1
ATOM 11224 C CA . LEU B 1 486 ? -19.06 3.683 -14.45 1 88.22 486 LEU B CA 1
ATOM 11225 C C . LEU B 1 486 ? -19.161 2.73 -13.264 1 88.22 486 LEU B C 1
ATOM 11227 O O . LEU B 1 486 ? -20.007 2.913 -12.385 1 88.22 486 LEU B O 1
ATOM 11231 N N . PRO B 1 487 ? -18.277 1.835 -13.211 1 92.19 487 PRO B N 1
ATOM 11232 C CA . PRO B 1 487 ? -18.372 0.78 -12.2 1 92.19 487 PRO B CA 1
ATOM 11233 C C . PRO B 1 487 ? -17.888 1.234 -10.825 1 92.19 487 PRO B C 1
ATOM 11235 O O . PRO B 1 487 ? -16.794 0.857 -10.396 1 92.19 487 PRO B O 1
ATOM 11238 N N . GLU B 1 488 ? -18.782 2.001 -10.146 1 93.94 488 GLU B N 1
ATOM 11239 C CA . GLU B 1 488 ? -18.465 2.493 -8.809 1 93.94 488 GLU B CA 1
ATOM 11240 C C . GLU B 1 488 ? -19.495 2.019 -7.788 1 93.94 488 GLU B C 1
ATOM 11242 O O . GLU B 1 488 ? -20.689 1.956 -8.086 1 93.94 488 GLU B O 1
ATOM 11247 N N . LEU B 1 489 ? -19.044 1.735 -6.6 1 94.9 489 LEU B N 1
ATOM 11248 C CA . LEU B 1 489 ? -19.941 1.264 -5.55 1 94.9 489 LEU B CA 1
ATOM 11249 C C . LEU B 1 489 ? -20.992 2.318 -5.219 1 94.9 489 LEU B C 1
ATOM 11251 O O . LEU B 1 489 ? -22.127 1.982 -4.874 1 94.9 489 LEU B O 1
ATOM 11255 N N . ASP B 1 490 ? -20.65 3.542 -5.343 1 90.39 490 ASP B N 1
ATOM 11256 C CA . ASP B 1 490 ? -21.592 4.624 -5.069 1 90.39 490 ASP B CA 1
ATOM 11257 C C . ASP B 1 490 ? -22.724 4.639 -6.093 1 90.39 490 ASP B C 1
ATOM 11259 O O . ASP B 1 490 ? -23.746 5.297 -5.887 1 90.39 490 ASP B O 1
ATOM 11263 N N . GLN B 1 491 ? -22.504 3.967 -7.196 1 88.46 491 GLN B N 1
ATOM 11264 C CA . GLN B 1 491 ? -23.529 3.895 -8.232 1 88.46 491 GLN B CA 1
ATOM 11265 C C . GLN B 1 491 ? -24.431 2.681 -8.03 1 88.46 491 GLN B C 1
ATOM 11267 O O . GLN B 1 491 ? -25.44 2.529 -8.721 1 88.46 491 GLN B O 1
ATOM 11272 N N . ALA B 1 492 ? -24.048 1.847 -7.113 1 89.28 492 ALA B N 1
ATOM 11273 C CA . ALA B 1 492 ? -24.896 0.69 -6.84 1 89.28 492 ALA B CA 1
ATOM 11274 C C . ALA B 1 492 ? -26.218 1.117 -6.207 1 89.28 492 ALA B C 1
ATOM 11276 O O . ALA B 1 492 ? -26.23 1.861 -5.223 1 89.28 492 ALA B O 1
ATOM 11277 N N . THR B 1 493 ? -27.228 0.671 -6.713 1 83.66 493 THR B N 1
ATOM 11278 C CA . THR B 1 493 ? -28.531 1.053 -6.179 1 83.66 493 THR B CA 1
ATOM 11279 C C . THR B 1 493 ? -28.938 0.13 -5.034 1 83.66 493 THR B C 1
ATOM 11281 O O . THR B 1 493 ? -29.807 0.475 -4.231 1 83.66 493 THR B O 1
ATOM 11284 N N . THR B 1 494 ? -28.327 -1.046 -5.035 1 84.04 494 THR B N 1
ATOM 11285 C CA . THR B 1 494 ? -28.648 -2.012 -3.99 1 84.04 494 THR B CA 1
ATOM 11286 C C . THR B 1 494 ? -27.38 -2.669 -3.453 1 84.04 494 THR B C 1
ATOM 11288 O O . THR B 1 494 ? -26.528 -3.112 -4.227 1 84.04 494 THR B O 1
ATOM 11291 N N . PRO B 1 495 ? -27.314 -2.711 -2.115 1 86.99 495 PRO B N 1
ATOM 11292 C CA . PRO B 1 495 ? -26.226 -3.539 -1.59 1 86.99 495 PRO B CA 1
ATOM 11293 C C . PRO B 1 495 ? -26.388 -5.017 -1.94 1 86.99 495 PRO B C 1
ATOM 11295 O O . PRO B 1 495 ? -27.513 -5.501 -2.085 1 86.99 495 PRO B O 1
ATOM 11298 N N . ALA B 1 496 ? -25.288 -5.685 -2.06 1 88.77 496 ALA B N 1
ATOM 11299 C CA . ALA B 1 496 ? -25.349 -7.129 -2.273 1 88.77 496 ALA B CA 1
ATOM 11300 C C . ALA B 1 496 ? -25.959 -7.836 -1.066 1 88.77 496 ALA B C 1
ATOM 11302 O O . ALA B 1 496 ? -26.173 -7.219 -0.02 1 88.77 496 ALA B O 1
ATOM 11303 N N . ASP B 1 497 ? -26.273 -9.074 -1.241 1 81.15 497 ASP B N 1
ATOM 11304 C CA . ASP B 1 497 ? -26.828 -9.85 -0.135 1 81.15 497 ASP B CA 1
ATOM 11305 C C . ASP B 1 497 ? -25.838 -9.939 1.024 1 81.15 497 ASP B C 1
ATOM 11307 O O . ASP B 1 497 ? -26.234 -9.887 2.19 1 81.15 497 ASP B O 1
ATOM 11311 N N . LYS B 1 498 ? -24.614 -10.115 0.659 1 86.68 498 LYS B N 1
ATOM 11312 C CA . LYS B 1 498 ? -23.5 -9.985 1.595 1 86.68 498 LYS B CA 1
ATOM 11313 C C . LYS B 1 498 ? -22.593 -8.819 1.212 1 86.68 498 LYS B C 1
ATOM 11315 O O . LYS B 1 498 ? -21.519 -9.022 0.643 1 86.68 498 LYS B O 1
ATOM 11320 N N . PRO B 1 499 ? -22.977 -7.723 1.6 1 93.55 499 PRO B N 1
ATOM 11321 C CA . PRO B 1 499 ? -22.346 -6.53 1.032 1 93.55 499 PRO B CA 1
ATOM 11322 C C . PRO B 1 499 ? -20.986 -6.228 1.656 1 93.55 499 PRO B C 1
ATOM 11324 O O . PRO B 1 499 ? -20.199 -5.465 1.09 1 93.55 499 PRO B O 1
ATOM 11327 N N . ILE B 1 500 ? -20.789 -6.859 2.885 1 94.83 500 ILE B N 1
ATOM 11328 C CA . ILE B 1 500 ? -19.539 -6.52 3.556 1 94.83 500 ILE B CA 1
ATOM 11329 C C . ILE B 1 500 ? -18.849 -7.794 4.037 1 94.83 500 ILE B C 1
ATOM 11331 O O . ILE B 1 500 ? -19.5 -8.821 4.24 1 94.83 500 ILE B O 1
ATOM 11335 N N . GLY B 1 501 ? -17.524 -7.722 4.201 1 93.84 501 GLY B N 1
ATOM 11336 C CA . GLY B 1 501 ? -16.679 -8.753 4.782 1 93.84 501 GLY B CA 1
ATOM 11337 C C . GLY B 1 501 ? -15.313 -8.241 5.197 1 93.84 501 GLY B C 1
ATOM 11338 O O . GLY B 1 501 ? -14.78 -7.313 4.585 1 93.84 501 GLY B O 1
ATOM 11339 N N . GLY B 1 502 ? -14.853 -8.869 6.279 1 94.74 502 GLY B N 1
ATOM 11340 C CA . GLY B 1 502 ? -13.518 -8.47 6.696 1 94.74 502 GLY B CA 1
ATOM 11341 C C . GLY B 1 502 ? -13.034 -9.206 7.931 1 94.74 502 GLY B C 1
ATOM 11342 O O . GLY B 1 502 ? -13.832 -9.564 8.799 1 94.74 502 GLY B O 1
ATOM 11343 N N . SER B 1 503 ? -11.73 -9.415 7.996 1 94.75 503 SER B N 1
ATOM 11344 C CA . SER B 1 503 ? -11.087 -10.08 9.125 1 94.75 503 SER B CA 1
ATOM 11345 C C . SER B 1 503 ? -9.614 -9.7 9.225 1 94.75 503 SER B C 1
ATOM 11347 O O . SER B 1 503 ? -9.052 -9.121 8.293 1 94.75 503 SER B O 1
ATOM 11349 N N . SER B 1 504 ? -9.022 -9.925 10.384 1 94.23 504 SER B N 1
ATOM 11350 C CA . SER B 1 504 ? -7.596 -9.729 10.622 1 94.23 504 SER B CA 1
ATOM 11351 C C . SER B 1 504 ? -6.995 -10.906 11.382 1 94.23 504 SER B C 1
ATOM 11353 O O . SER B 1 504 ? -7.724 -11.712 11.965 1 94.23 504 SER B O 1
ATOM 11355 N N . ASP B 1 505 ? -5.679 -11.022 11.315 1 92.72 505 ASP B N 1
ATOM 11356 C CA . ASP B 1 505 ? -4.946 -12.073 12.014 1 92.72 505 ASP B CA 1
ATOM 11357 C C . ASP B 1 505 ? -3.54 -11.609 12.384 1 92.72 505 ASP B C 1
ATOM 11359 O O . ASP B 1 505 ? -3.054 -10.604 11.861 1 92.72 505 ASP B O 1
ATOM 11363 N N . ALA B 1 506 ? -2.943 -12.355 13.403 1 91.91 506 ALA B N 1
ATOM 11364 C CA . ALA B 1 506 ? -1.589 -12.051 13.858 1 91.91 506 ALA B CA 1
ATOM 11365 C C . ALA B 1 506 ? -0.871 -13.314 14.326 1 91.91 506 ALA B C 1
ATOM 11367 O O . ALA B 1 506 ? -1.497 -14.225 14.873 1 91.91 506 ALA B O 1
ATOM 11368 N N . SER B 1 507 ? 0.418 -13.388 14.066 1 91.21 507 SER B N 1
ATOM 11369 C CA . SER B 1 507 ? 1.257 -14.489 14.527 1 91.21 507 SER B CA 1
ATOM 11370 C C . SER B 1 507 ? 2.652 -14.001 14.902 1 91.21 507 SER B C 1
ATOM 11372 O O . SER B 1 507 ? 3.174 -13.066 14.291 1 91.21 507 SER B O 1
ATOM 11374 N N . ARG B 1 508 ? 3.241 -14.673 15.968 1 89.52 508 ARG B N 1
ATOM 11375 C CA . ARG B 1 508 ? 4.592 -14.368 16.429 1 89.52 508 ARG B CA 1
ATOM 11376 C C . ARG B 1 508 ? 5.385 -15.646 16.682 1 89.52 508 ARG B C 1
ATOM 11378 O O . ARG B 1 508 ? 4.852 -16.617 17.223 1 89.52 508 ARG B O 1
ATOM 11385 N N . LYS B 1 509 ? 6.586 -15.654 16.252 1 89.76 509 LYS B N 1
ATOM 11386 C CA . LYS B 1 509 ? 7.498 -16.774 16.462 1 89.76 509 LYS B CA 1
ATOM 11387 C C . LYS B 1 509 ? 8.879 -16.285 16.889 1 89.76 509 LYS B C 1
ATOM 11389 O O . LYS B 1 509 ? 9.298 -15.187 16.515 1 89.76 509 LYS B O 1
ATOM 11394 N N . VAL B 1 510 ? 9.578 -17.151 17.717 1 91.48 510 VAL B N 1
ATOM 11395 C CA . VAL B 1 510 ? 10.944 -16.869 18.147 1 91.48 510 VAL B CA 1
ATOM 11396 C C . VAL B 1 510 ? 11.799 -18.128 18.01 1 91.48 510 VAL B C 1
ATOM 11398 O O . VAL B 1 510 ? 11.313 -19.241 18.221 1 91.48 510 VAL B O 1
ATOM 11401 N N . GLY B 1 511 ? 13.048 -17.989 17.606 1 91.44 511 GLY B N 1
ATOM 11402 C CA . GLY B 1 511 ? 13.978 -19.1 17.493 1 91.44 511 GLY B CA 1
ATOM 11403 C C . GLY B 1 511 ? 15.391 -18.742 17.915 1 91.44 511 GLY B C 1
ATOM 11404 O O . GLY B 1 511 ? 15.864 -17.637 17.641 1 91.44 511 GLY B O 1
ATOM 11405 N N . LEU B 1 512 ? 16.018 -19.631 18.654 1 93.93 512 LEU B N 1
ATOM 11406 C CA . LEU B 1 512 ? 17.434 -19.559 18.995 1 93.93 512 LEU B CA 1
ATOM 11407 C C . LEU B 1 512 ? 18.241 -20.563 18.178 1 93.93 512 LEU B C 1
ATOM 11409 O O . LEU B 1 512 ? 17.972 -21.765 18.222 1 93.93 512 LEU B O 1
ATOM 11413 N N . VAL B 1 513 ? 19.199 -20.083 17.479 1 93.15 513 VAL B N 1
ATOM 11414 C CA . VAL B 1 513 ? 19.967 -20.926 16.568 1 93.15 513 VAL B CA 1
ATOM 11415 C C . VAL B 1 513 ? 21.423 -20.987 17.023 1 93.15 513 VAL B C 1
ATOM 11417 O O . VAL B 1 513 ? 21.991 -19.977 17.446 1 93.15 513 VAL B O 1
ATOM 11420 N N . PHE B 1 514 ? 22.03 -22.077 16.971 1 93.33 514 PHE B N 1
ATOM 11421 C CA . PHE B 1 514 ? 23.458 -22.266 17.198 1 93.33 514 PHE B CA 1
ATOM 11422 C C . PHE B 1 514 ? 24.065 -23.152 16.117 1 93.33 514 PHE B C 1
ATOM 11424 O O . PHE B 1 514 ? 23.43 -24.104 15.658 1 93.33 514 PHE B O 1
ATOM 11431 N N . ARG B 1 515 ? 25.202 -22.881 15.687 1 92.87 515 ARG B N 1
ATOM 11432 C CA . ARG B 1 515 ? 25.926 -23.655 14.683 1 92.87 515 ARG B CA 1
ATOM 11433 C C . ARG B 1 515 ? 27.423 -23.661 14.972 1 92.87 515 ARG B C 1
ATOM 11435 O O . ARG B 1 515 ? 27.996 -22.63 15.33 1 92.87 515 ARG B O 1
ATOM 11442 N N . GLY B 1 516 ? 28.043 -24.756 14.948 1 92.71 516 GLY B N 1
ATOM 11443 C CA . GLY B 1 516 ? 29.481 -24.929 15.084 1 92.71 516 GLY B CA 1
ATOM 11444 C C . GLY B 1 516 ? 30.088 -25.771 13.977 1 92.71 516 GLY B C 1
ATOM 11445 O O . GLY B 1 516 ? 29.587 -26.854 13.668 1 92.71 516 GLY B O 1
ATOM 11446 N N . GLN B 1 517 ? 31.037 -25.285 13.351 1 93.22 517 GLN B N 1
ATOM 11447 C CA . GLN B 1 517 ? 31.773 -25.999 12.314 1 93.22 517 GLN B CA 1
ATOM 11448 C C . GLN B 1 517 ? 33.239 -26.175 12.701 1 93.22 517 GLN B C 1
ATOM 11450 O O . GLN B 1 517 ? 33.86 -25.255 13.236 1 93.22 517 GLN B O 1
ATOM 11455 N N . TYR B 1 518 ? 33.739 -27.322 12.498 1 95.3 518 TYR B N 1
ATOM 11456 C CA . TYR B 1 518 ? 35.126 -27.661 12.8 1 95.3 518 TYR B CA 1
ATOM 11457 C C . TYR B 1 518 ? 35.782 -28.374 11.624 1 95.3 518 TYR B C 1
ATOM 11459 O O . TYR B 1 518 ? 35.249 -29.362 11.113 1 95.3 518 TYR B O 1
ATOM 11467 N N . ASN B 1 519 ? 36.795 -27.855 11.136 1 95.94 519 ASN B N 1
ATOM 11468 C CA . ASN B 1 519 ? 37.608 -28.43 10.07 1 95.94 519 ASN B CA 1
ATOM 11469 C C . ASN B 1 519 ? 39.026 -28.731 10.546 1 95.94 519 ASN B C 1
ATOM 11471 O O . ASN B 1 519 ? 39.782 -27.815 10.877 1 95.94 519 ASN B O 1
ATOM 11475 N N . TYR B 1 520 ? 39.416 -29.992 10.525 1 96.49 520 TYR B N 1
ATOM 11476 C CA . TYR B 1 520 ? 40.77 -30.379 10.906 1 96.49 520 TYR B CA 1
ATOM 11477 C C . TYR B 1 520 ? 41.61 -30.705 9.676 1 96.49 520 TYR B C 1
ATOM 11479 O O . TYR B 1 520 ? 41.395 -31.729 9.024 1 96.49 520 TYR B O 1
ATOM 11487 N N . ALA B 1 521 ? 42.574 -29.873 9.376 1 94.4 521 ALA B N 1
ATOM 11488 C CA . ALA B 1 521 ? 43.591 -30.049 8.343 1 94.4 521 ALA B CA 1
ATOM 11489 C C . ALA B 1 521 ? 42.953 -30.204 6.966 1 94.4 521 ALA B C 1
ATOM 11491 O O . ALA B 1 521 ? 43.48 -30.917 6.108 1 94.4 521 ALA B O 1
ATOM 11492 N N . ASP B 1 522 ? 41.668 -29.748 6.772 1 91.15 522 ASP B N 1
ATOM 11493 C CA . ASP B 1 522 ? 40.92 -29.837 5.522 1 91.15 522 ASP B CA 1
ATOM 11494 C C . ASP B 1 522 ? 40.641 -31.292 5.151 1 91.15 522 ASP B C 1
ATOM 11496 O O . ASP B 1 522 ? 40.53 -31.627 3.969 1 91.15 522 ASP B O 1
ATOM 11500 N N . LYS B 1 523 ? 40.699 -32.222 6.139 1 93.57 523 LYS B N 1
ATOM 11501 C CA . LYS B 1 523 ? 40.48 -33.653 5.948 1 93.57 523 LYS B CA 1
ATOM 11502 C C . LYS B 1 523 ? 39.202 -34.111 6.645 1 93.57 523 LYS B C 1
ATOM 11504 O O . LYS B 1 523 ? 38.382 -34.813 6.051 1 93.57 523 LYS B O 1
ATOM 11509 N N . TYR B 1 524 ? 39.107 -33.68 7.924 1 96.76 524 TYR B N 1
ATOM 11510 C CA . TYR B 1 524 ? 37.958 -34.062 8.737 1 96.76 524 TYR B CA 1
ATOM 11511 C C . TYR B 1 524 ? 37.072 -32.857 9.031 1 96.76 524 TYR B C 1
ATOM 11513 O O . TYR B 1 524 ? 37.525 -31.876 9.625 1 96.76 524 TYR B O 1
ATOM 11521 N N . LEU B 1 525 ? 35.884 -32.972 8.577 1 96.31 525 LEU B N 1
ATOM 11522 C CA . LEU B 1 525 ? 34.93 -31.878 8.721 1 96.31 525 LEU B CA 1
ATOM 11523 C C . LEU B 1 525 ? 33.783 -32.275 9.644 1 96.31 525 LEU B C 1
ATOM 11525 O O . LEU B 1 525 ? 33.256 -33.386 9.545 1 96.31 525 LEU B O 1
ATOM 11529 N N . PHE B 1 526 ? 33.441 -31.395 10.566 1 95.04 526 PHE B N 1
ATOM 11530 C CA . PHE B 1 526 ? 32.345 -31.607 11.505 1 95.04 526 PHE B CA 1
ATOM 11531 C C . PHE B 1 526 ? 31.482 -30.356 11.62 1 95.04 526 PHE B C 1
ATOM 11533 O O . PHE B 1 526 ? 32.001 -29.239 11.662 1 95.04 526 PHE B O 1
ATOM 11540 N N . GLU B 1 527 ? 30.169 -30.538 11.55 1 92.87 527 GLU B N 1
ATOM 11541 C CA . GLU B 1 527 ? 29.242 -29.437 11.789 1 92.87 527 GLU B CA 1
ATOM 11542 C C . GLU B 1 527 ? 28.115 -29.858 12.728 1 92.87 527 GLU B C 1
ATOM 11544 O O . GLU B 1 527 ? 27.561 -30.951 12.591 1 92.87 527 GLU B O 1
ATOM 11549 N N . PHE B 1 528 ? 27.861 -29.109 13.714 1 92.96 528 PHE B N 1
ATOM 11550 C CA . PHE B 1 528 ? 26.724 -29.272 14.611 1 92.96 528 PHE B CA 1
ATOM 11551 C C . PHE B 1 528 ? 25.873 -28.007 14.642 1 92.96 528 PHE B C 1
ATOM 11553 O O . PHE B 1 528 ? 26.406 -26.895 14.655 1 92.96 528 PHE B O 1
ATOM 11560 N N . SER B 1 529 ? 24.608 -28.184 14.464 1 91.02 529 SER B N 1
ATOM 11561 C CA . SER B 1 529 ? 23.692 -27.051 14.551 1 91.02 529 SER B CA 1
ATOM 11562 C C . SER B 1 529 ? 22.405 -27.434 15.274 1 91.02 529 SER B C 1
ATOM 11564 O O . SER B 1 529 ? 22.128 -28.619 15.473 1 91.02 529 SER B O 1
ATOM 11566 N N . GLY B 1 530 ? 21.692 -26.481 15.723 1 89.7 530 GLY B N 1
ATOM 11567 C CA . GLY B 1 530 ? 20.409 -26.681 16.377 1 89.7 530 GLY B CA 1
ATOM 11568 C C . GLY B 1 530 ? 19.589 -25.41 16.485 1 89.7 530 GLY B C 1
ATOM 11569 O O . GLY B 1 530 ? 20.123 -24.307 16.352 1 89.7 530 GLY B O 1
ATOM 11570 N N . ARG B 1 531 ? 18.368 -25.65 16.678 1 92.02 531 ARG B N 1
ATOM 11571 C CA . ARG B 1 531 ? 17.463 -24.528 16.904 1 92.02 531 ARG B CA 1
ATOM 11572 C C . ARG B 1 531 ? 16.458 -24.849 18.005 1 92.02 531 ARG B C 1
ATOM 11574 O O . ARG B 1 531 ? 16.043 -26 18.158 1 92.02 531 ARG B O 1
ATOM 11581 N N . TYR B 1 532 ? 16.177 -23.892 18.795 1 92.88 532 TYR B N 1
ATOM 11582 C CA . TYR B 1 532 ? 15.146 -23.922 19.827 1 92.88 532 TYR B CA 1
ATOM 11583 C C . TYR B 1 532 ? 14.031 -22.933 19.512 1 92.88 532 TYR B C 1
ATOM 11585 O O . TYR B 1 532 ? 14.15 -21.74 19.804 1 92.88 532 TYR B O 1
ATOM 11593 N N . ASP B 1 533 ? 12.877 -23.502 18.946 1 91.48 533 ASP B N 1
ATOM 11594 C CA . ASP B 1 533 ? 11.828 -22.65 18.394 1 91.48 533 ASP B CA 1
ATOM 11595 C C . ASP B 1 533 ? 10.604 -22.627 19.306 1 91.48 533 ASP B C 1
ATOM 11597 O O . ASP B 1 533 ? 10.246 -23.646 19.9 1 91.48 533 ASP B O 1
ATOM 11601 N N . GLY B 1 534 ? 9.996 -21.449 19.44 1 89.96 534 GLY B N 1
ATOM 11602 C CA . GLY B 1 534 ? 8.715 -21.28 20.107 1 89.96 534 GLY B CA 1
ATOM 11603 C C . GLY B 1 534 ? 7.592 -20.909 19.158 1 89.96 534 GLY B C 1
ATOM 11604 O O . GLY B 1 534 ? 7.761 -20.044 18.296 1 89.96 534 GLY B O 1
ATOM 11605 N N . SER B 1 535 ? 6.412 -21.68 19.327 1 88.82 535 SER B N 1
ATOM 11606 C CA . SER B 1 535 ? 5.257 -21.434 18.47 1 88.82 535 SER B CA 1
ATOM 11607 C C . SER B 1 535 ? 4.067 -20.928 19.278 1 88.82 535 SER B C 1
ATOM 11609 O O . SER B 1 535 ? 3.821 -21.397 20.392 1 88.82 535 SER B O 1
ATOM 11611 N N . TYR B 1 536 ? 3.31 -20.027 18.752 1 86.48 536 TYR B N 1
ATOM 11612 C CA . TYR B 1 536 ? 2.106 -19.489 19.376 1 86.48 536 TYR B CA 1
ATOM 11613 C C . TYR B 1 536 ? 0.962 -20.493 19.309 1 86.48 536 TYR B C 1
ATOM 11615 O O . TYR B 1 536 ? -0.059 -20.326 19.981 1 86.48 536 TYR B O 1
ATOM 11623 N N . LYS B 1 537 ? 1.004 -21.54 18.54 1 88.52 537 LYS B N 1
ATOM 11624 C CA . LYS B 1 537 ? -0.093 -22.471 18.291 1 88.52 537 LYS B CA 1
ATOM 11625 C C . LYS B 1 537 ? -0.227 -23.478 19.43 1 88.52 537 LYS B C 1
ATOM 11627 O O . LYS B 1 537 ? -1.256 -24.146 19.556 1 88.52 537 LYS B O 1
ATOM 11632 N N . PHE B 1 538 ? 0.776 -23.555 20.273 1 89.7 538 PHE B N 1
ATOM 11633 C CA . PHE B 1 538 ? 0.765 -24.54 21.348 1 89.7 538 PHE B CA 1
ATOM 11634 C C . PHE B 1 538 ? 0.707 -23.855 22.709 1 89.7 538 PHE B C 1
ATOM 11636 O O . PHE B 1 538 ? 1.136 -22.708 22.851 1 89.7 538 PHE B O 1
ATOM 11643 N N . ILE B 1 539 ? 0.176 -24.6 23.74 1 81.12 539 ILE B N 1
ATOM 11644 C CA . ILE B 1 539 ? -0.056 -24.071 25.079 1 81.12 539 ILE B CA 1
ATOM 11645 C C . ILE B 1 539 ? 1.28 -23.758 25.749 1 81.12 539 ILE B C 1
ATOM 11647 O O . ILE B 1 539 ? 2.244 -24.514 25.609 1 81.12 539 ILE B O 1
ATOM 11651 N N . GLY B 1 540 ? 1.488 -22.726 26.384 1 71.51 540 GLY B N 1
ATOM 11652 C CA . GLY B 1 540 ? 2.735 -22.267 26.974 1 71.51 540 GLY B CA 1
ATOM 11653 C C . GLY B 1 540 ? 2.963 -22.799 28.376 1 71.51 540 GLY B C 1
ATOM 11654 O O . GLY B 1 540 ? 4.098 -22.834 28.856 1 71.51 540 GLY B O 1
ATOM 11655 N N . ASN B 1 541 ? 1.949 -23.294 29.046 1 66.93 541 ASN B N 1
ATOM 11656 C CA . ASN B 1 541 ? 2.098 -23.641 30.456 1 66.93 541 ASN B CA 1
ATOM 11657 C C . ASN B 1 541 ? 2.419 -25.122 30.637 1 66.93 541 ASN B C 1
ATOM 11659 O O . ASN B 1 541 ? 2.579 -25.593 31.764 1 66.93 541 ASN B O 1
ATOM 11663 N N . VAL B 1 542 ? 2.384 -25.789 29.607 1 73.21 542 VAL B N 1
ATOM 11664 C CA . VAL B 1 542 ? 2.769 -27.194 29.701 1 73.21 542 VAL B CA 1
ATOM 11665 C C . VAL B 1 542 ? 4.156 -27.391 29.093 1 73.21 542 VAL B C 1
ATOM 11667 O O . VAL B 1 542 ? 4.381 -27.064 27.925 1 73.21 542 VAL B O 1
ATOM 11670 N N . SER B 1 543 ? 4.865 -27.837 29.913 1 70.4 543 SER B N 1
ATOM 11671 C CA . SER B 1 543 ? 6.277 -27.967 29.567 1 70.4 543 SER B CA 1
ATOM 11672 C C . SER B 1 543 ? 6.467 -28.849 28.338 1 70.4 543 SER B C 1
ATOM 11674 O O . SER B 1 543 ? 5.826 -29.895 28.213 1 70.4 543 SER B O 1
ATOM 11676 N N . GLY B 1 544 ? 7.203 -28.42 27.417 1 74.8 544 GLY B N 1
ATOM 11677 C CA . GLY B 1 544 ? 7.686 -29.205 26.292 1 74.8 544 GLY B CA 1
ATOM 11678 C C . GLY B 1 544 ? 6.773 -29.137 25.082 1 74.8 544 GLY B C 1
ATOM 11679 O O . GLY B 1 544 ? 6.954 -29.886 24.119 1 74.8 544 GLY B O 1
ATOM 11680 N N . ARG B 1 545 ? 5.764 -28.339 25.202 1 85.59 545 ARG B N 1
ATOM 11681 C CA . ARG B 1 545 ? 4.851 -28.334 24.063 1 85.59 545 ARG B CA 1
ATOM 11682 C C . ARG B 1 545 ? 5.118 -27.141 23.152 1 85.59 545 ARG B C 1
ATOM 11684 O O . ARG B 1 545 ? 5.343 -27.307 21.952 1 85.59 545 ARG B O 1
ATOM 11691 N N . ARG B 1 546 ? 5.201 -25.995 23.735 1 88.53 546 ARG B N 1
ATOM 11692 C CA . ARG B 1 546 ? 5.341 -24.768 22.957 1 88.53 546 ARG B CA 1
ATOM 11693 C C . ARG B 1 546 ? 6.716 -24.688 22.303 1 88.53 546 ARG B C 1
ATOM 11695 O O . ARG B 1 546 ? 6.841 -24.235 21.163 1 88.53 546 ARG B O 1
ATOM 11702 N N . TRP B 1 547 ? 7.731 -25.181 23.039 1 90.68 547 TRP B N 1
ATOM 11703 C CA . TRP B 1 547 ? 9.111 -25.075 22.576 1 90.68 547 TRP B CA 1
ATOM 11704 C C . TRP B 1 547 ? 9.617 -26.419 22.062 1 90.68 547 TRP B C 1
ATOM 11706 O O . TRP B 1 547 ? 9.307 -27.466 22.634 1 90.68 547 TRP B O 1
ATOM 11716 N N . GLY B 1 548 ? 10.266 -26.461 20.928 1 88.74 548 GLY B N 1
ATOM 11717 C CA . GLY B 1 548 ? 10.891 -27.644 20.357 1 88.74 548 GLY B CA 1
ATOM 11718 C C . GLY B 1 548 ? 12.367 -27.456 20.062 1 88.74 548 GLY B C 1
ATOM 11719 O O . GLY B 1 548 ? 12.786 -26.382 19.627 1 88.74 548 GLY B O 1
ATOM 11720 N N . PHE B 1 549 ? 13.139 -28.442 20.391 1 91.53 549 PHE B N 1
ATOM 11721 C CA . PHE B 1 549 ? 14.561 -28.452 20.065 1 91.53 549 PHE B CA 1
ATOM 11722 C C . PHE B 1 549 ? 14.834 -29.349 18.864 1 91.53 549 PHE B C 1
ATOM 11724 O O . PHE B 1 549 ? 14.453 -30.521 18.858 1 91.53 549 PHE B O 1
ATOM 11731 N N . PHE B 1 550 ? 15.558 -28.897 17.897 1 91.29 550 PHE B N 1
ATOM 11732 C CA . PHE B 1 550 ? 15.805 -29.593 16.64 1 91.29 550 PHE B CA 1
ATOM 11733 C C . PHE B 1 550 ? 17.287 -29.555 16.283 1 91.29 550 PHE B C 1
ATOM 11735 O O . PHE B 1 550 ? 17.73 -28.672 15.546 1 91.29 550 PHE B O 1
ATOM 11742 N N . PRO B 1 551 ? 18.034 -30.481 16.659 1 92.44 551 PRO B N 1
ATOM 11743 C CA . PRO B 1 551 ? 19.477 -30.541 16.413 1 92.44 551 PRO B CA 1
ATOM 11744 C C . PRO B 1 551 ? 19.821 -31.201 15.079 1 92.44 551 PRO B C 1
ATOM 11746 O O . PRO B 1 551 ? 18.998 -31.926 14.514 1 92.44 551 PRO B O 1
ATOM 11749 N N . SER B 1 552 ? 20.962 -30.97 14.567 1 92.58 552 SER B N 1
ATOM 11750 C CA . SER B 1 552 ? 21.492 -31.6 13.362 1 92.58 552 SER B CA 1
ATOM 11751 C C . SER B 1 552 ? 23.005 -31.774 13.45 1 92.58 552 SER B C 1
ATOM 11753 O O . SER B 1 552 ? 23.685 -31.001 14.127 1 92.58 552 SER B O 1
ATOM 11755 N N . VAL B 1 553 ? 23.532 -32.798 12.875 1 94.45 553 VAL B N 1
ATOM 11756 C CA . VAL B 1 553 ? 24.963 -33.081 12.828 1 94.45 553 VAL B CA 1
ATOM 11757 C C . VAL B 1 553 ? 25.357 -33.517 11.419 1 94.45 553 VAL B C 1
ATOM 11759 O O . VAL B 1 553 ? 24.575 -34.167 10.721 1 94.45 553 VAL B O 1
ATOM 11762 N N . SER B 1 554 ? 26.436 -33.127 10.964 1 94.61 554 SER B N 1
ATOM 11763 C CA . SER B 1 554 ? 26.972 -33.546 9.673 1 94.61 554 SER B CA 1
ATOM 11764 C C . SER B 1 554 ? 28.469 -33.823 9.76 1 94.61 554 SER B C 1
ATOM 11766 O O . SER B 1 554 ? 29.199 -33.109 10.451 1 94.61 554 SER B O 1
ATOM 11768 N N . LEU B 1 555 ? 28.966 -34.876 9.099 1 96.25 555 LEU B N 1
ATOM 11769 C CA . LEU B 1 555 ? 30.361 -35.299 9.041 1 96.25 555 LEU B CA 1
ATOM 11770 C C . LEU B 1 555 ? 30.846 -35.376 7.598 1 96.25 555 LEU B C 1
ATOM 11772 O O . LEU B 1 555 ? 30.091 -35.766 6.704 1 96.25 555 LEU B O 1
ATOM 11776 N N . GLY B 1 556 ? 32.017 -34.937 7.384 1 96.21 556 GLY B N 1
ATOM 11777 C CA . GLY B 1 556 ? 32.684 -35.053 6.097 1 96.21 556 GLY B CA 1
ATOM 11778 C C . GLY B 1 556 ? 34.114 -35.547 6.209 1 96.21 556 GLY B C 1
ATOM 11779 O O . GLY B 1 556 ? 34.826 -35.196 7.152 1 96.21 556 GLY B O 1
ATOM 11780 N N . TRP B 1 557 ? 34.505 -36.449 5.311 1 97.29 557 TRP B N 1
ATOM 11781 C CA . TRP B 1 557 ? 35.853 -37.001 5.234 1 97.29 557 TRP B CA 1
ATOM 11782 C C . TRP B 1 557 ? 36.4 -36.905 3.813 1 97.29 557 TRP B C 1
ATOM 11784 O O . TRP B 1 557 ? 35.93 -37.604 2.913 1 97.29 557 TRP B O 1
ATOM 11794 N N . ARG B 1 558 ? 37.321 -36.001 3.686 1 95.85 558 ARG B N 1
ATOM 11795 C CA . ARG B 1 558 ? 37.99 -35.9 2.393 1 95.85 558 ARG B CA 1
ATOM 11796 C C . ARG B 1 558 ? 39.099 -36.94 2.267 1 95.85 558 ARG B C 1
ATOM 11798 O O . ARG B 1 558 ? 40.276 -36.625 2.457 1 95.85 558 ARG B O 1
ATOM 11805 N N . MET B 1 559 ? 38.802 -37.971 1.761 1 94.45 559 MET B N 1
ATOM 11806 C CA . MET B 1 559 ? 39.697 -39.122 1.678 1 94.45 559 MET B CA 1
ATOM 11807 C C . MET B 1 559 ? 40.861 -38.84 0.735 1 94.45 559 MET B C 1
ATOM 11809 O O . MET B 1 559 ? 41.956 -39.375 0.916 1 94.45 559 MET B O 1
ATOM 11813 N N . SER B 1 560 ? 40.635 -38.065 -0.232 1 92.49 560 SER B N 1
ATOM 11814 C CA . SER B 1 560 ? 41.674 -37.761 -1.211 1 92.49 560 SER B CA 1
ATOM 11815 C C . SER B 1 560 ? 42.858 -37.055 -0.559 1 92.49 560 SER B C 1
ATOM 11817 O O . SER B 1 560 ? 43.952 -37.015 -1.124 1 92.49 560 SER B O 1
ATOM 11819 N N . GLU B 1 561 ? 42.603 -36.468 0.589 1 92.1 561 GLU B N 1
ATOM 11820 C CA . GLU B 1 561 ? 43.667 -35.736 1.269 1 92.1 561 GLU B CA 1
ATOM 11821 C C . GLU B 1 561 ? 44.464 -36.653 2.192 1 92.1 561 GLU B C 1
ATOM 11823 O O . GLU B 1 561 ? 45.461 -36.233 2.784 1 92.1 561 GLU B O 1
ATOM 11828 N N . GLU B 1 562 ? 44.135 -37.965 2.294 1 94.54 562 GLU B N 1
ATOM 11829 C CA . GLU B 1 562 ? 44.884 -38.925 3.099 1 94.54 562 GLU B CA 1
ATOM 11830 C C . GLU B 1 562 ? 46.166 -39.357 2.392 1 94.54 562 GLU B C 1
ATOM 11832 O O . GLU B 1 562 ? 46.211 -39.421 1.162 1 94.54 562 GLU B O 1
ATOM 11837 N N . ASN B 1 563 ? 47.099 -39.892 3.217 1 92.53 563 ASN B N 1
ATOM 11838 C CA . ASN B 1 563 ? 48.378 -40.315 2.656 1 92.53 563 ASN B CA 1
ATOM 11839 C C . ASN B 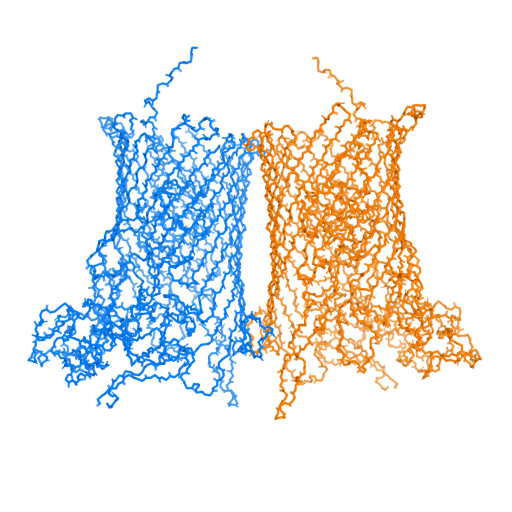1 563 ? 48.234 -41.591 1.831 1 92.53 563 ASN B C 1
ATOM 11841 O O . ASN B 1 563 ? 48.91 -41.758 0.815 1 92.53 563 ASN B O 1
ATOM 11845 N N . PHE B 1 564 ? 47.502 -42.503 2.472 1 93.42 564 PHE B N 1
ATOM 11846 C CA . PHE B 1 564 ? 47.355 -43.775 1.773 1 93.42 564 PHE B CA 1
ATOM 11847 C C . PHE B 1 564 ? 46.721 -43.569 0.403 1 93.42 564 PHE B C 1
ATOM 11849 O O . PHE B 1 564 ? 46.789 -44.451 -0.457 1 93.42 564 PHE B O 1
ATOM 11856 N N . PHE B 1 565 ? 46.035 -42.308 -0.092 1 92.44 565 PHE B N 1
ATOM 11857 C CA . PHE B 1 565 ? 45.344 -42.011 -1.341 1 92.44 565 PHE B CA 1
ATOM 11858 C C . PHE B 1 565 ? 46.299 -41.388 -2.353 1 92.44 565 PHE B C 1
ATOM 11860 O O . PHE B 1 565 ? 45.928 -41.161 -3.506 1 92.44 565 PHE B O 1
ATOM 11867 N N . ALA B 1 566 ? 47.51 -41.124 -2.191 1 88.65 566 ALA B N 1
ATOM 11868 C CA . ALA B 1 566 ? 48.497 -40.392 -2.979 1 88.65 566 ALA B CA 1
ATOM 11869 C C . ALA B 1 566 ? 48.664 -41.011 -4.363 1 88.65 566 ALA B C 1
ATOM 11871 O O . ALA B 1 566 ? 48.731 -40.297 -5.366 1 88.65 566 ALA B O 1
ATOM 11872 N N . PRO B 1 567 ? 48.667 -42.345 -4.496 1 89.61 567 PRO B N 1
ATOM 11873 C CA . PRO B 1 567 ? 48.866 -42.909 -5.833 1 89.61 567 PRO B CA 1
ATOM 11874 C C . PRO B 1 567 ? 47.702 -42.614 -6.777 1 89.61 567 PRO B C 1
ATOM 11876 O O . PRO B 1 567 ? 47.866 -42.662 -7.998 1 89.61 567 PRO B O 1
ATOM 11879 N N . LEU B 1 568 ? 46.578 -42.352 -6.293 1 91.49 568 LEU B N 1
ATOM 11880 C CA . LEU B 1 568 ? 45.376 -42.154 -7.095 1 91.49 568 LEU B CA 1
ATOM 11881 C C . LEU B 1 568 ? 45.136 -40.67 -7.357 1 91.49 568 LEU B C 1
ATOM 11883 O O . LEU B 1 568 ? 44.22 -40.306 -8.098 1 91.49 568 LEU B O 1
ATOM 11887 N N . ARG B 1 569 ? 45.922 -39.844 -6.877 1 88.06 569 ARG B N 1
ATOM 11888 C CA . ARG B 1 569 ? 45.695 -38.404 -6.929 1 88.06 569 ARG B CA 1
ATOM 11889 C C . ARG B 1 569 ? 45.803 -37.884 -8.359 1 88.06 569 ARG B C 1
ATOM 11891 O O . ARG B 1 569 ? 45.253 -36.83 -8.685 1 88.06 569 ARG B O 1
ATOM 11898 N N . ASN B 1 570 ? 46.503 -38.641 -9.224 1 87.39 570 ASN B N 1
ATOM 11899 C CA . ASN B 1 570 ? 46.595 -38.22 -10.618 1 87.39 570 ASN B CA 1
ATOM 11900 C C . ASN B 1 570 ? 45.275 -38.427 -11.355 1 87.39 570 ASN B C 1
ATOM 11902 O O . ASN B 1 570 ? 44.973 -37.71 -12.31 1 87.39 570 ASN B O 1
ATOM 11906 N N . ALA B 1 571 ? 44.493 -39.349 -10.912 1 91.59 571 ALA B N 1
ATOM 11907 C CA . ALA B 1 571 ? 43.225 -39.679 -11.559 1 91.59 571 ALA B CA 1
ATOM 11908 C C . ALA B 1 571 ? 42.049 -39.069 -10.802 1 91.59 571 ALA B C 1
ATOM 11910 O O . ALA B 1 571 ? 40.997 -38.801 -11.389 1 91.59 571 ALA B O 1
ATOM 11911 N N . VAL B 1 572 ? 42.17 -38.96 -9.436 1 93.62 572 VAL B N 1
ATOM 11912 C CA . VAL B 1 572 ? 41.093 -38.465 -8.585 1 93.62 572 VAL B CA 1
ATOM 11913 C C . VAL B 1 572 ? 41.524 -37.164 -7.912 1 93.62 572 VAL B C 1
ATOM 11915 O O . VAL B 1 572 ? 42.441 -37.158 -7.088 1 93.62 572 VAL B O 1
ATOM 11918 N N . ASP B 1 573 ? 40.818 -36.136 -8.311 1 90.32 573 ASP B N 1
ATOM 11919 C CA . ASP B 1 573 ? 41.158 -34.82 -7.777 1 90.32 573 ASP B CA 1
ATOM 11920 C C . ASP B 1 573 ? 40.6 -34.638 -6.368 1 90.32 573 ASP B C 1
ATOM 11922 O O . ASP B 1 573 ? 41.228 -33.995 -5.524 1 90.32 573 ASP B O 1
ATOM 11926 N N . ASN B 1 574 ? 39.463 -35.087 -6.174 1 91.98 574 ASN B N 1
ATOM 11927 C CA . ASN B 1 574 ? 38.79 -34.951 -4.887 1 91.98 574 ASN B CA 1
ATOM 11928 C C . ASN B 1 574 ? 37.8 -36.088 -4.649 1 91.98 574 ASN B C 1
ATOM 11930 O O . ASN B 1 574 ? 37.068 -36.48 -5.559 1 91.98 574 ASN B O 1
ATOM 11934 N N . PHE B 1 575 ? 37.866 -36.672 -3.534 1 95.1 575 PHE B N 1
ATOM 11935 C CA . PHE B 1 575 ? 36.893 -37.661 -3.086 1 95.1 575 PHE B CA 1
ATOM 11936 C C . PHE B 1 575 ? 36.494 -37.41 -1.637 1 95.1 575 PHE B C 1
ATOM 11938 O O . PHE B 1 575 ? 37.305 -37.584 -0.725 1 95.1 575 PHE B O 1
ATOM 11945 N N . LYS B 1 576 ? 35.276 -37.016 -1.45 1 95.85 576 LYS B N 1
ATOM 11946 C CA . LYS B 1 576 ? 34.772 -36.674 -0.123 1 95.85 576 LYS B CA 1
ATOM 11947 C C . LYS B 1 576 ? 33.535 -37.497 0.224 1 95.85 576 LYS B C 1
ATOM 11949 O O . LYS B 1 576 ? 32.584 -37.558 -0.558 1 95.85 576 LYS B O 1
ATOM 11954 N N . LEU B 1 577 ? 33.572 -38.131 1.386 1 96.66 577 LEU B N 1
ATOM 11955 C CA . LEU B 1 577 ? 32.4 -38.8 1.94 1 96.66 577 LEU B CA 1
ATOM 11956 C C . LEU B 1 577 ? 31.689 -37.904 2.948 1 96.66 577 LEU B C 1
ATOM 11958 O O . LEU B 1 577 ? 32.337 -37.192 3.719 1 96.66 577 LEU B O 1
ATOM 11962 N N . ARG B 1 578 ? 30.414 -37.935 2.835 1 95.55 578 ARG B N 1
ATOM 11963 C CA . ARG B 1 578 ? 29.639 -37.107 3.754 1 95.55 578 ARG B CA 1
ATOM 11964 C C . ARG B 1 578 ? 28.474 -37.892 4.349 1 95.55 578 ARG B C 1
ATOM 11966 O O . ARG B 1 578 ? 27.887 -38.744 3.679 1 95.55 578 ARG B O 1
ATOM 11973 N N . ALA B 1 579 ? 28.068 -37.584 5.553 1 96.35 579 ALA B N 1
ATOM 11974 C CA . ALA B 1 579 ? 26.899 -38.112 6.252 1 96.35 579 ALA B CA 1
ATOM 11975 C C . ALA B 1 579 ? 26.275 -37.052 7.156 1 96.35 579 ALA B C 1
ATOM 11977 O O . ALA B 1 579 ? 26.988 -36.262 7.78 1 96.35 579 ALA B O 1
ATOM 11978 N N . SER B 1 580 ? 24.98 -37.04 7.133 1 94.72 580 SER B N 1
ATOM 11979 C CA . SER B 1 580 ? 24.322 -36.043 7.971 1 94.72 580 SER B CA 1
ATOM 11980 C C . SER B 1 580 ? 23.035 -36.592 8.578 1 94.72 580 SER B C 1
ATOM 11982 O O . SER B 1 580 ? 22.433 -37.52 8.034 1 94.72 580 SER B O 1
ATOM 11984 N N . PHE B 1 581 ? 22.646 -36.054 9.681 1 93.65 581 PHE B N 1
ATOM 11985 C CA . PHE B 1 581 ? 21.406 -36.305 10.406 1 93.65 581 PHE B CA 1
ATOM 11986 C C . PHE B 1 581 ? 20.838 -35.008 10.971 1 93.65 581 PHE B C 1
ATOM 11988 O O . PHE B 1 581 ? 21.586 -34.153 11.45 1 93.65 581 PHE B O 1
ATOM 11995 N N . GLY B 1 582 ? 19.56 -34.862 10.842 1 91.34 582 GLY B N 1
ATOM 11996 C CA . GLY B 1 582 ? 18.938 -33.684 11.424 1 91.34 582 GLY B CA 1
ATOM 11997 C C . GLY B 1 582 ? 17.493 -33.91 11.827 1 91.34 582 GLY B C 1
ATOM 11998 O O . GLY B 1 582 ? 16.796 -34.731 11.227 1 91.34 582 GLY B O 1
ATOM 11999 N N . SER B 1 583 ? 17.086 -33.148 12.86 1 90.81 583 SER B N 1
ATOM 12000 C CA . SER B 1 583 ? 15.692 -33.098 13.289 1 90.81 583 SER B CA 1
ATOM 12001 C C . SER B 1 583 ? 15.061 -31.749 12.963 1 90.81 583 SER B C 1
ATOM 12003 O O . SER B 1 583 ? 15.669 -30.701 13.192 1 90.81 583 SER B O 1
ATOM 12005 N N . LEU B 1 584 ? 13.925 -31.801 12.397 1 88.86 584 LEU B N 1
ATOM 12006 C CA . LEU B 1 584 ? 13.213 -30.583 12.024 1 88.86 584 LEU B CA 1
ATOM 12007 C C . LEU B 1 584 ? 11.803 -30.578 12.605 1 88.86 584 LEU B C 1
ATOM 12009 O O . LEU B 1 584 ? 11.224 -31.639 12.849 1 88.86 584 LEU B O 1
ATOM 12013 N N . GLY B 1 585 ? 11.306 -29.357 12.819 1 85.36 585 GLY B N 1
ATOM 12014 C CA . GLY B 1 585 ? 9.953 -29.21 13.331 1 85.36 585 GLY B CA 1
ATOM 12015 C C . GLY B 1 585 ? 9.035 -28.462 12.383 1 85.36 585 GLY B C 1
ATOM 12016 O O . GLY B 1 585 ? 9.495 -27.66 11.568 1 85.36 585 GLY B O 1
ATOM 12017 N N . ASP B 1 586 ? 7.695 -28.757 12.458 1 86.59 586 ASP B N 1
ATOM 12018 C CA . ASP B 1 586 ? 6.651 -28.074 11.699 1 86.59 586 ASP B CA 1
ATOM 12019 C C . ASP B 1 586 ? 5.387 -27.9 12.538 1 86.59 586 ASP B C 1
ATOM 12021 O O . ASP B 1 586 ? 4.982 -28.815 13.257 1 86.59 586 ASP B O 1
ATOM 12025 N N . ASP B 1 587 ? 4.835 -26.731 12.532 1 87.48 587 ASP B N 1
ATOM 12026 C CA . ASP B 1 587 ? 3.607 -26.494 13.284 1 87.48 587 ASP B CA 1
ATOM 12027 C C . ASP B 1 587 ? 2.459 -26.108 12.353 1 87.48 587 ASP B C 1
ATOM 12029 O O . ASP B 1 587 ? 1.433 -25.594 12.804 1 87.48 587 ASP B O 1
ATOM 12033 N N . SER B 1 588 ? 2.574 -26.213 11.06 1 83.14 588 SER B N 1
ATOM 12034 C CA . SER B 1 588 ? 1.635 -25.667 10.085 1 83.14 588 SER B CA 1
ATOM 12035 C C . SER B 1 588 ? 0.356 -26.496 10.025 1 83.14 588 SER B C 1
ATOM 12037 O O . SER B 1 588 ? -0.665 -26.035 9.51 1 83.14 588 SER B O 1
ATOM 12039 N N . GLY B 1 589 ? 0.246 -27.633 10.515 1 84.02 589 GLY B N 1
ATOM 12040 C CA . GLY B 1 589 ? -0.876 -28.533 10.308 1 84.02 589 GLY B CA 1
ATOM 12041 C C . GLY B 1 589 ? -2.023 -28.288 11.27 1 84.02 589 GLY B C 1
ATOM 12042 O O . GLY B 1 589 ? -2.993 -29.049 11.294 1 84.02 589 GLY B O 1
ATOM 12043 N N . SER B 1 590 ? -1.941 -27.22 12.057 1 85.55 590 SER B N 1
ATOM 12044 C CA . SER B 1 590 ? -3.027 -26.915 12.983 1 85.55 590 SER B CA 1
ATOM 12045 C C . SER B 1 590 ? -3.434 -25.448 12.895 1 85.55 590 SER B C 1
ATOM 12047 O O . SER B 1 590 ? -2.657 -24.61 12.433 1 85.55 590 SER B O 1
ATOM 12049 N N . ALA B 1 591 ? -4.745 -25.281 13.423 1 85.62 591 ALA B N 1
ATOM 12050 C CA . ALA B 1 591 ? -5.248 -23.912 13.5 1 85.62 591 ALA B CA 1
ATOM 12051 C C . ALA B 1 591 ? -4.612 -23.16 14.666 1 85.62 591 ALA B C 1
ATOM 12053 O O . ALA B 1 591 ? -4.032 -23.772 15.566 1 85.62 591 ALA B O 1
ATOM 12054 N N . ALA B 1 592 ? -4.567 -21.885 14.539 1 86.92 592 ALA B N 1
ATOM 12055 C CA . ALA B 1 592 ? -4.081 -21.058 15.64 1 86.92 592 ALA B CA 1
ATOM 12056 C C . ALA B 1 592 ? -4.861 -21.337 16.922 1 86.92 592 ALA B C 1
ATOM 12058 O O . ALA B 1 592 ? -6.082 -21.51 16.888 1 86.92 592 ALA B O 1
ATOM 12059 N N . TYR B 1 593 ? -4.164 -21.527 18.054 1 87.19 593 TYR B N 1
ATOM 12060 C CA . TYR B 1 593 ? -4.726 -21.67 19.392 1 87.19 593 TYR B CA 1
ATOM 12061 C C . TYR B 1 593 ? -5.552 -22.946 19.503 1 87.19 593 TYR B C 1
ATOM 12063 O O . TYR B 1 593 ? -6.543 -22.989 20.236 1 87.19 593 TYR B O 1
ATOM 12071 N N . ALA B 1 594 ? -5.243 -23.927 18.741 1 90.04 594 ALA B N 1
ATOM 12072 C CA . ALA B 1 594 ? -5.978 -25.19 18.75 1 90.04 594 ALA B CA 1
ATOM 12073 C C . ALA B 1 594 ? -5.888 -25.867 20.114 1 90.04 594 ALA B C 1
ATOM 12075 O O . ALA B 1 594 ? -6.613 -26.826 20.388 1 90.04 594 ALA B O 1
ATOM 12076 N N . PHE B 1 595 ? -5.042 -25.33 21.013 1 89.95 595 PHE B N 1
ATOM 12077 C CA . PHE B 1 595 ? -4.966 -25.827 22.382 1 89.95 595 PHE B CA 1
ATOM 12078 C C . PHE B 1 595 ? -6.111 -25.273 23.222 1 89.95 595 PHE B C 1
ATOM 12080 O O . PHE B 1 595 ? -6.336 -25.723 24.347 1 89.95 595 PHE B O 1
ATOM 12087 N N . LEU B 1 596 ? -6.869 -24.346 22.667 1 89.94 596 LEU B N 1
ATOM 12088 C CA . LEU B 1 596 ? -8.081 -23.8 23.269 1 89.94 596 LEU B CA 1
ATOM 12089 C C . LEU B 1 596 ? -9.31 -24.167 22.444 1 89.94 596 LEU B C 1
ATOM 12091 O O . LEU B 1 596 ? -9.204 -24.414 21.24 1 89.94 596 LEU B O 1
ATOM 12095 N N . SER B 1 597 ? -10.396 -24.212 23.104 1 91.17 597 SER B N 1
ATOM 12096 C CA . SER B 1 597 ? -11.642 -24.275 22.346 1 91.17 597 SER B CA 1
ATOM 12097 C C . SER B 1 597 ? -12.005 -22.913 21.764 1 91.17 597 SER B C 1
ATOM 12099 O O . SER B 1 597 ? -11.974 -21.903 22.47 1 91.17 597 SER B O 1
ATOM 12101 N N . THR B 1 598 ? -12.138 -22.906 20.554 1 88.35 598 THR B N 1
ATOM 12102 C CA . THR B 1 598 ? -12.488 -21.645 19.909 1 88.35 598 THR B CA 1
ATOM 12103 C C . THR B 1 598 ? -13.965 -21.627 19.524 1 88.35 598 THR B C 1
ATOM 12105 O O . THR B 1 598 ? -14.613 -22.675 19.477 1 88.35 598 THR B O 1
ATOM 12108 N N . PHE B 1 599 ? -14.496 -20.392 19.361 1 84.65 599 PHE B N 1
ATOM 12109 C CA . PHE B 1 599 ? -15.89 -20.179 18.989 1 84.65 599 PHE B CA 1
ATOM 12110 C C . PHE B 1 599 ? -15.989 -19.379 17.696 1 84.65 599 PHE B C 1
ATOM 12112 O O . PHE B 1 599 ? -15.135 -18.537 17.414 1 84.65 599 PHE B O 1
ATOM 12119 N N . SER B 1 600 ? -16.893 -19.731 16.825 1 80.29 600 SER B N 1
ATOM 12120 C CA . SER B 1 600 ? -17.174 -18.97 15.613 1 80.29 600 SER B CA 1
ATOM 12121 C C . SER B 1 600 ? -18.674 -18.781 15.413 1 80.29 600 SER B C 1
ATOM 12123 O O . SER B 1 600 ? -19.479 -19.524 15.98 1 80.29 600 SER B O 1
ATOM 12125 N N . ASN B 1 601 ? -19.028 -17.7 14.64 1 73.78 601 ASN B N 1
ATOM 12126 C CA . ASN B 1 601 ? -20.422 -17.473 14.273 1 73.78 601 ASN B CA 1
ATOM 12127 C C . ASN B 1 601 ? -20.952 -18.584 13.37 1 73.78 601 ASN B C 1
ATOM 12129 O O . ASN B 1 601 ? -20.239 -19.065 12.488 1 73.78 601 ASN B O 1
ATOM 12133 N N . VAL B 1 602 ? -22.061 -19.076 13.706 1 65.13 602 VAL B N 1
ATOM 12134 C CA . VAL B 1 602 ? -22.704 -20.04 12.82 1 65.13 602 VAL B CA 1
ATOM 12135 C C . VAL B 1 602 ? -23.404 -19.306 11.678 1 65.13 602 VAL B C 1
ATOM 12137 O O . VAL B 1 602 ? -24.357 -18.557 11.905 1 65.13 602 VAL B O 1
ATOM 12140 N N . SER B 1 603 ? -22.774 -18.824 10.575 1 56.63 603 SER B N 1
ATOM 12141 C CA . SER B 1 603 ? -23.27 -17.924 9.539 1 56.63 603 SER B CA 1
ATOM 12142 C C . SER B 1 603 ? -24.438 -18.545 8.781 1 56.63 603 SER B C 1
ATOM 12144 O O . SER B 1 603 ? -25.288 -17.83 8.246 1 56.63 603 SER B O 1
ATOM 12146 N N . THR B 1 604 ? -24.52 -19.789 8.332 1 56.15 604 THR B N 1
ATOM 12147 C CA . THR B 1 604 ? -25.421 -20.256 7.284 1 56.15 604 THR B CA 1
ATOM 12148 C C . THR B 1 604 ? -26.788 -20.607 7.864 1 56.15 604 THR B C 1
ATOM 12150 O O . THR B 1 604 ? -27.785 -20.642 7.139 1 56.15 604 THR B O 1
ATOM 12153 N N . ALA B 1 605 ? -26.943 -20.993 9.245 1 59.88 605 ALA B N 1
ATOM 12154 C CA . ALA B 1 605 ? -28.234 -21.415 9.783 1 59.88 605 ALA B CA 1
ATOM 12155 C C . ALA B 1 605 ? -28.406 -20.948 11.225 1 59.88 605 ALA B C 1
ATOM 12157 O O . ALA B 1 605 ? -27.422 -20.742 11.939 1 59.88 605 ALA B O 1
ATOM 12158 N N . PRO B 1 606 ? -29.705 -20.329 11.361 1 69.54 606 PRO B N 1
ATOM 12159 C CA . PRO B 1 606 ? -29.916 -20.033 12.78 1 69.54 606 PRO B CA 1
ATOM 12160 C C . PRO B 1 606 ? -29.377 -21.127 13.698 1 69.54 606 PRO B C 1
ATOM 12162 O O . PRO B 1 606 ? -29.522 -22.316 13.4 1 69.54 606 PRO B O 1
ATOM 12165 N N . SER B 1 607 ? -28.528 -20.725 14.577 1 72.04 607 SER B N 1
ATOM 12166 C CA . SER B 1 607 ? -27.929 -21.654 15.53 1 72.04 607 SER B CA 1
ATOM 12167 C C . SER B 1 607 ? -28.983 -22.248 16.459 1 72.04 607 SER B C 1
ATOM 12169 O O . SER B 1 607 ? -28.831 -23.374 16.938 1 72.04 607 SER B O 1
ATOM 12171 N N . VAL B 1 608 ? -30.031 -21.385 16.728 1 76.16 608 VAL B N 1
ATOM 12172 C CA . VAL B 1 608 ? -31.091 -21.81 17.637 1 76.16 608 VAL B CA 1
ATOM 12173 C C . VAL B 1 608 ? -32.387 -21.078 17.297 1 76.16 608 VAL B C 1
ATOM 12175 O O . VAL B 1 608 ? -32.362 -20.018 16.667 1 76.16 608 VAL B O 1
ATOM 12178 N N . VAL B 1 609 ? -33.379 -21.754 17.408 1 81.45 609 VAL B N 1
ATOM 12179 C CA . VAL B 1 609 ? -34.681 -21.104 17.293 1 81.45 609 VAL B CA 1
ATOM 12180 C C . VAL B 1 609 ? -35.182 -20.702 18.678 1 81.45 609 VAL B C 1
ATOM 12182 O O . VAL B 1 609 ? -35.401 -21.558 19.538 1 81.45 609 VAL B O 1
ATOM 12185 N N . LEU B 1 610 ? -35.047 -19.477 18.892 1 79.04 610 LEU B N 1
ATOM 12186 C CA . LEU B 1 610 ? -35.589 -18.95 20.14 1 79.04 610 LEU B CA 1
ATOM 12187 C C . LEU B 1 610 ? -36.875 -18.171 19.888 1 79.04 610 LEU B C 1
ATOM 12189 O O . LEU B 1 610 ? -36.901 -17.261 19.055 1 79.04 610 LEU B O 1
ATOM 12193 N N . GLY B 1 611 ? -37.876 -18.476 20.62 1 85.39 611 GLY B N 1
ATOM 12194 C CA . GLY B 1 611 ? -39.155 -17.809 20.438 1 85.39 611 GLY B CA 1
ATOM 12195 C C . GLY B 1 611 ? -39.692 -17.925 19.024 1 85.39 611 GLY B C 1
ATOM 12196 O O . GLY B 1 611 ? -40.319 -16.994 18.514 1 85.39 611 GLY B O 1
ATOM 12197 N N . GLY B 1 612 ? -39.288 -18.993 18.353 1 81.68 612 GLY B N 1
ATOM 12198 C CA . GLY B 1 612 ? -39.775 -19.245 17.006 1 81.68 612 GLY B CA 1
ATOM 12199 C C . GLY B 1 612 ? -38.965 -18.536 15.937 1 81.68 612 GLY B C 1
ATOM 12200 O O . GLY B 1 612 ? -39.282 -18.627 14.749 1 81.68 612 GLY B O 1
ATOM 12201 N N . VAL B 1 613 ? -38.045 -17.74 16.468 1 79.07 613 VAL B N 1
ATOM 12202 C CA . VAL B 1 613 ? -37.216 -17.005 15.517 1 79.07 613 VAL B CA 1
ATOM 12203 C C . VAL B 1 613 ? -35.798 -17.571 15.522 1 79.07 613 VAL B C 1
ATOM 12205 O O . VAL B 1 613 ? -35.216 -17.795 16.586 1 79.07 613 VAL B O 1
ATOM 12208 N N . GLY B 1 614 ? -35.32 -17.969 14.365 1 76.25 614 GLY B N 1
ATOM 12209 C CA . GLY B 1 614 ? -33.932 -18.388 14.241 1 76.25 614 GLY B CA 1
ATOM 12210 C C . GLY B 1 614 ? -32.946 -17.322 14.679 1 76.25 614 GLY B C 1
ATOM 12211 O O . GLY B 1 614 ? -33.096 -16.149 14.329 1 76.25 614 GLY B O 1
ATOM 12212 N N . GLN B 1 615 ? -32.183 -17.708 15.669 1 74.73 615 GLN B N 1
ATOM 12213 C CA . GLN B 1 615 ? -31.154 -16.809 16.18 1 74.73 615 GLN B CA 1
ATOM 12214 C C . GLN B 1 615 ? -29.76 -17.284 15.78 1 74.73 615 GLN B C 1
ATOM 12216 O O . GLN B 1 615 ? -29.484 -18.486 15.783 1 74.73 615 GLN B O 1
ATOM 12221 N N . ASN B 1 616 ? -29.071 -16.323 15.238 1 71.7 616 ASN B N 1
ATOM 12222 C CA . ASN B 1 616 ? -27.656 -16.619 15.044 1 71.7 616 ASN B CA 1
ATOM 12223 C C . ASN B 1 616 ? -26.899 -16.63 16.369 1 71.7 616 ASN B C 1
ATOM 12225 O O . ASN B 1 616 ? -27.344 -16.028 17.348 1 71.7 616 ASN B O 1
ATOM 12229 N N . GLY B 1 617 ? -26.065 -17.535 16.521 1 75.71 617 GLY B N 1
ATOM 12230 C CA . GLY B 1 617 ? -25.283 -17.626 17.744 1 75.71 617 GLY B CA 1
ATOM 12231 C C . GLY B 1 617 ? -23.838 -18.017 17.5 1 75.71 617 GLY B C 1
ATOM 12232 O O . GLY B 1 617 ? -23.418 -18.178 16.352 1 75.71 617 GLY B O 1
ATOM 12233 N N . ILE B 1 618 ? -22.996 -17.912 18.455 1 79.61 618 ILE B N 1
ATOM 12234 C CA . ILE B 1 618 ? -21.604 -18.347 18.476 1 79.61 618 ILE B CA 1
ATOM 12235 C C . ILE B 1 618 ? -21.512 -19.752 19.069 1 79.61 618 ILE B C 1
ATOM 12237 O O . ILE B 1 618 ? -22.095 -20.028 20.12 1 79.61 618 ILE B O 1
ATOM 12241 N N . MET B 1 619 ? -20.956 -20.611 18.259 1 81.29 619 MET B N 1
ATOM 12242 C CA . MET B 1 619 ? -20.79 -21.987 18.718 1 81.29 619 MET B CA 1
ATOM 12243 C C . MET B 1 619 ? -19.32 -22.392 18.7 1 81.29 619 MET B C 1
ATOM 12245 O O . MET B 1 619 ? -18.495 -21.726 18.072 1 81.29 619 MET B O 1
ATOM 12249 N N . THR B 1 620 ? -19.098 -23.524 19.332 1 84.02 620 THR B N 1
ATOM 12250 C CA . THR B 1 620 ? -17.746 -24.072 19.326 1 84.02 620 THR B CA 1
ATOM 12251 C C . THR B 1 620 ? -17.327 -24.463 17.912 1 84.02 620 THR B C 1
ATOM 12253 O O . THR B 1 620 ? -18.015 -25.24 17.247 1 84.02 620 THR B O 1
ATOM 12256 N N . SER B 1 621 ? -16.375 -23.899 17.396 1 83.92 621 SER B N 1
ATOM 12257 C CA . SER B 1 621 ? -15.861 -24.185 16.06 1 83.92 621 SER B CA 1
ATOM 12258 C C . SER B 1 621 ? -14.691 -25.162 16.116 1 83.92 621 SER B C 1
ATOM 12260 O O . SER B 1 621 ? -14.385 -25.829 15.125 1 83.92 621 SER B O 1
ATOM 12262 N N . LEU B 1 622 ? -13.958 -25.191 17.2 1 90.01 622 LEU B N 1
ATOM 12263 C CA . LEU B 1 622 ? -12.824 -26.08 17.426 1 90.01 622 LEU B CA 1
ATOM 12264 C C . LEU B 1 622 ? -12.801 -26.575 18.869 1 90.01 622 LEU B C 1
ATOM 12266 O O . LEU B 1 622 ? -13.015 -25.796 19.8 1 90.01 622 LEU B O 1
ATOM 12270 N N . VAL B 1 623 ? -12.675 -27.908 19.022 1 93.19 623 VAL B N 1
ATOM 12271 C CA . VAL B 1 623 ? -12.512 -28.489 20.35 1 93.19 623 VAL B CA 1
ATOM 12272 C C . VAL B 1 623 ? -11.027 -28.585 20.694 1 93.19 623 VAL B C 1
ATOM 12274 O O . VAL B 1 623 ? -10.237 -29.124 19.916 1 93.19 623 VAL B O 1
ATOM 12277 N N . ALA B 1 624 ? -10.68 -28.216 21.846 1 92.5 624 ALA B N 1
ATOM 12278 C CA . ALA B 1 624 ? -9.297 -28.012 22.27 1 92.5 624 ALA B CA 1
ATOM 12279 C C . ALA B 1 624 ? -8.56 -29.342 22.396 1 92.5 624 ALA B C 1
ATOM 12281 O O . ALA B 1 624 ? -9.159 -30.359 22.755 1 92.5 624 ALA B O 1
ATOM 12282 N N . ASN B 1 625 ? -7.297 -29.42 22.039 1 92.6 625 ASN B N 1
ATOM 12283 C CA . ASN B 1 625 ? -6.323 -30.457 22.363 1 92.6 625 ASN B CA 1
ATOM 12284 C C . ASN B 1 625 ? -5.065 -29.866 22.994 1 92.6 625 ASN B C 1
ATOM 12286 O O . ASN B 1 625 ? -4.154 -29.435 22.286 1 92.6 625 ASN B O 1
ATOM 12290 N N . GLU B 1 626 ? -4.931 -29.968 24.202 1 90.76 626 GLU B N 1
ATOM 12291 C CA . GLU B 1 626 ? -3.827 -29.367 24.945 1 90.76 626 GLU B CA 1
ATOM 12292 C C . GLU B 1 626 ? -2.539 -30.164 24.759 1 90.76 626 GLU B C 1
ATOM 12294 O O . GLU B 1 626 ? -1.455 -29.692 25.108 1 90.76 626 GLU B O 1
ATOM 12299 N N . LEU B 1 627 ? -2.626 -31.309 24.049 1 89.54 627 LEU B N 1
ATOM 12300 C CA . LEU B 1 627 ? -1.467 -32.185 23.916 1 89.54 627 LEU B CA 1
ATOM 12301 C C . LEU B 1 627 ? -0.769 -31.965 22.578 1 89.54 627 LEU B C 1
ATOM 12303 O O . LEU B 1 627 ? 0.222 -32.632 22.272 1 89.54 627 LEU B O 1
ATOM 12307 N N . LEU B 1 628 ? -1.257 -31.029 21.814 1 91.76 628 LEU B N 1
ATOM 12308 C CA . LEU B 1 628 ? -0.641 -30.777 20.516 1 91.76 628 LEU B CA 1
ATOM 12309 C C . LEU B 1 628 ? 0.82 -30.37 20.678 1 91.76 628 LEU B C 1
ATOM 12311 O O . LEU B 1 628 ? 1.176 -29.685 21.64 1 91.76 628 LEU B O 1
ATOM 12315 N N . THR B 1 629 ? 1.584 -30.835 19.821 1 89.78 629 THR B N 1
ATOM 12316 C CA . THR B 1 629 ? 3 -30.484 19.781 1 89.78 629 THR B CA 1
ATOM 12317 C C . THR B 1 629 ? 3.513 -30.47 18.344 1 89.78 629 THR B C 1
ATOM 12319 O O . THR B 1 629 ? 2.724 -30.515 17.397 1 89.78 629 THR B O 1
ATOM 12322 N N . TRP B 1 630 ? 4.799 -30.407 18.209 1 89.17 630 TRP B N 1
ATOM 12323 C CA . TRP B 1 630 ? 5.424 -30.242 16.9 1 89.17 630 TRP B CA 1
ATOM 12324 C C . TRP B 1 630 ? 5.373 -31.542 16.105 1 89.17 630 TRP B C 1
ATOM 12326 O O . TRP B 1 630 ? 5.545 -32.627 16.665 1 89.17 630 TRP B O 1
ATOM 12336 N N . GLU B 1 631 ? 5.056 -31.367 14.785 1 90.78 631 GLU B N 1
ATOM 12337 C CA . GLU B 1 631 ? 5.44 -32.406 13.834 1 90.78 631 GLU B CA 1
ATOM 12338 C C . GLU B 1 631 ? 6.957 -32.512 13.716 1 90.78 631 GLU B C 1
ATOM 12340 O O . GLU B 1 631 ? 7.654 -31.497 13.663 1 90.78 631 GLU B O 1
ATOM 12345 N N . ARG B 1 632 ? 7.43 -33.691 13.607 1 90.14 632 ARG B N 1
ATOM 12346 C CA . ARG B 1 632 ? 8.878 -33.872 13.593 1 90.14 632 ARG B CA 1
ATOM 12347 C C . ARG B 1 632 ? 9.322 -34.635 12.35 1 90.14 632 ARG B C 1
ATOM 12349 O O . ARG B 1 632 ? 8.614 -35.524 11.874 1 90.14 632 ARG B O 1
ATOM 12356 N N . ASN B 1 633 ? 10.435 -34.311 11.791 1 90.6 633 ASN B N 1
ATOM 12357 C CA . ASN B 1 633 ? 11.064 -34.956 10.644 1 90.6 633 ASN B CA 1
ATOM 12358 C C . ASN B 1 633 ? 12.521 -35.31 10.93 1 90.6 633 ASN B C 1
ATOM 12360 O O . ASN B 1 633 ? 13.355 -34.422 11.115 1 90.6 633 ASN B O 1
ATOM 12364 N N . TYR B 1 634 ? 12.85 -36.583 11.06 1 92.62 634 TYR B N 1
ATOM 12365 C CA . TYR B 1 634 ? 14.236 -37.036 11.103 1 92.62 634 TYR B CA 1
ATOM 12366 C C . TYR B 1 634 ? 14.78 -37.261 9.698 1 92.62 634 TYR B C 1
ATOM 12368 O O . TYR B 1 634 ? 14.282 -38.115 8.961 1 92.62 634 TYR B O 1
ATOM 12376 N N . SER B 1 635 ? 15.733 -36.5 9.356 1 92.52 635 SER B N 1
ATOM 12377 C CA . SER B 1 635 ? 16.312 -36.558 8.017 1 92.52 635 SER B CA 1
ATOM 12378 C C . SER B 1 635 ? 17.707 -37.174 8.045 1 92.52 635 SER B C 1
ATOM 12380 O O . SER B 1 635 ? 18.596 -36.681 8.743 1 92.52 635 SER B O 1
ATOM 12382 N N . TYR B 1 636 ? 17.926 -38.228 7.328 1 94.69 636 TYR B N 1
ATOM 12383 C CA . TYR B 1 636 ? 19.21 -38.9 7.165 1 94.69 636 TYR B CA 1
ATOM 12384 C C . TYR B 1 636 ? 19.726 -38.751 5.738 1 94.69 636 TYR B C 1
ATOM 12386 O O . TYR B 1 636 ? 18.951 -38.822 4.781 1 94.69 636 TYR B O 1
ATOM 12394 N N . ASN B 1 637 ? 20.991 -38.525 5.63 1 95.89 637 ASN B N 1
ATOM 12395 C CA . ASN B 1 637 ? 21.599 -38.4 4.309 1 95.89 637 ASN B CA 1
ATOM 12396 C C . ASN B 1 637 ? 23.024 -38.946 4.294 1 95.89 637 ASN B C 1
ATOM 12398 O O . ASN B 1 637 ? 23.787 -38.726 5.236 1 95.89 637 ASN B O 1
ATOM 12402 N N . VAL B 1 638 ? 23.376 -39.755 3.272 1 97.21 638 VAL B N 1
ATOM 12403 C CA . VAL B 1 638 ? 24.735 -40.208 2.996 1 97.21 638 VAL B CA 1
ATOM 12404 C C . VAL B 1 638 ? 25.074 -39.964 1.527 1 97.21 638 VAL B C 1
ATOM 12406 O O . VAL B 1 638 ? 24.236 -40.177 0.647 1 97.21 638 VAL B O 1
ATOM 12409 N N . GLY B 1 639 ? 26.192 -39.437 1.342 1 96.2 639 GLY B N 1
ATOM 12410 C CA . GLY B 1 639 ? 26.566 -39.159 -0.035 1 96.2 639 GLY B CA 1
ATOM 12411 C C . GLY B 1 639 ? 28.065 -39.04 -0.234 1 96.2 639 GLY B C 1
ATOM 12412 O O . GLY B 1 639 ? 28.837 -39.202 0.713 1 96.2 639 GLY B O 1
ATOM 12413 N N . PHE B 1 640 ? 28.525 -38.82 -1.428 1 95.94 640 PHE B N 1
ATOM 12414 C CA . PHE B 1 640 ? 29.927 -38.567 -1.738 1 95.94 640 PHE B CA 1
ATOM 12415 C C . PHE B 1 640 ? 30.057 -37.591 -2.901 1 95.94 640 PHE B C 1
ATOM 12417 O O . PHE B 1 640 ? 29.141 -37.463 -3.715 1 95.94 640 PHE B O 1
ATOM 12424 N N . ASP B 1 641 ? 31.095 -36.915 -2.918 1 95.16 641 ASP B N 1
ATOM 12425 C CA . ASP B 1 641 ? 31.516 -36.029 -4 1 95.16 641 ASP B CA 1
ATOM 12426 C C . ASP B 1 641 ? 32.817 -36.516 -4.633 1 95.16 641 ASP B C 1
ATOM 12428 O O . ASP B 1 641 ? 33.797 -36.772 -3.931 1 95.16 641 ASP B O 1
ATOM 12432 N N . LEU B 1 642 ? 32.741 -36.655 -5.946 1 94.63 642 LEU B N 1
ATOM 12433 C CA . LEU B 1 642 ? 33.897 -37.169 -6.673 1 94.63 642 LEU B CA 1
ATOM 12434 C C . LEU B 1 642 ? 34.247 -36.262 -7.848 1 94.63 642 LEU B C 1
ATOM 12436 O O . LEU B 1 642 ? 33.362 -35.835 -8.593 1 94.63 642 LEU B O 1
ATOM 12440 N N . ALA B 1 643 ? 35.431 -35.833 -7.927 1 93.82 643 ALA B N 1
ATOM 12441 C CA . ALA B 1 643 ? 35.982 -35.137 -9.087 1 93.82 643 ALA B CA 1
ATOM 12442 C C . ALA B 1 643 ? 37.165 -35.901 -9.674 1 93.82 643 ALA B C 1
ATOM 12444 O O . ALA B 1 643 ? 38.082 -36.292 -8.947 1 93.82 643 ALA B O 1
ATOM 12445 N N . MET B 1 644 ? 37.158 -36.087 -11.007 1 94.05 644 MET B N 1
ATOM 12446 C CA . MET B 1 644 ? 38.203 -36.892 -11.633 1 94.05 644 MET B CA 1
ATOM 12447 C C . MET B 1 644 ? 38.747 -36.203 -12.88 1 94.05 644 MET B C 1
ATOM 12449 O O . MET B 1 644 ? 38.085 -35.336 -13.454 1 94.05 644 MET B O 1
ATOM 12453 N N . TRP B 1 645 ? 39.959 -36.659 -13.251 1 92.94 645 TRP B N 1
ATOM 12454 C CA . TRP B 1 645 ? 40.621 -36.312 -14.504 1 92.94 645 TRP B CA 1
ATOM 12455 C C . TRP B 1 645 ? 40.754 -34.799 -14.648 1 92.94 645 TRP B C 1
ATOM 12457 O O . TRP B 1 645 ? 40.378 -34.232 -15.676 1 92.94 645 TRP B O 1
ATOM 12467 N N . SER B 1 646 ? 41.175 -34.11 -13.635 1 87.51 646 SER B N 1
ATOM 12468 C CA . SER B 1 646 ? 41.453 -32.68 -13.55 1 87.51 646 SER B CA 1
ATOM 12469 C C . SER B 1 646 ? 40.177 -31.858 -13.704 1 87.51 646 SER B C 1
ATOM 12471 O O . SER B 1 646 ? 40.149 -30.881 -14.454 1 87.51 646 SER B O 1
ATOM 12473 N N . GLY B 1 647 ? 39.155 -32.456 -13.095 1 84.54 647 GLY B N 1
ATOM 12474 C CA . GLY B 1 647 ? 37.916 -31.698 -13.033 1 84.54 647 GLY B CA 1
ATOM 12475 C C . GLY B 1 647 ? 37.007 -31.942 -14.223 1 84.54 647 GLY B C 1
ATOM 12476 O O . GLY B 1 647 ? 35.938 -31.337 -14.329 1 84.54 647 GLY B O 1
ATOM 12477 N N . LYS B 1 648 ? 37.346 -32.873 -15.174 1 91 648 LYS B N 1
ATOM 12478 C CA . LYS B 1 648 ? 36.539 -33.146 -16.36 1 91 648 LYS B CA 1
ATOM 12479 C C . LYS B 1 648 ? 35.258 -33.89 -15.995 1 91 648 LYS B C 1
ATOM 12481 O O . LYS B 1 648 ? 34.239 -33.752 -16.675 1 91 648 LYS B O 1
ATOM 12486 N N . LEU B 1 649 ? 35.359 -34.654 -15.001 1 94.63 649 LEU B N 1
ATOM 12487 C CA . LEU B 1 649 ? 34.191 -35.405 -14.552 1 94.63 649 LEU B CA 1
ATOM 12488 C C . LEU B 1 649 ? 33.886 -35.111 -13.087 1 94.63 649 LEU B C 1
ATOM 12490 O O . LEU B 1 649 ? 34.784 -35.145 -12.243 1 94.63 649 LEU B O 1
ATOM 12494 N N . GLY B 1 650 ? 32.634 -34.764 -12.832 1 94 650 GLY B N 1
ATOM 12495 C CA . GLY B 1 650 ? 32.138 -34.585 -11.477 1 94 650 GLY B CA 1
ATOM 12496 C C . GLY B 1 650 ? 30.921 -35.437 -11.17 1 94 650 GLY B C 1
ATOM 12497 O O . GLY B 1 650 ? 30.036 -35.591 -12.015 1 94 650 GLY B O 1
ATOM 12498 N N . VAL B 1 651 ? 30.946 -36.064 -9.949 1 95.5 651 VAL B N 1
ATOM 12499 C CA . VAL B 1 651 ? 29.816 -36.876 -9.509 1 95.5 651 VAL B CA 1
ATOM 12500 C C . VAL B 1 651 ? 29.387 -36.449 -8.107 1 95.5 651 VAL B C 1
ATOM 12502 O O . VAL B 1 651 ? 30.215 -36.366 -7.196 1 95.5 651 VAL B O 1
ATOM 12505 N N . GLU B 1 652 ? 28.187 -36.111 -7.98 1 95.18 652 GLU B N 1
ATOM 12506 C CA . GLU B 1 652 ? 27.563 -35.912 -6.676 1 95.18 652 GLU B CA 1
ATOM 12507 C C . GLU B 1 652 ? 26.428 -36.907 -6.449 1 95.18 652 GLU B C 1
ATOM 12509 O O . GLU B 1 652 ? 25.465 -36.943 -7.218 1 95.18 652 GLU B O 1
ATOM 12514 N N . PHE B 1 653 ? 26.599 -37.657 -5.461 1 96.31 653 PHE B N 1
ATOM 12515 C CA . PHE B 1 653 ? 25.617 -38.686 -5.142 1 96.31 653 PHE B CA 1
ATOM 12516 C C . PHE B 1 653 ? 25.108 -38.525 -3.714 1 96.31 653 PHE B C 1
ATOM 12518 O O . PHE B 1 653 ? 25.893 -38.287 -2.794 1 96.31 653 PHE B O 1
ATOM 12525 N N . ASP B 1 654 ? 23.773 -38.656 -3.519 1 96.76 654 ASP B N 1
ATOM 12526 C CA . ASP B 1 654 ? 23.162 -38.631 -2.194 1 96.76 654 ASP B CA 1
ATOM 12527 C C . ASP B 1 654 ? 22.082 -39.703 -2.067 1 96.76 654 ASP B C 1
ATOM 12529 O O . ASP B 1 654 ? 21.235 -39.846 -2.95 1 96.76 654 ASP B O 1
ATOM 12533 N N . ALA B 1 655 ? 22.12 -40.405 -1.034 1 97.28 655 ALA B N 1
ATOM 12534 C CA . ALA B 1 655 ? 21.025 -41.265 -0.592 1 97.28 655 ALA B CA 1
ATOM 12535 C C . ALA B 1 655 ? 20.376 -40.718 0.676 1 97.28 655 ALA B C 1
ATOM 12537 O O . ALA B 1 655 ? 21.07 -40.297 1.605 1 97.28 655 ALA B O 1
ATOM 12538 N N . PHE B 1 656 ? 19.1 -40.696 0.683 1 94.8 656 PHE B N 1
ATOM 12539 C CA . PHE B 1 656 ? 18.457 -40.029 1.809 1 94.8 656 PHE B CA 1
ATOM 12540 C C . PHE B 1 656 ? 17.274 -40.844 2.317 1 94.8 656 PHE B C 1
ATOM 12542 O O . PHE B 1 656 ? 16.74 -41.689 1.595 1 94.8 656 PHE B O 1
ATOM 12549 N N . TYR B 1 657 ? 16.877 -40.572 3.512 1 94.95 657 TYR B N 1
ATOM 12550 C CA . TYR B 1 657 ? 15.708 -41.115 4.194 1 94.95 657 TYR B CA 1
ATOM 12551 C C . TYR B 1 657 ? 15.124 -40.1 5.169 1 94.95 657 TYR B C 1
ATOM 12553 O O . TYR B 1 657 ? 15.83 -39.591 6.042 1 94.95 657 TYR B O 1
ATOM 12561 N N . ASN B 1 658 ? 13.893 -39.792 4.994 1 93.08 658 ASN B N 1
ATOM 12562 C CA . ASN B 1 658 ? 13.165 -38.895 5.885 1 93.08 658 ASN B CA 1
ATOM 12563 C C . ASN B 1 658 ? 12.031 -39.618 6.606 1 93.08 658 ASN B C 1
ATOM 12565 O O . ASN B 1 658 ? 11.174 -40.23 5.966 1 93.08 658 ASN B O 1
ATOM 12569 N N . TYR B 1 659 ? 12.091 -39.515 7.841 1 94.24 659 TYR B N 1
ATOM 12570 C CA . TYR B 1 659 ? 11.019 -40.05 8.672 1 94.24 659 TYR B CA 1
ATOM 12571 C C . TYR B 1 659 ? 10.222 -38.926 9.324 1 94.24 659 TYR B C 1
ATOM 12573 O O . TYR B 1 659 ? 10.711 -38.26 10.239 1 94.24 659 TYR B O 1
ATOM 12581 N N . ILE B 1 660 ? 9.048 -38.7 8.936 1 92.57 660 ILE B N 1
ATOM 12582 C CA . ILE B 1 660 ? 8.165 -37.655 9.443 1 92.57 660 ILE B CA 1
ATOM 12583 C C . ILE B 1 660 ? 7.099 -38.272 10.346 1 92.57 660 ILE B C 1
ATOM 12585 O O . ILE B 1 660 ? 6.349 -39.153 9.919 1 92.57 660 ILE B O 1
ATOM 12589 N N . PHE B 1 661 ? 7.04 -37.8 11.524 1 93.44 661 PHE B N 1
ATOM 12590 C CA . PHE B 1 661 ? 6.093 -38.395 12.459 1 93.44 661 PHE B CA 1
ATOM 12591 C C . PHE B 1 661 ? 5.44 -37.324 13.324 1 93.44 661 PHE B C 1
ATOM 12593 O O . PHE B 1 661 ? 5.833 -36.156 13.277 1 93.44 661 PHE B O 1
ATOM 12600 N N . ASP B 1 662 ? 4.309 -37.701 14.03 1 92.49 662 ASP B N 1
ATOM 12601 C CA . ASP B 1 662 ? 3.467 -36.786 14.794 1 92.49 662 ASP B CA 1
ATOM 12602 C C . ASP B 1 662 ? 2.923 -35.669 13.905 1 92.49 662 ASP B C 1
ATOM 12604 O O . ASP B 1 662 ? 2.965 -34.495 14.279 1 92.49 662 ASP B O 1
ATOM 12608 N N . ILE B 1 663 ? 2.584 -36.118 12.711 1 92.53 663 ILE B N 1
ATOM 12609 C CA . ILE B 1 663 ? 2.071 -35.141 11.757 1 92.53 663 ILE B CA 1
ATOM 12610 C C . ILE B 1 663 ? 0.785 -34.519 12.297 1 92.53 663 ILE B C 1
ATOM 12612 O O . ILE B 1 663 ? -0.117 -35.232 12.743 1 92.53 663 ILE B O 1
ATOM 12616 N N . LEU B 1 664 ? 0.789 -33.217 12.344 1 91.58 664 LEU B N 1
ATOM 12617 C CA . LEU B 1 664 ? -0.398 -32.482 12.766 1 91.58 664 LEU B CA 1
ATOM 12618 C C . LEU B 1 664 ? -1.483 -32.542 11.696 1 91.58 664 LEU B C 1
ATOM 12620 O O . LEU B 1 664 ? -1.21 -32.316 10.515 1 91.58 664 LEU B O 1
ATOM 12624 N N . GLY B 1 665 ? -2.663 -32.896 12.079 1 90.45 665 GLY B N 1
ATOM 12625 C CA . GLY B 1 665 ? -3.786 -32.954 11.157 1 90.45 665 GLY B CA 1
ATOM 12626 C C . GLY B 1 665 ? -5.128 -33.061 11.857 1 90.45 665 GLY B C 1
ATOM 12627 O O . GLY B 1 665 ? -5.192 -33.078 13.088 1 90.45 665 GLY B O 1
ATOM 12628 N N . SER B 1 666 ? -6.142 -33.122 11.106 1 90.39 666 SER B N 1
ATOM 12629 C CA . SER B 1 666 ? -7.499 -33.227 11.634 1 90.39 666 SER B CA 1
ATOM 12630 C C . SER B 1 666 ? -7.751 -34.603 12.239 1 90.39 666 SER B C 1
ATOM 12632 O O . SER B 1 666 ? -7.273 -35.613 11.719 1 90.39 666 SER B O 1
ATOM 12634 N N . ASN B 1 667 ? -8.434 -34.49 13.332 1 90.23 667 ASN B N 1
ATOM 12635 C CA . ASN B 1 667 ? -8.885 -35.726 13.964 1 90.23 667 ASN B CA 1
ATOM 12636 C C . ASN B 1 667 ? -10.155 -36.259 13.308 1 90.23 667 ASN B C 1
ATOM 12638 O O . ASN B 1 667 ? -11.237 -35.697 13.491 1 90.23 667 ASN B O 1
ATOM 12642 N N . THR B 1 668 ? -9.983 -37.319 12.479 1 81.53 668 THR B N 1
ATOM 12643 C CA . THR B 1 668 ? -11.12 -37.837 11.725 1 81.53 668 THR B CA 1
ATOM 12644 C C . THR B 1 668 ? -11.437 -39.27 12.142 1 81.53 668 THR B C 1
ATOM 12646 O O . THR B 1 668 ? -10.693 -39.876 12.917 1 81.53 668 THR B O 1
ATOM 12649 N N . GLY B 1 669 ? -12.509 -39.807 11.737 1 76.29 669 GLY B N 1
ATOM 12650 C CA . GLY B 1 669 ? -12.859 -41.21 11.888 1 76.29 669 GLY B CA 1
ATOM 12651 C C . GLY B 1 669 ? -13.551 -41.515 13.203 1 76.29 669 GLY B C 1
ATOM 12652 O O . GLY B 1 669 ? -13.502 -42.647 13.688 1 76.29 669 GLY B O 1
ATOM 12653 N N . LYS B 1 670 ? -14.058 -40.451 13.814 1 83.17 670 LYS B N 1
ATOM 12654 C CA . LYS B 1 670 ? -14.785 -40.686 15.059 1 83.17 670 LYS B CA 1
ATOM 12655 C C . LYS B 1 670 ? -16.266 -40.94 14.791 1 83.17 670 LYS B C 1
ATOM 12657 O O . LYS B 1 670 ? -16.827 -40.414 13.828 1 83.17 670 LYS B O 1
ATOM 12662 N N . PRO B 1 671 ? -16.925 -41.833 15.617 1 81.69 671 PRO B N 1
ATOM 12663 C CA . PRO B 1 671 ? -18.346 -42.102 15.384 1 81.69 671 PRO B CA 1
ATOM 12664 C C . PRO B 1 671 ? -19.219 -40.863 15.567 1 81.69 671 PRO B C 1
ATOM 12666 O O . PRO B 1 671 ? -18.942 -40.031 16.434 1 81.69 671 PRO B O 1
ATOM 12669 N N . ALA B 1 672 ? -20.261 -40.737 14.837 1 78.87 672 ALA B N 1
ATOM 12670 C CA . ALA B 1 672 ? -21.189 -39.61 14.883 1 78.87 672 ALA B CA 1
ATOM 12671 C C . ALA B 1 672 ? -21.78 -39.444 16.28 1 78.87 672 ALA B C 1
ATOM 12673 O O . ALA B 1 672 ? -22.109 -38.329 16.693 1 78.87 672 ALA B O 1
ATOM 12674 N N . SER B 1 673 ? -22.063 -40.739 17.031 1 80.8 673 SER B N 1
ATOM 12675 C CA . SER B 1 673 ? -22.653 -40.749 18.365 1 80.8 673 SER B CA 1
ATOM 12676 C C . SER B 1 673 ? -21.864 -39.865 19.325 1 80.8 673 SER B C 1
ATOM 12678 O O . SER B 1 673 ? -22.365 -39.491 20.388 1 80.8 673 SER B O 1
ATOM 12680 N N . MET B 1 674 ? -20.474 -39.241 18.949 1 82.22 674 MET B N 1
ATOM 12681 C CA . MET B 1 674 ? -19.663 -38.374 19.799 1 82.22 674 MET B CA 1
ATOM 12682 C C . MET B 1 674 ? -20.045 -36.91 19.603 1 82.22 674 MET B C 1
ATOM 12684 O O . MET B 1 674 ? -19.58 -36.039 20.34 1 82.22 674 MET B O 1
ATOM 12688 N N . GLY B 1 675 ? -20.939 -36.496 18.828 1 77.35 675 GLY B N 1
ATOM 12689 C CA . GLY B 1 675 ? -21.477 -35.163 18.609 1 77.35 675 GLY B CA 1
ATOM 12690 C C . GLY B 1 675 ? -20.425 -34.158 18.179 1 77.35 675 GLY B C 1
ATOM 12691 O O . GLY B 1 675 ? -20.522 -32.973 18.503 1 77.35 675 GLY B O 1
ATOM 12692 N N . GLY B 1 676 ? -19.329 -34.651 17.676 1 81.56 676 GLY B N 1
ATOM 12693 C CA . GLY B 1 676 ? -18.273 -33.758 17.229 1 81.56 676 GLY B CA 1
ATOM 12694 C C . GLY B 1 676 ? -17.41 -33.24 18.364 1 81.56 676 GLY B C 1
ATOM 12695 O O . GLY B 1 676 ? -16.519 -32.415 18.148 1 81.56 676 GLY B O 1
ATOM 12696 N N . TYR B 1 677 ? -17.621 -33.618 19.55 1 86.89 677 TYR B N 1
ATOM 12697 C CA . TYR B 1 677 ? -16.914 -33.094 20.714 1 86.89 677 TYR B CA 1
ATOM 12698 C C . TYR B 1 677 ? -15.659 -33.909 21.003 1 86.89 677 TYR B C 1
ATOM 12700 O O . TYR B 1 677 ? -15.583 -34.604 22.018 1 86.89 677 TYR B O 1
ATOM 12708 N N . TYR B 1 678 ? -14.811 -33.881 20.275 1 90.29 678 TYR B N 1
ATOM 12709 C CA . TYR B 1 678 ? -13.462 -34.427 20.372 1 90.29 678 TYR B CA 1
ATOM 12710 C C . TYR B 1 678 ? -12.437 -33.451 19.807 1 90.29 678 TYR B C 1
ATOM 12712 O O . TYR B 1 678 ? -12.783 -32.557 19.031 1 90.29 678 TYR B O 1
ATOM 12720 N N . PRO B 1 679 ? -11.176 -33.667 20.242 1 92.04 679 PRO B N 1
ATOM 12721 C CA . PRO B 1 679 ? -10.178 -32.725 19.729 1 92.04 679 PRO B CA 1
ATOM 12722 C C . PRO B 1 679 ? -10.166 -32.653 18.203 1 92.04 679 PRO B C 1
ATOM 12724 O O . PRO B 1 679 ? -10.123 -33.687 17.533 1 92.04 679 PRO B O 1
ATOM 12727 N N . THR B 1 680 ? -10.223 -31.473 17.726 1 92.59 680 THR B N 1
ATOM 12728 C CA . THR B 1 680 ? -10.312 -31.253 16.286 1 92.59 680 THR B CA 1
ATOM 12729 C C . THR B 1 680 ? -8.991 -31.595 15.604 1 92.59 680 THR B C 1
ATOM 12731 O O . THR B 1 680 ? -8.979 -32.099 14.479 1 92.59 680 THR B O 1
ATOM 12734 N N . TYR B 1 681 ? -7.851 -31.312 16.325 1 93.78 681 TYR B N 1
ATOM 12735 C CA . TYR B 1 681 ? -6.527 -31.592 15.783 1 93.78 681 TYR B CA 1
ATOM 12736 C C . TYR B 1 681 ? -5.767 -32.565 16.677 1 93.78 681 TYR B C 1
ATOM 12738 O O . TYR B 1 681 ? -5.954 -32.573 17.896 1 93.78 681 TYR B O 1
ATOM 12746 N N . ILE B 1 682 ? -4.921 -33.371 16.073 1 93.65 682 ILE B N 1
ATOM 12747 C CA . ILE B 1 682 ? -4.109 -34.323 16.823 1 93.65 682 ILE B CA 1
ATOM 12748 C C . ILE B 1 682 ? -2.76 -34.508 16.132 1 93.65 682 ILE B C 1
ATOM 12750 O O . ILE B 1 682 ? -2.607 -34.172 14.955 1 93.65 682 ILE B O 1
ATOM 12754 N N . ASN B 1 683 ? -1.768 -35.024 16.891 1 93.06 683 ASN B N 1
ATOM 12755 C CA . ASN B 1 683 ? -0.531 -35.593 16.364 1 93.06 683 ASN B CA 1
ATOM 12756 C C . ASN B 1 683 ? -0.66 -37.096 16.131 1 93.06 683 ASN B C 1
ATOM 12758 O O . ASN B 1 683 ? -0.639 -37.879 17.082 1 93.06 683 ASN B O 1
ATOM 12762 N N . ASN B 1 684 ? -0.715 -37.527 14.889 1 92.84 684 ASN B N 1
ATOM 12763 C CA . ASN B 1 684 ? -0.988 -38.953 14.745 1 92.84 684 ASN B CA 1
ATOM 12764 C C . ASN B 1 684 ? -0.225 -39.553 13.567 1 92.84 684 ASN B C 1
ATOM 12766 O O . ASN B 1 684 ? 0.507 -40.531 13.729 1 92.84 684 ASN B O 1
ATOM 12770 N N . ASN B 1 685 ? -0.311 -39.049 12.343 1 92.96 685 ASN B N 1
ATOM 12771 C CA . ASN B 1 685 ? 0.153 -39.695 11.119 1 92.96 685 ASN B CA 1
ATOM 12772 C C . ASN B 1 685 ? 1.677 -39.74 11.052 1 92.96 685 ASN B C 1
ATOM 12774 O O . ASN B 1 685 ? 2.356 -38.984 11.75 1 92.96 685 ASN B O 1
ATOM 12778 N N . ALA B 1 686 ? 2.146 -40.592 10.328 1 94.68 686 ALA B N 1
ATOM 12779 C CA . ALA B 1 686 ? 3.576 -40.722 10.06 1 94.68 686 ALA B CA 1
ATOM 12780 C C . ALA B 1 686 ? 3.828 -41.128 8.611 1 94.68 686 ALA B C 1
ATOM 12782 O O . ALA B 1 686 ? 3.044 -41.878 8.024 1 94.68 686 ALA B O 1
ATOM 12783 N N . GLN B 1 687 ? 4.886 -40.687 8.067 1 94.06 687 GLN B N 1
ATOM 12784 C CA . GLN B 1 687 ? 5.3 -40.947 6.692 1 94.06 687 GLN B CA 1
ATOM 12785 C C . GLN B 1 687 ? 6.816 -41.088 6.591 1 94.06 687 GLN B C 1
ATOM 12787 O O . GLN B 1 687 ? 7.548 -40.614 7.462 1 94.06 687 GLN B O 1
ATOM 12792 N N . ASP B 1 688 ? 7.219 -41.729 5.601 1 93.83 688 ASP B N 1
ATOM 12793 C CA . ASP B 1 688 ? 8.643 -41.693 5.28 1 93.83 688 ASP B CA 1
ATOM 12794 C C . ASP B 1 688 ? 8.864 -41.464 3.787 1 93.83 688 ASP B C 1
ATOM 12796 O O . ASP B 1 688 ? 7.939 -41.615 2.987 1 93.83 688 ASP B O 1
ATOM 12800 N N . VAL B 1 689 ? 9.963 -40.992 3.383 1 93.34 689 VAL B N 1
ATOM 12801 C CA . VAL B 1 689 ? 10.414 -40.781 2.011 1 93.34 689 VAL B CA 1
ATOM 12802 C C . VAL B 1 689 ? 11.862 -41.244 1.866 1 93.34 689 VAL B C 1
ATOM 12804 O O . VAL B 1 689 ? 12.719 -40.886 2.677 1 93.34 689 VAL B O 1
ATOM 12807 N N . LYS B 1 690 ? 12.132 -42.033 0.943 1 94.91 690 LYS B N 1
ATOM 12808 C CA . LYS B 1 690 ? 13.494 -42.472 0.654 1 94.91 690 LYS B CA 1
ATOM 12809 C C . LYS B 1 690 ? 13.827 -42.295 -0.824 1 94.91 690 LYS B C 1
ATOM 12811 O O . LYS B 1 690 ? 12.931 -42.285 -1.671 1 94.91 690 LYS B O 1
ATOM 12816 N N . GLY B 1 691 ? 15.085 -42.087 -1.114 1 95.43 691 GLY B N 1
ATOM 12817 C CA . GLY B 1 691 ? 15.442 -41.904 -2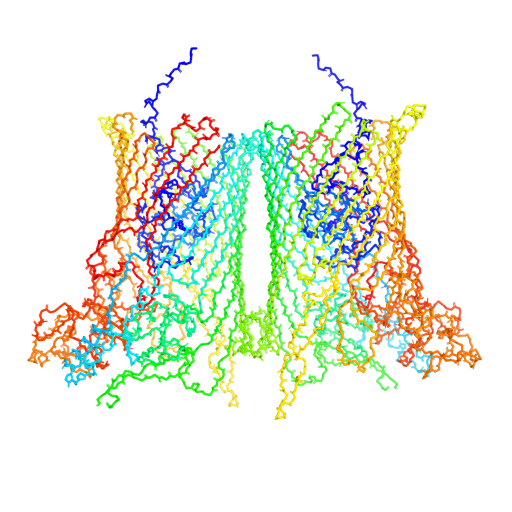.512 1 95.43 691 GLY B CA 1
ATOM 12818 C C . GLY B 1 691 ? 16.919 -41.625 -2.719 1 95.43 691 GLY B C 1
ATOM 12819 O O . GLY B 1 691 ? 17.736 -41.89 -1.834 1 95.43 691 GLY B O 1
ATOM 12820 N N . ILE B 1 692 ? 17.291 -41.249 -3.943 1 96.55 692 ILE B N 1
ATOM 12821 C CA . ILE B 1 692 ? 18.66 -40.926 -4.328 1 96.55 692 ILE B CA 1
ATOM 12822 C C . ILE B 1 692 ? 18.666 -39.693 -5.228 1 96.55 692 ILE B C 1
ATOM 12824 O O . ILE B 1 692 ? 17.702 -39.443 -5.956 1 96.55 692 ILE B O 1
ATOM 12828 N N . ASP B 1 693 ? 19.686 -38.93 -5.099 1 96.33 693 ASP B N 1
ATOM 12829 C CA . ASP B 1 693 ? 20.013 -37.82 -5.989 1 96.33 693 ASP B CA 1
ATOM 12830 C C . ASP B 1 693 ? 21.368 -38.036 -6.66 1 96.33 693 ASP B C 1
ATOM 12832 O O . ASP B 1 693 ? 22.329 -38.453 -6.011 1 96.33 693 ASP B O 1
ATOM 12836 N N . VAL B 1 694 ? 21.407 -37.736 -7.955 1 96.58 694 VAL B N 1
ATOM 12837 C CA . VAL B 1 694 ? 22.665 -37.867 -8.682 1 96.58 694 VAL B CA 1
ATOM 12838 C C . VAL B 1 694 ? 22.865 -36.656 -9.591 1 96.58 694 VAL B C 1
ATOM 12840 O O . VAL B 1 694 ? 21.929 -36.214 -10.262 1 96.58 694 VAL B O 1
ATOM 12843 N N . LYS B 1 695 ? 23.914 -36.09 -9.543 1 96.14 695 LYS B N 1
ATOM 12844 C CA . LYS B 1 695 ? 24.355 -35.068 -10.488 1 96.14 695 LYS B CA 1
ATOM 12845 C C . LYS B 1 695 ? 25.672 -35.463 -11.151 1 96.14 695 LYS B C 1
ATOM 12847 O O . LYS B 1 695 ? 26.673 -35.69 -10.468 1 96.14 695 LYS B O 1
ATOM 12852 N N . LEU B 1 696 ? 25.699 -35.614 -12.427 1 96.56 696 LEU B N 1
ATOM 12853 C CA . LEU B 1 696 ? 26.883 -35.906 -13.227 1 96.56 696 LEU B CA 1
ATOM 12854 C C . LEU B 1 696 ? 27.243 -34.722 -14.118 1 96.56 696 LEU B C 1
ATOM 12856 O O . LEU B 1 696 ? 26.385 -34.188 -14.825 1 96.56 696 LEU B O 1
ATOM 12860 N N . THR B 1 697 ? 28.397 -34.329 -14.03 1 94.92 697 THR B N 1
ATOM 12861 C CA . THR B 1 697 ? 28.839 -33.214 -14.861 1 94.92 697 THR B CA 1
ATOM 12862 C C . THR B 1 697 ? 30.087 -33.591 -15.653 1 94.92 697 THR B C 1
ATOM 12864 O O . THR B 1 697 ? 31.003 -34.219 -15.116 1 94.92 697 THR B O 1
ATOM 12867 N N . HIS B 1 698 ? 30.122 -33.312 -16.899 1 96.15 698 HIS B N 1
ATOM 12868 C CA . HIS B 1 698 ? 31.287 -33.444 -17.766 1 96.15 698 HIS B CA 1
ATOM 12869 C C . HIS B 1 698 ? 31.578 -32.139 -18.5 1 96.15 698 HIS B C 1
ATOM 12871 O O . HIS B 1 698 ? 30.702 -31.592 -19.174 1 96.15 698 HIS B O 1
ATOM 12877 N N . ARG B 1 699 ? 32.624 -31.623 -18.341 1 93.64 699 ARG B N 1
ATOM 12878 C CA . ARG B 1 699 ? 33.052 -30.404 -19.019 1 93.64 699 ARG B CA 1
ATOM 12879 C C . ARG B 1 699 ? 34.422 -30.588 -19.663 1 93.64 699 ARG B C 1
ATOM 12881 O O . ARG B 1 699 ? 35.311 -31.209 -19.077 1 93.64 699 ARG B O 1
ATOM 12888 N N . ASN B 1 700 ? 34.565 -30.096 -20.86 1 92.22 700 ASN B N 1
ATOM 12889 C CA . ASN B 1 700 ? 35.83 -30.222 -21.575 1 92.22 700 ASN B CA 1
ATOM 12890 C C . ASN B 1 700 ? 35.985 -29.138 -22.638 1 92.22 700 ASN B C 1
ATOM 12892 O O . ASN B 1 700 ? 35.05 -28.377 -22.895 1 92.22 700 ASN B O 1
ATOM 12896 N N . HIS B 1 701 ? 37.125 -28.924 -23.058 1 92.25 701 HIS B N 1
ATOM 12897 C CA . HIS B 1 701 ? 37.422 -27.986 -24.134 1 92.25 701 HIS B CA 1
ATOM 12898 C C . HIS B 1 701 ? 38.22 -28.658 -25.247 1 92.25 701 HIS B C 1
ATOM 12900 O O . HIS B 1 701 ? 39.024 -29.555 -24.985 1 92.25 701 HIS B O 1
ATOM 12906 N N . ILE B 1 702 ? 37.956 -28.428 -26.468 1 92.26 702 ILE B N 1
ATOM 12907 C CA . ILE B 1 702 ? 38.71 -28.86 -27.639 1 92.26 702 ILE B CA 1
ATOM 12908 C C . ILE B 1 702 ? 39.409 -27.66 -28.274 1 92.26 702 ILE B C 1
ATOM 12910 O O . ILE B 1 702 ? 38.756 -26.782 -28.842 1 92.26 702 ILE B O 1
ATOM 12914 N N . GLY B 1 703 ? 40.619 -27.689 -28.308 1 86.94 703 GLY B N 1
ATOM 12915 C CA . GLY B 1 703 ? 41.359 -26.519 -28.754 1 86.94 703 GLY B CA 1
ATOM 12916 C C . GLY B 1 703 ? 41.145 -25.305 -27.869 1 86.94 703 GLY B C 1
ATOM 12917 O O . GLY B 1 703 ? 40.748 -25.438 -26.709 1 86.94 703 GLY B O 1
ATOM 12918 N N . LYS B 1 704 ? 41.468 -24.215 -28.36 1 84.04 704 LYS B N 1
ATOM 12919 C CA . LYS B 1 704 ? 41.396 -22.993 -27.565 1 84.04 704 LYS B CA 1
ATOM 12920 C C . LYS B 1 704 ? 40.006 -22.367 -27.643 1 84.04 704 LYS B C 1
ATOM 12922 O O . LYS B 1 704 ? 39.599 -21.631 -26.742 1 84.04 704 LYS B O 1
ATOM 12927 N N . ASP B 1 705 ? 39.149 -22.983 -28.61 1 87.97 705 ASP B N 1
ATOM 12928 C CA . ASP B 1 705 ? 37.979 -22.153 -28.878 1 87.97 705 ASP B CA 1
ATOM 12929 C C . ASP B 1 705 ? 36.687 -22.912 -28.584 1 87.97 705 ASP B C 1
ATOM 12931 O O . ASP B 1 705 ? 35.626 -22.305 -28.428 1 87.97 705 ASP B O 1
ATOM 12935 N N . PHE B 1 706 ? 36.446 -25.493 -28.098 1 92.77 706 PHE B N 1
ATOM 12936 C CA . PHE B 1 706 ? 35.204 -26.243 -27.946 1 92.77 706 PHE B CA 1
ATOM 12937 C C . PHE B 1 706 ? 35.133 -26.9 -26.573 1 92.77 706 PHE B C 1
ATOM 12939 O O . PHE B 1 706 ? 35.983 -27.724 -26.229 1 92.77 706 PHE B O 1
ATOM 12946 N N . GLN B 1 707 ? 34.421 -25.209 -26.313 1 94.35 707 GLN B N 1
ATOM 12947 C CA . GLN B 1 707 ? 34.132 -25.762 -24.994 1 94.35 707 GLN B CA 1
ATOM 12948 C C . GLN B 1 707 ? 32.74 -26.384 -24.951 1 94.35 707 GLN B C 1
ATOM 12950 O O . GLN B 1 707 ? 31.8 -25.858 -25.552 1 94.35 707 GLN B O 1
ATOM 12955 N N . TYR B 1 708 ? 32.569 -27.435 -24.354 1 94.76 708 TYR B N 1
ATOM 12956 C CA . TYR B 1 708 ? 31.257 -28.057 -24.219 1 94.76 708 TYR B CA 1
ATOM 12957 C C . TYR B 1 708 ? 31.083 -28.67 -22.835 1 94.76 708 TYR B C 1
ATOM 12959 O O . TYR B 1 708 ? 32.064 -28.894 -22.121 1 94.76 708 TYR B O 1
ATOM 12967 N N . GLY B 1 709 ? 29.901 -28.777 -22.428 1 95.07 709 GLY B N 1
ATOM 12968 C CA . GLY B 1 709 ? 29.553 -29.354 -21.139 1 95.07 709 GLY B CA 1
ATOM 12969 C C . GLY B 1 709 ? 28.254 -30.136 -21.166 1 95.07 709 GLY B C 1
ATOM 12970 O O . GLY B 1 709 ? 27.349 -29.82 -21.941 1 95.07 709 GLY B O 1
ATOM 12971 N N . VAL B 1 710 ? 28.237 -31.209 -20.401 1 96.48 710 VAL B N 1
ATOM 12972 C CA . VAL B 1 710 ? 27.041 -32.022 -20.209 1 96.48 710 VAL B CA 1
ATOM 12973 C C . VAL B 1 710 ? 26.754 -32.177 -18.718 1 96.48 710 VAL B C 1
ATOM 12975 O O . VAL B 1 710 ? 27.654 -32.491 -17.935 1 96.48 710 VAL B O 1
ATOM 12978 N N . THR B 1 711 ? 25.567 -31.846 -18.323 1 95.8 711 THR B N 1
ATOM 12979 C CA . THR B 1 711 ? 25.129 -32.062 -16.949 1 95.8 711 THR B CA 1
ATOM 12980 C C . THR B 1 711 ? 23.885 -32.944 -16.91 1 95.8 711 THR B C 1
ATOM 12982 O O . THR B 1 711 ? 22.896 -32.662 -17.59 1 95.8 711 THR B O 1
ATOM 12985 N N . VAL B 1 712 ? 23.95 -33.976 -16.134 1 96.87 712 VAL B N 1
ATOM 12986 C CA . VAL B 1 712 ? 22.821 -34.881 -15.943 1 96.87 712 VAL B CA 1
ATOM 12987 C C . VAL B 1 712 ? 22.37 -34.844 -14.485 1 96.87 712 VAL B C 1
ATOM 12989 O O . VAL B 1 712 ? 23.183 -35.009 -13.573 1 96.87 712 VAL B O 1
ATOM 12992 N N . ASN B 1 713 ? 21.123 -34.589 -14.249 1 95.91 713 ASN B N 1
ATOM 12993 C CA . ASN B 1 713 ? 20.505 -34.635 -12.928 1 95.91 713 ASN B CA 1
ATOM 12994 C C . ASN B 1 713 ? 19.432 -35.718 -12.849 1 95.91 713 ASN B C 1
ATOM 12996 O O . ASN B 1 713 ? 18.645 -35.887 -13.782 1 95.91 713 ASN B O 1
ATOM 13000 N N . MET B 1 714 ? 19.449 -36.37 -11.742 1 94.83 714 MET B N 1
ATOM 13001 C CA . MET B 1 714 ? 18.448 -37.409 -11.516 1 94.83 714 MET B CA 1
ATOM 13002 C C . MET B 1 714 ? 18.018 -37.442 -10.054 1 94.83 714 MET B C 1
ATOM 13004 O O . MET B 1 714 ? 18.847 -37.286 -9.155 1 94.83 714 MET B O 1
ATOM 13008 N N . THR B 1 715 ? 16.754 -37.609 -9.847 1 95.11 715 THR B N 1
ATOM 13009 C CA . THR B 1 715 ? 16.2 -37.775 -8.508 1 95.11 715 THR B CA 1
ATOM 13010 C C . THR B 1 715 ? 15.134 -38.866 -8.496 1 95.11 715 THR B C 1
ATOM 13012 O O . THR B 1 715 ? 14.208 -38.847 -9.31 1 95.11 715 THR B O 1
ATOM 13015 N N . TRP B 1 716 ? 15.294 -39.754 -7.672 1 95.51 716 TRP B N 1
ATOM 13016 C CA . TRP B 1 716 ? 14.265 -40.745 -7.375 1 95.51 716 TRP B CA 1
ATOM 13017 C C . TRP B 1 716 ? 13.823 -40.651 -5.918 1 95.51 716 TRP B C 1
ATOM 13019 O O . TRP B 1 716 ? 14.653 -40.7 -5.007 1 95.51 716 TRP B O 1
ATOM 13029 N N . ALA B 1 717 ? 12.578 -40.47 -5.649 1 93.19 717 ALA B N 1
ATOM 13030 C CA . ALA B 1 717 ? 12.023 -40.356 -4.303 1 93.19 717 ALA B CA 1
ATOM 13031 C C . ALA B 1 717 ? 10.69 -41.09 -4.195 1 93.19 717 ALA B C 1
ATOM 13033 O O . ALA B 1 717 ? 9.803 -40.905 -5.032 1 93.19 717 ALA B O 1
ATOM 13034 N N . LYS B 1 718 ? 10.54 -41.867 -3.2 1 92.65 718 LYS B N 1
ATOM 13035 C CA . LYS B 1 718 ? 9.312 -42.615 -2.943 1 92.65 718 LYS B CA 1
ATOM 13036 C C . LYS B 1 718 ? 8.783 -42.337 -1.539 1 92.65 718 LYS B C 1
ATOM 13038 O O . LYS B 1 718 ? 9.514 -42.473 -0.555 1 92.65 718 LYS B O 1
ATOM 13043 N N . ASP B 1 719 ? 7.618 -42.009 -1.477 1 91.55 719 ASP B N 1
ATOM 13044 C CA . ASP B 1 719 ? 6.994 -41.747 -0.184 1 91.55 719 ASP B CA 1
ATOM 13045 C C . ASP B 1 719 ? 6.009 -42.853 0.185 1 91.55 719 ASP B C 1
ATOM 13047 O O . ASP B 1 719 ? 5.517 -43.571 -0.688 1 91.55 719 ASP B O 1
ATOM 13051 N N . ARG B 1 720 ? 5.688 -42.937 1.445 1 92.57 720 ARG B N 1
ATOM 13052 C CA . ARG B 1 720 ? 4.746 -43.93 1.952 1 92.57 720 ARG B CA 1
ATOM 13053 C C . ARG B 1 720 ? 4.181 -43.509 3.305 1 92.57 720 ARG B C 1
ATOM 13055 O O . ARG B 1 720 ? 4.906 -42.974 4.146 1 92.57 720 ARG B O 1
ATOM 13062 N N . TRP B 1 721 ? 2.876 -43.788 3.502 1 94.42 721 TRP B N 1
ATOM 13063 C CA . TRP B 1 721 ? 2.281 -43.628 4.825 1 94.42 721 TRP B CA 1
ATOM 13064 C C . TRP B 1 721 ? 2.661 -44.789 5.737 1 94.42 721 TRP B C 1
ATOM 13066 O O . TRP B 1 721 ? 2.44 -45.953 5.395 1 94.42 721 TRP B O 1
ATOM 13076 N N . LEU B 1 722 ? 3.274 -44.515 6.854 1 95.49 722 LEU B N 1
ATOM 13077 C CA . LEU B 1 722 ? 3.594 -45.545 7.836 1 95.49 722 LEU B CA 1
ATOM 13078 C C . LEU B 1 722 ? 2.443 -45.737 8.817 1 95.49 722 LEU B C 1
ATOM 13080 O O . LEU B 1 722 ? 2.241 -46.838 9.336 1 95.49 722 LEU B O 1
ATOM 13084 N N . ARG B 1 723 ? 1.806 -44.629 9.123 1 94.55 723 ARG B N 1
ATOM 13085 C CA . ARG B 1 723 ? 0.63 -44.603 9.986 1 94.55 723 ARG B CA 1
ATOM 13086 C C . ARG B 1 723 ? -0.386 -43.576 9.497 1 94.55 723 ARG B C 1
ATOM 13088 O O . ARG B 1 723 ? -0.029 -42.433 9.204 1 94.55 723 ARG B O 1
ATOM 13095 N N . TYR B 1 724 ? -1.584 -44.04 9.348 1 93.7 724 TYR B N 1
ATOM 13096 C CA . TYR B 1 724 ? -2.719 -43.213 8.954 1 93.7 724 TYR B CA 1
ATOM 13097 C C . TYR B 1 724 ? -3.975 -43.61 9.719 1 93.7 724 TYR B C 1
ATOM 13099 O O . TYR B 1 724 ? -4.044 -44.703 10.287 1 93.7 724 TYR B O 1
ATOM 13107 N N . GLN B 1 725 ? -4.951 -42.707 9.839 1 90.86 725 GLN B N 1
ATOM 13108 C CA . GLN B 1 725 ? -6.179 -42.989 10.577 1 90.86 725 GLN B CA 1
ATOM 13109 C C . GLN B 1 725 ? -7.142 -43.826 9.741 1 90.86 725 GLN B C 1
ATOM 13111 O O . GLN B 1 725 ? -8.308 -43.461 9.576 1 90.86 725 GLN B O 1
ATOM 13116 N N . ASP B 1 726 ? -6.66 -44.981 9.32 1 90.32 726 ASP B N 1
ATOM 13117 C CA . ASP B 1 726 ? -7.536 -45.901 8.601 1 90.32 726 ASP B CA 1
ATOM 13118 C C . ASP B 1 726 ? -8.544 -46.551 9.547 1 90.32 726 ASP B C 1
ATOM 13120 O O . ASP B 1 726 ? -8.207 -46.893 10.682 1 90.32 726 ASP B O 1
ATOM 13124 N N . SER B 1 727 ? -9.807 -46.813 8.942 1 85.82 727 SER B N 1
ATOM 13125 C CA . SER B 1 727 ? -10.768 -47.587 9.72 1 85.82 727 SER B CA 1
ATOM 13126 C C . SER B 1 727 ? -10.333 -49.044 9.845 1 85.82 727 SER B C 1
ATOM 13128 O O . SER B 1 727 ? -9.793 -49.619 8.897 1 85.82 727 SER B O 1
ATOM 13130 N N . PRO B 1 728 ? -10.561 -49.498 11.201 1 82.65 728 PRO B N 1
ATOM 13131 C CA . PRO B 1 728 ? -10.189 -50.903 11.382 1 82.65 728 PRO B CA 1
ATOM 13132 C C . PRO B 1 728 ? -10.926 -51.837 10.424 1 82.65 728 PRO B C 1
ATOM 13134 O O . PRO B 1 728 ? -10.426 -52.919 10.104 1 82.65 728 PRO B O 1
ATOM 13137 N N . ASN B 1 729 ? -12.027 -51.367 9.92 1 83.13 729 ASN B N 1
ATOM 13138 C CA . ASN B 1 729 ? -12.85 -52.214 9.063 1 83.13 729 ASN B CA 1
ATOM 13139 C C . ASN B 1 729 ? -12.53 -51.998 7.587 1 83.13 729 ASN B C 1
ATOM 13141 O O . ASN B 1 729 ? -13.124 -52.638 6.718 1 83.13 729 ASN B O 1
ATOM 13145 N N . THR B 1 730 ? -11.589 -51.163 7.296 1 88.33 730 THR B N 1
ATOM 13146 C CA . THR B 1 730 ? -11.216 -50.917 5.907 1 88.33 730 THR B CA 1
ATOM 13147 C C . THR B 1 730 ? -10.328 -52.04 5.379 1 88.33 730 THR B C 1
ATOM 13149 O O . THR B 1 730 ? -9.319 -52.384 5.999 1 88.33 730 THR B O 1
ATOM 13152 N N . PRO B 1 731 ? -10.697 -52.679 4.27 1 89.5 731 PRO B N 1
ATOM 13153 C CA . PRO B 1 731 ? -9.83 -53.71 3.693 1 89.5 731 PRO B CA 1
ATOM 13154 C C . PRO B 1 731 ? -8.464 -53.168 3.28 1 89.5 731 PRO B C 1
ATOM 13156 O O . PRO B 1 731 ? -8.315 -51.964 3.054 1 89.5 731 PRO B O 1
ATOM 13159 N N . ASP B 1 732 ? -7.46 -54.069 3.045 1 88.96 732 ASP B N 1
ATOM 13160 C CA . ASP B 1 732 ? -6.072 -53.686 2.809 1 88.96 732 ASP B CA 1
ATOM 13161 C C . ASP B 1 732 ? -5.935 -52.885 1.516 1 88.96 732 ASP B C 1
ATOM 13163 O O . ASP B 1 732 ? -5.159 -51.929 1.451 1 88.96 732 ASP B O 1
ATOM 13167 N N . TYR B 1 733 ? -6.453 -53.359 0.266 1 91.44 733 TYR B N 1
ATOM 13168 C CA . TYR B 1 733 ? -6.339 -52.688 -1.024 1 91.44 733 TYR B CA 1
ATOM 13169 C C . TYR B 1 733 ? -6.919 -51.28 -0.96 1 91.44 733 TYR B C 1
ATOM 13171 O O . TYR B 1 733 ? -6.665 -50.456 -1.841 1 91.44 733 TYR B O 1
ATOM 13179 N N . ALA B 1 734 ? -7.804 -50.891 0.313 1 92.05 734 ALA B N 1
ATOM 13180 C CA . ALA B 1 734 ? -8.428 -49.579 0.459 1 92.05 734 ALA B CA 1
ATOM 13181 C C . ALA B 1 734 ? -7.783 -48.788 1.594 1 92.05 734 ALA B C 1
ATOM 13183 O O . ALA B 1 734 ? -8.157 -47.641 1.85 1 92.05 734 ALA B O 1
ATOM 13184 N N . LYS B 1 735 ? -6.843 -49.278 2.206 1 91.9 735 LYS B N 1
ATOM 13185 C CA . LYS B 1 735 ? -6.143 -48.559 3.267 1 91.9 735 LYS B CA 1
ATOM 13186 C C . LYS B 1 735 ? -5.094 -47.614 2.69 1 91.9 735 LYS B C 1
ATOM 13188 O O . LYS B 1 735 ? -4.46 -47.924 1.679 1 91.9 735 LYS B O 1
ATOM 13193 N N . ARG B 1 736 ? -4.93 -46.54 3.346 1 91.97 736 ARG B N 1
ATOM 13194 C CA . ARG B 1 736 ? -3.908 -45.57 2.965 1 91.97 736 ARG B CA 1
ATOM 13195 C C . ARG B 1 736 ? -2.54 -45.977 3.501 1 91.97 736 ARG B C 1
ATOM 13197 O O . ARG B 1 736 ? -1.514 -45.695 2.878 1 91.97 736 ARG B O 1
ATOM 13204 N N . THR B 1 737 ? -2.515 -46.631 4.627 1 93.5 737 THR B N 1
ATOM 13205 C CA . THR B 1 737 ? -1.262 -47.049 5.247 1 93.5 737 THR B CA 1
ATOM 13206 C C . THR B 1 737 ? -0.482 -47.976 4.318 1 93.5 737 THR B C 1
ATOM 13208 O O . THR B 1 737 ? -1.031 -48.95 3.801 1 93.5 737 THR B O 1
ATOM 13211 N N . GLY B 1 738 ? 0.7 -47.59 4.092 1 92.74 738 GLY B N 1
ATOM 13212 C CA . GLY B 1 738 ? 1.574 -48.395 3.253 1 92.74 738 GLY B CA 1
ATOM 13213 C C . GLY B 1 738 ? 1.634 -47.91 1.817 1 92.74 738 GLY B C 1
ATOM 13214 O O . GLY B 1 738 ? 2.425 -48.416 1.018 1 92.74 738 GLY B O 1
ATOM 13215 N N . LYS B 1 739 ? 0.904 -47.014 1.544 1 92.59 739 LYS B N 1
ATOM 13216 C CA . LYS B 1 739 ? 0.841 -46.535 0.166 1 92.59 739 LYS B CA 1
ATOM 13217 C C . LYS B 1 739 ? 1.371 -45.108 0.055 1 92.59 739 LYS B C 1
ATOM 13219 O O . LYS B 1 739 ? 1.583 -44.439 1.068 1 92.59 739 LYS B O 1
ATOM 13224 N N . SER B 1 740 ? 1.566 -44.705 -1.234 1 89.19 740 SER B N 1
ATOM 13225 C CA . SER B 1 740 ? 2.02 -43.343 -1.49 1 89.19 740 SER B CA 1
ATOM 13226 C C . SER B 1 740 ? 0.903 -42.333 -1.251 1 89.19 740 SER B C 1
ATOM 13228 O O . SER B 1 740 ? -0.268 -42.621 -1.511 1 89.19 740 SER B O 1
ATOM 13230 N N . ARG B 1 741 ? 1.232 -41.132 -0.835 1 85.65 741 ARG B N 1
ATOM 13231 C CA . ARG B 1 741 ? 0.274 -40.07 -0.545 1 85.65 741 ARG B CA 1
ATOM 13232 C C . ARG B 1 741 ? -0.399 -39.576 -1.822 1 85.65 741 ARG B C 1
ATOM 13234 O O . ARG B 1 741 ? -1.47 -38.97 -1.77 1 85.65 741 ARG B O 1
ATOM 13241 N N . TYR B 1 742 ? 0.133 -39.809 -2.977 1 82.75 742 TYR B N 1
ATOM 13242 C CA . TYR B 1 742 ? -0.376 -39.253 -4.225 1 82.75 742 TYR B CA 1
ATOM 13243 C C . TYR B 1 742 ? -1.252 -40.263 -4.956 1 82.75 742 TYR B C 1
ATOM 13245 O O . TYR B 1 742 ? -1.84 -39.949 -5.993 1 82.75 742 TYR B O 1
ATOM 13253 N N . MET B 1 743 ? -1.336 -41.455 -4.403 1 85.96 743 MET B N 1
ATOM 13254 C CA . MET B 1 743 ? -2.218 -42.446 -5.013 1 85.96 743 MET B CA 1
ATOM 13255 C C . MET B 1 743 ? -3.682 -42.074 -4.802 1 85.96 743 MET B C 1
ATOM 13257 O O . MET B 1 743 ? -4.036 -41.482 -3.781 1 85.96 743 MET B O 1
ATOM 13261 N N . THR B 1 744 ? -4.465 -42.402 -5.765 1 82.81 744 THR B N 1
ATOM 13262 C CA . THR B 1 744 ? -5.891 -42.1 -5.694 1 82.81 744 THR B CA 1
ATOM 13263 C C . THR B 1 744 ? -6.716 -43.384 -5.698 1 82.81 744 THR B C 1
ATOM 13265 O O . THR B 1 744 ? -6.243 -44.431 -6.143 1 82.81 744 THR B O 1
ATOM 13268 N N . MET B 1 745 ? -7.921 -43.225 -5.246 1 86.35 745 MET B N 1
ATOM 13269 C CA . MET B 1 745 ? -8.809 -44.38 -5.153 1 86.35 745 MET B CA 1
ATOM 13270 C C . MET B 1 745 ? -9.673 -44.506 -6.403 1 86.35 745 MET B C 1
ATOM 13272 O O . MET B 1 745 ? -10.138 -43.501 -6.944 1 86.35 745 MET B O 1
ATOM 13276 N N . GLY B 1 746 ? -9.844 -45.732 -6.884 1 87.89 746 GLY B N 1
ATOM 13277 C CA . GLY B 1 746 ? -10.714 -46.041 -8.008 1 87.89 746 GLY B CA 1
ATOM 13278 C C . GLY B 1 746 ? -10.979 -47.526 -8.166 1 87.89 746 GLY B C 1
ATOM 13279 O O . GLY B 1 746 ? -10.512 -48.335 -7.361 1 87.89 746 GLY B O 1
ATOM 13280 N N . PHE B 1 747 ? -11.824 -47.903 -9.132 1 90.65 747 PHE B N 1
ATOM 13281 C CA . PHE B 1 747 ? -12.121 -49.299 -9.43 1 90.65 747 PHE B CA 1
ATOM 13282 C C . PHE B 1 747 ? -11.009 -49.924 -10.263 1 90.65 747 PHE B C 1
ATOM 13284 O O . PHE B 1 747 ? -10.364 -49.239 -11.06 1 90.65 747 PHE B O 1
ATOM 13291 N N . MET B 1 748 ? -10.751 -51.155 -10.008 1 93.5 748 MET B N 1
ATOM 13292 C CA . MET B 1 748 ? -9.826 -51.893 -10.864 1 93.5 748 MET B CA 1
ATOM 13293 C C . MET B 1 748 ? -10.543 -52.44 -12.094 1 93.5 748 MET B C 1
ATOM 13295 O O . MET B 1 748 ? -11.474 -53.238 -11.971 1 93.5 748 MET B O 1
ATOM 13299 N N . ALA B 1 749 ? -10.076 -51.994 -13.247 1 94.26 749 ALA B N 1
ATOM 13300 C CA . ALA B 1 749 ? -10.722 -52.398 -14.493 1 94.26 749 ALA B CA 1
ATOM 13301 C C . ALA B 1 749 ? -10.158 -53.723 -14.998 1 94.26 749 ALA B C 1
ATOM 13303 O O . ALA B 1 749 ? -8.97 -54.006 -14.823 1 94.26 749 ALA B O 1
ATOM 13304 N N . ASP B 1 750 ? -11.008 -54.55 -15.517 1 93.42 750 ASP B N 1
ATOM 13305 C CA . ASP B 1 750 ? -10.64 -55.819 -16.136 1 93.42 750 ASP B CA 1
ATOM 13306 C C . ASP B 1 750 ? -11.075 -55.863 -17.599 1 93.42 750 ASP B C 1
ATOM 13308 O O . ASP B 1 750 ? -11.781 -56.784 -18.015 1 93.42 750 ASP B O 1
ATOM 13312 N N . GLY B 1 751 ? -10.754 -54.778 -18.341 1 92.61 751 GLY B N 1
ATOM 13313 C CA . GLY B 1 751 ? -11.041 -54.687 -19.764 1 92.61 751 GLY B CA 1
ATOM 13314 C C . GLY B 1 751 ? -12.469 -54.269 -20.06 1 92.61 751 GLY B C 1
ATOM 13315 O O . GLY B 1 751 ? -13.099 -53.579 -19.256 1 92.61 751 GLY B O 1
ATOM 13316 N N . LEU B 1 752 ? -12.934 -54.552 -21.337 1 95.27 752 LEU B N 1
ATOM 13317 C CA . LEU B 1 752 ? -14.289 -54.267 -21.794 1 95.27 752 LEU B CA 1
ATOM 13318 C C . LEU B 1 752 ? -15.099 -55.552 -21.932 1 95.27 752 LEU B C 1
ATOM 13320 O O . LEU B 1 752 ? -14.555 -56.597 -22.297 1 95.27 752 LEU B O 1
ATOM 13324 N N . PHE B 1 753 ? -16.341 -55.496 -21.604 1 94.96 753 PHE B N 1
ATOM 13325 C CA . PHE B 1 753 ? -17.209 -56.641 -21.853 1 94.96 753 PHE B CA 1
ATOM 13326 C C . PHE B 1 753 ? -17.235 -56.988 -23.337 1 94.96 753 PHE B C 1
ATOM 13328 O O . PHE B 1 753 ? -17.395 -56.106 -24.183 1 94.96 753 PHE B O 1
ATOM 13335 N N . GLN B 1 754 ? -17.073 -58.245 -23.618 1 93.64 754 GLN B N 1
ATOM 13336 C CA . GLN B 1 754 ? -16.938 -58.641 -25.016 1 93.64 754 GLN B CA 1
ATOM 13337 C C . GLN B 1 754 ? -18.196 -59.347 -25.512 1 93.64 754 GLN B C 1
ATOM 13339 O O . GLN B 1 754 ? -18.392 -59.5 -26.72 1 93.64 754 GLN B O 1
ATOM 13344 N N . SER B 1 755 ? -19.063 -59.821 -24.491 1 94.07 755 SER B N 1
ATOM 13345 C CA . SER B 1 755 ? -20.271 -60.539 -24.886 1 94.07 755 SER B CA 1
ATOM 13346 C C . SER B 1 755 ? -21.354 -60.428 -23.819 1 94.07 755 SER B C 1
ATOM 13348 O O . SER B 1 755 ? -21.069 -60.082 -22.67 1 94.07 755 SER B O 1
ATOM 13350 N N . GLU B 1 756 ? -22.57 -60.746 -24.271 1 94.3 756 GLU B N 1
ATOM 13351 C CA . GLU B 1 756 ? -23.693 -60.764 -23.338 1 94.3 756 GLU B CA 1
ATOM 13352 C C . GLU B 1 756 ? -23.521 -61.861 -22.291 1 94.3 756 GLU B C 1
ATOM 13354 O O . GLU B 1 756 ? -23.921 -61.693 -21.137 1 94.3 756 GLU B O 1
ATOM 13359 N N . GLU B 1 757 ? -22.97 -62.951 -22.692 1 95.37 757 GLU B N 1
ATOM 13360 C CA . GLU B 1 757 ? -22.714 -64.054 -21.772 1 95.37 757 GLU B CA 1
ATOM 13361 C C . GLU B 1 757 ? -21.752 -63.637 -20.664 1 95.37 757 GLU B C 1
ATOM 13363 O O . GLU B 1 757 ? -21.944 -63.997 -19.5 1 95.37 757 GLU B O 1
ATOM 13368 N N . GLU B 1 758 ? -20.786 -62.923 -21.086 1 94.54 758 GLU B N 1
ATOM 13369 C CA . GLU B 1 758 ? -19.825 -62.437 -20.102 1 94.54 758 GLU B CA 1
ATOM 13370 C C . GLU B 1 758 ? -20.491 -61.504 -19.094 1 94.54 758 GLU B C 1
ATOM 13372 O O . GLU B 1 758 ? -20.187 -61.553 -17.9 1 94.54 758 GLU B O 1
ATOM 13377 N N . ILE B 1 759 ? -21.367 -60.652 -19.475 1 94.28 759 ILE B N 1
ATOM 13378 C CA . ILE B 1 759 ? -22.084 -59.722 -18.61 1 94.28 759 ILE B CA 1
ATOM 13379 C C . ILE B 1 759 ? -22.943 -60.5 -17.616 1 94.28 759 ILE B C 1
ATOM 13381 O O . ILE B 1 759 ? -22.968 -60.181 -16.425 1 94.28 759 ILE B O 1
ATOM 13385 N N . ASP B 1 760 ? -23.548 -61.599 -18.115 1 92.89 760 ASP B N 1
ATOM 13386 C CA . ASP B 1 760 ? -24.452 -62.386 -17.281 1 92.89 760 ASP B CA 1
ATOM 13387 C C . ASP B 1 760 ? -23.681 -63.163 -16.216 1 92.89 760 ASP B C 1
ATOM 13389 O O . ASP B 1 760 ? -24.225 -63.481 -15.157 1 92.89 760 ASP B O 1
ATOM 13393 N N . ASN B 1 761 ? -22.472 -63.43 -16.483 1 92.65 761 ASN B N 1
ATOM 13394 C CA . ASN B 1 761 ? -21.692 -64.266 -15.577 1 92.65 761 ASN B CA 1
ATOM 13395 C C . ASN B 1 761 ? -20.697 -63.439 -14.768 1 92.65 761 ASN B C 1
ATOM 13397 O O . ASN B 1 761 ? -19.786 -63.989 -14.146 1 92.65 761 ASN B O 1
ATOM 13401 N N . SER B 1 762 ? -20.692 -62.125 -14.823 1 92.4 762 SER B N 1
ATOM 13402 C CA . SER B 1 762 ? -19.78 -61.246 -14.099 1 92.4 762 SER B CA 1
ATOM 13403 C C . SER B 1 762 ? -20.538 -60.313 -13.162 1 92.4 762 SER B C 1
ATOM 13405 O O . SER B 1 762 ? -21.677 -59.933 -13.443 1 92.4 762 SER B O 1
ATOM 13407 N N . PRO B 1 763 ? -19.888 -59.968 -12.029 1 91.55 763 PRO B N 1
ATOM 13408 C CA . PRO B 1 763 ? -20.484 -58.917 -11.202 1 91.55 763 PRO B CA 1
ATOM 13409 C C . PRO B 1 763 ? -20.39 -57.535 -11.845 1 91.55 763 PRO B C 1
ATOM 13411 O O . PRO B 1 763 ? -19.454 -57.265 -12.602 1 91.55 763 PRO B O 1
ATOM 13414 N N . TRP B 1 764 ? -21.251 -56.733 -11.669 1 89.16 764 TRP B N 1
ATOM 13415 C CA . TRP B 1 764 ? -21.195 -55.353 -12.139 1 89.16 764 TRP B CA 1
ATOM 13416 C C . TRP B 1 764 ? -21.816 -54.405 -11.118 1 89.16 764 TRP B C 1
ATOM 13418 O O . TRP B 1 764 ? -22.329 -54.843 -10.086 1 89.16 764 TRP B O 1
ATOM 13428 N N . ILE B 1 765 ? -21.674 -53.188 -11.206 1 83.93 765 ILE B N 1
ATOM 13429 C CA . ILE B 1 765 ? -22.135 -52.175 -10.263 1 83.93 765 ILE B CA 1
ATOM 13430 C C . ILE B 1 765 ? -23.662 -52.171 -10.215 1 83.93 765 ILE B C 1
ATOM 13432 O O . ILE B 1 765 ? -24.322 -52.153 -11.257 1 83.93 765 ILE B O 1
ATOM 13436 N N . SER B 1 766 ? -24.226 -52.272 -9.002 1 74.04 766 SER B N 1
ATOM 13437 C CA . SER B 1 766 ? -25.664 -52.41 -8.792 1 74.04 766 SER B CA 1
ATOM 13438 C C . SER B 1 766 ? -26.426 -51.239 -9.403 1 74.04 766 SER B C 1
ATOM 13440 O O . SER B 1 766 ? -25.994 -50.089 -9.301 1 74.04 766 SER B O 1
ATOM 13442 N N . GLY B 1 767 ? -27.505 -51.483 -9.975 1 69.2 767 GLY B N 1
ATOM 13443 C CA . GLY B 1 767 ? -28.457 -50.489 -10.443 1 69.2 767 GLY B CA 1
ATOM 13444 C C . GLY B 1 767 ? -28.386 -50.253 -11.94 1 69.2 767 GLY B C 1
ATOM 13445 O O . GLY B 1 767 ? -29.288 -49.648 -12.523 1 69.2 767 GLY B O 1
ATOM 13446 N N . SER B 1 768 ? -27.308 -50.619 -12.66 1 73.55 768 SER B N 1
ATOM 13447 C CA . SER B 1 768 ? -27.288 -50.431 -14.107 1 73.55 768 SER B CA 1
ATOM 13448 C C . SER B 1 768 ? -26.526 -51.556 -14.8 1 73.55 768 SER B C 1
ATOM 13450 O O . SER B 1 768 ? -25.299 -51.626 -14.715 1 73.55 768 SER B O 1
ATOM 13452 N N . ARG B 1 769 ? -27.235 -52.373 -15.509 1 84.7 769 ARG B N 1
ATOM 13453 C CA . ARG B 1 769 ? -26.59 -53.449 -16.254 1 84.7 769 ARG B CA 1
ATOM 13454 C C . ARG B 1 769 ? -25.701 -52.893 -17.361 1 84.7 769 ARG B C 1
ATOM 13456 O O . ARG B 1 769 ? -26.147 -52.078 -18.172 1 84.7 769 ARG B O 1
ATOM 13463 N N . PRO B 1 770 ? -24.435 -53.224 -17.404 1 90.46 770 PRO B N 1
ATOM 13464 C CA . PRO B 1 770 ? -23.553 -52.769 -18.481 1 90.46 770 PRO B CA 1
ATOM 13465 C C . PRO B 1 770 ? -23.888 -53.408 -19.827 1 90.46 770 PRO B C 1
ATOM 13467 O O . PRO B 1 770 ? -24.702 -54.333 -19.89 1 90.46 770 PRO B O 1
ATOM 13470 N N . ARG B 1 771 ? -23.366 -52.903 -20.893 1 90.83 771 ARG B N 1
ATOM 13471 C CA . ARG B 1 771 ? -23.489 -53.421 -22.251 1 90.83 771 ARG B CA 1
ATOM 13472 C C . ARG B 1 771 ? -22.134 -53.869 -22.791 1 90.83 771 ARG B C 1
ATOM 13474 O O . ARG B 1 771 ? -21.098 -53.601 -22.179 1 90.83 771 ARG B O 1
ATOM 13481 N N . VAL B 1 772 ? -22.232 -54.671 -23.921 1 92.72 772 VAL B N 1
ATOM 13482 C CA . VAL B 1 772 ? -20.987 -55.078 -24.566 1 92.72 772 VAL B CA 1
ATOM 13483 C C . VAL B 1 772 ? -20.186 -53.842 -24.967 1 92.72 772 VAL B C 1
ATOM 13485 O O . VAL B 1 772 ? -20.73 -52.905 -25.556 1 92.72 772 VAL B O 1
ATOM 13488 N N . GLY B 1 773 ? -18.93 -53.778 -24.532 1 93.53 773 GLY B N 1
ATOM 13489 C CA . GLY B 1 773 ? -18.069 -52.641 -24.815 1 93.53 773 GLY B CA 1
ATOM 13490 C C . GLY B 1 773 ? -17.875 -51.728 -23.619 1 93.53 773 GLY B C 1
ATOM 13491 O O . GLY B 1 773 ? -17.012 -50.847 -23.637 1 93.53 773 GLY B O 1
ATOM 13492 N N . ASP B 1 774 ? -18.722 -51.916 -22.559 1 92.45 774 ASP B N 1
ATOM 13493 C CA . ASP B 1 774 ? -18.541 -51.146 -21.332 1 92.45 774 ASP B CA 1
ATOM 13494 C C . ASP B 1 774 ? -17.387 -51.702 -20.5 1 92.45 774 ASP B C 1
ATOM 13496 O O . ASP B 1 774 ? -16.941 -52.829 -20.722 1 92.45 774 ASP B O 1
ATOM 13500 N N . ILE B 1 775 ? -16.946 -50.889 -19.542 1 92.92 775 ILE B N 1
ATOM 13501 C CA . ILE B 1 775 ? -15.8 -51.279 -18.727 1 92.92 775 ILE B CA 1
ATOM 13502 C C . ILE B 1 775 ? -16.22 -52.354 -17.727 1 92.92 775 ILE B C 1
ATOM 13504 O O . ILE B 1 775 ? -17.27 -52.24 -17.089 1 92.92 775 ILE B O 1
ATOM 13508 N N . LYS B 1 776 ? -15.456 -53.348 -17.642 1 93.44 776 LYS B N 1
ATOM 13509 C CA . LYS B 1 776 ? -15.612 -54.4 -16.642 1 93.44 776 LYS B CA 1
ATOM 13510 C C . LYS B 1 776 ? -14.725 -54.14 -15.428 1 93.44 776 LYS B C 1
ATOM 13512 O O . LYS B 1 776 ? -13.521 -53.915 -15.569 1 93.44 776 LYS B O 1
ATOM 13517 N N . TYR B 1 777 ? -15.365 -54.141 -14.201 1 93.65 777 TYR B N 1
ATOM 13518 C CA . TYR B 1 777 ? -14.604 -53.91 -12.978 1 93.65 777 TYR B CA 1
ATOM 13519 C C . TYR B 1 777 ? -14.424 -55.206 -12.195 1 93.65 777 TYR B C 1
ATOM 13521 O O . TYR B 1 777 ? -15.264 -56.105 -12.269 1 93.65 777 TYR B O 1
ATOM 13529 N N . LYS B 1 778 ? -13.382 -55.213 -11.425 1 94.25 778 LYS B N 1
ATOM 13530 C CA . LYS B 1 778 ? -13.077 -56.396 -10.626 1 94.25 778 LYS B CA 1
ATOM 13531 C C . LYS B 1 778 ? -13.794 -56.35 -9.279 1 94.25 778 LYS B C 1
ATOM 13533 O O . LYS B 1 778 ? -13.86 -55.298 -8.641 1 94.25 778 LYS B O 1
ATOM 13538 N N . ASP B 1 779 ? -14.421 -57.389 -8.923 1 94.3 779 ASP B N 1
ATOM 13539 C CA . ASP B 1 779 ? -14.949 -57.591 -7.577 1 94.3 779 ASP B CA 1
ATOM 13540 C C . ASP B 1 779 ? -13.833 -57.946 -6.597 1 94.3 779 ASP B C 1
ATOM 13542 O O . ASP B 1 779 ? -13.395 -59.097 -6.538 1 94.3 779 ASP B O 1
ATOM 13546 N N . LEU B 1 780 ? -13.455 -57.057 -5.838 1 93.8 780 LEU B N 1
ATOM 13547 C CA . LEU B 1 780 ? -12.255 -57.226 -5.026 1 93.8 780 LEU B CA 1
ATOM 13548 C C . LEU B 1 780 ? -12.551 -58.065 -3.787 1 93.8 780 LEU B C 1
ATOM 13550 O O . LEU B 1 780 ? -11.668 -58.758 -3.276 1 93.8 780 LEU B O 1
ATOM 13554 N N . ASN B 1 781 ? -13.803 -58.005 -3.231 1 91.25 781 ASN B N 1
ATOM 13555 C CA . ASN B 1 781 ? -14.113 -58.753 -2.017 1 91.25 781 ASN B CA 1
ATOM 13556 C C . ASN B 1 781 ? -14.778 -60.088 -2.336 1 91.25 781 ASN B C 1
ATOM 13558 O O . ASN B 1 781 ? -15.022 -60.896 -1.438 1 91.25 781 ASN B O 1
ATOM 13562 N N . GLY B 1 782 ? -15.234 -60.412 -3.52 1 90.76 782 GLY B N 1
ATOM 13563 C CA . GLY B 1 782 ? -15.729 -61.703 -3.969 1 90.76 782 GLY B CA 1
ATOM 13564 C C . GLY B 1 782 ? -17.18 -61.947 -3.6 1 90.76 782 GLY B C 1
ATOM 13565 O O . GLY B 1 782 ? -17.634 -63.093 -3.567 1 90.76 782 GLY B O 1
ATOM 13566 N N . ASP B 1 783 ? -17.895 -60.934 -3.276 1 90.13 783 ASP B N 1
ATOM 13567 C CA . ASP B 1 783 ? -19.264 -61.142 -2.817 1 90.13 783 ASP B CA 1
ATOM 13568 C C . ASP B 1 783 ? -20.242 -61.144 -3.99 1 90.13 783 ASP B C 1
ATOM 13570 O O . ASP B 1 783 ? -21.458 -61.196 -3.791 1 90.13 783 ASP B O 1
ATOM 13574 N N . GLY B 1 784 ? -19.723 -60.975 -5.19 1 89.84 784 GLY B N 1
ATOM 13575 C CA . GLY B 1 784 ? -20.54 -61.056 -6.39 1 89.84 784 GLY B CA 1
ATOM 13576 C C . GLY B 1 784 ? -21.172 -59.731 -6.773 1 89.84 784 GLY B C 1
ATOM 13577 O O . GLY B 1 784 ? -21.991 -59.671 -7.693 1 89.84 784 GLY B O 1
ATOM 13578 N N . ALA B 1 785 ? -20.785 -58.671 -6.036 1 89.59 785 ALA B N 1
ATOM 13579 C CA . ALA B 1 785 ? -21.283 -57.334 -6.35 1 89.59 785 ALA B CA 1
ATOM 13580 C C . ALA B 1 785 ? -20.149 -56.313 -6.352 1 89.59 785 ALA B C 1
ATOM 13582 O O . ALA B 1 785 ? -19.17 -56.461 -5.616 1 89.59 785 ALA B O 1
ATOM 13583 N N . ILE B 1 786 ? -20.221 -55.371 -7.249 1 91.62 786 ILE B N 1
ATOM 13584 C CA . ILE B 1 786 ? -19.278 -54.258 -7.257 1 91.62 786 ILE B CA 1
ATOM 13585 C C . ILE B 1 786 ? -19.9 -53.049 -6.563 1 91.62 786 ILE B C 1
ATOM 13587 O O . ILE B 1 786 ? -20.897 -52.499 -7.035 1 91.62 786 ILE B O 1
ATOM 13591 N N . THR B 1 787 ? -19.365 -52.592 -5.419 1 86.56 787 THR B N 1
ATOM 13592 C CA . THR B 1 787 ? -19.885 -51.454 -4.67 1 86.56 787 THR B CA 1
ATOM 13593 C C . THR B 1 787 ? -18.791 -50.418 -4.431 1 86.56 787 THR B C 1
ATOM 13595 O O . THR B 1 787 ? -17.606 -50.756 -4.394 1 86.56 787 THR B O 1
ATOM 13598 N N . TYR B 1 788 ? -19.234 -49.175 -4.329 1 82.61 788 TYR B N 1
ATOM 13599 C CA . TYR B 1 788 ? -18.311 -48.063 -4.128 1 82.61 788 TYR B CA 1
ATOM 13600 C C . TYR B 1 788 ? -17.534 -48.228 -2.828 1 82.61 788 TYR B C 1
ATOM 13602 O O . TYR B 1 788 ? -16.343 -47.913 -2.765 1 82.61 788 TYR B O 1
ATOM 13610 N N . ASP B 1 789 ? -18.118 -48.693 -1.878 1 80.56 789 ASP B N 1
ATOM 13611 C CA . ASP B 1 789 ? -17.536 -48.727 -0.54 1 80.56 789 ASP B CA 1
ATOM 13612 C C . ASP B 1 789 ? -16.605 -49.927 -0.377 1 80.56 789 ASP B C 1
ATOM 13614 O O . ASP B 1 789 ? -15.674 -49.891 0.43 1 80.56 789 ASP B O 1
ATOM 13618 N N . GLN B 1 790 ? -16.834 -50.933 -1.221 1 87.41 790 GLN B N 1
ATOM 13619 C CA . GLN B 1 790 ? -16.127 -52.166 -0.89 1 87.41 790 GLN B CA 1
ATOM 13620 C C . GLN B 1 790 ? -15.234 -52.614 -2.043 1 87.41 790 GLN B C 1
ATOM 13622 O O . GLN B 1 790 ? -14.396 -53.503 -1.878 1 87.41 790 GLN B O 1
ATOM 13627 N N . ASP B 1 791 ? -15.347 -52.014 -3.163 1 90.6 791 ASP B N 1
ATOM 13628 C CA . ASP B 1 791 ? -14.606 -52.539 -4.306 1 90.6 791 ASP B CA 1
ATOM 13629 C C . ASP B 1 791 ? -13.678 -51.478 -4.894 1 90.6 791 ASP B C 1
ATOM 13631 O O . ASP B 1 791 ? -13.266 -51.578 -6.051 1 90.6 791 ASP B O 1
ATOM 13635 N N . ARG B 1 792 ? -13.426 -50.453 -4.258 1 91.26 792 ARG B N 1
ATOM 13636 C CA . ARG B 1 792 ? -12.435 -49.468 -4.681 1 91.26 792 ARG B CA 1
ATOM 13637 C C . ARG B 1 792 ? -11.11 -49.679 -3.957 1 91.26 792 ARG B C 1
ATOM 13639 O O . ARG B 1 792 ? -11.089 -50.11 -2.802 1 91.26 792 ARG B O 1
ATOM 13646 N N . ALA B 1 793 ? -10.054 -49.421 -4.678 1 91.16 793 ALA B N 1
ATOM 13647 C CA . ALA B 1 793 ? -8.706 -49.581 -4.138 1 91.16 793 ALA B CA 1
ATOM 13648 C C . ALA B 1 793 ? -7.813 -48.409 -4.536 1 91.16 793 ALA B C 1
ATOM 13650 O O . ALA B 1 793 ? -8.141 -47.654 -5.454 1 91.16 793 ALA B O 1
ATOM 13651 N N . TYR B 1 794 ? -6.795 -48.173 -3.714 1 90.47 794 TYR B N 1
ATOM 13652 C CA . TYR B 1 794 ? -5.743 -47.27 -4.165 1 90.47 794 TYR B CA 1
ATOM 13653 C C . TYR B 1 794 ? -4.966 -47.874 -5.329 1 90.47 794 TYR B C 1
ATOM 13655 O O . TYR B 1 794 ? -4.431 -48.98 -5.218 1 90.47 794 TYR B O 1
ATOM 13663 N N . LEU B 1 795 ? -5.027 -47.057 -6.437 1 86.42 795 LEU B N 1
ATOM 13664 C CA . LEU B 1 795 ? -4.509 -47.598 -7.689 1 86.42 795 LEU B CA 1
ATOM 13665 C C . LEU B 1 795 ? -3.356 -46.748 -8.213 1 86.42 795 LEU B C 1
ATOM 13667 O O . LEU B 1 795 ? -3.281 -45.551 -7.925 1 86.42 795 LEU B O 1
ATOM 13671 N N . GLY B 1 796 ? -2.512 -47.515 -8.965 1 82.41 796 GLY B N 1
ATOM 13672 C CA . GLY B 1 796 ? -1.501 -46.835 -9.759 1 82.41 796 GLY B CA 1
ATOM 13673 C C . GLY B 1 796 ? -0.391 -46.23 -8.921 1 82.41 796 GLY B C 1
ATOM 13674 O O . GLY B 1 796 ? -0.13 -46.685 -7.805 1 82.41 796 GLY B O 1
ATOM 13675 N N . ARG B 1 797 ? 0.573 -45.286 -9.389 1 83.48 797 ARG B N 1
ATOM 13676 C CA . ARG B 1 797 ? 1.775 -44.713 -8.793 1 83.48 797 ARG B CA 1
ATOM 13677 C C . ARG B 1 797 ? 1.542 -43.266 -8.372 1 83.48 797 ARG B C 1
ATOM 13679 O O . ARG B 1 797 ? 2.435 -42.624 -7.817 1 83.48 797 ARG B O 1
ATOM 13686 N N . GLY B 1 798 ? 0.371 -42.793 -8.568 1 77.78 798 GLY B N 1
ATOM 13687 C CA . GLY B 1 798 ? 0.072 -41.4 -8.273 1 77.78 798 GLY B CA 1
ATOM 13688 C C . GLY B 1 798 ? 0.478 -40.455 -9.388 1 77.78 798 GLY B C 1
ATOM 13689 O O . GLY B 1 798 ? 1.238 -40.832 -10.283 1 77.78 798 GLY B O 1
ATOM 13690 N N . GLN B 1 799 ? 0.105 -39.127 -9.313 1 76.87 799 GLN B N 1
ATOM 13691 C CA . GLN B 1 799 ? 0.33 -38.154 -10.377 1 76.87 799 GLN B CA 1
ATOM 13692 C C . GLN B 1 799 ? 1.694 -37.485 -10.231 1 76.87 799 GLN B C 1
ATOM 13694 O O . GLN B 1 799 ? 2.239 -36.957 -11.203 1 76.87 799 GLN B O 1
ATOM 13699 N N . ARG B 1 800 ? 2.233 -37.414 -9.11 1 82.27 800 ARG B N 1
ATOM 13700 C CA . ARG B 1 800 ? 3.559 -36.835 -8.925 1 82.27 800 ARG B CA 1
ATOM 13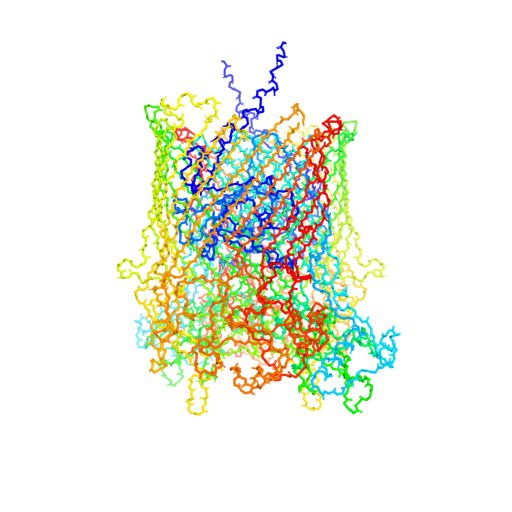701 C C . ARG B 1 800 ? 4.65 -37.844 -9.269 1 82.27 800 ARG B C 1
ATOM 13703 O O . ARG B 1 800 ? 4.684 -38.943 -8.713 1 82.27 800 ARG B O 1
ATOM 13710 N N . PRO B 1 801 ? 5.534 -37.45 -10.075 1 88.57 801 PRO B N 1
ATOM 13711 C CA . PRO B 1 801 ? 6.561 -38.405 -10.497 1 88.57 801 PRO B CA 1
ATOM 13712 C C . PRO B 1 801 ? 7.525 -38.77 -9.37 1 88.57 801 PRO B C 1
ATOM 13714 O O . PRO B 1 801 ? 7.915 -37.905 -8.582 1 88.57 801 PRO B O 1
ATOM 13717 N N . GLN B 1 802 ? 7.884 -40.039 -9.273 1 91.76 802 GLN B N 1
ATOM 13718 C CA . GLN B 1 802 ? 8.883 -40.499 -8.314 1 91.76 802 GLN B CA 1
ATOM 13719 C C . GLN B 1 802 ? 10.293 -40.376 -8.887 1 91.76 802 GLN B C 1
ATOM 13721 O O . GLN B 1 802 ? 11.275 -40.39 -8.142 1 91.76 802 GLN B O 1
ATOM 13726 N N . PHE B 1 803 ? 10.32 -40.34 -10.229 1 93.04 803 PHE B N 1
ATOM 13727 C CA . PHE B 1 803 ? 11.602 -40.144 -10.895 1 93.04 803 PHE B CA 1
ATOM 13728 C C . PHE B 1 803 ? 11.585 -38.877 -11.742 1 93.04 803 PHE B C 1
ATOM 13730 O O . PHE B 1 803 ? 10.667 -38.669 -12.538 1 93.04 803 PHE B O 1
ATOM 13737 N N . ASN B 1 804 ? 12.528 -38.055 -11.595 1 93.01 804 ASN B N 1
ATOM 13738 C CA . ASN B 1 804 ? 12.75 -36.859 -12.401 1 93.01 804 ASN B CA 1
ATOM 13739 C C . ASN B 1 804 ? 14.2 -36.755 -12.863 1 93.01 804 ASN B C 1
ATOM 13741 O O . ASN B 1 804 ? 15.121 -37.072 -12.109 1 93.01 804 ASN B O 1
ATOM 13745 N N . GLY B 1 805 ? 14.372 -36.371 -14.079 1 93.7 805 GLY B N 1
ATOM 13746 C CA . GLY B 1 805 ? 15.716 -36.235 -14.617 1 93.7 805 GLY B CA 1
ATOM 13747 C C . GLY B 1 805 ? 15.832 -35.142 -15.662 1 93.7 805 GLY B C 1
ATOM 13748 O O . GLY B 1 805 ? 14.824 -34.681 -16.201 1 93.7 805 GLY B O 1
ATOM 13749 N N . SER B 1 806 ? 17.018 -34.735 -15.888 1 96.64 806 SER B N 1
ATOM 13750 C CA . SER B 1 806 ? 17.279 -33.732 -16.915 1 96.64 806 SER B CA 1
ATOM 13751 C C . SER B 1 806 ? 18.674 -33.896 -17.506 1 96.64 806 SER B C 1
ATOM 13753 O O . SER B 1 806 ? 19.55 -34.503 -16.886 1 96.64 806 SER B O 1
ATOM 13755 N N . VAL B 1 807 ? 18.85 -33.473 -18.703 1 97.43 807 VAL B N 1
ATOM 13756 C CA . VAL B 1 807 ? 20.135 -33.38 -19.388 1 97.43 807 VAL B CA 1
ATOM 13757 C C . VAL B 1 807 ? 20.317 -31.974 -19.956 1 97.43 807 VAL B C 1
ATOM 13759 O O . VAL B 1 807 ? 19.47 -31.488 -20.709 1 97.43 807 VAL B O 1
ATOM 13762 N N . ASN B 1 808 ? 21.304 -31.387 -19.543 1 96.19 808 ASN B N 1
ATOM 13763 C CA . ASN B 1 808 ? 21.646 -30.066 -20.057 1 96.19 808 ASN B CA 1
ATOM 13764 C C . ASN B 1 808 ? 22.904 -30.108 -20.92 1 96.19 808 ASN B C 1
ATOM 13766 O O . ASN B 1 808 ? 23.956 -30.564 -20.47 1 96.19 808 ASN B O 1
ATOM 13770 N N . LEU B 1 809 ? 22.838 -29.692 -22.143 1 97 809 LEU B N 1
ATOM 13771 C CA . LEU B 1 809 ? 23.953 -29.61 -23.08 1 97 809 LEU B CA 1
ATOM 13772 C C . LEU B 1 809 ? 24.32 -28.157 -23.363 1 97 809 LEU B C 1
ATOM 13774 O O . LEU B 1 809 ? 23.464 -27.363 -23.76 1 97 809 LEU B O 1
ATOM 13778 N N . ASN B 1 810 ? 25.506 -27.822 -23.118 1 95.34 810 ASN B N 1
ATOM 13779 C CA . ASN B 1 810 ? 25.954 -26.471 -23.436 1 95.34 810 ASN B CA 1
ATOM 13780 C C . ASN B 1 810 ? 27.239 -26.485 -24.259 1 95.34 810 ASN B C 1
ATOM 13782 O O . ASN B 1 810 ? 28.04 -27.415 -24.151 1 95.34 810 ASN B O 1
ATOM 13786 N N . ALA B 1 811 ? 27.397 -25.486 -25.074 1 95.83 811 ALA B N 1
ATOM 13787 C CA . ALA B 1 811 ? 28.593 -25.325 -25.897 1 95.83 811 ALA B CA 1
ATOM 13788 C C . ALA B 1 811 ? 28.831 -23.857 -26.237 1 95.83 811 ALA B C 1
ATOM 13790 O O . ALA B 1 811 ? 27.892 -23.057 -26.256 1 95.83 811 ALA B O 1
ATOM 13791 N N . SER B 1 812 ? 30.033 -23.561 -26.355 1 94.57 812 SER B N 1
ATOM 13792 C CA . SER B 1 812 ? 30.417 -22.221 -26.785 1 94.57 812 SER B CA 1
ATOM 13793 C C . SER B 1 812 ? 31.552 -22.271 -27.803 1 94.57 812 SER B C 1
ATOM 13795 O O . SER B 1 812 ? 32.45 -23.109 -27.698 1 94.57 812 SER B O 1
ATOM 13797 N N . TRP B 1 813 ? 31.489 -21.432 -28.87 1 94.75 813 TRP B N 1
ATOM 13798 C CA . TRP B 1 813 ? 32.498 -21.348 -29.921 1 94.75 813 TRP B CA 1
ATOM 13799 C C . TRP B 1 813 ? 32.638 -19.917 -30.429 1 94.75 813 TRP B C 1
ATOM 13801 O O . TRP B 1 813 ? 31.758 -19.412 -31.131 1 94.75 813 TRP B O 1
ATOM 13811 N N . LYS B 1 814 ? 33.722 -19.219 -30.275 1 91.11 814 LYS B N 1
ATOM 13812 C CA . LYS B 1 814 ? 34.058 -17.885 -30.762 1 91.11 814 LYS B CA 1
ATOM 13813 C C . LYS B 1 814 ? 32.882 -16.927 -30.598 1 91.11 814 LYS B C 1
ATOM 13815 O O . LYS B 1 814 ? 32.467 -16.275 -31.558 1 91.11 814 LYS B O 1
ATOM 13820 N N . GLY B 1 815 ? 32.297 -16.852 -29.416 1 90.67 815 GLY B N 1
ATOM 13821 C CA . GLY B 1 815 ? 31.23 -15.917 -29.096 1 90.67 815 GLY B CA 1
ATOM 13822 C C . GLY B 1 815 ? 29.845 -16.522 -29.234 1 90.67 815 GLY B C 1
ATOM 13823 O O . GLY B 1 815 ? 28.867 -15.968 -28.728 1 90.67 815 GLY B O 1
ATOM 13824 N N . LEU B 1 816 ? 29.751 -17.643 -30.028 1 95.34 816 LEU B N 1
ATOM 13825 C CA . LEU B 1 816 ? 28.485 -18.359 -30.141 1 95.34 816 LEU B CA 1
ATOM 13826 C C . LEU B 1 816 ? 28.247 -19.239 -28.919 1 95.34 816 LEU B C 1
ATOM 13828 O O . LEU B 1 816 ? 29.157 -19.934 -28.462 1 95.34 816 LEU B O 1
ATOM 13832 N N . GLU B 1 817 ? 27.114 -19.095 -28.352 1 95.01 817 GLU B N 1
ATOM 13833 C CA . GLU B 1 817 ? 26.735 -19.908 -27.2 1 95.01 817 GLU B CA 1
ATOM 13834 C C . GLU B 1 817 ? 25.469 -20.71 -27.484 1 95.01 817 GLU B C 1
ATOM 13836 O O . GLU B 1 817 ? 24.521 -20.195 -28.08 1 95.01 817 GLU B O 1
ATOM 13841 N N . PHE B 1 818 ? 25.511 -21.976 -27.13 1 94.96 818 PHE B N 1
ATOM 13842 C CA . PHE B 1 818 ? 24.395 -22.903 -27.271 1 94.96 818 PHE B CA 1
ATOM 13843 C C . PHE B 1 818 ? 24.087 -23.585 -25.944 1 94.96 818 PHE B C 1
ATOM 13845 O O . PHE B 1 818 ? 24.998 -24.019 -25.237 1 94.96 818 PHE B O 1
ATOM 13852 N N . ASP B 1 819 ? 22.793 -23.613 -25.559 1 96.16 819 ASP B N 1
ATOM 13853 C CA . ASP B 1 819 ? 22.357 -24.29 -24.341 1 96.16 819 ASP B CA 1
ATOM 13854 C C . ASP B 1 819 ? 21.019 -24.993 -24.552 1 96.16 819 ASP B C 1
ATOM 13856 O O . ASP B 1 819 ? 20.039 -24.365 -24.957 1 96.16 819 ASP B O 1
ATOM 13860 N N . ILE B 1 820 ? 20.954 -26.291 -24.368 1 96.74 820 ILE B N 1
ATOM 13861 C CA . ILE B 1 820 ? 19.754 -27.098 -24.56 1 96.74 820 ILE B CA 1
ATOM 13862 C C . ILE B 1 820 ? 19.462 -27.898 -23.293 1 96.74 820 ILE B C 1
ATOM 13864 O O . ILE B 1 820 ? 20.337 -28.597 -22.777 1 96.74 820 ILE B O 1
ATOM 13868 N N . LEU B 1 821 ? 18.258 -27.805 -22.789 1 96.58 821 LEU B N 1
ATOM 13869 C CA . LEU B 1 821 ? 17.856 -28.521 -21.583 1 96.58 821 LEU B CA 1
ATOM 13870 C C . LEU B 1 821 ? 16.692 -29.463 -21.872 1 96.58 821 LEU B C 1
ATOM 13872 O O . LEU B 1 821 ? 15.638 -29.028 -22.342 1 96.58 821 LEU B O 1
ATOM 13876 N N . PHE B 1 822 ? 16.872 -30.745 -21.634 1 97.04 822 PHE B N 1
ATOM 13877 C CA . PHE B 1 822 ? 15.813 -31.748 -21.641 1 97.04 822 PHE B CA 1
ATOM 13878 C C . PHE B 1 822 ? 15.392 -32.1 -20.22 1 97.04 822 PHE B C 1
ATOM 13880 O O . PHE B 1 822 ? 16.238 -32.272 -19.34 1 97.04 822 PHE B O 1
ATOM 13887 N N . VAL B 1 823 ? 14.128 -32.157 -19.972 1 95.95 823 VAL B N 1
ATOM 13888 C CA . VAL B 1 823 ? 13.596 -32.558 -18.673 1 95.95 823 VAL B CA 1
ATOM 13889 C C . VAL B 1 823 ? 12.619 -33.717 -18.85 1 95.95 823 VAL B C 1
ATOM 13891 O O . VAL B 1 823 ? 11.83 -33.733 -19.798 1 95.95 823 VAL B O 1
ATOM 13894 N N . GLY B 1 824 ? 12.707 -34.666 -18.026 1 94.41 824 GLY B N 1
ATOM 13895 C CA . GLY B 1 824 ? 11.818 -35.814 -18.096 1 94.41 824 GLY B CA 1
ATOM 13896 C C . GLY B 1 824 ? 11.333 -36.278 -16.735 1 94.41 824 GLY B C 1
ATOM 13897 O O . GLY B 1 824 ? 11.913 -35.918 -15.709 1 94.41 824 GLY B O 1
ATOM 13898 N N . ALA B 1 825 ? 10.265 -36.987 -16.696 1 93.61 825 ALA B N 1
ATOM 13899 C CA . ALA B 1 825 ? 9.69 -37.602 -15.502 1 93.61 825 ALA B CA 1
ATOM 13900 C C . ALA B 1 825 ? 9.168 -39.003 -15.805 1 93.61 825 ALA B C 1
ATOM 13902 O O . ALA B 1 825 ? 8.809 -39.306 -16.945 1 93.61 825 ALA B O 1
ATOM 13903 N N . ALA B 1 826 ? 9.297 -39.84 -14.771 1 93.62 826 ALA B N 1
ATOM 13904 C CA . ALA B 1 826 ? 8.804 -41.207 -14.916 1 93.62 826 ALA B CA 1
ATOM 13905 C C . ALA B 1 826 ? 8.273 -41.742 -13.589 1 93.62 826 ALA B C 1
ATOM 13907 O O . ALA B 1 826 ? 8.386 -41.079 -12.555 1 93.62 826 ALA B O 1
ATOM 13908 N N . VAL B 1 827 ? 7.58 -42.907 -13.664 1 92.48 827 VAL B N 1
ATOM 13909 C CA . VAL B 1 827 ? 7.003 -43.625 -12.532 1 92.48 827 VAL B CA 1
ATOM 13910 C C . VAL B 1 827 ? 5.863 -42.808 -11.928 1 92.48 827 VAL B C 1
ATOM 13912 O O . VAL B 1 827 ? 5.9 -42.459 -10.746 1 92.48 827 VAL B O 1
ATOM 13915 N N . CYS B 1 828 ? 5.046 -42.39 -12.709 1 90.61 828 CYS B N 1
ATOM 13916 C CA . CYS B 1 828 ? 3.825 -41.673 -12.36 1 90.61 828 CYS B CA 1
ATOM 13917 C C . CYS B 1 828 ? 2.704 -41.995 -13.341 1 90.61 828 CYS B C 1
ATOM 13919 O O . CYS B 1 828 ? 2.96 -42.475 -14.447 1 90.61 828 CYS B O 1
ATOM 13921 N N . ASP B 1 829 ? 1.558 -41.802 -12.895 1 90.23 829 ASP B N 1
ATOM 13922 C CA . ASP B 1 829 ? 0.383 -41.987 -13.742 1 90.23 829 ASP B CA 1
ATOM 13923 C C . ASP B 1 829 ? -0.421 -40.693 -13.856 1 90.23 829 ASP B C 1
ATOM 13925 O O . ASP B 1 829 ? -0.421 -39.874 -12.935 1 90.23 829 ASP B O 1
ATOM 13929 N N . VAL B 1 830 ? -0.912 -40.456 -15.047 1 87.41 830 VAL B N 1
ATOM 13930 C CA . VAL B 1 830 ? -1.821 -39.338 -15.279 1 87.41 830 VAL B CA 1
ATOM 13931 C C . VAL B 1 830 ? -3.258 -39.849 -15.355 1 87.41 830 VAL B C 1
ATOM 13933 O O . VAL B 1 830 ? -3.55 -40.793 -16.094 1 87.41 830 VAL B O 1
ATOM 13936 N N . SER B 1 831 ? -4.069 -39.308 -14.492 1 85.51 831 SER B N 1
ATOM 13937 C CA . SER B 1 831 ? -5.487 -39.649 -14.537 1 85.51 831 SER B CA 1
ATOM 13938 C C . SER B 1 831 ? -6.238 -38.764 -15.526 1 85.51 831 SER B C 1
ATOM 13940 O O . SER B 1 831 ? -6.171 -37.535 -15.442 1 85.51 831 SER B O 1
ATOM 13942 N N . LEU B 1 832 ? -6.902 -39.337 -16.371 1 86.88 832 LEU B N 1
ATOM 13943 C CA . LEU B 1 832 ? -7.716 -38.563 -17.302 1 86.88 832 LEU B CA 1
ATOM 13944 C C . LEU B 1 832 ? -9.046 -38.172 -16.666 1 86.88 832 LEU B C 1
ATOM 13946 O O . LEU B 1 832 ? -9.752 -37.302 -17.18 1 86.88 832 LEU B O 1
ATOM 13950 N N . THR B 1 833 ? -9.263 -38.863 -15.552 1 82.42 833 THR B N 1
ATOM 13951 C CA . THR B 1 833 ? -10.421 -38.434 -14.776 1 82.42 833 THR B CA 1
ATOM 13952 C C . THR B 1 833 ? -10.101 -37.171 -13.981 1 82.42 833 THR B C 1
ATOM 13954 O O . THR B 1 833 ? -8.952 -36.725 -13.95 1 82.42 833 THR B O 1
ATOM 13957 N N . GLY B 1 834 ? -11.112 -36.382 -13.619 1 71.01 834 GLY B N 1
ATOM 13958 C CA . GLY B 1 834 ? -10.898 -35.176 -12.835 1 71.01 834 GLY B CA 1
ATOM 13959 C C . GLY B 1 834 ? -10.943 -35.421 -11.339 1 71.01 834 GLY B C 1
ATOM 13960 O O . GLY B 1 834 ? -11.817 -36.138 -10.848 1 71.01 834 GLY B O 1
ATOM 13961 N N . THR B 1 835 ? -9.853 -35.113 -10.672 1 63.5 835 THR B N 1
ATOM 13962 C CA . THR B 1 835 ? -9.839 -35.155 -9.214 1 63.5 835 THR B CA 1
ATOM 13963 C C . THR B 1 835 ? -9.908 -33.746 -8.631 1 63.5 835 THR B C 1
ATOM 13965 O O . THR B 1 835 ? -9.029 -32.92 -8.887 1 63.5 835 THR B O 1
ATOM 13968 N N . TYR B 1 836 ? -11.014 -33.378 -7.932 1 61.52 836 TYR B N 1
ATOM 13969 C CA . TYR B 1 836 ? -11.15 -32.087 -7.265 1 61.52 836 TYR B CA 1
ATOM 13970 C C . TYR B 1 836 ? -10.19 -31.979 -6.086 1 61.52 836 TYR B C 1
ATOM 13972 O O . TYR B 1 836 ? -9.631 -32.983 -5.639 1 61.52 836 TYR B O 1
ATOM 13980 N N . TYR B 1 837 ? -9.915 -30.476 -5.445 1 56.34 837 TYR B N 1
ATOM 13981 C CA . TYR B 1 837 ? -8.949 -30.207 -4.385 1 56.34 837 TYR B CA 1
ATOM 13982 C C . TYR B 1 837 ? -9.305 -30.972 -3.116 1 56.34 837 TYR B C 1
ATOM 13984 O O . TYR B 1 837 ? -8.431 -31.268 -2.297 1 56.34 837 TYR B O 1
ATOM 13992 N N . ASN B 1 838 ? -10.719 -31.66 -3.233 1 48.93 838 ASN B N 1
ATOM 13993 C CA . ASN B 1 838 ? -11.154 -32.443 -2.081 1 48.93 838 ASN B CA 1
ATOM 13994 C C . ASN B 1 838 ? -11.043 -33.941 -2.347 1 48.93 838 ASN B C 1
ATOM 13996 O O . ASN B 1 838 ? -11.593 -34.751 -1.599 1 48.93 838 ASN B O 1
ATOM 14000 N N . TRP B 1 839 ? -10.539 -34.389 -3.525 1 54.75 839 TRP B N 1
ATOM 14001 C CA . TRP B 1 839 ? -10.162 -35.748 -3.899 1 54.75 839 TRP B CA 1
ATOM 14002 C C . TRP B 1 839 ? -11.366 -36.521 -4.426 1 54.75 839 TRP B C 1
ATOM 14004 O O . TRP B 1 839 ? -11.327 -37.75 -4.526 1 54.75 839 TRP B O 1
ATOM 14014 N N . ASN B 1 840 ? -12.41 -35.729 -4.679 1 58.9 840 ASN B N 1
ATOM 14015 C CA . ASN B 1 840 ? -13.514 -36.375 -5.381 1 58.9 840 ASN B CA 1
ATOM 14016 C C . ASN B 1 840 ? -13.22 -36.526 -6.871 1 58.9 840 ASN B C 1
ATOM 14018 O O . ASN B 1 840 ? -12.646 -35.627 -7.488 1 58.9 840 ASN B O 1
ATOM 14022 N N . GLU B 1 841 ? -13.397 -37.75 -7.246 1 64.82 841 GLU B N 1
ATOM 14023 C CA . GLU B 1 841 ? -13.171 -38.003 -8.666 1 64.82 841 GLU B CA 1
ATOM 14024 C C . GLU B 1 841 ? -14.459 -37.841 -9.467 1 64.82 841 GLU B C 1
ATOM 14026 O O . GLU B 1 841 ? -15.542 -38.185 -8.988 1 64.82 841 GLU B O 1
ATOM 14031 N N . ASP B 1 842 ? -14.324 -37.095 -10.509 1 70.56 842 ASP B N 1
ATOM 14032 C CA . ASP B 1 842 ? -15.456 -36.911 -11.413 1 70.56 842 ASP B CA 1
ATOM 14033 C C . ASP B 1 842 ? -15.075 -37.263 -12.849 1 70.56 842 ASP B C 1
ATOM 14035 O O . ASP B 1 842 ? -13.891 -37.378 -13.173 1 70.56 842 ASP B O 1
ATOM 14039 N N . ASN B 1 843 ? -16.15 -37.65 -13.585 1 77.05 843 ASN B N 1
ATOM 14040 C CA . ASN B 1 843 ? -15.953 -37.76 -15.026 1 77.05 843 ASN B CA 1
ATOM 14041 C C . ASN B 1 843 ? -15.609 -36.411 -15.65 1 77.05 843 ASN B C 1
ATOM 14043 O O . ASN B 1 843 ? -15.966 -35.363 -15.109 1 77.05 843 ASN B O 1
ATOM 14047 N N . THR B 1 844 ? -14.756 -36.544 -16.625 1 82.85 844 THR B N 1
ATOM 14048 C CA . THR B 1 844 ? -14.389 -35.33 -17.345 1 82.85 844 THR B CA 1
ATOM 14049 C C . THR B 1 844 ? -14.726 -35.457 -18.827 1 82.85 844 THR B C 1
ATOM 14051 O O . THR B 1 844 ? -15.138 -36.525 -19.286 1 82.85 844 THR B O 1
ATOM 14054 N N . ILE B 1 845 ? -14.536 -34.434 -19.528 1 86.55 845 ILE B N 1
ATOM 14055 C CA . ILE B 1 845 ? -14.736 -34.407 -20.973 1 86.55 845 ILE B CA 1
ATOM 14056 C C . ILE B 1 845 ? -13.684 -35.279 -21.655 1 86.55 845 ILE B C 1
ATOM 14058 O O . ILE B 1 845 ? -13.86 -35.691 -22.804 1 86.55 845 ILE B O 1
ATOM 14062 N N . PHE B 1 846 ? -12.734 -35.705 -20.942 1 88.75 846 PHE B N 1
ATOM 14063 C CA . PHE B 1 846 ? -11.626 -36.451 -21.525 1 88.75 846 PHE B CA 1
ATOM 14064 C C . PHE B 1 846 ? -11.808 -37.949 -21.308 1 88.75 846 PHE B C 1
ATOM 14066 O O . PHE B 1 846 ? -11.033 -38.755 -21.827 1 88.75 846 PHE B O 1
ATOM 14073 N N . THR B 1 847 ? -12.839 -38.3 -20.582 1 89 847 THR B N 1
ATOM 14074 C CA . THR B 1 847 ? -13.075 -39.717 -20.328 1 89 847 THR B CA 1
ATOM 14075 C C . THR B 1 847 ? -14.469 -40.125 -20.795 1 89 847 THR B C 1
ATOM 14077 O O . THR B 1 847 ? -14.738 -41.31 -21.002 1 89 847 THR B O 1
ATOM 14080 N N . ARG B 1 848 ? -15.272 -39.11 -20.85 1 88.16 848 ARG B N 1
ATOM 14081 C CA . ARG B 1 848 ? -16.647 -39.365 -21.269 1 88.16 848 ARG B CA 1
ATOM 14082 C C . ARG B 1 848 ? -16.987 -38.589 -22.536 1 88.16 848 ARG B C 1
ATOM 14084 O O . ARG B 1 848 ? -17.045 -37.358 -22.519 1 88.16 848 ARG B O 1
ATOM 14091 N N . PRO B 1 849 ? -17.269 -39.415 -23.566 1 90.19 849 PRO B N 1
ATOM 14092 C CA . PRO B 1 849 ? -17.69 -38.708 -24.778 1 90.19 849 PRO B CA 1
ATOM 14093 C C . PRO B 1 849 ? -19.002 -37.948 -24.592 1 90.19 849 PRO B C 1
ATOM 14095 O O . PRO B 1 849 ? -19.935 -38.462 -23.969 1 90.19 849 PRO B O 1
ATOM 14098 N N . PHE B 1 850 ? -19.029 -36.712 -25.074 1 91.78 850 PHE B N 1
ATOM 14099 C CA . PHE B 1 850 ? -20.2 -35.844 -25.036 1 91.78 850 PHE B CA 1
ATOM 14100 C C . PHE B 1 850 ? -20.667 -35.629 -23.601 1 91.78 850 PHE B C 1
ATOM 14102 O O . PHE B 1 850 ? -21.867 -35.667 -23.321 1 91.78 850 PHE B O 1
ATOM 14109 N N . LYS B 1 851 ? -19.704 -35.533 -22.741 1 87 851 LYS B N 1
ATOM 14110 C CA . LYS B 1 851 ? -19.998 -35.32 -21.327 1 87 851 LYS B CA 1
ATOM 14111 C C . LYS B 1 851 ? -20.898 -34.103 -21.13 1 87 851 LYS B C 1
ATOM 14113 O O . LYS B 1 851 ? -20.576 -33.005 -21.589 1 87 851 LYS B O 1
ATOM 14118 N N . ALA B 1 852 ? -22.033 -34.3 -20.463 1 84.35 852 ALA B N 1
ATOM 14119 C CA . ALA B 1 852 ? -22.982 -33.238 -20.14 1 84.35 852 ALA B CA 1
ATOM 14120 C C . ALA B 1 852 ? -23.419 -32.492 -21.398 1 84.35 852 ALA B C 1
ATOM 14122 O O . ALA B 1 852 ? -23.567 -31.268 -21.381 1 84.35 852 ALA B O 1
ATOM 14123 N N . GLY B 1 853 ? -23.512 -33.214 -22.488 1 86.97 853 GLY B N 1
ATOM 14124 C CA . GLY B 1 853 ? -23.956 -32.63 -23.743 1 86.97 853 GLY B CA 1
ATOM 14125 C C . GLY B 1 853 ? -22.868 -31.846 -24.454 1 86.97 853 GLY B C 1
ATOM 14126 O O . GLY B 1 853 ? -23.157 -31.029 -25.331 1 86.97 853 GLY B O 1
ATOM 14127 N N . ALA B 1 854 ? -21.668 -32.071 -24.13 1 91.35 854 ALA B N 1
ATOM 14128 C CA . ALA B 1 854 ? -20.534 -31.304 -24.639 1 91.35 854 ALA B CA 1
ATOM 14129 C C . ALA B 1 854 ? -19.973 -31.932 -25.911 1 91.35 854 ALA B C 1
ATOM 14131 O O . ALA B 1 854 ? -20.537 -32.896 -26.435 1 91.35 854 ALA B O 1
ATOM 14132 N N . ASN B 1 855 ? -18.991 -31.29 -26.459 1 94.12 855 ASN B N 1
ATOM 14133 C CA . ASN B 1 855 ? -18.171 -31.877 -27.513 1 94.12 855 ASN B CA 1
ATOM 14134 C C . ASN B 1 855 ? -17.261 -32.975 -26.97 1 94.12 855 ASN B C 1
ATOM 14136 O O . ASN B 1 855 ? -17.305 -33.291 -25.78 1 94.12 855 ASN B O 1
ATOM 14140 N N . SER B 1 856 ? -16.56 -33.637 -27.808 1 94.53 856 SER B N 1
ATOM 14141 C CA . SER B 1 856 ? -15.668 -34.716 -27.395 1 94.53 856 SER B CA 1
ATOM 14142 C C . SER B 1 856 ? -14.317 -34.615 -28.096 1 94.53 856 SER B C 1
ATOM 14144 O O . SER B 1 856 ? -14.249 -34.262 -29.276 1 94.53 856 SER B O 1
ATOM 14146 N N . PRO B 1 857 ? -13.29 -34.945 -27.377 1 94.46 857 PRO B N 1
ATOM 14147 C CA . PRO B 1 857 ? -12.007 -35.067 -28.072 1 94.46 857 PRO B CA 1
ATOM 14148 C C . PRO B 1 857 ? -12.002 -36.187 -29.111 1 94.46 857 PRO B C 1
ATOM 14150 O O . PRO B 1 857 ? -12.598 -37.244 -28.887 1 94.46 857 PRO B O 1
ATOM 14153 N N . ARG B 1 858 ? -11.271 -36.048 -30.13 1 95.48 858 ARG B N 1
ATOM 14154 C CA . ARG B 1 858 ? -11.251 -36.98 -31.252 1 95.48 858 ARG B CA 1
ATOM 14155 C C . ARG B 1 858 ? -10.766 -38.357 -30.811 1 95.48 858 ARG B C 1
ATOM 14157 O O . ARG B 1 858 ? -11.306 -39.379 -31.241 1 95.48 858 ARG B O 1
ATOM 14164 N N . TYR B 1 859 ? -9.801 -38.448 -29.954 1 93.73 859 TYR B N 1
ATOM 14165 C CA . TYR B 1 859 ? -9.206 -39.727 -29.583 1 93.73 859 TYR B CA 1
ATOM 14166 C C . TYR B 1 859 ? -10.209 -40.599 -28.838 1 93.73 859 TYR B C 1
ATOM 14168 O O . TYR B 1 859 ? -10.143 -41.829 -28.906 1 93.73 859 TYR B O 1
ATOM 14176 N N . LEU B 1 860 ? -11.097 -39.992 -28.128 1 93.32 860 LEU B N 1
ATOM 14177 C CA . LEU B 1 860 ? -12.044 -40.713 -27.285 1 93.32 860 LEU B CA 1
ATOM 14178 C C . LEU B 1 860 ? -13.114 -41.396 -28.13 1 93.32 860 LEU B C 1
ATOM 14180 O O . LEU B 1 860 ? -13.635 -42.447 -27.749 1 93.32 860 LEU B O 1
ATOM 14184 N N . VAL B 1 861 ? -13.498 -40.861 -29.284 1 95.67 861 VAL B N 1
ATOM 14185 C CA . VAL B 1 861 ? -14.59 -41.397 -30.09 1 95.67 861 VAL B CA 1
ATOM 14186 C C . VAL B 1 861 ? -14.024 -42.246 -31.227 1 95.67 861 VAL B C 1
ATOM 14188 O O . VAL B 1 861 ? -14.652 -43.217 -31.656 1 95.67 861 VAL B O 1
ATOM 14191 N N . GLU B 1 862 ? -12.921 -41.882 -31.734 1 95.07 862 GLU B N 1
ATOM 14192 C CA . GLU B 1 862 ? -12.349 -42.595 -32.872 1 95.07 862 GLU B CA 1
ATOM 14193 C C . GLU B 1 862 ? -11.79 -43.951 -32.448 1 95.07 862 GLU B C 1
ATOM 14195 O O . GLU B 1 862 ? -11.764 -44.893 -33.243 1 95.07 862 GLU B O 1
ATOM 14200 N N . LYS B 1 863 ? -11.425 -44.038 -31.247 1 94.48 863 LYS B N 1
ATOM 14201 C CA . LYS B 1 863 ? -10.821 -45.278 -30.768 1 94.48 863 LYS B CA 1
ATOM 14202 C C . LYS B 1 863 ? -11.75 -46.004 -29.8 1 94.48 863 LYS B C 1
ATOM 14204 O O . LYS B 1 863 ? -11.307 -46.854 -29.024 1 94.48 863 LYS B O 1
ATOM 14209 N N . ALA B 1 864 ? -12.993 -45.709 -29.849 1 95.48 864 ALA B N 1
ATOM 14210 C CA . ALA B 1 864 ? -13.982 -46.32 -28.965 1 95.48 864 ALA B CA 1
ATOM 14211 C C . ALA B 1 864 ? -14.427 -47.68 -29.498 1 95.48 864 ALA B C 1
ATOM 14213 O O . ALA B 1 864 ? -14.22 -47.991 -30.673 1 95.48 864 ALA B O 1
ATOM 14214 N N . TRP B 1 865 ? -15.02 -48.435 -28.668 1 95.14 865 TRP B N 1
ATOM 14215 C CA . TRP B 1 865 ? -15.558 -49.749 -29.004 1 95.14 865 TRP B CA 1
ATOM 14216 C C . TRP B 1 865 ? -16.764 -49.624 -29.929 1 95.14 865 TRP B C 1
ATOM 14218 O O . TRP B 1 865 ? -17.652 -48.802 -29.694 1 95.14 865 TRP B O 1
ATOM 14228 N N . THR B 1 866 ? -16.808 -50.334 -30.944 1 92.15 866 THR B N 1
ATOM 14229 C CA . THR B 1 866 ? -17.923 -50.607 -31.844 1 92.15 866 THR B CA 1
ATOM 14230 C C . THR B 1 866 ? -17.94 -52.078 -32.252 1 92.15 866 THR B C 1
ATOM 14232 O O . THR B 1 866 ? -16.952 -52.791 -32.067 1 92.15 866 THR B O 1
ATOM 14235 N N . PRO B 1 867 ? -19.089 -52.542 -32.682 1 90.12 867 PRO B N 1
ATOM 14236 C CA . PRO B 1 867 ? -19.097 -53.938 -33.126 1 90.12 867 PRO B CA 1
ATOM 14237 C C . PRO B 1 867 ? -18.014 -54.234 -34.161 1 90.12 867 PRO B C 1
ATOM 14239 O O . PRO B 1 867 ? -17.532 -55.366 -34.249 1 90.12 867 PRO B O 1
ATOM 14242 N N . GLU B 1 868 ? -17.555 -53.197 -34.813 1 91.3 868 GLU B N 1
ATOM 14243 C CA . GLU B 1 868 ? -16.509 -53.339 -35.821 1 91.3 868 GLU B CA 1
ATOM 14244 C C . GLU B 1 868 ? -15.122 -53.184 -35.203 1 91.3 868 GLU B C 1
ATOM 14246 O O . GLU B 1 868 ? -14.115 -53.514 -35.833 1 91.3 868 GLU B O 1
ATOM 14251 N N . ASN B 1 869 ? -15.116 -52.679 -33.97 1 93.53 869 ASN B N 1
ATOM 14252 C CA . ASN B 1 869 ? -13.859 -52.463 -33.26 1 93.53 869 ASN B CA 1
ATOM 14253 C C . ASN B 1 869 ? -13.918 -53.008 -31.836 1 93.53 869 ASN B C 1
ATOM 14255 O O . ASN B 1 869 ? -13.825 -52.248 -30.872 1 93.53 869 ASN B O 1
ATOM 14259 N N . PRO B 1 870 ? -13.98 -54.28 -31.651 1 91.52 870 PRO B N 1
ATOM 14260 C CA . PRO B 1 870 ? -14.16 -54.873 -30.324 1 91.52 870 PRO B CA 1
ATOM 14261 C C . PRO B 1 870 ? -12.925 -54.726 -29.439 1 91.52 870 PRO B C 1
ATOM 14263 O O . PRO B 1 870 ? -13.029 -54.789 -28.212 1 91.52 870 PRO B O 1
ATOM 14266 N N . ASN B 1 871 ? -11.731 -54.713 -30.128 1 91.25 871 ASN B N 1
ATOM 14267 C CA . ASN B 1 871 ? -10.51 -54.497 -29.359 1 91.25 871 ASN B CA 1
ATOM 14268 C C . ASN B 1 871 ? -10.173 -53.013 -29.248 1 91.25 871 ASN B C 1
ATOM 14270 O O . ASN B 1 871 ? -9.053 -52.601 -29.558 1 91.25 871 ASN B O 1
ATOM 14274 N N . ALA B 1 872 ? -11.13 -52.275 -28.781 1 94.61 872 ALA B N 1
ATOM 14275 C CA . ALA B 1 872 ? -11.022 -50.819 -28.74 1 94.61 872 ALA B CA 1
ATOM 14276 C C . ALA B 1 872 ? -10.218 -50.362 -27.526 1 94.61 872 ALA B C 1
ATOM 14278 O O . ALA B 1 872 ? -10.132 -51.078 -26.525 1 94.61 872 ALA B O 1
ATOM 14279 N N . GLU B 1 873 ? -9.596 -49.216 -27.612 1 93.66 873 GLU B N 1
ATOM 14280 C CA . GLU B 1 873 ? -8.853 -48.601 -26.516 1 93.66 873 GLU B CA 1
ATOM 14281 C C . GLU B 1 873 ? -9.795 -47.948 -25.509 1 93.66 873 GLU B C 1
ATOM 14283 O O . GLU B 1 873 ? -9.495 -47.894 -24.315 1 93.66 873 GLU B O 1
ATOM 14288 N N . TYR B 1 874 ? -10.874 -47.418 -26.028 1 94.29 874 TYR B N 1
ATOM 14289 C CA . TYR B 1 874 ? -11.835 -46.736 -25.169 1 94.29 874 TYR B CA 1
ATOM 14290 C C . TYR B 1 874 ? -13.193 -47.426 -25.214 1 94.29 874 TYR B C 1
ATOM 14292 O O . TYR B 1 874 ? -13.489 -48.167 -26.155 1 94.29 874 TYR B O 1
ATOM 14300 N N . PRO B 1 875 ? -14.014 -47.186 -24.163 1 93.44 875 PRO B N 1
ATOM 14301 C CA . PRO B 1 875 ? -15.27 -47.935 -24.067 1 93.44 875 PRO B CA 1
ATOM 14302 C C . PRO B 1 875 ? -16.301 -47.491 -25.102 1 93.44 875 PRO B C 1
ATOM 14304 O O . PRO B 1 875 ? -16.07 -46.527 -25.836 1 93.44 875 PRO B O 1
ATOM 14307 N N . ARG B 1 876 ? -17.334 -48.27 -25.082 1 92.65 876 ARG B N 1
ATOM 14308 C CA . ARG B 1 876 ? -18.439 -48.027 -26.005 1 92.65 876 ARG B CA 1
ATOM 14309 C C . ARG B 1 876 ? -18.989 -46.615 -25.841 1 92.65 876 ARG B C 1
ATOM 14311 O O . ARG B 1 876 ? -19.104 -46.114 -24.72 1 92.65 876 ARG B O 1
ATOM 14318 N N . LEU B 1 877 ? -19.309 -45.976 -26.993 1 91.93 877 LEU B N 1
ATOM 14319 C CA . LEU B 1 877 ? -19.932 -44.657 -26.952 1 91.93 877 LEU B CA 1
ATOM 14320 C C . LEU B 1 877 ? -21.365 -44.75 -26.439 1 91.93 877 LEU B C 1
ATOM 14322 O O . LEU B 1 877 ? -22.107 -45.66 -26.816 1 91.93 877 LEU B O 1
ATOM 14326 N N . SER B 1 878 ? -21.634 -43.873 -25.51 1 88.73 878 SER B N 1
ATOM 14327 C CA . SER B 1 878 ? -22.992 -43.828 -24.979 1 88.73 878 SER B CA 1
ATOM 14328 C C . SER B 1 878 ? -23.384 -42.408 -24.584 1 88.73 878 SER B C 1
ATOM 14330 O O . SER B 1 878 ? -22.544 -41.632 -24.122 1 88.73 878 SER B O 1
ATOM 14332 N N . LEU B 1 879 ? -24.648 -42.05 -24.881 1 85.65 879 LEU B N 1
ATOM 14333 C CA . LEU B 1 879 ? -25.182 -40.765 -24.442 1 85.65 879 LEU B CA 1
ATOM 14334 C C . LEU B 1 879 ? -26.039 -40.931 -23.191 1 85.65 879 LEU B C 1
ATOM 14336 O O . LEU B 1 879 ? -26.455 -39.942 -22.583 1 85.65 879 LEU B O 1
ATOM 14340 N N . ASN B 1 880 ? -26.415 -42.13 -22.871 1 67.84 880 ASN B N 1
ATOM 14341 C CA . ASN B 1 880 ? -27.313 -42.408 -21.755 1 67.84 880 ASN B CA 1
ATOM 14342 C C . ASN B 1 880 ? -26.649 -42.109 -20.414 1 67.84 880 ASN B C 1
ATOM 14344 O O . ASN B 1 880 ? -25.585 -42.65 -20.108 1 67.84 880 ASN B O 1
ATOM 14348 N N . PRO B 1 881 ? -27.243 -40.984 -19.721 1 57.53 881 PRO B N 1
ATOM 14349 C CA . PRO B 1 881 ? -26.715 -40.546 -18.427 1 57.53 881 PRO B CA 1
ATOM 14350 C C . PRO B 1 881 ? -26.437 -41.71 -17.479 1 57.53 881 PRO B C 1
ATOM 14352 O O . PRO B 1 881 ? -25.47 -41.67 -16.713 1 57.53 881 PRO B O 1
ATOM 14355 N N . PRO B 1 882 ? -27.475 -42.631 -17.467 1 47.83 882 PRO B N 1
ATOM 14356 C CA . PRO B 1 882 ? -27.275 -43.651 -16.435 1 47.83 882 PRO B CA 1
ATOM 14357 C C . PRO B 1 882 ? -25.98 -44.437 -16.624 1 47.83 882 PRO B C 1
ATOM 14359 O O . PRO B 1 882 ? -25.568 -45.18 -15.73 1 47.83 882 PRO B O 1
ATOM 14362 N N . ASN B 1 883 ? -25.397 -44.282 -17.816 1 55.44 883 ASN B N 1
ATOM 14363 C CA . ASN B 1 883 ? -24.254 -45.182 -17.924 1 55.44 883 ASN B CA 1
ATOM 14364 C C . ASN B 1 883 ? -23.016 -44.6 -17.247 1 55.44 883 ASN B C 1
ATOM 14366 O O . ASN B 1 883 ? -22.12 -44.086 -17.918 1 55.44 883 ASN B O 1
ATOM 14370 N N . THR B 1 884 ? -23.169 -44.401 -15.999 1 66.79 884 THR B N 1
ATOM 14371 C CA . THR B 1 884 ? -22.129 -43.922 -15.094 1 66.79 884 THR B CA 1
ATOM 14372 C C . THR B 1 884 ? -21.033 -44.97 -14.927 1 66.79 884 THR B C 1
ATOM 14374 O O . THR B 1 884 ? -19.979 -44.688 -14.353 1 66.79 884 THR B O 1
ATOM 14377 N N . ASN B 1 885 ? -21.274 -46.094 -15.65 1 79.01 885 ASN B N 1
ATOM 14378 C CA . ASN B 1 885 ? -20.326 -47.184 -15.448 1 79.01 885 ASN B CA 1
ATOM 14379 C C . ASN B 1 885 ? -18.947 -46.839 -16.004 1 79.01 885 ASN B C 1
ATOM 14381 O O . ASN B 1 885 ? -17.928 -47.157 -15.39 1 79.01 885 ASN B O 1
ATOM 14385 N N . ASN B 1 886 ? -18.929 -46.221 -17.148 1 83.55 886 ASN B N 1
ATOM 14386 C CA . ASN B 1 886 ? -17.662 -45.988 -17.834 1 83.55 886 ASN B CA 1
ATOM 14387 C C . ASN B 1 886 ? -16.959 -44.741 -17.304 1 83.55 886 ASN B C 1
ATOM 14389 O O . ASN B 1 886 ? -15.864 -44.402 -17.755 1 83.55 886 ASN B O 1
ATOM 14393 N N . SER B 1 887 ? -17.502 -44.083 -16.403 1 75.54 887 SER B N 1
ATOM 14394 C CA . SER B 1 887 ? -16.929 -42.787 -16.053 1 75.54 887 SER B CA 1
ATOM 14395 C C . SER B 1 887 ? -16.37 -42.795 -14.634 1 75.54 887 SER B C 1
ATOM 14397 O O . SER B 1 887 ? -15.825 -41.791 -14.171 1 75.54 887 SER B O 1
ATOM 14399 N N . TYR B 1 888 ? -16.422 -43.848 -14.01 1 80.08 888 TYR B N 1
ATOM 14400 C CA . TYR B 1 888 ? -15.874 -43.924 -12.66 1 80.08 888 TYR B CA 1
ATOM 14401 C C . TYR B 1 888 ? -14.35 -43.898 -12.688 1 80.08 888 TYR B C 1
ATOM 14403 O O . TYR B 1 888 ? -13.732 -44.399 -13.631 1 80.08 888 TYR B O 1
ATOM 14411 N N . ALA B 1 889 ? -13.838 -43.266 -11.679 1 84.28 889 ALA B N 1
ATOM 14412 C CA . ALA B 1 889 ? -12.389 -43.361 -11.529 1 84.28 889 ALA B CA 1
ATOM 14413 C C . ALA B 1 889 ? -11.937 -44.818 -11.471 1 84.28 889 ALA B C 1
ATOM 14415 O O . ALA B 1 889 ? -12.478 -45.611 -10.696 1 84.28 889 ALA B O 1
ATOM 14416 N N . SER B 1 890 ? -11.111 -45.202 -12.337 1 89.15 890 SER B N 1
ATOM 14417 C CA . SER B 1 890 ? -10.653 -46.584 -12.431 1 89.15 890 SER B CA 1
ATOM 14418 C C . SER B 1 890 ? -9.273 -46.667 -13.076 1 89.15 890 SER B C 1
ATOM 14420 O O . SER B 1 890 ? -8.798 -45.693 -13.663 1 89.15 890 SER B O 1
ATOM 14422 N N . SER B 1 891 ? -8.706 -47.803 -12.935 1 91.31 891 SER B N 1
ATOM 14423 C CA . SER B 1 891 ? -7.396 -48.043 -13.533 1 91.31 891 SER B CA 1
ATOM 14424 C C . SER B 1 891 ? -7.459 -47.955 -15.054 1 91.31 891 SER B C 1
ATOM 14426 O O . SER B 1 891 ? -6.431 -47.796 -15.714 1 91.31 891 SER B O 1
ATOM 14428 N N . PHE B 1 892 ? -8.712 -48.021 -15.6 1 92.03 892 PHE B N 1
ATOM 14429 C CA . PHE B 1 892 ? -8.889 -47.925 -17.044 1 92.03 892 PHE B CA 1
ATOM 14430 C C . PHE B 1 892 ? -8.434 -46.563 -17.556 1 92.03 892 PHE B C 1
ATOM 14432 O O . PHE B 1 892 ? -7.938 -46.45 -18.679 1 92.03 892 PHE B O 1
ATOM 14439 N N . TRP B 1 893 ? -8.571 -45.568 -16.8 1 90.41 893 TRP B N 1
ATOM 14440 C CA . TRP B 1 893 ? -8.347 -44.192 -17.23 1 90.41 893 TRP B CA 1
ATOM 14441 C C . TRP B 1 893 ? -6.965 -43.707 -16.803 1 90.41 893 TRP B C 1
ATOM 14443 O O . TRP B 1 893 ? -6.606 -42.551 -17.04 1 90.41 893 TRP B O 1
ATOM 14453 N N . TYR B 1 894 ? -6.186 -44.471 -16.112 1 89.53 894 TYR B N 1
ATOM 14454 C CA . TYR B 1 894 ? -4.819 -44.117 -15.748 1 89.53 894 TYR B CA 1
ATOM 14455 C C . TYR B 1 894 ? -3.854 -44.427 -16.886 1 89.53 894 TYR B C 1
ATOM 14457 O O . TYR B 1 894 ? -3.97 -45.465 -17.541 1 89.53 894 TYR B O 1
ATOM 14465 N N . ARG B 1 895 ? -3.116 -43.466 -17.226 1 91.17 895 ARG B N 1
ATOM 14466 C CA . ARG B 1 895 ? -2.113 -43.624 -18.274 1 91.17 895 ARG B CA 1
ATOM 14467 C C . ARG B 1 895 ? -0.706 -43.418 -17.721 1 91.17 895 ARG B C 1
ATOM 14469 O O . ARG B 1 895 ? -0.513 -42.657 -16.77 1 91.17 895 ARG B O 1
ATOM 14476 N N . ASP B 1 896 ? 0.199 -44.105 -18.338 1 92.79 896 ASP B N 1
ATOM 14477 C CA . ASP B 1 896 ? 1.596 -43.881 -17.979 1 92.79 896 ASP B CA 1
ATOM 14478 C C . ASP B 1 896 ? 2 -42.429 -18.227 1 92.79 896 ASP B C 1
ATOM 14480 O O . ASP B 1 896 ? 1.942 -41.948 -19.361 1 92.79 896 ASP B O 1
ATOM 14484 N N . GLY B 1 897 ? 2.411 -41.781 -17.194 1 92.1 897 GLY B N 1
ATOM 14485 C CA . GLY B 1 897 ? 2.678 -40.353 -17.261 1 92.1 897 GLY B CA 1
ATOM 14486 C C . GLY B 1 897 ? 4.119 -40.032 -17.607 1 92.1 897 GLY B C 1
ATOM 14487 O O . GLY B 1 897 ? 4.557 -38.888 -17.466 1 92.1 897 GLY B O 1
ATOM 14488 N N . LYS B 1 898 ? 4.938 -40.968 -18.078 1 94.84 898 LYS B N 1
ATOM 14489 C CA . LYS B 1 898 ? 6.333 -40.695 -18.411 1 94.84 898 LYS B CA 1
ATOM 14490 C C . LYS B 1 898 ? 6.438 -39.754 -19.608 1 94.84 898 LYS B C 1
ATOM 14492 O O . LYS B 1 898 ? 5.65 -39.85 -20.551 1 94.84 898 LYS B O 1
ATOM 14497 N N . TYR B 1 899 ? 7.334 -38.827 -19.594 1 95.25 899 TYR B N 1
ATOM 14498 C CA . TYR B 1 899 ? 7.505 -37.901 -20.708 1 95.25 899 TYR B CA 1
ATOM 14499 C C . TYR B 1 899 ? 8.926 -37.351 -20.747 1 95.25 899 TYR B C 1
ATOM 14501 O O . TYR B 1 899 ? 9.68 -37.494 -19.781 1 95.25 899 TYR B O 1
ATOM 14509 N N . LEU B 1 900 ? 9.329 -36.85 -21.833 1 96.48 900 LEU B N 1
ATOM 14510 C CA . LEU B 1 900 ? 10.537 -36.071 -22.084 1 96.48 900 LEU B CA 1
ATOM 14511 C C . LEU B 1 900 ? 10.2 -34.755 -22.776 1 96.48 900 LEU B C 1
ATOM 14513 O O . LEU B 1 900 ? 9.496 -34.744 -23.788 1 96.48 900 LEU B O 1
ATOM 14517 N N . ARG B 1 901 ? 10.634 -33.685 -22.249 1 96.1 901 ARG B N 1
ATOM 14518 C CA . ARG B 1 901 ? 10.323 -32.362 -22.781 1 96.1 901 ARG B CA 1
ATOM 14519 C C . ARG B 1 901 ? 11.597 -31.594 -23.118 1 96.1 901 ARG B C 1
ATOM 14521 O O . ARG B 1 901 ? 12.529 -31.543 -22.312 1 96.1 901 ARG B O 1
ATOM 14528 N N . LEU B 1 902 ? 11.656 -31.073 -24.328 1 96.86 902 LEU B N 1
ATOM 14529 C CA . LEU B 1 902 ? 12.647 -30.043 -24.617 1 96.86 902 LEU B CA 1
ATOM 14530 C C . LEU B 1 902 ? 12.271 -28.725 -23.948 1 96.86 902 LEU B C 1
ATOM 14532 O O . LEU B 1 902 ? 11.55 -27.912 -24.531 1 96.86 902 LEU B O 1
ATOM 14536 N N . LYS B 1 903 ? 12.8 -28.589 -22.795 1 95.27 903 LYS B N 1
ATOM 14537 C CA . LYS B 1 903 ? 12.344 -27.538 -21.891 1 95.27 903 LYS B CA 1
ATOM 14538 C C . LYS B 1 903 ? 12.859 -26.171 -22.332 1 95.27 903 LYS B C 1
ATOM 14540 O O . LYS B 1 903 ? 12.131 -25.178 -22.27 1 95.27 903 LYS B O 1
ATOM 14545 N N . SER B 1 904 ? 14.128 -26.119 -22.74 1 94.76 904 SER B N 1
ATOM 14546 C CA . SER B 1 904 ? 14.651 -24.812 -23.123 1 94.76 904 SER B CA 1
ATOM 14547 C C . SER B 1 904 ? 15.76 -24.942 -24.16 1 94.76 904 SER B C 1
ATOM 14549 O O . SER B 1 904 ? 16.494 -25.933 -24.171 1 94.76 904 SER B O 1
ATOM 14551 N N . VAL B 1 905 ? 15.837 -23.978 -25.001 1 96.45 905 VAL B N 1
ATOM 14552 C CA . VAL B 1 905 ? 16.911 -23.797 -25.971 1 96.45 905 VAL B CA 1
ATOM 14553 C C . VAL B 1 905 ? 17.36 -22.337 -25.979 1 96.45 905 VAL B C 1
ATOM 14555 O O . VAL B 1 905 ? 16.53 -21.426 -25.987 1 96.45 905 VAL B O 1
ATOM 14558 N N . HIS B 1 906 ? 18.606 -22.17 -25.872 1 96.95 906 HIS B N 1
ATOM 14559 C CA . HIS B 1 906 ? 19.182 -20.831 -25.924 1 96.95 906 HIS B CA 1
ATOM 14560 C C . HIS B 1 906 ? 20.294 -20.75 -26.965 1 96.95 906 HIS B C 1
ATOM 14562 O O . HIS B 1 906 ? 21.236 -21.545 -26.937 1 96.95 906 HIS B O 1
ATOM 14568 N N . LEU B 1 907 ? 20.191 -19.845 -27.884 1 97.23 907 LEU B N 1
ATOM 14569 C CA . LEU B 1 907 ? 21.22 -19.511 -28.863 1 97.23 907 LEU B CA 1
ATOM 14570 C C . LEU B 1 907 ? 21.602 -18.038 -28.769 1 97.23 907 LEU B C 1
ATOM 14572 O O . LEU B 1 907 ? 20.758 -17.16 -28.962 1 97.23 907 LEU B O 1
ATOM 14576 N N . GLY B 1 908 ? 22.841 -17.823 -28.494 1 96.32 908 GLY B N 1
ATOM 14577 C CA . GLY B 1 908 ? 23.307 -16.452 -28.364 1 96.32 908 GLY B CA 1
ATOM 14578 C C . GLY B 1 908 ? 24.604 -16.19 -29.106 1 96.32 908 GLY B C 1
ATOM 14579 O O . GLY B 1 908 ? 25.409 -17.103 -29.302 1 96.32 908 GLY B O 1
ATOM 14580 N N . TYR B 1 909 ? 24.772 -14.985 -29.527 1 96.69 909 TYR B N 1
ATOM 14581 C CA . TYR B 1 909 ? 26.003 -14.541 -30.172 1 96.69 909 TYR B CA 1
ATOM 14582 C C . TYR B 1 909 ? 26.48 -13.218 -29.585 1 96.69 909 TYR B C 1
ATOM 14584 O O . TYR B 1 909 ? 25.75 -12.225 -29.603 1 96.69 909 TYR B O 1
ATOM 14592 N N . THR B 1 910 ? 27.613 -13.296 -29.092 1 95.2 910 THR B N 1
ATOM 14593 C CA . THR B 1 910 ? 28.253 -12.083 -28.594 1 95.2 910 THR B CA 1
ATOM 14594 C C . THR B 1 910 ? 29.146 -11.463 -29.664 1 95.2 910 THR B C 1
ATOM 14596 O O . THR B 1 910 ? 30.087 -12.101 -30.141 1 95.2 910 THR B O 1
ATOM 14599 N N . LEU B 1 911 ? 28.978 -10.282 -29.957 1 93.95 911 LEU B N 1
ATOM 14600 C CA . LEU B 1 911 ? 29.761 -9.599 -30.981 1 93.95 911 LEU B CA 1
ATOM 14601 C C . LEU B 1 911 ? 31.208 -9.425 -30.533 1 93.95 911 LEU B C 1
ATOM 14603 O O . LEU B 1 911 ? 31.47 -9.153 -29.359 1 93.95 911 LEU B O 1
ATOM 14607 N N . PRO B 1 912 ? 32.142 -9.565 -31.403 1 90.9 912 PRO B N 1
ATOM 14608 C CA . PRO B 1 912 ? 33.554 -9.39 -31.054 1 90.9 912 PRO B CA 1
ATOM 14609 C C . PRO B 1 912 ? 33.854 -8.006 -30.483 1 90.9 912 PRO B C 1
ATOM 14611 O O . PRO B 1 912 ? 33.288 -7.01 -30.94 1 90.9 912 PRO B O 1
ATOM 14614 N N . LYS B 1 913 ? 34.711 -8.041 -29.564 1 87.79 913 LYS B N 1
ATOM 14615 C CA . LYS B 1 913 ? 35.077 -6.821 -28.85 1 87.79 913 LYS B CA 1
ATOM 14616 C C . LYS B 1 913 ? 35.591 -5.754 -29.813 1 87.79 913 LYS B C 1
ATOM 14618 O O . LYS B 1 913 ? 35.439 -4.557 -29.56 1 87.79 913 LYS B O 1
ATOM 14623 N N . ASN B 1 914 ? 36.23 -6.146 -30.944 1 84.15 914 ASN B N 1
ATOM 14624 C CA . ASN B 1 914 ? 36.775 -5.196 -31.908 1 84.15 914 ASN B CA 1
ATOM 14625 C C . ASN B 1 914 ? 35.68 -4.33 -32.522 1 84.15 914 ASN B C 1
ATOM 14627 O O . ASN B 1 914 ? 35.93 -3.185 -32.905 1 84.15 914 ASN B O 1
ATOM 14631 N N . TRP B 1 915 ? 34.507 -4.844 -32.61 1 85.22 915 TRP B N 1
ATOM 14632 C CA . TRP B 1 915 ? 33.386 -4.106 -33.182 1 85.22 915 TRP B CA 1
ATOM 14633 C C . TRP B 1 915 ? 32.77 -3.166 -32.152 1 85.22 915 TRP B C 1
ATOM 14635 O O . TRP B 1 915 ? 32.385 -2.041 -32.48 1 85.22 915 TRP B O 1
ATOM 14645 N N . THR B 1 916 ? 32.807 -3.689 -30.894 1 83.66 916 THR B N 1
ATOM 14646 C CA . THR B 1 916 ? 32.062 -2.956 -29.877 1 83.66 916 THR B CA 1
ATOM 14647 C C . THR B 1 916 ? 32.936 -1.882 -29.236 1 83.66 916 THR B C 1
ATOM 14649 O O . THR B 1 916 ? 32.433 -0.844 -28.798 1 83.66 916 THR B O 1
ATOM 14652 N N . ASN B 1 917 ? 34.237 -2.133 -29.224 1 80.28 917 ASN B N 1
ATOM 14653 C CA . ASN B 1 917 ? 35.154 -1.164 -28.632 1 80.28 917 ASN B CA 1
ATOM 14654 C C . ASN B 1 917 ? 35.112 0.171 -29.37 1 80.28 917 ASN B C 1
ATOM 14656 O O . ASN B 1 917 ? 35.302 1.226 -28.763 1 80.28 917 ASN B O 1
ATOM 14660 N N . LYS B 1 918 ? 34.869 -0.038 -30.731 1 68.55 918 LYS B N 1
ATOM 14661 C CA . LYS B 1 918 ? 34.818 1.172 -31.547 1 68.55 918 LYS B CA 1
ATOM 14662 C C . LYS B 1 918 ? 33.667 2.077 -31.117 1 68.55 918 LYS B C 1
ATOM 14664 O O . LYS B 1 918 ? 33.717 3.292 -31.319 1 68.55 918 LYS B O 1
ATOM 14669 N N . LEU B 1 919 ? 32.715 1.514 -30.502 1 71.18 919 LEU B N 1
ATOM 14670 C CA . LEU B 1 919 ? 31.53 2.274 -30.119 1 71.18 919 LEU B CA 1
ATOM 14671 C C . LEU B 1 919 ? 31.462 2.449 -28.605 1 71.18 919 LEU B C 1
ATOM 14673 O O . LEU B 1 919 ? 30.452 2.917 -28.075 1 71.18 919 LEU B O 1
ATOM 14677 N N . ARG B 1 920 ? 32.478 2.008 -27.601 1 75.27 920 ARG B N 1
ATOM 14678 C CA . ARG B 1 920 ? 32.602 2.037 -26.147 1 75.27 920 ARG B CA 1
ATOM 14679 C C . ARG B 1 920 ? 31.542 1.161 -25.489 1 75.27 920 ARG B C 1
ATOM 14681 O O . ARG B 1 920 ? 30.957 1.542 -24.473 1 75.27 920 ARG B O 1
ATOM 14688 N N . ILE B 1 921 ? 31.166 0.226 -26.23 1 83.49 921 ILE B N 1
ATOM 14689 C CA . ILE B 1 921 ? 30.27 -0.803 -25.714 1 83.49 921 ILE B CA 1
ATOM 14690 C C . ILE B 1 921 ? 31.079 -2.027 -25.293 1 83.49 921 ILE B C 1
ATOM 14692 O O . ILE B 1 921 ? 31.931 -2.506 -26.045 1 83.49 921 ILE B O 1
ATOM 14696 N N . GLN B 1 922 ? 30.853 -2.385 -24.024 1 85.37 922 GLN B N 1
ATOM 14697 C CA . GLN B 1 922 ? 31.625 -3.501 -23.488 1 85.37 922 GLN B CA 1
ATOM 14698 C C . GLN B 1 922 ? 31.186 -4.823 -24.113 1 85.37 922 GLN B C 1
ATOM 14700 O O . GLN B 1 922 ? 32.014 -5.698 -24.372 1 85.37 922 GLN B O 1
ATOM 14705 N N . LYS B 1 923 ? 29.921 -4.966 -24.183 1 91.11 923 LYS B N 1
ATOM 14706 C CA . LYS B 1 923 ? 29.412 -6.25 -24.656 1 91.11 923 LYS B CA 1
ATOM 14707 C C . LYS B 1 923 ? 28.051 -6.088 -25.327 1 91.11 923 LYS B C 1
ATOM 14709 O O . LYS B 1 923 ? 27.203 -5.334 -24.848 1 91.11 923 LYS B O 1
ATOM 14714 N N . VAL B 1 924 ? 27.91 -6.648 -26.48 1 93.81 924 VAL B N 1
ATOM 14715 C CA . VAL B 1 924 ? 26.621 -6.768 -27.153 1 93.81 924 VAL B CA 1
ATOM 14716 C C . VAL B 1 924 ? 26.328 -8.236 -27.452 1 93.81 924 VAL B C 1
ATOM 14718 O O . VAL B 1 924 ? 27.109 -8.906 -28.131 1 93.81 924 VAL B O 1
ATOM 14721 N N . LYS B 1 925 ? 25.267 -8.67 -26.956 1 95.75 925 LYS B N 1
ATOM 14722 C CA . LYS B 1 925 ? 24.853 -10.053 -27.173 1 95.75 925 LYS B CA 1
ATOM 14723 C C . LYS B 1 925 ? 23.435 -10.122 -27.731 1 95.75 925 LYS B C 1
ATOM 14725 O O . LYS B 1 925 ? 22.513 -9.523 -27.173 1 95.75 925 LYS B O 1
ATOM 14730 N N . VAL B 1 926 ? 23.258 -10.781 -28.833 1 96.48 926 VAL B N 1
ATOM 14731 C CA . VAL B 1 926 ? 21.945 -11.087 -29.391 1 96.48 926 VAL B CA 1
ATOM 14732 C C . VAL B 1 926 ? 21.613 -12.558 -29.154 1 96.48 926 VAL B C 1
ATOM 14734 O O . VAL B 1 926 ? 22.488 -13.422 -29.248 1 96.48 926 VAL B O 1
ATOM 14737 N N . TYR B 1 927 ? 20.38 -12.746 -28.767 1 96.57 927 TYR B N 1
ATOM 14738 C CA . TYR B 1 927 ? 20.066 -14.142 -28.483 1 96.57 927 TYR B CA 1
ATOM 14739 C C . TYR B 1 927 ? 18.63 -14.468 -28.872 1 96.57 927 TYR B C 1
ATOM 14741 O O . TYR B 1 927 ? 17.809 -13.566 -29.054 1 96.57 927 TYR B O 1
ATOM 14749 N N . ILE B 1 928 ? 18.303 -15.748 -29.052 1 97.06 928 ILE B N 1
ATOM 14750 C CA . ILE B 1 928 ? 16.984 -16.349 -29.212 1 97.06 928 ILE B CA 1
ATOM 14751 C C . ILE B 1 928 ? 16.817 -17.5 -28.222 1 97.06 928 ILE B C 1
ATOM 14753 O O . ILE B 1 928 ? 17.742 -18.29 -28.018 1 97.06 928 ILE B O 1
ATOM 14757 N N . GLU B 1 929 ? 15.694 -17.462 -27.56 1 96 929 GLU B N 1
ATOM 14758 C CA . GLU B 1 929 ? 15.433 -18.474 -26.541 1 96 929 GLU B CA 1
ATOM 14759 C C . GLU B 1 929 ? 14.039 -19.074 -26.704 1 96 929 GLU B C 1
ATOM 14761 O O . GLU B 1 929 ? 13.123 -18.407 -27.191 1 96 929 GLU B O 1
ATOM 14766 N N . GLY B 1 930 ? 13.911 -20.34 -26.344 1 95.37 930 GLY B N 1
ATOM 14767 C CA . GLY B 1 930 ? 12.64 -21.046 -26.33 1 95.37 930 GLY B CA 1
ATOM 14768 C C . GLY B 1 930 ? 12.402 -21.821 -25.047 1 95.37 930 GLY B C 1
ATOM 14769 O O . GLY B 1 930 ? 13.351 -22.269 -24.401 1 95.37 930 GLY B O 1
ATOM 14770 N N . ASN B 1 931 ? 11.139 -21.942 -24.674 1 94.54 931 ASN B N 1
ATOM 14771 C CA . ASN B 1 931 ? 10.709 -22.69 -23.497 1 94.54 931 ASN B CA 1
ATOM 14772 C C . ASN B 1 931 ? 9.549 -23.628 -23.822 1 94.54 931 ASN B C 1
ATOM 14774 O O . ASN B 1 931 ? 8.61 -23.242 -24.521 1 94.54 931 ASN B O 1
ATOM 14778 N N . ASN B 1 932 ? 9.581 -24.825 -23.336 1 94.12 932 ASN B N 1
ATOM 14779 C CA . ASN B 1 932 ? 8.558 -25.839 -23.569 1 94.12 932 ASN B CA 1
ATOM 14780 C C . ASN B 1 932 ? 8.322 -26.065 -25.06 1 94.12 932 ASN B C 1
ATOM 14782 O O . ASN B 1 932 ? 7.184 -25.997 -25.529 1 94.12 932 ASN B O 1
ATOM 14786 N N . LEU B 1 933 ? 9.315 -26.434 -25.765 1 95.09 933 LEU B N 1
ATOM 14787 C CA . LEU B 1 933 ? 9.253 -26.397 -27.222 1 95.09 933 LEU B CA 1
ATOM 14788 C C . LEU B 1 933 ? 8.58 -27.651 -27.769 1 95.09 933 LEU B C 1
ATOM 14790 O O . LEU B 1 933 ? 7.817 -27.58 -28.735 1 95.09 933 LEU B O 1
ATOM 14794 N N . CYS B 1 934 ? 8.937 -28.844 -27.123 1 93.78 934 CYS B N 1
ATOM 14795 C CA . CYS B 1 934 ? 8.36 -30.108 -27.566 1 93.78 934 CYS B CA 1
ATOM 14796 C C . CYS B 1 934 ? 8.304 -31.113 -26.421 1 93.78 934 CYS B C 1
ATOM 14798 O O . CYS B 1 934 ? 9.198 -31.146 -25.574 1 93.78 934 CYS B O 1
ATOM 14800 N N . THR B 1 935 ? 7.28 -31.906 -26.409 1 94.86 935 THR B N 1
ATOM 14801 C CA . THR B 1 935 ? 7.11 -32.92 -25.375 1 94.86 935 THR B CA 1
ATOM 14802 C C . THR B 1 935 ? 6.803 -34.28 -25.996 1 94.86 935 THR B C 1
ATOM 14804 O O . THR B 1 935 ? 5.896 -34.4 -26.822 1 94.86 935 THR B O 1
ATOM 14807 N N . TRP B 1 936 ? 7.559 -35.268 -25.662 1 95.63 936 TRP B N 1
ATOM 14808 C CA . TRP B 1 936 ? 7.284 -36.654 -26.027 1 95.63 936 TRP B CA 1
ATOM 14809 C C . TRP B 1 936 ? 6.692 -37.42 -24.849 1 95.63 936 TRP B C 1
ATOM 14811 O O . TRP B 1 936 ? 7.306 -37.502 -23.783 1 95.63 936 TRP B O 1
ATOM 14821 N N . SER B 1 937 ? 5.519 -37.895 -24.997 1 94.97 937 SER B N 1
ATOM 14822 C CA . SER B 1 937 ? 4.849 -38.678 -23.964 1 94.97 937 SER B CA 1
ATOM 14823 C C . SER B 1 937 ? 3.987 -39.777 -24.575 1 94.97 937 SER B C 1
ATOM 14825 O O . SER B 1 937 ? 3.769 -39.801 -25.788 1 94.97 937 SER B O 1
ATOM 14827 N N . GLY B 1 938 ? 3.597 -40.751 -23.807 1 91.17 938 GLY B N 1
ATOM 14828 C CA . GLY B 1 938 ? 2.697 -41.804 -24.249 1 91.17 938 GLY B CA 1
ATOM 14829 C C . GLY B 1 938 ? 1.236 -41.483 -23.999 1 91.17 938 GLY B C 1
ATOM 14830 O O . GLY B 1 938 ? 0.373 -42.355 -24.123 1 91.17 938 GLY B O 1
ATOM 14831 N N . LEU B 1 939 ? 0.917 -40.294 -23.739 1 93.57 939 LEU B N 1
ATOM 14832 C CA . LEU B 1 939 ? -0.451 -39.87 -23.46 1 93.57 939 LEU B CA 1
ATOM 14833 C C . LEU B 1 939 ? -1.211 -39.6 -24.754 1 93.57 939 LEU B C 1
ATOM 14835 O O . LEU B 1 939 ? -0.603 -39.46 -25.818 1 93.57 939 LEU B O 1
ATOM 14839 N N . PRO B 1 940 ? -2.524 -39.576 -24.625 1 91.87 940 PRO B N 1
ATOM 14840 C CA . PRO B 1 940 ? -3.273 -39.226 -25.834 1 91.87 940 PRO B CA 1
ATOM 14841 C C . PRO B 1 940 ? -2.855 -37.879 -26.418 1 91.87 940 PRO B C 1
ATOM 14843 O O . PRO B 1 940 ? -2.385 -37.004 -25.687 1 91.87 940 PRO B O 1
ATOM 14846 N N . GLU B 1 941 ? -3.067 -37.811 -27.639 1 88.53 941 GLU B N 1
ATOM 14847 C CA . GLU B 1 941 ? -2.643 -36.599 -28.334 1 88.53 941 GLU B CA 1
ATOM 14848 C C . GLU B 1 941 ? -3.29 -35.358 -27.725 1 88.53 941 GLU B C 1
ATOM 14850 O O . GLU B 1 941 ? -4.505 -35.324 -27.519 1 88.53 941 GLU B O 1
ATOM 14855 N N . GLY B 1 942 ? -2.463 -34.461 -27.446 1 89.66 942 GLY B N 1
ATOM 14856 C CA . GLY B 1 942 ? -2.944 -33.183 -26.946 1 89.66 942 GLY B CA 1
ATOM 14857 C C . GLY B 1 942 ? -2.963 -33.105 -25.431 1 89.66 942 GLY B C 1
ATOM 14858 O O . GLY B 1 942 ? -3.068 -32.017 -24.861 1 89.66 942 GLY B O 1
ATOM 14859 N N . VAL B 1 943 ? -2.855 -34.207 -24.775 1 90.78 943 VAL B N 1
ATOM 14860 C CA . VAL B 1 943 ? -2.846 -34.215 -23.316 1 90.78 943 VAL B CA 1
ATOM 14861 C C . VAL B 1 943 ? -1.439 -33.914 -22.805 1 90.78 943 VAL B C 1
ATOM 14863 O O . VAL B 1 943 ? -0.481 -34.602 -23.167 1 90.78 943 VAL B O 1
ATOM 14866 N N . ASP B 1 944 ? -1.355 -32.917 -22.011 1 90.98 944 ASP B N 1
ATOM 14867 C CA . ASP B 1 944 ? -0.071 -32.557 -21.417 1 90.98 944 ASP B CA 1
ATOM 14868 C C . ASP B 1 944 ? 0.168 -33.325 -20.119 1 90.98 944 ASP B C 1
ATOM 14870 O O . ASP B 1 944 ? -0.731 -33.434 -19.282 1 90.98 944 ASP B O 1
ATOM 14874 N N . PRO B 1 945 ? 1.284 -33.831 -19.918 1 89.98 945 PRO B N 1
ATOM 14875 C CA . PRO B 1 945 ? 1.552 -34.624 -18.716 1 89.98 945 PRO B CA 1
ATOM 14876 C C . PRO B 1 945 ? 1.472 -33.798 -17.434 1 89.98 945 PRO B C 1
ATOM 14878 O O . PRO B 1 945 ? 1.321 -34.356 -16.344 1 89.98 945 PRO B O 1
ATOM 14881 N N . GLU B 1 946 ? 1.596 -32.482 -17.499 1 87.28 946 GLU B N 1
ATOM 14882 C CA . GLU B 1 946 ? 1.582 -31.642 -16.305 1 87.28 946 GLU B CA 1
ATOM 14883 C C . GLU B 1 946 ? 0.233 -30.948 -16.135 1 87.28 946 GLU B C 1
ATOM 14885 O O . GLU B 1 946 ? 0.118 -29.981 -15.38 1 87.28 946 GLU B O 1
ATOM 14890 N N . TRP B 1 947 ? -0.736 -31.346 -16.836 1 85.24 947 TRP B N 1
ATOM 14891 C CA . TRP B 1 947 ? -2.041 -30.705 -16.708 1 85.24 947 TRP B CA 1
ATOM 14892 C C . TRP B 1 947 ? -2.552 -30.792 -15.274 1 85.24 947 TRP B C 1
ATOM 14894 O O . TRP B 1 947 ? -2.094 -31.632 -14.495 1 85.24 947 TRP B O 1
ATOM 14904 N N . PRO B 1 948 ? -3.398 -29.928 -14.843 1 81.15 948 PRO B N 1
ATOM 14905 C CA . PRO B 1 948 ? -3.882 -29.935 -13.461 1 81.15 948 PRO B CA 1
ATOM 14906 C C . PRO B 1 948 ? -4.858 -31.076 -13.183 1 81.15 948 PRO B C 1
ATOM 14908 O O . PRO B 1 948 ? -5.352 -31.712 -14.118 1 81.15 948 PRO B O 1
ATOM 14911 N N . GLY B 1 949 ? -5.128 -31.339 -11.907 1 73 949 GLY B N 1
ATOM 14912 C CA . GLY B 1 949 ? -6.061 -32.377 -11.496 1 73 949 GLY B CA 1
ATOM 14913 C C . GLY B 1 949 ? -7.472 -32.145 -12.003 1 73 949 GLY B C 1
ATOM 14914 O O . GLY B 1 949 ? -8.171 -33.094 -12.363 1 73 949 GLY B O 1
ATOM 14915 N N . VAL B 1 950 ? -7.837 -30.806 -11.939 1 71.31 950 VAL B N 1
ATOM 14916 C CA . VAL B 1 950 ? -9.122 -30.455 -12.536 1 71.31 950 VAL B CA 1
ATOM 14917 C C . VAL B 1 950 ? -8.923 -30.064 -13.998 1 71.31 950 VAL B C 1
ATOM 14919 O O . VAL B 1 950 ? -8.581 -28.918 -14.3 1 71.31 950 VAL B O 1
ATOM 14922 N N . THR B 1 951 ? -9.268 -30.975 -14.87 1 74.61 951 THR B N 1
ATOM 14923 C CA . THR B 1 951 ? -8.837 -30.853 -16.258 1 74.61 951 THR B CA 1
ATOM 14924 C C . THR B 1 951 ? -9.988 -30.383 -17.144 1 74.61 951 THR B C 1
ATOM 14926 O O . THR B 1 951 ? -9.798 -30.128 -18.334 1 74.61 951 THR B O 1
ATOM 14929 N N . ASN B 1 952 ? -11.241 -30.256 -16.553 1 74.83 952 ASN B N 1
ATOM 14930 C CA . ASN B 1 952 ? -12.382 -29.908 -17.392 1 74.83 952 ASN B CA 1
ATOM 14931 C C . ASN B 1 952 ? -12.224 -28.521 -18.008 1 74.83 952 ASN B C 1
ATOM 14933 O O . ASN B 1 952 ? -12.903 -28.187 -18.98 1 74.83 952 ASN B O 1
ATOM 14937 N N . GLY B 1 953 ? -11.3 -27.811 -17.662 1 77.04 953 GLY B N 1
ATOM 14938 C CA . GLY B 1 953 ? -11.033 -26.469 -18.153 1 77.04 953 GLY B CA 1
ATOM 14939 C C . GLY B 1 953 ? -9.887 -25.786 -17.431 1 77.04 953 GLY B C 1
ATOM 14940 O O . GLY B 1 953 ? -9.997 -25.464 -16.246 1 77.04 953 GLY B O 1
ATOM 14941 N N . TYR B 1 954 ? -8.813 -25.734 -18.15 1 82.37 954 TYR B N 1
ATOM 14942 C CA . TYR B 1 954 ? -7.663 -25.06 -17.559 1 82.37 954 TYR B CA 1
ATOM 14943 C C . TYR B 1 954 ? -6.909 -24.248 -18.606 1 82.37 954 TYR B C 1
ATOM 14945 O O . TYR B 1 954 ? -7.08 -24.463 -19.808 1 82.37 954 TYR B O 1
ATOM 14953 N N . TYR B 1 955 ? -6.212 -23.279 -18.197 1 90.1 955 TYR B N 1
ATOM 14954 C CA . TYR B 1 955 ? -5.312 -22.546 -19.08 1 90.1 955 TYR B CA 1
ATOM 14955 C C . TYR B 1 955 ? -4.055 -23.356 -19.373 1 90.1 955 TYR B C 1
ATOM 14957 O O . TYR B 1 955 ? -3.242 -23.597 -18.478 1 90.1 955 TYR B O 1
ATOM 14965 N N . PRO B 1 956 ? -3.854 -23.77 -20.513 1 90.75 956 PRO B N 1
ATOM 14966 C CA . PRO B 1 956 ? -2.761 -24.698 -20.812 1 90.75 956 PRO B CA 1
ATOM 14967 C C . PRO B 1 956 ? -1.384 -24.075 -20.599 1 90.75 956 PRO B C 1
ATOM 14969 O O . PRO B 1 956 ? -1.237 -22.852 -20.67 1 90.75 956 PRO B O 1
ATOM 14972 N N . GLN B 1 957 ? -0.435 -24.965 -20.427 1 91.32 957 GLN B N 1
ATOM 14973 C CA . GLN B 1 957 ? 0.955 -24.525 -20.381 1 91.32 957 GLN B CA 1
ATOM 14974 C C . GLN B 1 957 ? 1.366 -23.861 -21.692 1 91.32 957 GLN B C 1
ATOM 14976 O O . GLN B 1 957 ? 0.861 -24.217 -22.759 1 91.32 957 GLN B O 1
ATOM 14981 N N . GLN B 1 958 ? 2.338 -22.976 -21.577 1 93.51 958 GLN B N 1
ATOM 14982 C CA . GLN B 1 958 ? 2.665 -22.175 -22.751 1 93.51 958 GLN B CA 1
ATOM 14983 C C . GLN B 1 958 ? 4.043 -22.538 -23.299 1 93.51 958 GLN B C 1
ATOM 14985 O O . GLN B 1 958 ? 4.968 -22.815 -22.533 1 93.51 958 GLN B O 1
ATOM 14990 N N . ARG B 1 959 ? 4.101 -22.587 -24.585 1 94.89 959 ARG B N 1
ATOM 14991 C CA . ARG B 1 959 ? 5.352 -22.557 -25.335 1 94.89 959 ARG B CA 1
ATOM 14992 C C . ARG B 1 959 ? 5.745 -21.126 -25.687 1 94.89 959 ARG B C 1
ATOM 14994 O O . ARG B 1 959 ? 4.942 -20.376 -26.247 1 94.89 959 ARG B O 1
ATOM 15001 N N . THR B 1 960 ? 6.925 -20.779 -25.366 1 95.41 960 THR B N 1
ATOM 15002 C CA . THR B 1 960 ? 7.334 -19.397 -25.593 1 95.41 960 THR B CA 1
ATOM 15003 C C . THR B 1 960 ? 8.616 -19.341 -26.419 1 95.41 960 THR B C 1
ATOM 15005 O O . THR B 1 960 ? 9.522 -20.155 -26.225 1 95.41 960 THR B O 1
ATOM 15008 N N . VAL B 1 961 ? 8.712 -18.394 -27.309 1 96.54 961 VAL B N 1
ATOM 15009 C CA . VAL B 1 961 ? 9.903 -18.075 -28.09 1 96.54 961 VAL B CA 1
ATOM 15010 C C . VAL B 1 961 ? 10.187 -16.577 -28.012 1 96.54 961 VAL B C 1
ATOM 15012 O O . VAL B 1 961 ? 9.315 -15.758 -28.312 1 96.54 961 VAL B O 1
ATOM 15015 N N . VAL B 1 962 ? 11.384 -16.319 -27.665 1 96.9 962 VAL B N 1
ATOM 15016 C CA . VAL B 1 962 ? 11.696 -14.914 -27.421 1 96.9 962 VAL B CA 1
ATOM 15017 C C . VAL B 1 962 ? 13.02 -14.555 -28.092 1 96.9 962 VAL B C 1
ATOM 15019 O O . VAL B 1 962 ? 13.948 -15.367 -28.123 1 96.9 962 VAL B O 1
ATOM 15022 N N . GLY B 1 963 ? 13.113 -13.362 -28.651 1 97.38 963 GLY B N 1
ATOM 15023 C CA . GLY B 1 963 ? 14.347 -12.728 -29.09 1 97.38 963 GLY B CA 1
ATOM 15024 C C . GLY B 1 963 ? 14.747 -11.543 -28.231 1 97.38 963 GLY B C 1
ATOM 15025 O O . GLY B 1 963 ? 13.89 -10.78 -27.78 1 97.38 963 GLY B O 1
ATOM 15026 N N . GLY B 1 964 ? 16.026 -11.548 -28.024 1 96.22 964 GLY B N 1
ATOM 15027 C CA . GLY B 1 964 ? 16.408 -10.465 -27.131 1 96.22 964 GLY B CA 1
ATOM 15028 C C . GLY B 1 964 ? 17.785 -9.903 -27.429 1 96.22 964 GLY B C 1
ATOM 15029 O O . GLY B 1 964 ? 18.469 -10.373 -28.34 1 96.22 964 GLY B O 1
ATOM 15030 N N . LEU B 1 965 ? 18.093 -8.815 -26.742 1 95.75 965 LEU B N 1
ATOM 15031 C CA . LEU B 1 965 ? 19.331 -8.05 -26.834 1 95.75 965 LEU B CA 1
ATOM 15032 C C . LEU B 1 965 ? 19.852 -7.688 -25.447 1 95.75 965 LEU B C 1
ATOM 15034 O O . LEU B 1 965 ? 19.072 -7.331 -24.561 1 95.75 965 LEU B O 1
ATOM 15038 N N . GLU B 1 966 ? 21.131 -7.961 -25.275 1 95.12 966 GLU B N 1
ATOM 15039 C CA . GLU B 1 966 ? 21.822 -7.551 -24.056 1 95.12 966 GLU B CA 1
ATOM 15040 C C . GLU B 1 966 ? 22.987 -6.616 -24.369 1 95.12 966 GLU B C 1
ATOM 15042 O O . GLU B 1 966 ? 23.863 -6.953 -25.168 1 95.12 966 GLU B O 1
ATOM 15047 N N . VAL B 1 967 ? 23.01 -5.501 -23.798 1 93.54 967 VAL B N 1
ATOM 15048 C CA . VAL B 1 967 ? 24.057 -4.511 -24.028 1 93.54 967 VAL B CA 1
ATOM 15049 C C . VAL B 1 967 ? 24.644 -4.06 -22.693 1 93.54 967 VAL B C 1
ATOM 15051 O O . VAL B 1 967 ? 23.905 -3.716 -21.767 1 93.54 967 VAL B O 1
ATOM 15054 N N . SER B 1 968 ? 25.895 -4.177 -22.645 1 90.98 968 SER B N 1
ATOM 15055 C CA . SER B 1 968 ? 26.602 -3.695 -21.463 1 90.98 968 SER B CA 1
ATOM 15056 C C . SER B 1 968 ? 27.552 -2.555 -21.813 1 90.98 968 SER B C 1
ATOM 15058 O O . SER B 1 968 ? 28.202 -2.581 -22.861 1 90.98 968 SER B O 1
ATOM 15060 N N . PHE B 1 969 ? 27.671 -1.667 -21 1 85.3 969 PHE B N 1
ATOM 15061 C CA . PHE B 1 969 ? 28.52 -0.498 -21.201 1 85.3 969 PHE B CA 1
ATOM 15062 C C . PHE B 1 969 ? 29.526 -0.358 -20.065 1 85.3 969 PHE B C 1
ATOM 15064 O O . PHE B 1 969 ? 29.256 -0.771 -18.935 1 85.3 969 PHE B O 1
#

Sequence (1938 aa):
MGGGISNLDVTMKEDAARLDEVVILGYGSQRRADVTAAVSQIDGKELQKMPMSNISQGLAGRLPGLISVQNSGQPGQDQASMTIRGAKSGILYIVDGVQRSINDIDPNDVESVSLLKDGAAVAVYGLEAAGGVMIVTTKKGRQGAMNLTYKGSYGASFNTSYPEFLDGPGYAYWYNKALELDGQEPIFTAKHVQMMREGTNGWGNTNWIDEIFGTGTIQQHSVTSTGGSDRISYFASLGYMNQTGNVKNFDYDRYNLRTNIEAKIAKSLTFTFGVAGQIGDRKEPGFPAGGTSGTSVSTAPWLSIAEQAAYAHPYLPKTYDGLPTASQNNYGNTINPIAATELSGYSKSQTVAVQTNAALQWDLPWVKGLSLKVMGAYDRSSTTSKILSTPYFLMLASTPNSTSQDITYSKASDPRNNANVTTGKKTNNLTEGFSQWRRITSQASISYKNTFAEKHKVDLLALIETRDYKTNKFSASGKDIPFPQLPELDQATTPADKPIGGSSDASRKVGLVFRGQYNYADKYLFEFSGRYDGSYKFIGNVSGRRWGFFPSVSLGWRMSEENFFAPLRNAVDNFKLRASFGSLGDDSGSAAYAFLSTFSNVSTAPSVVLGGVGQNGIMTSLVANELLTWERNYSYNVGFDLAMWSGKLGVEFDAFYNYIFDILGSNTGKPASMGGYYPTYINNNAQDVKGIDVKLTHRNHIGKDFQYGVTVNMTWAKDRWLRYQDSPNTPDYAKRTGKSRYMTMGFMADGLFQSEEEIDNSPWISGSRPRVGDIKYKDLNGDGAITYDQDRAYLGRGQRPQFNGSVNLNASWKGLEFDILFVGAAVCDVSLTGTYYNWNEDNTIFTRPFKAGANSPRYLVEKAWTPENPNAEYPRLSLNPPNTNNSYASSFWYRDGKYLRLKSVHLGYTLPKNWTNKLRIQKVKVYIEGNNLCTWSGLPEGVDPEWPGVTNGYYPQQRTVVGGLEVSFMGGGISNLDVTMKEDAARLDEVVILGYGSQRRADVTAAVSQIDGKELQKMPMSNISQGLAGRLPGLISVQNSGQPGQDQASMTIRGAKSGILYIVDGVQRSINDIDPNDVESVSLLKDGAAVAVYGLEAAGGVMIVTTKKGRQGAMNLTYKGSYGASFNTSYPEFLDGPGYAYWYNKALELDGQEPIFTAKHVQMMREGTNGWGNTNWIDEIFGTGTIQQHSVTSTGGSDRISYFASLGYMNQTGNVKNFDYDRYNLRTNIEAKIAKSLTFTFGVAGQIGDRKEPGFPAGGTSGTSVSTAPWLSIAEQAAYAHPYLPKTYDGLPTASQNNYGNTINPIAATELSGYSKSQTVAVQTNAALQWDLPWVKGLSLKVMGAYDRSSTTSKILSTPYFLMLASTPNSTSQDITYSKASDPRNNANVTTGKKTNNLTEGFSQWRRITSQASISYKNTFAEKHKVDLLALIETRDYKTNKFSASGKDIPFPQLPELDQATTPADKPIGGSSDASRKVGLVFRGQYNYADKYLFEFSGRYDGSYKFIGNVSGRRWGFFPSVSLGWRMSEENFFAPLRNAVDNFKLRASFGSLGDDSGSAAYAFLSTFSNVSTAPSVVLGGVGQNGIMTSLVANELLTWERNYSYNVGFDLAMWSGKLGVEFDAFYNYIFDILGSNTGKPASMGGYYPTYINNNAQDVKGIDVKLTHRNHIGKDFQYGVTVNMTWAKDRWLRYQDSPNTPDYAKRTGKSRYMTMGFMADGLFQSEEEIDNSPWISGSRPRVGDIKYKDLNGDGAITYDQDRAYLGRGQRPQFNGSVNLNASWKGLEFDILFVGAAVCDVSLTGTYYNWNEDNTIFTRPFKAGANSPRYLVEKAWTPENPNAEYPRLSLNPPNTNNSYASSFWYRDGKYLRLKSVHLGYTLPKNWTNKLRIQKVKVYIEGNNLCTWSGLPEGVDPEWPGVTNGYYPQQRTVVGGLEVSF

Solvent-accessible surface area (backbone atoms only — not comparable to full-atom values): 94318 Å² total; per-residue (Å²): 140,83,76,75,81,72,75,69,70,59,61,65,53,47,51,70,36,50,43,62,33,74,38,78,48,69,96,44,73,39,38,46,69,71,55,35,52,55,67,40,72,46,52,22,73,68,46,63,52,34,75,58,91,25,44,52,58,50,46,57,50,69,37,59,37,51,45,62,47,47,52,25,38,40,49,87,56,43,60,36,49,57,26,36,56,74,43,56,89,42,57,31,35,26,46,73,85,36,81,42,84,58,63,82,44,60,58,89,44,37,43,31,42,32,38,26,71,35,27,47,40,22,24,64,73,43,60,53,25,68,17,17,31,37,38,37,35,58,53,65,39,39,72,44,74,59,37,42,36,40,38,37,36,44,33,40,31,32,67,60,49,60,57,55,60,44,42,21,54,53,40,43,53,53,53,28,50,17,28,46,69,67,74,41,76,61,61,67,47,73,66,50,42,51,27,16,76,67,49,39,92,77,27,6,61,35,57,46,57,64,74,48,52,49,68,16,38,38,37,39,40,36,42,37,40,33,19,27,49,98,45,34,22,27,19,40,38,43,35,42,38,41,29,39,32,29,36,74,60,31,30,22,39,38,40,39,38,38,36,26,38,40,32,50,70,41,100,42,30,38,38,38,42,36,42,36,39,36,41,36,42,39,38,31,24,26,34,40,52,28,69,43,84,37,83,46,69,56,37,16,29,92,54,2,36,41,20,24,25,51,36,32,53,18,35,37,36,71,56,48,104,92,28,43,32,20,31,52,35,74,87,68,38,42,28,39,32,66,54,38,40,73,48,20,42,31,36,35,36,40,36,44,35,42,38,37,37,39,34,44,34,38,42,43,86,88,43,85,43,33,33,40,36,41,35,43,30,50,36,39,38,38,36,41,35,45,35,34,40,32,78,48,69,29,24,32,48,41,76,43,51,112,82,46,85,55,69,47,73,43,82,37,60,40,52,76,51,60,76,82,51,73,81,66,82,82,44,28,30,40,38,41,37,44,37,37,39,40,38,42,39,40,37,42,35,44,34,39,42,49,68,47,92,88,31,42,36,38,41,38,39,40,35,42,38,39,39,42,39,39,38,42,36,39,31,24,27,22,24,45,30,84,47,77,89,59,81,31,47,63,51,29,76,35,70,35,97,70,24,55,36,27,48,70,53,74,49,56,40,40,35,40,32,38,37,39,37,39,34,44,67,82,32,42,36,41,36,40,36,24,24,45,36,39,46,67,45,31,45,77,87,46,86,74,30,22,48,46,78,23,47,21,36,27,36,27,39,30,52,52,72,38,79,88,34,57,87,48,46,80,53,37,67,38,37,31,42,27,34,31,34,12,29,33,37,35,64,78,50,56,59,81,44,38,37,39,66,40,71,37,71,42,80,92,46,59,63,40,70,53,95,84,37,68,31,71,42,74,39,78,72,40,38,40,27,71,80,43,54,62,15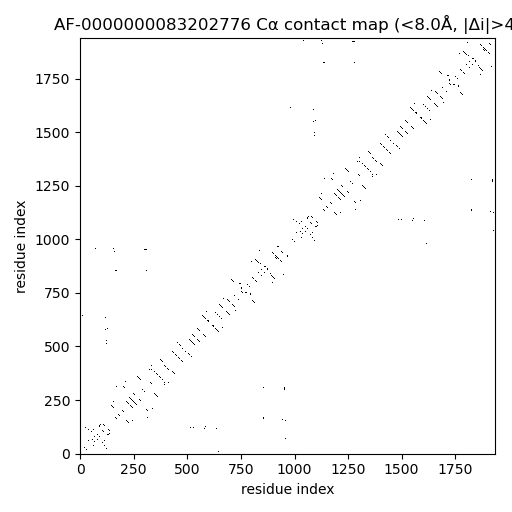,37,35,43,24,38,39,41,34,40,40,38,29,24,62,80,50,28,36,36,40,39,42,37,38,39,39,35,44,35,34,34,34,44,30,74,55,71,87,70,66,72,92,57,72,76,74,47,42,42,50,40,60,62,32,26,33,37,32,38,38,40,31,36,38,40,37,38,46,52,66,50,76,96,58,42,35,39,36,42,37,38,26,29,24,37,32,50,52,29,26,74,36,56,87,60,58,91,84,52,54,76,62,54,39,59,52,70,31,46,85,56,39,45,71,22,33,47,52,64,57,54,35,85,37,71,67,55,56,74,74,45,50,53,48,80,95,52,87,79,53,66,23,29,60,29,56,49,54,73,75,69,79,66,54,31,43,82,89,65,25,40,24,62,43,87,62,11,63,60,57,29,28,40,33,19,41,36,42,36,35,37,48,87,48,35,35,40,39,39,32,38,32,34,37,29,69,17,26,39,61,48,42,20,36,45,103,83,67,49,68,39,65,21,48,74,59,28,64,37,40,56,62,22,34,31,41,44,70,58,64,74,35,21,25,39,96,92,32,77,89,39,86,32,50,40,55,53,77,59,77,81,61,53,71,63,39,54,52,29,57,74,48,49,38,64,36,36,34,42,26,42,40,29,34,25,41,35,39,40,59,58,57,78,68,29,52,76,71,68,29,67,40,44,33,43,36,43,26,26,23,42,74,45,74,51,58,76,51,62,77,31,58,55,82,49,58,45,52,46,58,66,11,44,38,50,40,52,19,36,43,35,41,36,43,37,39,30,68,138,84,76,77,80,74,74,69,72,59,62,66,54,47,51,72,37,50,43,60,32,74,36,79,48,68,96,44,72,39,39,45,70,72,55,36,52,52,67,40,73,44,53,23,72,68,47,63,52,35,75,59,89,26,44,51,59,50,46,54,50,70,38,59,38,50,44,63,46,47,52,26,40,40,47,86,53,43,60,36,49,59,27,36,55,74,43,57,92,41,58,30,35,25,46,74,86,37,81,43,83,57,62,82,44,60,58,88,45,37,44,30,40,32,39,26,70,35,27,48,40,22,26,64,71,43,59,54,24,69,16,17,31,36,37,37,34,58,53,64,38,40,72,45,74,59,37,43,35,40,38,38,36,45,35,41,30,31,66,59,49,60,56,56,61,44,42,21,54,54,40,44,53,54,53,28,50,17,27,47,70,68,73,40,75,61,58,67,48,74,67,51,44,51,27,18,76,67,49,40,90,78,25,5,60,33,59,46,56,64,72,47,51,50,69,16,38,38,37,40,39,36,41,37,38,33,20,28,50,97,47,36,22,28,19,41,38,43,35,40,38,40,29,40,33,29,37,74,60,30,30,21,40,36,41,39,38,38,39,28,39,41,32,50,71,42,99,43,31,39,39,36,41,37,42,36,39,36,41,38,42,38,38,31,24,24,36,40,52,29,68,42,85,38,82,47,67,57,38,18,29,89,54,2,37,41,21,24,25,51,36,32,52,17,37,38,36,72,57,48,103,92,28,43,32,21,31,51,35,72,86,66,39,43,28,37,33,68,54,38,40,73,48,21,42,30,34,35,37,40,37,43,36,40,40,36,39,39,36,45,34,37,43,44,86,89,43,83,42,34,32,41,36,43,36,43,31,50,36,38,39,38,36,41,36,45,36,35,40,32,80,51,69,28,25,32,48,43,76,44,49,114,81,67,71,48,70,47,72,43,82,36,60,39,52,75,50,58,76,80,51,75,81,66,82,82,44,27,30,41,37,40,38,42,37,36,40,39,37,43,38,40,38,41,36,44,34,38,42,50,70,47,94,88,30,42,36,40,42,36,39,41,34,44,39,39,40,43,38,39,39,43,36,39,30,23,27,21,24,45,29,84,48,79,91,58,82,33,47,64,51,28,74,36,71,36,96,71,25,55,38,28,48,70,52,75,51,55,40,41,34,41,32,40,38,38,36,39,34,44,68,83,30,43,37,38,37,42,36,25,25,45,37,41,45,67,44,29,46,77,88,46,86,75,28,22,47,48,80,22,48,21,37,28,35,26,39,31,51,52,72,38,74,95,36,57,86,48,45,80,52,38,65,38,37,33,41,28,33,34,34,12,30,34,38,34,65,78,49,55,61,80,44,37,38,39,65,40,70,38,71,44,82,92,46,57,63,40,67,54,97,86,38,68,31,70,40,73,41,78,70,38,37,40,27,72,78,42,53,63,15,37,33,43,24,39,38,40,34,39,39,38,28,24,62,81,50,29,34,36,40,39,40,36,38,41,40,34,43,34,35,34,34,45,32,74,56,70,86,70,66,74,97,56,74,76,74,47,42,40,51,40,60,66,32,24,34,37,33,38,39,41,31,35,38,40,36,37,46,52,65,49,76,96,57,42,34,38,36,40,38,37,28,30,23,36,31,49,53,30,26,74,36,56,88,61,58,91,84,52,54,76,64,55,40,60,52,70,32,46,86,57,40,45,72,23,33,46,52,66,56,54,34,84,38,72,67,54,57,73,75,45,50,53,49,78,94,52,86,79,54,67,23,30,62,30,56,49,53,72,75,68,78,66,53,33,45,82,89,63,23,40,23,62,44,86,62,11,64,60,57,28,28,41,34,19,42,36,42,36,37,37,48,87,47,35,36,40,39,39,33,36,33,33,37,30,67,18,26,38,62,48,42,19,36,44,105,84,66,49,67,39,65,20,48,73,58,27,63,37,38,57,62,21,35,32,42,45,71,58,65,74,36,22,25,40,98,91,32,77,88,38,86,32,50,39,55,53,77,59,75,80,60,53,70,64,38,52,51,28,55,73,48,48,37,63,38,36,36,41,26,40,40,29,34,23,43,34,40,38,60,57,56,78,67,29,54,77,72,67,31,67,41,45,32,43,35,42,26,26,23,42,73,46,74,50,58,77,51,63,77,30,58,54,82,50,59,46,54,47,59,63,11,45,38,51,41,54,17,35,42,36,40,34,43,36,39,30,68

Foldseek 3Di:
DPDPPDPPVVPLCVQCVQQQDWDDFFPDIDRVLQDQFDKDKDFLVQLPQFDDQFSQLSCFFVTFQKFWFFFFAFVPRRHIQIFGQLDDGDEQEAEPNHGDDRGQDDSQFFGMKMWGHFFQRQFNVAAGQLRTYIYTYTDWADADDKKKKKWKWKWKKFFLFFFFFDWQLRQQVLVQVQQVVVVHHRQADPVLSVCQVVVPPQWHTAQLQDVFFAMKMKMKIKMKMHYDHPFKTKIKMWMWMKIGGRGPFWIKIKIKIKMWMWGNPDPFKIKIKIKMKMKMKTKFFQAAQADDVDPAPSDHRCQHLQLLSQFFNRTGDQADPRFGEFEAFLVGFTGDSVCRGPPFWMKMKMKMKMKMKMKMKGDDPVDPQKIKMKMKMKIKMKMKMKHKTGKDKHWYWDRGDVPRSDIDTDIDIGGSDPRPVPPDDFAMKMKMKMKMKMKMKIKIKMWGWDDDPNFKTKIKMKMKMKMKMKMKMKMAMAGHQPDSVPRDRVSGPGGDPCGMDMDMDIFMKMKIKIKMWIGGNSFKIKIKMKMWIAGQQADPPDPPARIDIKIKIKIKGWCCPDPVNVVCCQWWVTKMKMKMKIKGWYDPADDRNLQAFDKDWPPPFQPDQDPNRRHIDIDGPFAHDNRHHIWMKIKIKIWMWTATDSRQKIKTKMKIKIKIFQDKHADDDDDCVCVPNDGGIGRWWIKMKIWMKMKMKGWDADPPFKTKIKIKIKIAMFMFTQDDPDDPPADPQADRHGAGPQFAKFFAWDAFAQDPVSQVVAADAPDDRDDGQATHTDDPVPPSYDDPRHGMGRDAQGLRFRMKMKMWMWTGGPQKIKIWMKIKGFRYKDFPWAQDPVRDTWFALAQADCRSNGIHRPLQSVQGDDPVRSVGLHGRHHPDVVPCRRRIDYPSRIDTLIKMFRAKIKIKGKDDCVVVVVVVWRIKMKMKMKGRNHMDDPDPGRDHSSHDSGNSGGNRHMIMIMIMMMTMD/DPDPPDPPVVPLVVQCVQQQDWDDFFPDIDRVLQDQFDKDKDFLVQLPQFDDQFSQLSCFFVTFQKFWFFFFAFVPRRHIQIFGLLDDRDEQEAEPNHGDDRGQDDSQFFGMKMWGHFFQRQFNVAAGQLRTYIYTYTDWADADDKKKKKWKWKWKKFFLFFFFFDWQLRQQVLVQVQQVVVVHHRLADPVLSVCQVVVPPQWHTAQLQDVFFAMKMKMKIKMKMHYDHPFKTKIKMWMWMKIGGRGPFWIKIKIKIKMWMWGNPDPFKIKIKIKMKMKMKTKFFQAAQADDVDPAPSDHRCQHLQLLSQFFNRTGDQADPRFGEFEAFLVGFTGDSVCRGPPFWMKMKMKMKMKMKMKMKGDDPVDPQKIKMKMKMKIKMKMKMKHKTGKDKHWYWDRGDVPNSDIHTDIDIGGSDPRPVPPDDFAMKMKMKMKMKMKMKIKIKMWGWDDDPNFKTKIKMKMKMKMKMKMKMKMAMATHQPDSVPRDRVSGPGGDPCGMDMDMDIFMKMKIKIKMWIGGNSFKIKIKMKMWIAGQQADDPDPPARIDIKIKIKIKGWPCPDPVNVVCCQWWVTKMKMKMKIKGWYDPADDRNLQDFDKDKPPPWQPDQDPNRRHIDIDGPFAHDNRHHIWMKIKIKIWMWTATDSRQKIKTKMKIKIKIFQDKHADDDDDCVCVPNDGGIGRWWIKMKIWMKMKMKGWDADPPFKTKIKIKIKIAMFMFTQDDPDDPPADDLADRHGAGPQFAKFFAWDAFAQDPVSQVVAAAAPDDRDDGQATHTDDPVPPSYDDPRHGMGRDAQGLRFRMKMKMWMWTGGPQKIKIWMKIKGFRYKDFQWAQDVVRDTWFALAQADCRSNGIHRPLQSVQGDDPVRSVGLHGRHHPDVVPCRRRIDYPSRIDTLIKMFRAKIKIKGKDDPVVVVVVVWRIKMKMKMKGRNHMDDPDPGRDHSSHDSGNSGGRRHMIMIMIMMMTMD

Organism: NCBI:txid214856

Nearest PDB structures (foldseek):
  8ypt-assembly1_D  TM=8.090E-01  e=9.575E-103  Bacteroides fragilis
  6sm3-assembly1_B  TM=8.170E-01  e=2.646E-98  Porphyromonas gingivalis W83
  6sml-assembly1_B  TM=8.303E-01  e=1.361E-96  Porphyromonas gingivalis W83
  6slj-assembly1_A  TM=8.234E-01  e=1.017E-95  Porphyromonas gingivalis W83
  5fq7-assembly1_D  TM=7.617E-01  e=1.154E-79  Bacteroides thetaiotaomicron